Protein 2E67 (pdb70)

Sequence (1578 aa):
DLLERLGLGGRRVLILHHDDLGLTHAQNGAYQALGLPTGSVMVPGAWASGVKGEDLGVHLVLTSEWPAPRMRPLTEGESLRDEAGYFPESLEALWRKARAEEVERELKAQIQAAAKLFSPTHLDAHQGAVLRPDLAEVYLRLAEAYRLVPLVPESLEGLGVPPPFLPELERLLYETPFPQVRFLDPYGLPPEERLGFYLDLAHLPPGLYYLVHHSALPTPEGRALPDWPTREADYFALSHPEVRRVLAEFHPLTWRAVREALFDLLERLGLGGRRVLILHHDDLGLTHAQNGAYQALGLPTGSVMVPGAWASGVKGEDLGVHLVLTSEWPAPRMRPLTEGESLRDEAGYFPESLEALWRKARAEEVERELKAQIQAAAKLFSPTHLDAHQGAVLRPDLAEVYLRLAEAYRLVPLVPESLEGLGVPPPFLPELERLLYETPFPQVRFLDPYGLPPEERLGFYLDLAHLPPGLYYLVHHSALPTPEGRALPDWPTREADYFALSHPEVRRVLAEFHPLTWRAVREALFDLLERLGLGGRRVLILHHDDLGLTHAQNGAYQALGLPTGSVMVPGAWASGVKGEDLGVHLVLTSEWPAPRMRPLTEGESLRDEAGYFPESLEALWRKARAEEVERELKAQIQAAAKLFSPTHLDAHQGAVLRPDLAEVYLRLAEAYRLVPLVPESLEGLGVPPPFLPELERLLYETPFPQVRFLDPYGLPPEERLGFYLDLAHLPPGLYYLVHHSALPTPEGRALPDWPTREADYFALSHPEVRRVLAEFHPLTWRAVREALFDLLERLGLGGRRVLILHHDDLGLTHAQNGAYQALGLPTGSVMVPGAWASGVKGEDLGVHLVLTSEWPAPRMRPLTEGESLRDEAGYFPESLEALWRKARAEEVERELKAQIQAAAKLFSPTHLDAHQGAVLRPDLAEVYLRLAEAYRLVPLVPESLEGLGVPPPFLPELERLLYETPFPQVRFLDPYGLPPEERLGFYLDLAHLPPGLYYLVHHSALPTPEGRALPDWPTREADYFALSHPEVRRVLAEFHPLTWRAVREALFDLLERLGLGGRRVLILHHDDLGLTHAQNGAYQALGLPTGSVMVPGAWASGVKGEDLGVHLVLTSEWPAPRMRPLTEGESLRDEAGYFPESLEALWRKARAEEVERELKAQIQAAAKLFSPTHLDAHQGAVLRPDLAEVYLRLAEAYRLVPLVPESLEGLGVPPPFLPELERLLYETPFPQVRFLDPYGLPPEERLGFYLDLAHLPPGLYYLVHHSALPTPEGRALPDWPTREADYFALSHPEVRRVLAEFHPLTWRAVREALFDLLERLGLGGRRVLILHHDDLGLTHAQNGAYQALGLPTGSVMVPGAWASGVKGEDLGVHLVLTSEWPAPRMRPLTEGESLRDEAGYFPESLEALWRKARAEEVERELKAQIQAAAKLFSPTHLDAHQGAVLRPDLAEVYLRLAEAYRLVPLVPESLEGLGVPPPFLPELERLLYETPFPQVRFLDPYGLPPEERLGFYLDLAHLPPGLYYLVHHSALPTPEGRALPDWPTREADYFALSHPEVRRVLAEFHPLTWRAVREALF

InterPro domains:
  IPR006879 Carbohydrate deacetylase YdjC-like [PF04794] (15-250)
  IPR011330 Glycoside hydrolase/deacetylase, beta/alpha-barrel [SSF88713] (13-252)

Nearest PDB structures (foldseek):
  2e67-assembly3_F  TM=1.002E+00  e=2.583E-53  Thermus thermophilus HB8
  8jqf-assembly1_A  TM=8.872E-01  e=1.442E-20  Cyclobacterium marinum
  8jqf-assembly1_B  TM=8.748E-01  e=2.464E-19  Cyclobacterium marinum
  6ktq-assembly1_B  TM=4.086E-01  e=1.962E-01  Sulfolobus acidocaldarius DSM 639
  3mi3-assembly1_B  TM=3.646E-01  e=4.653E-01  Schizosaccharomyces pombe

B-factor: mean 31.77, std 14.75, range [2.0, 88.66]

Foldseek 3Di:
DLCVVVVNPQFAAEAEEAEAALAFPQQLVLVVVLPDAHYEYALQRNCSQVHAHDFYAHAYEQAFADPDDFGAFPDQDPQRADHVRTGHNDLVSNVVGDDLVNSLVRRVVSRVSSVVRYNHAAYEYDLNSCLQLSSVVSRVVVCVVVLHAYAQAPDCPPSPRDVVSPVSVVVVSVVDPHDHAHEDECPVPDLVCLLVVLLCVLVDGHGGHYYYAHAGDPDPRLVVGPCSSNNPSSSVSSVDPSSVVSVVSHHYDGSNSSSVVPD/DLCVLLVNPFFAAEAEEAEAALAFPQQQVLCVVLQDAHYEYALQHNCRLVHAHDFYAHAYEQAAADPPPFGAFPDQDPQSQDDVRTGHNDLVSNVVGDDLVVSLVRSVVSRVSSVVRYPHAAYEYVLNSCLQLSSVVSRVVVCVVVLHAYAAADDPPPSPRDVVSVVSCVVVSVVDPGDHAHEDECVVPDLVCLLVVLLVCLVPGHGGHYYYAHAGHDDPRLVVDPPSSNNPSSSVNSVDPSSVVSCVSHHYDGSNSSSVSPD/DLCVLQVQVQAAAEEEEAEEALQDPQSQVLVVVLVDAHYEHAQQRNCRLVHDHDFYAHAYEQAFADPPDFGAFPDQDPQSADDVRTRHNDLVSNVVGDDLVVSLVRRVVSRVSNVVRYPHQAEEYDLPSCLQLSSVVSRQVVCVVVLHAYAQAPDCPPSPDPVVSVVSSVVVSVVDPGDHAHEDECVVPDLVCLLVVLLCCLVDGHDGHYYYAHAGHPDPRLVVDPRSSNNPSSSVNSPDPSSVVSVVSHHYDGSNSVSVSPD/DLCVLLVRPQAAAEAEEAEAALQDPQQLVLVVVLVDAHYEYAQQRNCRLVHDHDFYAHAYEQAAADPPDFGAFPDQDDLRADDVRTRHNDLVSNVVGPDLVVSLVRRVVSVVSNVVRYDHAADHYDLPSQLQLSSVVSRLVVCVVVLHAYAAAPDCPPSPRDPVSVVSNVVVSVVPPGDHAHEAECVVPDLVCLLVVLLCVLVDGHGYHYYYAHAGHDDPRLVVDPVSSNNPSRSVSSPDPSSVPSNVSHHHDGSNSVSVSPD/DLCVVVVNPQFAEEAEEAEAALQDVQLQVLVVVLPDAHYEYAQQHNRRLVHAGDFYAHADEQAAADPPDFGAFPDQQPLRADDVRTRHNDLVSNVVGHDLVSSLVSRVVRRVSNVVRYPYAAYEYDLNSCLQLSSVVSRVVVCVVVLHAYAAAPDCPPSPRDPVRCVSSVVVSVVDPGDHAHEDECVVPDLVCLLVVLLCLLVDGHDGHYYYAHAGHDDPRLVSDPPSSRNPSSSVSSVDPSSVVSVVSHHYDGSNNSSVVPD/DLCVLLVNPQAFEEAEEAEAALQDPQQQVLVVVLPDAHYEYAQQHNRRLVHAHDFYAHAYEQAAQDPPDFGAFPDPDPQSADDVRTGHNDLVSNLVGDDLVSVLVRVVVRRVSNVVRYPHAAYEYDLPSCLQLSSVVSRLVVCVVVLHQYAAADDCPPSPRPPVSVPSNVVVSVVDPGDHAHEDECVVPDLVCLLVVLLCLLVDGHGGHYYYAHAGHDDPVLVSGVPSSNNVSRSVSSVDPSSVVSVVSHHYDGSNSSSVSPD

Secondary structure (DSSP, 8-state):
-HHHHTT-TTSEEEEEEEEEETS-HHHHHHHHHH---EEEE-TTSTTGGG---TEEEEEE-----SSSS----SS--GGG-BTTTBPPSSHHHHHHH--HHHHHHHHHHHHHHHHTTS---EEEEGGGGGGSHHHHHHHHHHHHHTT-EE--BS--TTS---GGGHHHHHHHHHH--S--BEEE--TTS-GGGHHHHHHHGGGPPSEEEEEEE----S-HHHHTSTTHHHHHHHHHHHTSHHHHHHHHTSEE--HHHHHHHH-/-HHHHTT-TTSEEEEEEEEEETS-HHHHHHHHHHT-SEEEE-TTSTTGGG---SEEEEEE-----SSSS----SS--GGG-BTTTBPPSSHHHHHHH--HHHHHHHHHHHHHHHHHHS-EEEEEEGGGGGGSHHHHHHHHHHHHHTT-EE--BS--TTS---GGGHHHHHHHHHH--SPPBEEE--TTS-TTTHHHHHHTTTTPPSEEEEEEE----S-HHHHTSTTHHHHHHHHHHHTSHHHHHHHHTSEE--HHHHHHHH-/-TTGGGT-TTSEEEEEEEEEETS-HHHHHHHHHHT--EEEE-TTSTTGGG---SEEEEEE-----SSSS----SS--GGG-BTTTB--SSHHHHHTT--HHHHHHHHHHHHHHHHHHS---EEEEGGGGGGSHHHHHHHHHHHHHTT-EEP-BS--TTS---GGGHHHHHHHHHS--S--BEEE--TTS-TTTHHHHHHTTTT--SEEEEEEE------HHHHTSTTHHHHHHHHHHHTSHHHHHHHHTSEE--HHHHHHTT-/-TTGGGT-TTSEEEEEEEEEETS-HHHHHHHHHH---EEEE-TTSTTSTT---TEEEEEE-S---SSSS----SS--GGG-BTTTBPPSSHHHHHTT--HHHHHHHHHHHHHHHHHHS---EEEEGGGGGGSHHHHHHHHHHHHHTT-EEP-BS--TTS---GGGHHHHHHHHHH--S--BEEE--TTS-TTTHHHHHHGGGGPPSEEEEEEE----S-HHHHTSTTHHHHHHHHHHHTSHHHHHHTTTSEE--HHHHHHTT-/-HHHHTT-TTSEEEEEEEEEETS-HHHHHHHHHH---EEEE-TTSTTGGG---SEEEEEE-S---SSSS----SS--GGG-BTTTBPPSSHHHHHHH--HHHHHHHHHHHHHHHHTTS---EEEEGGGTT-SHHHHHHHHHHHHHTT-EEP-BS--TTS---GGGHHHHHHHHHH--S--BEEE--TTS-GGGHHHHHHGGGGPPSEEEEEEE------TTGGGSTTHHHHHHHHHHHTSHHHHHHHHTSEE--HHHHHHHH-/-HHHHTT-TTSEEEEEEEEEETS-HHHHHHHHHH---EEEEETTSTTGGG---TEEEEEE-S---SSSS----SS--GGG-BTTTBPPSSHHHHHHH--HHHHHHHHHHHHHHHHTTS---EEEEGGGGGGSHHHHHHHHHHHHHTT-EEP-BS--TTS---GGGHHHHHHHHHH-SS--BEEE--TTS-GGGHHHHHHGGGGPPSEEEEEEE------TTGGGSTTHHHHHHHHHHHTSHHHHHHHHTSEE--HHHHHHTT-

GO terms:
  GO:0000287 magnesium ion binding (F, IDA)

CATH classification: 3.20.20.370

Solvent-accessible surface area: 63297 Å² total; per-residue (Å²): 132,15,19,107,145,42,64,23,34,65,108,39,0,8,0,20,0,3,17,1,0,0,5,2,42,1,0,3,8,0,13,118,62,9,68,44,48,4,0,0,0,1,0,15,3,15,10,0,12,28,1,141,29,108,0,0,0,0,2,2,0,2,1,4,46,22,96,13,3,35,10,29,5,23,7,57,16,136,4,0,37,42,102,15,12,1,0,0,118,44,42,120,19,0,40,170,84,5,128,24,113,32,0,36,125,0,0,81,25,0,3,94,12,0,59,124,34,24,68,16,0,2,0,3,19,11,80,23,1,8,37,35,17,62,0,6,78,4,13,30,102,4,0,96,73,59,132,5,0,0,32,11,24,89,61,18,159,73,64,71,13,37,99,96,29,47,88,75,7,84,149,42,28,192,104,21,119,19,23,62,2,89,62,35,59,0,92,70,80,56,43,139,109,2,66,35,53,0,52,83,7,35,140,42,85,72,11,16,8,3,0,5,2,19,0,5,49,58,11,79,0,4,111,41,2,83,16,77,49,25,4,10,17,0,36,116,5,1,42,62,102,87,0,91,176,12,23,82,92,6,58,101,14,37,6,78,29,0,50,130,37,44,74,135,12,28,119,139,43,64,25,36,61,109,45,0,9,0,26,0,2,16,2,0,0,6,0,45,1,0,7,9,0,13,130,57,23,65,59,42,6,0,0,0,1,0,19,3,12,11,0,15,35,4,92,34,108,0,0,0,0,2,2,0,2,1,4,50,24,104,13,4,38,10,30,4,24,6,53,12,127,5,1,44,40,148,16,16,1,0,0,114,40,47,120,12,0,35,167,81,5,128,24,113,29,0,38,129,0,0,79,23,0,3,44,7,0,15,32,25,13,31,15,0,2,0,2,18,11,75,21,1,8,37,36,18,57,0,6,78,4,10,24,100,1,0,96,74,50,68,4,0,0,26,10,23,74,63,17,158,78,64,72,14,37,103,94,38,49,86,78,4,86,155,39,24,183,101,21,120,17,19,52,1,113,66,36,52,1,95,70,82,56,45,140,104,2,73,34,53,0,54,91,9,40,144,43,82,75,7,15,7,2,0,6,2,17,0,4,51,59,11,71,0,3,111,36,1,91,21,77,50,25,4,8,16,1,34,111,4,4,34,67,83,95,0,120,186,18,23,74,105,6,60,100,13,40,4,45,34,1,37,108,33,47,73,128,18,25,109,86,58,59,26,31,60,115,42,0,9,0,27,0,2,17,2,0,0,7,0,47,2,0,6,14,0,11,126,59,25,65,59,40,6,0,0,0,1,0,20,4,14,12,0,14,28,2,137,33,114,0,1,0,0,4,1,0,1,0,4,44,21,103,16,4,37,8,30,4,23,6,55,10,125,3,0,46,38,134,13,13,1,0,1,114,45,50,115,18,0,36,159,84,8,124,30,115,32,0,38,126,0,1,82,21,0,4,91,10,0,65,106,29,26,75,17,0,1,2,3,17,9,79,20,0,6,35,29,19,63,0,5,68,5,13,24,62,2,0,29,52,60,136,5,1,2,28,10,27,71,57,22,152,79,62,68,14,41,101,100,35,51,88,78,7,80,138,37,32,99,37,13,43,13,23,57,3,105,64,47,63,0,89,66,76,56,47,138,105,1,69,31,43,0,54,90,7,40,113,46,84,77,9,15,7,3,0,5,2,18,0,3,52,54,11,71,0,2,112,37,1,93,18,78,48,24,2,11,17,0,34,116,4,4,31,69,79,93,0,124,104,17,28,79,101,5,57,102,11,42,10,75,34,0,52,123,32,45,74,132,19,22,110,134,43,35,21,32,62,114,42,0,8,0,23,0,2,16,2,0,0,8,1,46,2,0,7,10,0,9,132,55,25,65,57,42,5,0,0,0,2,0,19,5,13,12,0,15,34,2,148,27,108,1,0,0,0,2,1,0,1,0,5,48,25,101,12,6,41,8,28,4,20,7,52,12,129,5,0,42,39,138,11,13,2,0,1,116,46,45,118,16,0,35,159,76,7,128,25,116,36,0,28,123,0,0,81,22,0,4,96,10,0,58,127,30,28,76,18,0,1,0,3,18,11,74,21,0,5,34,32,18,61,0,5,84,2,15,30,109,4,0,94,72,57,143,5,1,1,27,9,22,68,60,23,152,80,59,69,14,36,102,92,36,48,87,76,6,80,158,37,26,187,107,19,118,13,24,56,2,105,63,41,57,0,87,74,82,52,48,138,106,2,70,34,49,0,61,80,8,38,152,47,82,78,10,15,5,2,0,6,2,16,0,3,50,57,13,72,0,3,106,35,2,88,18,80,49,26,2,10,16,0,33,110,6,4,32,67,83,95,0,134,172,18,23,78,100,6,60,101,12,38,5,76,30,1,51,123,22,49,67,137,20,23,115,157,43,64,24,35,63,107,39,0,8,0,20,0,3,17,1,0,0,5,2,46,2,0,4,10,0,11,121,63,13,68,49,42,4,0,0,0,1,0,16,3,11,8,0,9,24,2,140,34,103,1,1,0,0,5,1,0,2,1,3,43,19,103,14,2,43,8,31,3,24,8,54,8,133,4,2,44,53,150,23,15,4,0,1,111,42,46,124,13,1,38,161,90,6,130,30,114,35,0,32,120,0,0,78,22,0,3,92,9,0,56,126,27,26,71,15,0,1,0,3,16,11,74,23,0,7,37,37,21,60,1,7,75,5,14,30,107,1,0,92,64,61,123,5,0,1,31,12,26,80,58,22,147,81,66,71,13,38,102,95,31,57,87,84,11,76,159,36,25,184,110,23,115,17,20,49,1,112,59,37,54,0,90,72,78,52,44,141,104,2,68,31,51,0,56,82,6,46,146,43,79,77,7,15,5,3,0,5,1,15,0,5,52,56,10,76,0,6,114,36,2,88,20,79,50,24,5,12,16,2,41,115,5,1,38,65,104,85,0,99,177,12,25,81,94,8,56,102,12,38,2,81,34,0,52,132,33,55,70,133,13,23,116,137,42,62,26,34,63,112,41,0,9,0,22,0,3,18,1,0,0,5,2,42,2,0,3,10,0,12,118,66,10,66,49,45,5,0,0,0,1,0,18,2,14,10,1,10,28,2,138,30,108,0,1,0,0,2,1,0,2,1,4,42,17,100,13,4,41,10,32,4,17,8,56,10,134,3,0,48,42,139,20,14,2,0,0,122,48,41,117,18,0,39,157,80,7,130,27,111,34,0,35,123,0,0,81,24,0,3,85,8,0,56,129,30,25,77,16,0,1,0,3,18,9,80,22,1,7,37,29,16,63,0,5,75,4,15,30,104,2,0,85,70,61,131,4,0,1,31,10,25,75,65,26,153,78,68,74,13,35,97,94,32,52,83,82,13,85,155,34,27,186,103,20,115,13,24,57,3,104,62,35,53,0,83,72,79,48,47,136,107,2,65,36,51,0,60,83,6,44,147,46,83,82,10,12,6,3,0,6,2,14,0,3,50,53,12,77,0,3,109,40,1,92,20,76,48,24,1,11,18,0,38,118,5,2,39,63,99,91,0,102,175,13,25,83,94,7,53,103,11,38,6,75,35,0,48,128,39,40,88

Radius of gyration: 46.61 Å; Cα contacts (8 Å, |Δi|>4): 3097; chains: 6; bounding box: 124×106×100 Å

Structure (mmCIF, N/CA/C/O backbone):
data_2E67
#
_entry.id   2E67
#
_cell.length_a   202.006
_cell.length_b   202.006
_cell.length_c   345.294
_cell.angle_alpha   90.00
_cell.angle_beta   90.00
_cell.angle_gamma   120.00
#
_symmetry.space_group_name_H-M   'H 3 2'
#
loop_
_entity.id
_entity.type
_entity.pdbx_description
1 polymer 'Hypothetical protein TTHB029'
2 non-polymer 'MAGNESIUM ION'
3 water water
#
loop_
_atom_site.group_PDB
_atom_site.id
_atom_site.type_symbol
_atom_site.label_atom_id
_atom_site.label_alt_id
_atom_site.label_comp_id
_atom_site.label_asym_id
_atom_site.label_entity_id
_atom_site.label_seq_id
_atom_site.pdbx_PDB_ins_code
_atom_site.Cartn_x
_atom_site.Cartn_y
_atom_site.Cartn_z
_atom_site.occupancy
_atom_site.B_iso_or_equiv
_atom_site.auth_seq_id
_atom_site.auth_comp_id
_atom_site.auth_asym_id
_atom_site.auth_atom_id
_atom_site.pdbx_PDB_model_num
ATOM 1 N N . ASP A 1 2 ? 13.906 138.108 64.030 1.00 41.99 2 ASP A N 1
ATOM 2 C CA . ASP A 1 2 ? 13.620 136.816 64.724 1.00 42.31 2 ASP A CA 1
ATOM 3 C C . ASP A 1 2 ? 14.614 136.488 65.840 1.00 41.14 2 ASP A C 1
ATOM 4 O O . ASP A 1 2 ? 14.239 136.007 66.922 1.00 40.95 2 ASP A O 1
ATOM 9 N N . LEU A 1 3 ? 15.897 136.672 65.536 1.00 39.72 3 LEU A N 1
ATOM 10 C CA . LEU A 1 3 ? 16.917 136.517 66.536 1.00 37.51 3 LEU A CA 1
ATOM 11 C C . LEU A 1 3 ? 16.667 137.562 67.612 1.00 36.80 3 LEU A C 1
ATOM 12 O O . LEU A 1 3 ? 16.599 137.202 68.794 1.00 36.35 3 LEU A O 1
ATOM 17 N N . LEU A 1 4 ? 16.498 138.830 67.203 1.00 35.50 4 LEU A N 1
ATOM 18 C CA . LEU A 1 4 ? 16.212 139.901 68.150 1.00 35.41 4 LEU A CA 1
ATOM 19 C C . LEU A 1 4 ? 14.983 139.552 68.964 1.00 36.20 4 LEU A C 1
ATOM 20 O O . LEU A 1 4 ? 14.891 139.888 70.154 1.00 35.47 4 LEU A O 1
ATOM 25 N N . GLU A 1 5 ? 14.043 138.873 68.295 1.00 37.22 5 GLU A N 1
ATOM 26 C CA . GLU A 1 5 ? 12.827 138.407 68.916 1.00 38.06 5 GLU A CA 1
ATOM 27 C C . GLU A 1 5 ? 13.150 137.561 70.091 1.00 37.01 5 GLU A C 1
ATOM 28 O O . GLU A 1 5 ? 12.812 137.916 71.201 1.00 37.12 5 GLU A O 1
ATOM 34 N N . ARG A 1 6 ? 13.835 136.455 69.863 1.00 36.22 6 ARG A N 1
ATOM 35 C CA . ARG A 1 6 ? 14.159 135.592 70.984 1.00 35.83 6 ARG A CA 1
ATOM 36 C C . ARG A 1 6 ? 15.092 136.205 72.015 1.00 33.93 6 ARG A C 1
ATOM 37 O O . ARG A 1 6 ? 15.231 135.675 73.081 1.00 34.38 6 ARG A O 1
ATOM 45 N N . LEU A 1 7 ? 15.714 137.331 71.719 1.00 32.33 7 LEU A N 1
ATOM 46 C CA . LEU A 1 7 ? 16.527 138.020 72.722 1.00 30.46 7 LEU A CA 1
ATOM 47 C C . LEU A 1 7 ? 15.684 139.099 73.347 1.00 29.81 7 LEU A C 1
ATOM 48 O O . LEU A 1 7 ? 16.203 139.987 74.021 1.00 29.82 7 LEU A O 1
ATOM 53 N N . GLY A 1 8 ? 14.384 139.057 73.069 1.00 29.01 8 GLY A N 1
ATOM 54 C CA . GLY A 1 8 ? 13.452 140.105 73.499 1.00 27.47 8 GLY A CA 1
ATOM 55 C C . GLY A 1 8 ? 13.881 141.489 73.085 1.00 26.35 8 GLY A C 1
ATOM 56 O O . GLY A 1 8 ? 13.752 142.418 73.847 1.00 26.33 8 GLY A O 1
ATOM 57 N N . LEU A 1 9 ? 14.402 141.622 71.874 1.00 25.38 9 LEU A N 1
ATOM 58 C CA . LEU A 1 9 ? 14.904 142.895 71.427 1.00 24.59 9 LEU A CA 1
ATOM 59 C C . LEU A 1 9 ? 14.224 143.336 70.121 1.00 24.25 9 LEU A C 1
ATOM 60 O O . LEU A 1 9 ? 14.652 144.307 69.445 1.00 23.83 9 LEU A O 1
ATOM 65 N N . GLY A 1 10 ? 13.140 142.625 69.808 1.00 23.48 10 GLY A N 1
ATOM 66 C CA . GLY A 1 10 ? 12.315 142.880 68.633 1.00 22.85 10 GLY A CA 1
ATOM 67 C C . GLY A 1 10 ? 11.922 144.341 68.455 1.00 22.35 10 GLY A C 1
ATOM 68 O O . GLY A 1 10 ? 11.514 145.002 69.417 1.00 22.37 10 GLY A O 1
ATOM 69 N N . GLY A 1 11 ? 12.082 144.845 67.231 1.00 21.53 11 GLY A N 1
ATOM 70 C CA . GLY A 1 11 ? 11.757 146.218 66.906 1.00 21.04 11 GLY A CA 1
ATOM 71 C C . GLY A 1 11 ? 12.791 147.244 67.318 1.00 20.62 11 GLY A C 1
ATOM 72 O O . GLY A 1 11 ? 12.683 148.395 66.936 1.00 20.75 11 GLY A O 1
ATOM 73 N N . ARG A 1 12 ? 13.792 146.846 68.095 1.00 20.43 12 ARG A N 1
ATOM 74 C CA . ARG A 1 12 ? 14.794 147.803 68.586 1.00 20.47 12 ARG A CA 1
ATOM 75 C C . ARG A 1 12 ? 15.921 148.047 67.534 1.00 19.58 12 ARG A C 1
ATOM 76 O O . ARG A 1 12 ? 16.065 147.292 66.568 1.00 19.99 12 ARG A O 1
ATOM 84 N N . ARG A 1 13 ? 16.695 149.109 67.699 1.00 18.42 13 ARG A N 1
ATOM 85 C CA . ARG A 1 13 ? 17.905 149.284 66.898 1.00 17.66 13 ARG A CA 1
ATOM 86 C C . ARG A 1 13 ? 18.996 148.671 67.698 1.00 16.94 13 ARG A C 1
ATOM 87 O O . ARG A 1 13 ? 19.401 149.241 68.687 1.00 16.54 13 ARG A O 1
ATOM 95 N N . VAL A 1 14 ? 19.488 147.515 67.290 1.00 16.19 14 VAL A N 1
ATOM 96 C CA . VAL A 1 14 ? 20.612 146.970 68.007 1.00 15.51 14 VAL A CA 1
ATOM 97 C C . VAL A 1 14 ? 21.903 146.928 67.193 1.00 15.47 14 VAL A C 1
ATOM 98 O O . VAL A 1 14 ? 21.866 146.773 65.970 1.00 16.50 14 VAL A O 1
ATOM 102 N N . LEU A 1 15 ? 23.028 147.115 67.888 1.00 14.62 15 LEU A N 1
ATOM 103 C CA . LEU A 1 15 ? 24.333 147.327 67.269 1.00 13.23 15 LEU A CA 1
ATOM 104 C C . LEU A 1 15 ? 25.447 146.439 67.838 1.00 12.73 15 LEU A C 1
ATOM 105 O O . LEU A 1 15 ? 25.777 146.491 69.039 1.00 12.50 15 LEU A O 1
ATOM 110 N N . ILE A 1 16 ? 26.039 145.639 66.966 1.00 11.75 16 ILE A N 1
ATOM 111 C CA . ILE A 1 16 ? 27.258 144.932 67.297 1.00 10.74 16 ILE A CA 1
ATOM 112 C C . ILE A 1 16 ? 28.430 145.758 66.761 1.00 11.06 16 ILE A C 1
ATOM 113 O O . ILE A 1 16 ? 28.679 145.774 65.550 1.00 11.54 16 ILE A O 1
ATOM 118 N N . LEU A 1 17 ? 29.128 146.477 67.646 1.00 10.49 17 LEU A N 1
ATOM 119 C CA . LEU A 1 17 ? 30.334 147.210 67.261 1.00 9.62 17 LEU A CA 1
ATOM 120 C C . LEU A 1 17 ? 31.576 146.321 67.338 1.00 9.98 17 LEU A C 1
ATOM 121 O O . LEU A 1 17 ? 31.942 145.841 68.414 1.00 10.33 17 LEU A O 1
ATOM 126 N N . HIS A 1 18 ? 32.242 146.102 66.209 1.00 10.31 18 HIS A N 1
ATOM 127 C CA . HIS A 1 18 ? 33.244 145.025 66.141 1.00 10.40 18 HIS A CA 1
ATOM 128 C C . HIS A 1 18 ? 34.649 145.432 65.727 1.00 10.49 18 HIS A C 1
ATOM 129 O O . HIS A 1 18 ? 34.855 145.867 64.611 1.00 10.33 18 HIS A O 1
ATOM 136 N N . HIS A 1 19 ? 35.613 145.260 66.639 1.00 11.07 19 HIS A N 1
ATOM 137 C CA . HIS A 1 19 ? 37.009 145.636 66.416 1.00 10.92 19 HIS A CA 1
ATOM 138 C C . HIS A 1 19 ? 37.761 144.527 65.728 1.00 12.55 19 HIS A C 1
ATOM 139 O O . HIS A 1 19 ? 37.910 143.444 66.287 1.00 12.73 19 HIS A O 1
ATOM 146 N N . ASP A 1 20 ? 38.234 144.811 64.517 1.00 14.59 20 ASP A N 1
ATOM 147 C CA . ASP A 1 20 ? 38.943 143.860 63.665 1.00 16.39 20 ASP A CA 1
ATOM 148 C C . ASP A 1 20 ? 40.440 143.928 63.896 1.00 15.81 20 ASP A C 1
ATOM 149 O O . ASP A 1 20 ? 40.948 144.938 64.393 1.00 14.89 20 ASP A O 1
ATOM 154 N N . ASP A 1 21 ? 41.129 142.845 63.512 1.00 15.55 21 ASP A N 1
ATOM 155 C CA . ASP A 1 21 ? 42.579 142.839 63.346 1.00 15.77 21 ASP A CA 1
ATOM 156 C C . ASP A 1 21 ? 43.322 142.950 64.693 1.00 15.50 21 ASP A C 1
ATOM 157 O O . ASP A 1 21 ? 44.475 143.396 64.776 1.00 15.43 21 ASP A O 1
ATOM 162 N N . LEU A 1 22 ? 42.644 142.567 65.760 1.00 14.70 22 LEU A N 1
ATOM 163 C CA . LEU A 1 22 ? 43.315 142.490 67.022 1.00 13.72 22 LEU A CA 1
ATOM 164 C C . LEU A 1 22 ? 44.413 141.443 66.875 1.00 14.20 22 LEU A C 1
ATOM 165 O O . LEU A 1 22 ? 44.236 140.392 66.203 1.00 13.91 22 LEU A O 1
ATOM 170 N N . GLY A 1 23 ? 45.547 141.745 67.498 1.00 14.04 23 GLY A N 1
ATOM 171 C CA . GLY A 1 23 ? 46.699 140.857 67.462 1.00 14.75 23 GLY A CA 1
ATOM 172 C C . GLY A 1 23 ? 47.731 141.198 66.389 1.00 15.09 23 GLY A C 1
ATOM 173 O O . GLY A 1 23 ? 48.869 140.715 66.427 1.00 15.45 23 GLY A O 1
ATOM 174 N N . LEU A 1 24 ? 47.334 142.043 65.448 1.00 15.10 24 LEU A N 1
ATOM 175 C CA . LEU A 1 24 ? 48.171 142.398 64.350 1.00 15.23 24 LEU A CA 1
ATOM 176 C C . LEU A 1 24 ? 49.286 143.311 64.767 1.00 14.89 24 LEU A C 1
ATOM 177 O O . LEU A 1 24 ? 50.399 143.060 64.414 1.00 15.15 24 LEU A O 1
ATOM 182 N N . THR A 1 25 ? 49.005 144.386 65.487 1.00 14.95 25 THR A N 1
ATOM 183 C CA . THR A 1 25 ? 50.084 145.266 65.956 1.00 15.17 25 THR A CA 1
ATOM 184 C C . THR A 1 25 ? 49.869 145.591 67.402 1.00 14.76 25 THR A C 1
ATOM 185 O O . THR A 1 25 ? 48.774 145.482 67.929 1.00 14.59 25 THR A O 1
ATOM 189 N N . HIS A 1 26 ? 50.914 146.050 68.045 1.00 14.78 26 HIS A N 1
ATOM 190 C CA . HIS A 1 26 ? 50.730 146.613 69.352 1.00 15.12 26 HIS A CA 1
ATOM 191 C C . HIS A 1 26 ? 49.731 147.789 69.396 1.00 14.62 26 HIS A C 1
ATOM 192 O O . HIS A 1 26 ? 48.931 147.882 70.336 1.00 14.99 26 HIS A O 1
ATOM 199 N N . ALA A 1 27 ? 49.783 148.688 68.409 1.00 13.36 27 ALA A N 1
ATOM 200 C CA . ALA A 1 27 ? 48.777 149.750 68.324 1.00 12.11 27 ALA A CA 1
ATOM 201 C C . ALA A 1 27 ? 47.314 149.251 68.286 1.00 11.62 27 ALA A C 1
ATOM 202 O O . ALA A 1 27 ? 46.443 149.912 68.860 1.00 11.81 27 ALA A O 1
ATOM 204 N N . GLN A 1 28 ? 47.015 148.133 67.623 1.00 10.46 28 GLN A N 1
ATOM 205 C CA . GLN A 1 28 ? 45.611 147.746 67.541 1.00 11.04 28 GLN A CA 1
ATOM 206 C C . GLN A 1 28 ? 45.122 147.347 68.909 1.00 11.81 28 GLN A C 1
ATOM 207 O O . GLN A 1 28 ? 44.092 147.830 69.381 1.00 13.34 28 GLN A O 1
ATOM 213 N N . ASN A 1 29 ? 45.853 146.436 69.541 1.00 11.71 29 ASN A N 1
ATOM 214 C CA . ASN A 1 29 ? 45.594 146.009 70.884 1.00 10.70 29 ASN A CA 1
ATOM 215 C C . ASN A 1 29 ? 45.521 147.255 71.780 1.00 10.60 29 ASN A C 1
ATOM 216 O O . ASN A 1 29 ? 44.651 147.387 72.642 1.00 11.18 29 ASN A O 1
ATOM 221 N N . GLY A 1 30 ? 46.393 148.212 71.518 1.00 9.51 30 GLY A N 1
ATOM 222 C CA . GLY A 1 30 ? 46.373 149.414 72.278 1.00 9.42 30 GLY A CA 1
ATOM 223 C C . GLY A 1 30 ? 44.993 150.016 72.239 1.00 9.69 30 GLY A C 1
ATOM 224 O O . GLY A 1 30 ? 44.457 150.417 73.262 1.00 10.49 30 GLY A O 1
ATOM 225 N N . ALA A 1 31 ? 44.406 150.091 71.050 1.00 9.38 31 ALA A N 1
ATOM 226 C CA . ALA A 1 31 ? 43.184 150.839 70.914 1.00 8.40 31 ALA A CA 1
ATOM 227 C C . ALA A 1 31 ? 42.095 150.005 71.555 1.00 8.40 31 ALA A C 1
ATOM 228 O O . ALA A 1 31 ? 41.246 150.520 72.284 1.00 7.62 31 ALA A O 1
ATOM 230 N N . TYR A 1 32 ? 42.158 148.707 71.350 1.00 8.64 32 TYR A N 1
ATOM 231 C CA . TYR A 1 32 ? 41.187 147.871 71.979 1.00 10.38 32 TYR A CA 1
ATOM 232 C C . TYR A 1 32 ? 41.161 148.072 73.520 1.00 12.24 32 TYR A C 1
ATOM 233 O O . TYR A 1 32 ? 40.083 148.322 74.120 1.00 12.94 32 TYR A O 1
ATOM 242 N N . GLN A 1 33 ? 42.330 148.006 74.161 1.00 12.93 33 GLN A N 1
ATOM 243 C CA . GLN A 1 33 ? 42.416 148.346 75.561 1.00 13.66 33 GLN A CA 1
ATOM 244 C C . GLN A 1 33 ? 41.863 149.757 75.833 1.00 13.38 33 GLN A C 1
ATOM 245 O O . GLN A 1 33 ? 41.002 149.946 76.674 1.00 14.23 33 GLN A O 1
ATOM 251 N N . ALA A 1 34 ? 42.314 150.757 75.098 1.00 12.91 34 ALA A N 1
ATOM 252 C CA . ALA A 1 34 ? 41.923 152.119 75.409 1.00 12.36 34 ALA A CA 1
ATOM 253 C C . ALA A 1 34 ? 40.434 152.349 75.285 1.00 12.71 34 ALA A C 1
ATOM 254 O O . ALA A 1 34 ? 39.876 153.084 76.048 1.00 12.99 34 ALA A O 1
ATOM 256 N N . LEU A 1 35 ? 39.799 151.755 74.286 1.00 13.41 35 LEU A N 1
ATOM 257 C CA . LEU A 1 35 ? 38.468 152.173 73.899 1.00 13.65 35 LEU A CA 1
ATOM 258 C C . LEU A 1 35 ? 37.426 151.709 74.855 1.00 13.99 35 LEU A C 1
ATOM 259 O O . LEU A 1 35 ? 36.388 152.309 74.954 1.00 15.49 35 LEU A O 1
ATOM 264 N N . GLY A 1 36 ? 37.684 150.627 75.554 1.00 14.11 36 GLY A N 1
ATOM 265 C CA . GLY A 1 36 ? 36.774 150.217 76.584 1.00 13.38 36 GLY A CA 1
ATOM 266 C C . GLY A 1 36 ? 35.572 149.447 76.093 1.00 13.18 36 GLY A C 1
ATOM 267 O O . GLY A 1 36 ? 34.635 149.267 76.868 1.00 14.44 36 GLY A O 1
ATOM 268 N N . LEU A 1 37 ? 35.581 148.976 74.845 1.00 11.97 37 LEU A N 1
ATOM 269 C CA . LEU A 1 37 ? 34.401 148.287 74.267 1.00 11.20 37 LEU A CA 1
ATOM 270 C C . LEU A 1 37 ? 34.603 146.788 74.203 1.00 10.56 37 LEU A C 1
ATOM 271 O O . LEU A 1 37 ? 35.735 146.319 74.062 1.00 11.12 37 LEU A O 1
ATOM 276 N N . PRO A 1 38 ? 33.514 146.007 74.278 1.00 9.72 38 PRO A N 1
ATOM 277 C CA . PRO A 1 38 ? 33.780 144.583 74.446 1.00 9.63 38 PRO A CA 1
ATOM 278 C C . PRO A 1 38 ? 34.214 143.767 73.215 1.00 10.27 38 PRO A C 1
ATOM 279 O O . PRO A 1 38 ? 34.880 142.758 73.380 1.00 11.58 38 PRO A O 1
ATOM 283 N N . THR A 1 39 ? 33.821 144.150 72.006 1.00 10.79 39 THR A N 1
ATOM 284 C CA . THR A 1 39 ? 33.766 143.178 70.914 1.00 10.56 39 THR A CA 1
ATOM 285 C C . THR A 1 39 ? 34.881 143.339 69.893 1.00 11.08 39 THR A C 1
ATOM 286 O O . THR A 1 39 ? 35.140 144.455 69.397 1.00 11.61 39 THR A O 1
ATOM 290 N N . GLY A 1 40 ? 35.548 142.233 69.588 1.00 10.14 40 GLY A N 1
ATOM 291 C CA . GLY A 1 40 ? 36.546 142.252 68.557 1.00 10.46 40 GLY A CA 1
ATOM 292 C C . GLY A 1 40 ? 36.861 140.828 68.180 1.00 11.17 40 GLY A C 1
ATOM 293 O O . GLY A 1 40 ? 36.335 139.885 68.793 1.00 12.18 40 GLY A O 1
ATOM 294 N N . SER A 1 41 ? 37.707 140.651 67.173 1.00 10.62 41 SER A N 1
ATOM 295 C CA . SER A 1 41 ? 38.232 139.339 66.915 1.00 10.50 41 SER A CA 1
ATOM 296 C C . SER A 1 41 ? 39.742 139.394 66.680 1.00 10.56 41 SER A C 1
ATOM 297 O O . SER A 1 41 ? 40.294 140.401 66.205 1.00 10.64 41 SER A O 1
ATOM 300 N N . VAL A 1 42 ? 40.415 138.317 67.064 1.00 10.39 42 VAL A N 1
ATOM 301 C CA . VAL A 1 42 ? 41.869 138.293 67.127 1.00 10.33 42 VAL A CA 1
ATOM 302 C C . VAL A 1 42 ? 42.378 137.491 65.955 1.00 9.64 42 VAL A C 1
ATOM 303 O O . VAL A 1 42 ? 41.748 136.479 65.603 1.00 9.48 42 VAL A O 1
ATOM 307 N N . MET A 1 43 ? 43.468 137.973 65.342 1.00 8.76 43 MET A N 1
ATOM 308 C CA . MET A 1 43 ? 44.211 137.230 64.316 1.00 7.98 43 MET A CA 1
ATOM 309 C C . MET A 1 43 ? 45.256 136.341 65.019 1.00 9.49 43 MET A C 1
ATOM 310 O O . MET A 1 43 ? 46.304 136.790 65.488 1.00 9.27 43 MET A O 1
ATOM 315 N N . VAL A 1 44 ? 44.955 135.064 65.091 1.00 10.59 44 VAL A N 1
ATOM 316 C CA . VAL A 1 44 ? 45.778 134.127 65.806 1.00 11.65 44 VAL A CA 1
ATOM 317 C C . VAL A 1 44 ? 47.236 134.143 65.317 1.00 12.79 44 VAL A C 1
ATOM 318 O O . VAL A 1 44 ? 48.144 134.092 66.130 1.00 14.21 44 VAL A O 1
ATOM 322 N N . PRO A 1 45 ? 47.489 134.217 63.994 1.00 13.16 45 PRO A N 1
ATOM 323 C CA . PRO A 1 45 ? 48.889 134.381 63.657 1.00 12.63 45 PRO A CA 1
ATOM 324 C C . PRO A 1 45 ? 49.499 135.746 63.961 1.00 13.39 45 PRO A C 1
ATOM 325 O O . PRO A 1 45 ? 50.680 135.936 63.714 1.00 15.40 45 PRO A O 1
ATOM 329 N N . GLY A 1 46 ? 48.782 136.714 64.491 1.00 13.44 46 GLY A N 1
ATOM 330 C CA . GLY A 1 46 ? 49.471 137.984 64.764 1.00 13.60 46 GLY A CA 1
ATOM 331 C C . GLY A 1 46 ? 50.470 137.865 65.900 1.00 14.16 46 GLY A C 1
ATOM 332 O O . GLY A 1 46 ? 50.224 137.185 66.891 1.00 14.94 46 GLY A O 1
ATOM 333 N N . ALA A 1 47 ? 51.614 138.511 65.778 1.00 14.99 47 ALA A N 1
ATOM 334 C CA . ALA A 1 47 ? 52.542 138.618 66.928 1.00 15.44 47 ALA A CA 1
ATOM 335 C C . ALA A 1 47 ? 51.840 138.923 68.279 1.00 15.62 47 ALA A C 1
ATOM 336 O O . ALA A 1 47 ? 52.185 138.331 69.305 1.00 16.53 47 ALA A O 1
ATOM 338 N N . TRP A 1 48 ? 50.846 139.804 68.294 1.00 14.99 48 TRP A N 1
ATOM 339 C CA . TRP A 1 48 ? 50.284 140.206 69.583 1.00 15.01 48 TRP A CA 1
ATOM 340 C C . TRP A 1 48 ? 48.987 139.518 69.959 1.00 14.70 48 TRP A C 1
ATOM 341 O O . TRP A 1 48 ? 48.290 139.927 70.894 1.00 14.05 48 TRP A O 1
ATOM 352 N N . ALA A 1 49 ? 48.688 138.439 69.246 1.00 15.03 49 ALA A N 1
ATOM 353 C CA . ALA A 1 49 ? 47.482 137.653 69.501 1.00 15.30 49 ALA A CA 1
ATOM 354 C C . ALA A 1 49 ? 47.382 137.296 70.980 1.00 16.14 49 ALA A C 1
ATOM 355 O O . ALA A 1 49 ? 46.306 137.290 71.551 1.00 17.02 49 ALA A O 1
ATOM 357 N N . SER A 1 50 ? 48.516 137.046 71.621 1.00 17.39 50 SER A N 1
ATOM 358 C CA . SER A 1 50 ? 48.515 136.565 73.006 1.00 18.19 50 SER A CA 1
ATOM 359 C C . SER A 1 50 ? 48.527 137.701 74.027 1.00 18.51 50 SER A C 1
ATOM 360 O O . SER A 1 50 ? 48.520 137.445 75.232 1.00 18.14 50 SER A O 1
ATOM 363 N N . GLY A 1 51 ? 48.528 138.950 73.536 1.00 18.82 51 GLY A N 1
ATOM 364 C CA . GLY A 1 51 ? 48.398 140.133 74.377 1.00 18.79 51 GLY A CA 1
ATOM 365 C C . GLY A 1 51 ? 46.989 140.706 74.554 1.00 19.49 51 GLY A C 1
ATOM 366 O O . GLY A 1 51 ? 46.850 141.829 75.034 1.00 19.57 51 GLY A O 1
ATOM 367 N N . VAL A 1 52 ? 45.935 139.974 74.184 1.00 19.71 52 VAL A N 1
ATOM 368 C CA . VAL A 1 52 ? 44.589 140.588 74.142 1.00 19.82 52 VAL A CA 1
ATOM 369 C C . VAL A 1 52 ? 43.664 139.850 75.045 1.00 19.67 52 VAL A C 1
ATOM 370 O O . VAL A 1 52 ? 43.650 138.623 75.044 1.00 19.81 52 VAL A O 1
ATOM 374 N N . LYS A 1 53 ? 42.858 140.599 75.782 1.00 19.84 53 LYS A N 1
ATOM 375 C CA . LYS A 1 53 ? 41.927 140.002 76.724 1.00 19.99 53 LYS A CA 1
ATOM 376 C C . LYS A 1 53 ? 40.597 140.753 76.741 1.00 19.44 53 LYS A C 1
ATOM 377 O O . LYS A 1 53 ? 40.584 141.973 76.701 1.00 19.07 53 LYS A O 1
ATOM 383 N N . GLY A 1 54 ? 39.484 140.029 76.767 1.00 18.99 54 GLY A N 1
ATOM 384 C CA . GLY A 1 54 ? 38.205 140.679 76.776 1.00 20.03 54 GLY A CA 1
ATOM 385 C C . GLY A 1 54 ? 36.991 139.773 76.761 1.00 21.77 54 GLY A C 1
ATOM 386 O O . GLY A 1 54 ? 37.057 138.567 76.515 1.00 21.83 54 GLY A O 1
ATOM 387 N N . GLU A 1 55 ? 35.844 140.383 76.980 1.00 23.15 55 GLU A N 1
ATOM 388 C CA . GLU A 1 55 ? 34.642 139.631 77.237 1.00 24.59 55 GLU A CA 1
ATOM 389 C C . GLU A 1 55 ? 33.973 139.192 75.953 1.00 23.36 55 GLU A C 1
ATOM 390 O O . GLU A 1 55 ? 33.370 138.103 75.932 1.00 23.87 55 GLU A O 1
ATOM 396 N N . ASP A 1 56 ? 34.068 139.987 74.880 1.00 21.23 56 ASP A N 1
ATOM 397 C CA . ASP A 1 56 ? 33.449 139.507 73.628 1.00 19.34 56 ASP A CA 1
ATOM 398 C C . ASP A 1 56 ? 34.403 139.256 72.469 1.00 17.99 56 ASP A C 1
ATOM 399 O O . ASP A 1 56 ? 34.347 139.956 71.457 1.00 18.55 56 ASP A O 1
ATOM 404 N N . LEU A 1 57 ? 35.263 138.254 72.608 1.00 15.85 57 LEU A N 1
ATOM 405 C CA . LEU A 1 57 ? 36.347 138.051 71.651 1.00 13.04 57 LEU A CA 1
ATOM 406 C C . LEU A 1 57 ? 36.110 136.830 70.761 1.00 12.82 57 LEU A C 1
ATOM 407 O O . LEU A 1 57 ? 35.642 135.761 71.208 1.00 11.50 57 LEU A O 1
ATOM 412 N N . GLY A 1 58 ? 36.424 136.997 69.479 1.00 12.62 58 GLY A N 1
ATOM 413 C CA . GLY A 1 58 ? 36.212 135.915 68.493 1.00 12.08 58 GLY A CA 1
ATOM 414 C C . GLY A 1 58 ? 37.489 135.638 67.750 1.00 11.56 58 GLY A C 1
ATOM 415 O O . GLY A 1 58 ? 38.492 136.333 67.961 1.00 11.92 58 GLY A O 1
ATOM 416 N N . VAL A 1 59 ? 37.488 134.627 66.893 1.00 11.24 59 VAL A N 1
ATOM 417 C CA . VAL A 1 59 ? 38.685 134.400 66.056 1.00 11.08 59 VAL A CA 1
ATOM 418 C C . VAL A 1 59 ? 38.572 135.016 64.620 1.00 11.40 59 VAL A C 1
ATOM 419 O O . VAL A 1 59 ? 37.682 134.647 63.843 1.00 11.65 59 VAL A O 1
ATOM 423 N N . HIS A 1 60 ? 39.425 135.992 64.320 1.00 11.46 60 HIS A N 1
ATOM 424 C CA . HIS A 1 60 ? 39.475 136.629 62.982 1.00 12.87 60 HIS A CA 1
ATOM 425 C C . HIS A 1 60 ? 40.329 135.708 62.099 1.00 12.14 60 HIS A C 1
ATOM 426 O O . HIS A 1 60 ? 41.557 135.714 62.213 1.00 11.90 60 HIS A O 1
ATOM 433 N N . LEU A 1 61 ? 39.686 134.859 61.294 1.00 11.56 61 LEU A N 1
ATOM 434 C CA . LEU A 1 61 ? 40.401 133.868 60.483 1.00 10.88 61 LEU A CA 1
ATOM 435 C C . LEU A 1 61 ? 41.259 134.542 59.436 1.00 11.16 61 LEU A C 1
ATOM 436 O O . LEU A 1 61 ? 40.861 135.581 58.850 1.00 11.58 61 LEU A O 1
ATOM 441 N N . VAL A 1 62 ? 42.466 134.011 59.239 1.00 10.35 62 VAL A N 1
ATOM 442 C CA . VAL A 1 62 ? 43.352 134.614 58.245 1.00 9.63 62 VAL A CA 1
ATOM 443 C C . VAL A 1 62 ? 43.916 133.626 57.258 1.00 10.63 62 VAL A C 1
ATOM 444 O O . VAL A 1 62 ? 44.219 132.483 57.585 1.00 10.33 62 VAL A O 1
ATOM 448 N N . LEU A 1 63 ? 43.978 134.078 56.015 1.00 11.96 63 LEU A N 1
ATOM 449 C CA . LEU A 1 63 ? 44.505 133.271 54.940 1.00 13.18 63 LEU A CA 1
ATOM 450 C C . LEU A 1 63 ? 45.294 134.136 53.995 1.00 14.12 63 LEU A C 1
ATOM 451 O O . LEU A 1 63 ? 45.741 133.632 52.974 1.00 15.21 63 LEU A O 1
ATOM 456 N N . THR A 1 64 ? 45.487 135.415 54.329 1.00 14.90 64 THR A N 1
ATOM 457 C CA . THR A 1 64 ? 46.224 136.342 53.461 1.00 16.48 64 THR A CA 1
ATOM 458 C C . THR A 1 64 ? 46.998 137.258 54.354 1.00 18.03 64 THR A C 1
ATOM 459 O O . THR A 1 64 ? 46.585 137.489 55.471 1.00 17.98 64 THR A O 1
ATOM 463 N N . SER A 1 65 ? 48.107 137.783 53.850 1.00 20.45 65 SER A N 1
ATOM 464 C CA . SER A 1 65 ? 48.930 138.723 54.577 1.00 22.73 65 SER A CA 1
ATOM 465 C C . SER A 1 65 ? 49.366 139.865 53.607 1.00 24.59 65 SER A C 1
ATOM 466 O O . SER A 1 65 ? 50.333 139.733 52.853 1.00 24.47 65 SER A O 1
ATOM 469 N N . GLU A 1 66 ? 48.634 140.976 53.620 1.00 27.24 66 GLU A N 1
ATOM 470 C CA . GLU A 1 66 ? 48.762 142.001 52.571 1.00 30.38 66 GLU A CA 1
ATOM 471 C C . GLU A 1 66 ? 49.883 143.002 52.753 1.00 31.48 66 GLU A C 1
ATOM 472 O O . GLU A 1 66 ? 50.366 143.578 51.767 1.00 32.60 66 GLU A O 1
ATOM 478 N N . TRP A 1 67 ? 50.292 143.276 53.981 1.00 32.61 67 TRP A N 1
ATOM 479 C CA . TRP A 1 67 ? 51.271 144.334 54.111 1.00 33.57 67 TRP A CA 1
ATOM 480 C C . TRP A 1 67 ? 52.691 143.890 53.864 1.00 32.95 67 TRP A C 1
ATOM 481 O O . TRP A 1 67 ? 53.062 142.748 54.126 1.00 32.45 67 TRP A O 1
ATOM 492 N N . PRO A 1 68 ? 53.480 144.797 53.298 1.00 32.71 68 PRO A N 1
ATOM 493 C CA . PRO A 1 68 ? 54.919 144.573 53.234 1.00 32.27 68 PRO A CA 1
ATOM 494 C C . PRO A 1 68 ? 55.453 144.065 54.610 1.00 31.77 68 PRO A C 1
ATOM 495 O O . PRO A 1 68 ? 56.348 143.192 54.638 1.00 32.82 68 PRO A O 1
ATOM 499 N N . ALA A 1 69 ? 54.903 144.597 55.714 1.00 29.68 69 ALA A N 1
ATOM 500 C CA . ALA A 1 69 ? 55.253 144.204 57.097 1.00 27.86 69 ALA A CA 1
ATOM 501 C C . ALA A 1 69 ? 54.211 144.861 57.997 1.00 26.12 69 ALA A C 1
ATOM 502 O O . ALA A 1 69 ? 53.652 145.879 57.603 1.00 27.19 69 ALA A O 1
ATOM 504 N N . PRO A 1 70 ? 53.863 144.248 59.155 1.00 23.92 70 PRO A N 1
ATOM 505 C CA . PRO A 1 70 ? 54.285 142.921 59.590 1.00 21.93 70 PRO A CA 1
ATOM 506 C C . PRO A 1 70 ? 53.552 141.921 58.711 1.00 19.85 70 PRO A C 1
ATOM 507 O O . PRO A 1 70 ? 52.487 142.252 58.200 1.00 20.03 70 PRO A O 1
ATOM 511 N N . ARG A 1 71 ? 54.115 140.736 58.518 1.00 17.18 71 ARG A N 1
ATOM 512 C CA . ARG A 1 71 ? 53.445 139.694 57.763 1.00 15.85 71 ARG A CA 1
ATOM 513 C C . ARG A 1 71 ? 53.173 138.492 58.680 1.00 13.92 71 ARG A C 1
ATOM 514 O O . ARG A 1 71 ? 53.877 138.354 59.650 1.00 14.21 71 ARG A O 1
ATOM 522 N N . MET A 1 72 ? 52.164 137.665 58.386 1.00 11.10 72 MET A N 1
ATOM 523 C CA . MET A 1 72 ? 51.849 136.488 59.175 1.00 8.44 72 MET A CA 1
ATOM 524 C C . MET A 1 72 ? 52.099 135.203 58.384 1.00 10.26 72 MET A C 1
ATOM 525 O O . MET A 1 72 ? 52.008 135.216 57.169 1.00 11.27 72 MET A O 1
ATOM 530 N N . ARG A 1 73 ? 52.402 134.087 59.071 1.00 10.55 73 ARG A N 1
ATOM 531 C CA . ARG A 1 73 ? 52.659 132.785 58.445 1.00 9.85 73 ARG A CA 1
ATOM 532 C C . ARG A 1 73 ? 51.624 131.750 58.867 1.00 10.04 73 ARG A C 1
ATOM 533 O O . ARG A 1 73 ? 51.134 131.788 59.977 1.00 10.05 73 ARG A O 1
ATOM 541 N N . PRO A 1 74 ? 51.292 130.784 57.996 1.00 10.67 74 PRO A N 1
ATOM 542 C CA . PRO A 1 74 ? 50.330 129.766 58.448 1.00 11.58 74 PRO A CA 1
ATOM 543 C C . PRO A 1 74 ? 50.763 129.005 59.697 1.00 12.39 74 PRO A C 1
ATOM 544 O O . PRO A 1 74 ? 51.959 128.970 60.038 1.00 13.15 74 PRO A O 1
ATOM 548 N N . LEU A 1 75 ? 49.787 128.433 60.383 1.00 12.55 75 LEU A N 1
ATOM 549 C CA . LEU A 1 75 ? 50.054 127.617 61.538 1.00 12.73 75 LEU A CA 1
ATOM 550 C C . LEU A 1 75 ? 50.386 126.230 61.045 1.00 14.09 75 LEU A C 1
ATOM 551 O O . LEU A 1 75 ? 51.244 125.603 61.597 1.00 14.90 75 LEU A O 1
ATOM 556 N N . THR A 1 76 ? 49.735 125.764 59.985 1.00 16.16 76 THR A N 1
ATOM 557 C CA . THR A 1 76 ? 49.915 124.403 59.485 1.00 18.11 76 THR A CA 1
ATOM 558 C C . THR A 1 76 ? 50.846 124.475 58.325 1.00 20.01 76 THR A C 1
ATOM 559 O O . THR A 1 76 ? 51.119 125.561 57.839 1.00 20.07 76 THR A O 1
ATOM 563 N N . GLU A 1 77 ? 51.312 123.326 57.841 1.00 22.61 77 GLU A N 1
ATOM 564 C CA . GLU A 1 77 ? 52.321 123.382 56.798 1.00 25.83 77 GLU A CA 1
ATOM 565 C C . GLU A 1 77 ? 51.908 123.081 55.348 1.00 26.29 77 GLU A C 1
ATOM 566 O O . GLU A 1 77 ? 52.776 123.002 54.477 1.00 27.02 77 GLU A O 1
ATOM 572 N N . GLY A 1 78 ? 50.605 122.998 55.069 1.00 27.10 78 GLY A N 1
ATOM 573 C CA . GLY A 1 78 ? 50.120 122.899 53.677 1.00 27.64 78 GLY A CA 1
ATOM 574 C C . GLY A 1 78 ? 50.754 123.905 52.722 1.00 28.13 78 GLY A C 1
ATOM 575 O O . GLY A 1 78 ? 50.837 125.105 53.021 1.00 27.51 78 GLY A O 1
ATOM 576 N N . GLU A 1 79 ? 51.222 123.418 51.574 1.00 28.91 79 GLU A N 1
ATOM 577 C CA . GLU A 1 79 ? 51.876 124.310 50.611 1.00 30.03 79 GLU A CA 1
ATOM 578 C C . GLU A 1 79 ? 50.924 125.269 49.941 1.00 28.99 79 GLU A C 1
ATOM 579 O O . GLU A 1 79 ? 51.294 126.394 49.645 1.00 28.93 79 GLU A O 1
ATOM 585 N N . SER A 1 80 ? 49.691 124.838 49.711 1.00 28.35 80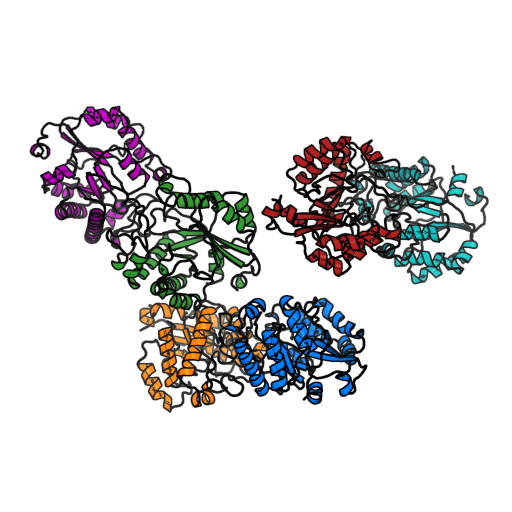 SER A N 1
ATOM 586 C CA . SER A 1 80 ? 48.760 125.676 48.986 1.00 27.72 80 SER A CA 1
ATOM 587 C C . SER A 1 80 ? 48.462 127.003 49.695 1.00 27.75 80 SER A C 1
ATOM 588 O O . SER A 1 80 ? 47.913 127.897 49.081 1.00 28.20 80 SER A O 1
ATOM 591 N N . LEU A 1 81 ? 48.849 127.136 50.967 1.00 27.49 81 LEU A N 1
ATOM 592 C CA . LEU A 1 81 ? 48.529 128.307 51.778 1.00 27.19 81 LEU A CA 1
ATOM 593 C C . LEU A 1 81 ? 49.605 129.362 51.853 1.00 28.12 81 LEU A C 1
ATOM 594 O O . LEU A 1 81 ? 49.349 130.458 52.329 1.00 28.31 81 LEU A O 1
ATOM 599 N N . ARG A 1 82 ? 50.812 129.044 51.414 1.00 29.85 82 ARG A N 1
ATOM 600 C CA . ARG A 1 82 ? 51.922 129.999 51.528 1.00 31.63 82 ARG A CA 1
ATOM 601 C C . ARG A 1 82 ? 52.388 130.533 50.170 1.00 32.35 82 ARG A C 1
ATOM 602 O O . ARG A 1 82 ? 52.100 129.929 49.152 1.00 32.59 82 ARG A O 1
ATOM 610 N N . ASP A 1 83 ? 53.079 131.669 50.172 1.00 33.74 83 ASP A N 1
ATOM 611 C CA . ASP A 1 83 ? 53.479 132.373 48.967 1.00 36.18 83 ASP A CA 1
ATOM 612 C C . ASP A 1 83 ? 54.627 133.318 49.358 1.00 35.83 83 ASP A C 1
ATOM 613 O O . ASP A 1 83 ? 54.417 134.238 50.204 1.00 34.73 83 ASP A O 1
ATOM 618 N N . GLU A 1 84 ? 55.868 133.076 48.873 1.00 35.73 84 GLU A N 1
ATOM 619 C CA . GLU A 1 84 ? 56.629 131.789 48.812 1.00 34.85 84 GLU A CA 1
ATOM 620 C C . GLU A 1 84 ? 57.928 132.053 49.609 1.00 33.08 84 GLU A C 1
ATOM 621 O O . GLU A 1 84 ? 58.977 131.430 49.421 1.00 32.23 84 GLU A O 1
ATOM 627 N N . ALA A 1 85 ? 57.807 133.027 50.504 1.00 31.13 85 ALA A N 1
ATOM 628 C CA . ALA A 1 85 ? 58.676 133.164 51.638 1.00 29.49 85 ALA A CA 1
ATOM 629 C C . ALA A 1 85 ? 58.009 132.378 52.800 1.00 28.78 85 ALA A C 1
ATOM 630 O O . ALA A 1 85 ? 58.531 132.311 53.927 1.00 27.74 85 ALA A O 1
ATOM 632 N N . GLY A 1 86 ? 56.847 131.785 52.500 1.00 27.69 86 GLY A N 1
ATOM 633 C CA . GLY A 1 86 ? 56.138 130.963 53.457 1.00 26.36 86 GLY A CA 1
ATOM 634 C C . GLY A 1 86 ? 55.167 131.786 54.285 1.00 25.95 86 GLY A C 1
ATOM 635 O O . GLY A 1 86 ? 54.658 131.304 55.307 1.00 25.62 86 GLY A O 1
ATOM 636 N N . TYR A 1 87 ? 54.929 133.035 53.856 1.00 25.26 87 TYR A N 1
ATOM 637 C CA . TYR A 1 87 ? 53.817 133.858 54.354 1.00 23.94 87 TYR A CA 1
ATOM 638 C C . TYR A 1 87 ? 52.504 133.496 53.659 1.00 23.64 87 TYR A C 1
ATOM 639 O O . TYR A 1 87 ? 52.514 132.839 52.622 1.00 23.63 87 TYR A O 1
ATOM 648 N N . PHE A 1 88 ? 51.377 133.874 54.256 1.00 22.98 88 PHE A N 1
ATOM 649 C CA . PHE A 1 88 ? 50.107 133.818 53.565 1.00 22.70 88 PHE A CA 1
ATOM 650 C C . PHE A 1 88 ? 50.203 134.746 52.310 1.00 23.54 88 PHE A C 1
ATOM 651 O O . PHE A 1 88 ? 50.899 135.776 52.347 1.00 23.08 88 PHE A O 1
ATOM 659 N N . PRO A 1 89 ? 49.479 134.415 51.217 1.00 24.33 89 PRO A N 1
ATOM 660 C CA . PRO A 1 89 ? 49.509 135.211 49.983 1.00 25.54 89 PRO A CA 1
ATOM 661 C C . PRO A 1 89 ? 49.187 136.693 50.239 1.00 27.33 89 PRO A C 1
ATOM 662 O O . PRO A 1 89 ? 48.408 137.013 51.161 1.00 27.10 89 PRO A O 1
ATOM 666 N N . GLU A 1 90 ? 49.752 137.604 49.440 1.00 29.19 90 GLU A N 1
ATOM 667 C CA . GLU A 1 90 ? 49.395 139.004 49.675 1.00 31.19 90 GLU A CA 1
ATOM 668 C C . GLU A 1 90 ? 48.013 139.370 49.190 1.00 30.62 90 GLU A C 1
ATOM 669 O O . GLU A 1 90 ? 47.414 140.236 49.773 1.00 31.65 90 GLU A O 1
ATOM 675 N N . SER A 1 91 ? 47.476 138.661 48.205 1.00 30.62 91 SER A N 1
ATOM 676 C CA . SER A 1 91 ? 46.141 138.948 47.671 1.00 30.47 91 SER A CA 1
ATOM 677 C C . SER A 1 91 ? 45.141 137.765 47.696 1.00 30.87 91 SER A C 1
ATOM 678 O O . SER A 1 91 ? 45.518 136.583 47.720 1.00 30.32 91 SER A O 1
ATOM 681 N N . LEU A 1 92 ? 43.854 138.105 47.654 1.00 31.43 92 LEU A N 1
ATOM 682 C CA . LEU A 1 92 ? 42.783 137.120 47.631 1.00 31.89 92 LEU A CA 1
ATOM 683 C C . LEU A 1 92 ? 42.828 136.368 46.323 1.00 32.46 92 LEU A C 1
ATOM 684 O O . LEU A 1 92 ? 42.410 135.203 46.218 1.00 32.87 92 LEU A O 1
ATOM 689 N N . GLU A 1 93 ? 43.329 137.054 45.311 1.00 32.53 93 GLU A N 1
ATOM 690 C CA . GLU A 1 93 ? 43.343 136.483 44.002 1.00 32.99 93 GLU A CA 1
ATOM 691 C C . GLU A 1 93 ? 44.286 135.301 44.052 1.00 31.66 93 GLU A C 1
ATOM 692 O O . GLU A 1 93 ? 43.926 134.170 43.672 1.00 31.55 93 GLU A O 1
ATOM 698 N N . ALA A 1 94 ? 45.492 135.584 44.552 1.00 30.17 94 ALA A N 1
ATOM 699 C CA . ALA A 1 94 ? 46.521 134.576 44.758 1.00 28.25 94 ALA A CA 1
ATOM 700 C C . ALA A 1 94 ? 45.944 133.409 45.592 1.00 27.26 94 ALA A C 1
ATOM 701 O O . ALA A 1 94 ? 45.970 132.258 45.177 1.00 26.94 94 ALA A O 1
ATOM 703 N N . LEU A 1 95 ? 45.345 133.732 46.727 1.00 26.06 95 LEU A N 1
ATOM 704 C CA . LEU A 1 95 ? 44.773 132.735 47.579 1.00 25.05 95 LEU A CA 1
ATOM 705 C C . LEU A 1 95 ? 43.777 131.847 46.838 1.00 25.50 95 LEU A C 1
ATOM 706 O O . LEU A 1 95 ? 43.903 130.610 46.852 1.00 25.26 95 LEU A O 1
ATOM 711 N N . TRP A 1 96 ? 42.789 132.481 46.204 1.00 25.82 96 TRP A N 1
ATOM 712 C CA . TRP A 1 96 ? 41.667 131.763 45.597 1.00 26.10 96 TRP A CA 1
ATOM 713 C C . TRP A 1 96 ? 42.099 130.913 44.398 1.00 26.19 96 TRP A C 1
ATOM 714 O O . TRP A 1 96 ? 41.524 129.886 44.109 1.00 25.46 96 TRP A O 1
ATOM 725 N N . ARG A 1 97 ? 43.130 131.359 43.710 1.00 27.01 97 ARG A N 1
ATOM 726 C CA . ARG A 1 97 ? 43.673 130.598 42.631 1.00 28.96 97 ARG A CA 1
ATOM 727 C C . ARG A 1 97 ? 44.337 129.297 43.115 1.00 28.92 97 ARG A C 1
ATOM 728 O O . ARG A 1 97 ? 44.254 128.275 42.459 1.00 29.29 97 ARG A O 1
ATOM 736 N N . LYS A 1 98 ? 44.991 129.311 44.270 1.00 29.83 98 LYS A N 1
ATOM 737 C CA . LYS A 1 98 ? 45.827 128.160 44.656 1.00 29.58 98 LYS A CA 1
ATOM 738 C C . LYS A 1 98 ? 45.437 127.312 45.879 1.00 29.18 98 LYS A C 1
ATOM 739 O O . LYS A 1 98 ? 45.731 126.115 45.898 1.00 28.93 98 LYS A O 1
ATOM 745 N N . ALA A 1 99 ? 44.811 127.912 46.897 1.00 28.67 99 ALA A N 1
ATOM 746 C CA . ALA A 1 99 ? 44.548 127.175 48.145 1.00 28.25 99 ALA A CA 1
ATOM 747 C C . ALA A 1 99 ? 43.629 125.978 47.934 1.00 28.02 99 ALA A C 1
ATOM 748 O O . ALA A 1 99 ? 42.610 126.116 47.321 1.00 28.11 99 ALA A O 1
ATOM 750 N N . ARG A 1 100 ? 44.012 124.813 48.431 1.00 28.15 100 ARG A N 1
ATOM 751 C CA . ARG A 1 100 ? 43.150 123.655 48.422 1.00 29.04 100 ARG A CA 1
ATOM 752 C C . ARG A 1 100 ? 42.281 123.672 49.654 1.00 28.86 100 ARG A C 1
ATOM 753 O O . ARG A 1 100 ? 42.749 124.008 50.721 1.00 29.26 100 ARG A O 1
ATOM 761 N N . ALA A 1 101 ? 41.036 123.232 49.530 1.00 29.06 101 ALA A N 1
ATOM 762 C CA . ALA A 1 101 ? 40.086 123.262 50.651 1.00 29.08 101 ALA A CA 1
ATOM 763 C C . ALA A 1 101 ? 40.501 122.502 51.922 1.00 29.15 101 ALA A C 1
ATOM 764 O O . ALA A 1 101 ? 40.308 123.005 53.013 1.00 29.42 101 ALA A O 1
ATOM 766 N N . GLU A 1 102 ? 41.048 121.296 51.788 1.00 29.54 102 GLU A N 1
ATOM 767 C CA . GLU A 1 102 ? 41.455 120.481 52.948 1.00 30.23 102 GLU A CA 1
ATOM 768 C C . GLU A 1 102 ? 42.593 121.190 53.701 1.00 29.12 102 GLU A C 1
ATOM 769 O O . GLU A 1 102 ? 42.628 121.182 54.941 1.00 29.56 102 GLU A O 1
ATOM 775 N N . GLU A 1 103 ? 43.516 121.792 52.962 1.00 27.04 103 GLU A N 1
ATOM 776 C CA . GLU A 1 103 ? 44.586 122.529 53.588 1.00 25.96 103 GLU A CA 1
ATOM 777 C C . GLU A 1 103 ? 44.057 123.733 54.394 1.00 25.40 103 GLU A C 1
ATOM 778 O O . GLU A 1 103 ? 44.494 123.990 55.531 1.00 25.66 103 GLU A O 1
ATOM 784 N N . VAL A 1 104 ? 43.111 124.455 53.804 1.00 24.15 104 VAL A N 1
ATOM 785 C CA . VAL A 1 104 ? 42.441 125.555 54.467 1.00 23.33 104 VAL A CA 1
ATOM 786 C C . VAL A 1 104 ? 41.769 125.091 55.756 1.00 23.34 104 VAL A C 1
ATOM 787 O O . VAL A 1 104 ? 41.952 125.681 56.817 1.00 23.46 104 VAL A O 1
ATOM 791 N N . GLU A 1 105 ? 40.980 124.030 55.656 1.00 23.05 105 GLU A N 1
ATOM 792 C CA . GLU A 1 105 ? 40.215 123.566 56.780 1.00 22.94 105 GLU A CA 1
ATOM 793 C C . GLU A 1 105 ? 41.140 123.247 57.952 1.00 23.10 105 GLU A C 1
ATOM 794 O O . GLU A 1 105 ? 40.862 123.639 59.086 1.00 23.38 105 GLU A O 1
ATOM 800 N N . ARG A 1 106 ? 42.244 122.553 57.666 1.00 23.09 106 ARG A N 1
ATOM 801 C CA . ARG A 1 106 ? 43.272 122.262 58.668 1.00 23.36 106 ARG A CA 1
ATOM 802 C C . ARG A 1 106 ? 43.737 123.560 59.329 1.00 21.79 106 ARG A C 1
ATOM 803 O O . ARG A 1 106 ? 43.626 123.718 60.553 1.00 21.76 106 ARG A O 1
ATOM 811 N N . GLU A 1 107 ? 44.183 124.503 58.507 1.00 20.38 107 GLU A N 1
ATOM 812 C CA . GLU A 1 107 ? 44.639 125.800 58.982 1.00 19.60 107 GLU A CA 1
ATOM 813 C C . GLU A 1 107 ? 43.625 126.550 59.875 1.00 18.78 107 GLU A C 1
ATOM 814 O O . GLU A 1 107 ? 43.989 127.241 60.840 1.00 18.10 107 GLU A O 1
ATOM 820 N N . LEU A 1 108 ? 42.344 126.423 59.550 1.00 18.13 108 LEU A N 1
ATOM 821 C CA . LEU A 1 108 ? 41.349 127.174 60.290 1.00 17.13 108 LEU A CA 1
ATOM 822 C C . LEU A 1 108 ? 41.060 126.501 61.592 1.00 16.52 108 LEU A C 1
ATOM 823 O O . LEU A 1 108 ? 41.038 127.179 62.633 1.00 16.12 108 LEU A O 1
ATOM 828 N N . LYS A 1 109 ? 40.899 125.174 61.540 1.00 15.72 109 LYS A N 1
ATOM 829 C CA . LYS A 1 109 ? 40.879 124.360 62.762 1.00 15.79 109 LYS A CA 1
ATOM 830 C C . LYS A 1 109 ? 42.045 124.671 63.717 1.00 14.64 109 LYS A C 1
ATOM 831 O O . LYS A 1 109 ? 41.851 124.827 64.931 1.00 14.14 109 LYS A O 1
ATOM 837 N N . ALA A 1 110 ? 43.237 124.803 63.152 1.00 13.01 110 ALA A N 1
ATOM 838 C CA . ALA A 1 110 ? 44.362 125.159 63.933 1.00 12.46 110 ALA A CA 1
ATOM 839 C C . ALA A 1 110 ? 44.152 126.539 64.568 1.00 13.25 110 ALA A C 1
ATOM 840 O O . ALA A 1 110 ? 44.286 126.707 65.792 1.00 13.48 110 ALA A O 1
ATOM 842 N N . GLN A 1 111 ? 43.803 127.527 63.748 1.00 13.89 111 GLN A N 1
ATOM 843 C CA . GLN A 1 111 ? 43.622 128.881 64.254 1.00 14.56 111 GLN A CA 1
ATOM 844 C C . GLN A 1 111 ? 42.605 128.932 65.399 1.00 14.09 111 GLN A C 1
ATOM 845 O O . GLN A 1 111 ? 42.842 129.569 66.412 1.00 13.25 111 GLN A O 1
ATOM 851 N N . ILE A 1 112 ? 41.492 128.223 65.240 1.00 14.52 112 ILE A N 1
ATOM 852 C CA . ILE A 1 112 ? 40.427 128.220 66.244 1.00 14.66 112 ILE A CA 1
ATOM 853 C C . ILE A 1 112 ? 40.913 127.563 67.539 1.00 15.29 112 ILE A C 1
ATOM 854 O O . ILE A 1 112 ? 40.714 128.103 68.645 1.00 15.92 112 ILE A O 1
ATOM 859 N N . GLN A 1 113 ? 41.564 126.417 67.409 1.00 15.09 113 GLN A N 1
ATOM 860 C CA . GLN A 1 113 ? 42.012 125.723 68.594 1.00 14.90 113 GLN A CA 1
ATOM 861 C C . GLN A 1 113 ? 43.080 126.469 69.317 1.00 14.68 113 GLN A C 1
ATOM 862 O O . GLN A 1 113 ? 43.031 126.572 70.545 1.00 15.08 113 GLN A O 1
ATOM 868 N N . ALA A 1 114 ? 43.997 127.063 68.574 1.00 13.69 114 ALA A N 1
ATOM 869 C CA . ALA A 1 114 ? 44.946 127.918 69.210 1.00 13.85 114 ALA A CA 1
ATOM 870 C C . ALA A 1 114 ? 44.268 129.072 69.958 1.00 14.75 114 ALA A C 1
ATOM 871 O O . ALA A 1 114 ? 44.742 129.507 70.998 1.00 15.25 114 ALA A O 1
ATOM 873 N N . ALA A 1 115 ? 43.154 129.583 69.433 1.00 15.49 115 ALA A N 1
ATOM 874 C CA . ALA A 1 115 ? 42.533 130.782 70.000 1.00 15.42 115 ALA A CA 1
ATOM 875 C C . ALA A 1 115 ? 41.953 130.425 71.345 1.00 16.04 115 ALA A C 1
ATOM 876 O O . ALA A 1 115 ? 42.039 131.199 72.321 1.00 15.91 115 ALA A O 1
ATOM 878 N N . ALA A 1 116 ? 41.364 129.227 71.372 1.00 16.57 116 ALA A N 1
ATOM 879 C CA . ALA A 1 116 ? 40.665 128.714 72.531 1.00 16.55 116 ALA A CA 1
ATOM 880 C C . ALA A 1 116 ? 41.650 128.468 73.658 1.00 16.76 116 ALA A C 1
ATOM 881 O O . ALA A 1 116 ? 41.263 128.325 74.780 1.00 17.75 116 ALA A O 1
ATOM 883 N N . LYS A 1 117 ? 42.938 128.480 73.370 1.00 17.24 117 LYS A N 1
ATOM 884 C CA . LYS A 1 117 ? 43.951 128.416 74.424 1.00 16.70 117 LYS A CA 1
ATOM 885 C C . LYS A 1 117 ? 44.315 129.781 74.955 1.00 16.72 117 LYS A C 1
ATOM 886 O O . LYS A 1 117 ? 45.187 129.876 75.785 1.00 17.65 117 LYS A O 1
ATOM 892 N N . LEU A 1 118 ? 43.647 130.840 74.502 1.00 17.04 118 LEU A N 1
ATOM 893 C CA . LEU A 1 118 ? 44.066 132.218 74.806 1.00 16.46 118 LEU A CA 1
ATOM 894 C C . LEU A 1 118 ? 42.978 133.131 75.368 1.00 16.58 118 LEU A C 1
ATOM 895 O O . LEU A 1 118 ? 43.278 134.123 76.013 1.00 16.03 118 LEU A O 1
ATOM 900 N N . PHE A 1 119 ? 41.720 132.828 75.067 1.00 17.32 119 PHE A N 1
ATOM 901 C CA . PHE A 1 119 ? 40.545 133.538 75.594 1.00 18.17 119 PHE A CA 1
ATOM 902 C C . PHE A 1 119 ? 39.426 132.646 75.199 1.00 19.00 119 PHE A C 1
ATOM 903 O O . PHE A 1 119 ? 39.675 131.694 74.450 1.00 19.36 119 PHE A O 1
ATOM 911 N N . SER A 1 120 ? 38.210 132.938 75.675 1.00 20.38 120 SER A N 1
ATOM 912 C CA . SER A 1 120 ? 37.018 132.176 75.250 1.00 21.99 120 SER A CA 1
ATOM 913 C C . SER A 1 120 ? 36.356 132.783 74.039 1.00 21.75 120 SER A C 1
ATOM 914 O O . SER A 1 120 ? 35.668 133.820 74.136 1.00 22.18 120 SER A O 1
ATOM 917 N N . PRO A 1 121 ? 36.569 132.149 72.887 1.00 21.55 121 PRO A N 1
ATOM 918 C CA . PRO A 1 121 ? 36.132 132.694 71.602 1.00 21.54 121 PRO A CA 1
ATOM 919 C C . PRO A 1 121 ? 34.611 132.627 71.577 1.00 20.78 121 PRO A C 1
ATOM 920 O O . PRO A 1 121 ? 34.037 131.703 72.152 1.00 20.48 121 PRO A O 1
ATOM 924 N N . THR A 1 122 ? 33.965 133.612 70.963 1.00 20.00 122 THR A N 1
ATOM 925 C CA . THR A 1 122 ? 32.498 133.669 70.994 1.00 18.42 122 THR A CA 1
ATOM 926 C C . THR A 1 122 ? 31.923 133.594 69.602 1.00 18.09 122 THR A C 1
ATOM 927 O O . THR A 1 122 ? 30.732 133.323 69.430 1.00 18.67 122 THR A O 1
ATOM 931 N N . HIS A 1 123 ? 32.778 133.812 68.609 1.00 16.82 123 HIS A N 1
ATOM 932 C CA . HIS A 1 123 ? 32.318 134.035 67.269 1.00 15.10 123 HIS A CA 1
ATOM 933 C C . HIS A 1 123 ? 33.480 133.909 66.352 1.00 15.55 123 HIS A C 1
ATOM 934 O O . HIS A 1 123 ? 34.615 133.765 66.777 1.00 15.57 123 HIS A O 1
ATOM 941 N N . LEU A 1 124 ? 33.197 134.054 65.077 1.00 16.26 124 LEU A N 1
ATOM 942 C CA . LEU A 1 124 ? 34.124 133.697 64.053 1.00 17.02 124 LEU A CA 1
ATOM 943 C C . LEU A 1 124 ? 33.850 134.588 62.877 1.00 17.53 124 LEU A C 1
ATOM 944 O O . LEU A 1 124 ? 32.710 134.721 62.479 1.00 18.07 124 LEU A O 1
ATOM 949 N N . ASP A 1 125 ? 34.885 135.200 62.320 1.00 18.31 125 ASP A N 1
ATOM 950 C CA . ASP A 1 125 ? 34.764 135.898 61.044 1.00 19.21 125 ASP A CA 1
ATOM 951 C C . ASP A 1 125 ? 36.090 135.783 60.259 1.00 19.84 125 ASP A C 1
ATOM 952 O O . ASP A 1 125 ? 37.003 135.065 60.671 1.00 18.86 125 ASP A O 1
ATOM 957 N N . ALA A 1 126 ? 36.178 136.483 59.127 1.00 21.06 126 ALA A N 1
ATOM 958 C CA . ALA A 1 126 ? 37.267 136.250 58.178 1.00 22.74 126 ALA A CA 1
ATOM 959 C C . ALA A 1 126 ? 37.854 137.559 57.642 1.00 23.90 126 ALA A C 1
ATOM 960 O O . ALA A 1 126 ? 37.139 138.402 57.121 1.00 24.78 126 ALA A O 1
ATOM 962 N N . HIS A 1 127 ? 39.160 137.727 57.809 1.00 25.05 127 HIS A N 1
ATOM 963 C CA . HIS A 1 127 ? 39.904 138.877 57.306 1.00 25.77 127 HIS A CA 1
ATOM 964 C C . HIS A 1 127 ? 39.776 138.913 55.782 1.00 26.49 127 HIS A C 1
ATOM 965 O O . HIS A 1 127 ? 39.964 137.889 55.111 1.00 27.16 127 HIS A O 1
ATOM 972 N N . GLN A 1 128 ? 39.449 140.079 55.235 1.00 26.78 128 GLN A N 1
ATOM 973 C CA . GLN A 1 128 ? 39.252 140.242 53.784 1.00 27.25 128 GLN A CA 1
ATOM 974 C C . GLN A 1 128 ? 38.166 139.347 53.166 1.00 26.76 128 GLN A C 1
ATOM 975 O O . GLN A 1 128 ? 38.166 139.133 51.945 1.00 26.69 128 GLN A O 1
ATOM 981 N N . GLY A 1 129 ? 37.235 138.852 53.998 1.00 26.19 129 GLY A N 1
ATOM 982 C CA . GLY A 1 129 ? 36.254 137.852 53.554 1.00 26.13 129 GLY A CA 1
ATOM 983 C C . GLY A 1 129 ? 36.910 136.834 52.613 1.00 26.28 129 GLY A C 1
ATOM 984 O O . GLY A 1 129 ? 36.418 136.582 51.513 1.00 26.47 129 GLY A O 1
ATOM 985 N N . ALA A 1 130 ? 38.058 136.291 53.036 1.00 25.71 130 ALA A N 1
ATOM 986 C CA . ALA A 1 130 ? 38.771 135.248 52.312 1.00 24.62 130 ALA A CA 1
ATOM 987 C C . ALA A 1 130 ? 37.932 133.973 52.192 1.00 23.77 130 ALA A C 1
ATOM 988 O O . ALA A 1 130 ? 38.060 133.245 51.227 1.00 23.62 130 ALA A O 1
ATOM 990 N N . VAL A 1 131 ? 37.063 133.701 53.149 1.00 22.99 131 VAL A N 1
ATOM 991 C CA . VAL A 1 131 ? 36.172 132.545 53.004 1.00 22.81 131 VAL A CA 1
ATOM 992 C C . VAL A 1 131 ? 35.079 132.723 51.934 1.00 23.07 131 VAL A C 1
ATOM 993 O O . VAL A 1 131 ? 34.190 131.915 51.811 1.00 23.13 131 VAL A O 1
ATOM 997 N N . LEU A 1 132 ? 35.160 133.772 51.142 1.00 23.92 132 LEU A N 1
ATOM 998 C CA . LEU A 1 132 ? 34.177 133.972 50.079 1.00 24.96 132 LEU A CA 1
ATOM 999 C C . LEU A 1 132 ? 34.184 132.970 48.908 1.00 25.53 132 LEU A C 1
ATOM 1000 O O . LEU A 1 132 ? 33.158 132.839 48.221 1.00 26.66 132 LEU A O 1
ATOM 1005 N N . ARG A 1 133 ? 35.294 132.278 48.652 1.00 25.14 133 ARG A N 1
ATOM 1006 C CA . ARG A 1 133 ? 35.238 131.188 47.688 1.00 24.43 133 ARG A CA 1
ATOM 1007 C C . ARG A 1 133 ? 34.286 130.103 48.234 1.00 24.97 133 ARG A C 1
ATOM 1008 O O . ARG A 1 133 ? 34.442 129.670 49.386 1.00 24.87 133 ARG A O 1
ATOM 1016 N N . PRO A 1 134 ? 33.280 129.686 47.417 1.00 25.19 134 PRO A N 1
ATOM 1017 C CA . PRO A 1 134 ? 32.137 128.852 47.885 1.00 25.22 134 PRO A CA 1
ATOM 1018 C C . PRO A 1 134 ? 32.549 127.605 48.710 1.00 25.08 134 PRO A C 1
ATOM 1019 O O . PRO A 1 134 ? 32.193 127.491 49.881 1.00 24.92 134 PRO A O 1
ATOM 1023 N N . ASP A 1 135 ? 33.210 126.652 48.058 1.00 25.34 135 ASP A N 1
ATOM 1024 C CA . ASP A 1 135 ? 34.311 125.863 48.616 1.00 25.26 135 ASP A CA 1
ATOM 1025 C C . ASP A 1 135 ? 34.624 126.053 50.148 1.00 24.67 135 ASP A C 1
ATOM 1026 O O . ASP A 1 135 ? 34.264 125.249 51.023 1.00 24.11 135 ASP A O 1
ATOM 1031 N N . LEU A 1 136 ? 35.282 127.179 50.434 1.00 24.12 136 LEU A N 1
ATOM 1032 C CA . LEU A 1 136 ? 35.712 127.602 51.760 1.00 23.03 136 LEU A CA 1
ATOM 1033 C C . LEU A 1 136 ? 34.567 128.128 52.622 1.00 23.58 136 LEU A C 1
ATOM 1034 O O . LEU A 1 136 ? 34.484 127.822 53.812 1.00 24.25 136 LEU A O 1
ATOM 1039 N N . ALA A 1 137 ? 33.686 128.929 52.042 1.00 23.61 137 ALA A N 1
ATOM 1040 C CA . ALA A 1 137 ? 32.512 129.378 52.777 1.00 23.93 137 ALA A CA 1
ATOM 1041 C C . ALA A 1 137 ? 31.793 128.198 53.427 1.00 24.34 137 ALA A C 1
ATOM 1042 O O . ALA A 1 137 ? 31.317 128.276 54.570 1.00 24.12 137 ALA A O 1
ATOM 1044 N N . GLU A 1 138 ? 31.761 127.091 52.704 1.00 25.12 138 GLU A N 1
ATOM 1045 C CA . GLU A 1 138 ? 31.153 125.888 53.219 1.00 26.55 138 GLU A CA 1
ATOM 1046 C C . GLU A 1 138 ? 31.956 125.413 54.428 1.00 25.82 138 GLU A C 1
ATOM 1047 O O . GLU A 1 138 ? 31.393 125.095 55.481 1.00 25.91 138 GLU A O 1
ATOM 1053 N N . VAL A 1 139 ? 33.273 125.387 54.286 1.00 25.43 139 VAL A N 1
ATOM 1054 C CA . VAL A 1 139 ? 34.139 125.074 55.437 1.00 24.88 139 VAL A CA 1
ATOM 1055 C C . VAL A 1 139 ? 33.840 126.002 56.636 1.00 24.29 139 VAL A C 1
ATOM 1056 O O . VAL A 1 139 ? 33.625 125.527 57.759 1.00 24.61 139 VAL A O 1
ATOM 1060 N N . TYR A 1 140 ? 33.813 127.310 56.374 1.00 23.12 140 TYR A N 1
ATOM 1061 C CA . TYR A 1 140 ? 33.621 128.335 57.396 1.00 22.40 140 TYR A CA 1
ATOM 1062 C C . TYR A 1 140 ? 32.394 128.077 58.225 1.00 22.33 140 TYR A C 1
ATOM 1063 O O . TYR A 1 140 ? 32.464 128.072 59.420 1.00 22.11 140 TYR A O 1
ATOM 1072 N N . LEU A 1 141 ? 31.265 127.838 57.576 1.00 22.94 141 LEU A N 1
ATOM 1073 C CA . LEU A 1 141 ? 30.023 127.630 58.290 1.00 23.22 141 LEU A CA 1
ATOM 1074 C C . LEU A 1 141 ? 30.046 126.316 59.020 1.00 23.73 141 LEU A C 1
ATOM 1075 O O . LEU A 1 141 ? 29.525 126.210 60.131 1.00 24.32 141 LEU A O 1
ATOM 1080 N N . ARG A 1 142 ? 30.612 125.296 58.390 1.00 23.94 142 ARG A N 1
ATOM 1081 C CA . ARG A 1 142 ? 30.657 123.993 59.028 1.00 24.32 142 ARG A CA 1
ATOM 1082 C C . ARG A 1 142 ? 31.473 124.073 60.347 1.00 24.23 142 ARG A C 1
ATOM 1083 O O . ARG A 1 142 ? 31.018 123.588 61.411 1.00 23.98 142 ARG A O 1
ATOM 1091 N N . LEU A 1 143 ? 32.644 124.710 60.268 1.00 23.62 143 LEU A N 1
ATOM 1092 C CA . LEU A 1 143 ? 33.454 124.956 61.433 1.00 23.33 143 LEU A CA 1
ATOM 1093 C C . LEU A 1 143 ? 32.704 125.681 62.512 1.00 23.51 143 LEU A C 1
ATOM 1094 O O . LEU A 1 143 ? 32.772 125.294 63.671 1.00 24.41 143 LEU A O 1
ATOM 1099 N N . ALA A 1 144 ? 31.975 126.726 62.167 1.00 23.61 144 ALA A N 1
ATOM 1100 C CA . ALA A 1 144 ? 31.320 127.536 63.204 1.00 24.00 144 ALA A CA 1
ATOM 1101 C C . ALA A 1 144 ? 30.355 126.685 64.038 1.00 24.26 144 ALA A C 1
ATOM 1102 O O . ALA A 1 144 ? 30.235 126.807 65.268 1.00 24.06 144 ALA A O 1
ATOM 1104 N N . GLU A 1 145 ? 29.689 125.792 63.343 1.00 24.93 145 GLU A N 1
ATOM 1105 C CA . GLU A 1 145 ? 28.744 124.914 63.956 1.00 26.02 145 GLU A CA 1
ATOM 1106 C C . GLU A 1 145 ? 29.519 123.938 64.842 1.00 25.04 145 GLU A C 1
ATOM 1107 O O . GLU A 1 145 ? 29.280 123.866 66.041 1.00 24.61 145 GLU A O 1
ATOM 1113 N N . ALA A 1 146 ? 30.464 123.216 64.245 1.00 24.32 146 ALA A N 1
ATOM 1114 C CA . ALA A 1 146 ? 31.308 122.278 64.977 1.00 23.99 146 ALA A CA 1
ATOM 1115 C C . ALA A 1 146 ? 31.888 122.858 66.288 1.00 23.97 146 ALA A C 1
ATOM 1116 O O . ALA A 1 146 ? 31.907 122.183 67.300 1.00 23.36 146 ALA A O 1
ATOM 1118 N N . TYR A 1 147 ? 32.349 124.104 66.281 1.00 24.25 147 TYR A N 1
ATOM 1119 C CA . TYR A 1 147 ? 32.922 124.677 67.493 1.00 24.52 147 TYR A CA 1
ATOM 1120 C C . TYR A 1 147 ? 31.982 125.506 68.298 1.00 24.89 147 TYR A C 1
ATOM 1121 O O . TYR A 1 147 ? 32.432 126.167 69.227 1.00 24.75 147 TYR A O 1
ATOM 1130 N N . ARG A 1 148 ? 30.696 125.505 67.922 1.00 25.31 148 ARG A N 1
ATOM 1131 C CA . ARG A 1 148 ? 29.655 126.260 68.631 1.00 26.30 148 ARG A CA 1
ATOM 1132 C C . ARG A 1 148 ? 30.083 127.730 68.789 1.00 24.41 148 ARG A C 1
ATOM 1133 O O . ARG A 1 148 ? 30.065 128.304 69.879 1.00 24.24 148 ARG A O 1
ATOM 1141 N N . LEU A 1 149 ? 30.492 128.322 67.673 1.00 23.22 149 LEU A N 1
ATOM 1142 C CA . LEU A 1 149 ? 30.886 129.737 67.608 1.00 21.85 149 LEU A CA 1
ATOM 1143 C C . LEU A 1 149 ? 30.010 130.413 66.567 1.00 20.89 149 LEU A C 1
ATOM 1144 O O . LEU A 1 149 ? 29.817 129.845 65.488 1.00 21.10 149 LEU A O 1
ATOM 1149 N N . VAL A 1 150 ? 29.474 131.602 66.846 1.00 19.30 150 VAL A N 1
ATOM 1150 C CA . VAL A 1 150 ? 28.624 132.243 65.817 1.00 17.71 150 VAL A CA 1
ATOM 1151 C C . VAL A 1 150 ? 29.425 132.935 64.736 1.00 16.19 150 VAL A C 1
ATOM 1152 O O . VAL A 1 150 ? 30.302 133.702 65.037 1.00 15.64 150 VAL A O 1
ATOM 1156 N N . PRO A 1 151 ? 29.145 132.610 63.477 1.00 15.50 151 PRO A N 1
ATOM 1157 C CA . PRO A 1 151 ? 29.823 133.204 62.352 1.00 15.41 151 PRO A CA 1
ATOM 1158 C C . PRO A 1 151 ? 29.148 134.477 61.898 1.00 16.12 151 PRO A C 1
ATOM 1159 O O . PRO A 1 151 ? 27.935 134.653 62.088 1.00 15.65 151 PRO A O 1
ATOM 1163 N N . LEU A 1 152 ? 29.955 135.348 61.290 1.00 16.67 152 LEU A N 1
ATOM 1164 C CA . LEU A 1 152 ? 29.507 136.591 60.723 1.00 16.90 152 LEU A CA 1
ATOM 1165 C C . LEU A 1 152 ? 28.883 136.269 59.384 1.00 17.32 152 LEU A C 1
ATOM 1166 O O . LEU A 1 152 ? 29.569 135.831 58.489 1.00 17.11 152 LEU A O 1
ATOM 1171 N N . VAL A 1 153 ? 27.574 136.458 59.264 1.00 18.52 153 VAL A N 1
ATOM 1172 C CA . VAL A 1 153 ? 26.853 136.257 57.980 1.00 19.01 153 VAL A CA 1
ATOM 1173 C C . VAL A 1 153 ? 26.084 137.539 57.572 1.00 19.84 153 VAL A C 1
ATOM 1174 O O . VAL A 1 153 ? 25.153 137.963 58.250 1.00 19.73 153 VAL A O 1
ATOM 1178 N N . PRO A 1 154 ? 26.476 138.171 56.470 1.00 20.79 154 PRO A N 1
ATOM 1179 C CA . PRO A 1 154 ? 25.774 139.421 56.134 1.00 21.44 154 PRO A CA 1
ATOM 1180 C C . PRO A 1 154 ? 24.417 139.117 55.528 1.00 22.42 154 PRO A C 1
ATOM 1181 O O . PRO A 1 154 ? 24.230 138.036 54.980 1.00 22.33 154 PRO A O 1
ATOM 1185 N N . GLU A 1 155 ? 23.466 140.040 55.674 1.00 23.86 155 GLU A N 1
ATOM 1186 C CA . GLU A 1 155 ? 22.101 139.878 55.141 1.00 25.08 155 GLU A CA 1
ATOM 1187 C C . GLU A 1 155 ? 22.086 139.823 53.593 1.00 25.70 155 GLU A C 1
ATOM 1188 O O . GLU A 1 155 ? 21.365 139.037 52.973 1.00 25.40 155 GLU A O 1
ATOM 1194 N N . SER A 1 156 ? 22.910 140.646 52.973 1.00 26.51 156 SER A N 1
ATOM 1195 C CA . SER A 1 156 ? 23.078 140.581 51.553 1.00 27.94 156 SER A CA 1
ATOM 1196 C C . SER A 1 156 ? 24.543 140.695 51.308 1.00 28.41 156 SER A C 1
ATOM 1197 O O . SER A 1 156 ? 25.244 141.276 52.114 1.00 28.68 156 SER A O 1
ATOM 1200 N N . LEU A 1 157 ? 25.016 140.174 50.191 1.00 29.40 157 LEU A N 1
ATOM 1201 C CA . LEU A 1 157 ? 26.416 140.405 49.840 1.00 31.11 157 LEU A CA 1
ATOM 1202 C C . LEU A 1 157 ? 26.654 141.415 48.718 1.00 32.08 157 LEU A C 1
ATOM 1203 O O . LEU A 1 157 ? 27.742 141.467 48.153 1.00 31.50 157 LEU A O 1
ATOM 1208 N N . GLU A 1 158 ? 25.644 142.239 48.428 1.00 33.73 158 GLU A N 1
ATOM 1209 C CA . GLU A 1 158 ? 25.830 143.401 47.574 1.00 35.68 158 GLU A CA 1
ATOM 1210 C C . GLU A 1 158 ? 26.872 144.330 48.215 1.00 36.54 158 GLU A C 1
ATOM 1211 O O . GLU A 1 158 ? 26.883 144.508 49.439 1.00 37.00 158 GLU A O 1
ATOM 1217 N N . GLY A 1 159 ? 27.757 144.897 47.392 1.00 37.33 159 GLY A N 1
ATOM 1218 C CA . GLY A 1 159 ? 28.727 145.868 47.873 1.00 37.78 159 GLY A CA 1
ATOM 1219 C C . GLY A 1 159 ? 29.886 145.230 48.624 1.00 38.70 159 GLY A C 1
ATOM 1220 O O . GLY A 1 159 ? 30.693 145.924 49.230 1.00 39.36 159 GLY A O 1
ATOM 1221 N N . LEU A 1 160 ? 30.010 143.911 48.595 1.00 38.55 160 LEU A N 1
ATOM 1222 C CA . LEU A 1 160 ? 31.211 143.338 49.174 1.00 38.54 160 LEU A CA 1
ATOM 1223 C C . LEU A 1 160 ? 32.254 142.991 48.101 1.00 38.73 160 LEU A C 1
ATOM 1224 O O . LEU A 1 160 ? 33.285 142.413 48.415 1.00 39.58 160 LEU A O 1
ATOM 1229 N N . GLY A 1 161 ? 32.012 143.370 46.845 1.00 38.19 161 GLY A N 1
ATOM 1230 C CA . GLY A 1 161 ? 32.886 142.935 45.758 1.00 37.26 161 GLY A CA 1
ATOM 1231 C C . GLY A 1 161 ? 33.173 141.433 45.701 1.00 36.69 161 GLY A C 1
ATOM 1232 O O . GLY A 1 161 ? 34.288 141.024 45.443 1.00 37.03 161 GLY A O 1
ATOM 1233 N N . VAL A 1 162 ? 32.188 140.590 45.947 1.00 36.16 162 VAL A N 1
ATOM 1234 C CA . VAL A 1 162 ? 32.361 139.179 45.642 1.00 36.44 162 VAL A CA 1
ATOM 1235 C C . VAL A 1 162 ? 32.655 138.985 44.136 1.00 36.86 162 VAL A C 1
ATOM 1236 O O . VAL A 1 162 ? 32.009 139.617 43.308 1.00 37.16 162 VAL A O 1
ATOM 1240 N N . PRO A 1 163 ? 33.640 138.145 43.758 1.00 37.15 163 PRO A N 1
ATOM 1241 C CA . PRO A 1 163 ? 33.664 137.793 42.319 1.00 37.14 163 PRO A CA 1
ATOM 1242 C C . PRO A 1 163 ? 32.347 137.110 41.889 1.00 37.21 163 PRO A C 1
ATOM 1243 O O . PRO A 1 163 ? 31.928 136.123 42.503 1.00 37.28 163 PRO A O 1
ATOM 1247 N N . PRO A 1 164 ? 31.692 137.658 40.844 1.00 37.05 164 PRO A N 1
ATOM 1248 C CA . PRO A 1 164 ? 30.394 137.195 40.327 1.00 36.10 164 PRO A CA 1
ATOM 1249 C C . PRO A 1 164 ? 30.257 135.681 40.183 1.00 35.32 164 PRO A C 1
ATOM 1250 O O . PRO A 1 164 ? 29.212 135.142 40.530 1.00 35.09 164 PRO A O 1
ATOM 1254 N N . PRO A 1 165 ? 31.294 134.988 39.681 1.00 34.73 165 PRO A N 1
ATOM 1255 C CA . PRO A 1 165 ? 31.101 133.532 39.568 1.00 34.72 165 PRO A CA 1
ATOM 1256 C C . PRO A 1 165 ? 30.801 132.832 40.902 1.00 34.74 165 PRO A C 1
ATOM 1257 O O . PRO A 1 165 ? 30.250 131.721 40.916 1.00 34.38 165 PRO A O 1
ATOM 1261 N N . PHE A 1 166 ? 31.148 133.486 42.011 1.00 34.57 166 PHE A N 1
ATOM 1262 C CA . PHE A 1 166 ? 30.875 132.926 43.334 1.00 33.90 166 PHE A CA 1
ATOM 1263 C C . PHE A 1 166 ? 29.426 133.109 43.763 1.00 33.71 166 PHE A C 1
ATOM 1264 O O . PHE A 1 166 ? 28.897 132.295 44.552 1.00 33.96 166 PHE A O 1
ATOM 1272 N N . LEU A 1 167 ? 28.808 134.193 43.287 1.00 32.77 167 LEU A N 1
ATOM 1273 C CA . LEU A 1 167 ? 27.448 134.528 43.682 1.00 32.27 167 LEU A CA 1
ATOM 1274 C C . LEU A 1 167 ? 26.467 133.370 43.705 1.00 32.25 167 LEU A C 1
ATOM 1275 O O . LEU A 1 167 ? 25.923 133.094 44.755 1.00 31.86 167 LEU A O 1
ATOM 1280 N N . PRO A 1 168 ? 26.256 132.663 42.565 1.00 32.72 168 PRO A N 1
ATOM 1281 C CA . PRO A 1 168 ? 25.227 131.608 42.629 1.00 32.99 168 PRO A CA 1
ATOM 1282 C C . PRO A 1 168 ? 25.330 130.714 43.875 1.00 33.86 168 PRO A C 1
ATOM 1283 O O . PRO A 1 168 ? 24.325 130.542 44.569 1.00 33.54 168 PRO A O 1
ATOM 1287 N N . GLU A 1 169 ? 26.519 130.187 44.190 1.00 35.10 169 GLU A N 1
ATOM 1288 C CA . GLU A 1 169 ? 26.634 129.192 45.279 1.00 37.02 169 GLU A CA 1
ATOM 1289 C C . GLU A 1 169 ? 26.647 129.829 46.638 1.00 37.22 169 GLU A C 1
ATOM 1290 O O . GLU A 1 169 ? 26.179 129.227 47.622 1.00 36.93 169 GLU A O 1
ATOM 1296 N N . LEU A 1 170 ? 27.178 131.046 46.699 1.00 37.68 170 LEU A N 1
ATOM 1297 C CA . LEU A 1 170 ? 27.128 131.785 47.933 1.00 38.59 170 LEU A CA 1
ATOM 1298 C C . LEU A 1 170 ? 25.671 132.010 48.304 1.00 40.27 170 LEU A C 1
ATOM 1299 O O . LEU A 1 170 ? 25.215 131.500 49.339 1.00 40.76 170 LEU A O 1
ATOM 1304 N N . GLU A 1 171 ? 24.945 132.731 47.434 1.00 41.92 171 GLU A N 1
ATOM 1305 C CA . GLU A 1 171 ? 23.518 133.031 47.578 1.00 43.43 171 GLU A CA 1
ATOM 1306 C C . GLU A 1 171 ? 22.799 131.782 48.015 1.00 43.86 171 GLU A C 1
ATOM 1307 O O . GLU A 1 171 ? 21.901 131.785 48.843 1.00 43.09 171 GLU A O 1
ATOM 1313 N N . ARG A 1 172 ? 23.243 130.692 47.439 1.00 45.60 172 ARG A N 1
ATOM 1314 C CA . ARG A 1 172 ? 22.665 129.424 47.724 1.00 47.86 172 ARG A CA 1
ATOM 1315 C C . ARG A 1 172 ? 22.740 129.082 49.217 1.00 48.26 172 ARG A C 1
ATOM 1316 O O . ARG A 1 172 ? 21.697 128.940 49.855 1.00 48.59 172 ARG A O 1
ATOM 1324 N N . LEU A 1 173 ? 23.950 128.969 49.775 1.00 49.02 173 LEU A N 1
ATOM 1325 C CA . LEU A 1 173 ? 24.088 128.495 51.165 1.00 49.55 173 LEU A CA 1
ATOM 1326 C C . LEU A 1 173 ? 23.847 129.584 52.208 1.00 50.23 173 LEU A C 1
ATOM 1327 O O . LEU A 1 173 ? 23.561 129.289 53.387 1.00 50.40 173 LEU A O 1
ATOM 1332 N N . LEU A 1 174 ? 23.926 130.839 51.754 1.00 51.06 174 LEU A N 1
ATOM 1333 C CA . LEU A 1 174 ? 23.473 131.990 52.551 1.00 51.55 174 LEU A CA 1
ATOM 1334 C C . LEU A 1 174 ? 21.964 131.866 52.810 1.00 51.46 174 LEU A C 1
ATOM 1335 O O . LEU A 1 174 ? 21.525 131.941 53.946 1.00 51.73 174 LEU A O 1
ATOM 1340 N N . TYR A 1 175 ? 21.193 131.647 51.751 1.00 51.68 175 TYR A N 1
ATOM 1341 C CA . TYR A 1 175 ? 19.749 131.398 51.848 1.00 51.85 175 TYR A CA 1
ATOM 1342 C C . TYR A 1 175 ? 19.402 130.167 52.698 1.00 51.22 175 TYR A C 1
ATOM 1343 O O . TYR A 1 175 ? 18.453 130.189 53.480 1.00 50.78 175 TYR A O 1
ATOM 1352 N N . GLU A 1 176 ? 20.191 129.110 52.541 1.00 50.70 176 GLU A N 1
ATOM 1353 C CA . GLU A 1 176 ? 20.000 127.864 53.277 1.00 50.93 176 GLU A CA 1
ATOM 1354 C C . GLU A 1 176 ? 20.469 127.829 54.743 1.00 49.22 176 GLU A C 1
ATOM 1355 O O . GLU A 1 176 ? 20.161 126.866 55.460 1.00 49.21 176 GLU A O 1
ATOM 1361 N N . THR A 1 177 ? 21.218 128.838 55.195 1.00 47.36 177 THR A N 1
ATOM 1362 C CA . THR A 1 177 ? 21.780 128.771 56.552 1.00 45.18 177 THR A CA 1
ATOM 1363 C C . THR A 1 177 ? 20.768 129.079 57.670 1.00 43.29 177 THR A C 1
ATOM 1364 O O . THR A 1 177 ? 19.998 130.048 57.561 1.00 43.40 177 THR A O 1
ATOM 1368 N N . PRO A 1 178 ? 20.763 128.241 58.733 1.00 40.85 178 PRO A N 1
ATOM 1369 C CA . PRO A 1 178 ? 20.033 128.509 59.977 1.00 38.65 178 PRO A CA 1
ATOM 1370 C C . PRO A 1 178 ? 20.645 129.650 60.773 1.00 36.35 178 PRO A C 1
ATOM 1371 O O . PRO A 1 178 ? 20.178 129.963 61.852 1.00 36.20 178 PRO A O 1
ATOM 1375 N N . PHE A 1 179 ? 21.701 130.258 60.268 1.00 34.05 179 PHE A N 1
ATOM 1376 C CA . PHE A 1 179 ? 22.407 131.253 61.064 1.00 31.78 179 PHE A CA 1
ATOM 1377 C C . PHE A 1 179 ? 21.814 132.645 60.884 1.00 30.05 179 PHE A C 1
ATOM 1378 O O . PHE A 1 179 ? 21.444 133.013 59.770 1.00 29.38 179 PHE A O 1
ATOM 1386 N N . PRO A 1 180 ? 21.745 133.427 61.983 1.00 28.48 180 PRO A N 1
ATOM 1387 C CA . PRO A 1 180 ? 21.292 134.807 61.962 1.00 26.90 180 PRO A CA 1
ATOM 1388 C C . PRO A 1 180 ? 22.170 135.633 61.074 1.00 25.31 180 PRO A C 1
ATOM 1389 O O . PRO A 1 180 ? 23.374 135.413 61.015 1.00 25.65 180 PRO A O 1
ATOM 1393 N N . GLN A 1 181 ? 21.557 136.572 60.370 1.00 23.68 181 GLN A N 1
ATOM 1394 C CA . GLN A 1 181 ? 22.296 137.476 59.523 1.00 21.94 181 GLN A CA 1
ATOM 1395 C C . GLN A 1 181 ? 22.255 138.879 60.080 1.00 20.19 181 GLN A C 1
ATOM 1396 O O . GLN A 1 181 ? 21.315 139.258 60.755 1.00 19.68 181 GLN A O 1
ATOM 1402 N N . VAL A 1 182 ? 23.317 139.623 59.834 1.00 18.68 182 VAL A N 1
ATOM 1403 C CA . VAL A 1 182 ? 23.389 140.993 60.264 1.00 17.60 182 VAL A CA 1
ATOM 1404 C C . VAL A 1 182 ? 23.313 141.994 59.101 1.00 17.19 182 VAL A C 1
ATOM 1405 O O . VAL A 1 182 ? 23.569 141.662 57.958 1.00 16.98 182 VAL A O 1
ATOM 1409 N N . ARG A 1 183 ? 22.942 143.219 59.405 1.00 17.10 183 ARG A N 1
ATOM 1410 C CA . ARG A 1 183 ? 22.942 144.238 58.393 1.00 18.00 183 ARG A CA 1
ATOM 1411 C C . ARG A 1 183 ? 24.334 144.867 58.451 1.00 19.10 183 ARG A C 1
ATOM 1412 O O . ARG A 1 183 ? 24.641 145.596 59.390 1.00 19.43 183 ARG A O 1
ATOM 1420 N N . PHE A 1 184 ? 25.162 144.599 57.449 1.00 20.33 184 PHE A N 1
ATOM 1421 C CA . PHE A 1 184 ? 26.585 144.882 57.509 1.00 22.41 184 PHE A CA 1
ATOM 1422 C C . PHE A 1 184 ? 26.933 146.316 57.209 1.00 24.19 184 PHE A C 1
ATOM 1423 O O . PHE A 1 184 ? 26.374 146.913 56.315 1.00 24.71 184 PHE A O 1
ATOM 1431 N N . LEU A 1 185 ? 27.893 146.862 57.939 1.00 27.16 185 LEU A N 1
ATOM 1432 C CA . LEU A 1 185 ? 28.374 148.243 57.743 1.00 29.70 185 LEU A CA 1
ATOM 1433 C C . LEU A 1 185 ? 29.894 148.350 57.792 1.00 32.03 185 LEU A C 1
ATOM 1434 O O . LEU A 1 185 ? 30.514 148.006 58.801 1.00 31.60 185 LEU A O 1
ATOM 1439 N N . ASP A 1 186 ? 30.482 148.856 56.710 1.00 35.59 186 ASP A N 1
ATOM 1440 C CA . ASP A 1 186 ? 31.932 149.071 56.639 1.00 38.78 186 ASP A CA 1
ATOM 1441 C C . ASP A 1 186 ? 32.334 150.476 56.194 1.00 39.84 186 ASP A C 1
ATOM 1442 O O . ASP A 1 186 ? 32.240 150.818 55.025 1.00 40.14 186 ASP A O 1
ATOM 1447 N N . PRO A 1 187 ? 32.827 151.279 57.135 1.00 41.34 187 PRO A N 1
ATOM 1448 C CA . PRO A 1 187 ? 33.331 152.613 56.841 1.00 42.62 187 PRO A CA 1
ATOM 1449 C C . PRO A 1 187 ? 34.752 152.544 56.281 1.00 43.86 187 PRO A C 1
ATOM 1450 O O . PRO A 1 187 ? 35.331 153.578 55.963 1.00 44.70 187 PRO A O 1
ATOM 1454 N N . TYR A 1 188 ? 35.338 151.347 56.219 1.00 44.95 188 TYR A N 1
ATOM 1455 C CA . TYR A 1 188 ? 36.615 151.135 55.509 1.00 45.26 188 TYR A CA 1
ATOM 1456 C C . TYR A 1 188 ? 36.310 151.296 53.994 1.00 44.79 188 TYR A C 1
ATOM 1457 O O . TYR A 1 188 ? 35.181 150.959 53.512 1.00 45.27 188 TYR A O 1
ATOM 1466 N N . GLY A 1 189 ? 37.281 151.852 53.264 1.00 42.94 189 GLY A N 1
ATOM 1467 C CA . GLY A 1 189 ? 37.027 152.336 51.922 1.00 40.58 189 GLY A CA 1
ATOM 1468 C C . GLY A 1 189 ? 36.700 153.819 51.933 1.00 39.39 189 GLY A C 1
ATOM 1469 O O . GLY A 1 189 ? 37.024 154.514 50.997 1.00 39.57 189 GLY A O 1
ATOM 1470 N N . LEU A 1 190 ? 36.077 154.337 52.984 1.00 38.24 190 LEU A N 1
ATOM 1471 C CA . LEU A 1 190 ? 35.727 155.773 52.998 1.00 37.34 190 LEU A CA 1
ATOM 1472 C C . LEU A 1 190 ? 36.837 156.692 53.533 1.00 36.31 190 LEU A C 1
ATOM 1473 O O . LEU A 1 190 ? 37.518 156.353 54.495 1.00 36.56 190 LEU A O 1
ATOM 1478 N N . PRO A 1 191 ? 37.016 157.873 52.913 1.00 35.17 191 PRO A N 1
ATOM 1479 C CA . PRO A 1 191 ? 38.088 158.832 53.277 1.00 34.16 191 PRO A CA 1
ATOM 1480 C C . PRO A 1 191 ? 38.145 159.225 54.781 1.00 32.99 191 PRO A C 1
ATOM 1481 O O . PRO A 1 191 ? 37.119 159.612 55.372 1.00 32.92 191 PRO A O 1
ATOM 1485 N N . PRO A 1 192 ? 39.347 159.141 55.389 1.00 31.92 192 PRO A N 1
ATOM 1486 C CA . PRO A 1 192 ? 39.555 159.320 56.829 1.00 30.88 192 PRO A CA 1
ATOM 1487 C C . PRO A 1 192 ? 38.869 160.535 57.429 1.00 30.28 192 PRO A C 1
ATOM 1488 O O . PRO A 1 192 ? 38.404 160.471 58.560 1.00 30.34 192 PRO A O 1
ATOM 1492 N N . GLU A 1 193 ? 38.781 161.625 56.687 1.00 29.39 193 GLU A N 1
ATOM 1493 C CA . GLU A 1 193 ? 38.284 162.854 57.273 1.00 29.63 193 GLU A CA 1
ATOM 1494 C C . GLU A 1 193 ? 36.762 162.875 57.333 1.00 28.66 193 GLU A C 1
ATOM 1495 O O . GLU A 1 193 ? 36.166 163.716 57.974 1.00 28.36 193 GLU A O 1
ATOM 1501 N N . GLU A 1 194 ? 36.132 161.901 56.699 1.00 28.28 194 GLU A N 1
ATOM 1502 C CA . GLU A 1 194 ? 34.689 161.804 56.738 1.00 27.70 194 GLU A CA 1
ATOM 1503 C C . GLU A 1 194 ? 34.206 160.775 57.743 1.00 26.55 194 GLU A C 1
ATOM 1504 O O . GLU A 1 194 ? 32.985 160.510 57.850 1.00 26.49 194 GLU A O 1
ATOM 1510 N N . ARG A 1 195 ? 35.154 160.197 58.485 1.00 24.76 195 ARG A N 1
ATOM 1511 C CA . ARG A 1 195 ? 34.843 159.126 59.419 1.00 22.63 195 ARG A CA 1
ATOM 1512 C C . ARG A 1 195 ? 33.959 159.543 60.587 1.00 20.77 195 ARG A C 1
ATOM 1513 O O . ARG A 1 195 ? 32.953 158.907 60.907 1.00 19.69 195 ARG A O 1
ATOM 1521 N N . LEU A 1 196 ? 34.343 160.631 61.222 1.00 19.00 196 LEU A N 1
ATOM 1522 C CA . LEU A 1 196 ? 33.491 161.219 62.217 1.00 17.57 196 LEU A CA 1
ATOM 1523 C C . LEU A 1 196 ? 32.011 161.272 61.758 1.00 17.49 196 LEU A C 1
ATOM 1524 O O . LEU A 1 196 ? 31.112 160.728 62.442 1.00 17.52 196 LEU A O 1
ATOM 1529 N N . GLY A 1 197 ? 31.776 161.884 60.591 1.00 16.54 197 GLY A N 1
ATOM 1530 C CA . GLY A 1 197 ? 30.435 162.096 60.096 1.00 16.15 197 GLY A CA 1
ATOM 1531 C C . GLY A 1 197 ? 29.724 160.783 59.828 1.00 16.67 197 GLY A C 1
ATOM 1532 O O . GLY A 1 197 ? 28.487 160.664 59.974 1.00 15.81 197 GLY A O 1
ATOM 1533 N N . PHE A 1 198 ? 30.512 159.789 59.429 1.00 17.03 198 PHE A N 1
ATOM 1534 C CA . PHE A 1 198 ? 29.973 158.453 59.229 1.00 17.38 198 PHE A CA 1
ATOM 1535 C C . PHE A 1 198 ? 29.408 157.946 60.533 1.00 17.66 198 PHE A C 1
ATOM 1536 O O . PHE A 1 198 ? 28.286 157.445 60.549 1.00 19.00 198 PHE A O 1
ATOM 1544 N N . TYR A 1 199 ? 30.165 158.070 61.626 1.00 17.31 199 TYR A N 1
ATOM 1545 C CA . TYR A 1 199 ? 29.692 157.540 62.886 1.00 16.78 199 TYR A CA 1
ATOM 1546 C C . TYR A 1 199 ? 28.533 158.366 63.394 1.00 17.30 199 TYR A C 1
ATOM 1547 O O . TYR A 1 199 ? 27.549 157.787 63.866 1.00 17.51 199 TYR A O 1
ATOM 1556 N N . LEU A 1 200 ? 28.613 159.699 63.274 1.00 17.12 200 LEU A N 1
ATOM 1557 C CA . LEU A 1 200 ? 27.496 160.538 63.710 1.00 17.54 200 LEU A CA 1
ATOM 1558 C C . LEU A 1 200 ? 26.190 160.227 62.984 1.00 18.77 200 LEU A C 1
ATOM 1559 O O . LEU A 1 200 ? 25.105 160.272 63.590 1.00 19.28 200 LEU A O 1
ATOM 1564 N N . ASP A 1 201 ? 26.290 159.865 61.706 1.00 20.09 201 ASP A N 1
ATOM 1565 C CA . ASP A 1 201 ? 25.110 159.565 60.921 1.00 21.29 201 ASP A CA 1
ATOM 1566 C C . ASP A 1 201 ? 24.462 158.252 61.242 1.00 20.73 201 ASP A C 1
ATOM 1567 O O . ASP A 1 201 ? 23.323 158.002 60.828 1.00 21.44 201 ASP A O 1
ATOM 1572 N N . LEU A 1 202 ? 25.120 157.426 62.034 1.00 19.34 202 LEU A N 1
ATOM 1573 C CA . LEU A 1 202 ? 24.476 156.193 62.428 1.00 18.27 202 LEU A CA 1
ATOM 1574 C C . LEU A 1 202 ? 23.179 156.481 63.173 1.00 17.67 202 LEU A C 1
ATOM 1575 O O . LEU A 1 202 ? 22.307 155.631 63.297 1.00 17.16 202 LEU A O 1
ATOM 1580 N N . ALA A 1 203 ? 23.073 157.705 63.668 1.00 17.71 203 ALA A N 1
ATOM 1581 C CA . ALA A 1 203 ? 21.917 158.160 64.416 1.00 17.51 203 ALA A CA 1
ATOM 1582 C C . ALA A 1 203 ? 20.690 158.035 63.553 1.00 18.10 203 ALA A C 1
ATOM 1583 O O . ALA A 1 203 ? 19.606 157.780 64.048 1.00 18.78 203 ALA A O 1
ATOM 1585 N N . HIS A 1 204 ? 20.860 158.160 62.245 1.00 18.77 204 HIS A N 1
ATOM 1586 C CA . HIS A 1 204 ? 19.727 158.091 61.346 1.00 19.36 204 HIS A CA 1
ATOM 1587 C C . HIS A 1 204 ? 19.261 156.680 60.950 1.00 18.67 204 HIS A C 1
ATOM 1588 O O . HIS A 1 204 ? 18.280 156.555 60.228 1.00 19.54 204 HIS A O 1
ATOM 1595 N N . LEU A 1 205 ? 19.915 155.615 61.395 1.00 17.55 205 LEU A N 1
ATOM 1596 C CA . LEU A 1 205 ? 19.489 154.301 60.921 1.00 16.59 205 LEU A CA 1
ATOM 1597 C C . LEU A 1 205 ? 18.165 153.900 61.555 1.00 16.44 205 LEU A C 1
ATOM 1598 O O . LEU A 1 205 ? 17.950 154.144 62.739 1.00 16.83 205 LEU A O 1
ATOM 1603 N N . PRO A 1 206 ? 17.268 153.275 60.769 1.00 15.94 206 PRO A N 1
ATOM 1604 C CA . PRO A 1 206 ? 16.018 152.738 61.311 1.00 15.89 206 PRO A CA 1
ATOM 1605 C C . PRO A 1 206 ? 16.282 151.522 62.208 1.00 16.23 206 PRO A C 1
ATOM 1606 O O . PRO A 1 206 ? 17.406 151.019 62.214 1.00 16.30 206 PRO A O 1
ATOM 1610 N N . PRO A 1 207 ? 15.260 151.027 62.945 1.00 16.30 207 PRO A N 1
ATOM 1611 C CA . PRO A 1 207 ? 15.388 149.750 63.685 1.00 16.33 207 PRO A CA 1
ATOM 1612 C C . PRO A 1 207 ? 15.976 148.580 62.887 1.00 16.53 207 PRO A C 1
ATOM 1613 O O . PRO A 1 207 ? 16.081 148.654 61.674 1.00 17.34 207 PRO A O 1
ATOM 1617 N N . GLY A 1 208 ? 16.380 147.516 63.564 1.00 16.87 208 GLY A N 1
ATOM 1618 C CA . GLY A 1 208 ? 17.171 146.473 62.904 1.00 16.68 208 GLY A CA 1
ATOM 1619 C C . GLY A 1 208 ? 18.452 146.110 63.639 1.00 17.17 208 GLY A C 1
ATOM 1620 O O . GLY A 1 208 ? 18.878 146.804 64.600 1.00 17.27 208 GLY A O 1
ATOM 1621 N N . LEU A 1 209 ? 19.066 145.010 63.200 1.00 16.86 209 LEU A N 1
ATOM 1622 C CA . LEU A 1 209 ? 20.278 144.496 63.847 1.00 16.27 209 LEU A CA 1
ATOM 1623 C C . LEU A 1 209 ? 21.509 144.820 63.003 1.00 16.74 209 LEU A C 1
ATOM 1624 O O . LEU A 1 209 ? 21.722 144.209 61.946 1.00 16.44 209 LEU A O 1
ATOM 1629 N N . TYR A 1 210 ? 22.318 145.762 63.471 1.00 16.69 210 TYR A N 1
ATOM 1630 C CA . TYR A 1 210 ? 23.488 146.194 62.702 1.00 17.41 210 TYR A CA 1
ATOM 1631 C C . TYR A 1 210 ? 24.829 145.714 63.237 1.00 16.84 210 TYR A C 1
ATOM 1632 O O . TYR A 1 210 ? 25.024 145.588 64.455 1.00 17.39 210 TYR A O 1
ATOM 1641 N N . TYR A 1 211 ? 25.743 145.509 62.293 1.00 15.21 211 TYR A N 1
ATOM 1642 C CA . TYR A 1 211 ? 27.064 145.061 62.548 1.00 14.04 211 TYR A CA 1
ATOM 1643 C C . TYR A 1 211 ? 27.996 146.072 61.953 1.00 13.22 211 TYR A C 1
ATOM 1644 O O . TYR A 1 211 ? 28.064 146.222 60.755 1.00 13.01 211 TYR A O 1
ATOM 1653 N N . LEU A 1 212 ? 28.732 146.774 62.790 1.00 12.61 212 LEU A N 1
ATOM 1654 C CA . LEU A 1 212 ? 29.644 147.774 62.285 1.00 12.16 212 LEU A CA 1
ATOM 1655 C C . LEU A 1 212 ? 31.028 147.377 62.710 1.00 12.19 212 LEU A C 1
ATOM 1656 O O . LEU A 1 212 ? 31.254 147.053 63.879 1.00 12.00 212 LEU A O 1
ATOM 1661 N N . VAL A 1 213 ? 31.938 147.384 61.749 1.00 11.93 213 VAL A N 1
ATOM 1662 C CA . VAL A 1 213 ? 33.306 146.984 61.982 1.00 12.48 213 VAL A CA 1
ATOM 1663 C C . VAL A 1 213 ? 34.232 148.213 62.016 1.00 11.72 213 VAL A C 1
ATOM 1664 O O . VAL A 1 213 ? 34.060 149.120 61.231 1.00 12.11 213 VAL A O 1
ATOM 1668 N N . HIS A 1 214 ? 35.179 148.254 62.953 1.00 11.02 214 HIS A N 1
ATOM 1669 C CA . HIS A 1 214 ? 36.206 149.270 62.922 1.00 10.72 214 HIS A CA 1
ATOM 1670 C C . HIS A 1 214 ? 37.583 148.622 63.020 1.00 10.56 214 HIS A C 1
ATOM 1671 O O . HIS A 1 214 ? 37.701 147.421 63.301 1.00 9.10 214 HIS A O 1
ATOM 1678 N N . HIS A 1 215 ? 38.605 149.432 62.735 1.00 10.60 215 HIS A N 1
ATOM 1679 C CA . HIS A 1 215 ? 39.979 148.981 62.670 1.00 11.57 215 HIS A CA 1
ATOM 1680 C C . HIS A 1 215 ? 40.820 149.904 63.524 1.00 11.22 215 HIS A C 1
ATOM 1681 O O . HIS A 1 215 ? 41.953 150.152 63.207 1.00 11.24 215 HIS A O 1
ATOM 1688 N N . SER A 1 216 ? 40.246 150.450 64.591 1.00 11.56 216 SER A N 1
ATOM 1689 C CA . SER A 1 216 ? 40.943 151.414 65.448 1.00 10.87 216 SER A CA 1
ATOM 1690 C C . SER A 1 216 ? 42.331 150.925 65.844 1.00 10.95 216 SER A C 1
ATOM 1691 O O . SER A 1 216 ? 42.534 149.741 66.207 1.00 10.67 216 SER A O 1
ATOM 1694 N N . ALA A 1 217 ? 43.286 151.834 65.746 1.00 11.00 217 ALA A N 1
ATOM 1695 C CA . ALA A 1 217 ? 44.667 151.586 66.132 1.00 11.55 217 ALA A CA 1
ATOM 1696 C C . ALA A 1 217 ? 45.175 152.882 66.738 1.00 12.95 217 ALA A C 1
ATOM 1697 O O . ALA A 1 217 ? 44.778 153.977 66.298 1.00 13.25 217 ALA A O 1
ATOM 1699 N N . LEU A 1 218 ? 46.021 152.795 67.761 1.00 14.26 218 LEU A N 1
ATOM 1700 C CA . LEU A 1 218 ? 46.517 154.035 68.364 1.00 15.25 218 LEU A CA 1
ATOM 1701 C C . LEU A 1 218 ? 47.511 154.691 67.422 1.00 16.17 218 LEU A C 1
ATOM 1702 O O . LEU A 1 218 ? 48.232 154.017 66.672 1.00 16.96 218 LEU A O 1
ATOM 1707 N N . PRO A 1 219 ? 47.546 156.007 67.423 1.00 16.43 219 PRO A N 1
ATOM 1708 C CA . PRO A 1 219 ? 48.576 156.659 66.601 1.00 16.93 219 PRO A CA 1
ATOM 1709 C C . PRO A 1 219 ? 50.039 156.501 67.097 1.00 16.66 219 PRO A C 1
ATOM 1710 O O . PRO A 1 219 ? 50.499 157.236 67.954 1.00 16.99 219 PRO A O 1
ATOM 1714 N N . THR A 1 220 ? 50.760 155.591 66.462 1.00 16.52 220 THR A N 1
ATOM 1715 C CA . THR A 1 220 ? 52.041 155.076 66.921 1.00 16.31 220 THR A CA 1
ATOM 1716 C C . THR A 1 220 ? 53.081 154.849 65.790 1.00 16.01 220 THR A C 1
ATOM 1717 O O . THR A 1 220 ? 52.715 154.522 64.656 1.00 16.33 220 THR A O 1
ATOM 1721 N N . PRO A 1 221 ? 54.383 155.025 66.076 1.00 15.68 221 PRO A N 1
ATOM 1722 C CA . PRO A 1 221 ? 55.326 154.691 64.993 1.00 15.33 221 PRO A CA 1
ATOM 1723 C C . PRO A 1 221 ? 55.137 153.260 64.419 1.00 14.82 221 PRO A C 1
ATOM 1724 O O . PRO A 1 221 ? 55.117 153.067 63.188 1.00 14.80 221 PRO A O 1
ATOM 1728 N N . GLU A 1 222 ? 54.970 152.280 65.296 1.00 13.54 222 GLU A N 1
ATOM 1729 C CA . GLU A 1 222 ? 54.670 150.952 64.834 1.00 12.84 222 GLU A CA 1
ATOM 1730 C C . GLU A 1 222 ? 53.412 150.949 63.982 1.00 13.74 222 GLU A C 1
ATOM 1731 O O . GLU A 1 222 ? 53.398 150.333 62.923 1.00 14.30 222 GLU A O 1
ATOM 1737 N N . GLY A 1 223 ? 52.342 151.593 64.458 1.00 14.09 223 GLY A N 1
ATOM 1738 C CA . GLY A 1 223 ? 51.104 151.672 63.707 1.00 14.22 223 GLY A CA 1
ATOM 1739 C C . GLY A 1 223 ? 51.285 152.364 62.360 1.00 14.75 223 GLY A C 1
ATOM 1740 O O . GLY A 1 223 ? 50.756 151.897 61.349 1.00 14.69 223 GLY A O 1
ATOM 1741 N N . ARG A 1 224 ? 52.055 153.452 62.314 1.00 14.84 224 ARG A N 1
ATOM 1742 C CA . ARG A 1 224 ? 52.227 154.150 61.035 1.00 15.49 224 ARG A CA 1
ATOM 1743 C C . ARG A 1 224 ? 53.041 153.400 60.036 1.00 15.71 224 ARG A C 1
ATOM 1744 O O . ARG A 1 224 ? 53.084 153.801 58.909 1.00 17.62 224 ARG A O 1
ATOM 1752 N N . ALA A 1 225 ? 53.679 152.317 60.394 1.00 15.06 225 ALA A N 1
ATOM 1753 C CA . ALA A 1 225 ? 54.223 151.523 59.348 1.00 14.86 225 ALA A CA 1
ATOM 1754 C C . ALA A 1 225 ? 53.120 150.856 58.506 1.00 14.99 225 ALA A C 1
ATOM 1755 O O . ALA A 1 225 ? 53.410 150.271 57.490 1.00 15.49 225 ALA A O 1
ATOM 1757 N N . LEU A 1 226 ? 51.862 150.902 58.903 1.00 14.91 226 LEU A N 1
ATOM 1758 C CA . LEU A 1 226 ? 50.857 150.220 58.093 1.00 14.99 226 LEU A CA 1
ATOM 1759 C C . LEU A 1 226 ? 50.295 151.224 57.120 1.00 16.41 226 LEU A C 1
ATOM 1760 O O . LEU A 1 226 ? 49.982 152.348 57.506 1.00 16.78 226 LEU A O 1
ATOM 1765 N N . PRO A 1 227 ? 50.204 150.847 55.829 1.00 17.37 227 PRO A N 1
ATOM 1766 C CA . PRO A 1 227 ? 49.732 151.748 54.762 1.00 16.89 227 PRO A CA 1
ATOM 1767 C C . PRO A 1 227 ? 48.371 152.387 55.060 1.00 16.54 227 PRO A C 1
ATOM 1768 O O . PRO A 1 227 ? 48.192 153.559 54.754 1.00 16.67 227 PRO A O 1
ATOM 1772 N N . ASP A 1 228 ? 47.449 151.654 55.688 1.00 15.61 228 ASP A N 1
ATOM 1773 C CA . ASP A 1 228 ? 46.109 152.175 55.922 1.00 14.60 228 ASP A CA 1
ATOM 1774 C C . ASP A 1 228 ? 45.983 152.853 57.267 1.00 14.78 228 ASP A C 1
ATOM 1775 O O . ASP A 1 228 ? 44.873 152.966 57.805 1.00 15.09 228 ASP A O 1
ATOM 1780 N N . TRP A 1 229 ? 47.093 153.317 57.828 1.00 14.27 229 TRP A N 1
ATOM 1781 C CA . TRP A 1 229 ? 46.998 153.927 59.143 1.00 14.11 229 TRP A CA 1
ATOM 1782 C C . TRP A 1 229 ? 46.068 155.123 59.251 1.00 15.08 229 TRP A C 1
ATOM 1783 O O . TRP A 1 229 ? 45.448 155.320 60.312 1.00 15.66 229 TRP A O 1
ATOM 1794 N N . PRO A 1 230 ? 45.993 155.970 58.194 1.00 15.71 230 PRO A N 1
ATOM 1795 C CA . PRO A 1 230 ? 45.107 157.107 58.432 1.00 15.36 230 PRO A CA 1
ATOM 1796 C C . PRO A 1 230 ? 43.686 156.622 58.667 1.00 14.64 230 PRO A C 1
ATOM 1797 O O . PRO A 1 230 ? 42.949 157.203 59.466 1.00 15.13 230 PRO A O 1
ATOM 1801 N N . THR A 1 231 ? 43.299 155.540 58.034 1.00 13.38 231 THR A N 1
ATOM 1802 C CA . THR A 1 231 ? 41.930 155.178 58.235 1.00 13.37 231 THR A CA 1
ATOM 1803 C C . THR A 1 231 ? 41.766 154.488 59.578 1.00 13.27 231 THR A C 1
ATOM 1804 O O . THR A 1 231 ? 40.756 154.696 60.228 1.00 14.58 231 THR A O 1
ATOM 1808 N N . ARG A 1 232 ? 42.759 153.707 60.011 1.00 12.69 232 ARG A N 1
ATOM 1809 C CA . ARG A 1 232 ? 42.750 153.079 61.345 1.00 11.83 232 ARG A CA 1
ATOM 1810 C C . ARG A 1 232 ? 42.720 154.116 62.515 1.00 12.64 232 ARG A C 1
ATOM 1811 O O . ARG A 1 232 ? 41.999 153.929 63.510 1.00 12.73 232 ARG A O 1
ATOM 1819 N N . GLU A 1 233 ? 43.468 155.214 62.388 1.00 12.26 233 GLU A N 1
ATOM 1820 C CA . GLU A 1 233 ? 43.436 156.237 63.410 1.00 12.22 233 GLU A CA 1
ATOM 1821 C C . GLU A 1 233 ? 42.130 157.008 63.403 1.00 11.81 233 GLU A C 1
ATOM 1822 O O . GLU A 1 233 ? 41.669 157.474 64.434 1.00 12.87 233 GLU A O 1
ATOM 1828 N N . ALA A 1 234 ? 41.507 157.147 62.256 1.00 11.46 234 ALA A N 1
ATOM 1829 C CA . ALA A 1 234 ? 40.338 157.964 62.222 1.00 11.54 234 ALA A CA 1
ATOM 1830 C C . ALA A 1 234 ? 39.240 157.216 62.970 1.00 12.77 234 ALA A C 1
ATOM 1831 O O . ALA A 1 234 ? 38.399 157.832 63.663 1.00 12.36 234 ALA A O 1
ATOM 1833 N N . ASP A 1 235 ? 39.254 155.884 62.831 1.00 13.11 235 ASP A N 1
ATOM 1834 C CA . ASP A 1 235 ? 38.318 155.044 63.536 1.00 13.76 235 ASP A CA 1
ATOM 1835 C C . ASP A 1 235 ? 38.489 155.304 65.030 1.00 13.52 235 ASP A C 1
ATOM 1836 O O . ASP A 1 235 ? 37.512 155.574 65.756 1.00 13.84 235 ASP A O 1
ATOM 1841 N N . TYR A 1 236 ? 39.741 155.254 65.477 1.00 12.71 236 TYR A N 1
ATOM 1842 C CA . TYR A 1 236 ? 40.060 155.416 66.873 1.00 12.05 236 TYR A CA 1
ATOM 1843 C C . TYR A 1 236 ? 39.617 156.777 67.417 1.00 11.84 236 TYR A C 1
ATOM 1844 O O . TYR A 1 236 ? 38.926 156.845 68.420 1.00 11.84 236 TYR A O 1
ATOM 1853 N N . PHE A 1 237 ? 40.016 157.866 66.771 1.00 11.11 237 PHE A N 1
ATOM 1854 C CA . PHE A 1 237 ? 39.564 159.174 67.217 1.00 10.05 237 PHE A CA 1
ATOM 1855 C C . PHE A 1 237 ? 38.047 159.373 67.122 1.00 10.48 237 PHE A C 1
ATOM 1856 O O . PHE A 1 237 ? 37.470 160.020 67.986 1.00 11.67 237 PHE A O 1
ATOM 1864 N N . ALA A 1 238 ? 37.390 158.830 66.106 1.00 10.40 238 ALA A N 1
ATOM 1865 C CA . ALA A 1 238 ? 35.955 159.056 65.990 1.00 10.83 238 ALA A CA 1
ATOM 1866 C C . ALA A 1 238 ? 35.278 158.372 67.157 1.00 10.74 238 ALA A C 1
ATOM 1867 O O . ALA A 1 238 ? 34.500 158.999 67.884 1.00 10.58 238 ALA A O 1
ATOM 1869 N N . LEU A 1 239 ? 35.593 157.092 67.343 1.00 10.28 239 LEU A N 1
ATOM 1870 C CA . LEU A 1 239 ? 35.053 156.361 68.483 1.00 10.05 239 LEU A CA 1
ATOM 1871 C C . LEU A 1 239 ? 35.299 157.018 69.849 1.00 9.31 239 LEU A C 1
ATOM 1872 O O . LEU A 1 239 ? 34.480 156.865 70.735 1.00 8.31 239 LEU A O 1
ATOM 1877 N N . SER A 1 240 ? 36.381 157.772 70.009 1.00 9.28 240 SER A N 1
ATOM 1878 C CA . SER A 1 240 ? 36.608 158.425 71.281 1.00 10.38 240 SER A CA 1
ATOM 1879 C C . SER A 1 240 ? 35.943 159.765 71.368 1.00 11.80 240 SER A C 1
ATOM 1880 O O . SER A 1 240 ? 35.995 160.445 72.408 1.00 13.02 240 SER A O 1
ATOM 1883 N N . HIS A 1 241 ? 35.267 160.167 70.309 1.00 12.90 241 HIS A N 1
ATOM 1884 C CA . HIS A 1 241 ? 34.678 161.499 70.318 1.00 13.64 241 HIS A CA 1
ATOM 1885 C C . HIS A 1 241 ? 33.318 161.567 71.063 1.00 12.95 241 HIS A C 1
ATOM 1886 O O . HIS A 1 241 ? 32.401 160.830 70.737 1.00 13.17 241 HIS A O 1
ATOM 1893 N N . PRO A 1 242 ? 33.185 162.466 72.063 1.00 12.61 242 PRO A N 1
ATOM 1894 C CA . PRO A 1 242 ? 31.982 162.434 72.892 1.00 12.56 242 PRO A CA 1
ATOM 1895 C C . PRO A 1 242 ? 30.671 162.398 72.090 1.00 13.49 242 PRO A C 1
ATOM 1896 O O . PRO A 1 242 ? 29.752 161.674 72.444 1.00 13.16 242 PRO A O 1
ATOM 1900 N N . GLU A 1 243 ? 30.595 163.137 70.994 1.00 15.44 243 GLU A N 1
ATOM 1901 C CA . GLU A 1 243 ? 29.430 163.048 70.108 1.00 17.45 243 GLU A CA 1
ATOM 1902 C C . GLU A 1 243 ? 29.100 161.667 69.609 1.00 16.60 243 GLU A C 1
ATOM 1903 O O . GLU A 1 243 ? 27.936 161.262 69.619 1.00 17.17 243 GLU A O 1
ATOM 1909 N N . VAL A 1 244 ? 30.125 160.952 69.163 1.00 15.46 244 VAL A N 1
ATOM 1910 C CA . VAL A 1 244 ? 29.954 159.587 68.706 1.00 14.73 244 VAL A CA 1
ATOM 1911 C C . VAL A 1 244 ? 29.546 158.675 69.831 1.00 14.87 244 VAL A C 1
ATOM 1912 O O . VAL A 1 244 ? 28.743 157.754 69.633 1.00 14.84 244 VAL A O 1
ATOM 1916 N N . ARG A 1 245 ? 30.071 158.944 71.024 1.00 14.90 245 ARG A N 1
ATOM 1917 C CA . ARG A 1 245 ? 29.749 158.095 72.133 1.00 15.51 245 ARG A CA 1
ATOM 1918 C C . ARG A 1 245 ? 28.301 158.162 72.505 1.00 15.10 245 ARG A C 1
ATOM 1919 O O . ARG A 1 245 ? 27.649 157.147 72.704 1.00 14.49 245 ARG A O 1
ATOM 1927 N N . ARG A 1 246 ? 27.789 159.380 72.479 1.00 15.40 246 ARG A N 1
ATOM 1928 C CA . ARG A 1 246 ? 26.365 159.640 72.574 1.00 15.81 246 ARG A CA 1
ATOM 1929 C C . ARG A 1 246 ? 25.472 158.938 71.522 1.00 16.28 246 ARG A C 1
ATOM 1930 O O . ARG A 1 246 ? 24.457 158.298 71.887 1.00 17.04 246 ARG A O 1
ATOM 1938 N N . VAL A 1 247 ? 25.824 159.069 70.229 1.00 15.52 247 VAL A N 1
ATOM 1939 C CA . VAL A 1 247 ? 25.119 158.335 69.174 1.00 14.26 247 VAL A CA 1
ATOM 1940 C C . VAL A 1 247 ? 25.105 156.834 69.514 1.00 14.60 247 VAL A C 1
ATOM 1941 O O . VAL A 1 247 ? 24.028 156.249 69.602 1.00 14.31 247 VAL A O 1
ATOM 1945 N N . LEU A 1 248 ? 26.287 156.230 69.722 1.00 14.26 248 LEU A N 1
ATOM 1946 C CA . LEU A 1 248 ? 26.384 154.805 70.040 1.00 14.33 248 LEU A CA 1
ATOM 1947 C C . LEU A 1 248 ? 25.504 154.402 71.201 1.00 15.25 248 LEU A C 1
ATOM 1948 O O . LEU A 1 248 ? 24.913 153.317 71.186 1.00 15.30 248 LEU A O 1
ATOM 1953 N N . ALA A 1 249 ? 25.364 155.274 72.203 1.00 16.09 249 ALA A N 1
ATOM 1954 C CA . ALA A 1 249 ? 24.510 154.926 73.332 1.00 17.06 249 ALA A CA 1
ATOM 1955 C C . ALA A 1 249 ? 23.057 154.739 72.902 1.00 18.32 249 ALA A C 1
ATOM 1956 O O . ALA A 1 249 ? 22.279 154.100 73.610 1.00 19.18 249 ALA A O 1
ATOM 1958 N N . GLU A 1 250 ? 22.682 155.287 71.751 1.00 19.14 250 GLU A N 1
ATOM 1959 C CA . GLU A 1 250 ? 21.301 155.203 71.311 1.00 20.64 250 GLU A CA 1
ATOM 1960 C C . GLU A 1 250 ? 20.920 153.823 70.844 1.00 20.06 250 GLU A C 1
ATOM 1961 O O . GLU A 1 250 ? 19.744 153.560 70.639 1.00 20.61 250 GLU A O 1
ATOM 1967 N N . PHE A 1 251 ? 21.902 152.941 70.663 1.00 19.84 251 PHE A N 1
ATOM 1968 C CA . PHE A 1 251 ? 21.631 151.572 70.239 1.00 19.04 251 PHE A CA 1
ATOM 1969 C C . PHE A 1 251 ? 21.641 150.651 71.435 1.00 19.75 251 PHE A C 1
ATOM 1970 O O . PHE A 1 251 ? 22.409 150.848 72.374 1.00 20.84 251 PHE A O 1
ATOM 1978 N N . HIS A 1 252 ? 20.827 149.617 71.419 1.00 20.20 252 HIS A N 1
ATOM 1979 C CA . HIS A 1 252 ? 21.027 148.600 72.412 1.00 21.29 252 HIS A CA 1
ATOM 1980 C C . HIS A 1 252 ? 22.277 147.863 71.991 1.00 19.66 252 HIS A C 1
ATOM 1981 O O . HIS A 1 252 ? 22.312 147.336 70.884 1.00 19.12 252 HIS A O 1
ATOM 1988 N N . PRO A 1 253 ? 23.302 147.798 72.876 1.00 18.83 253 PRO A N 1
ATOM 1989 C CA . PRO A 1 253 ? 24.604 147.209 72.472 1.00 17.62 253 PRO A CA 1
ATOM 1990 C C . PRO A 1 253 ? 24.474 145.717 72.618 1.00 16.51 253 PRO A C 1
ATOM 1991 O O . PRO A 1 253 ? 23.922 145.291 73.610 1.00 16.86 253 PRO A O 1
ATOM 1995 N N . LEU A 1 254 ? 24.923 144.938 71.646 1.00 15.14 254 LEU A N 1
ATOM 1996 C CA . LEU A 1 254 ? 24.845 143.483 71.750 1.00 14.46 254 LEU A CA 1
ATOM 1997 C C . LEU A 1 254 ? 26.214 142.830 71.538 1.00 14.96 254 LEU A C 1
ATOM 1998 O O . LEU A 1 254 ? 26.980 143.228 70.646 1.00 15.46 254 LEU A O 1
ATOM 2003 N N . THR A 1 255 ? 26.510 141.809 72.334 1.00 14.49 255 THR A N 1
ATOM 2004 C CA . THR A 1 255 ? 27.717 141.013 72.163 1.00 14.02 255 THR A CA 1
ATOM 2005 C C . THR A 1 255 ? 27.435 139.689 71.431 1.00 13.93 255 THR A C 1
ATOM 2006 O O . THR A 1 255 ? 26.317 139.210 71.417 1.00 13.97 255 THR A O 1
ATOM 2010 N N . TRP A 1 256 ? 28.444 139.069 70.839 1.00 14.29 256 TRP A N 1
ATOM 2011 C CA . TRP A 1 256 ? 28.215 137.769 70.209 1.00 14.48 256 TRP A CA 1
ATOM 2012 C C . TRP A 1 256 ? 28.031 136.733 71.293 1.00 15.01 256 TRP A C 1
ATOM 2013 O O . TRP A 1 256 ? 27.346 135.726 71.076 1.00 14.02 256 TRP A O 1
ATOM 2024 N N . ARG A 1 257 ? 28.656 136.985 72.454 1.00 15.56 257 ARG A N 1
ATOM 2025 C CA . ARG A 1 257 ? 28.531 136.104 73.592 1.00 16.75 257 ARG A CA 1
ATOM 2026 C C . ARG A 1 257 ? 27.035 135.878 73.858 1.00 17.82 257 ARG A C 1
ATOM 2027 O O . ARG A 1 257 ? 26.562 134.734 73.962 1.00 17.53 257 ARG A O 1
ATOM 2035 N N . ALA A 1 258 ? 26.291 136.982 73.929 1.00 18.95 258 ALA A N 1
ATOM 2036 C CA . ALA A 1 258 ? 24.856 136.947 74.169 1.00 19.73 258 ALA A CA 1
ATOM 2037 C C . ALA A 1 258 ? 24.161 136.157 73.070 1.00 20.89 258 ALA A C 1
ATOM 2038 O O . ALA A 1 258 ? 23.284 135.335 73.328 1.00 21.83 258 ALA A O 1
ATOM 2040 N N . VAL A 1 259 ? 24.559 136.386 71.837 1.00 21.77 259 VAL A N 1
ATOM 2041 C CA . VAL A 1 259 ? 23.902 135.741 70.743 1.00 23.33 259 VAL A CA 1
ATOM 2042 C C . VAL A 1 259 ? 24.180 134.233 70.765 1.00 25.15 259 VAL A C 1
ATOM 2043 O O . VAL A 1 259 ? 23.326 133.407 70.417 1.00 25.32 259 VAL A O 1
ATOM 2047 N N . ARG A 1 260 ? 25.392 133.886 71.173 1.00 27.07 260 ARG A N 1
ATOM 2048 C CA . ARG A 1 260 ? 25.819 132.506 71.224 1.00 28.70 260 ARG A CA 1
ATOM 2049 C C . ARG A 1 260 ? 25.041 131.735 72.271 1.00 29.31 260 ARG A C 1
ATOM 2050 O O . ARG A 1 260 ? 24.669 130.589 72.036 1.00 28.87 260 ARG A O 1
ATOM 2058 N N . GLU A 1 261 ? 24.808 132.360 73.426 1.00 30.72 261 GLU A N 1
ATOM 2059 C CA . GLU A 1 261 ? 24.036 131.730 74.470 1.00 32.71 261 GLU A CA 1
ATOM 2060 C C . GLU A 1 261 ? 22.731 131.318 73.860 1.00 32.80 261 GLU A C 1
ATOM 2061 O O . GLU A 1 261 ? 22.343 130.165 73.963 1.00 33.55 261 GLU A O 1
ATOM 2067 N N . ALA A 1 262 ? 22.106 132.243 73.148 1.00 33.06 262 ALA A N 1
ATOM 2068 C CA . ALA A 1 262 ? 20.823 132.012 72.534 1.00 33.10 262 ALA A CA 1
ATOM 2069 C C . ALA A 1 262 ? 20.795 131.084 71.317 1.00 33.89 262 ALA A C 1
ATOM 2070 O O . ALA A 1 262 ? 19.728 130.713 70.911 1.00 34.77 262 ALA A O 1
ATOM 2072 N N . LEU A 1 263 ? 21.912 130.723 70.693 1.00 34.84 263 LEU A N 1
ATOM 2073 C CA . LEU A 1 263 ? 21.839 129.736 69.592 1.00 35.40 263 LEU A CA 1
ATOM 2074 C C . LEU A 1 263 ? 22.359 128.353 69.922 1.00 36.15 263 LEU A C 1
ATOM 2075 O O . LEU A 1 263 ? 22.025 127.396 69.233 1.00 36.41 263 LEU A O 1
ATOM 2080 N N . PHE A 1 264 ? 23.228 128.251 70.921 1.00 36.94 264 PHE A N 1
ATOM 2081 C CA . PHE A 1 264 ? 23.974 127.014 71.144 1.00 37.83 264 PHE A CA 1
ATOM 2082 C C . PHE A 1 264 ? 23.733 126.436 72.542 1.00 38.63 264 PHE A C 1
ATOM 2083 O O . PHE A 1 264 ? 22.732 126.768 73.187 1.00 39.81 264 PHE A O 1
ATOM 2091 N N . ASP B 1 2 ? 94.885 132.090 64.329 1.00 57.95 2 ASP B N 1
ATOM 2092 C CA . ASP B 1 2 ? 94.765 131.195 63.150 1.00 58.58 2 ASP B CA 1
ATOM 2093 C C . ASP B 1 2 ? 93.893 131.816 62.056 1.00 58.57 2 ASP B C 1
ATOM 2094 O O . ASP B 1 2 ? 94.388 132.158 60.964 1.00 58.72 2 ASP B O 1
ATOM 2099 N N . LEU B 1 3 ? 92.591 131.917 62.342 1.00 58.12 3 LEU B N 1
ATOM 2100 C CA . LEU B 1 3 ? 91.661 132.550 61.434 1.00 57.54 3 LEU B CA 1
ATOM 2101 C C . LEU B 1 3 ? 92.012 134.018 61.268 1.00 57.37 3 LEU B C 1
ATOM 2102 O O . LEU B 1 3 ? 91.936 134.553 60.169 1.00 57.37 3 LEU B O 1
ATOM 2107 N N . LEU B 1 4 ? 92.379 134.668 62.365 1.00 57.15 4 LEU B N 1
ATOM 2108 C CA . LEU B 1 4 ? 92.893 136.016 62.299 1.00 57.24 4 LEU B CA 1
ATOM 2109 C C . LEU B 1 4 ? 94.101 136.044 61.382 1.00 57.63 4 LEU B C 1
ATOM 2110 O O . LEU B 1 4 ? 94.309 137.000 60.615 1.00 57.65 4 LEU B O 1
ATOM 2115 N N . GLU B 1 5 ? 94.897 134.981 61.476 1.00 57.76 5 GLU B N 1
ATOM 2116 C CA . GLU B 1 5 ? 96.104 134.868 60.686 1.00 58.08 5 GLU B CA 1
ATOM 2117 C C . GLU B 1 5 ? 95.744 134.909 59.211 1.00 57.33 5 GLU B C 1
ATOM 2118 O O . GLU B 1 5 ? 96.160 135.835 58.509 1.00 57.48 5 GLU B O 1
ATOM 2124 N N . ARG B 1 6 ? 94.939 133.941 58.767 1.00 56.06 6 ARG B N 1
ATOM 2125 C CA . ARG B 1 6 ? 94.495 133.877 57.371 1.00 55.30 6 ARG B CA 1
ATOM 2126 C C . ARG B 1 6 ? 93.532 134.983 56.897 1.00 54.05 6 ARG B C 1
ATOM 2127 O O . ARG B 1 6 ? 93.105 134.964 55.754 1.00 54.29 6 ARG B O 1
ATOM 2135 N N . LEU B 1 7 ? 93.168 135.922 57.758 1.00 52.46 7 LEU B N 1
ATOM 2136 C CA . LEU B 1 7 ? 92.442 137.095 57.307 1.00 50.76 7 LEU B CA 1
ATOM 2137 C C . LEU B 1 7 ? 93.430 138.224 57.193 1.00 49.77 7 LEU B C 1
ATOM 2138 O O . LEU B 1 7 ? 93.087 139.318 56.743 1.00 49.52 7 LEU B O 1
ATOM 2143 N N . GLY B 1 8 ? 94.661 137.941 57.616 1.00 48.54 8 GLY B N 1
ATOM 2144 C CA . GLY B 1 8 ? 95.740 138.907 57.615 1.00 47.57 8 GLY B CA 1
ATOM 2145 C C . GLY B 1 8 ? 95.477 139.932 58.684 1.00 47.24 8 GLY B C 1
ATOM 2146 O O . GLY B 1 8 ? 95.621 141.147 58.463 1.00 47.11 8 GLY B O 1
ATOM 2147 N N . LEU B 1 9 ? 95.054 139.440 59.843 1.00 46.83 9 LEU B N 1
ATOM 2148 C CA . LEU B 1 9 ? 94.652 140.326 60.927 1.00 46.40 9 LEU B CA 1
ATOM 2149 C C . LEU B 1 9 ? 95.273 139.926 62.257 1.00 46.32 9 LEU B C 1
ATOM 2150 O O . LEU B 1 9 ? 95.041 140.592 63.272 1.00 47.23 9 LEU B O 1
ATOM 2155 N N . GLY B 1 10 ? 96.062 138.846 62.254 1.00 45.59 10 GLY B N 1
ATOM 2156 C CA . GLY B 1 10 ? 96.879 138.466 63.412 1.00 43.88 10 GLY B CA 1
ATOM 2157 C C . GLY B 1 10 ? 97.480 139.699 64.073 1.00 43.16 10 GLY B C 1
ATOM 2158 O O . GLY B 1 10 ? 97.991 140.611 63.381 1.00 42.86 10 GLY B O 1
ATOM 2159 N N . GLY B 1 11 ? 97.356 139.749 65.404 1.00 42.27 11 GLY B N 1
ATOM 2160 C CA . GLY B 1 11 ? 97.850 140.864 66.214 1.00 41.12 11 GLY B CA 1
ATOM 2161 C C . GLY B 1 11 ? 96.902 142.039 66.461 1.00 40.71 11 GLY B C 1
ATOM 2162 O O . GLY B 1 11 ? 97.070 142.770 67.443 1.00 40.75 11 GLY B O 1
ATOM 2163 N N . ARG B 1 12 ? 95.915 142.246 65.583 1.00 39.89 12 ARG B N 1
ATOM 2164 C CA . ARG B 1 12 ? 95.007 143.396 65.715 1.00 38.32 12 ARG B CA 1
ATOM 2165 C C . ARG B 1 12 ? 93.938 143.138 66.797 1.00 37.38 12 ARG B C 1
ATOM 2166 O O . ARG B 1 12 ? 93.700 141.982 67.229 1.00 36.57 12 ARG B O 1
ATOM 2174 N N . ARG B 1 13 ? 93.348 144.242 67.257 1.00 35.98 13 ARG B N 1
ATOM 2175 C CA . ARG B 1 13 ? 92.129 144.223 68.054 1.00 34.87 13 ARG B CA 1
ATOM 2176 C C . ARG B 1 13 ? 90.929 144.169 67.087 1.00 33.72 13 ARG B C 1
ATOM 2177 O O . ARG B 1 13 ? 90.577 145.169 66.459 1.00 33.69 13 ARG B O 1
ATOM 2185 N N . VAL B 1 14 ? 90.314 143.010 66.931 1.00 32.16 14 VAL B N 1
ATOM 2186 C CA . VAL B 1 14 ? 89.224 142.936 65.983 1.00 31.34 14 VAL B CA 1
ATOM 2187 C C . VAL B 1 14 ? 87.860 142.590 66.584 1.00 30.80 14 VAL B C 1
ATOM 2188 O O . VAL B 1 14 ? 87.696 141.597 67.341 1.00 30.92 14 VAL B O 1
ATOM 2192 N N . LEU B 1 15 ? 86.882 143.414 66.204 1.00 29.36 15 LEU B N 1
ATOM 2193 C CA . LEU B 1 15 ? 85.527 143.329 66.723 1.00 27.78 15 LEU B CA 1
ATOM 2194 C C . LEU B 1 15 ? 84.421 142.971 65.727 1.00 26.80 15 LEU B C 1
ATOM 2195 O O . LEU B 1 15 ? 84.219 143.666 64.737 1.00 27.04 15 LEU B O 1
ATOM 2200 N N . ILE B 1 16 ? 83.671 141.924 66.013 1.00 25.64 16 ILE B N 1
ATOM 2201 C CA . ILE B 1 16 ? 82.350 141.784 65.392 1.00 24.92 16 ILE B CA 1
ATOM 2202 C C . ILE B 1 16 ? 81.272 142.339 66.335 1.00 24.56 16 ILE B C 1
ATOM 2203 O O . ILE B 1 16 ? 81.024 141.778 67.389 1.00 25.31 16 ILE B O 1
ATOM 2208 N N . LEU B 1 17 ? 80.657 143.451 65.972 1.00 23.77 17 LEU B N 1
ATOM 2209 C CA . LEU B 1 17 ? 79.541 144.024 66.721 1.00 23.22 17 LEU B CA 1
ATOM 2210 C C . LEU B 1 17 ? 78.164 143.475 66.209 1.00 23.68 17 LEU B C 1
ATOM 2211 O O . LEU B 1 17 ? 77.741 143.771 65.089 1.00 24.85 17 LEU B O 1
ATOM 2216 N N . HIS B 1 18 ? 77.454 142.688 67.007 1.00 23.09 18 HIS B N 1
ATOM 2217 C CA . HIS B 1 18 ? 76.341 141.945 66.469 1.00 22.78 18 HIS B CA 1
ATOM 2218 C C . HIS B 1 18 ? 75.011 142.336 67.114 1.00 22.89 18 HIS B C 1
ATOM 2219 O O . HIS B 1 18 ? 74.837 142.160 68.305 1.00 23.55 18 HIS B O 1
ATOM 2226 N N . HIS B 1 19 ? 74.078 142.856 66.312 1.00 22.70 19 HIS B N 1
ATOM 2227 C CA . HIS B 1 19 ? 72.717 143.252 66.714 1.00 21.49 19 HIS B CA 1
ATOM 2228 C C . HIS B 1 19 ? 71.797 142.044 66.701 1.00 21.81 19 HIS B C 1
ATOM 2229 O O . HIS B 1 19 ? 71.570 141.462 65.661 1.00 21.78 19 HIS B O 1
ATOM 2236 N N . ASP B 1 20 ? 71.234 141.706 67.854 1.00 22.48 20 ASP B N 1
ATOM 2237 C CA . ASP B 1 20 ? 70.347 140.568 68.024 1.00 23.13 20 ASP B CA 1
ATOM 2238 C C . ASP B 1 20 ? 68.859 140.899 67.901 1.00 22.95 20 ASP B C 1
ATOM 2239 O O . ASP B 1 20 ? 68.468 142.072 67.929 1.00 22.77 20 ASP B O 1
ATOM 2244 N N . ASP B 1 21 ? 68.036 139.849 67.803 1.00 22.75 21 ASP B N 1
ATOM 2245 C CA . ASP B 1 21 ? 66.554 139.934 67.770 1.00 22.40 21 ASP B CA 1
ATOM 2246 C C . ASP B 1 21 ? 65.946 140.898 66.733 1.00 21.83 21 ASP B C 1
ATOM 2247 O O . ASP B 1 21 ? 64.847 141.433 66.937 1.00 22.50 21 ASP B O 1
ATOM 2252 N N . LEU B 1 22 ? 66.632 141.157 65.633 1.00 20.28 22 LEU B N 1
ATOM 2253 C CA . LEU B 1 22 ? 66.021 141.972 64.625 1.00 18.35 22 LEU B CA 1
ATOM 2254 C C . LEU B 1 22 ? 64.832 141.184 64.105 1.00 18.12 22 LEU B C 1
ATOM 2255 O O . LEU B 1 22 ? 64.866 139.946 64.102 1.00 17.95 22 LEU B O 1
ATOM 2260 N N . GLY B 1 23 ? 63.796 141.888 63.659 1.00 17.24 23 GLY B N 1
ATOM 2261 C CA . GLY B 1 23 ? 62.580 141.233 63.238 1.00 17.57 23 GLY B CA 1
ATOM 2262 C C . GLY B 1 23 ? 61.576 141.009 64.388 1.00 18.04 23 GLY B C 1
ATOM 2263 O O . GLY B 1 23 ? 60.399 140.617 64.146 1.00 17.92 23 GLY B O 1
ATOM 2264 N N . LEU B 1 24 ? 62.025 141.248 65.626 1.00 17.32 24 LEU B N 1
ATOM 2265 C CA . LEU B 1 24 ? 61.190 141.029 66.783 1.00 17.22 24 LEU B CA 1
ATOM 2266 C C . LEU B 1 24 ? 60.145 142.134 66.932 1.00 16.68 24 LEU B C 1
ATOM 2267 O O . LEU B 1 24 ? 58.963 141.881 67.105 1.00 15.86 24 LEU B O 1
ATOM 2272 N N . THR B 1 25 ? 60.608 143.364 66.889 1.00 16.54 25 THR B N 1
ATOM 2273 C CA . THR B 1 25 ? 59.729 144.498 67.026 1.00 16.23 25 THR B CA 1
ATOM 2274 C C . THR B 1 25 ? 60.166 145.517 66.024 1.00 16.41 25 THR B C 1
ATOM 2275 O O . THR B 1 25 ? 61.324 145.508 65.549 1.00 16.90 25 THR B O 1
ATOM 2279 N N . HIS B 1 26 ? 59.233 146.406 65.737 1.00 15.48 26 HIS B N 1
ATOM 2280 C CA . HIS B 1 26 ? 59.469 147.533 64.893 1.00 15.03 26 HIS B CA 1
ATOM 2281 C C . HIS B 1 26 ? 60.476 148.441 65.600 1.00 14.81 26 HIS B C 1
ATOM 2282 O O . HIS B 1 26 ? 61.230 149.173 64.960 1.00 14.83 26 HIS B O 1
ATOM 2289 N N . ALA B 1 27 ? 60.540 148.366 66.922 1.00 14.79 27 ALA B N 1
ATOM 2290 C CA . ALA B 1 27 ? 61.557 149.181 67.595 1.00 14.95 27 ALA B CA 1
ATOM 2291 C C . ALA B 1 27 ? 62.979 148.656 67.381 1.00 14.52 27 ALA B C 1
ATOM 2292 O O . ALA B 1 27 ? 63.888 149.446 67.299 1.00 13.75 27 ALA B O 1
ATOM 2294 N N . GLN B 1 28 ? 63.159 147.346 67.246 1.00 15.58 28 GLN B N 1
ATOM 2295 C CA . GLN B 1 28 ? 64.505 146.791 66.982 1.00 17.22 28 GLN B CA 1
ATOM 2296 C C . GLN B 1 28 ? 64.953 147.173 65.591 1.00 17.16 28 GLN B C 1
ATOM 2297 O O . GLN B 1 28 ? 66.016 147.796 65.419 1.00 17.38 28 GLN B O 1
ATOM 2303 N N . ASN B 1 29 ? 64.139 146.811 64.595 1.00 16.45 29 ASN B N 1
ATOM 2304 C CA . ASN B 1 29 ? 64.457 147.165 63.245 1.00 15.91 29 ASN B CA 1
ATOM 2305 C C . ASN B 1 29 ? 64.821 148.644 63.178 1.00 15.95 29 ASN B C 1
ATOM 2306 O O . ASN B 1 29 ? 65.879 148.987 62.664 1.00 15.70 29 ASN B O 1
ATOM 2311 N N . GLY B 1 30 ? 63.982 149.504 63.751 1.00 15.27 30 GLY B N 1
ATOM 2312 C CA . GLY B 1 30 ? 64.286 150.919 63.782 1.00 16.00 30 GLY B CA 1
ATOM 2313 C C . GLY B 1 30 ? 65.689 151.259 64.274 1.00 16.87 30 GLY B C 1
ATOM 2314 O O . GLY B 1 30 ? 66.376 152.144 63.731 1.00 15.94 30 GLY B O 1
ATOM 2315 N N . ALA B 1 31 ? 66.116 150.561 65.324 1.00 18.01 31 ALA B N 1
ATOM 2316 C CA . ALA B 1 31 ? 67.395 150.846 65.911 1.00 18.95 31 ALA B CA 1
ATOM 2317 C C . ALA B 1 31 ? 68.497 150.416 64.927 1.00 20.23 31 ALA B C 1
ATOM 2318 O O . ALA B 1 31 ? 69.519 151.133 64.790 1.00 21.10 31 ALA B O 1
ATOM 2320 N N . TYR B 1 32 ? 68.287 149.301 64.222 1.00 20.30 32 TYR B N 1
ATOM 2321 C CA . TYR B 1 32 ? 69.263 148.832 63.255 1.00 21.11 32 TYR B CA 1
ATOM 2322 C C . TYR B 1 32 ? 69.538 149.877 62.173 1.00 22.10 32 TYR B C 1
ATOM 2323 O O . TYR B 1 32 ? 70.677 150.341 62.045 1.00 22.54 32 TYR B O 1
ATOM 2332 N N . GLN B 1 33 ? 68.501 150.287 61.440 1.00 22.91 33 GLN B N 1
ATOM 2333 C CA . GLN B 1 33 ? 68.557 151.483 60.610 1.00 24.31 33 GLN B CA 1
ATOM 2334 C C . GLN B 1 33 ? 69.237 152.657 61.295 1.00 23.68 33 GLN B C 1
ATOM 2335 O O . GLN B 1 33 ? 70.199 153.209 60.786 1.00 23.99 33 GLN B O 1
ATOM 2341 N N . ALA B 1 34 ? 68.711 153.069 62.434 1.00 23.86 34 ALA B N 1
ATOM 2342 C CA . ALA B 1 34 ? 69.212 154.274 63.091 1.00 24.19 34 ALA B CA 1
ATOM 2343 C C . ALA B 1 34 ? 70.747 154.263 63.267 1.00 24.37 34 ALA B C 1
ATOM 2344 O O . ALA B 1 34 ? 71.397 155.296 63.272 1.00 24.55 34 ALA B O 1
ATOM 2346 N N . LEU B 1 35 ? 71.301 153.062 63.391 1.00 24.68 35 LEU B N 1
ATOM 2347 C CA . LEU B 1 35 ? 72.659 152.820 63.850 1.00 23.93 35 LEU B CA 1
ATOM 2348 C C . LEU B 1 35 ? 73.594 152.605 62.651 1.00 24.23 35 LEU B C 1
ATOM 2349 O O . LEU B 1 35 ? 74.841 152.654 62.783 1.00 24.59 35 LEU B O 1
ATOM 2354 N N . GLY B 1 36 ? 72.970 152.339 61.497 1.00 23.30 36 GLY B N 1
ATOM 2355 C CA . GLY B 1 36 ? 73.647 152.138 60.240 1.00 21.78 36 GLY B CA 1
ATOM 2356 C C . GLY B 1 36 ? 74.798 151.161 60.285 1.00 21.15 36 GLY B C 1
ATOM 2357 O O . GLY B 1 36 ? 75.744 151.352 59.592 1.00 21.66 36 GLY B O 1
ATOM 2358 N N . LEU B 1 37 ? 74.757 150.120 61.099 1.00 20.65 37 LEU B N 1
ATOM 2359 C CA . LEU B 1 37 ? 75.887 149.178 61.136 1.00 19.63 37 LEU B CA 1
ATOM 2360 C C . LEU B 1 37 ? 75.512 147.894 60.468 1.00 19.10 37 LEU B C 1
ATOM 2361 O O . LEU B 1 37 ? 74.342 147.513 60.446 1.00 19.79 37 LEU B O 1
ATOM 2366 N N . PRO B 1 38 ? 76.493 147.233 59.865 1.00 18.50 38 PRO B N 1
ATOM 2367 C CA . PRO B 1 38 ? 76.110 146.116 59.002 1.00 17.70 38 PRO B CA 1
ATOM 2368 C C . PRO B 1 38 ? 75.571 144.876 59.691 1.00 17.08 38 PRO B C 1
ATOM 2369 O O . PRO B 1 38 ? 74.743 144.187 59.097 1.00 17.27 38 PRO B O 1
ATOM 2373 N N . THR B 1 39 ? 76.051 144.559 60.891 1.00 16.33 39 THR B N 1
ATOM 2374 C CA . THR B 1 39 ? 75.877 143.176 61.415 1.00 15.68 39 THR B CA 1
ATOM 2375 C C . THR B 1 39 ? 74.725 143.002 62.425 1.00 14.88 39 THR B C 1
ATOM 2376 O O . THR B 1 39 ? 74.615 143.777 63.390 1.00 14.66 39 THR B O 1
ATOM 2380 N N . GLY B 1 40 ? 73.882 141.999 62.180 1.00 13.65 40 GLY B N 1
ATOM 2381 C CA . GLY B 1 40 ? 72.905 141.529 63.136 1.00 13.10 40 GLY B CA 1
ATOM 2382 C C . GLY B 1 40 ? 72.317 140.212 62.649 1.00 13.41 40 GLY B C 1
ATOM 2383 O O . GLY B 1 40 ? 72.762 139.678 61.629 1.00 14.29 40 GLY B O 1
ATOM 2384 N N . SER B 1 41 ? 71.336 139.657 63.360 1.00 12.26 41 SER B N 1
ATOM 2385 C CA . SER B 1 41 ? 70.634 138.502 62.848 1.00 11.81 41 SER B CA 1
ATOM 2386 C C . SER B 1 41 ? 69.155 138.646 63.149 1.00 11.41 41 SER B C 1
ATOM 2387 O O . SER B 1 41 ? 68.784 139.487 63.962 1.00 11.73 41 SER B O 1
ATOM 2390 N N . VAL B 1 42 ? 68.321 137.856 62.480 1.00 10.61 42 VAL B N 1
ATOM 2391 C CA . VAL B 1 42 ? 66.927 138.179 62.293 1.00 11.04 42 VAL B CA 1
ATOM 2392 C C . VAL B 1 42 ? 66.143 136.959 62.790 1.00 12.04 42 VAL B C 1
ATOM 2393 O O . VAL B 1 42 ? 66.453 135.816 62.407 1.00 12.13 42 VAL B O 1
ATOM 2397 N N . MET B 1 43 ? 65.173 137.188 63.692 1.00 12.99 43 MET B N 1
ATOM 2398 C CA . MET B 1 43 ? 64.253 136.137 64.170 1.00 12.28 43 MET B CA 1
ATOM 2399 C C . MET B 1 43 ? 63.176 135.989 63.075 1.00 14.70 43 MET B C 1
ATOM 2400 O O . MET B 1 43 ? 62.245 136.809 62.933 1.00 14.59 43 MET B O 1
ATOM 2405 N N . VAL B 1 44 ? 63.334 134.944 62.281 1.00 16.23 44 VAL B N 1
ATOM 2406 C CA . VAL B 1 44 ? 62.471 134.719 61.145 1.00 17.54 44 VAL B CA 1
ATOM 2407 C C . VAL B 1 44 ? 61.014 134.533 61.559 1.00 17.90 44 VAL B C 1
ATOM 2408 O O . VAL B 1 44 ? 60.121 134.922 60.793 1.00 20.06 44 VAL B O 1
ATOM 2412 N N . PRO B 1 45 ? 60.731 133.907 62.725 1.00 17.15 45 PRO B N 1
ATOM 2413 C CA . PRO B 1 45 ? 59.288 133.957 63.041 1.00 16.98 45 PRO B CA 1
ATOM 2414 C C . PRO B 1 45 ? 58.794 135.295 63.582 1.00 16.04 45 PRO B C 1
ATOM 2415 O O . PRO B 1 45 ? 57.667 135.405 63.984 1.00 15.97 45 PRO B O 1
ATOM 2419 N N . GLY B 1 46 ? 59.625 136.313 63.544 1.00 15.94 46 GLY B N 1
ATOM 2420 C CA . GLY B 1 46 ? 59.213 137.605 64.046 1.00 17.06 46 GLY B CA 1
ATOM 2421 C C . GLY B 1 46 ? 58.311 138.275 63.052 1.00 17.52 46 GLY B C 1
ATOM 2422 O O . GLY B 1 46 ? 58.428 138.074 61.866 1.00 18.37 46 GLY B O 1
ATOM 2423 N N . ALA B 1 47 ? 57.384 139.063 63.541 1.00 18.30 47 ALA B N 1
ATOM 2424 C CA . ALA B 1 47 ? 56.486 139.796 62.680 1.00 18.47 47 ALA B CA 1
ATOM 2425 C C . ALA B 1 47 ? 57.231 140.789 61.761 1.00 18.86 47 ALA B C 1
ATOM 2426 O O . ALA B 1 47 ? 56.700 141.173 60.719 1.00 19.15 47 ALA B O 1
ATOM 2428 N N . TRP B 1 48 ? 58.439 141.218 62.129 1.00 18.42 48 TRP B N 1
ATOM 2429 C CA . TRP B 1 48 ? 59.080 142.257 61.333 1.00 18.63 48 TRP B CA 1
ATOM 2430 C C . TRP B 1 48 ? 60.273 141.736 60.598 1.00 19.28 48 TRP B C 1
ATOM 2431 O O . TRP B 1 48 ? 61.086 142.502 60.081 1.00 18.53 48 TRP B O 1
ATOM 2442 N N . ALA B 1 49 ? 60.348 140.411 60.573 1.00 20.63 49 ALA B N 1
ATOM 2443 C CA . ALA B 1 49 ? 61.367 139.671 59.864 1.00 22.36 49 ALA B CA 1
ATOM 2444 C C . ALA B 1 49 ? 61.576 140.230 58.470 1.00 23.79 49 ALA B C 1
ATOM 2445 O O . ALA B 1 49 ? 62.718 140.481 58.071 1.00 24.76 49 ALA B O 1
ATOM 2447 N N . SER B 1 50 ? 60.491 140.466 57.735 1.00 25.13 50 SER B N 1
ATOM 2448 C CA . SER B 1 50 ? 60.636 140.872 56.331 1.00 26.27 50 SER B CA 1
ATOM 2449 C C . SER B 1 50 ? 60.846 142.358 56.134 1.00 26.28 50 SER B C 1
ATOM 2450 O O . SER B 1 50 ? 60.879 142.806 55.001 1.00 26.78 50 SER B O 1
ATOM 2453 N N . GLY B 1 51 ? 61.017 143.111 57.222 1.00 26.46 51 GLY B N 1
ATOM 2454 C CA . GLY B 1 51 ? 61.271 144.556 57.140 1.00 26.75 51 GLY B CA 1
ATOM 2455 C C . GLY B 1 51 ? 62.726 144.991 57.332 1.00 27.44 51 GLY B C 1
ATOM 2456 O O . GLY B 1 51 ? 62.999 146.153 57.614 1.00 27.42 51 GLY B O 1
ATOM 2457 N N . VAL B 1 52 ? 63.683 144.079 57.190 1.00 27.84 52 VAL B N 1
ATOM 2458 C CA . VAL B 1 52 ? 65.069 144.461 57.464 1.00 27.90 52 VAL B CA 1
ATOM 2459 C C . VAL B 1 52 ? 65.933 144.149 56.292 1.00 27.58 52 VAL B C 1
ATOM 2460 O O . VAL B 1 52 ? 65.782 143.106 55.672 1.00 27.48 52 VAL B O 1
ATOM 2464 N N . LYS B 1 53 ? 66.863 145.038 56.011 1.00 27.37 53 LYS B N 1
ATOM 2465 C CA . LYS B 1 53 ? 67.827 144.774 54.992 1.00 27.61 53 LYS B CA 1
ATOM 2466 C C . LYS B 1 53 ? 69.108 145.457 55.393 1.00 26.36 53 LYS B C 1
ATOM 2467 O O . LYS B 1 53 ? 69.072 146.544 55.959 1.00 25.54 53 LYS B O 1
ATOM 2473 N N . GLY B 1 54 ? 70.231 144.807 55.106 1.00 25.26 54 GLY B N 1
ATOM 2474 C CA . GLY B 1 54 ? 71.555 145.330 55.419 1.00 25.11 54 GLY B CA 1
ATOM 2475 C C . GLY B 1 54 ? 72.592 144.327 54.945 1.00 25.51 54 GLY B C 1
ATOM 2476 O O . GLY B 1 54 ? 72.225 143.217 54.501 1.00 24.81 54 GLY B O 1
ATOM 2477 N N . GLU B 1 55 ? 73.876 144.685 55.043 1.00 25.23 55 GLU B N 1
ATOM 2478 C CA . GLU B 1 55 ? 74.869 143.940 54.294 1.00 26.65 55 GLU B CA 1
ATOM 2479 C C . GLU B 1 55 ? 75.445 142.749 55.035 1.00 26.33 55 GLU B C 1
ATOM 2480 O O . GLU B 1 55 ? 76.059 141.865 54.405 1.00 26.51 55 GLU B O 1
ATOM 2486 N N . ASP B 1 56 ? 75.255 142.710 56.358 1.00 25.68 56 ASP B N 1
ATOM 2487 C CA . ASP B 1 56 ? 75.747 141.577 57.141 1.00 24.72 56 ASP B CA 1
ATOM 2488 C C . ASP B 1 56 ? 74.707 140.977 58.087 1.00 23.90 56 ASP B C 1
ATOM 2489 O O . ASP B 1 56 ? 74.773 141.174 59.319 1.00 24.12 56 ASP B O 1
ATOM 2494 N N . LEU B 1 57 ? 73.774 140.229 57.503 1.00 21.96 57 LEU B N 1
ATOM 2495 C CA . LEU B 1 57 ? 72.627 139.712 58.227 1.00 20.39 57 LEU B CA 1
ATOM 2496 C C . LEU B 1 57 ? 72.674 138.221 58.328 1.00 19.98 57 LEU B C 1
ATOM 2497 O O . LEU B 1 57 ? 73.045 137.548 57.376 1.00 20.56 57 LEU B O 1
ATOM 2502 N N . GLY B 1 58 ? 72.288 137.681 59.476 1.00 19.22 58 GLY B N 1
ATOM 2503 C CA . GLY B 1 58 ? 72.374 136.230 59.667 1.00 17.92 58 GLY B CA 1
ATOM 2504 C C . GLY B 1 58 ? 71.012 135.824 60.130 1.00 17.42 58 GLY B C 1
ATOM 2505 O O . GLY B 1 58 ? 70.129 136.677 60.266 1.00 17.14 58 GLY B O 1
ATOM 2506 N N . VAL B 1 59 ? 70.821 134.539 60.360 1.00 16.99 59 VAL B N 1
ATOM 2507 C CA . VAL B 1 59 ? 69.578 134.119 60.924 1.00 17.47 59 VAL B CA 1
ATOM 2508 C C . VAL B 1 59 ? 69.746 133.784 62.407 1.00 18.96 59 VAL B C 1
ATOM 2509 O O . VAL B 1 59 ? 70.490 132.863 62.767 1.00 19.85 59 VAL B O 1
ATOM 2513 N N . HIS B 1 60 ? 69.081 134.588 63.246 1.00 19.56 60 HIS B N 1
ATOM 2514 C CA . HIS B 1 60 ? 68.894 134.354 64.676 1.00 19.79 60 HIS B CA 1
ATOM 2515 C C . HIS B 1 60 ? 67.819 133.279 64.903 1.00 18.35 60 HIS B C 1
ATOM 2516 O O . HIS B 1 60 ? 66.652 133.603 64.952 1.00 18.15 60 HIS B O 1
ATOM 2523 N N . LEU B 1 61 ? 68.225 132.014 65.012 1.00 17.29 61 LEU B N 1
ATOM 2524 C CA . LEU B 1 61 ? 67.314 130.863 65.102 1.00 16.44 61 LEU B CA 1
ATOM 2525 C C . LEU B 1 61 ? 66.543 130.921 66.389 1.00 16.19 61 LEU B C 1
ATOM 2526 O O . LEU B 1 61 ? 67.112 131.210 67.457 1.00 16.32 61 LEU B O 1
ATOM 2531 N N . VAL B 1 62 ? 65.244 130.652 66.331 1.00 15.31 62 VAL B N 1
ATOM 2532 C CA . VAL B 1 62 ? 64.516 130.642 67.579 1.00 14.35 62 VAL B CA 1
ATOM 2533 C C . VAL B 1 62 ? 63.835 129.326 67.867 1.00 15.23 62 VAL B C 1
ATOM 2534 O O . VAL B 1 62 ? 63.220 128.725 66.986 1.00 15.75 62 VAL B O 1
ATOM 2538 N N . LEU B 1 63 ? 63.957 128.865 69.112 1.00 16.05 63 LEU B N 1
ATOM 2539 C CA . LEU B 1 63 ? 63.157 127.724 69.589 1.00 16.50 63 LEU B CA 1
ATOM 2540 C C . LEU B 1 63 ? 62.381 128.011 70.882 1.00 16.99 63 LEU B C 1
ATOM 2541 O O . LEU B 1 63 ? 61.763 127.097 71.460 1.00 16.79 63 LEU B O 1
ATOM 2546 N N . THR B 1 64 ? 62.413 129.275 71.324 1.00 17.33 64 THR B N 1
ATOM 2547 C CA . THR B 1 64 ? 61.732 129.672 72.544 1.00 18.22 64 THR B CA 1
ATOM 2548 C C . THR B 1 64 ? 61.144 131.062 72.452 1.00 19.19 64 THR B C 1
ATOM 2549 O O . THR B 1 64 ? 61.776 131.963 71.930 1.00 19.42 64 THR B O 1
ATOM 2553 N N . SER B 1 65 ? 59.970 131.236 73.055 1.00 20.53 65 SER B N 1
ATOM 2554 C CA . SER B 1 65 ? 59.279 132.534 73.130 1.00 21.49 65 SER B CA 1
ATOM 2555 C C . SER B 1 65 ? 58.969 133.009 74.594 1.00 22.17 65 SER B C 1
ATOM 2556 O O . SER B 1 65 ? 57.868 132.788 75.098 1.00 22.24 65 SER B O 1
ATOM 2559 N N . GLU B 1 66 ? 59.923 133.683 75.236 1.00 23.17 66 GLU B N 1
ATOM 2560 C CA . GLU B 1 66 ? 59.862 134.047 76.662 1.00 25.06 66 GLU B CA 1
ATOM 2561 C C . GLU B 1 66 ? 58.768 135.009 77.096 1.00 25.67 66 GLU B C 1
ATOM 2562 O O . GLU B 1 66 ? 58.247 134.856 78.209 1.00 26.51 66 GLU B O 1
ATOM 2568 N N . TRP B 1 67 ? 58.474 136.041 76.303 1.00 25.73 67 TRP B N 1
ATOM 2569 C CA . TRP B 1 67 ? 57.556 137.067 76.773 1.00 25.54 67 TRP B CA 1
ATOM 2570 C C . TRP B 1 67 ? 56.103 136.653 76.700 1.00 25.21 67 TRP B C 1
ATOM 2571 O O . TRP B 1 67 ? 55.753 135.692 75.992 1.00 25.26 67 TRP B O 1
ATOM 2582 N N . PRO B 1 68 ? 55.234 137.346 77.467 1.00 24.65 68 PRO B N 1
ATOM 2583 C CA . PRO B 1 68 ? 53.812 136.928 77.369 1.00 23.37 68 PRO B CA 1
ATOM 2584 C C . PRO B 1 68 ? 53.211 137.394 76.028 1.00 22.24 68 PRO B C 1
ATOM 2585 O O . PRO B 1 68 ? 52.262 136.748 75.523 1.00 22.39 68 PRO B O 1
ATOM 2589 N N . ALA B 1 69 ? 53.786 138.480 75.482 1.00 19.98 69 ALA B N 1
ATOM 2590 C CA . ALA B 1 69 ? 53.657 138.908 74.077 1.00 18.78 69 ALA B CA 1
ATOM 2591 C C . ALA B 1 69 ? 54.726 139.957 73.830 1.00 17.66 69 ALA B C 1
ATOM 2592 O O . ALA B 1 69 ? 55.093 140.651 74.756 1.00 18.63 69 ALA B O 1
ATOM 2594 N N . PRO B 1 70 ? 55.258 140.064 72.596 1.00 16.08 70 PRO B N 1
ATOM 2595 C CA . PRO B 1 70 ? 54.904 139.285 71.413 1.00 15.22 70 PRO B CA 1
ATOM 2596 C C . PRO B 1 70 ? 55.342 137.816 71.580 1.00 14.80 70 PRO B C 1
ATOM 2597 O O . PRO B 1 70 ? 56.355 137.569 72.216 1.00 16.42 70 PRO B O 1
ATOM 2601 N N . ARG B 1 71 ? 54.615 136.850 71.059 1.00 12.83 71 ARG B N 1
ATOM 2602 C CA . ARG B 1 71 ? 55.147 135.520 71.090 1.00 13.30 71 ARG B CA 1
ATOM 2603 C C . ARG B 1 71 ? 55.344 135.019 69.641 1.00 12.71 71 ARG B C 1
ATOM 2604 O O . ARG B 1 71 ? 54.701 135.541 68.734 1.00 13.99 71 ARG B O 1
ATOM 2612 N N . MET B 1 72 ? 56.204 134.010 69.432 1.00 11.01 72 MET B N 1
ATOM 2613 C CA . MET B 1 72 ? 56.527 133.481 68.106 1.00 8.30 72 MET B CA 1
ATOM 2614 C C . MET B 1 72 ? 56.070 132.000 67.967 1.00 10.03 72 MET B C 1
ATOM 2615 O O . MET B 1 72 ? 56.043 131.274 68.966 1.00 10.67 72 MET B O 1
ATOM 2620 N N . ARG B 1 73 ? 55.672 131.564 66.762 1.00 10.13 73 ARG B N 1
ATOM 2621 C CA . ARG B 1 73 ? 55.217 130.179 66.543 1.00 11.05 73 ARG B CA 1
ATOM 2622 C C . ARG B 1 73 ? 56.207 129.393 65.653 1.00 11.72 73 ARG B C 1
ATOM 2623 O O . ARG B 1 73 ? 56.933 129.977 64.872 1.00 11.83 73 ARG B O 1
ATOM 2631 N N . PRO B 1 74 ? 56.276 128.065 65.802 1.00 13.07 74 PRO B N 1
ATOM 2632 C CA . PRO B 1 74 ? 57.135 127.308 64.882 1.00 14.35 74 PRO B CA 1
ATOM 2633 C C . PRO B 1 74 ? 56.620 127.410 63.435 1.00 15.40 74 PRO B C 1
ATOM 2634 O O . PRO B 1 74 ? 55.395 127.455 63.224 1.00 16.51 74 PRO B O 1
ATOM 2638 N N . LEU B 1 75 ? 57.524 127.461 62.456 1.00 15.21 75 LEU B N 1
ATOM 2639 C CA . LEU B 1 75 ? 57.113 127.411 61.070 1.00 15.49 75 LEU B CA 1
ATOM 2640 C C . LEU B 1 75 ? 56.541 126.037 60.723 1.00 17.59 75 LEU B C 1
ATOM 2641 O O . LEU B 1 75 ? 55.559 125.943 60.030 1.00 18.55 75 LEU B O 1
ATOM 2646 N N . THR B 1 76 ? 57.143 124.968 61.228 1.00 20.00 76 THR B N 1
ATOM 2647 C CA . THR B 1 76 ? 56.733 123.612 60.890 1.00 21.97 76 THR B CA 1
ATOM 2648 C C . THR B 1 76 ? 55.825 123.165 61.995 1.00 22.76 76 THR B C 1
ATOM 2649 O O . THR B 1 76 ? 55.707 123.840 63.003 1.00 22.67 76 THR B O 1
ATOM 2653 N N . GLU B 1 77 ? 55.224 122.001 61.845 1.00 24.50 77 GLU B N 1
ATOM 2654 C CA . GLU B 1 77 ? 54.236 121.612 62.813 1.00 26.71 77 GLU B CA 1
ATOM 2655 C C . GLU B 1 77 ? 54.602 120.422 63.691 1.00 26.95 77 GLU B C 1
ATOM 2656 O O . GLU B 1 77 ? 53.712 119.763 64.213 1.00 27.99 77 GLU B O 1
ATOM 2662 N N . GLY B 1 78 ? 55.904 120.185 63.917 1.00 27.62 78 GLY B N 1
ATOM 2663 C CA . GLY B 1 78 ? 56.366 119.218 64.948 1.00 26.97 78 GLY B CA 1
ATOM 2664 C C . GLY B 1 78 ? 55.835 119.566 66.342 1.00 27.01 78 GLY B C 1
ATOM 2665 O O . GLY B 1 78 ? 55.913 120.733 66.786 1.00 25.97 78 GLY B O 1
ATOM 2666 N N . GLU B 1 79 ? 55.304 118.550 67.024 1.00 27.06 79 GLU B N 1
ATOM 2667 C CA . GLU B 1 79 ? 54.572 118.730 68.285 1.00 27.64 79 GLU B CA 1
ATOM 2668 C C . GLU B 1 79 ? 55.449 119.053 69.451 1.00 26.33 79 GLU B C 1
ATOM 2669 O O . GLU B 1 79 ? 55.006 119.630 70.433 1.00 26.58 79 GLU B O 1
ATOM 2675 N N . SER B 1 80 ? 56.695 118.644 69.362 1.00 25.40 80 SER B N 1
ATOM 2676 C CA . SER B 1 80 ? 57.593 118.779 70.488 1.00 24.18 80 SER B CA 1
ATOM 2677 C C . SER B 1 80 ? 58.167 120.196 70.555 1.00 23.74 80 SER B C 1
ATOM 2678 O O . SER B 1 80 ? 58.919 120.521 71.471 1.00 23.10 80 SER B O 1
ATOM 2681 N N . LEU B 1 81 ? 57.800 121.037 69.597 1.00 23.12 81 LEU B N 1
ATOM 2682 C CA . LEU B 1 81 ? 58.368 122.362 69.529 1.00 23.76 81 LEU B CA 1
ATOM 2683 C C . LEU B 1 81 ? 57.428 123.385 70.102 1.00 23.99 81 LEU B C 1
ATOM 2684 O O . LEU B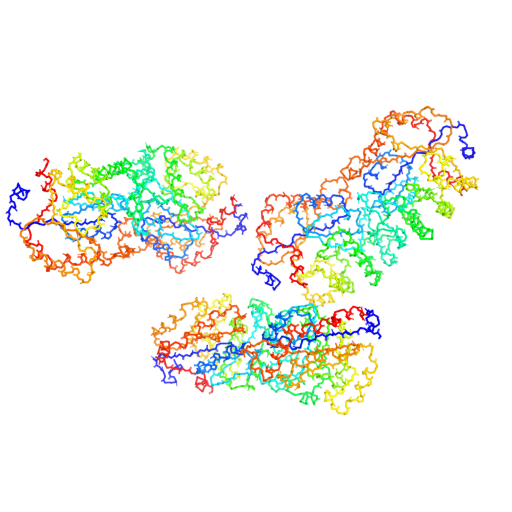 1 81 ? 57.811 124.530 70.346 1.00 22.90 81 LEU B O 1
ATOM 2689 N N . ARG B 1 82 ? 56.194 122.948 70.333 1.00 25.79 82 ARG B N 1
ATOM 2690 C CA . ARG B 1 82 ? 55.137 123.835 70.786 1.00 27.76 82 ARG B CA 1
ATOM 2691 C C . ARG B 1 82 ? 54.649 123.545 72.197 1.00 29.60 82 ARG B C 1
ATOM 2692 O O . ARG B 1 82 ? 55.042 122.550 72.790 1.00 29.83 82 ARG B O 1
ATOM 2700 N N . ASP B 1 83 ? 53.790 124.412 72.719 1.00 32.24 83 ASP B N 1
ATOM 2701 C CA . ASP B 1 83 ? 53.402 124.420 74.110 1.00 35.00 83 ASP B CA 1
ATOM 2702 C C . ASP B 1 83 ? 52.258 125.368 74.268 1.00 35.23 83 ASP B C 1
ATOM 2703 O O . ASP B 1 83 ? 52.387 126.502 73.776 1.00 36.14 83 ASP B O 1
ATOM 2708 N N . GLU B 1 84 ? 51.114 125.033 74.873 1.00 35.18 84 GLU B N 1
ATOM 2709 C CA . GLU B 1 84 ? 50.161 124.005 74.559 1.00 34.81 84 GLU B CA 1
ATOM 2710 C C . GLU B 1 84 ? 49.135 124.871 73.812 1.00 32.75 84 GLU B C 1
ATOM 2711 O O . GLU B 1 84 ? 48.064 124.416 73.441 1.00 32.58 84 GLU B O 1
ATOM 2717 N N . ALA B 1 85 ? 49.491 126.152 73.670 1.00 30.54 85 ALA B N 1
ATOM 2718 C CA . ALA B 1 85 ? 48.831 127.179 72.878 1.00 27.84 85 ALA B CA 1
ATOM 2719 C C . ALA B 1 85 ? 49.447 127.286 71.481 1.00 26.42 85 ALA B C 1
ATOM 2720 O O . ALA B 1 85 ? 49.038 128.114 70.657 1.00 25.33 85 ALA B O 1
ATOM 2722 N N . GLY B 1 86 ? 50.469 126.467 71.247 1.00 25.23 86 GLY B N 1
ATOM 2723 C CA . GLY B 1 86 ? 51.081 126.318 69.936 1.00 23.82 86 GLY B CA 1
ATOM 2724 C C . GLY B 1 86 ? 52.222 127.291 69.707 1.00 23.18 86 GLY B C 1
ATOM 2725 O O . GLY B 1 86 ? 52.688 127.472 68.561 1.00 22.45 86 GLY B O 1
ATOM 2726 N N . TYR B 1 87 ? 52.659 127.934 70.795 1.00 22.10 87 TYR B N 1
ATOM 2727 C CA . TYR B 1 87 ? 53.859 128.754 70.747 1.00 21.00 87 TYR B CA 1
ATOM 2728 C C . TYR B 1 87 ? 55.124 127.944 71.089 1.00 20.27 87 TYR B C 1
ATOM 2729 O O . TYR B 1 87 ? 55.066 126.771 71.507 1.00 19.30 87 TYR B O 1
ATOM 2738 N N . PHE B 1 88 ? 56.267 128.575 70.862 1.00 19.57 88 PHE B N 1
ATOM 2739 C CA . PHE B 1 88 ? 57.513 128.046 71.295 1.00 19.54 88 PHE B CA 1
ATOM 2740 C C . PHE B 1 88 ? 57.427 128.126 72.793 1.00 19.79 88 PHE B C 1
ATOM 2741 O O . PHE B 1 88 ? 56.739 128.993 73.332 1.00 19.60 88 PHE B O 1
ATOM 2749 N N . PRO B 1 89 ? 58.132 127.235 73.493 1.00 19.99 89 PRO B N 1
ATOM 2750 C CA . PRO B 1 89 ? 57.977 127.258 74.916 1.00 19.82 89 PRO B CA 1
ATOM 2751 C C . PRO B 1 89 ? 58.664 128.474 75.491 1.00 20.74 89 PRO B C 1
ATOM 2752 O O . PRO B 1 89 ? 59.444 129.153 74.800 1.00 19.79 89 PRO B O 1
ATOM 2756 N N . GLU B 1 90 ? 58.333 128.770 76.749 1.00 22.03 90 GLU B N 1
ATOM 2757 C CA . GLU B 1 90 ? 58.698 130.048 77.342 1.00 23.02 90 GLU B CA 1
ATOM 2758 C C . GLU B 1 90 ? 60.062 130.054 78.011 1.00 21.97 90 GLU B C 1
ATOM 2759 O O . GLU B 1 90 ? 60.647 131.127 78.227 1.00 22.08 90 GLU B O 1
ATOM 2765 N N . SER B 1 91 ? 60.573 128.847 78.278 1.00 21.27 91 SER B N 1
ATOM 2766 C CA . SER B 1 91 ? 61.880 128.605 78.925 1.00 20.11 91 SER B CA 1
ATOM 2767 C C . SER B 1 91 ? 62.726 127.522 78.200 1.00 19.67 91 SER B C 1
ATOM 2768 O O . SER B 1 91 ? 62.169 126.549 77.639 1.00 18.54 91 SER B O 1
ATOM 2771 N N . LEU B 1 92 ? 64.057 127.676 78.263 1.00 19.14 92 LEU B N 1
ATOM 2772 C CA . LEU B 1 92 ? 64.991 126.604 77.881 1.00 19.14 92 LEU B CA 1
ATOM 2773 C C . LEU B 1 92 ? 64.628 125.278 78.553 1.00 20.56 92 LEU B C 1
ATOM 2774 O O . LEU B 1 92 ? 64.741 124.189 77.939 1.00 20.83 92 LEU B O 1
ATOM 2779 N N . GLU B 1 93 ? 64.170 125.363 79.799 1.00 21.23 93 GLU B N 1
ATOM 2780 C CA . GLU B 1 93 ? 63.888 124.179 80.555 1.00 23.27 93 GLU B CA 1
ATOM 2781 C C . GLU B 1 93 ? 62.693 123.422 79.969 1.00 21.82 93 GLU B C 1
ATOM 2782 O O . GLU B 1 93 ? 62.701 122.180 79.792 1.00 21.18 93 GLU B O 1
ATOM 2788 N N . ALA B 1 94 ? 61.653 124.190 79.645 1.00 21.28 94 ALA B N 1
ATOM 2789 C CA . ALA B 1 94 ? 60.457 123.618 79.033 1.00 19.72 94 ALA B CA 1
ATOM 2790 C C . ALA B 1 94 ? 60.871 122.980 77.701 1.00 19.33 94 ALA B C 1
ATOM 2791 O O . ALA B 1 94 ? 60.451 121.864 77.358 1.00 19.67 94 ALA B O 1
ATOM 2793 N N . LEU B 1 95 ? 61.729 123.691 76.973 1.00 18.23 95 LEU B N 1
ATOM 2794 C CA . LEU B 1 95 ? 62.152 123.262 75.672 1.00 17.43 95 LEU B CA 1
ATOM 2795 C C . LEU B 1 95 ? 62.975 121.971 75.730 1.00 17.61 95 LEU B C 1
ATOM 2796 O O . LEU B 1 95 ? 62.606 120.943 75.086 1.00 16.64 95 LEU B O 1
ATOM 2801 N N . TRP B 1 96 ? 64.089 122.040 76.483 1.00 17.15 96 TRP B N 1
ATOM 2802 C CA . TRP B 1 96 ? 65.068 120.950 76.510 1.00 16.93 96 TRP B CA 1
ATOM 2803 C C . TRP B 1 96 ? 64.432 119.680 77.032 1.00 17.45 96 TRP B C 1
ATOM 2804 O O . TRP B 1 96 ? 64.763 118.601 76.578 1.00 17.53 96 TRP B O 1
ATOM 2815 N N . ARG B 1 97 ? 63.459 119.802 77.925 1.00 18.30 97 ARG B N 1
ATOM 2816 C CA . ARG B 1 97 ? 62.772 118.598 78.376 1.00 19.59 97 ARG B CA 1
ATOM 2817 C C . ARG B 1 97 ? 61.811 117.967 77.369 1.00 19.05 97 ARG B C 1
ATOM 2818 O O . ARG B 1 97 ? 61.408 116.836 77.578 1.00 18.74 97 ARG B O 1
ATOM 2826 N N . LYS B 1 98 ? 61.432 118.656 76.286 1.00 19.64 98 LYS B N 1
ATOM 2827 C CA . LYS B 1 98 ? 60.599 117.962 75.264 1.00 19.80 98 LYS B CA 1
ATOM 2828 C C . LYS B 1 98 ? 61.017 117.946 73.790 1.00 19.06 98 LYS B C 1
ATOM 2829 O O . LYS B 1 98 ? 60.680 117.019 73.069 1.00 18.67 98 LYS B O 1
ATOM 2835 N N . ALA B 1 99 ? 61.762 118.944 73.357 1.00 19.05 99 ALA B N 1
ATOM 2836 C CA . ALA B 1 99 ? 62.158 119.029 71.956 1.00 20.45 99 ALA B CA 1
ATOM 2837 C C . ALA B 1 99 ? 62.838 117.754 71.378 1.00 21.42 99 ALA B C 1
ATOM 2838 O O . ALA B 1 99 ? 63.810 117.271 71.938 1.00 22.33 99 ALA B O 1
ATOM 2840 N N . ARG B 1 100 ? 62.329 117.215 70.271 1.00 22.42 100 ARG B N 1
ATOM 2841 C CA . ARG B 1 100 ? 63.011 116.164 69.505 1.00 22.97 100 ARG B CA 1
ATOM 2842 C C . ARG B 1 100 ? 63.970 116.759 68.491 1.00 23.03 100 ARG B C 1
ATOM 2843 O O . ARG B 1 100 ? 63.708 117.821 67.936 1.00 22.65 100 ARG B O 1
ATOM 2851 N N . ALA B 1 101 ? 65.079 116.062 68.238 1.00 23.45 101 ALA B N 1
ATOM 2852 C CA . ALA B 1 101 ? 66.139 116.613 67.403 1.00 23.33 101 ALA B CA 1
ATOM 2853 C C . ALA B 1 101 ? 65.716 116.675 65.914 1.00 23.57 101 ALA B C 1
ATOM 2854 O O . ALA B 1 101 ? 65.972 117.652 65.227 1.00 22.91 101 ALA B O 1
ATOM 2856 N N . GLU B 1 102 ? 65.012 115.654 65.443 1.00 24.29 102 GLU B N 1
ATOM 2857 C CA . GLU B 1 102 ? 64.566 115.597 64.056 1.00 25.97 102 GLU B CA 1
ATOM 2858 C C . GLU B 1 102 ? 63.666 116.779 63.742 1.00 25.36 102 GLU B C 1
ATOM 2859 O O . GLU B 1 102 ? 63.913 117.504 62.767 1.00 25.80 102 GLU B O 1
ATOM 2865 N N . GLU B 1 103 ? 62.648 116.980 64.588 1.00 24.18 103 GLU B N 1
ATOM 2866 C CA . GLU B 1 103 ? 61.772 118.155 64.540 1.00 22.42 103 GLU B CA 1
ATOM 2867 C C . GLU B 1 103 ? 62.511 119.482 64.595 1.00 21.63 103 GLU B C 1
ATOM 2868 O O . GLU B 1 103 ? 62.218 120.364 63.785 1.00 21.65 103 GLU B O 1
ATOM 2874 N N . VAL B 1 104 ? 63.464 119.627 65.521 1.00 20.63 104 VAL B N 1
ATOM 2875 C CA . VAL B 1 104 ? 64.238 120.874 65.640 1.00 20.41 104 VAL B CA 1
ATOM 2876 C C . VAL B 1 104 ? 64.963 121.146 64.329 1.00 20.89 104 VAL B C 1
ATOM 2877 O O . VAL B 1 104 ? 65.058 122.288 63.866 1.00 20.74 104 VAL B O 1
ATOM 2881 N N . GLU B 1 105 ? 65.466 120.072 63.733 1.00 21.22 105 GLU B N 1
ATOM 2882 C CA . GLU B 1 105 ? 66.175 120.166 62.487 1.00 21.43 105 GLU B CA 1
ATOM 2883 C C . GLU B 1 105 ? 65.287 120.688 61.359 1.00 19.83 105 GLU B C 1
ATOM 2884 O O . GLU B 1 105 ? 65.686 121.583 60.641 1.00 19.29 105 GLU B O 1
ATOM 2890 N N . ARG B 1 106 ? 64.096 120.107 61.210 1.00 19.11 106 ARG B N 1
ATOM 2891 C CA . ARG B 1 106 ? 63.109 120.551 60.235 1.00 18.64 106 ARG B CA 1
ATOM 2892 C C . ARG B 1 106 ? 62.806 122.024 60.430 1.00 17.74 106 ARG B C 1
ATOM 2893 O O . ARG B 1 106 ? 62.839 122.798 59.467 1.00 17.60 106 ARG B O 1
ATOM 2901 N N . GLU B 1 107 ? 62.562 122.397 61.682 1.00 16.67 107 GLU B N 1
ATOM 2902 C CA . GLU B 1 107 ? 62.272 123.760 62.050 1.00 16.57 107 GLU B CA 1
ATOM 2903 C C . GLU B 1 107 ? 63.360 124.774 61.735 1.00 16.24 107 GLU B C 1
ATOM 2904 O O . GLU B 1 107 ? 63.092 125.840 61.184 1.00 16.44 107 GLU B O 1
ATOM 2910 N N . LEU B 1 108 ? 64.589 124.475 62.116 1.00 16.39 108 LEU B N 1
ATOM 2911 C CA . LEU B 1 108 ? 65.678 125.399 61.864 1.00 15.93 108 LEU B CA 1
ATOM 2912 C C . LEU B 1 108 ? 65.982 125.458 60.353 1.00 16.14 108 LEU B C 1
ATOM 2913 O O . LEU B 1 108 ? 66.348 126.524 59.798 1.00 15.29 108 LEU B O 1
ATOM 2918 N N . LYS B 1 109 ? 65.812 124.310 59.689 1.00 16.29 109 LYS B N 1
ATOM 2919 C CA . LYS B 1 109 ? 65.939 124.260 58.237 1.00 17.22 109 LYS B CA 1
ATOM 2920 C C . LYS B 1 109 ? 64.913 125.220 57.610 1.00 16.94 109 LYS B C 1
ATOM 2921 O O . LYS B 1 109 ? 65.267 126.073 56.769 1.00 16.92 109 LYS B O 1
ATOM 2927 N N . ALA B 1 110 ? 63.663 125.095 58.068 1.00 15.94 110 ALA B N 1
ATOM 2928 C CA . ALA B 1 110 ? 62.590 125.938 57.622 1.00 14.42 110 ALA B CA 1
ATOM 2929 C C . ALA B 1 110 ? 62.952 127.367 57.873 1.00 14.53 110 ALA B C 1
ATOM 2930 O O . ALA B 1 110 ? 62.764 128.203 56.999 1.00 14.69 110 ALA B O 1
ATOM 2932 N N . GLN B 1 111 ? 63.499 127.670 59.043 1.00 15.25 111 GLN B N 1
ATOM 2933 C CA . GLN B 1 111 ? 63.766 129.073 59.351 1.00 16.26 111 GLN B CA 1
ATOM 2934 C C . GLN B 1 111 ? 64.876 129.562 58.464 1.00 16.77 111 GLN B C 1
ATOM 2935 O O . GLN B 1 111 ? 64.851 130.706 58.020 1.00 16.76 111 GLN B O 1
ATOM 2941 N N . ILE B 1 112 ? 65.821 128.682 58.144 1.00 17.89 112 ILE B N 1
ATOM 2942 C CA . ILE B 1 112 ? 66.919 129.100 57.258 1.00 18.82 112 ILE B CA 1
ATOM 2943 C C . ILE B 1 112 ? 66.477 129.404 55.813 1.00 18.98 112 ILE B C 1
ATOM 2944 O O . ILE B 1 112 ? 66.808 130.470 55.249 1.00 18.28 112 ILE B O 1
ATOM 2949 N N . GLN B 1 113 ? 65.718 128.472 55.247 1.00 19.43 113 GLN B N 1
ATOM 2950 C CA . GLN B 1 113 ? 65.130 128.663 53.936 1.00 20.85 113 GLN B CA 1
ATOM 2951 C C . GLN B 1 113 ? 64.370 129.978 53.850 1.00 21.30 113 GLN B C 1
ATOM 2952 O O . GLN B 1 113 ? 64.677 130.833 52.997 1.00 21.55 113 GLN B O 1
ATOM 2958 N N . ALA B 1 114 ? 63.430 130.168 54.776 1.00 21.23 114 ALA B N 1
ATOM 2959 C CA . ALA B 1 114 ? 62.683 131.412 54.840 1.00 20.98 114 ALA B CA 1
ATOM 2960 C C . ALA B 1 114 ? 63.595 132.641 54.959 1.00 21.01 114 ALA B C 1
ATOM 2961 O O . ALA B 1 114 ? 63.302 133.662 54.391 1.00 21.07 114 ALA B O 1
ATOM 2963 N N . ALA B 1 115 ? 64.694 132.565 55.694 1.00 21.32 115 ALA B N 1
ATOM 2964 C CA . ALA B 1 115 ? 65.553 133.741 55.768 1.00 22.26 115 ALA B CA 1
ATOM 2965 C C . ALA B 1 115 ? 66.190 134.050 54.402 1.00 22.86 115 ALA B C 1
ATOM 2966 O O . ALA B 1 115 ? 66.369 135.213 54.042 1.00 22.92 115 ALA B O 1
ATOM 2968 N N . ALA B 1 116 ? 66.504 133.003 53.636 1.00 23.95 116 ALA B N 1
ATOM 2969 C CA . ALA B 1 116 ? 67.175 133.159 52.334 1.00 24.14 116 ALA B CA 1
ATOM 2970 C C . ALA B 1 116 ? 66.295 133.952 51.433 1.00 24.28 116 ALA B C 1
ATOM 2971 O O . ALA B 1 116 ? 66.787 134.754 50.684 1.00 25.07 116 ALA B O 1
ATOM 2973 N N . LYS B 1 117 ? 64.986 133.739 51.518 1.00 24.40 117 LYS B N 1
ATOM 2974 C CA . LYS B 1 117 ? 64.046 134.501 50.721 1.00 24.03 117 LYS B CA 1
ATOM 2975 C C . LYS B 1 117 ? 64.042 135.958 51.048 1.00 24.08 117 LYS B C 1
ATOM 2976 O O . LYS B 1 117 ? 63.653 136.735 50.199 1.00 25.03 117 LYS B O 1
ATOM 2982 N N . LEU B 1 118 ? 64.460 136.362 52.247 1.00 23.78 118 LEU B N 1
ATOM 2983 C CA . LEU B 1 118 ? 64.330 137.786 52.593 1.00 23.28 118 LEU B CA 1
ATOM 2984 C C . LEU B 1 118 ? 65.625 138.582 52.537 1.00 23.05 118 LEU B C 1
ATOM 2985 O O . LEU B 1 118 ? 65.588 139.807 52.467 1.00 22.00 118 LEU B O 1
ATOM 2990 N N . PHE B 1 119 ? 66.766 137.900 52.585 1.00 23.53 119 PHE B N 1
ATOM 2991 C CA . PHE B 1 119 ? 68.066 138.590 52.477 1.00 25.22 119 PHE B CA 1
ATOM 2992 C C . PHE B 1 119 ? 69.176 137.589 52.204 1.00 25.48 119 PHE B C 1
ATOM 2993 O O . PHE B 1 119 ? 68.905 136.410 52.007 1.00 25.31 119 PHE B O 1
ATOM 3001 N N . SER B 1 120 ? 70.421 138.056 52.163 1.00 26.56 120 SER B N 1
ATOM 3002 C CA . SER B 1 120 ? 71.544 137.106 52.034 1.00 27.95 120 SER B CA 1
ATOM 3003 C C . SER B 1 120 ? 72.258 136.832 53.344 1.00 27.25 120 SER B C 1
ATOM 3004 O O . SER B 1 120 ? 73.105 137.631 53.797 1.00 27.33 120 SER B O 1
ATOM 3007 N N . PRO B 1 121 ? 71.901 135.699 53.955 1.00 26.62 121 PRO B N 1
ATOM 3008 C CA . PRO B 1 121 ? 72.320 135.353 55.296 1.00 26.36 121 PRO B CA 1
ATOM 3009 C C . PRO B 1 121 ? 73.805 135.060 55.253 1.00 26.23 121 PRO B C 1
ATOM 3010 O O . PRO B 1 121 ? 74.268 134.435 54.312 1.00 26.33 121 PRO B O 1
ATOM 3014 N N . THR B 1 122 ? 74.560 135.518 56.237 1.00 26.11 122 THR B N 1
ATOM 3015 C CA . THR B 1 122 ? 75.972 135.180 56.272 1.00 26.06 122 THR B CA 1
ATOM 3016 C C . THR B 1 122 ? 76.283 134.285 57.459 1.00 26.57 122 THR B C 1
ATOM 3017 O O . THR B 1 122 ? 77.233 133.499 57.416 1.00 27.30 122 THR B O 1
ATOM 3021 N N . HIS B 1 123 ? 75.491 134.390 58.522 1.00 26.45 123 HIS B N 1
ATOM 3022 C CA . HIS B 1 123 ? 75.773 133.599 59.704 1.00 25.98 123 HIS B CA 1
ATOM 3023 C C . HIS B 1 123 ? 74.573 132.957 60.338 1.00 26.13 123 HIS B C 1
ATOM 3024 O O . HIS B 1 123 ? 73.464 133.045 59.849 1.00 26.69 123 HIS B O 1
ATOM 3031 N N . LEU B 1 124 ? 74.819 132.344 61.478 1.00 26.04 124 LEU B N 1
ATOM 3032 C CA . LEU B 1 124 ? 73.862 131.527 62.152 1.00 25.34 124 LEU B CA 1
ATOM 3033 C C . LEU B 1 124 ? 74.118 131.706 63.630 1.00 26.01 124 LEU B C 1
ATOM 3034 O O . LEU B 1 124 ? 75.225 131.446 64.086 1.00 26.89 124 LEU B O 1
ATOM 3039 N N . ASP B 1 125 ? 73.133 132.181 64.382 1.00 26.09 125 ASP B N 1
ATOM 3040 C CA . ASP B 1 125 ? 73.200 132.107 65.831 1.00 26.02 125 ASP B CA 1
ATOM 3041 C C . ASP B 1 125 ? 71.881 131.618 66.428 1.00 25.89 125 ASP B C 1
ATOM 3042 O O . ASP B 1 125 ? 70.933 131.326 65.700 1.00 25.76 125 ASP B O 1
ATOM 3047 N N . ALA B 1 126 ? 71.830 131.480 67.749 1.00 25.89 126 ALA B N 1
ATOM 3048 C CA . ALA B 1 126 ? 70.663 130.880 68.382 1.00 26.02 126 ALA B CA 1
ATOM 3049 C C . ALA B 1 126 ? 70.193 131.830 69.434 1.00 26.61 126 ALA B C 1
ATOM 3050 O O . ALA B 1 126 ? 70.984 132.378 70.185 1.00 27.55 126 ALA B O 1
ATOM 3052 N N . HIS B 1 127 ? 68.897 132.059 69.469 1.00 27.50 127 HIS B N 1
ATOM 3053 C CA . HIS B 1 127 ? 68.320 132.928 70.464 1.00 28.19 127 HIS B CA 1
ATOM 3054 C C . HIS B 1 127 ? 68.317 132.181 71.803 1.00 28.28 127 HIS B C 1
ATOM 3055 O O . HIS B 1 127 ? 67.991 130.978 71.859 1.00 26.89 127 HIS B O 1
ATOM 3062 N N . GLN B 1 128 ? 68.717 132.904 72.862 1.00 28.76 128 GLN B N 1
ATOM 3063 C CA . GLN B 1 128 ? 68.919 132.338 74.215 1.00 29.07 128 GLN B CA 1
ATOM 3064 C C . GLN B 1 128 ? 69.839 131.091 74.255 1.00 29.22 128 GLN B C 1
ATOM 3065 O O . GLN B 1 128 ? 69.750 130.275 75.190 1.00 29.45 128 GLN B O 1
ATOM 3071 N N . GLY B 1 129 ? 70.709 130.936 73.246 1.00 28.94 129 GLY B N 1
ATOM 3072 C CA . GLY B 1 129 ? 71.511 129.715 73.071 1.00 27.80 129 GLY B CA 1
ATOM 3073 C C . GLY B 1 129 ? 70.706 128.439 73.277 1.00 27.25 129 GLY B C 1
ATOM 3074 O O . GLY B 1 129 ? 71.144 127.535 73.969 1.00 28.01 129 GLY B O 1
ATOM 3075 N N . ALA B 1 130 ? 69.523 128.357 72.680 1.00 26.07 130 ALA B N 1
ATOM 3076 C CA . ALA B 1 130 ? 68.706 127.171 72.793 1.00 25.11 130 ALA B CA 1
ATOM 3077 C C . ALA B 1 130 ? 69.361 125.962 72.144 1.00 25.06 130 ALA B C 1
ATOM 3078 O O . ALA B 1 130 ? 68.878 124.847 72.273 1.00 25.72 130 ALA B O 1
ATOM 3080 N N . VAL B 1 131 ? 70.460 126.153 71.436 1.00 25.10 131 VAL B N 1
ATOM 3081 C CA . VAL B 1 131 ? 71.118 125.007 70.792 1.00 25.09 131 VAL B CA 1
ATOM 3082 C C . VAL B 1 131 ? 72.138 124.310 71.698 1.00 25.92 131 VAL B C 1
ATOM 3083 O O . VAL B 1 131 ? 72.739 123.316 71.283 1.00 27.02 131 VAL B O 1
ATOM 3087 N N . LEU B 1 132 ? 72.322 124.833 72.915 1.00 25.23 132 LEU B N 1
ATOM 3088 C CA . LEU B 1 132 ? 73.241 124.271 73.891 1.00 24.66 132 LEU B CA 1
ATOM 3089 C C . LEU B 1 132 ? 72.996 122.821 74.326 1.00 24.10 132 LEU B C 1
ATOM 3090 O O . LEU B 1 132 ? 73.885 122.182 74.880 1.00 24.50 132 LEU B O 1
ATOM 3095 N N . ARG B 1 133 ? 71.810 122.282 74.089 1.00 23.28 133 ARG B N 1
ATOM 3096 C CA . ARG B 1 133 ? 71.602 120.874 74.382 1.00 22.76 133 ARG B CA 1
ATOM 3097 C C . ARG B 1 133 ? 72.375 120.100 73.287 1.00 23.28 133 ARG B C 1
ATOM 3098 O O . ARG B 1 133 ? 72.094 120.286 72.097 1.00 23.07 133 ARG B O 1
ATOM 3106 N N . PRO B 1 134 ? 73.338 119.229 73.694 1.00 23.68 134 PRO B N 1
ATOM 3107 C CA . PRO B 1 134 ? 74.464 118.686 72.873 1.00 23.51 134 PRO B CA 1
ATOM 3108 C C . PRO B 1 134 ? 74.035 118.204 71.483 1.00 22.96 134 PRO B C 1
ATOM 3109 O O . PRO B 1 134 ? 74.422 118.760 70.469 1.00 22.38 134 PRO B O 1
ATOM 3113 N N . ASP B 1 135 ? 73.325 117.099 71.478 1.00 23.07 135 ASP B N 1
ATOM 3114 C CA . ASP B 1 135 ? 72.183 116.863 70.634 1.00 24.11 135 ASP B CA 1
ATOM 3115 C C . ASP B 1 135 ? 71.881 117.883 69.508 1.00 24.22 135 ASP B C 1
ATOM 3116 O O . ASP B 1 135 ? 72.082 117.621 68.328 1.00 24.78 135 ASP B O 1
ATOM 3121 N N . LEU B 1 136 ? 71.395 119.056 69.918 1.00 23.49 136 LEU B N 1
ATOM 3122 C CA . LEU B 1 136 ? 70.997 120.119 69.046 1.00 21.79 136 LEU B CA 1
ATOM 3123 C C . LEU B 1 136 ? 72.166 120.995 68.719 1.00 21.78 136 LEU B C 1
ATOM 3124 O O . LEU B 1 136 ? 72.113 121.700 67.731 1.00 22.56 136 LEU B O 1
ATOM 3129 N N . ALA B 1 137 ? 73.213 121.005 69.529 1.00 21.65 137 ALA B N 1
ATOM 3130 C CA . ALA B 1 137 ? 74.398 121.787 69.133 1.00 22.19 137 ALA B CA 1
ATOM 3131 C C . ALA B 1 137 ? 74.943 121.120 67.888 1.00 22.89 137 ALA B C 1
ATOM 3132 O O . ALA B 1 137 ? 75.343 121.787 66.931 1.00 22.66 137 ALA B O 1
ATOM 3134 N N . GLU B 1 138 ? 74.891 119.789 67.885 1.00 24.10 138 GLU B N 1
ATOM 3135 C CA . GLU B 1 138 ? 75.391 119.014 66.769 1.00 25.24 138 GLU B CA 1
ATOM 3136 C C . GLU B 1 138 ? 74.580 119.408 65.527 1.00 23.88 138 GLU B C 1
ATOM 3137 O O . GLU B 1 138 ? 75.143 119.977 64.585 1.00 24.36 138 GLU B O 1
ATOM 3143 N N . VAL B 1 139 ? 73.264 119.200 65.566 1.00 22.25 139 VAL B N 1
ATOM 3144 C CA . VAL B 1 139 ? 72.367 119.715 64.519 1.00 20.38 139 VAL B CA 1
ATOM 3145 C C . VAL B 1 139 ? 72.824 121.083 63.993 1.00 19.98 139 VAL B C 1
ATOM 3146 O O . VAL B 1 139 ? 73.044 121.274 62.799 1.00 19.51 139 VAL B O 1
ATOM 3150 N N . TYR B 1 140 ? 73.013 122.009 64.910 1.00 19.15 140 TYR B N 1
ATOM 3151 C CA . TYR B 1 140 ? 73.284 123.386 64.574 1.00 18.82 140 TYR B CA 1
ATOM 3152 C C . TYR B 1 140 ? 74.516 123.602 63.754 1.00 19.76 140 TYR B C 1
ATOM 3153 O O . TYR B 1 140 ? 74.512 124.482 62.932 1.00 20.03 140 TYR B O 1
ATOM 3162 N N . LEU B 1 141 ? 75.574 122.819 63.987 1.00 21.41 141 LEU B N 1
ATOM 3163 C CA . LEU B 1 141 ? 76.850 123.008 63.274 1.00 21.88 141 LEU B CA 1
ATOM 3164 C C . LEU B 1 141 ? 76.831 122.301 61.923 1.00 22.26 141 LEU B C 1
ATOM 3165 O O . LEU B 1 141 ? 77.460 122.747 60.949 1.00 22.52 141 LEU B O 1
ATOM 3170 N N . ARG B 1 142 ? 76.101 121.197 61.890 1.00 22.15 142 ARG B N 1
ATOM 3171 C CA . ARG B 1 142 ? 75.873 120.459 60.677 1.00 23.27 142 ARG B CA 1
ATOM 3172 C C . ARG B 1 142 ? 75.179 121.365 59.662 1.00 23.28 142 ARG B C 1
ATOM 3173 O O . ARG B 1 142 ? 75.668 121.522 58.555 1.00 23.75 142 ARG B O 1
ATOM 3181 N N . LEU B 1 143 ? 74.055 121.966 60.053 1.00 22.76 143 LEU B N 1
ATOM 3182 C CA . LEU B 1 143 ? 73.395 122.984 59.271 1.00 21.68 143 LEU B CA 1
ATOM 3183 C C . LEU B 1 143 ? 74.319 124.149 58.892 1.00 21.48 143 LEU B C 1
ATOM 3184 O O . LEU B 1 143 ? 74.263 124.617 57.766 1.00 21.30 143 LEU B O 1
ATOM 3189 N N . ALA B 1 144 ? 75.169 124.634 59.784 1.00 21.08 144 ALA B N 1
ATOM 3190 C CA . ALA B 1 144 ? 75.995 125.776 59.388 1.00 21.71 144 ALA B CA 1
ATOM 3191 C C . ALA B 1 144 ? 76.871 125.346 58.181 1.00 22.88 144 ALA B C 1
ATOM 3192 O O . ALA B 1 144 ? 77.110 126.106 57.217 1.00 21.59 144 ALA B O 1
ATOM 3194 N N . GLU B 1 145 ? 77.322 124.094 58.273 1.00 24.55 145 GLU B N 1
ATOM 3195 C CA . GLU B 1 145 ? 78.055 123.404 57.235 1.00 26.33 145 GLU B CA 1
ATOM 3196 C C . GLU B 1 145 ? 77.198 123.417 55.978 1.00 26.03 145 GLU B C 1
ATOM 3197 O O . GLU B 1 145 ? 77.482 124.141 55.018 1.00 26.31 145 GLU B O 1
ATOM 3203 N N . ALA B 1 146 ? 76.110 122.659 56.053 1.00 25.62 146 ALA B N 1
ATOM 3204 C CA . ALA B 1 146 ? 75.189 122.406 54.951 1.00 25.33 146 ALA B CA 1
ATOM 3205 C C . ALA B 1 146 ? 74.679 123.635 54.204 1.00 25.18 146 ALA B C 1
ATOM 3206 O O . ALA B 1 146 ? 74.217 123.461 53.092 1.00 26.32 146 ALA B O 1
ATOM 3208 N N . TYR B 1 147 ? 74.769 124.842 54.766 1.00 24.16 147 TYR B N 1
ATOM 3209 C CA . TYR B 1 147 ? 74.283 126.038 54.088 1.00 23.64 147 TYR B CA 1
ATOM 3210 C C . TYR B 1 147 ? 75.351 127.075 53.945 1.00 24.60 147 TYR B C 1
ATOM 3211 O O . TYR B 1 147 ? 75.057 128.241 53.670 1.00 24.74 147 TYR B O 1
ATOM 3220 N N . ARG B 1 148 ? 76.601 126.690 54.156 1.00 25.47 148 ARG B N 1
ATOM 3221 C CA . ARG B 1 148 ? 77.697 127.667 54.072 1.00 26.88 148 ARG B CA 1
ATOM 3222 C C . ARG B 1 148 ? 77.448 129.005 54.824 1.00 26.15 148 ARG B C 1
ATOM 3223 O O . ARG B 1 148 ? 77.661 130.099 54.268 1.00 26.86 148 ARG B O 1
ATOM 3231 N N . LEU B 1 149 ? 77.038 128.907 56.090 1.00 25.20 149 LEU B N 1
ATOM 3232 C CA . LEU B 1 149 ? 76.941 130.079 56.964 1.00 24.49 149 LEU B CA 1
ATOM 3233 C C . LEU B 1 149 ? 77.784 129.866 58.181 1.00 24.09 149 LEU B C 1
ATOM 3234 O O . LEU B 1 149 ? 77.717 128.805 58.791 1.00 24.73 149 LEU B O 1
ATOM 3239 N N . VAL B 1 150 ? 78.569 130.852 58.578 1.00 23.54 150 VAL B N 1
ATOM 3240 C CA . VAL B 1 150 ? 79.394 130.653 59.792 1.00 23.41 150 VAL B CA 1
ATOM 3241 C C . VAL B 1 150 ? 78.546 130.677 61.084 1.00 23.23 150 VAL B C 1
ATOM 3242 O O . VAL B 1 150 ? 77.743 131.609 61.296 1.00 23.10 150 VAL B O 1
ATOM 3246 N N . PRO B 1 151 ? 78.684 129.633 61.926 1.00 22.94 151 PRO B N 1
ATOM 3247 C CA . PRO B 1 151 ? 77.990 129.585 63.215 1.00 22.90 151 PRO B CA 1
ATOM 3248 C C . PRO B 1 151 ? 78.688 130.414 64.296 1.00 23.51 151 PRO B C 1
ATOM 3249 O O . PRO B 1 151 ? 79.916 130.508 64.326 1.00 23.37 151 PRO B O 1
ATOM 3253 N N . LEU B 1 152 ? 77.892 131.049 65.145 1.00 24.44 152 LEU B N 1
ATOM 3254 C CA . LEU B 1 152 ? 78.366 131.538 66.428 1.00 25.48 152 LEU B CA 1
ATOM 3255 C C . LEU B 1 152 ? 78.924 130.397 67.296 1.00 25.80 152 LEU B C 1
ATOM 3256 O O . LEU B 1 152 ? 78.174 129.507 67.719 1.00 25.08 152 LEU B O 1
ATOM 3261 N N . VAL B 1 153 ? 80.239 130.423 67.539 1.00 26.52 153 VAL B N 1
ATOM 3262 C CA . VAL B 1 153 ? 80.880 129.483 68.465 1.00 27.13 153 VAL B CA 1
ATOM 3263 C C . VAL B 1 153 ? 81.810 130.217 69.438 1.00 28.07 153 VAL B C 1
ATOM 3264 O O . VAL B 1 153 ? 82.765 130.856 69.021 1.00 27.83 153 VAL B O 1
ATOM 3268 N N . PRO B 1 154 ? 81.532 130.124 70.754 1.00 29.60 154 PRO B N 1
ATOM 3269 C CA . PRO B 1 154 ? 82.368 130.893 71.710 1.00 30.67 154 PRO B CA 1
ATOM 3270 C C . PRO B 1 154 ? 83.634 130.164 72.123 1.00 32.05 154 PRO B C 1
ATOM 3271 O O . PRO B 1 154 ? 83.753 128.952 71.921 1.00 31.22 154 PRO B O 1
ATOM 3275 N N . GLU B 1 155 ? 84.571 130.911 72.698 1.00 34.37 155 GLU B N 1
ATOM 3276 C CA . GLU B 1 155 ? 85.844 130.346 73.116 1.00 36.88 155 GLU B CA 1
ATOM 3277 C C . GLU B 1 155 ? 85.669 129.571 74.398 1.00 37.77 155 GLU B C 1
ATOM 3278 O O . GLU B 1 155 ? 86.005 128.384 74.456 1.00 38.40 155 GLU B O 1
ATOM 3284 N N . SER B 1 156 ? 85.126 130.248 75.409 1.00 38.71 156 SER B N 1
ATOM 3285 C CA . SER B 1 156 ? 84.794 129.641 76.692 1.00 40.06 156 SER B CA 1
ATOM 3286 C C . SER B 1 156 ? 83.288 129.542 76.791 1.00 40.83 156 SER B C 1
ATOM 3287 O O . SER B 1 156 ? 82.581 130.400 76.257 1.00 41.53 156 SER B O 1
ATOM 3290 N N . LEU B 1 157 ? 82.770 128.526 77.465 1.00 41.64 157 LEU B N 1
ATOM 3291 C CA . LEU B 1 157 ? 81.324 128.526 77.689 1.00 42.85 157 LEU B CA 1
ATOM 3292 C C . LEU B 1 157 ? 80.906 128.903 79.106 1.00 43.88 157 LEU B C 1
ATOM 3293 O O . LEU B 1 157 ? 79.745 128.702 79.499 1.00 44.19 157 LEU B O 1
ATOM 3298 N N . GLU B 1 158 ? 81.865 129.498 79.828 1.00 45.12 158 GLU B N 1
ATOM 3299 C CA . GLU B 1 158 ? 81.723 129.996 81.195 1.00 46.19 158 GLU B CA 1
ATOM 3300 C C . GLU B 1 158 ? 80.614 131.048 81.274 1.00 45.97 158 GLU B C 1
ATOM 3301 O O . GLU B 1 158 ? 80.438 131.829 80.351 1.00 45.98 158 GLU B O 1
ATOM 3307 N N . GLY B 1 159 ? 79.860 131.050 82.372 1.00 45.98 159 GLY B N 1
ATOM 3308 C CA . GLY B 1 159 ? 78.771 132.004 82.569 1.00 45.57 159 GLY B CA 1
ATOM 3309 C C . GLY B 1 159 ? 77.767 132.080 81.423 1.00 45.44 159 GLY B C 1
ATOM 3310 O O . GLY B 1 159 ? 77.322 133.155 81.056 1.00 45.83 159 GLY B O 1
ATOM 3311 N N . LEU B 1 160 ? 77.410 130.950 80.833 1.00 44.80 160 LEU B N 1
ATOM 3312 C CA . LEU B 1 160 ? 76.270 130.933 79.909 1.00 43.87 160 LEU B CA 1
ATOM 3313 C C . LEU B 1 160 ? 75.187 130.036 80.510 1.00 42.80 160 LEU B C 1
ATOM 3314 O O . LEU B 1 160 ? 74.258 129.619 79.819 1.00 42.02 160 LEU B O 1
ATOM 3319 N N . GLY B 1 161 ? 75.335 129.751 81.809 1.00 41.54 161 GLY B N 1
ATOM 3320 C CA . GLY B 1 161 ? 74.431 128.880 82.542 1.00 39.94 161 GLY B CA 1
ATOM 3321 C C . GLY B 1 161 ? 74.116 127.561 81.846 1.00 38.90 161 GLY B C 1
ATOM 3322 O O . GLY B 1 161 ? 72.964 127.133 81.837 1.00 39.36 161 GLY B O 1
ATOM 3323 N N . VAL B 1 162 ? 75.112 126.900 81.263 1.00 37.28 162 VAL B N 1
ATOM 3324 C CA . VAL B 1 162 ? 74.851 125.599 80.652 1.00 35.90 162 VAL B CA 1
ATOM 3325 C C . VAL B 1 162 ? 74.654 124.551 81.741 1.00 34.88 162 VAL B C 1
ATOM 3326 O O . VAL B 1 162 ? 75.544 124.388 82.596 1.00 34.33 162 VAL B O 1
ATOM 3330 N N . PRO B 1 163 ? 73.508 123.829 81.712 1.00 33.90 163 PRO B N 1
ATOM 3331 C CA . PRO B 1 163 ? 73.286 122.735 82.660 1.00 33.34 163 PRO B CA 1
ATOM 3332 C C . PRO B 1 163 ? 74.573 121.957 82.719 1.00 32.83 163 PRO B C 1
ATOM 3333 O O . PRO B 1 163 ? 75.102 121.581 81.662 1.00 33.50 163 PRO B O 1
ATOM 3337 N N . PRO B 1 164 ? 75.125 121.768 83.931 1.00 31.91 164 PRO B N 1
ATOM 3338 C CA . PRO B 1 164 ? 76.449 121.130 84.084 1.00 30.31 164 PRO B CA 1
ATOM 3339 C C . PRO B 1 164 ? 76.645 119.814 83.302 1.00 28.52 164 PRO B C 1
ATOM 3340 O O . PRO B 1 164 ? 77.664 119.658 82.646 1.00 27.68 164 PRO B O 1
ATOM 3344 N N . PRO B 1 165 ? 75.657 118.905 83.314 1.00 27.54 165 PRO B N 1
ATOM 3345 C CA . PRO B 1 165 ? 75.903 117.672 82.589 1.00 27.84 165 PRO B CA 1
ATOM 3346 C C . PRO B 1 165 ? 76.051 117.809 81.061 1.00 28.69 165 PRO B C 1
ATOM 3347 O O . PRO B 1 165 ? 76.261 116.790 80.393 1.00 29.82 165 PRO B O 1
ATOM 3351 N N . PHE B 1 166 ? 75.969 119.029 80.522 1.00 28.79 166 PHE B N 1
ATOM 3352 C CA . PHE B 1 166 ? 76.152 119.249 79.094 1.00 29.17 166 PHE B CA 1
ATOM 3353 C C . PHE B 1 166 ? 77.585 119.644 78.770 1.00 29.57 166 PHE B C 1
ATOM 3354 O O . PHE B 1 166 ? 78.035 119.414 77.650 1.00 29.48 166 PHE B O 1
ATOM 3362 N N . LEU B 1 167 ? 78.276 120.278 79.724 1.00 29.69 167 LEU B N 1
ATOM 3363 C CA . LEU B 1 167 ? 79.656 120.708 79.537 1.00 29.94 167 LEU B CA 1
ATOM 3364 C C . LEU B 1 167 ? 80.576 119.686 78.876 1.00 30.48 167 LEU B C 1
ATOM 3365 O O . LEU B 1 167 ? 81.355 120.039 77.977 1.00 30.10 167 LEU B O 1
ATOM 3370 N N . PRO B 1 168 ? 80.543 118.418 79.347 1.00 31.19 168 PRO B N 1
ATOM 3371 C CA . PRO B 1 168 ? 81.451 117.458 78.683 1.00 30.98 168 PRO B CA 1
ATOM 3372 C C . PRO B 1 168 ? 81.259 117.394 77.164 1.00 30.42 168 PRO B C 1
ATOM 3373 O O . PRO B 1 168 ? 82.167 117.794 76.457 1.00 30.39 168 PRO B O 1
ATOM 3377 N N . GLU B 1 169 ? 80.086 116.975 76.681 1.00 30.11 169 GLU B N 1
ATOM 3378 C CA . GLU B 1 169 ? 79.799 116.900 75.234 1.00 29.86 169 GLU B CA 1
ATOM 3379 C C . GLU B 1 169 ? 80.022 118.183 74.440 1.00 30.26 169 GLU B C 1
ATOM 3380 O O . GLU B 1 169 ? 80.559 118.151 73.333 1.00 30.42 169 GLU B O 1
ATOM 3386 N N . LEU B 1 170 ? 79.595 119.305 75.002 1.00 30.38 170 LEU B N 1
ATOM 3387 C CA . LEU B 1 170 ? 79.820 120.585 74.397 1.00 30.76 170 LEU B CA 1
ATOM 3388 C C . LEU B 1 170 ? 81.270 120.906 74.326 1.00 31.32 170 LEU B C 1
ATOM 3389 O O . LEU B 1 170 ? 81.689 121.590 73.415 1.00 32.12 170 LEU B O 1
ATOM 3394 N N . GLU B 1 171 ? 82.054 120.457 75.296 1.00 32.32 171 GLU B N 1
ATOM 3395 C CA . GLU B 1 171 ? 83.482 120.767 75.256 1.00 32.44 171 GLU B CA 1
ATOM 3396 C C . GLU B 1 171 ? 84.136 119.938 74.150 1.00 31.52 171 GLU B C 1
ATOM 3397 O O . GLU B 1 171 ? 84.973 120.428 73.408 1.00 30.32 171 GLU B O 1
ATOM 3403 N N . ARG B 1 172 ? 83.649 118.715 73.991 1.00 31.95 172 ARG B N 1
ATOM 3404 C CA . ARG B 1 172 ? 84.188 117.789 73.032 1.00 33.13 172 ARG B CA 1
ATOM 3405 C C . ARG B 1 172 ? 84.026 118.348 71.644 1.00 34.23 172 ARG B C 1
ATOM 3406 O O . ARG B 1 172 ? 85.011 118.588 70.943 1.00 34.31 172 ARG B O 1
ATOM 3414 N N . LEU B 1 173 ? 82.780 118.586 71.254 1.00 35.64 173 LEU B N 1
ATOM 3415 C CA . LEU B 1 173 ? 82.540 119.090 69.929 1.00 36.78 173 LEU B CA 1
ATOM 3416 C C . LEU B 1 173 ? 82.980 120.520 69.759 1.00 37.76 173 LEU B C 1
ATOM 3417 O O . LEU B 1 173 ? 83.406 120.906 68.679 1.00 38.57 173 LEU B O 1
ATOM 3422 N N . LEU B 1 174 ? 82.945 121.306 70.815 1.00 38.77 174 LEU B N 1
ATOM 3423 C CA . LEU B 1 174 ? 83.546 122.618 70.711 1.00 40.17 174 LEU B CA 1
ATOM 3424 C C . LEU B 1 174 ? 85.019 122.459 70.346 1.00 40.79 174 LEU B C 1
ATOM 3425 O O . LEU B 1 174 ? 85.575 123.254 69.597 1.00 41.03 174 LEU B O 1
ATOM 3430 N N . TYR B 1 175 ? 85.641 121.407 70.862 1.00 42.07 175 TYR B N 1
ATOM 3431 C CA . TYR B 1 175 ? 87.062 121.155 70.610 1.00 42.93 175 TYR B CA 1
ATOM 3432 C C . TYR B 1 175 ? 87.329 120.651 69.184 1.00 42.40 175 TYR B C 1
ATOM 3433 O O . TYR B 1 175 ? 88.227 121.142 68.508 1.00 42.52 175 TYR B O 1
ATOM 3442 N N . GLU B 1 176 ? 86.528 119.688 68.741 1.00 41.50 176 GLU B N 1
ATOM 3443 C CA . GLU B 1 176 ? 86.617 119.118 67.402 1.00 40.84 176 GLU B CA 1
ATOM 3444 C C . GLU B 1 176 ? 86.107 119.972 66.231 1.00 40.05 176 GLU B C 1
ATOM 3445 O O . GLU B 1 176 ? 86.248 119.582 65.073 1.00 40.25 176 GLU B O 1
ATOM 3451 N N . THR B 1 177 ? 85.476 121.108 66.484 1.00 38.78 177 THR B N 1
ATOM 3452 C CA . THR B 1 177 ? 84.896 121.795 65.347 1.00 36.80 177 THR B CA 1
ATOM 3453 C C . THR B 1 177 ? 86.000 122.573 64.655 1.00 35.38 177 THR B C 1
ATOM 3454 O O . THR B 1 177 ? 86.811 123.221 65.339 1.00 35.40 177 THR B O 1
ATOM 3458 N N . PRO B 1 178 ? 86.043 122.487 63.305 1.00 33.64 178 PRO B N 1
ATOM 3459 C CA . PRO B 1 178 ? 86.867 123.337 62.423 1.00 32.18 178 PRO B CA 1
ATOM 3460 C C . PRO B 1 178 ? 86.507 124.800 62.500 1.00 31.30 178 PRO B C 1
ATOM 3461 O O . PRO B 1 178 ? 87.307 125.638 62.115 1.00 31.17 178 PRO B O 1
ATOM 3465 N N . PHE B 1 179 ? 85.319 125.117 63.007 1.00 30.69 179 PHE B N 1
ATOM 3466 C CA . PHE B 1 179 ? 84.819 126.496 62.948 1.00 29.73 179 PHE B CA 1
ATOM 3467 C C . PHE B 1 179 ? 85.538 127.393 63.946 1.00 29.50 179 PHE B C 1
ATOM 3468 O O . PHE B 1 179 ? 85.843 126.967 65.050 1.00 30.51 179 PHE B O 1
ATOM 3476 N N . PRO B 1 180 ? 85.764 128.650 63.589 1.00 28.96 180 PRO B N 1
ATOM 3477 C CA . PRO B 1 180 ? 86.432 129.573 64.493 1.00 29.02 180 PRO B CA 1
ATOM 3478 C C . PRO B 1 180 ? 85.568 129.973 65.698 1.00 29.86 180 PRO B C 1
ATOM 3479 O O . PRO B 1 180 ? 84.345 130.153 65.572 1.00 30.46 180 PRO B O 1
ATOM 3483 N N . GLN B 1 181 ? 86.222 130.134 66.849 1.00 30.32 181 GLN B N 1
ATOM 3484 C CA . GLN B 1 181 ? 85.589 130.516 68.099 1.00 30.03 181 GLN B CA 1
ATOM 3485 C C . GLN B 1 181 ? 85.845 131.980 68.385 1.00 29.75 181 GLN B C 1
ATOM 3486 O O . GLN B 1 181 ? 86.954 132.451 68.192 1.00 29.45 181 GLN B O 1
ATOM 3492 N N . VAL B 1 182 ? 84.820 132.699 68.844 1.00 29.90 182 VAL B N 1
ATOM 3493 C CA . VAL B 1 182 ? 84.967 134.126 69.116 1.00 30.23 182 VAL B CA 1
ATOM 3494 C C . VAL B 1 182 ? 85.043 134.377 70.594 1.00 30.82 182 VAL B C 1
ATOM 3495 O O . VAL B 1 182 ? 84.650 133.544 71.385 1.00 30.65 182 VAL B O 1
ATOM 3499 N N . ARG B 1 183 ? 85.540 135.539 70.960 1.00 31.99 183 ARG B N 1
ATOM 3500 C CA . ARG B 1 183 ? 85.536 135.919 72.335 1.00 34.08 183 ARG B CA 1
ATOM 3501 C C . ARG B 1 183 ? 84.275 136.687 72.615 1.00 34.65 183 ARG B C 1
ATOM 3502 O O . ARG B 1 183 ? 84.149 137.876 72.275 1.00 34.48 183 ARG B O 1
ATOM 3510 N N . PHE B 1 184 ? 83.367 135.978 73.280 1.00 35.47 184 PHE B N 1
ATOM 3511 C CA . PHE B 1 184 ? 82.003 136.388 73.546 1.00 36.47 184 PHE B CA 1
ATOM 3512 C C . PHE B 1 184 ? 81.875 137.529 74.562 1.00 36.87 184 PHE B C 1
ATOM 3513 O O . PHE B 1 184 ? 82.317 137.406 75.676 1.00 37.34 184 PHE B O 1
ATOM 3521 N N . LEU B 1 185 ? 81.277 138.646 74.185 1.00 37.86 185 LEU B N 1
ATOM 3522 C CA . LEU B 1 185 ? 80.938 139.686 75.166 1.00 38.90 185 LEU B CA 1
ATOM 3523 C C . LEU B 1 185 ? 79.437 140.017 75.105 1.00 40.29 185 LEU B C 1
ATOM 3524 O O . LEU B 1 185 ? 78.841 140.145 74.035 1.00 39.81 185 LEU B O 1
ATOM 3529 N N . ASP B 1 186 ? 78.823 140.139 76.272 1.00 42.48 186 ASP B N 1
ATOM 3530 C CA . ASP B 1 186 ? 77.411 140.450 76.360 1.00 44.33 186 ASP B CA 1
ATOM 3531 C C . ASP B 1 186 ? 77.129 141.373 77.548 1.00 45.35 186 ASP B C 1
ATOM 3532 O O . ASP B 1 186 ? 77.186 140.949 78.693 1.00 45.89 186 ASP B O 1
ATOM 3537 N N . PRO B 1 187 ? 76.830 142.649 77.286 1.00 46.60 187 PRO B N 1
ATOM 3538 C CA . PRO B 1 187 ? 76.437 143.509 78.413 1.00 48.10 187 PRO B CA 1
ATOM 3539 C C . PRO B 1 187 ? 74.975 143.272 78.896 1.00 49.83 187 PRO B C 1
ATOM 3540 O O . PRO B 1 187 ? 74.486 143.958 79.805 1.00 50.24 187 PRO B O 1
ATOM 3544 N N . TYR B 1 188 ? 74.286 142.313 78.273 1.00 51.52 188 TYR B N 1
ATOM 3545 C CA . TYR B 1 188 ? 72.972 141.850 78.733 1.00 52.34 188 TYR B CA 1
ATOM 3546 C C . TYR B 1 188 ? 73.173 141.136 80.113 1.00 52.57 188 TYR B C 1
ATOM 3547 O O . TYR B 1 188 ? 74.029 140.211 80.268 1.00 52.67 188 TYR B O 1
ATOM 3556 N N . GLY B 1 189 ? 72.417 141.592 81.112 1.00 51.83 189 GLY B N 1
ATOM 3557 C CA . GLY B 1 189 ? 72.719 141.256 82.497 1.00 51.21 189 GLY B CA 1
ATOM 3558 C C . GLY B 1 189 ? 73.016 142.552 83.230 1.00 51.07 189 GLY B C 1
ATOM 3559 O O . GLY B 1 189 ? 72.319 142.903 84.183 1.00 51.10 189 GLY B O 1
ATOM 3560 N N . LEU B 1 190 ? 74.025 143.292 82.771 1.00 50.70 190 LEU B N 1
ATOM 3561 C CA . LEU B 1 190 ? 74.473 144.517 83.470 1.00 50.25 190 LEU B CA 1
ATOM 3562 C C . LEU B 1 190 ? 73.462 145.684 83.427 1.00 49.54 190 LEU B C 1
ATOM 3563 O O . LEU B 1 190 ? 72.922 146.030 82.381 1.00 49.39 190 LEU B O 1
ATOM 3568 N N . PRO B 1 191 ? 73.212 146.299 84.587 1.00 49.14 191 PRO B N 1
ATOM 3569 C CA . PRO B 1 191 ? 72.271 147.409 84.758 1.00 48.35 191 PRO B CA 1
ATOM 3570 C C . PRO B 1 191 ? 72.343 148.522 83.691 1.00 47.54 191 PRO B C 1
ATOM 3571 O O . PRO B 1 191 ? 73.432 149.026 83.370 1.00 47.17 191 PRO B O 1
ATOM 3575 N N . PRO B 1 192 ? 71.172 148.905 83.158 1.00 46.97 192 PRO B N 1
ATOM 3576 C CA . PRO B 1 192 ? 70.960 149.928 82.143 1.00 46.67 192 PRO B CA 1
ATOM 3577 C C . PRO B 1 192 ? 71.803 151.178 82.294 1.00 46.62 192 PRO B C 1
ATOM 3578 O O . PRO B 1 192 ? 72.391 151.626 81.321 1.00 46.69 192 PRO B O 1
ATOM 3582 N N . GLU B 1 193 ? 71.863 151.744 83.488 1.00 46.62 193 GLU B N 1
ATOM 3583 C CA . GLU B 1 193 ? 72.594 152.993 83.683 1.00 47.06 193 GLU B CA 1
ATOM 3584 C C . GLU B 1 193 ? 74.114 152.819 83.659 1.00 46.71 193 GLU B C 1
ATOM 3585 O O . GLU B 1 193 ? 74.842 153.800 83.595 1.00 46.56 193 GLU B O 1
ATOM 3591 N N . GLU B 1 194 ? 74.600 151.586 83.693 1.00 46.54 194 GLU B N 1
ATOM 3592 C CA . GLU B 1 194 ? 76.037 151.389 83.628 1.00 46.78 194 GLU B CA 1
ATOM 3593 C C . GLU B 1 194 ? 76.534 151.238 82.206 1.00 46.48 194 GLU B C 1
ATOM 3594 O O . GLU B 1 194 ? 77.577 151.791 81.849 1.00 46.94 194 GLU B O 1
ATOM 3600 N N . ARG B 1 195 ? 75.786 150.463 81.418 1.00 45.62 195 ARG B N 1
ATOM 3601 C CA . ARG B 1 195 ? 75.921 150.341 79.951 1.00 44.01 195 ARG B CA 1
ATOM 3602 C C . ARG B 1 195 ? 76.876 151.292 79.217 1.00 42.87 195 ARG B C 1
ATOM 3603 O O . ARG B 1 195 ? 77.772 150.830 78.526 1.00 42.54 195 ARG B O 1
ATOM 3611 N N . LEU B 1 196 ? 76.695 152.603 79.345 1.00 41.61 196 LEU B N 1
ATOM 3612 C CA . LEU B 1 196 ? 77.654 153.520 78.732 1.00 41.39 196 LEU B CA 1
ATOM 3613 C C . LEU B 1 196 ? 79.098 153.210 79.161 1.00 41.46 196 LEU B C 1
ATOM 3614 O O . LEU B 1 196 ? 80.017 153.185 78.336 1.00 41.38 196 LEU B O 1
ATOM 3619 N N . GLY B 1 197 ? 79.284 152.966 80.452 1.00 41.29 197 GLY B N 1
ATOM 3620 C CA . GLY B 1 197 ? 80.563 152.530 80.970 1.00 40.77 197 GLY B CA 1
ATOM 3621 C C . GLY B 1 197 ? 81.063 151.293 80.251 1.00 40.56 197 GLY B C 1
ATOM 3622 O O . GLY B 1 197 ? 82.207 151.267 79.764 1.00 41.13 197 GLY B O 1
ATOM 3623 N N . PHE B 1 198 ? 80.217 150.267 80.160 1.00 39.69 198 PHE B N 1
ATOM 3624 C CA . PHE B 1 198 ? 80.662 148.978 79.605 1.00 38.81 198 PHE B CA 1
ATOM 3625 C C . PHE B 1 198 ? 81.289 149.174 78.220 1.00 38.92 198 PHE B C 1
ATOM 3626 O O . PHE B 1 198 ? 82.303 148.553 77.886 1.00 39.06 198 PHE B O 1
ATOM 3634 N N . TYR B 1 199 ? 80.693 150.072 77.441 1.00 38.79 199 TYR B N 1
ATOM 3635 C CA . TYR B 1 199 ? 81.128 150.289 76.092 1.00 38.75 199 TYR B CA 1
ATOM 3636 C C . TYR B 1 199 ? 82.423 151.041 76.064 1.00 39.34 199 TYR B C 1
ATOM 3637 O O . TYR B 1 199 ? 83.308 150.680 75.293 1.00 40.09 199 TYR B O 1
ATOM 3646 N N . LEU B 1 200 ? 82.564 152.063 76.904 1.00 39.65 200 LEU B N 1
ATOM 3647 C CA . LEU B 1 200 ? 83.828 152.804 76.952 1.00 40.03 200 LEU B CA 1
ATOM 3648 C C . LEU B 1 200 ? 84.989 151.888 77.412 1.00 40.75 200 LEU B C 1
ATOM 3649 O O . LEU B 1 200 ? 86.066 151.897 76.816 1.00 40.70 200 LEU B O 1
ATOM 3654 N N . ASP B 1 201 ? 84.739 151.052 78.415 1.00 41.68 201 ASP B N 1
ATOM 3655 C CA . ASP B 1 201 ? 85.752 150.103 78.924 1.00 43.24 201 ASP B CA 1
ATOM 3656 C C . ASP B 1 201 ? 86.187 149.034 77.951 1.00 43.04 201 ASP B C 1
ATOM 3657 O O . ASP B 1 201 ? 86.885 148.078 78.319 1.00 43.46 201 ASP B O 1
ATOM 3662 N N . LEU B 1 202 ? 85.757 149.159 76.712 1.00 42.57 202 LEU B N 1
ATOM 3663 C CA . LEU B 1 202 ? 86.268 148.246 75.722 1.00 41.96 202 LEU B CA 1
ATOM 3664 C C . LEU B 1 202 ? 87.622 148.757 75.225 1.00 41.18 202 LEU B C 1
ATOM 3665 O O . LEU B 1 202 ? 88.430 147.964 74.750 1.00 40.86 202 LEU B O 1
ATOM 3670 N N . ALA B 1 203 ? 87.847 150.071 75.354 1.00 40.20 203 ALA B N 1
ATOM 3671 C CA . ALA B 1 203 ? 89.160 150.682 75.152 1.00 39.70 203 ALA B CA 1
ATOM 3672 C C . ALA B 1 203 ? 90.271 149.809 75.756 1.00 39.57 203 ALA B C 1
ATOM 3673 O O . ALA B 1 203 ? 91.346 149.655 75.158 1.00 39.74 203 ALA B O 1
ATOM 3675 N N . HIS B 1 204 ? 90.000 149.198 76.909 1.00 39.05 204 HIS B N 1
ATOM 3676 C CA . HIS B 1 204 ? 91.027 148.442 77.609 1.00 38.87 204 HIS B CA 1
ATOM 3677 C C . HIS B 1 204 ? 91.167 146.987 77.158 1.00 38.47 204 HIS B C 1
ATOM 3678 O O . HIS B 1 204 ? 91.622 146.164 77.915 1.00 38.41 204 HIS B O 1
ATOM 3685 N N . LEU B 1 205 ? 90.796 146.647 75.933 1.00 38.30 205 LEU B N 1
ATOM 3686 C CA . LEU B 1 205 ? 90.820 145.233 75.555 1.00 38.04 205 LEU B CA 1
ATOM 3687 C C . LEU B 1 205 ? 92.016 144.886 74.669 1.00 37.73 205 LEU B C 1
ATOM 3688 O O . LEU B 1 205 ? 92.241 145.563 73.670 1.00 38.07 205 LEU B O 1
ATOM 3693 N N . PRO B 1 206 ? 92.778 143.827 75.034 1.00 37.25 206 PRO B N 1
ATOM 3694 C CA . PRO B 1 206 ? 93.937 143.339 74.260 1.00 37.03 206 PRO B CA 1
ATOM 3695 C C . PRO B 1 206 ? 93.538 142.926 72.866 1.00 36.91 206 PRO B C 1
ATOM 3696 O O . PRO B 1 206 ? 92.358 142.793 72.619 1.00 37.06 206 PRO B O 1
ATOM 3700 N N . PRO B 1 207 ? 94.511 142.702 71.960 1.00 37.01 207 PRO B N 1
ATOM 3701 C CA . PRO B 1 207 ? 94.220 142.006 70.699 1.00 36.51 207 PRO B CA 1
ATOM 3702 C C . PRO B 1 207 ? 93.439 140.722 70.907 1.00 35.77 207 PRO B C 1
ATOM 3703 O O . PRO B 1 207 ? 93.464 140.149 71.984 1.00 35.55 207 PRO B O 1
ATOM 3707 N N . GLY B 1 208 ? 92.755 140.294 69.854 1.00 35.53 208 GLY B N 1
ATOM 3708 C CA . GLY B 1 208 ? 91.908 139.112 69.869 1.00 34.31 208 GLY B CA 1
ATOM 3709 C C . GLY B 1 208 ? 90.696 139.305 68.962 1.00 33.84 208 GLY B C 1
ATOM 3710 O O . GLY B 1 208 ? 90.492 140.388 68.366 1.00 33.58 208 GLY B O 1
ATOM 3711 N N . LEU B 1 209 ? 89.897 138.239 68.864 1.00 32.86 209 LEU B N 1
ATOM 3712 C CA . LEU B 1 209 ? 88.682 138.243 68.086 1.00 31.81 209 LEU B CA 1
ATOM 3713 C C . LEU B 1 209 ? 87.445 138.387 68.985 1.00 31.66 209 LEU B C 1
ATOM 3714 O O . LEU B 1 209 ? 86.925 137.408 69.521 1.00 31.11 209 LEU B O 1
ATOM 3719 N N . TYR B 1 210 ? 86.941 139.599 69.128 1.00 31.71 210 TYR B N 1
ATOM 3720 C CA . TYR B 1 210 ? 85.762 139.758 69.980 1.00 32.27 210 TYR B CA 1
ATOM 3721 C C . TYR B 1 210 ? 84.399 139.865 69.271 1.00 31.73 210 TYR B C 1
ATOM 3722 O O . TYR B 1 210 ? 84.227 140.656 68.326 1.00 32.22 210 TYR B O 1
ATOM 3731 N N . TYR B 1 211 ? 83.440 139.082 69.775 1.00 30.59 211 TYR B N 1
ATOM 3732 C CA . TYR B 1 211 ? 82.017 139.136 69.392 1.00 28.60 211 TYR B CA 1
ATOM 3733 C C . TYR B 1 211 ? 81.255 139.904 70.439 1.00 26.16 211 TYR B C 1
ATOM 3734 O O . TYR B 1 211 ? 81.061 139.416 71.520 1.00 25.13 211 TYR B O 1
ATOM 3743 N N . LEU B 1 212 ? 80.834 141.111 70.119 1.00 24.66 212 LEU B N 1
ATOM 3744 C CA . LEU B 1 212 ? 79.970 141.895 71.015 1.00 23.65 212 LEU B CA 1
ATOM 3745 C C . LEU B 1 212 ? 78.495 141.947 70.586 1.00 22.98 212 LEU B C 1
ATOM 3746 O O . LEU B 1 212 ? 78.179 142.570 69.570 1.00 23.28 212 LEU B O 1
ATOM 3751 N N . VAL B 1 213 ? 77.597 141.327 71.355 1.00 21.65 213 VAL B N 1
ATOM 3752 C CA . VAL B 1 213 ? 76.173 141.358 71.010 1.00 20.47 213 VAL B CA 1
ATOM 3753 C C . VAL B 1 213 ? 75.453 142.505 71.693 1.00 19.01 213 VAL B C 1
ATOM 3754 O O . VAL B 1 213 ? 75.639 142.722 72.866 1.00 18.44 213 VAL B O 1
ATOM 3758 N N . HIS B 1 214 ? 74.662 143.259 70.933 1.00 18.23 214 HIS B N 1
ATOM 3759 C CA . HIS B 1 214 ? 73.760 144.272 71.496 1.00 18.17 214 HIS B CA 1
ATOM 3760 C C . HIS B 1 214 ? 72.278 144.024 71.128 1.00 17.88 214 HIS B C 1
ATOM 3761 O O . HIS B 1 214 ? 71.977 143.282 70.191 1.00 17.65 214 HIS B O 1
ATOM 3768 N N . HIS B 1 215 ? 71.356 144.583 71.912 1.00 17.76 215 HIS B N 1
ATOM 3769 C CA . HIS B 1 215 ? 69.925 144.472 71.593 1.00 17.89 215 HIS B CA 1
ATOM 3770 C C . HIS B 1 215 ? 69.335 145.875 71.440 1.00 16.80 215 HIS B C 1
ATOM 3771 O O . HIS B 1 215 ? 68.274 146.175 71.944 1.00 16.45 215 HIS B O 1
ATOM 3778 N N . SER B 1 216 ? 70.043 146.751 70.752 1.00 15.89 216 SER B N 1
ATOM 3779 C CA . SER B 1 216 ? 69.547 148.083 70.629 1.00 15.03 216 SER B CA 1
ATOM 3780 C C . SER B 1 216 ? 68.133 148.076 70.071 1.00 14.90 216 SER B C 1
ATOM 3781 O O . SER B 1 216 ? 67.784 147.259 69.163 1.00 15.19 216 SER B O 1
ATOM 3784 N N . ALA B 1 217 ? 67.322 148.960 70.660 1.00 13.63 217 ALA B N 1
ATOM 3785 C CA . ALA B 1 217 ? 65.966 149.205 70.243 1.00 12.74 217 ALA B CA 1
ATOM 3786 C C . ALA B 1 217 ? 65.643 150.684 70.468 1.00 13.22 217 ALA B C 1
ATOM 3787 O O . ALA B 1 217 ? 66.261 151.333 71.312 1.00 13.31 217 ALA B O 1
ATOM 3789 N N . LEU B 1 218 ? 64.703 151.227 69.690 1.00 13.42 218 LEU B N 1
ATOM 3790 C CA . LEU B 1 218 ? 64.377 152.639 69.761 1.00 14.08 218 LEU B CA 1
ATOM 3791 C C . LEU B 1 218 ? 63.216 152.902 70.739 1.00 14.99 218 LEU B C 1
ATOM 3792 O O . LEU B 1 218 ? 62.283 152.070 70.847 1.00 16.20 218 LEU B O 1
ATOM 3797 N N . PRO B 1 219 ? 63.278 154.024 71.492 1.00 14.58 219 PRO B N 1
ATOM 3798 C CA . PRO B 1 219 ? 62.214 154.347 72.452 1.00 14.48 219 PRO B CA 1
ATOM 3799 C C . PRO B 1 219 ? 60.864 154.359 71.745 1.00 14.54 219 PRO B C 1
ATOM 3800 O O . PRO B 1 219 ? 60.672 155.187 70.908 1.00 16.34 219 PRO B O 1
ATOM 3804 N N . THR B 1 220 ? 59.923 153.495 72.110 1.00 14.50 220 THR B N 1
ATOM 3805 C CA . THR B 1 220 ? 58.675 153.250 71.355 1.00 13.36 220 THR B CA 1
ATOM 3806 C C . THR B 1 220 ? 57.632 152.502 72.185 1.00 13.47 220 THR B C 1
ATOM 3807 O O . THR B 1 220 ? 57.971 151.508 72.834 1.00 14.42 220 THR B O 1
ATOM 3811 N N . PRO B 1 221 ? 56.355 152.949 72.153 1.00 13.07 221 PRO B N 1
ATOM 3812 C CA . PRO B 1 221 ? 55.328 152.215 72.883 1.00 11.87 221 PRO B CA 1
ATOM 3813 C C . PRO B 1 221 ? 55.446 150.726 72.561 1.00 12.22 221 PRO B C 1
ATOM 3814 O O . PRO B 1 221 ? 55.433 149.887 73.466 1.00 12.43 221 PRO B O 1
ATOM 3818 N N . GLU B 1 222 ? 55.577 150.365 71.291 1.00 12.29 222 GLU B N 1
ATOM 3819 C CA . GLU B 1 222 ? 55.733 148.955 71.007 1.00 12.96 222 GLU B CA 1
ATOM 3820 C C . GLU B 1 222 ? 57.028 148.361 71.643 1.00 13.68 222 GLU B C 1
ATOM 3821 O O . GLU B 1 222 ? 57.047 147.222 72.112 1.00 13.83 222 GLU B O 1
ATOM 3827 N N . GLY B 1 223 ? 58.113 149.132 71.633 1.00 13.88 223 GLY B N 1
ATOM 3828 C CA . GLY B 1 223 ? 59.357 148.666 72.179 1.00 13.66 223 GLY B CA 1
ATOM 3829 C C . GLY B 1 223 ? 59.146 148.403 73.633 1.00 13.64 223 GLY B C 1
ATOM 3830 O O . GLY B 1 223 ? 59.457 147.319 74.120 1.00 14.11 223 GLY B O 1
ATOM 3831 N N . ARG B 1 224 ? 58.572 149.382 74.319 1.00 13.23 224 ARG B N 1
ATOM 3832 C CA . ARG B 1 224 ? 58.353 149.270 75.754 1.00 13.27 224 ARG B CA 1
ATOM 3833 C C . ARG B 1 224 ? 57.318 148.275 76.218 1.00 13.79 224 ARG B C 1
ATOM 3834 O O . ARG B 1 224 ? 57.166 148.073 77.411 1.00 14.72 224 ARG B O 1
ATOM 3842 N N . ALA B 1 225 ? 56.643 147.604 75.296 1.00 14.17 225 ALA B N 1
ATOM 3843 C CA . ALA B 1 225 ? 55.855 146.442 75.650 1.00 14.51 225 ALA B CA 1
ATOM 3844 C C . ALA B 1 225 ? 56.756 145.297 76.070 1.00 15.13 225 ALA B C 1
ATOM 3845 O O . ALA B 1 225 ? 56.288 144.361 76.687 1.00 16.47 225 ALA B O 1
ATOM 3847 N N . LEU B 1 226 ? 58.040 145.338 75.747 1.00 15.57 226 LEU B N 1
ATOM 3848 C CA . LEU B 1 226 ? 58.971 144.313 76.238 1.00 15.78 226 LEU B CA 1
ATOM 3849 C C . LEU B 1 226 ? 59.476 144.677 77.624 1.00 16.59 226 LEU B C 1
ATOM 3850 O O . LEU B 1 226 ? 59.895 145.817 77.867 1.00 16.61 226 LEU B O 1
ATOM 3855 N N . PRO B 1 227 ? 59.466 143.704 78.548 1.00 17.28 227 PRO B N 1
ATOM 3856 C CA . PRO B 1 227 ? 59.939 143.973 79.917 1.00 16.87 227 PRO B CA 1
ATOM 3857 C C . PRO B 1 227 ? 61.403 144.385 79.973 1.00 16.91 227 PRO B C 1
ATOM 3858 O O . PRO B 1 227 ? 61.775 145.188 80.827 1.00 17.72 227 PRO B O 1
ATOM 3862 N N . ASP B 1 228 ? 62.247 143.898 79.082 1.00 16.60 228 ASP B N 1
ATOM 3863 C CA . ASP B 1 228 ? 63.646 144.338 79.144 1.00 16.96 228 ASP B CA 1
ATOM 3864 C C . ASP B 1 228 ? 63.974 145.632 78.344 1.00 16.45 228 ASP B C 1
ATOM 3865 O O . ASP B 1 228 ? 65.153 145.907 78.041 1.00 17.04 228 ASP B O 1
ATOM 3870 N N . TRP B 1 229 ? 62.965 146.436 78.014 1.00 15.10 229 TRP B N 1
ATOM 3871 C CA . TRP B 1 229 ? 63.239 147.616 77.196 1.00 14.39 229 TRP B CA 1
ATOM 3872 C C . TRP B 1 229 ? 64.270 148.537 77.790 1.00 14.82 229 TRP B C 1
ATOM 3873 O O . TRP B 1 229 ? 65.031 149.103 77.047 1.00 15.49 229 TRP B O 1
ATOM 3884 N N . PRO B 1 230 ? 64.283 148.737 79.120 1.00 15.91 230 PRO B N 1
ATOM 3885 C CA . PRO B 1 230 ? 65.304 149.688 79.608 1.00 16.13 230 PRO B CA 1
ATOM 3886 C C . PRO B 1 230 ? 66.713 149.403 79.090 1.00 16.40 230 PRO B C 1
ATOM 3887 O O . PRO B 1 230 ? 67.464 150.356 78.793 1.00 16.26 230 PRO B O 1
ATOM 3891 N N . THR B 1 231 ? 67.037 148.120 78.932 1.00 16.20 231 THR B N 1
ATOM 3892 C CA . THR B 1 231 ? 68.408 147.727 78.600 1.00 17.14 231 THR B CA 1
ATOM 3893 C C . THR B 1 231 ? 68.640 147.768 77.074 1.00 17.64 231 THR B C 1
ATOM 3894 O O . THR B 1 231 ? 69.698 148.237 76.601 1.00 17.89 231 THR B O 1
ATOM 3898 N N . ARG B 1 232 ? 67.643 147.303 76.312 1.00 17.57 232 ARG B N 1
ATOM 3899 C CA . ARG B 1 232 ? 67.569 147.568 74.872 1.00 17.15 232 ARG B CA 1
ATOM 3900 C C . ARG B 1 232 ? 67.814 149.023 74.490 1.00 18.01 232 ARG B C 1
ATOM 3901 O O . ARG B 1 232 ? 68.666 149.301 73.630 1.00 18.26 232 ARG B O 1
ATOM 3909 N N . GLU B 1 233 ? 67.095 149.950 75.120 1.00 18.22 233 GLU B N 1
ATOM 3910 C CA . GLU B 1 233 ? 67.281 151.346 74.786 1.00 19.12 233 GLU B CA 1
ATOM 3911 C C . GLU B 1 233 ? 68.607 151.859 75.297 1.00 19.72 233 GLU B C 1
ATOM 3912 O O . GLU B 1 233 ? 69.148 152.830 74.764 1.00 19.84 233 GLU B O 1
ATOM 3918 N N . ALA B 1 234 ? 69.143 151.216 76.333 1.00 20.27 234 ALA B N 1
ATOM 3919 C CA . ALA B 1 234 ? 70.441 151.637 76.858 1.00 20.41 234 ALA B CA 1
ATOM 3920 C C . ALA B 1 234 ? 71.532 151.339 75.826 1.00 20.85 234 ALA B C 1
ATOM 3921 O O . ALA B 1 234 ? 72.386 152.190 75.567 1.00 21.25 234 ALA B O 1
ATOM 3923 N N . ASP B 1 235 ? 71.491 150.139 75.239 1.00 20.97 235 ASP B N 1
ATOM 3924 C CA . ASP B 1 235 ? 72.377 149.777 74.143 1.00 20.99 235 ASP B CA 1
ATOM 3925 C C . ASP B 1 235 ? 72.245 150.838 73.067 1.00 21.01 235 ASP B C 1
ATOM 3926 O O . ASP B 1 235 ? 73.255 151.362 72.592 1.00 21.71 235 ASP B O 1
ATOM 3931 N N . TYR B 1 236 ? 71.024 151.205 72.691 1.00 20.42 236 TYR B N 1
ATOM 3932 C CA . TYR B 1 236 ? 70.928 152.132 71.573 1.00 20.03 236 TYR B CA 1
ATOM 3933 C C . TYR B 1 236 ? 71.631 153.445 71.881 1.00 19.89 236 TYR B C 1
ATOM 3934 O O . TYR B 1 236 ? 72.395 153.947 71.072 1.00 19.54 236 TYR B O 1
ATOM 3943 N N . PHE B 1 237 ? 71.380 154.000 73.050 1.00 20.35 237 PHE B N 1
ATOM 3944 C CA . PHE B 1 237 ? 71.987 155.285 73.375 1.00 21.57 237 PHE B CA 1
ATOM 3945 C C . PHE B 1 237 ? 73.499 155.238 73.504 1.00 21.81 237 PHE B C 1
ATOM 3946 O O . PHE B 1 237 ? 74.197 156.192 73.159 1.00 21.37 237 PHE B O 1
ATOM 3954 N N . ALA B 1 238 ? 73.995 154.100 73.967 1.00 23.19 238 ALA B N 1
ATOM 3955 C CA . ALA B 1 238 ? 75.434 153.865 74.054 1.00 24.12 238 ALA B CA 1
ATOM 3956 C C . ALA B 1 238 ? 76.040 153.866 72.668 1.00 24.72 238 ALA B C 1
ATOM 3957 O O . ALA B 1 238 ? 76.868 154.723 72.375 1.00 25.19 238 ALA B O 1
ATOM 3959 N N . LEU B 1 239 ? 75.597 152.961 71.801 1.00 25.30 239 LEU B N 1
ATOM 3960 C CA . LEU B 1 239 ? 76.171 152.889 70.463 1.00 26.66 239 LEU B CA 1
ATOM 3961 C C . LEU B 1 239 ? 76.010 154.149 69.614 1.00 28.43 239 LEU B C 1
ATOM 3962 O O . LEU B 1 239 ? 76.792 154.373 68.699 1.00 28.94 239 LEU B O 1
ATOM 3967 N N . SER B 1 240 ? 75.024 154.981 69.911 1.00 30.68 240 SER B N 1
ATOM 3968 C CA . SER B 1 240 ? 74.847 156.206 69.138 1.00 33.11 240 SER B CA 1
ATOM 3969 C C . SER B 1 240 ? 75.572 157.373 69.796 1.00 34.70 240 SER B C 1
ATOM 3970 O O . SER B 1 240 ? 75.522 158.502 69.318 1.00 34.07 240 SER B O 1
ATOM 3973 N N . HIS B 1 241 ? 76.254 157.093 70.900 1.00 37.39 241 HIS B N 1
ATOM 3974 C CA . HIS B 1 241 ? 77.118 158.102 71.509 1.00 40.17 241 HIS B CA 1
ATOM 3975 C C . HIS B 1 241 ? 78.512 158.183 70.825 1.00 40.53 241 HIS B C 1
ATOM 3976 O O . HIS B 1 241 ? 79.223 157.160 70.721 1.00 40.11 241 HIS B O 1
ATOM 3983 N N . PRO B 1 242 ? 78.895 159.410 70.369 1.00 41.23 242 PRO B N 1
ATOM 3984 C CA . PRO B 1 242 ? 80.143 159.728 69.656 1.00 41.30 242 PRO B CA 1
ATOM 3985 C C . PRO B 1 242 ? 81.423 159.229 70.366 1.00 42.10 242 PRO B C 1
ATOM 3986 O O . PRO B 1 242 ? 82.356 158.801 69.692 1.00 41.97 242 PRO B O 1
ATOM 3990 N N . GLU B 1 243 ? 81.466 159.292 71.702 1.00 42.74 243 GLU B N 1
ATOM 3991 C CA . GLU B 1 243 ? 82.531 158.646 72.474 1.00 43.49 243 GLU B CA 1
ATOM 3992 C C . GLU B 1 243 ? 82.668 157.175 72.157 1.00 42.61 243 GLU B C 1
ATOM 3993 O O . GLU B 1 243 ? 83.768 156.689 71.879 1.00 42.68 243 GLU B O 1
ATOM 3999 N N . VAL B 1 244 ? 81.546 156.464 72.264 1.00 41.60 244 VAL B N 1
ATOM 4000 C CA . VAL B 1 244 ? 81.527 155.023 72.093 1.00 40.40 244 VAL B CA 1
ATOM 4001 C C . VAL B 1 244 ? 81.794 154.677 70.634 1.00 40.24 244 VAL B C 1
ATOM 4002 O O . VAL B 1 244 ? 82.409 153.660 70.358 1.00 40.05 244 VAL B O 1
ATOM 4006 N N . ARG B 1 245 ? 81.374 155.520 69.696 1.00 40.03 245 ARG B N 1
ATOM 4007 C CA . ARG B 1 245 ? 81.672 155.216 68.299 1.00 40.35 245 ARG B CA 1
ATOM 4008 C C . ARG B 1 245 ? 83.178 155.275 68.040 1.00 40.87 245 ARG B C 1
ATOM 4009 O O . ARG B 1 245 ? 83.736 154.466 67.278 1.00 41.06 245 ARG B O 1
ATOM 4017 N N . ARG B 1 246 ? 83.814 156.234 68.709 1.00 41.02 246 ARG B N 1
ATOM 4018 C CA . ARG B 1 246 ? 85.235 156.517 68.612 1.00 41.16 246 ARG B CA 1
ATOM 4019 C C . ARG B 1 246 ? 86.078 155.374 69.190 1.00 40.11 246 ARG B C 1
ATOM 4020 O O . ARG B 1 246 ? 87.157 155.050 68.690 1.00 40.48 246 ARG B O 1
ATOM 4028 N N . VAL B 1 247 ? 85.580 154.770 70.258 1.00 38.73 247 VAL B N 1
ATOM 4029 C CA . VAL B 1 247 ? 86.269 153.682 70.935 1.00 36.96 247 VAL B CA 1
ATOM 4030 C C . VAL B 1 247 ? 86.107 152.434 70.079 1.00 36.92 247 VAL B C 1
ATOM 4031 O O . VAL B 1 247 ? 86.972 151.557 70.042 1.00 37.46 247 VAL B O 1
ATOM 4035 N N . LEU B 1 248 ? 84.987 152.355 69.378 1.00 36.34 248 LEU B N 1
ATOM 4036 C CA . LEU B 1 248 ? 84.722 151.205 68.534 1.00 35.67 248 LEU B CA 1
ATOM 4037 C C . LEU B 1 248 ? 85.551 151.334 67.284 1.00 35.98 248 LEU B C 1
ATOM 4038 O O . LEU B 1 248 ? 85.983 150.339 66.726 1.00 35.74 248 LEU B O 1
ATOM 4043 N N . ALA B 1 249 ? 85.778 152.576 66.866 1.00 36.65 249 ALA B N 1
ATOM 4044 C CA . ALA B 1 249 ? 86.678 152.887 65.760 1.00 37.21 249 ALA B CA 1
ATOM 4045 C C . ALA B 1 249 ? 88.062 152.246 65.935 1.00 37.58 249 ALA B C 1
ATOM 4046 O O . ALA B 1 249 ? 88.569 151.629 64.999 1.00 38.30 249 ALA B O 1
ATOM 4048 N N . GLU B 1 250 ? 88.655 152.351 67.126 1.00 37.80 250 GLU B N 1
ATOM 4049 C CA . GLU B 1 250 ? 89.979 151.750 67.391 1.00 38.64 250 GLU B CA 1
ATOM 4050 C C . GLU B 1 250 ? 90.019 150.232 67.161 1.00 37.33 250 GLU B C 1
ATOM 4051 O O . GLU B 1 250 ? 91.024 149.599 67.447 1.00 37.97 250 GLU B O 1
ATOM 4057 N N . PHE B 1 251 ? 88.922 149.631 66.724 1.00 35.93 251 PHE B N 1
ATOM 4058 C CA . PHE B 1 251 ? 88.902 148.199 66.494 1.00 34.26 251 PHE B CA 1
ATOM 4059 C C . PHE B 1 251 ? 88.864 148.000 65.008 1.00 33.48 251 PHE B C 1
ATOM 4060 O O . PHE B 1 251 ? 88.342 148.843 64.285 1.00 33.32 251 PHE B O 1
ATOM 4068 N N . HIS B 1 252 ? 89.391 146.882 64.537 1.00 32.74 252 HIS B N 1
ATOM 4069 C CA . HIS B 1 252 ? 89.164 146.549 63.156 1.00 32.60 252 HIS B CA 1
ATOM 4070 C C . HIS B 1 252 ? 87.792 145.874 63.043 1.00 31.88 252 HIS B C 1
ATOM 4071 O O . HIS B 1 252 ? 87.642 144.711 63.443 1.00 32.03 252 HIS B O 1
ATOM 4078 N N . PRO B 1 253 ? 86.775 146.609 62.519 1.00 31.08 253 PRO B N 1
ATOM 4079 C CA . PRO B 1 253 ? 85.429 146.055 62.292 1.00 30.01 253 PRO B CA 1
ATOM 4080 C C . PRO B 1 253 ? 85.477 144.867 61.326 1.00 29.69 253 PRO B C 1
ATOM 4081 O O . PRO B 1 253 ? 86.111 144.953 60.268 1.00 30.91 253 PRO B O 1
ATOM 4085 N N . LEU B 1 254 ? 84.831 143.767 61.658 1.00 28.30 254 LEU B N 1
ATOM 4086 C CA . LEU B 1 254 ? 84.912 142.613 60.799 1.00 27.55 254 LEU B CA 1
ATOM 4087 C C . LEU B 1 254 ? 83.528 142.036 60.572 1.00 27.45 254 LEU B C 1
ATOM 4088 O O . LEU B 1 254 ? 82.815 141.768 61.528 1.00 28.13 254 LEU B O 1
ATOM 4093 N N . THR B 1 255 ? 83.126 141.824 59.327 1.00 26.75 255 THR B N 1
ATOM 4094 C CA . THR B 1 255 ? 81.784 141.321 59.130 1.00 26.40 255 THR B CA 1
ATOM 4095 C C . THR B 1 255 ? 81.787 139.813 59.131 1.00 27.28 255 THR B C 1
ATOM 4096 O O . THR B 1 255 ? 82.815 139.212 58.914 1.00 27.58 255 THR B O 1
ATOM 4100 N N . TRP B 1 256 ? 80.646 139.195 59.399 1.00 28.47 256 TRP B N 1
ATOM 4101 C CA . TRP B 1 256 ? 80.555 137.758 59.290 1.00 29.83 256 TRP B CA 1
ATOM 4102 C C . TRP B 1 256 ? 80.702 137.355 57.838 1.00 30.27 256 TRP B C 1
ATOM 4103 O O . TRP B 1 256 ? 81.048 136.201 57.534 1.00 30.57 256 TRP B O 1
ATOM 4114 N N . ARG B 1 257 ? 80.393 138.295 56.943 1.00 30.63 257 ARG B N 1
ATOM 4115 C CA . ARG B 1 257 ? 80.452 138.051 55.507 1.00 31.09 257 ARG B CA 1
ATOM 4116 C C . ARG B 1 257 ? 81.898 137.714 55.114 1.00 30.98 257 ARG B C 1
ATOM 4117 O O . ARG B 1 257 ? 82.152 136.665 54.485 1.00 30.93 257 ARG B O 1
ATOM 4125 N N . ALA B 1 258 ? 82.820 138.600 55.524 1.00 30.48 258 ALA B N 1
ATOM 4126 C CA . ALA B 1 258 ? 84.249 138.443 55.345 1.00 29.83 258 ALA B CA 1
ATOM 4127 C C . ALA B 1 258 ? 84.666 137.092 55.873 1.00 30.49 258 ALA B C 1
ATOM 4128 O O . ALA B 1 258 ? 85.299 136.285 55.176 1.00 30.83 258 ALA B O 1
ATOM 4130 N N . VAL B 1 259 ? 84.277 136.802 57.100 1.00 31.20 259 VAL B N 1
ATOM 4131 C CA . VAL B 1 259 ? 84.628 135.505 57.649 1.00 31.57 259 VAL B CA 1
ATOM 4132 C C . VAL B 1 259 ? 84.147 134.382 56.730 1.00 32.86 259 VAL B C 1
ATOM 4133 O O . VAL B 1 259 ? 84.835 133.375 56.556 1.00 32.92 259 VAL B O 1
ATOM 4137 N N . ARG B 1 260 ? 82.991 134.557 56.116 1.00 34.57 260 ARG B N 1
ATOM 4138 C CA . ARG B 1 260 ? 82.421 133.454 55.394 1.00 37.13 260 ARG B CA 1
ATOM 4139 C C . ARG B 1 260 ? 83.181 133.062 54.116 1.00 38.81 260 ARG B C 1
ATOM 4140 O O . ARG B 1 260 ? 83.385 131.862 53.852 1.00 38.12 260 ARG B O 1
ATOM 4148 N N . GLU B 1 261 ? 83.581 134.072 53.331 1.00 41.28 261 GLU B N 1
ATOM 4149 C CA . GLU B 1 261 ? 84.451 133.871 52.148 1.00 44.03 261 GLU B CA 1
ATOM 4150 C C . GLU B 1 261 ? 85.736 133.145 52.515 1.00 44.43 261 GLU B C 1
ATOM 4151 O O . GLU B 1 261 ? 86.115 132.170 51.846 1.00 45.32 261 GLU B O 1
ATOM 4157 N N . ALA B 1 262 ? 86.398 133.620 53.571 1.00 44.20 262 ALA B N 1
ATOM 4158 C CA . ALA B 1 262 ? 87.591 132.978 54.084 1.00 43.53 262 ALA B CA 1
ATOM 4159 C C . ALA B 1 262 ? 87.434 131.496 54.448 1.00 43.41 262 ALA B C 1
ATOM 4160 O O . ALA B 1 262 ? 88.423 130.816 54.528 1.00 43.80 262 ALA B O 1
ATOM 4162 N N . LEU B 1 263 ? 86.223 130.984 54.660 1.00 43.68 263 LEU B N 1
ATOM 4163 C CA . LEU B 1 263 ? 86.051 129.597 55.169 1.00 43.72 263 LEU B CA 1
ATOM 4164 C C . LEU B 1 263 ? 85.278 128.649 54.262 1.00 44.33 263 LEU B C 1
ATOM 4165 O O . LEU B 1 263 ? 85.284 127.436 54.479 1.00 44.13 263 LEU B O 1
ATOM 4170 N N . PHE B 1 264 ? 84.545 129.182 53.290 1.00 45.29 264 PHE B N 1
ATOM 4171 C CA . PHE B 1 264 ? 83.719 128.305 52.437 1.00 46.02 264 PHE B CA 1
ATOM 4172 C C . PHE B 1 264 ? 84.135 128.193 50.955 1.00 46.40 264 PHE B C 1
ATOM 4173 O O . PHE B 1 264 ? 84.482 129.192 50.318 1.00 47.06 264 PHE B O 1
ATOM 4181 N N . ASP C 1 2 ? 57.124 143.070 45.070 1.00 78.05 2 ASP C N 1
ATOM 4182 C CA . ASP C 1 2 ? 57.994 143.359 46.253 1.00 78.24 2 ASP C CA 1
ATOM 4183 C C . ASP C 1 2 ? 59.196 144.231 45.902 1.00 77.85 2 ASP C C 1
ATOM 4184 O O . ASP C 1 2 ? 59.517 145.196 46.623 1.00 77.85 2 ASP C O 1
ATOM 4189 N N . LEU C 1 3 ? 59.884 143.871 44.821 1.00 77.27 3 LEU C N 1
ATOM 4190 C CA . LEU C 1 3 ? 61.039 144.647 44.401 1.00 76.55 3 LEU C CA 1
ATOM 4191 C C . LEU C 1 3 ? 60.617 146.001 43.840 1.00 75.81 3 LEU C C 1
ATOM 4192 O O . LEU C 1 3 ? 61.246 147.015 44.142 1.00 75.61 3 LEU C O 1
ATOM 4197 N N . LEU C 1 4 ? 59.550 146.012 43.039 1.00 74.97 4 LEU C N 1
ATOM 4198 C CA . LEU C 1 4 ? 58.970 147.265 42.528 1.00 74.60 4 LEU C CA 1
ATOM 4199 C C . LEU C 1 4 ? 58.563 148.168 43.689 1.00 74.19 4 LEU C C 1
ATOM 4200 O O . LEU C 1 4 ? 58.452 149.399 43.567 1.00 73.47 4 LEU C O 1
ATOM 4205 N N . GLU C 1 5 ? 58.332 147.507 44.817 1.00 73.97 5 GLU C N 1
ATOM 4206 C CA . GLU C 1 5 ? 57.915 148.149 46.033 1.00 73.55 5 GLU C CA 1
ATOM 4207 C C . GLU C 1 5 ? 59.072 148.888 46.658 1.00 72.92 5 GLU C C 1
ATOM 4208 O O . GLU C 1 5 ? 59.027 150.107 46.742 1.00 73.08 5 GLU C O 1
ATOM 4214 N N . ARG C 1 6 ? 60.120 148.174 47.062 1.00 72.02 6 ARG C N 1
ATOM 4215 C CA . ARG C 1 6 ? 61.307 148.843 47.617 1.00 71.35 6 ARG C CA 1
ATOM 4216 C C . ARG C 1 6 ? 62.004 149.745 46.597 1.00 70.42 6 ARG C C 1
ATOM 4217 O O . ARG C 1 6 ? 63.195 150.033 46.728 1.00 70.47 6 ARG C O 1
ATOM 4225 N N . LEU C 1 7 ? 61.255 150.187 45.591 1.00 69.21 7 LEU C N 1
ATOM 4226 C CA . LEU C 1 7 ? 61.776 151.077 44.580 1.00 68.51 7 LEU C CA 1
ATOM 4227 C C . LEU C 1 7 ? 60.826 152.202 44.303 1.00 67.86 7 LEU C C 1
ATOM 4228 O O . LEU C 1 7 ? 61.256 153.290 43.928 1.00 67.93 7 LEU C O 1
ATOM 4233 N N . GLY C 1 8 ? 59.535 151.919 44.448 1.00 67.19 8 GLY C N 1
ATOM 4234 C CA . GLY C 1 8 ? 58.486 152.927 44.290 1.00 66.56 8 GLY C CA 1
ATOM 4235 C C . GLY C 1 8 ? 57.752 152.854 42.961 1.00 66.11 8 GLY C C 1
ATOM 4236 O O . GLY C 1 8 ? 57.255 153.868 42.447 1.00 65.69 8 GLY C O 1
ATOM 4237 N N . LEU C 1 9 ? 57.683 151.648 42.404 1.00 65.67 9 LEU C N 1
ATOM 4238 C CA . LEU C 1 9 ? 57.119 151.452 41.073 1.00 64.86 9 LEU C CA 1
ATOM 4239 C C . LEU C 1 9 ? 56.068 150.376 41.143 1.00 64.46 9 LEU C C 1
ATOM 4240 O O . LEU C 1 9 ? 55.632 149.855 40.106 1.00 64.21 9 LEU C O 1
ATOM 4245 N N . GLY C 1 10 ? 55.681 150.038 42.376 1.00 63.97 10 GLY C N 1
ATOM 4246 C CA . GLY C 1 10 ? 54.598 149.096 42.618 1.00 62.99 10 GLY C CA 1
ATOM 4247 C C . GLY C 1 10 ? 53.453 149.405 41.683 1.00 62.61 10 GLY C C 1
ATOM 4248 O O . GLY C 1 10 ? 53.122 150.575 41.465 1.00 62.49 10 GLY C O 1
ATOM 4249 N N . GLY C 1 11 ? 52.879 148.371 41.082 1.00 62.33 11 GLY C N 1
ATOM 4250 C CA . GLY C 1 11 ? 51.721 148.556 40.204 1.00 62.25 11 GLY C CA 1
ATOM 4251 C C . GLY C 1 11 ? 51.957 149.266 38.867 1.00 62.19 11 GLY C C 1
ATOM 4252 O O . GLY C 1 11 ? 51.112 149.171 37.962 1.00 62.60 11 GLY C O 1
ATOM 4253 N N . ARG C 1 12 ? 53.075 149.987 38.731 1.00 61.42 12 ARG C N 1
ATOM 4254 C CA . ARG C 1 12 ? 53.505 150.510 37.421 1.00 60.62 12 ARG C CA 1
ATOM 4255 C C . ARG C 1 12 ? 53.918 149.344 36.471 1.00 59.48 12 ARG C C 1
ATOM 4256 O O . ARG C 1 12 ? 54.249 148.223 36.941 1.00 59.52 12 ARG C O 1
ATOM 4264 N N . ARG C 1 13 ? 53.883 149.613 35.153 1.00 57.57 13 ARG C N 1
ATOM 4265 C CA . ARG C 1 13 ? 54.423 148.704 34.111 1.00 55.46 13 ARG C CA 1
ATOM 4266 C C . ARG C 1 13 ? 55.899 149.004 33.880 1.00 53.78 13 ARG C C 1
ATOM 4267 O O . ARG C 1 13 ? 56.249 150.056 33.303 1.00 53.13 13 ARG C O 1
ATOM 4275 N N . VAL C 1 14 ? 56.759 148.075 34.307 1.00 51.71 14 VAL C N 1
ATOM 4276 C CA . VAL C 1 14 ? 58.205 148.338 34.306 1.00 50.14 14 VAL C CA 1
ATOM 4277 C C . VAL C 1 14 ? 59.086 147.337 33.512 1.00 48.73 14 VAL C C 1
ATOM 4278 O O . VAL C 1 14 ? 59.036 146.108 33.710 1.00 49.03 14 VAL C O 1
ATOM 4282 N N . LEU C 1 15 ? 59.901 147.916 32.623 1.00 46.51 15 LEU C N 1
ATOM 4283 C CA . LEU C 1 15 ? 60.766 147.191 31.692 1.00 43.69 15 LEU C CA 1
ATOM 4284 C C . LEU C 1 15 ? 62.275 147.239 31.960 1.00 41.53 15 LEU C C 1
ATOM 4285 O O . LEU C 1 15 ? 62.852 148.321 32.162 1.00 41.64 15 LEU C O 1
ATOM 4290 N N . ILE C 1 16 ? 62.918 146.077 31.923 1.00 38.42 16 ILE C N 1
ATOM 4291 C CA . ILE C 1 16 ? 64.341 146.068 31.594 1.00 35.48 16 ILE C CA 1
ATOM 4292 C C . ILE C 1 16 ? 64.596 145.584 30.154 1.00 33.97 16 ILE C C 1
ATOM 4293 O O . ILE C 1 16 ? 64.397 144.388 29.836 1.00 33.44 16 ILE C O 1
ATOM 4298 N N . LEU C 1 17 ? 65.023 146.533 29.306 1.00 31.26 17 LEU C N 1
ATOM 4299 C CA . LEU C 1 17 ? 65.559 146.259 27.972 1.00 28.82 17 LEU C CA 1
ATOM 4300 C C . LEU C 1 17 ? 67.040 145.881 27.972 1.00 27.84 17 LEU C C 1
ATOM 4301 O O . LEU C 1 17 ? 67.936 146.716 28.189 1.00 27.46 17 LEU C O 1
ATOM 4306 N N . HIS C 1 18 ? 67.300 144.614 27.704 1.00 26.69 18 HIS C N 1
ATOM 4307 C CA . HIS C 1 18 ? 68.654 144.123 27.751 1.00 26.11 18 HIS C CA 1
ATOM 4308 C C . HIS C 1 18 ? 69.221 143.686 26.372 1.00 26.91 18 HIS C C 1
ATOM 4309 O O . HIS C 1 18 ? 68.635 142.858 25.658 1.00 27.24 18 HIS C O 1
ATOM 4316 N N . HIS C 1 19 ? 70.363 144.277 26.016 1.00 27.15 19 HIS C N 1
ATOM 4317 C CA . HIS C 1 19 ? 71.142 143.943 24.819 1.00 26.63 19 HIS C CA 1
ATOM 4318 C C . HIS C 1 19 ? 72.161 142.874 25.153 1.00 26.20 19 HIS C C 1
ATOM 4319 O O . HIS C 1 19 ? 73.173 143.114 25.806 1.00 25.38 19 HIS C O 1
ATOM 4326 N N . ASP C 1 20 ? 71.899 141.689 24.656 1.00 26.44 20 ASP C N 1
ATOM 4327 C CA . ASP C 1 20 ? 72.811 140.599 24.795 1.00 27.40 20 ASP C CA 1
ATOM 4328 C C . ASP C 1 20 ? 74.001 140.673 23.829 1.00 26.53 20 ASP C C 1
ATOM 4329 O O . ASP C 1 20 ? 73.984 141.444 22.856 1.00 26.40 20 ASP C O 1
ATOM 4334 N N . ASP C 1 21 ? 75.030 139.867 24.096 1.00 25.21 21 ASP C N 1
ATOM 4335 C CA . ASP C 1 21 ? 76.034 139.523 23.081 1.00 24.05 21 ASP C CA 1
ATOM 4336 C C . ASP C 1 21 ? 77.020 140.624 22.637 1.00 22.74 21 ASP C C 1
ATOM 4337 O O . ASP C 1 21 ? 77.776 140.430 21.680 1.00 22.59 21 ASP C O 1
ATOM 4342 N N . LEU C 1 22 ? 77.032 141.762 23.327 1.00 21.03 22 LEU C N 1
ATOM 4343 C CA . LEU C 1 22 ? 78.051 142.784 23.107 1.00 19.30 22 LEU C CA 1
ATOM 4344 C C . LEU C 1 22 ? 79.484 142.230 23.166 1.00 19.16 22 LEU C C 1
ATOM 4345 O O . LEU C 1 22 ? 79.786 141.273 23.908 1.00 18.58 22 LEU C O 1
ATOM 4350 N N . GLY C 1 23 ? 80.359 142.818 22.345 1.00 19.03 23 GLY C N 1
ATOM 4351 C CA . GLY C 1 23 ? 81.718 142.294 22.156 1.00 18.64 23 GLY C CA 1
ATOM 4352 C C . GLY C 1 23 ? 81.861 141.056 21.267 1.00 18.07 23 GLY C C 1
ATOM 4353 O O . GLY C 1 23 ? 82.972 140.604 20.992 1.00 18.23 23 GLY C O 1
ATOM 4354 N N . LEU C 1 24 ? 80.759 140.477 20.811 1.00 17.44 24 LEU C N 1
ATOM 4355 C CA . LEU C 1 24 ? 80.900 139.326 19.933 1.00 16.81 24 LEU C CA 1
ATOM 4356 C C . LEU C 1 24 ? 81.407 139.739 18.531 1.00 16.76 24 LEU C C 1
ATOM 4357 O O . LEU C 1 24 ? 82.376 139.158 18.015 1.00 16.69 24 LEU C O 1
ATOM 4362 N N . THR C 1 25 ? 80.738 140.737 17.952 1.00 15.68 25 THR C N 1
ATOM 4363 C CA . THR C 1 25 ? 81.101 141.334 16.703 1.00 14.74 25 THR C CA 1
ATOM 4364 C C . THR C 1 25 ? 81.001 142.845 16.800 1.00 14.83 25 THR C C 1
ATOM 4365 O O . THR C 1 25 ? 80.234 143.413 17.608 1.00 15.30 25 THR C O 1
ATOM 4369 N N . HIS C 1 26 ? 81.744 143.485 15.909 1.00 14.38 26 HIS C N 1
ATOM 4370 C CA . HIS C 1 26 ? 81.672 144.899 15.647 1.00 13.24 26 HIS C CA 1
ATOM 4371 C C . HIS C 1 26 ? 80.225 145.311 15.290 1.00 13.14 26 HIS C C 1
ATOM 4372 O O . HIS C 1 26 ? 79.798 146.446 15.572 1.00 12.32 26 HIS C O 1
ATOM 4379 N N . ALA C 1 27 ? 79.457 144.394 14.685 1.00 12.92 27 ALA C N 1
ATOM 4380 C CA . ALA C 1 27 ? 78.080 144.727 14.330 1.00 12.64 27 ALA C CA 1
ATOM 4381 C C . ALA C 1 27 ? 77.190 144.793 15.578 1.00 13.52 27 ALA C C 1
ATOM 4382 O O . ALA C 1 27 ? 76.245 145.597 15.584 1.00 13.63 27 ALA C O 1
ATOM 4384 N N . GLN C 1 28 ? 77.470 143.994 16.632 1.00 13.53 28 GLN C N 1
ATOM 4385 C CA . GLN C 1 28 ? 76.699 144.192 17.880 1.00 14.06 28 GLN C CA 1
ATOM 4386 C C . GLN C 1 28 ? 76.996 145.569 18.472 1.00 13.90 28 GLN C C 1
ATOM 4387 O O . GLN C 1 28 ? 76.066 146.389 18.666 1.00 13.62 28 GLN C O 1
ATOM 4393 N N . ASN C 1 29 ? 78.279 145.830 18.753 1.00 13.30 29 ASN C N 1
ATOM 4394 C CA . ASN C 1 29 ? 78.626 147.058 19.408 1.00 13.49 29 ASN C CA 1
ATOM 4395 C C . ASN C 1 29 ? 77.978 148.221 18.653 1.00 14.36 29 ASN C C 1
ATOM 4396 O O . ASN C 1 29 ? 77.450 149.183 19.260 1.00 15.62 29 ASN C O 1
ATOM 4401 N N . GLY C 1 30 ? 77.976 148.128 17.327 1.00 13.95 30 GLY C N 1
ATOM 4402 C CA . GLY C 1 30 ? 77.451 149.203 16.523 1.00 12.80 30 GLY C CA 1
ATOM 4403 C C . GLY C 1 30 ? 75.998 149.400 16.789 1.00 12.09 30 GLY C C 1
ATOM 4404 O O . GLY C 1 30 ? 75.552 150.518 16.894 1.00 11.11 30 GLY C O 1
ATOM 4405 N N . ALA C 1 31 ? 75.253 148.309 16.879 1.00 13.18 31 ALA C N 1
ATOM 4406 C CA . ALA C 1 31 ? 73.817 148.402 17.174 1.00 14.83 31 ALA C CA 1
ATOM 4407 C C . ALA C 1 31 ? 73.684 149.027 18.553 1.00 16.58 31 ALA C C 1
ATOM 4408 O O . ALA C 1 31 ? 72.874 149.944 18.762 1.00 16.23 31 ALA C O 1
ATOM 4410 N N . TYR C 1 32 ? 74.506 148.556 19.490 1.00 18.54 32 TYR C N 1
ATOM 4411 C CA . TYR C 1 32 ? 74.490 149.172 20.795 1.00 21.02 32 TYR C CA 1
ATOM 4412 C C . TYR C 1 32 ? 74.694 150.678 20.696 1.00 21.30 32 TYR C C 1
ATOM 4413 O O . TYR C 1 32 ? 73.818 151.447 21.127 1.00 22.58 32 TYR C O 1
ATOM 4422 N N . GLN C 1 33 ? 75.797 151.113 20.105 1.00 21.08 33 GLN C N 1
ATOM 4423 C CA . GLN C 1 33 ? 76.001 152.543 19.958 1.00 21.18 33 GLN C CA 1
ATOM 4424 C C . GLN C 1 33 ? 74.858 153.193 19.255 1.00 21.12 33 GLN C C 1
ATOM 4425 O O . GLN C 1 33 ? 74.346 154.168 19.731 1.00 22.28 33 GLN C O 1
ATOM 4431 N N . ALA C 1 34 ? 74.400 152.623 18.153 1.00 21.30 34 ALA C N 1
ATOM 4432 C CA . ALA C 1 34 ? 73.342 153.255 17.363 1.00 20.67 34 ALA C CA 1
ATOM 4433 C C . ALA C 1 34 ? 72.030 153.445 18.130 1.00 20.22 34 ALA C C 1
ATOM 4434 O O . ALA C 1 34 ? 71.387 154.455 17.988 1.00 19.69 34 ALA C O 1
ATOM 4436 N N . LEU C 1 35 ? 71.657 152.467 18.947 1.00 20.56 35 LEU C N 1
ATOM 4437 C CA . LEU C 1 35 ? 70.377 152.453 19.659 1.00 20.69 35 LEU C CA 1
ATOM 4438 C C . LEU C 1 35 ? 70.257 153.483 20.810 1.00 21.90 35 LEU C C 1
ATOM 4439 O O . LEU C 1 35 ? 69.135 153.829 21.222 1.00 21.07 35 LEU C O 1
ATOM 4444 N N . GLY C 1 36 ? 71.415 153.927 21.335 1.00 22.81 36 GLY C N 1
ATOM 4445 C CA . GLY C 1 36 ? 71.499 154.851 22.472 1.00 23.89 36 GLY C CA 1
ATOM 4446 C C . GLY C 1 36 ? 70.865 154.421 23.801 1.00 24.72 36 GLY C C 1
ATOM 4447 O O . GLY C 1 36 ? 70.402 155.271 24.569 1.00 25.27 36 GLY C O 1
ATOM 4448 N N . LEU C 1 37 ? 70.844 153.112 24.079 1.00 24.82 37 LEU C N 1
ATOM 4449 C CA . LEU C 1 37 ? 70.143 152.557 25.244 1.00 23.60 37 LEU C CA 1
ATOM 4450 C C . LEU C 1 37 ? 71.191 152.116 26.235 1.00 23.49 37 LEU C C 1
ATOM 4451 O O . LEU C 1 37 ? 72.292 151.786 25.823 1.00 23.75 37 LEU C O 1
ATOM 4456 N N . PRO C 1 38 ? 70.879 152.126 27.551 1.00 23.39 38 PRO C N 1
ATOM 4457 C CA . PRO C 1 38 ? 72.006 151.945 28.495 1.00 22.31 38 PRO C CA 1
ATOM 4458 C C . PRO C 1 38 ? 72.362 150.506 28.827 1.00 21.54 38 PRO C C 1
ATOM 4459 O O . PRO C 1 38 ? 73.521 150.263 29.115 1.00 21.17 38 PRO C O 1
ATOM 4463 N N . THR C 1 39 ? 71.391 149.581 28.783 1.00 20.47 39 THR C N 1
ATOM 4464 C CA . THR C 1 39 ? 71.578 148.204 29.319 1.00 19.89 39 THR C CA 1
ATOM 4465 C C . THR C 1 39 ? 71.986 147.084 28.318 1.00 18.96 39 THR C C 1
ATOM 4466 O O . THR C 1 39 ? 71.312 146.838 27.303 1.00 18.24 39 THR C O 1
ATOM 4470 N N . GLY C 1 40 ? 73.044 146.365 28.657 1.00 17.69 40 GLY C N 1
ATOM 4471 C CA . GLY C 1 40 ? 73.304 145.095 28.036 1.00 17.33 40 GLY C CA 1
ATOM 4472 C C . GLY C 1 40 ? 74.485 144.461 28.717 1.00 17.67 40 GLY C C 1
ATOM 4473 O O . GLY C 1 40 ? 75.026 145.049 29.634 1.00 17.81 40 GLY C O 1
ATOM 4474 N N . SER C 1 41 ? 74.900 143.273 28.275 1.00 17.85 41 SER C N 1
ATOM 4475 C CA . SER C 1 41 ? 76.069 142.600 28.859 1.00 18.50 41 SER C CA 1
ATOM 4476 C C . SER C 1 41 ? 77.102 142.259 27.775 1.00 18.07 41 SER C C 1
ATOM 4477 O O . SER C 1 41 ? 76.796 142.358 26.596 1.00 18.40 41 SER C O 1
ATOM 4480 N N . VAL C 1 42 ? 78.295 141.836 28.174 1.00 16.95 42 VAL C N 1
ATOM 4481 C CA . VAL C 1 42 ? 79.433 141.823 27.284 1.00 16.66 42 VAL C CA 1
ATOM 4482 C C . VAL C 1 42 ? 80.170 140.482 27.349 1.00 17.21 42 VAL C C 1
ATOM 4483 O O . VAL C 1 42 ? 80.565 140.029 28.428 1.00 17.84 42 VAL C O 1
ATOM 4487 N N . MET C 1 43 ? 80.354 139.831 26.206 1.00 17.12 43 MET C N 1
ATOM 4488 C CA . MET C 1 43 ? 81.055 138.557 26.213 1.00 16.77 43 MET C CA 1
ATOM 4489 C C . MET C 1 43 ? 82.519 138.978 26.340 1.00 18.41 43 MET C C 1
ATOM 4490 O O . MET C 1 43 ? 83.066 139.663 25.478 1.00 19.73 43 MET C O 1
ATOM 4495 N N . VAL C 1 44 ? 83.150 138.633 27.447 1.00 19.10 44 VAL C N 1
ATOM 4496 C CA . VAL C 1 44 ? 84.487 139.156 27.689 1.00 18.45 44 VAL C CA 1
ATOM 4497 C C . VAL C 1 44 ? 85.479 138.518 26.756 1.00 18.61 44 VAL C C 1
ATOM 4498 O O . VAL C 1 44 ? 86.333 139.229 26.271 1.00 18.86 44 VAL C O 1
ATOM 4502 N N . PRO C 1 45 ? 85.377 137.186 26.489 1.00 19.17 45 PRO C N 1
ATOM 4503 C CA . PRO C 1 45 ? 86.319 136.650 25.469 1.00 19.45 45 PRO C CA 1
ATOM 4504 C C . PRO C 1 45 ? 85.972 137.073 24.013 1.00 20.33 45 PRO C C 1
ATOM 4505 O O . PRO C 1 45 ? 86.661 136.681 23.079 1.00 19.76 45 PRO C O 1
ATOM 4509 N N . GLY C 1 46 ? 84.918 137.875 23.829 1.00 21.53 46 GLY C N 1
ATOM 4510 C CA . GLY C 1 46 ? 84.606 138.428 22.509 1.00 23.22 46 GLY C CA 1
ATOM 4511 C C . GLY C 1 46 ? 85.706 139.388 22.072 1.00 24.65 46 GLY C C 1
ATOM 4512 O O . GLY C 1 46 ? 86.213 140.170 22.891 1.00 24.86 46 GLY C O 1
ATOM 4513 N N . ALA C 1 47 ? 86.077 139.367 20.789 1.00 25.40 47 ALA C N 1
ATOM 4514 C CA . ALA C 1 47 ? 87.179 140.233 20.364 1.00 25.56 47 ALA C CA 1
ATOM 4515 C C . ALA C 1 47 ? 86.839 141.733 20.386 1.00 25.48 47 ALA C C 1
ATOM 4516 O O . ALA C 1 47 ? 87.727 142.565 20.219 1.00 26.39 47 ALA C O 1
ATOM 4518 N N . TRP C 1 48 ? 85.587 142.092 20.634 1.00 24.87 48 TRP C N 1
ATOM 4519 C CA . TRP C 1 48 ? 85.248 143.516 20.682 1.00 24.93 48 TRP C CA 1
ATOM 4520 C C . TRP C 1 48 ? 84.748 143.922 22.033 1.00 24.66 48 TRP C C 1
ATOM 4521 O O . TRP C 1 48 ? 84.093 144.946 22.167 1.00 23.39 48 TRP C O 1
ATOM 4532 N N . ALA C 1 49 ? 85.081 143.101 23.031 1.00 25.29 49 ALA C N 1
ATOM 4533 C CA . ALA C 1 49 ? 84.747 143.377 24.423 1.00 25.58 49 ALA C CA 1
ATOM 4534 C C . ALA C 1 49 ? 85.265 144.754 24.802 1.00 26.12 49 ALA C C 1
ATOM 4535 O O . ALA C 1 49 ? 84.523 145.537 25.372 1.00 25.96 49 ALA C O 1
ATOM 4537 N N . SER C 1 50 ? 86.524 145.060 24.449 1.00 27.02 50 SER C N 1
ATOM 4538 C CA . SER C 1 50 ? 87.150 146.346 24.807 1.00 27.35 50 SER C CA 1
ATOM 4539 C C . SER C 1 50 ? 86.474 147.528 24.115 1.00 27.72 50 SER C C 1
ATOM 4540 O O . SER C 1 50 ? 86.578 148.671 24.558 1.00 28.49 50 SER C O 1
ATOM 4543 N N . GLY C 1 51 ? 85.710 147.256 23.071 1.00 28.08 51 GLY C N 1
ATOM 4544 C CA . GLY C 1 51 ? 85.128 148.339 22.314 1.00 28.30 51 GLY C CA 1
ATOM 4545 C C . GLY C 1 51 ? 83.855 148.920 22.849 1.00 28.69 51 GLY C C 1
ATOM 4546 O O . GLY C 1 51 ? 83.228 149.709 22.150 1.00 29.14 51 GLY C O 1
ATOM 4547 N N . VAL C 1 52 ? 83.430 148.540 24.053 1.00 29.49 52 VAL C N 1
ATOM 4548 C CA . VAL C 1 52 ? 82.074 148.948 24.508 1.00 30.19 52 VAL C CA 1
ATOM 4549 C C . VAL C 1 52 ? 82.077 149.845 25.732 1.00 30.77 52 VAL C C 1
ATOM 4550 O O . VAL C 1 52 ? 82.772 149.569 26.704 1.00 31.28 52 VAL C O 1
ATOM 4554 N N . LYS C 1 53 ? 81.285 150.909 25.682 1.00 31.26 53 LYS C N 1
ATOM 4555 C CA . LYS C 1 53 ? 81.194 151.862 26.775 1.00 31.74 53 LYS C CA 1
ATOM 4556 C C . LYS C 1 53 ? 79.732 152.247 26.936 1.00 32.22 53 LYS C C 1
ATOM 4557 O O . LYS C 1 53 ? 79.089 152.653 25.971 1.00 32.11 53 LYS C O 1
ATOM 4563 N N . GLY C 1 54 ? 79.191 152.089 28.146 1.00 33.20 54 GLY C N 1
ATOM 4564 C CA . GLY C 1 54 ? 77.790 152.477 28.445 1.00 33.26 54 GLY C CA 1
ATOM 4565 C C . GLY C 1 54 ? 77.443 152.538 29.932 1.00 33.67 54 GLY C C 1
ATOM 4566 O O . GLY C 1 54 ? 78.191 152.051 30.785 1.00 33.41 54 GLY C O 1
ATOM 4567 N N . GLU C 1 55 ? 76.282 153.104 30.239 1.00 34.30 55 GLU C N 1
ATOM 4568 C CA . GLU C 1 55 ? 75.903 153.413 31.624 1.00 35.61 55 GLU C CA 1
ATOM 4569 C C . GLU C 1 55 ? 75.267 152.259 32.421 1.00 34.92 55 GLU C C 1
ATOM 4570 O O . GLU C 1 55 ? 75.285 152.273 33.671 1.00 35.09 55 GLU C O 1
ATOM 4576 N N . ASP C 1 56 ? 74.731 151.252 31.722 1.00 33.66 56 ASP C N 1
ATOM 4577 C CA . ASP C 1 56 ? 74.260 150.039 32.399 1.00 31.92 56 ASP C CA 1
ATOM 4578 C C . ASP C 1 56 ? 74.767 148.710 31.775 1.00 30.71 56 ASP C C 1
ATOM 4579 O O . ASP C 1 56 ? 73.989 147.967 31.144 1.00 31.19 56 ASP C O 1
ATOM 4584 N N . LEU C 1 57 ? 76.043 148.397 31.984 1.00 28.54 57 LEU C N 1
ATOM 4585 C CA . LEU C 1 57 ? 76.644 147.224 31.363 1.00 27.55 57 LEU C CA 1
ATOM 4586 C C . LEU C 1 57 ? 76.952 146.123 32.323 1.00 26.48 57 LEU C C 1
ATOM 4587 O O . LEU C 1 57 ? 77.683 146.346 33.253 1.00 26.80 57 LEU C O 1
ATOM 4592 N N . GLY C 1 58 ? 76.464 144.915 32.057 1.00 25.76 58 GLY C N 1
ATOM 4593 C CA . GLY C 1 58 ? 76.817 143.720 32.871 1.00 24.39 58 GLY C CA 1
ATOM 4594 C C . GLY C 1 58 ? 77.846 142.844 32.186 1.00 22.91 58 GLY C C 1
ATOM 4595 O O . GLY C 1 58 ? 78.382 143.236 31.173 1.00 23.04 58 GLY C O 1
ATOM 4596 N N . VAL C 1 59 ? 78.132 141.671 32.733 1.00 21.83 59 VAL C N 1
ATOM 4597 C CA . VAL C 1 59 ? 78.969 140.725 32.025 1.00 21.80 59 VAL C CA 1
ATOM 4598 C C . VAL C 1 59 ? 78.208 139.465 31.559 1.00 23.15 59 VAL C C 1
ATOM 4599 O O . VAL C 1 59 ? 77.806 138.652 32.374 1.00 23.85 59 VAL C O 1
ATOM 4603 N N . HIS C 1 60 ? 77.993 139.336 30.240 1.00 23.80 60 HIS C N 1
ATOM 4604 C CA . HIS C 1 60 ? 77.549 138.090 29.606 1.00 23.83 60 HIS C CA 1
ATOM 4605 C C . HIS C 1 60 ? 78.644 137.061 29.790 1.00 22.65 60 HIS C C 1
ATOM 4606 O O . HIS C 1 60 ? 79.695 137.097 29.126 1.00 22.74 60 HIS C O 1
ATOM 4613 N N . LEU C 1 61 ? 78.414 136.179 30.746 1.00 21.46 61 LEU C N 1
ATOM 4614 C CA . LEU C 1 61 ? 79.359 135.122 31.049 1.00 20.72 61 LEU C CA 1
ATOM 4615 C C . LEU C 1 61 ? 79.297 134.088 29.966 1.00 19.37 61 LEU C C 1
ATOM 4616 O O . LEU C 1 61 ? 78.220 133.798 29.459 1.00 19.38 61 LEU C O 1
ATOM 4621 N N . VAL C 1 62 ? 80.427 133.516 29.603 1.00 18.34 62 VAL C N 1
ATOM 4622 C CA . VAL C 1 62 ? 80.372 132.535 28.550 1.00 18.14 62 VAL C CA 1
ATOM 4623 C C . VAL C 1 62 ? 81.181 131.311 28.811 1.00 18.19 62 VAL C C 1
ATOM 4624 O O . VAL C 1 62 ? 82.335 131.434 29.153 1.00 18.27 62 VAL C O 1
ATOM 4628 N N . LEU C 1 63 ? 80.571 130.142 28.583 1.00 19.00 63 LEU C N 1
ATOM 4629 C CA . LEU C 1 63 ? 81.285 128.850 28.546 1.00 19.90 63 LEU C CA 1
ATOM 4630 C C . LEU C 1 63 ? 80.967 127.967 27.355 1.00 20.51 63 LEU C C 1
ATOM 4631 O O . LEU C 1 63 ? 81.400 126.808 27.322 1.00 20.59 63 LEU C O 1
ATOM 4636 N N . THR C 1 64 ? 80.205 128.475 26.390 1.00 21.51 64 THR C N 1
ATOM 4637 C CA . THR C 1 64 ? 80.026 127.754 25.114 1.00 22.06 64 THR C CA 1
ATOM 4638 C C . THR C 1 64 ? 80.296 128.669 23.934 1.00 22.71 64 THR C C 1
ATOM 4639 O O . THR C 1 64 ? 80.164 129.878 24.039 1.00 22.64 64 THR C O 1
ATOM 4643 N N . SER C 1 65 ? 80.622 128.073 22.795 1.00 24.11 65 SER C N 1
ATOM 4644 C CA . SER C 1 65 ? 80.860 128.806 21.545 1.00 24.94 65 SER C CA 1
ATOM 4645 C C . SER C 1 65 ? 80.255 128.033 20.354 1.00 25.09 65 SER C C 1
ATOM 4646 O O . SER C 1 65 ? 80.910 127.165 19.767 1.00 24.53 65 SER C O 1
ATOM 4649 N N . GLU C 1 66 ? 79.009 128.360 20.023 1.00 26.07 66 GLU C N 1
ATOM 4650 C CA . GLU C 1 66 ? 78.168 127.611 19.047 1.00 27.93 66 GLU C CA 1
ATOM 4651 C C . GLU C 1 66 ? 78.617 127.687 17.586 1.00 28.18 66 GLU C C 1
ATOM 4652 O O . GLU C 1 66 ? 78.533 126.702 16.849 1.00 28.89 66 GLU C O 1
ATOM 4658 N N . TRP C 1 67 ? 79.031 128.866 17.145 1.00 28.13 67 TRP C N 1
ATOM 4659 C CA . TRP C 1 67 ? 79.301 129.071 15.749 1.00 28.04 67 TRP C CA 1
ATOM 4660 C C . TRP C 1 67 ? 80.592 128.429 15.270 1.00 27.61 67 TRP C C 1
ATOM 4661 O O . TRP C 1 67 ? 81.517 128.162 16.060 1.00 27.97 67 TRP C O 1
ATOM 4672 N N . PRO C 1 68 ? 80.667 128.167 13.957 1.00 26.55 68 PRO C N 1
ATOM 4673 C CA . PRO C 1 68 ? 81.945 127.635 13.502 1.00 24.84 68 PRO C CA 1
ATOM 4674 C C . PRO C 1 68 ? 83.000 128.766 13.399 1.00 23.11 68 PRO C C 1
ATOM 4675 O O . PRO C 1 68 ? 84.193 128.465 13.435 1.00 23.08 68 PRO C O 1
ATOM 4679 N N . ALA C 1 69 ? 82.534 130.021 13.288 1.00 20.68 69 ALA C N 1
ATOM 4680 C CA . ALA C 1 69 ? 83.305 131.266 13.485 1.00 19.51 69 ALA C CA 1
ATOM 4681 C C . ALA C 1 69 ? 82.338 132.437 13.636 1.00 18.53 69 ALA C C 1
ATOM 4682 O O . ALA C 1 69 ? 81.271 132.413 13.088 1.00 19.75 69 ALA C O 1
ATOM 4684 N N . PRO C 1 70 ? 82.670 133.453 14.429 1.00 17.25 70 PRO C N 1
ATOM 4685 C CA . PRO C 1 70 ? 83.828 133.630 15.289 1.00 16.34 70 PRO C CA 1
ATOM 4686 C C . PRO C 1 70 ? 83.705 132.655 16.425 1.00 15.89 70 PRO C C 1
ATOM 4687 O O . PRO C 1 70 ? 82.619 132.271 16.790 1.00 16.41 70 PRO C O 1
ATOM 4691 N N . ARG C 1 71 ? 84.805 132.191 16.946 1.00 15.73 71 ARG C N 1
ATOM 4692 C CA . ARG C 1 71 ? 84.695 131.383 18.122 1.00 15.81 71 ARG C CA 1
ATOM 4693 C C . ARG C 1 71 ? 85.454 132.070 19.254 1.00 15.56 71 ARG C C 1
ATOM 4694 O O . ARG C 1 71 ? 86.391 132.847 18.949 1.00 15.96 71 ARG C O 1
ATOM 4702 N N . MET C 1 72 ? 85.040 131.792 20.522 1.00 14.18 72 MET C N 1
ATOM 4703 C CA . MET C 1 72 ? 85.711 132.235 21.783 1.00 11.30 72 MET C CA 1
ATOM 4704 C C . MET C 1 72 ? 86.557 131.142 22.477 1.00 12.78 72 MET C C 1
ATOM 4705 O O . MET C 1 72 ? 86.186 129.968 22.483 1.00 12.42 72 MET C O 1
ATOM 4710 N N . ARG C 1 73 ? 87.691 131.539 23.061 1.00 14.07 73 ARG C N 1
ATOM 4711 C CA . ARG C 1 73 ? 88.494 130.649 23.951 1.00 16.01 73 ARG C CA 1
ATOM 4712 C C . ARG C 1 73 ? 88.338 131.021 25.438 1.00 16.39 73 ARG C C 1
ATOM 4713 O O . ARG C 1 73 ? 87.962 132.150 25.768 1.00 17.29 73 ARG C O 1
ATOM 4721 N N . PRO C 1 74 ? 88.607 130.084 26.357 1.00 17.18 74 PRO C N 1
ATOM 4722 C CA . PRO C 1 74 ? 88.596 130.506 27.788 1.00 17.77 74 PRO C CA 1
ATOM 4723 C C . PRO C 1 74 ? 89.827 131.354 28.160 1.00 18.14 74 PRO C C 1
ATOM 4724 O O . PRO C 1 74 ? 90.902 131.156 27.566 1.00 18.54 74 PRO C O 1
ATOM 4728 N N . LEU C 1 75 ? 89.665 132.298 29.091 1.00 18.12 75 LEU C N 1
ATOM 4729 C CA . LEU C 1 75 ? 90.780 133.034 29.680 1.00 17.80 75 LEU C CA 1
ATOM 4730 C C . LEU C 1 75 ? 91.664 132.068 30.476 1.00 20.60 75 LEU C C 1
ATOM 4731 O O . LEU C 1 75 ? 92.851 131.885 30.190 1.00 21.64 75 LEU C O 1
ATOM 4736 N N . THR C 1 76 ? 91.086 131.375 31.443 1.00 23.28 76 THR C N 1
ATOM 4737 C CA . THR C 1 76 ? 91.862 130.427 32.231 1.00 25.50 76 THR C CA 1
ATOM 4738 C C . THR C 1 76 ? 92.162 129.225 31.401 1.00 26.77 76 THR C C 1
ATOM 4739 O O . THR C 1 76 ? 91.506 128.988 30.387 1.00 26.70 76 THR C O 1
ATOM 4743 N N . GLU C 1 77 ? 93.122 128.437 31.848 1.00 28.88 77 GLU C N 1
ATOM 4744 C CA . GLU C 1 77 ? 93.522 127.304 31.046 1.00 31.97 77 GLU C CA 1
ATOM 4745 C C . GLU C 1 77 ? 93.033 125.948 31.540 1.00 32.02 77 GLU C C 1
ATOM 4746 O O . GLU C 1 77 ? 93.690 124.936 31.288 1.00 32.16 77 GLU C O 1
ATOM 4752 N N . GLY C 1 78 ? 91.851 125.924 32.174 1.00 32.75 78 GLY C N 1
ATOM 4753 C CA . GLY C 1 78 ? 91.234 124.667 32.656 1.00 33.66 78 GLY C CA 1
ATOM 4754 C C . GLY C 1 78 ? 90.860 123.673 31.558 1.00 34.46 78 GLY C C 1
ATOM 4755 O O . GLY C 1 78 ? 89.985 123.944 30.746 1.00 35.20 78 GLY C O 1
ATOM 4756 N N . GLU C 1 79 ? 91.501 122.513 31.549 1.00 34.82 79 GLU C N 1
ATOM 4757 C CA . GLU C 1 79 ? 91.262 121.455 30.552 1.00 35.78 79 GLU C CA 1
ATOM 4758 C C . GLU C 1 79 ? 89.821 121.047 30.220 1.00 35.13 79 GLU C C 1
ATOM 4759 O O . GLU C 1 79 ? 89.529 120.553 29.138 1.00 35.03 79 GLU C O 1
ATOM 4765 N N . SER C 1 80 ? 88.930 121.161 31.183 1.00 35.00 80 SER C N 1
ATOM 4766 C CA . SER C 1 80 ? 87.625 120.540 31.021 1.00 34.45 80 SER C CA 1
ATOM 4767 C C . SER C 1 80 ? 86.723 121.511 30.321 1.00 34.62 80 SER C C 1
ATOM 4768 O O . SER C 1 80 ? 85.640 121.143 29.924 1.00 34.47 80 SER C O 1
ATOM 4771 N N . LEU C 1 81 ? 87.179 122.750 30.175 1.00 35.00 81 LEU C N 1
ATOM 4772 C CA . LEU C 1 81 ? 86.376 123.813 29.576 1.00 35.88 81 LEU C CA 1
ATOM 4773 C C . LEU C 1 81 ? 86.595 123.963 28.074 1.00 36.44 81 LEU C C 1
ATOM 4774 O O . LEU C 1 81 ? 86.017 124.850 27.451 1.00 35.96 81 LEU C O 1
ATOM 4779 N N . ARG C 1 82 ? 87.445 123.119 27.508 1.00 37.64 82 ARG C N 1
ATOM 4780 C CA . ARG C 1 82 ? 87.866 123.306 26.147 1.00 40.10 82 ARG C CA 1
ATOM 4781 C C . ARG C 1 82 ? 87.692 122.050 25.331 1.00 40.89 82 ARG C C 1
ATOM 4782 O O . ARG C 1 82 ? 87.734 120.950 25.866 1.00 41.16 82 ARG C O 1
ATOM 4790 N N . ASP C 1 83 ? 87.500 122.229 24.027 1.00 42.59 83 ASP C N 1
ATOM 4791 C CA . ASP C 1 83 ? 87.063 121.169 23.148 1.00 44.32 83 ASP C CA 1
ATOM 4792 C C . ASP C 1 83 ? 87.409 121.516 21.713 1.00 44.11 83 ASP C C 1
ATOM 4793 O O . ASP C 1 83 ? 86.902 122.560 21.192 1.00 43.88 83 ASP C O 1
ATOM 4798 N N . GLU C 1 84 ? 88.305 120.749 21.062 1.00 43.43 84 GLU C N 1
ATOM 4799 C CA . GLU C 1 84 ? 89.593 120.215 21.547 1.00 42.67 84 GLU C CA 1
ATOM 4800 C C . GLU C 1 84 ? 90.603 120.937 20.657 1.00 41.40 84 GLU C C 1
ATOM 4801 O O . GLU C 1 84 ? 91.794 120.615 20.625 1.00 41.56 84 GLU C O 1
ATOM 4807 N N . ALA C 1 85 ? 90.078 121.875 19.870 1.00 39.38 85 ALA C N 1
ATOM 4808 C CA . ALA C 1 85 ? 90.858 122.910 19.240 1.00 36.73 85 ALA C CA 1
ATOM 4809 C C . ALA C 1 85 ? 91.191 123.950 20.313 1.00 35.19 85 ALA C C 1
ATOM 4810 O O . ALA C 1 85 ? 91.870 124.928 20.024 1.00 35.43 85 ALA C O 1
ATOM 4812 N N . GLY C 1 86 ? 90.676 123.771 21.532 1.00 32.79 86 GLY C N 1
ATOM 4813 C CA . GLY C 1 86 ? 90.902 124.736 22.587 1.00 30.04 86 GLY C CA 1
ATOM 4814 C C . GLY C 1 86 ? 89.878 125.851 22.621 1.00 28.80 86 GLY C C 1
ATOM 4815 O O . GLY C 1 86 ? 90.140 126.942 23.115 1.00 28.83 86 GLY C O 1
ATOM 4816 N N . TYR C 1 87 ? 88.686 125.592 22.115 1.00 27.47 87 TYR C N 1
ATOM 4817 C CA . TYR C 1 87 ? 87.638 126.593 22.215 1.00 25.78 87 TYR C CA 1
ATOM 4818 C C . TYR C 1 87 ? 86.674 126.193 23.278 1.00 25.32 87 TYR C C 1
ATOM 4819 O O . TYR C 1 87 ? 86.637 125.036 23.668 1.00 25.24 87 TYR C O 1
ATOM 4828 N N . PHE C 1 88 ? 85.834 127.117 23.712 1.00 25.12 88 PHE C N 1
ATOM 4829 C CA . PHE C 1 88 ? 84.685 126.687 24.475 1.00 25.32 88 PHE C CA 1
ATOM 4830 C C . PHE C 1 88 ? 83.946 125.656 23.623 1.00 25.28 88 PHE C C 1
ATOM 4831 O O . PHE C 1 88 ? 83.983 125.736 22.399 1.00 24.93 88 PHE C O 1
ATOM 4839 N N . PRO C 1 89 ? 83.256 124.690 24.266 1.00 25.59 89 PRO C N 1
ATOM 4840 C CA . PRO C 1 89 ? 82.575 123.671 23.461 1.00 25.29 89 PRO C CA 1
ATOM 4841 C C . PRO C 1 89 ? 81.404 124.273 22.686 1.00 25.25 89 PRO C C 1
ATOM 4842 O O . PRO C 1 89 ? 80.886 125.353 23.025 1.00 23.80 89 PRO C O 1
ATOM 4846 N N . GLU C 1 90 ? 80.994 123.580 21.644 1.00 26.11 90 GLU C N 1
ATOM 4847 C CA . GLU C 1 90 ? 80.028 124.182 20.734 1.00 28.14 90 GLU C CA 1
ATOM 4848 C C . GLU C 1 90 ? 78.559 124.053 21.116 1.00 27.11 90 GLU C C 1
ATOM 4849 O O . GLU C 1 90 ? 77.730 124.830 20.610 1.00 27.20 90 GLU C O 1
ATOM 4855 N N . SER C 1 91 ? 78.261 123.083 21.991 1.00 26.52 91 SER C N 1
ATOM 4856 C CA . SER C 1 91 ? 76.909 122.822 22.548 1.00 25.31 91 SER C CA 1
ATOM 4857 C C . SER C 1 91 ? 76.926 122.752 24.061 1.00 24.28 91 SER C C 1
ATOM 4858 O O . SER C 1 91 ? 77.925 122.319 24.650 1.00 23.30 91 SER C O 1
ATOM 4861 N N . LEU C 1 92 ? 75.794 123.119 24.666 1.00 23.76 92 LEU C N 1
ATOM 4862 C CA . LEU C 1 92 ? 75.491 122.837 26.090 1.00 23.49 92 LEU C CA 1
ATOM 4863 C C . LEU C 1 92 ? 75.720 121.357 26.471 1.00 23.55 92 LEU C C 1
ATOM 4864 O O . LEU C 1 92 ? 76.408 121.046 27.427 1.00 23.73 92 LEU C O 1
ATOM 4869 N N . GLU C 1 93 ? 75.183 120.437 25.693 1.00 23.74 93 GLU C N 1
ATOM 4870 C CA . GLU C 1 93 ? 75.414 119.027 25.940 1.00 24.69 93 GLU C CA 1
ATOM 4871 C C . GLU C 1 93 ? 76.905 118.690 26.121 1.00 24.18 93 GLU C C 1
ATOM 4872 O O . GLU C 1 93 ? 77.332 117.910 27.000 1.00 23.87 93 GLU C O 1
ATOM 4878 N N . ALA C 1 94 ? 77.691 119.303 25.259 1.00 23.89 94 ALA C N 1
ATOM 4879 C CA . ALA C 1 94 ? 79.092 119.016 25.195 1.00 23.16 94 ALA C CA 1
ATOM 4880 C C . ALA C 1 94 ? 79.783 119.623 26.432 1.00 22.51 94 ALA C C 1
ATOM 4881 O O . ALA C 1 94 ? 80.765 119.070 26.952 1.00 22.72 94 ALA C O 1
ATOM 4883 N N . LEU C 1 95 ? 79.253 120.755 26.884 1.00 21.35 95 LEU C N 1
ATOM 4884 C CA . LEU C 1 95 ? 79.780 121.487 28.035 1.00 20.55 95 LEU C CA 1
ATOM 4885 C C . LEU C 1 95 ? 79.585 120.655 29.296 1.00 20.81 95 LEU C C 1
ATOM 4886 O O . LEU C 1 95 ? 80.565 120.287 29.981 1.00 20.75 95 LEU C O 1
ATOM 4891 N N . TRP C 1 96 ? 78.300 120.350 29.537 1.00 20.12 96 TRP C N 1
ATOM 4892 C CA . TRP C 1 96 ? 77.782 119.704 30.720 1.00 19.00 96 TRP C CA 1
ATOM 4893 C C . TRP C 1 96 ? 78.347 118.325 30.961 1.00 20.75 96 TRP C C 1
ATOM 4894 O O . TRP C 1 96 ? 78.591 117.946 32.110 1.00 21.72 96 TRP C O 1
ATOM 4905 N N . ARG C 1 97 ? 78.617 117.587 29.908 1.00 21.76 97 ARG C N 1
ATOM 4906 C CA . ARG C 1 97 ? 79.095 116.277 30.140 1.00 24.03 97 ARG C CA 1
ATOM 4907 C C . ARG C 1 97 ? 80.553 116.278 30.567 1.00 23.70 97 ARG C C 1
ATOM 4908 O O . ARG C 1 97 ? 81.059 115.221 30.919 1.00 24.00 97 ARG C O 1
ATOM 4916 N N . LYS C 1 98 ? 81.264 117.416 30.535 1.00 24.41 98 LYS C N 1
ATOM 4917 C CA . LYS C 1 98 ? 82.714 117.384 30.993 1.00 24.35 98 LYS C CA 1
ATOM 4918 C C . LYS C 1 98 ? 83.256 118.503 31.895 1.00 23.49 98 LYS C C 1
ATOM 4919 O O . LYS C 1 98 ? 84.228 118.281 32.615 1.00 22.37 98 LYS C O 1
ATOM 4925 N N . ALA C 1 99 ? 82.620 119.676 31.873 1.00 23.24 99 ALA C N 1
ATOM 4926 C CA . ALA C 1 99 ? 83.013 120.787 32.732 1.00 24.16 99 ALA C CA 1
ATOM 4927 C C . ALA C 1 99 ? 83.126 120.415 34.223 1.00 25.64 99 ALA C C 1
ATOM 4928 O O . ALA C 1 99 ? 82.277 119.725 34.775 1.00 26.96 99 ALA C O 1
ATOM 4930 N N . ARG C 1 100 ? 84.193 120.849 34.866 1.00 26.81 100 ARG C N 1
ATOM 4931 C CA . ARG C 1 100 ? 84.360 120.638 36.265 1.00 27.78 100 ARG C CA 1
ATOM 4932 C C . ARG C 1 100 ? 84.085 121.972 36.901 1.00 29.33 100 ARG C C 1
ATOM 4933 O O . ARG C 1 100 ? 84.500 123.016 36.373 1.00 30.21 100 ARG C O 1
ATOM 4941 N N . ALA C 1 101 ? 83.430 121.952 38.059 1.00 30.84 101 ALA C N 1
ATOM 4942 C CA . ALA C 1 101 ? 82.923 123.186 38.656 1.00 31.56 101 ALA C CA 1
ATOM 4943 C C . ALA C 1 101 ? 84.019 124.155 39.123 1.00 32.09 101 ALA C C 1
ATOM 4944 O O . ALA C 1 101 ? 83.833 125.365 39.056 1.00 31.79 101 ALA C O 1
ATOM 4946 N N . GLU C 1 102 ? 85.149 123.627 39.586 1.00 33.23 102 GLU C N 1
ATOM 4947 C CA . GLU C 1 102 ? 86.258 124.479 40.032 1.00 35.04 102 GLU C CA 1
ATOM 4948 C C . GLU C 1 102 ? 86.695 125.339 38.859 1.00 34.14 102 GLU C C 1
ATOM 4949 O O . GLU C 1 102 ? 86.574 126.578 38.889 1.00 33.68 102 GLU C O 1
ATOM 4955 N N . GLU C 1 103 ? 87.184 124.635 37.830 1.00 32.92 103 GLU C N 1
ATOM 4956 C CA . GLU C 1 103 ? 87.595 125.215 36.581 1.00 31.56 103 GLU C CA 1
ATOM 4957 C C . GLU C 1 103 ? 86.574 126.251 36.121 1.00 30.36 103 GLU C C 1
ATOM 4958 O O . GLU C 1 103 ? 86.924 127.392 35.795 1.00 30.46 103 GLU C O 1
ATOM 4964 N N . VAL C 1 104 ? 85.306 125.896 36.167 1.00 29.09 104 VAL C N 1
ATOM 4965 C CA . VAL C 1 104 ? 84.295 126.833 35.703 1.00 28.54 104 VAL C CA 1
ATOM 4966 C C . VAL C 1 104 ? 84.313 128.107 36.518 1.00 29.85 104 VAL C C 1
ATOM 4967 O O . VAL C 1 104 ? 83.928 129.183 36.027 1.00 30.14 104 VAL C O 1
ATOM 4971 N N . GLU C 1 105 ? 84.739 127.985 37.772 1.00 31.37 105 GLU C N 1
ATOM 4972 C CA . GLU C 1 105 ? 84.569 129.085 38.711 1.00 32.62 105 GLU C CA 1
ATOM 4973 C C . GLU C 1 105 ? 85.705 130.030 38.488 1.00 32.26 105 GLU C C 1
ATOM 4974 O O . GLU C 1 105 ? 85.479 131.247 38.413 1.00 32.24 105 GLU C O 1
ATOM 4980 N N . ARG C 1 106 ? 86.909 129.463 38.360 1.00 32.32 106 ARG C N 1
ATOM 4981 C CA . ARG C 1 106 ? 88.105 130.240 38.028 1.00 33.45 106 ARG C CA 1
ATOM 4982 C C . ARG C 1 106 ? 87.774 131.144 36.831 1.00 33.58 106 ARG C C 1
ATOM 4983 O O . ARG C 1 106 ? 87.774 132.408 36.932 1.00 32.87 106 ARG C O 1
ATOM 4991 N N . GLU C 1 107 ? 87.450 130.453 35.729 1.00 32.98 107 GLU C N 1
ATOM 4992 C CA . GLU C 1 107 ? 87.046 131.052 34.498 1.00 32.50 107 GLU C CA 1
ATOM 4993 C C . GLU C 1 107 ? 86.021 132.142 34.661 1.00 32.12 107 GLU C C 1
ATOM 4994 O O . GLU C 1 107 ? 86.202 133.238 34.148 1.00 33.02 107 GLU C O 1
ATOM 5000 N N . LEU C 1 108 ? 84.935 131.892 35.351 1.00 31.40 108 LEU C N 1
ATOM 5001 C CA . LEU C 1 108 ? 84.008 133.000 35.488 1.00 31.44 108 LEU C CA 1
ATOM 5002 C C . LEU C 1 108 ? 84.529 134.183 36.357 1.00 31.00 108 LEU C C 1
ATOM 5003 O O . LEU C 1 108 ? 84.126 135.321 36.162 1.00 30.43 108 LEU C O 1
ATOM 5008 N N . LYS C 1 109 ? 85.405 133.920 37.323 1.00 30.68 109 LYS C N 1
ATOM 5009 C CA . LYS C 1 109 ? 86.002 135.018 38.074 1.00 30.64 109 LYS C CA 1
ATOM 5010 C C . LYS C 1 109 ? 86.911 135.804 37.127 1.00 29.28 109 LYS C C 1
ATOM 5011 O O . LYS C 1 109 ? 86.806 137.037 37.043 1.00 29.47 109 LYS C O 1
ATOM 5017 N N . ALA C 1 110 ? 87.790 135.076 36.418 1.00 27.00 110 ALA C N 1
ATOM 5018 C CA . ALA C 1 110 ? 88.581 135.629 35.336 1.00 24.86 110 ALA C CA 1
ATOM 5019 C C . ALA C 1 110 ? 87.718 136.566 34.489 1.00 24.46 110 ALA C C 1
ATOM 5020 O O . ALA C 1 110 ? 87.980 137.768 34.397 1.00 24.86 110 ALA C O 1
ATOM 5022 N N . GLN C 1 111 ? 86.638 136.056 33.926 1.00 23.79 111 GLN C N 1
ATOM 5023 C CA . GLN C 1 111 ? 85.846 136.904 33.084 1.00 22.94 111 GLN C CA 1
ATOM 5024 C C . GLN C 1 111 ? 85.372 138.122 33.846 1.00 24.05 111 GLN C C 1
ATOM 5025 O O . GLN C 1 111 ? 85.397 139.239 33.327 1.00 25.02 111 GLN C O 1
ATOM 5031 N N . ILE C 1 112 ? 84.961 137.946 35.091 1.00 24.68 112 ILE C N 1
ATOM 5032 C CA . ILE C 1 112 ? 84.366 139.068 35.802 1.00 24.64 112 ILE C CA 1
ATOM 5033 C C . ILE C 1 112 ? 85.438 140.106 36.148 1.00 25.05 112 ILE C C 1
ATOM 5034 O O . ILE C 1 112 ? 85.202 141.316 36.033 1.00 24.12 112 ILE C O 1
ATOM 5039 N N . GLN C 1 113 ? 86.622 139.645 36.538 1.00 25.81 113 GLN C N 1
ATOM 5040 C CA . GLN C 1 113 ? 87.673 140.581 36.895 1.00 27.35 113 GLN C CA 1
ATOM 5041 C C . GLN C 1 113 ? 88.059 141.475 35.735 1.00 27.47 113 GLN C C 1
ATOM 5042 O O . GLN C 1 113 ? 88.041 142.734 35.854 1.00 26.65 113 GLN C O 1
ATOM 5048 N N . ALA C 1 114 ? 88.399 140.789 34.629 1.00 27.63 114 ALA C N 1
ATOM 5049 C CA . ALA C 1 114 ? 88.598 141.386 33.304 1.00 27.22 114 ALA C CA 1
ATOM 5050 C C . ALA C 1 114 ? 87.516 142.399 32.908 1.00 27.22 114 ALA C C 1
ATOM 5051 O O . ALA C 1 114 ? 87.842 143.508 32.526 1.00 28.29 114 ALA C O 1
ATOM 5053 N N . ALA C 1 115 ? 86.237 142.096 33.039 1.00 27.04 115 ALA C N 1
ATOM 5054 C CA . ALA C 1 115 ? 85.270 143.178 32.796 1.00 27.81 115 ALA C CA 1
ATOM 5055 C C . ALA C 1 115 ? 85.528 144.498 33.581 1.00 28.56 115 ALA C C 1
ATOM 5056 O O . ALA C 1 115 ? 85.310 145.599 33.054 1.00 28.56 115 ALA C O 1
ATOM 5058 N N . ALA C 1 116 ? 85.989 144.376 34.832 1.00 29.75 116 ALA C N 1
ATOM 5059 C CA . ALA C 1 116 ? 86.118 145.518 35.742 1.00 30.25 116 ALA C CA 1
ATOM 5060 C C . ALA C 1 116 ? 87.168 146.463 35.192 1.00 31.09 116 ALA C C 1
ATOM 5061 O O . ALA C 1 116 ? 86.979 147.695 35.196 1.00 30.87 116 ALA C O 1
ATOM 5063 N N . LYS C 1 117 ? 88.261 145.858 34.707 1.00 31.77 117 LYS C N 1
ATOM 5064 C CA . LYS C 1 117 ? 89.202 146.492 33.773 1.00 32.40 117 LYS C CA 1
ATOM 5065 C C . LYS C 1 117 ? 88.577 147.230 32.559 1.00 32.21 117 LYS C C 1
ATOM 5066 O O . LYS C 1 117 ? 89.205 148.129 32.040 1.00 32.58 117 LYS C O 1
ATOM 5072 N N . LEU C 1 118 ? 87.377 146.884 32.094 1.00 31.60 118 LEU C N 1
ATOM 5073 C CA . LEU C 1 118 ? 86.866 147.554 30.889 1.00 31.01 118 LEU C CA 1
ATOM 5074 C C . LEU C 1 118 ? 85.693 148.493 31.087 1.00 31.05 118 LEU C C 1
ATOM 5075 O O . LEU C 1 118 ? 85.461 149.386 30.272 1.00 30.98 118 LEU C O 1
ATOM 5080 N N . PHE C 1 119 ? 84.940 148.292 32.156 1.00 31.40 119 PHE C N 1
ATOM 5081 C CA . PHE C 1 119 ? 83.806 149.164 32.456 1.00 31.91 119 PHE C CA 1
ATOM 5082 C C . PHE C 1 119 ? 83.389 148.830 33.888 1.00 31.91 119 PHE C C 1
ATOM 5083 O O . PHE C 1 119 ? 84.071 148.002 34.533 1.00 32.17 119 PHE C O 1
ATOM 5091 N N . SER C 1 120 ? 82.315 149.469 34.386 1.00 31.39 120 SER C N 1
ATOM 5092 C CA . SER C 1 120 ? 81.725 149.155 35.725 1.00 31.03 120 SER C CA 1
ATOM 5093 C C . SER C 1 120 ? 80.552 148.201 35.631 1.00 30.14 120 SER C C 1
ATOM 5094 O O . SER C 1 120 ? 79.400 148.648 35.463 1.00 30.05 120 SER C O 1
ATOM 5097 N N . PRO C 1 121 ? 80.815 146.903 35.788 1.00 29.17 121 PRO C N 1
ATOM 5098 C CA . PRO C 1 121 ? 79.767 145.896 35.639 1.00 29.21 121 PRO C CA 1
ATOM 5099 C C . PRO C 1 121 ? 78.586 146.234 36.561 1.00 29.72 121 PRO C C 1
ATOM 5100 O O . PRO C 1 121 ? 78.813 146.612 37.705 1.00 30.77 121 PRO C O 1
ATOM 5104 N N . THR C 1 122 ? 77.346 146.147 36.095 1.00 29.33 122 THR C N 1
ATOM 5105 C CA . THR C 1 122 ? 76.227 146.329 36.994 1.00 28.87 122 THR C CA 1
ATOM 5106 C C . THR C 1 122 ? 75.480 145.031 37.231 1.00 29.48 122 THR C C 1
ATOM 5107 O O . THR C 1 122 ? 74.636 144.973 38.143 1.00 29.93 122 THR C O 1
ATOM 5111 N N . HIS C 1 123 ? 75.723 144.009 36.401 1.00 29.21 123 HIS C N 1
ATOM 5112 C CA . HIS C 1 123 ? 74.904 142.797 36.486 1.00 29.22 123 HIS C CA 1
ATOM 5113 C C . HIS C 1 123 ? 75.542 141.551 35.953 1.00 28.64 123 HIS C C 1
ATOM 5114 O O . HIS C 1 123 ? 76.700 141.567 35.631 1.00 28.72 123 HIS C O 1
ATOM 5121 N N . LEU C 1 124 ? 74.783 140.461 35.887 1.00 28.60 124 LEU C N 1
ATOM 5122 C CA . LEU C 1 124 ? 75.357 139.152 35.514 1.00 28.89 124 LEU C CA 1
ATOM 5123 C C . LEU C 1 124 ? 74.362 138.319 34.744 1.00 29.50 124 LEU C C 1
ATOM 5124 O O . LEU C 1 124 ? 73.173 138.397 35.000 1.00 29.73 124 LEU C O 1
ATOM 5129 N N . ASP C 1 125 ? 74.849 137.543 33.784 1.00 30.36 125 ASP C N 1
ATOM 5130 C CA . ASP C 1 125 ? 74.027 136.562 33.040 1.00 30.80 125 ASP C CA 1
ATOM 5131 C C . ASP C 1 125 ? 74.914 135.617 32.276 1.00 30.52 125 ASP C C 1
ATOM 5132 O O . ASP C 1 125 ? 76.142 135.745 32.251 1.00 29.66 125 ASP C O 1
ATOM 5137 N N . ALA C 1 126 ? 74.286 134.625 31.691 1.00 31.00 126 ALA C N 1
ATOM 5138 C CA . ALA C 1 126 ? 75.064 133.617 31.020 1.00 31.68 126 ALA C CA 1
ATOM 5139 C C . ALA C 1 126 ? 74.482 133.446 29.655 1.00 31.80 126 ALA C C 1
ATOM 5140 O O . ALA C 1 126 ? 73.258 133.422 29.469 1.00 31.48 126 ALA C O 1
ATOM 5142 N N . HIS C 1 127 ? 75.397 133.397 28.705 1.00 32.02 127 HIS C N 1
ATOM 5143 C CA . HIS C 1 127 ? 75.084 133.173 27.336 1.00 32.43 127 HIS C CA 1
ATOM 5144 C C . HIS C 1 127 ? 74.604 131.723 27.213 1.00 33.45 127 HIS C C 1
ATOM 5145 O O . HIS C 1 127 ? 75.267 130.779 27.725 1.00 33.17 127 HIS C O 1
ATOM 5152 N N . GLN C 1 128 ? 73.434 131.563 26.576 1.00 34.06 128 GLN C N 1
ATOM 5153 C CA . GLN C 1 128 ? 72.809 130.236 26.357 1.00 35.21 128 GLN C CA 1
ATOM 5154 C C . GLN C 1 128 ? 72.359 129.474 27.615 1.00 35.27 128 GLN C C 1
ATOM 5155 O O . GLN C 1 128 ? 72.155 128.250 27.538 1.00 36.10 128 GLN C O 1
ATOM 5161 N N . GLY C 1 129 ? 72.175 130.172 28.743 1.00 34.85 129 GLY C N 1
ATOM 5162 C CA . GLY C 1 129 ? 72.026 129.517 30.048 1.00 34.00 129 GLY C CA 1
ATOM 5163 C C . GLY C 1 129 ? 73.018 128.381 30.280 1.00 33.66 129 GLY C C 1
ATOM 5164 O O . GLY C 1 129 ? 72.628 127.261 30.600 1.00 34.71 129 GLY C O 1
ATOM 5165 N N . ALA C 1 130 ? 74.307 128.628 30.102 1.00 32.83 130 ALA C N 1
ATOM 5166 C CA . ALA C 1 130 ? 75.279 127.545 30.275 1.00 32.07 130 ALA C CA 1
ATOM 5167 C C . ALA C 1 130 ? 75.374 127.119 31.733 1.00 31.53 130 ALA C C 1
ATOM 5168 O O . ALA C 1 130 ? 75.827 126.023 32.049 1.00 31.72 130 ALA C O 1
ATOM 5170 N N . VAL C 1 131 ? 74.937 128.011 32.609 1.00 30.92 131 VAL C N 1
ATOM 5171 C CA . VAL C 1 131 ? 74.947 127.804 34.039 1.00 30.87 131 VAL C CA 1
ATOM 5172 C C . VAL C 1 131 ? 73.753 126.973 34.554 1.00 31.57 131 VAL C C 1
ATOM 5173 O O . VAL C 1 131 ? 73.606 126.794 35.764 1.00 32.49 131 VAL C O 1
ATOM 5177 N N . LEU C 1 132 ? 72.907 126.457 33.669 1.00 31.16 132 LEU C N 1
ATOM 5178 C CA . LEU C 1 132 ? 71.736 125.737 34.125 1.00 30.75 132 LEU C CA 1
ATOM 5179 C C . LEU C 1 132 ? 72.023 124.319 34.638 1.00 30.85 132 LEU C C 1
ATOM 5180 O O . LEU C 1 132 ? 71.116 123.662 35.160 1.00 31.24 132 LEU C O 1
ATOM 5185 N N . ARG C 1 133 ? 73.261 123.846 34.515 1.00 30.50 133 ARG C N 1
ATOM 5186 C CA . ARG C 1 133 ? 73.669 122.676 35.281 1.00 31.32 133 ARG C CA 1
ATOM 5187 C C . ARG C 1 133 ? 73.834 123.082 36.770 1.00 33.01 133 ARG C C 1
ATOM 5188 O O . ARG C 1 133 ? 74.637 123.981 37.070 1.00 33.82 133 ARG C O 1
ATOM 5196 N N . PRO C 1 134 ? 73.085 122.418 37.706 1.00 34.08 134 PRO C N 1
ATOM 5197 C CA . PRO C 1 134 ? 72.660 123.082 38.981 1.00 34.00 134 PRO C CA 1
ATOM 5198 C C . PRO C 1 134 ? 73.835 123.440 39.881 1.00 33.94 134 PRO C C 1
ATOM 5199 O O . PRO C 1 134 ? 73.897 124.527 40.446 1.00 34.06 134 PRO C O 1
ATOM 5203 N N . ASP C 1 135 ? 74.726 122.486 40.040 1.00 34.11 135 ASP C N 1
ATOM 5204 C CA . ASP C 1 135 ? 76.124 122.739 40.070 1.00 34.66 135 ASP C CA 1
ATOM 5205 C C . ASP C 1 135 ? 76.572 124.225 39.830 1.00 35.00 135 ASP C C 1
ATOM 5206 O O . ASP C 1 135 ? 76.818 125.036 40.769 1.00 35.58 135 ASP C O 1
ATOM 5211 N N . LEU C 1 136 ? 76.653 124.564 38.543 1.00 33.81 136 LEU C N 1
ATOM 5212 C CA . LEU C 1 136 ? 77.144 125.831 38.091 1.00 32.44 136 LEU C CA 1
ATOM 5213 C C . LEU C 1 136 ? 76.181 126.909 38.475 1.00 31.91 136 LEU C C 1
ATOM 5214 O O . LEU C 1 136 ? 76.577 128.036 38.770 1.00 32.31 136 LEU C O 1
ATOM 5219 N N . ALA C 1 137 ? 74.911 126.575 38.507 1.00 31.26 137 ALA C N 1
ATOM 5220 C CA . ALA C 1 137 ? 73.939 127.556 38.961 1.00 31.32 137 ALA C CA 1
ATOM 5221 C C . ALA C 1 137 ? 74.235 128.013 40.392 1.00 31.28 137 ALA C C 1
ATOM 5222 O O . ALA C 1 137 ? 73.910 129.150 40.768 1.00 31.50 137 ALA C O 1
ATOM 5224 N N . GLU C 1 138 ? 74.854 127.143 41.191 1.00 31.68 138 GLU C N 1
ATOM 5225 C CA . GLU C 1 138 ? 75.157 127.537 42.556 1.00 30.92 138 GLU C CA 1
ATOM 5226 C C . GLU C 1 138 ? 76.302 128.558 42.462 1.00 29.43 138 GLU C C 1
ATOM 5227 O O . GLU C 1 138 ? 76.168 129.703 42.933 1.00 28.24 138 GLU C O 1
ATOM 5233 N N . VAL C 1 139 ? 77.386 128.152 41.786 1.00 28.23 139 VAL C N 1
ATOM 5234 C CA . VAL C 1 139 ? 78.504 129.051 41.473 1.00 26.61 139 VAL C CA 1
ATOM 5235 C C . VAL C 1 139 ? 78.012 130.429 40.964 1.00 26.89 139 VAL C C 1
ATOM 5236 O O . VAL C 1 139 ? 78.325 131.499 41.548 1.00 26.80 139 VAL C O 1
ATOM 5240 N N . TYR C 1 140 ? 77.239 130.389 39.879 1.00 26.07 140 TYR C N 1
ATOM 5241 C CA . TYR C 1 140 ? 76.769 131.596 39.237 1.00 25.87 140 TYR C CA 1
ATOM 5242 C C . TYR C 1 140 ? 76.227 132.549 40.297 1.00 26.83 140 TYR C C 1
ATOM 5243 O O . TYR C 1 140 ? 76.709 133.663 40.425 1.00 27.10 140 TYR C O 1
ATOM 5252 N N . LEU C 1 141 ? 75.284 132.074 41.113 1.00 28.43 141 LEU C N 1
ATOM 5253 C CA . LEU C 1 141 ? 74.593 132.916 42.110 1.00 28.84 141 LEU C CA 1
ATOM 5254 C C . LEU C 1 141 ? 75.494 133.382 43.235 1.00 29.01 141 LEU C C 1
ATOM 5255 O O . LEU C 1 141 ? 75.323 134.485 43.764 1.00 28.87 141 LEU C O 1
ATOM 5260 N N . ARG C 1 142 ? 76.434 132.520 43.600 1.00 29.36 142 ARG C N 1
ATOM 5261 C CA . ARG C 1 142 ? 77.382 132.837 44.625 1.00 30.51 142 ARG C CA 1
ATOM 5262 C C . ARG C 1 142 ? 78.281 134.013 44.194 1.00 30.59 142 ARG C C 1
ATOM 5263 O O . ARG C 1 142 ? 78.359 135.033 44.923 1.00 30.25 142 ARG C O 1
ATOM 5271 N N . LEU C 1 143 ? 78.937 133.884 43.025 1.00 30.22 143 LEU C N 1
ATOM 5272 C CA . LEU C 1 143 ? 79.683 134.997 42.427 1.00 28.96 143 LEU C CA 1
ATOM 5273 C C . LEU C 1 143 ? 78.847 136.258 42.326 1.00 28.81 143 LEU C C 1
ATOM 5274 O O . LEU C 1 143 ? 79.341 137.336 42.636 1.00 27.97 143 LEU C O 1
ATOM 5279 N N . ALA C 1 144 ? 77.593 136.145 41.898 1.00 29.04 144 ALA C N 1
ATOM 5280 C CA . ALA C 1 144 ? 76.786 137.351 41.715 1.00 30.58 144 ALA C CA 1
ATOM 5281 C C . ALA C 1 144 ? 76.919 138.189 42.974 1.00 31.92 144 ALA C C 1
ATOM 5282 O O . ALA C 1 144 ? 77.237 139.397 42.919 1.00 31.86 144 ALA C O 1
ATOM 5284 N N . GLU C 1 145 ? 76.709 137.495 44.102 1.00 33.67 145 GLU C N 1
ATOM 5285 C CA . GLU C 1 145 ? 76.824 138.007 45.482 1.00 34.59 145 GLU C CA 1
ATOM 5286 C C . GLU C 1 145 ? 78.281 138.414 45.875 1.00 33.74 145 GLU C C 1
ATOM 5287 O O . GLU C 1 145 ? 78.512 139.538 46.323 1.00 33.50 145 GLU C O 1
ATOM 5293 N N . ALA C 1 146 ? 79.244 137.502 45.714 1.00 32.40 146 ALA C N 1
ATOM 5294 C CA . ALA C 1 146 ? 80.644 137.825 45.946 1.00 31.64 146 ALA C CA 1
ATOM 5295 C C . ALA C 1 146 ? 81.106 139.144 45.305 1.00 31.82 146 ALA C C 1
ATOM 5296 O O . ALA C 1 146 ? 82.097 139.700 45.742 1.00 32.97 146 ALA C O 1
ATOM 5298 N N . TYR C 1 147 ? 80.441 139.645 44.268 1.00 31.48 147 TYR C N 1
ATOM 5299 C CA . TYR C 1 147 ? 80.962 140.812 43.555 1.00 30.80 147 TYR C CA 1
ATOM 5300 C C . TYR C 1 147 ? 79.891 141.837 43.469 1.00 31.93 147 TYR C C 1
ATOM 5301 O O . TYR C 1 147 ? 80.003 142.787 42.717 1.00 32.04 147 TYR C O 1
ATOM 5310 N N . ARG C 1 148 ? 78.826 141.627 44.218 1.00 33.63 148 ARG C N 1
ATOM 5311 C CA . ARG C 1 148 ? 77.734 142.602 44.327 1.00 35.93 148 ARG C CA 1
ATOM 5312 C C . ARG C 1 148 ? 77.226 143.048 42.943 1.00 34.97 148 ARG C C 1
ATOM 5313 O O . ARG C 1 148 ? 77.136 144.247 42.633 1.00 34.78 148 ARG C O 1
ATOM 5321 N N . LEU C 1 149 ? 76.906 142.041 42.122 1.00 34.68 149 LEU C N 1
ATOM 5322 C CA . LEU C 1 149 ? 76.249 142.223 40.814 1.00 33.87 149 LEU C CA 1
ATOM 5323 C C . LEU C 1 149 ? 74.924 141.454 40.791 1.00 33.91 149 LEU C C 1
ATOM 5324 O O . LEU C 1 149 ? 74.873 140.265 41.129 1.00 34.58 149 LEU C O 1
ATOM 5329 N N . VAL C 1 150 ? 73.843 142.117 40.417 1.00 33.71 150 VAL C N 1
ATOM 5330 C CA . VAL C 1 150 ? 72.547 141.434 40.396 1.00 34.22 150 VAL C CA 1
ATOM 5331 C C . VAL C 1 150 ? 72.525 140.403 39.272 1.00 35.13 150 VAL C C 1
ATOM 5332 O O . VAL C 1 150 ? 72.928 140.713 38.158 1.00 35.95 150 VAL C O 1
ATOM 5336 N N . PRO C 1 151 ? 72.087 139.160 39.548 1.00 36.07 151 PRO C N 1
ATOM 5337 C CA . PRO C 1 151 ? 72.222 138.170 38.491 1.00 36.00 151 PRO C CA 1
ATOM 5338 C C . PRO C 1 151 ? 70.868 137.955 37.833 1.00 36.37 151 PRO C C 1
ATOM 5339 O O . PRO C 1 151 ? 69.831 138.336 38.402 1.00 36.50 151 PRO C O 1
ATOM 5343 N N . LEU C 1 152 ? 70.876 137.384 36.632 1.00 36.96 152 LEU C N 1
ATOM 5344 C CA . LEU C 1 152 ? 69.639 137.153 35.922 1.00 37.34 152 LEU C CA 1
ATOM 5345 C C . LEU C 1 152 ? 69.024 135.939 36.555 1.00 37.84 152 LEU C C 1
ATOM 5346 O O . LEU C 1 152 ? 69.691 134.914 36.658 1.00 38.06 152 LEU C O 1
ATOM 5351 N N . VAL C 1 153 ? 67.796 136.087 37.046 1.00 38.47 153 VAL C N 1
ATOM 5352 C CA . VAL C 1 153 ? 67.052 134.976 37.601 1.00 39.48 153 VAL C CA 1
ATOM 5353 C C . VAL C 1 153 ? 65.633 135.040 37.076 1.00 40.51 153 VAL C C 1
ATOM 5354 O O . VAL C 1 153 ? 64.893 136.005 37.297 1.00 39.96 153 VAL C O 1
ATOM 5358 N N . PRO C 1 154 ? 65.250 134.003 36.340 1.00 42.28 154 PRO C N 1
ATOM 5359 C CA . PRO C 1 154 ? 63.931 133.936 35.666 1.00 43.60 154 PRO C CA 1
ATOM 5360 C C . PRO C 1 154 ? 62.736 133.569 36.569 1.00 45.07 154 PRO C C 1
ATOM 5361 O O . PRO C 1 154 ? 62.846 132.644 37.383 1.00 45.19 154 PRO C O 1
ATOM 5365 N N . GLU C 1 155 ? 61.619 134.294 36.410 1.00 47.47 155 GLU C N 1
ATOM 5366 C CA . GLU C 1 155 ? 60.310 134.000 37.067 1.00 48.80 155 GLU C CA 1
ATOM 5367 C C . GLU C 1 155 ? 60.020 132.518 37.068 1.00 49.71 155 GLU C C 1
ATOM 5368 O O . GLU C 1 155 ? 59.863 131.921 38.115 1.00 50.27 155 GLU C O 1
ATOM 5374 N N . SER C 1 156 ? 59.939 131.938 35.881 1.00 50.72 156 SER C N 1
ATOM 5375 C CA . SER C 1 156 ? 59.735 130.513 35.728 1.00 52.07 156 SER C CA 1
ATOM 5376 C C . SER C 1 156 ? 60.748 129.983 34.708 1.00 52.65 156 SER C C 1
ATOM 5377 O O . SER C 1 156 ? 61.205 130.734 33.848 1.00 53.15 156 SER C O 1
ATOM 5380 N N . LEU C 1 157 ? 61.112 128.709 34.780 1.00 53.09 157 LEU C N 1
ATOM 5381 C CA . LEU C 1 157 ? 62.088 128.196 33.805 1.00 53.76 157 LEU C CA 1
ATOM 5382 C C . LEU C 1 157 ? 61.489 127.270 32.744 1.00 54.14 157 LEU C C 1
ATOM 5383 O O . LEU C 1 157 ? 62.120 126.322 32.276 1.00 54.16 157 LEU C O 1
ATOM 5388 N N . GLU C 1 158 ? 60.259 127.579 32.366 1.00 54.70 158 GLU C N 1
ATOM 5389 C CA . GLU C 1 158 ? 59.560 126.865 31.326 1.00 55.16 158 GLU C CA 1
ATOM 5390 C C . GLU C 1 158 ? 60.067 127.340 29.966 1.00 54.56 158 GLU C C 1
ATOM 5391 O O . GLU C 1 158 ? 60.322 128.541 29.744 1.00 54.71 158 GLU C O 1
ATOM 5397 N N . GLY C 1 159 ? 60.232 126.385 29.058 1.00 53.57 159 GLY C N 1
ATOM 5398 C CA . GLY C 1 159 ? 60.642 126.711 27.704 1.00 51.90 159 GLY C CA 1
ATOM 5399 C C . GLY C 1 159 ? 62.064 127.216 27.517 1.00 50.33 159 GLY C C 1
ATOM 5400 O O . GLY C 1 159 ? 62.445 127.520 26.395 1.00 50.81 159 GLY C O 1
ATOM 5401 N N . LEU C 1 160 ? 62.856 127.323 28.580 1.00 48.38 160 LEU C N 1
ATOM 5402 C CA . LEU C 1 160 ? 64.293 127.524 28.389 1.00 46.78 160 LEU C CA 1
ATOM 5403 C C . LEU C 1 160 ? 64.931 126.164 28.117 1.00 45.62 160 LEU C C 1
ATOM 5404 O O . LEU C 1 160 ? 66.163 126.025 28.099 1.00 45.02 160 LEU C O 1
ATOM 5409 N N . GLY C 1 161 ? 64.062 125.174 27.901 1.00 44.48 161 GLY C N 1
ATOM 5410 C CA . GLY C 1 161 ? 64.446 123.796 27.613 1.00 43.28 161 GLY C CA 1
ATOM 5411 C C . GLY C 1 161 ? 65.565 123.245 28.488 1.00 42.41 161 GLY C C 1
ATOM 5412 O O . GLY C 1 161 ? 66.633 122.886 27.989 1.00 42.53 161 GLY C O 1
ATOM 5413 N N . VAL C 1 162 ? 65.341 123.177 29.797 1.00 41.00 162 VAL C N 1
ATOM 5414 C CA . VAL C 1 162 ? 66.366 122.615 30.682 1.00 39.40 162 VAL C CA 1
ATOM 5415 C C . VAL C 1 162 ? 66.292 121.093 30.603 1.00 37.93 162 VAL C C 1
ATOM 5416 O O . VAL C 1 162 ? 65.184 120.543 30.477 1.00 38.04 162 VAL C O 1
ATOM 5420 N N . PRO C 1 163 ? 67.444 120.392 30.667 1.00 36.21 163 PRO C N 1
ATOM 5421 C CA . PRO C 1 163 ? 67.300 118.914 30.737 1.00 35.00 163 PRO C CA 1
ATOM 5422 C C . PRO C 1 163 ? 66.490 118.559 31.986 1.00 33.94 163 PRO C C 1
ATOM 5423 O O . PRO C 1 163 ? 66.826 119.060 33.072 1.00 33.62 163 PRO C O 1
ATOM 5427 N N . PRO C 1 164 ? 65.395 117.756 31.826 1.00 32.82 164 PRO C N 1
ATOM 5428 C CA . PRO C 1 164 ? 64.513 117.399 32.929 1.00 31.55 164 PRO C CA 1
ATOM 5429 C C . PRO C 1 164 ? 65.174 117.025 34.273 1.00 30.38 164 PRO C C 1
ATOM 5430 O O . PRO C 1 164 ? 64.741 117.561 35.303 1.00 30.37 164 PRO C O 1
ATOM 5434 N N . PRO C 1 165 ? 66.242 116.200 34.279 1.00 29.18 165 PRO C N 1
ATOM 5435 C CA . PRO C 1 165 ? 66.809 115.868 35.595 1.00 28.97 165 PRO C CA 1
ATOM 5436 C C . PRO C 1 165 ? 67.201 117.074 36.449 1.00 29.01 165 PRO C C 1
ATOM 5437 O O . PRO C 1 165 ? 67.291 116.968 37.660 1.00 30.16 165 PRO C O 1
ATOM 5441 N N . PHE C 1 166 ? 67.410 118.215 35.817 1.00 28.93 166 PHE C N 1
ATOM 5442 C CA . PHE C 1 166 ? 67.905 119.409 36.462 1.00 28.41 166 PHE C CA 1
ATOM 5443 C C . PHE C 1 166 ? 66.789 120.244 37.065 1.00 27.96 166 PHE C C 1
ATOM 5444 O O . PHE C 1 166 ? 67.058 121.170 37.822 1.00 27.10 166 PHE C O 1
ATOM 5452 N N . LEU C 1 167 ? 65.546 119.997 36.660 1.00 27.99 167 LEU C N 1
ATOM 5453 C CA . LEU C 1 167 ? 64.448 120.857 37.087 1.00 28.62 167 LEU C CA 1
ATOM 5454 C C . LEU C 1 167 ? 64.244 120.925 38.585 1.00 28.93 167 LEU C C 1
ATOM 5455 O O . LEU C 1 167 ? 64.023 122.003 39.125 1.00 29.52 167 LEU C O 1
ATOM 5460 N N . PRO C 1 168 ? 64.254 119.773 39.272 1.00 29.12 168 PRO C N 1
ATOM 5461 C CA . PRO C 1 168 ? 64.008 119.933 40.687 1.00 29.19 168 PRO C CA 1
ATOM 5462 C C . PRO C 1 168 ? 65.085 120.736 41.417 1.00 29.37 168 PRO C C 1
ATOM 5463 O O . PRO C 1 168 ? 64.716 121.646 42.150 1.00 29.52 168 PRO C O 1
ATOM 5467 N N . GLU C 1 169 ? 66.377 120.456 41.213 1.00 29.39 169 GLU C N 1
ATOM 5468 C CA . GLU C 1 169 ? 67.425 121.282 41.845 1.00 30.03 169 GLU C CA 1
ATOM 5469 C C . GLU C 1 169 ? 67.399 122.742 41.471 1.00 30.83 169 GLU C C 1
ATOM 5470 O O . GLU C 1 169 ? 67.797 123.582 42.258 1.00 30.88 169 GLU C O 1
ATOM 5476 N N . LEU C 1 170 ? 66.964 123.050 40.265 1.00 32.28 170 LEU C N 1
ATOM 5477 C CA . LEU C 1 170 ? 66.941 124.428 39.850 1.00 34.12 170 LEU C CA 1
ATOM 5478 C C . LEU C 1 170 ? 65.774 125.128 40.482 1.00 35.31 170 LEU C C 1
ATOM 5479 O O . LEU C 1 170 ? 65.890 126.263 40.893 1.00 35.30 170 LEU C O 1
ATOM 5484 N N . GLU C 1 171 ? 64.646 124.436 40.556 1.00 37.83 171 GLU C N 1
ATOM 5485 C CA . GLU C 1 171 ? 63.454 124.944 41.211 1.00 40.30 171 GLU C CA 1
ATOM 5486 C C . GLU C 1 171 ? 63.844 125.303 42.634 1.00 40.61 171 GLU C C 1
ATOM 5487 O O . GLU C 1 171 ? 63.473 126.339 43.141 1.00 40.59 171 GLU C O 1
ATOM 5493 N N . ARG C 1 172 ? 64.630 124.429 43.243 1.00 41.66 172 ARG C N 1
ATOM 5494 C CA . ARG C 1 172 ? 65.079 124.558 44.611 1.00 43.41 172 ARG C CA 1
ATOM 5495 C C . ARG C 1 172 ? 65.649 125.943 44.852 1.00 45.45 172 ARG C C 1
ATOM 5496 O O . ARG C 1 172 ? 65.005 126.794 45.476 1.00 45.63 172 ARG C O 1
ATOM 5504 N N . LEU C 1 173 ? 66.856 126.167 44.336 1.00 48.02 173 LEU C N 1
ATOM 5505 C CA . LEU C 1 173 ? 67.542 127.426 44.554 1.00 50.09 173 LEU C CA 1
ATOM 5506 C C . LEU C 1 173 ? 66.931 128.606 43.816 1.00 51.88 173 LEU C C 1
ATOM 5507 O O . LEU C 1 173 ? 67.156 129.735 44.215 1.00 52.60 173 LEU C O 1
ATOM 5512 N N . LEU C 1 174 ? 66.141 128.378 42.775 1.00 54.49 174 LEU C N 1
ATOM 5513 C CA . LEU C 1 174 ? 65.376 129.496 42.214 1.00 56.70 174 LEU C CA 1
ATOM 5514 C C . LEU C 1 174 ? 64.532 130.087 43.343 1.00 58.45 174 LEU C C 1
ATOM 5515 O O . LEU C 1 174 ? 64.289 131.296 43.411 1.00 58.85 174 LEU C O 1
ATOM 5520 N N . TYR C 1 175 ? 64.093 129.200 44.225 1.00 60.55 175 TYR C N 1
ATOM 5521 C CA . TYR C 1 175 ? 63.084 129.515 45.233 1.00 62.42 175 TYR C CA 1
ATOM 5522 C C . TYR C 1 175 ? 63.813 129.873 46.541 1.00 61.89 175 TYR C C 1
ATOM 5523 O O . TYR C 1 175 ? 63.446 130.846 47.192 1.00 62.36 175 TYR C O 1
ATOM 5532 N N . GLU C 1 176 ? 64.888 129.155 46.868 1.00 60.57 176 GLU C N 1
ATOM 5533 C CA . GLU C 1 176 ? 65.794 129.544 47.965 1.00 59.36 176 GLU C CA 1
ATOM 5534 C C . GLU C 1 176 ? 66.719 130.801 47.772 1.00 57.92 176 GLU C C 1
ATOM 5535 O O . GLU C 1 176 ? 67.747 130.922 48.466 1.00 57.93 176 GLU C O 1
ATOM 5541 N N . THR C 1 177 ? 66.403 131.714 46.841 1.00 55.71 177 THR C N 1
ATOM 5542 C CA . THR C 1 177 ? 67.311 132.842 46.610 1.00 53.34 177 THR C CA 1
ATOM 5543 C C . THR C 1 177 ? 66.653 134.174 46.962 1.00 51.77 177 THR C C 1
ATOM 5544 O O . THR C 1 177 ? 65.449 134.369 46.721 1.00 51.44 177 THR C O 1
ATOM 5548 N N . PRO C 1 178 ? 67.446 135.103 47.518 1.00 50.02 178 PRO C N 1
ATOM 5549 C CA . PRO C 1 178 ? 66.902 136.411 47.869 1.00 48.94 178 PRO C CA 1
ATOM 5550 C C . PRO C 1 178 ? 66.653 137.210 46.624 1.00 48.11 178 PRO C C 1
ATOM 5551 O O . PRO C 1 178 ? 65.847 138.136 46.639 1.00 47.89 178 PRO C O 1
ATOM 5555 N N . PHE C 1 179 ? 67.347 136.833 45.548 1.00 47.38 179 PHE C N 1
ATOM 5556 C CA . PHE C 1 179 ? 67.425 137.623 44.321 1.00 46.00 179 PHE C CA 1
ATOM 5557 C C . PHE C 1 179 ? 66.138 137.762 43.556 1.00 46.03 179 PHE C C 1
ATOM 5558 O O . PHE C 1 179 ? 65.342 136.820 43.493 1.00 46.25 179 PHE C O 1
ATOM 5566 N N . PRO C 1 180 ? 65.943 138.923 42.930 1.00 46.23 180 PRO C N 1
ATOM 5567 C CA . PRO C 1 180 ? 64.664 139.203 42.267 1.00 46.68 180 PRO C CA 1
ATOM 5568 C C . PRO C 1 180 ? 64.455 138.217 41.137 1.00 47.21 180 PRO C C 1
ATOM 5569 O O . PRO C 1 180 ? 65.380 137.502 40.757 1.00 47.95 180 PRO C O 1
ATOM 5573 N N . GLN C 1 181 ? 63.254 138.130 40.613 1.00 47.51 181 GLN C N 1
ATOM 5574 C CA . GLN C 1 181 ? 63.020 137.172 39.577 1.00 48.46 181 GLN C CA 1
ATOM 5575 C C . GLN C 1 181 ? 62.207 137.914 38.601 1.00 49.07 181 GLN C C 1
ATOM 5576 O O . GLN C 1 181 ? 61.415 138.768 39.002 1.00 49.02 181 GLN C O 1
ATOM 5582 N N . VAL C 1 182 ? 62.403 137.641 37.315 1.00 49.97 182 VAL C N 1
ATOM 5583 C CA . VAL C 1 182 ? 61.776 138.506 36.321 1.00 50.76 182 VAL C CA 1
ATOM 5584 C C . VAL C 1 182 ? 61.031 137.759 35.258 1.00 51.40 182 VAL C C 1
ATOM 5585 O O . VAL C 1 182 ? 61.457 136.686 34.842 1.00 51.09 182 VAL C O 1
ATOM 5589 N N . ARG C 1 183 ? 59.908 138.326 34.828 1.00 52.90 183 ARG C N 1
ATOM 5590 C CA . ARG C 1 183 ? 59.179 137.741 33.707 1.00 55.22 183 ARG C CA 1
ATOM 5591 C C . ARG C 1 183 ? 60.047 137.911 32.467 1.00 54.91 183 ARG C C 1
ATOM 5592 O O . ARG C 1 183 ? 60.173 139.003 31.892 1.00 54.93 183 ARG C O 1
ATOM 5600 N N . PHE C 1 184 ? 60.679 136.799 32.119 1.00 55.04 184 PHE C N 1
ATOM 5601 C CA . PHE C 1 184 ? 61.645 136.696 31.068 1.00 54.95 184 PHE C CA 1
ATOM 5602 C C . PHE C 1 184 ? 60.953 136.709 29.714 1.00 55.37 184 PHE C C 1
ATOM 5603 O O . PHE C 1 184 ? 60.163 135.830 29.440 1.00 55.55 184 PHE C O 1
ATOM 5611 N N . LEU C 1 185 ? 61.240 137.694 28.865 1.00 56.30 185 LEU C N 1
ATOM 5612 C CA . LEU C 1 185 ? 60.649 137.770 27.501 1.00 57.26 185 LEU C CA 1
ATOM 5613 C C . LEU C 1 185 ? 61.673 137.629 26.345 1.00 58.34 185 LEU C C 1
ATOM 5614 O O . LEU C 1 185 ? 62.590 138.454 26.213 1.00 58.36 185 LEU C O 1
ATOM 5619 N N . ASP C 1 186 ? 61.508 136.607 25.497 1.00 59.50 186 ASP C N 1
ATOM 5620 C CA . ASP C 1 186 ? 62.506 136.327 24.454 1.00 60.32 186 ASP C CA 1
ATOM 5621 C C . ASP C 1 186 ? 61.960 136.064 23.037 1.00 60.62 186 ASP C C 1
ATOM 5622 O O . ASP C 1 186 ? 61.457 134.980 22.754 1.00 60.80 186 ASP C O 1
ATOM 5627 N N . PRO C 1 187 ? 62.105 137.045 22.131 1.00 61.06 187 PRO C N 1
ATOM 5628 C CA . PRO C 1 187 ? 61.594 136.970 20.756 1.00 61.58 187 PRO C CA 1
ATOM 5629 C C . PRO C 1 187 ? 62.564 136.282 19.763 1.00 62.37 187 PRO C C 1
ATOM 5630 O O . PRO C 1 187 ? 62.207 136.053 18.593 1.00 62.92 187 PRO C O 1
ATOM 5634 N N . TYR C 1 188 ? 63.790 136.004 20.215 1.00 62.59 188 TYR C N 1
ATOM 5635 C CA . TYR C 1 188 ? 64.749 135.186 19.477 1.00 62.22 188 TYR C CA 1
ATOM 5636 C C . TYR C 1 188 ? 64.079 133.796 19.337 1.00 62.12 188 TYR C C 1
ATOM 5637 O O . TYR C 1 188 ? 63.484 133.262 20.304 1.00 62.49 188 TYR C O 1
ATOM 5646 N N . GLY C 1 189 ? 64.125 133.239 18.130 1.00 61.19 189 GLY C N 1
ATOM 5647 C CA . GLY C 1 189 ? 63.390 132.021 17.846 1.00 59.98 189 GLY C CA 1
ATOM 5648 C C . GLY C 1 189 ? 62.047 132.308 17.206 1.00 59.06 189 GLY C C 1
ATOM 5649 O O . GLY C 1 189 ? 61.419 131.393 16.700 1.00 59.46 189 GLY C O 1
ATOM 5650 N N . LEU C 1 190 ? 61.595 133.560 17.229 1.00 57.89 190 LEU C N 1
ATOM 5651 C CA . LEU C 1 190 ? 60.410 133.960 16.459 1.00 57.34 190 LEU C CA 1
ATOM 5652 C C . LEU C 1 190 ? 60.819 134.442 15.074 1.00 56.81 190 LEU C C 1
ATOM 5653 O O . LEU C 1 190 ? 61.847 135.084 14.937 1.00 56.83 190 LEU C O 1
ATOM 5658 N N . PRO C 1 191 ? 60.016 134.140 14.034 1.00 56.50 191 PRO C N 1
ATOM 5659 C CA . PRO C 1 191 ? 60.433 134.493 12.650 1.00 55.82 191 PRO C CA 1
ATOM 5660 C C . PRO C 1 191 ? 60.590 136.008 12.403 1.00 54.87 191 PRO C C 1
ATOM 5661 O O . PRO C 1 191 ? 59.658 136.777 12.675 1.00 54.93 191 PRO C O 1
ATOM 5665 N N . PRO C 1 192 ? 61.755 136.426 11.867 1.00 53.85 192 PRO C N 1
ATOM 5666 C CA . PRO C 1 192 ? 62.194 137.812 11.693 1.00 53.36 192 PRO C CA 1
ATOM 5667 C C . PRO C 1 192 ? 61.128 138.839 11.285 1.00 53.38 192 PRO C C 1
ATOM 5668 O O . PRO C 1 192 ? 61.206 139.994 11.701 1.00 52.95 192 PRO C O 1
ATOM 5672 N N . GLU C 1 193 ? 60.148 138.427 10.482 1.00 53.74 193 GLU C N 1
ATOM 5673 C CA . GLU C 1 193 ? 59.144 139.357 9.923 1.00 53.97 193 GLU C CA 1
ATOM 5674 C C . GLU C 1 193 ? 58.063 139.773 10.940 1.00 53.86 193 GLU C C 1
ATOM 5675 O O . GLU C 1 193 ? 57.507 140.866 10.848 1.00 53.51 193 GLU C O 1
ATOM 5681 N N . GLU C 1 194 ? 57.810 138.912 11.926 1.00 53.95 194 GLU C N 1
ATOM 5682 C CA . GLU C 1 194 ? 56.803 139.166 12.952 1.00 53.95 194 GLU C CA 1
ATOM 5683 C C . GLU C 1 194 ? 57.337 139.907 14.153 1.00 53.64 194 GLU C C 1
ATOM 5684 O O . GLU C 1 194 ? 56.573 140.532 14.879 1.00 54.10 194 GLU C O 1
ATOM 5690 N N . ARG C 1 195 ? 58.642 139.783 14.371 1.00 53.15 195 ARG C N 1
ATOM 5691 C CA . ARG C 1 195 ? 59.437 140.636 15.263 1.00 52.65 195 ARG C CA 1
ATOM 5692 C C . ARG C 1 195 ? 58.955 142.074 15.494 1.00 52.18 195 ARG C C 1
ATOM 5693 O O . ARG C 1 195 ? 58.790 142.486 16.630 1.00 52.10 195 ARG C O 1
ATOM 5701 N N . LEU C 1 196 ? 58.757 142.860 14.447 1.00 51.81 196 LEU C N 1
ATOM 5702 C CA . LEU C 1 196 ? 58.251 144.213 14.678 1.00 51.72 196 LEU C CA 1
ATOM 5703 C C . LEU C 1 196 ? 56.940 144.167 15.484 1.00 51.99 196 LEU C C 1
ATOM 5704 O O . LEU C 1 196 ? 56.836 144.818 16.536 1.00 52.47 196 LEU C O 1
ATOM 5709 N N . GLY C 1 197 ? 55.962 143.392 14.993 1.00 51.48 197 GLY C N 1
ATOM 5710 C CA . GLY C 1 197 ? 54.679 143.186 15.673 1.00 50.36 197 GLY C CA 1
ATOM 5711 C C . GLY C 1 197 ? 54.814 142.814 17.138 1.00 49.66 197 GLY C C 1
ATOM 5712 O O . GLY C 1 197 ? 54.237 143.474 17.999 1.00 49.17 197 GLY C O 1
ATOM 5713 N N . PHE C 1 198 ? 55.584 141.762 17.407 1.00 49.36 198 PHE C N 1
ATOM 5714 C CA . PHE C 1 198 ? 55.893 141.314 18.762 1.00 49.16 198 PHE C CA 1
ATOM 5715 C C . PHE C 1 198 ? 56.180 142.472 19.709 1.00 49.73 198 PHE C C 1
ATOM 5716 O O . PHE C 1 198 ? 55.638 142.513 20.808 1.00 49.93 198 PHE C O 1
ATOM 5724 N N . TYR C 1 199 ? 57.034 143.401 19.280 1.00 50.59 199 TYR C N 1
ATOM 5725 C CA . TYR C 1 199 ? 57.403 144.580 20.085 1.00 51.61 199 TYR C CA 1
ATOM 5726 C C . TYR C 1 199 ? 56.231 145.532 20.309 1.00 52.64 199 TYR C C 1
ATOM 5727 O O . TYR C 1 199 ? 56.111 146.142 21.369 1.00 53.08 199 TYR C O 1
ATOM 5736 N N . LEU C 1 200 ? 55.372 145.670 19.308 1.00 53.77 200 LEU C N 1
ATOM 5737 C CA . LEU C 1 200 ? 54.167 146.470 19.471 1.00 54.66 200 LEU C CA 1
ATOM 5738 C C . LEU C 1 200 ? 53.183 145.806 20.480 1.00 55.43 200 LEU C C 1
ATOM 5739 O O . LEU C 1 200 ? 52.670 146.490 21.370 1.00 55.81 200 LEU C O 1
ATOM 5744 N N . ASP C 1 201 ? 52.985 144.487 20.360 1.00 56.06 201 ASP C N 1
ATOM 5745 C CA . ASP C 1 201 ? 52.224 143.639 21.314 1.00 56.90 201 ASP C CA 1
ATOM 5746 C C . ASP C 1 201 ? 52.713 143.648 22.771 1.00 57.21 201 ASP C C 1
ATOM 5747 O O . ASP C 1 201 ? 52.408 142.738 23.555 1.00 57.38 201 ASP C O 1
ATOM 5752 N N . LEU C 1 202 ? 53.499 144.645 23.131 1.00 57.53 202 LEU C N 1
ATOM 5753 C CA . LEU C 1 202 ? 53.927 144.776 24.508 1.00 57.90 202 LEU C CA 1
ATOM 5754 C C . LEU C 1 202 ? 52.925 145.666 25.210 1.00 58.30 202 LEU C C 1
ATOM 5755 O O . LEU C 1 202 ? 52.573 145.427 26.366 1.00 58.21 202 LEU C O 1
ATOM 5760 N N . ALA C 1 203 ? 52.465 146.687 24.488 1.00 58.79 203 ALA C N 1
ATOM 5761 C CA . ALA C 1 203 ? 51.391 147.555 24.947 1.00 59.63 203 ALA C CA 1
ATOM 5762 C C . ALA C 1 203 ? 50.198 146.759 25.535 1.00 60.34 203 ALA C C 1
ATOM 5763 O O . ALA C 1 203 ? 49.519 147.238 26.430 1.00 60.51 203 ALA C O 1
ATOM 5765 N N . HIS C 1 204 ? 49.978 145.532 25.063 1.00 61.14 204 HIS C N 1
ATOM 5766 C CA . HIS C 1 204 ? 48.939 144.654 25.618 1.00 61.89 204 HIS C CA 1
ATOM 5767 C C . HIS C 1 204 ? 49.416 143.974 26.900 1.00 61.41 204 HIS C C 1
ATOM 5768 O O . HIS C 1 204 ? 49.009 142.847 27.196 1.00 61.34 204 HIS C O 1
ATOM 5775 N N . LEU C 1 205 ? 50.304 144.607 27.654 1.00 60.94 205 LEU C N 1
ATOM 5776 C CA . LEU C 1 205 ? 50.765 143.934 28.854 1.00 60.63 205 LEU C CA 1
ATOM 5777 C C . LEU C 1 205 ? 50.209 144.580 30.100 1.00 60.65 205 LEU C C 1
ATOM 5778 O O . LEU C 1 205 ? 50.127 145.813 30.169 1.00 60.62 205 LEU C O 1
ATOM 5783 N N . PRO C 1 206 ? 49.820 143.748 31.087 1.00 60.47 206 PRO C N 1
ATOM 5784 C CA . PRO C 1 206 ? 49.442 144.232 32.420 1.00 60.25 206 PRO C CA 1
ATOM 5785 C C . PRO C 1 206 ? 50.612 144.988 33.069 1.00 59.92 206 PRO C C 1
ATOM 5786 O O . PRO C 1 206 ? 51.710 145.037 32.499 1.00 60.09 206 PRO C O 1
ATOM 5790 N N . PRO C 1 207 ? 50.386 145.607 34.238 1.00 59.41 207 PRO C N 1
ATOM 5791 C CA . PRO C 1 207 ? 51.556 146.016 35.050 1.00 58.61 207 PRO C CA 1
ATOM 5792 C C . PRO C 1 207 ? 52.381 144.815 35.542 1.00 57.43 207 PRO C C 1
ATOM 5793 O O . PRO C 1 207 ? 51.929 143.671 35.437 1.00 57.53 207 PRO C O 1
ATOM 5797 N N . GLY C 1 208 ? 53.574 145.074 36.067 1.00 56.02 208 GLY C N 1
ATOM 5798 C CA . GLY C 1 208 ? 54.472 144.001 36.496 1.00 54.24 208 GLY C CA 1
ATOM 5799 C C . GLY C 1 208 ? 55.921 144.300 36.138 1.00 53.15 208 GLY C C 1
ATOM 5800 O O . GLY C 1 208 ? 56.274 145.439 35.794 1.00 53.11 208 GLY C O 1
ATOM 5801 N N . LEU C 1 209 ? 56.773 143.284 36.213 1.00 51.68 209 LEU C N 1
ATOM 5802 C CA . LEU C 1 209 ? 58.176 143.494 35.893 1.00 50.39 209 LEU C CA 1
ATOM 5803 C C . LEU C 1 209 ? 58.698 142.558 34.821 1.00 49.72 209 LEU C C 1
ATOM 5804 O O . LEU C 1 209 ? 58.788 141.324 34.995 1.00 49.84 209 LEU C O 1
ATOM 5809 N N . TYR C 1 210 ? 59.085 143.175 33.719 1.00 48.30 210 TYR C N 1
ATOM 5810 C CA . TYR C 1 210 ? 59.445 142.425 32.540 1.00 46.91 210 TYR C CA 1
ATOM 5811 C C . TYR C 1 210 ? 60.909 142.595 32.116 1.00 45.07 210 TYR C C 1
ATOM 5812 O O . TYR C 1 210 ? 61.515 143.679 32.249 1.00 45.38 210 TYR C O 1
ATOM 5821 N N . TYR C 1 211 ? 61.478 141.522 31.594 1.00 42.22 211 TYR C N 1
ATOM 5822 C CA . TYR C 1 211 ? 62.874 141.569 31.176 1.00 39.91 211 TYR C CA 1
ATOM 5823 C C . TYR C 1 211 ? 63.013 141.172 29.717 1.00 38.37 211 TYR C C 1
ATOM 5824 O O . TYR C 1 211 ? 63.045 139.985 29.394 1.00 38.24 211 TYR C O 1
ATOM 5833 N N . LEU C 1 212 ? 63.099 142.174 28.845 1.00 36.50 212 LEU C N 1
ATOM 5834 C CA . LEU C 1 212 ? 63.182 141.934 27.412 1.00 34.55 212 LEU C CA 1
ATOM 5835 C C . LEU C 1 212 ? 64.618 141.832 26.892 1.00 32.94 212 LEU C C 1
ATOM 5836 O O . LEU C 1 212 ? 65.322 142.824 26.809 1.00 32.74 212 LEU C O 1
ATOM 5841 N N . VAL C 1 213 ? 65.054 140.622 26.565 1.00 31.75 213 VAL C N 1
ATOM 5842 C CA . VAL C 1 213 ? 66.385 140.414 25.945 1.00 30.48 213 VAL C CA 1
ATOM 5843 C C . VAL C 1 213 ? 66.337 140.629 24.424 1.00 29.22 213 VAL C C 1
ATOM 5844 O O . VAL C 1 213 ? 65.471 140.054 23.753 1.00 29.52 213 VAL C O 1
ATOM 5848 N N . HIS C 1 214 ? 67.223 141.478 23.891 1.00 27.28 214 HIS C N 1
ATOM 5849 C CA . HIS C 1 214 ? 67.354 141.646 22.418 1.00 25.67 214 HIS C CA 1
ATOM 5850 C C . HIS C 1 214 ? 68.790 141.459 21.912 1.00 24.13 214 HIS C C 1
ATOM 5851 O O . HIS C 1 214 ? 69.737 141.775 22.627 1.00 24.23 214 HIS C O 1
ATOM 5858 N N . HIS C 1 215 ? 68.938 140.937 20.690 1.00 22.89 215 HIS C N 1
ATOM 5859 C CA . HIS C 1 215 ? 70.266 140.689 20.059 1.00 21.53 215 HIS C CA 1
ATOM 5860 C C . HIS C 1 215 ? 70.669 141.620 18.908 1.00 19.83 215 HIS C C 1
ATOM 5861 O O . HIS C 1 215 ? 71.337 141.192 18.009 1.00 19.85 215 HIS C O 1
ATOM 5868 N N . SER C 1 216 ? 70.291 142.887 18.974 1.00 18.09 216 SER C N 1
ATOM 5869 C CA . SER C 1 216 ? 70.515 143.833 17.919 1.00 16.76 216 SER C CA 1
ATOM 5870 C C . SER C 1 216 ? 71.918 143.855 17.341 1.00 16.13 216 SER C C 1
ATOM 5871 O O . SER C 1 216 ? 72.925 143.848 18.067 1.00 15.98 216 SER C O 1
ATOM 5874 N N . ALA C 1 217 ? 71.968 143.862 16.007 1.00 15.33 217 ALA C N 1
ATOM 5875 C CA . ALA C 1 217 ? 73.212 144.058 15.253 1.00 13.76 217 ALA C CA 1
ATOM 5876 C C . ALA C 1 217 ? 72.899 144.978 14.112 1.00 13.11 217 ALA C C 1
ATOM 5877 O O . ALA C 1 217 ? 71.778 145.034 13.605 1.00 13.13 217 ALA C O 1
ATOM 5879 N N . LEU C 1 218 ? 73.906 145.731 13.724 1.00 12.11 218 LEU C N 1
ATOM 5880 C CA . LEU C 1 218 ? 73.848 146.483 12.500 1.00 10.54 218 LEU C CA 1
ATOM 5881 C C . LEU C 1 218 ? 74.061 145.567 11.275 1.00 9.98 218 LEU C C 1
ATOM 5882 O O . LEU C 1 218 ? 74.876 144.644 11.307 1.00 9.32 218 LEU C O 1
ATOM 5887 N N . PRO C 1 219 ? 73.330 145.840 10.182 1.00 10.00 219 PRO C N 1
ATOM 5888 C CA . PRO C 1 219 ? 73.532 145.147 8.882 1.00 9.25 219 PRO C CA 1
ATOM 5889 C C . PRO C 1 219 ? 74.943 145.433 8.401 1.00 9.08 219 PRO C C 1
ATOM 5890 O O . PRO C 1 219 ? 75.264 146.558 8.110 1.00 9.49 219 PRO C O 1
ATOM 5894 N N . THR C 1 220 ? 75.778 144.409 8.337 1.00 9.57 220 THR C N 1
ATOM 5895 C CA . THR C 1 220 ? 77.195 144.526 8.053 1.00 8.63 220 THR C CA 1
ATOM 5896 C C . THR C 1 220 ? 77.696 143.186 7.558 1.00 9.27 220 THR C C 1
ATOM 5897 O O . THR C 1 220 ? 77.274 142.166 8.075 1.00 10.16 220 THR C O 1
ATOM 5901 N N . PRO C 1 221 ? 78.635 143.181 6.599 1.00 9.06 221 PRO C N 1
ATOM 5902 C CA . PRO C 1 221 ? 79.210 141.936 6.117 1.00 8.62 221 PRO C CA 1
ATOM 5903 C C . PRO C 1 221 ? 79.678 141.076 7.284 1.00 9.01 221 PRO C C 1
ATOM 5904 O O . PRO C 1 221 ? 79.310 139.901 7.362 1.00 9.32 221 PRO C O 1
ATOM 5908 N N . GLU C 1 222 ? 80.470 141.633 8.190 1.00 9.61 222 GLU C N 1
ATOM 5909 C CA . GLU C 1 222 ? 80.901 140.847 9.365 1.00 11.45 222 GLU C CA 1
ATOM 5910 C C . GLU C 1 222 ? 79.697 140.319 10.161 1.00 12.21 222 GLU C C 1
ATOM 5911 O O . GLU C 1 222 ? 79.615 139.132 10.505 1.00 12.08 222 GLU C O 1
ATOM 5917 N N . GLY C 1 223 ? 78.765 141.225 10.454 1.00 12.49 223 GLY C N 1
ATOM 5918 C CA . GLY C 1 223 ? 77.503 140.834 11.045 1.00 12.43 223 GLY C CA 1
ATOM 5919 C C . GLY C 1 223 ? 76.868 139.660 10.338 1.00 12.27 223 GLY C C 1
ATOM 5920 O O . GLY C 1 223 ? 76.436 138.723 10.983 1.00 13.64 223 GLY C O 1
ATOM 5921 N N . ARG C 1 224 ? 76.818 139.677 9.016 1.00 11.87 224 ARG C N 1
ATOM 5922 C CA . ARG C 1 224 ? 76.110 138.615 8.317 1.00 11.41 224 ARG C CA 1
ATOM 5923 C C . ARG C 1 224 ? 76.889 137.309 8.199 1.00 11.74 224 ARG C C 1
ATOM 5924 O O . ARG C 1 224 ? 76.357 136.328 7.685 1.00 11.73 224 ARG C O 1
ATOM 5932 N N . ALA C 1 225 ? 78.100 137.267 8.739 1.00 11.72 225 ALA C N 1
ATOM 5933 C CA . ALA C 1 225 ? 78.753 135.982 8.933 1.00 12.49 225 ALA C CA 1
ATOM 5934 C C . ALA C 1 225 ? 78.006 135.097 9.924 1.00 13.37 225 ALA C C 1
ATOM 5935 O O . ALA C 1 225 ? 78.175 133.888 9.917 1.00 14.80 225 ALA C O 1
ATOM 5937 N N . LEU C 1 226 ? 77.205 135.660 10.810 1.00 13.77 226 LEU C N 1
ATOM 5938 C CA . LEU C 1 226 ? 76.572 134.802 11.796 1.00 14.53 226 LEU C CA 1
ATOM 5939 C C . LEU C 1 226 ? 75.288 134.197 11.236 1.00 15.18 226 LEU C C 1
ATOM 5940 O O . LEU C 1 226 ? 74.449 134.935 10.678 1.00 14.68 226 LEU C O 1
ATOM 5945 N N . PRO C 1 227 ? 75.092 132.867 11.423 1.00 15.79 227 PRO C N 1
ATOM 5946 C CA . PRO C 1 227 ? 73.876 132.251 10.866 1.00 15.60 227 PRO C CA 1
ATOM 5947 C C . PRO C 1 227 ? 72.596 132.956 11.237 1.00 16.29 227 PRO C C 1
ATOM 5948 O O . PRO C 1 227 ? 71.647 132.887 10.465 1.00 17.61 227 PRO C O 1
ATOM 5952 N N . ASP C 1 228 ? 72.539 133.654 12.367 1.00 16.85 228 ASP C N 1
ATOM 5953 C CA . ASP C 1 228 ? 71.248 134.175 12.834 1.00 17.77 228 ASP C CA 1
ATOM 5954 C C . ASP C 1 228 ? 71.022 135.679 12.570 1.00 17.61 228 ASP C C 1
ATOM 5955 O O . ASP C 1 228 ? 70.153 136.335 13.199 1.00 18.41 228 ASP C O 1
ATOM 5960 N N . TRP C 1 229 ? 71.760 136.233 11.615 1.00 16.71 229 TRP C N 1
ATOM 5961 C CA . TRP C 1 229 ? 71.757 137.680 11.487 1.00 16.16 229 TRP C CA 1
ATOM 5962 C C . TRP C 1 229 ? 70.400 138.223 11.111 1.00 16.73 229 TRP C C 1
ATOM 5963 O O . TRP C 1 229 ? 70.089 139.372 11.444 1.00 16.36 229 TRP C O 1
ATOM 5974 N N . PRO C 1 230 ? 69.593 137.427 10.376 1.00 17.66 230 PRO C N 1
ATOM 5975 C CA . PRO C 1 230 ? 68.313 138.003 9.971 1.00 18.14 230 PRO C CA 1
ATOM 5976 C C . PRO C 1 230 ? 67.514 138.404 11.215 1.00 19.38 230 PRO C C 1
ATOM 5977 O O . PRO C 1 230 ? 66.835 139.457 11.225 1.00 19.69 230 PRO C O 1
ATOM 5981 N N . THR C 1 231 ? 67.648 137.604 12.275 1.00 19.64 231 THR C N 1
ATOM 5982 C CA . THR C 1 231 ? 66.876 137.875 13.492 1.00 19.84 231 THR C CA 1
ATOM 5983 C C . THR C 1 231 ? 67.536 139.033 14.258 1.00 18.82 231 THR C C 1
ATOM 5984 O O . THR C 1 231 ? 66.857 139.975 14.634 1.00 18.80 231 THR C O 1
ATOM 5988 N N . ARG C 1 232 ? 68.855 139.012 14.428 1.00 17.50 232 ARG C N 1
ATOM 5989 C CA . ARG C 1 232 ? 69.525 140.167 15.015 1.00 16.50 232 ARG C CA 1
ATOM 5990 C C . ARG C 1 232 ? 69.242 141.471 14.306 1.00 17.02 232 ARG C C 1
ATOM 5991 O O . ARG C 1 232 ? 69.091 142.500 14.943 1.00 17.16 232 ARG C O 1
ATOM 5999 N N . GLU C 1 233 ? 69.141 141.465 12.989 1.00 17.64 233 GLU C N 1
ATOM 6000 C CA . GLU C 1 233 ? 68.895 142.743 12.337 1.00 18.32 233 GLU C CA 1
ATOM 6001 C C . GLU C 1 233 ? 67.432 143.155 12.492 1.00 18.33 233 GLU C C 1
ATOM 6002 O O . GLU C 1 233 ? 67.102 144.359 12.492 1.00 18.09 233 GLU C O 1
ATOM 6008 N N . ALA C 1 234 ? 66.558 142.158 12.645 1.00 18.57 234 ALA C N 1
ATOM 6009 C CA . ALA C 1 234 ? 65.166 142.463 12.942 1.00 19.23 234 ALA C CA 1
ATOM 6010 C C . ALA C 1 234 ? 65.053 143.220 14.289 1.00 20.27 234 ALA C C 1
ATOM 6011 O O . ALA C 1 234 ? 64.395 144.309 14.345 1.00 20.12 234 ALA C O 1
ATOM 6013 N N . ASP C 1 235 ? 65.715 142.663 15.333 1.00 20.44 235 ASP C N 1
ATOM 6014 C CA . ASP C 1 235 ? 65.873 143.321 16.638 1.00 20.87 235 ASP C CA 1
ATOM 6015 C C . ASP C 1 235 ? 66.290 144.754 16.449 1.00 20.72 235 ASP C C 1
ATOM 6016 O O . ASP C 1 235 ? 65.556 145.655 16.866 1.00 20.95 235 ASP C O 1
ATOM 6021 N N . TYR C 1 236 ? 67.413 144.986 15.767 1.00 20.51 236 TYR C N 1
ATOM 6022 C CA . TYR C 1 236 ? 67.817 146.367 15.531 1.00 20.57 236 TYR C CA 1
ATOM 6023 C C . TYR C 1 236 ? 66.716 147.205 14.827 1.00 21.52 236 TYR C C 1
ATOM 6024 O O . TYR C 1 236 ? 66.319 148.267 15.318 1.00 20.74 236 TYR C O 1
ATOM 6033 N N . PHE C 1 237 ? 66.211 146.745 13.688 1.00 22.68 237 PHE C N 1
ATOM 6034 C CA . PHE C 1 237 ? 65.230 147.589 12.970 1.00 24.15 237 PHE C CA 1
ATOM 6035 C C . PHE C 1 237 ? 63.966 147.908 13.743 1.00 25.11 237 PHE C C 1
ATOM 6036 O O . PHE C 1 237 ? 63.461 149.023 13.646 1.00 25.08 237 PHE C O 1
ATOM 6044 N N . ALA C 1 238 ? 63.471 146.932 14.511 1.00 27.12 238 ALA C N 1
ATOM 6045 C CA . ALA C 1 238 ? 62.310 147.141 15.403 1.00 28.20 238 ALA C CA 1
ATOM 6046 C C . ALA C 1 238 ? 62.625 148.259 16.379 1.00 29.25 238 ALA C C 1
ATOM 6047 O O . ALA C 1 238 ? 62.064 149.343 16.254 1.00 29.53 238 ALA C O 1
ATOM 6049 N N . LEU C 1 239 ? 63.578 148.025 17.286 1.00 30.12 239 LEU C N 1
ATOM 6050 C CA . LEU C 1 239 ? 63.859 148.963 18.362 1.00 31.72 239 LEU C CA 1
ATOM 6051 C C . LEU C 1 239 ? 64.105 150.393 17.908 1.00 33.95 239 LEU C C 1
ATOM 6052 O O . LEU C 1 239 ? 63.870 151.319 18.653 1.00 34.35 239 LEU C O 1
ATOM 6057 N N . SER C 1 240 ? 64.571 150.584 16.684 1.00 36.97 240 SER C N 1
ATOM 6058 C CA . SER C 1 240 ? 64.793 151.925 16.178 1.00 39.58 240 SER C CA 1
ATOM 6059 C C . SER C 1 240 ? 63.594 152.477 15.395 1.00 42.06 240 SER C C 1
ATOM 6060 O O . SER C 1 240 ? 63.667 153.606 14.901 1.00 42.62 240 SER C O 1
ATOM 6063 N N . HIS C 1 241 ? 62.491 151.725 15.284 1.00 44.68 241 HIS C N 1
ATOM 6064 C CA . HIS C 1 241 ? 61.247 152.314 14.743 1.00 47.57 241 HIS C CA 1
ATOM 6065 C C . HIS C 1 241 ? 60.580 153.182 15.824 1.00 48.56 241 HIS C C 1
ATOM 6066 O O . HIS C 1 241 ? 60.421 152.718 16.959 1.00 48.69 241 HIS C O 1
ATOM 6073 N N . PRO C 1 242 ? 60.220 154.450 15.494 1.00 49.78 242 PRO C N 1
ATOM 6074 C CA . PRO C 1 242 ? 59.446 155.330 16.405 1.00 50.73 242 PRO C CA 1
ATOM 6075 C C . PRO C 1 242 ? 58.209 154.655 17.007 1.00 51.41 242 PRO C C 1
ATOM 6076 O O . PRO C 1 242 ? 58.104 154.600 18.219 1.00 51.47 242 PRO C O 1
ATOM 6080 N N . GLU C 1 243 ? 57.306 154.136 16.174 1.00 52.32 243 GLU C N 1
ATOM 6081 C CA . GLU C 1 243 ? 56.238 153.235 16.642 1.00 53.75 243 GLU C CA 1
ATOM 6082 C C . GLU C 1 243 ? 56.615 152.461 17.885 1.00 53.58 243 GLU C C 1
ATOM 6083 O O . GLU C 1 243 ? 55.987 152.623 18.928 1.00 54.42 243 GLU C O 1
ATOM 6089 N N . VAL C 1 244 ? 57.632 151.609 17.751 1.00 52.97 244 VAL C N 1
ATOM 6090 C CA . VAL C 1 244 ? 58.136 150.785 18.838 1.00 52.12 244 VAL C CA 1
ATOM 6091 C C . VAL C 1 244 ? 58.664 151.645 19.991 1.00 51.84 244 VAL C C 1
ATOM 6092 O O . VAL C 1 244 ? 58.371 151.363 21.162 1.00 51.84 244 VAL C O 1
ATOM 6096 N N . ARG C 1 245 ? 59.410 152.704 19.657 1.00 51.18 245 ARG C N 1
ATOM 6097 C CA . ARG C 1 245 ? 60.052 153.539 20.663 1.00 50.56 245 ARG C CA 1
ATOM 6098 C C . ARG C 1 245 ? 59.022 154.180 21.569 1.00 50.72 245 ARG C C 1
ATOM 6099 O O . ARG C 1 245 ? 59.282 154.477 22.734 1.00 50.60 245 ARG C O 1
ATOM 6107 N N . ARG C 1 246 ? 57.832 154.341 21.012 1.00 50.95 246 ARG C N 1
ATOM 6108 C CA . ARG C 1 246 ? 56.693 154.866 21.713 1.00 51.10 246 ARG C CA 1
ATOM 6109 C C . ARG C 1 246 ? 56.223 153.806 22.684 1.00 50.34 246 ARG C C 1
ATOM 6110 O O . ARG C 1 246 ? 56.350 153.973 23.886 1.00 50.60 246 ARG C O 1
ATOM 6118 N N . VAL C 1 247 ? 55.709 152.695 22.175 1.00 49.52 247 VAL C N 1
ATOM 6119 C CA . VAL C 1 247 ? 55.267 151.613 23.053 1.00 48.90 247 VAL C CA 1
ATOM 6120 C C . VAL C 1 247 ? 56.231 151.429 24.230 1.00 48.70 247 VAL C C 1
ATOM 6121 O O . VAL C 1 247 ? 55.826 151.162 25.359 1.00 49.34 247 VAL C O 1
ATOM 6125 N N . LEU C 1 248 ? 57.509 151.612 23.969 1.00 48.15 248 LEU C N 1
ATOM 6126 C CA . LEU C 1 248 ? 58.502 151.399 24.990 1.00 47.85 248 LEU C CA 1
ATOM 6127 C C . LEU C 1 248 ? 58.525 152.511 26.019 1.00 48.04 248 LEU C C 1
ATOM 6128 O O . LEU C 1 248 ? 58.987 152.312 27.148 1.00 47.50 248 LEU C O 1
ATOM 6133 N N . ALA C 1 249 ? 58.061 153.689 25.604 1.00 48.54 249 ALA C N 1
ATOM 6134 C CA . ALA C 1 249 ? 58.048 154.881 26.462 1.00 48.87 249 ALA C CA 1
ATOM 6135 C C . ALA C 1 249 ? 56.949 154.743 27.524 1.00 49.20 249 ALA C C 1
ATOM 6136 O O . ALA C 1 249 ? 57.126 155.198 28.664 1.00 49.48 249 ALA C O 1
ATOM 6138 N N . GLU C 1 250 ? 55.849 154.079 27.157 1.00 48.97 250 GLU C N 1
ATOM 6139 C CA . GLU C 1 250 ? 54.802 153.736 28.108 1.00 49.36 250 GLU C CA 1
ATOM 6140 C C . GLU C 1 250 ? 55.284 152.826 29.233 1.00 48.45 250 GLU C C 1
ATOM 6141 O O . GLU C 1 250 ? 54.548 152.608 30.187 1.00 49.28 250 GLU C O 1
ATOM 6147 N N . PHE C 1 251 ? 56.463 152.234 29.119 1.00 47.08 251 PHE C N 1
ATOM 6148 C CA . PHE C 1 251 ? 56.973 151.459 30.230 1.00 45.75 251 PHE C CA 1
ATOM 6149 C C . PHE C 1 251 ? 57.882 152.344 31.042 1.00 45.74 251 PHE C C 1
ATOM 6150 O O . PHE C 1 251 ? 58.407 153.337 30.535 1.00 45.44 251 PHE C O 1
ATOM 6158 N N . HIS C 1 252 ? 58.072 151.995 32.308 1.00 45.42 252 HIS C N 1
ATOM 6159 C CA . HIS C 1 252 ? 59.057 152.707 33.087 1.00 45.04 252 HIS C CA 1
ATOM 6160 C C . HIS C 1 252 ? 60.396 151.994 32.903 1.00 44.47 252 HIS C C 1
ATOM 6161 O O . HIS C 1 252 ? 60.576 150.839 33.324 1.00 44.27 252 HIS C O 1
ATOM 6168 N N . PRO C 1 253 ? 61.344 152.696 32.273 1.00 43.80 253 PRO C N 1
ATOM 6169 C CA . PRO C 1 253 ? 62.669 152.131 32.005 1.00 43.09 253 PRO C CA 1
ATOM 6170 C C . PRO C 1 253 ? 63.372 151.898 33.335 1.00 42.32 253 PRO C C 1
ATOM 6171 O O . PRO C 1 253 ? 63.315 152.759 34.201 1.00 42.84 253 PRO C O 1
ATOM 6175 N N . LEU C 1 254 ? 64.027 150.759 33.508 1.00 40.95 254 LEU C N 1
ATOM 6176 C CA . LEU C 1 254 ? 64.647 150.456 34.770 1.00 39.69 254 LEU C CA 1
ATOM 6177 C C . LEU C 1 254 ? 65.999 149.879 34.538 1.00 39.13 254 LEU C C 1
ATOM 6178 O O . LEU C 1 254 ? 66.092 148.772 34.077 1.00 39.70 254 LEU C O 1
ATOM 6183 N N . THR C 1 255 ? 67.061 150.557 34.908 1.00 38.64 255 THR C N 1
ATOM 6184 C CA . THR C 1 255 ? 68.363 149.927 34.735 1.00 38.75 255 THR C CA 1
ATOM 6185 C C . THR C 1 255 ? 68.675 148.873 35.809 1.00 38.48 255 THR C C 1
ATOM 6186 O O . THR C 1 255 ? 68.132 148.920 36.882 1.00 38.50 255 THR C O 1
ATOM 6190 N N . TRP C 1 256 ? 69.568 147.935 35.517 1.00 38.77 256 TRP C N 1
ATOM 6191 C CA . TRP C 1 256 ? 70.110 147.049 36.539 1.00 39.16 256 TRP C CA 1
ATOM 6192 C C . TRP C 1 256 ? 70.958 147.844 37.508 1.00 39.27 256 TRP C C 1
ATOM 6193 O O . TRP C 1 256 ? 71.282 147.363 38.575 1.00 39.47 256 TRP C O 1
ATOM 6204 N N . ARG C 1 257 ? 71.401 149.033 37.125 1.00 39.65 257 ARG C N 1
ATOM 6205 C CA . ARG C 1 257 ? 72.238 149.812 38.043 1.00 39.98 257 ARG C CA 1
ATOM 6206 C C . ARG C 1 257 ? 71.342 150.253 39.216 1.00 39.37 257 ARG C C 1
ATOM 6207 O O . ARG C 1 257 ? 71.723 150.105 40.382 1.00 39.16 257 ARG C O 1
ATOM 6215 N N . ALA C 1 258 ? 70.154 150.765 38.865 1.00 38.72 258 ALA C N 1
ATOM 6216 C CA . ALA C 1 258 ? 69.084 151.073 39.783 1.00 38.29 258 ALA C CA 1
ATOM 6217 C C . ALA C 1 258 ? 68.860 149.874 40.713 1.00 38.72 258 ALA C C 1
ATOM 6218 O O . ALA C 1 258 ? 69.167 149.953 41.912 1.00 39.62 258 ALA C O 1
ATOM 6220 N N . VAL C 1 259 ? 68.387 148.753 40.172 1.00 38.89 259 VAL C N 1
ATOM 6221 C CA . VAL C 1 259 ? 68.266 147.487 40.945 1.00 38.89 259 VAL C CA 1
ATOM 6222 C C . VAL C 1 259 ? 69.480 147.185 41.836 1.00 39.46 259 VAL C C 1
ATOM 6223 O O . VAL C 1 259 ? 69.351 146.872 43.014 1.00 39.31 259 VAL C O 1
ATOM 6227 N N . ARG C 1 260 ? 70.665 147.289 41.277 1.00 40.11 260 ARG C N 1
ATOM 6228 C CA . ARG C 1 260 ? 71.819 146.997 42.053 1.00 41.26 260 ARG C CA 1
ATOM 6229 C C . ARG C 1 260 ? 71.886 147.837 43.354 1.00 42.85 260 ARG C C 1
ATOM 6230 O O . ARG C 1 260 ? 72.246 147.299 44.430 1.00 42.93 260 ARG C O 1
ATOM 6238 N N . GLU C 1 261 ? 71.532 149.130 43.250 1.00 44.17 261 GLU C N 1
ATOM 6239 C CA . GLU C 1 261 ? 71.668 150.107 44.356 1.00 45.81 261 GLU C CA 1
ATOM 6240 C C . GLU C 1 261 ? 70.697 149.839 45.504 1.00 45.56 261 GLU C C 1
ATOM 6241 O O . GLU C 1 261 ? 71.073 149.915 46.666 1.00 45.57 261 GLU C O 1
ATOM 6247 N N . ALA C 1 262 ? 69.454 149.532 45.157 1.00 45.48 262 ALA C N 1
ATOM 6248 C CA . ALA C 1 262 ? 68.458 148.992 46.090 1.00 45.87 262 ALA C CA 1
ATOM 6249 C C . ALA C 1 262 ? 68.632 147.477 46.506 1.00 46.63 262 ALA C C 1
ATOM 6250 O O . ALA C 1 262 ? 67.637 146.775 46.718 1.00 46.81 262 ALA C O 1
ATOM 6252 N N . LEU C 1 263 ? 69.858 146.964 46.622 1.00 47.09 263 LEU C N 1
ATOM 6253 C CA . LEU C 1 263 ? 70.038 145.563 46.980 1.00 47.67 263 LEU C CA 1
ATOM 6254 C C . LEU C 1 263 ? 71.396 145.320 47.585 1.00 48.43 263 LEU C C 1
ATOM 6255 O O . LEU C 1 263 ? 71.665 144.237 48.084 1.00 48.45 263 LEU C O 1
ATOM 6260 N N . PHE C 1 264 ? 72.285 146.300 47.496 1.00 49.50 264 PHE C N 1
ATOM 6261 C CA . PHE C 1 264 ? 73.614 146.124 48.076 1.00 50.71 264 PHE C CA 1
ATOM 6262 C C . PHE C 1 264 ? 74.114 147.336 48.846 1.00 50.68 264 PHE C C 1
ATOM 6263 O O . PHE C 1 264 ? 73.595 148.432 48.657 1.00 51.01 264 PHE C O 1
ATOM 6271 N N . ASP D 1 2 ? 41.324 149.569 13.552 1.00 57.94 2 ASP D N 1
ATOM 6272 C CA . ASP D 1 2 ? 42.691 150.162 13.368 1.00 58.28 2 ASP D CA 1
ATOM 6273 C C . ASP D 1 2 ? 43.158 151.165 14.457 1.00 57.57 2 ASP D C 1
ATOM 6274 O O . ASP D 1 2 ? 44.296 151.057 14.941 1.00 57.29 2 ASP D O 1
ATOM 6279 N N . LEU D 1 3 ? 42.323 152.166 14.788 1.00 56.66 3 LEU D N 1
ATOM 6280 C CA . LEU D 1 3 ? 42.524 152.959 16.016 1.00 55.11 3 LEU D CA 1
ATOM 6281 C C . LEU D 1 3 ? 42.310 152.065 17.227 1.00 54.99 3 LEU D C 1
ATOM 6282 O O . LEU D 1 3 ? 43.130 152.051 18.141 1.00 54.45 3 LEU D O 1
ATOM 6287 N N . LEU D 1 4 ? 41.192 151.332 17.212 1.00 55.03 4 LEU D N 1
ATOM 6288 C CA . LEU D 1 4 ? 40.943 150.230 18.141 1.00 55.37 4 LEU D CA 1
ATOM 6289 C C . LEU D 1 4 ? 42.154 149.313 18.254 1.00 55.69 4 LEU D C 1
ATOM 6290 O O . LEU D 1 4 ? 42.606 149.003 19.375 1.00 55.31 4 LEU D O 1
ATOM 6295 N N . GLU D 1 5 ? 42.664 148.891 17.087 1.00 56.25 5 GLU D N 1
ATOM 6296 C CA . GLU D 1 5 ? 43.906 148.113 17.003 1.00 56.72 5 GLU D CA 1
ATOM 6297 C C . GLU D 1 5 ? 44.989 148.720 17.872 1.00 56.11 5 GLU D C 1
ATOM 6298 O O . GLU D 1 5 ? 45.393 148.104 18.852 1.00 56.44 5 GLU D O 1
ATOM 6304 N N . ARG D 1 6 ? 45.406 149.941 17.573 1.00 55.52 6 ARG D N 1
ATOM 6305 C CA . ARG D 1 6 ? 46.509 150.549 18.326 1.00 55.45 6 ARG D CA 1
ATOM 6306 C C . ARG D 1 6 ? 46.184 150.995 19.760 1.00 54.44 6 ARG D C 1
ATOM 6307 O O . ARG D 1 6 ? 46.965 151.723 20.376 1.00 54.61 6 ARG D O 1
ATOM 6315 N N . LEU D 1 7 ? 45.047 150.565 20.294 1.00 53.01 7 LEU D N 1
ATOM 6316 C CA . LEU D 1 7 ? 44.689 150.912 21.655 1.00 51.46 7 LEU D CA 1
ATOM 6317 C C . LEU D 1 7 ? 44.581 149.649 22.468 1.00 51.22 7 LEU D C 1
ATOM 6318 O O . LEU D 1 7 ? 44.403 149.687 23.688 1.00 50.90 7 LEU D O 1
ATOM 6323 N N . GLY D 1 8 ? 44.671 148.524 21.769 1.00 50.90 8 GLY D N 1
ATOM 6324 C CA . GLY D 1 8 ? 44.491 147.223 22.380 1.00 50.42 8 GLY D CA 1
ATOM 6325 C C . GLY D 1 8 ? 43.017 146.968 22.595 1.00 50.02 8 GLY D C 1
ATOM 6326 O O . GLY D 1 8 ? 42.621 146.408 23.618 1.00 50.13 8 GLY D O 1
ATOM 6327 N N . LEU D 1 9 ? 42.195 147.361 21.627 1.00 49.31 9 LEU D N 1
ATOM 6328 C CA . LEU D 1 9 ? 40.760 147.228 21.811 1.00 48.74 9 LEU D CA 1
ATOM 6329 C C . LEU D 1 9 ? 40.035 146.664 20.611 1.00 48.24 9 LEU D C 1
ATOM 6330 O O . LEU D 1 9 ? 38.830 146.455 20.671 1.00 48.69 9 LEU D O 1
ATOM 6335 N N . GLY D 1 10 ? 40.746 146.421 19.518 1.00 47.55 10 GLY D N 1
ATOM 6336 C CA . GLY D 1 10 ? 40.103 145.888 18.313 1.00 46.48 10 GLY D CA 1
ATOM 6337 C C . GLY D 1 10 ? 39.264 144.678 18.672 1.00 45.63 10 GLY D C 1
ATOM 6338 O O . GLY D 1 10 ? 39.718 143.830 19.431 1.00 45.47 10 GLY D O 1
ATOM 6339 N N . GLY D 1 11 ? 38.027 144.617 18.173 1.00 45.14 11 GLY D N 1
ATOM 6340 C CA . GLY D 1 11 ? 37.160 143.453 18.412 1.00 44.16 11 GLY D CA 1
ATOM 6341 C C . GLY D 1 11 ? 36.363 143.514 19.709 1.00 43.67 11 GLY D C 1
ATOM 6342 O O . GLY D 1 11 ? 35.424 142.727 19.900 1.00 43.56 11 GLY D O 1
ATOM 6343 N N . ARG D 1 12 ? 36.743 144.445 20.599 1.00 42.72 12 ARG D N 1
ATOM 6344 C CA . ARG D 1 12 ? 35.975 144.770 21.815 1.00 41.39 12 ARG D CA 1
ATOM 6345 C C . ARG D 1 12 ? 34.733 145.628 21.453 1.00 40.99 12 ARG D C 1
ATOM 6346 O O . ARG D 1 12 ? 34.610 146.175 20.318 1.00 41.06 12 ARG D O 1
ATOM 6354 N N . ARG D 1 13 ? 33.805 145.729 22.406 1.00 39.57 13 ARG D N 1
ATOM 6355 C CA . ARG D 1 13 ? 32.676 146.643 22.271 1.00 38.16 13 ARG D CA 1
ATOM 6356 C C . ARG D 1 13 ? 33.025 147.948 22.978 1.00 36.85 13 ARG D C 1
ATOM 6357 O O . ARG D 1 13 ? 33.033 147.985 24.204 1.00 37.11 13 ARG D O 1
ATOM 6365 N N . VAL D 1 14 ? 33.338 149.015 22.244 1.00 34.92 14 VAL D N 1
ATOM 6366 C CA . VAL D 1 14 ? 33.785 150.231 22.951 1.00 33.04 14 VAL D CA 1
ATOM 6367 C C . VAL D 1 14 ? 32.991 151.502 22.678 1.00 31.99 14 VAL D C 1
ATOM 6368 O O . VAL D 1 14 ? 32.600 151.782 21.534 1.00 31.98 14 VAL D O 1
ATOM 6372 N N . LEU D 1 15 ? 32.762 152.258 23.761 1.00 30.18 15 LEU D N 1
ATOM 6373 C CA . LEU D 1 15 ? 31.914 153.451 23.743 1.00 28.19 15 LEU D CA 1
ATOM 6374 C C . LEU D 1 15 ? 32.553 154.726 24.284 1.00 26.65 15 LEU D C 1
ATOM 6375 O O . LEU D 1 15 ? 33.152 154.723 25.356 1.00 26.38 15 LEU D O 1
ATOM 6380 N N . ILE D 1 16 ? 32.442 155.806 23.517 1.00 24.97 16 ILE D N 1
ATOM 6381 C CA . ILE D 1 16 ? 32.728 157.135 24.033 1.00 23.55 16 ILE D CA 1
ATOM 6382 C C . ILE D 1 16 ? 31.360 157.706 24.393 1.00 23.04 16 ILE D C 1
ATOM 6383 O O . ILE D 1 16 ? 30.485 157.826 23.529 1.00 23.49 16 ILE D O 1
ATOM 6388 N N . LEU D 1 17 ? 31.152 158.007 25.667 1.00 21.61 17 LEU D N 1
ATOM 6389 C CA . LEU D 1 17 ? 29.885 158.561 26.112 1.00 20.43 17 LEU D CA 1
ATOM 6390 C C . LEU D 1 17 ? 30.093 160.031 26.352 1.00 20.08 17 LEU D C 1
ATOM 6391 O O . LEU D 1 17 ? 30.974 160.425 27.145 1.00 20.00 17 LEU D O 1
ATOM 6396 N N . HIS D 1 18 ? 29.314 160.861 25.666 1.00 19.16 18 HIS D N 1
ATOM 6397 C CA . HIS D 1 18 ? 29.689 162.262 25.612 1.00 18.74 18 HIS D CA 1
ATOM 6398 C C . HIS D 1 18 ? 28.589 163.156 26.042 1.00 18.65 18 HIS D C 1
ATOM 6399 O O . HIS D 1 18 ? 27.503 163.122 25.463 1.00 18.62 18 HIS D O 1
ATOM 6406 N N . HIS D 1 19 ? 28.886 163.959 27.060 1.00 18.92 19 HIS D N 1
ATOM 6407 C CA . HIS D 1 19 ? 27.965 164.982 27.563 1.00 19.40 19 HIS D CA 1
ATOM 6408 C C . HIS D 1 19 ? 28.143 166.312 26.829 1.00 19.77 19 HIS D C 1
ATOM 6409 O O . HIS D 1 19 ? 29.173 166.993 26.997 1.00 19.50 19 HIS D O 1
ATOM 6416 N N . ASP D 1 20 ? 27.120 166.676 26.062 1.00 19.89 20 ASP D N 1
ATOM 6417 C CA . ASP D 1 20 ? 27.078 167.905 25.307 1.00 21.33 20 ASP D CA 1
ATOM 6418 C C . ASP D 1 20 ? 26.612 169.083 26.126 1.00 20.71 20 ASP D C 1
ATOM 6419 O O . ASP D 1 20 ? 25.961 168.896 27.126 1.00 20.95 20 ASP D O 1
ATOM 6424 N N . ASP D 1 21 ? 26.933 170.292 25.675 1.00 20.14 21 ASP D N 1
ATOM 6425 C CA . ASP D 1 21 ? 26.315 171.548 26.148 1.00 19.71 21 ASP D CA 1
ATOM 6426 C C . ASP D 1 21 ? 26.666 172.026 27.560 1.00 18.91 21 ASP D C 1
ATOM 6427 O O . ASP D 1 21 ? 25.985 172.895 28.124 1.00 18.96 21 ASP D O 1
ATOM 6432 N N . LEU D 1 22 ? 27.724 171.485 28.145 1.00 18.19 22 LEU D N 1
ATOM 6433 C CA . LEU D 1 22 ? 28.126 171.952 29.475 1.00 17.46 22 LEU D CA 1
ATOM 6434 C C . LEU D 1 22 ? 28.483 173.433 29.414 1.00 17.47 22 LEU D C 1
ATOM 6435 O O . LEU D 1 22 ? 28.998 173.909 28.400 1.00 17.40 22 LEU D O 1
ATOM 6440 N N . GLY D 1 23 ? 28.186 174.154 30.494 1.00 16.93 23 GLY D N 1
ATOM 6441 C CA . GLY D 1 23 ? 28.471 175.567 30.576 1.00 15.96 23 GLY D CA 1
ATOM 6442 C C . GLY D 1 23 ? 27.262 176.353 30.157 1.00 16.09 23 GLY D C 1
ATOM 6443 O O . GLY D 1 23 ? 27.161 177.556 30.436 1.00 16.45 23 GLY D O 1
ATOM 6444 N N . LEU D 1 24 ? 26.333 175.680 29.481 1.00 16.03 24 LEU D N 1
ATOM 6445 C CA . LEU D 1 24 ? 25.129 176.336 28.996 1.00 15.92 24 LEU D CA 1
ATOM 6446 C C . LEU D 1 24 ? 24.189 176.760 30.119 1.00 15.61 24 LEU D C 1
ATOM 6447 O O . LEU D 1 24 ? 23.805 177.911 30.202 1.00 15.71 24 LEU D O 1
ATOM 6452 N N . THR D 1 25 ? 23.793 175.815 30.955 1.00 15.42 25 THR D N 1
ATOM 6453 C CA . THR D 1 25 ? 23.061 176.132 32.158 1.00 14.99 25 THR D CA 1
ATOM 6454 C C . THR D 1 25 ? 23.693 175.470 33.375 1.00 15.73 25 THR D C 1
ATOM 6455 O O . THR D 1 25 ? 24.466 174.472 33.265 1.00 15.97 25 THR D O 1
ATOM 6459 N N . HIS D 1 26 ? 23.323 176.026 34.536 1.00 15.03 26 HIS D N 1
ATOM 6460 C CA . HIS D 1 26 ? 23.563 175.437 35.838 1.00 13.46 26 HIS D CA 1
ATOM 6461 C C . HIS D 1 26 ? 22.951 174.029 35.917 1.00 13.06 26 HIS D C 1
ATOM 6462 O O . HIS D 1 26 ? 23.567 173.133 36.472 1.00 13.08 26 HIS D O 1
ATOM 6469 N N . ALA D 1 27 ? 21.763 173.813 35.350 1.00 11.92 27 ALA D N 1
ATOM 6470 C CA . ALA D 1 27 ? 21.210 172.461 35.371 1.00 11.59 27 ALA D CA 1
ATOM 6471 C C . ALA D 1 27 ? 22.015 171.399 34.577 1.00 11.86 27 ALA D C 1
ATOM 6472 O O . ALA D 1 27 ? 21.902 170.167 34.875 1.00 11.28 27 ALA D O 1
ATOM 6474 N N . GLN D 1 28 ? 22.783 171.860 33.569 1.00 11.68 28 GLN D N 1
ATOM 6475 C CA . GLN D 1 28 ? 23.573 170.952 32.735 1.00 12.06 28 GLN D CA 1
ATOM 6476 C C . GLN D 1 28 ? 24.791 170.513 33.523 1.00 12.14 28 GLN D C 1
ATOM 6477 O O . GLN D 1 28 ? 25.038 169.306 33.683 1.00 12.06 28 GLN D O 1
ATOM 6483 N N . ASN D 1 29 ? 25.557 171.492 34.001 1.00 12.26 29 ASN D N 1
ATOM 6484 C CA . ASN D 1 29 ? 26.685 171.226 34.871 1.00 12.74 29 ASN D CA 1
ATOM 6485 C C . ASN D 1 29 ? 26.280 170.328 36.029 1.00 12.84 29 ASN D C 1
ATOM 6486 O O . ASN D 1 29 ? 27.010 169.356 36.346 1.00 13.66 29 ASN D O 1
ATOM 6491 N N . GLY D 1 30 ? 25.130 170.639 36.636 1.00 11.83 30 GLY D N 1
ATOM 6492 C CA . GLY D 1 30 ? 24.540 169.812 37.668 1.00 11.65 30 GLY D CA 1
ATOM 6493 C C . GLY D 1 30 ? 24.506 168.342 37.300 1.00 11.94 30 GLY D C 1
ATOM 6494 O O . GLY D 1 30 ? 25.024 167.485 38.009 1.00 12.09 30 GLY D O 1
ATOM 6495 N N . ALA D 1 31 ? 23.886 168.036 36.180 1.00 12.83 31 ALA D N 1
ATOM 6496 C CA . ALA D 1 31 ? 23.731 166.656 35.795 1.00 13.44 31 ALA D CA 1
ATOM 6497 C C . ALA D 1 31 ? 25.105 166.075 35.495 1.00 14.19 31 ALA D C 1
ATOM 6498 O O . ALA D 1 31 ? 25.348 164.877 35.712 1.00 14.31 31 ALA D O 1
ATOM 6500 N N . TYR D 1 32 ? 26.013 166.918 35.022 1.00 15.09 32 TYR D N 1
ATOM 6501 C CA . TYR D 1 32 ? 27.363 166.441 34.756 1.00 16.96 32 TYR D CA 1
ATOM 6502 C C . TYR D 1 32 ? 28.039 165.923 36.040 1.00 17.88 32 TYR D C 1
ATOM 6503 O O . TYR D 1 32 ? 28.557 164.794 36.070 1.00 17.76 32 TYR D O 1
ATOM 6512 N N . GLN D 1 33 ? 28.013 166.755 37.090 1.00 18.35 33 GLN D N 1
ATOM 6513 C CA . GLN D 1 33 ? 28.438 166.335 38.427 1.00 18.40 33 GLN D CA 1
ATOM 6514 C C . GLN D 1 33 ? 27.663 165.143 38.880 1.00 17.49 33 GLN D C 1
ATOM 6515 O O . GLN D 1 33 ? 28.239 164.168 39.304 1.00 17.77 33 GLN D O 1
ATOM 6521 N N . ALA D 1 34 ? 26.345 165.223 38.804 1.00 17.33 34 ALA D N 1
ATOM 6522 C CA . ALA D 1 34 ? 25.507 164.150 39.317 1.00 17.20 34 ALA D CA 1
ATOM 6523 C C . ALA D 1 34 ? 25.878 162.835 38.667 1.00 17.78 34 ALA D C 1
ATOM 6524 O O . ALA D 1 34 ? 25.774 161.787 39.278 1.00 17.74 34 ALA D O 1
ATOM 6526 N N . LEU D 1 35 ? 26.323 162.889 37.418 1.00 18.23 35 LEU D N 1
ATOM 6527 C CA . LEU D 1 35 ? 26.357 161.678 36.651 1.00 18.04 35 LEU D CA 1
ATOM 6528 C C . LEU D 1 35 ? 27.648 160.912 36.889 1.00 18.36 35 LEU D C 1
ATOM 6529 O O . LEU D 1 35 ? 27.710 159.696 36.655 1.00 18.65 35 LEU D O 1
ATOM 6534 N N . GLY D 1 36 ? 28.654 161.619 37.404 1.00 18.50 36 GLY D N 1
ATOM 6535 C CA . GLY D 1 36 ? 29.936 161.035 37.780 1.00 18.41 36 GLY D CA 1
ATOM 6536 C C . GLY D 1 36 ? 30.827 160.646 36.621 1.00 18.85 36 GLY D C 1
ATOM 6537 O O . GLY D 1 36 ? 31.965 160.230 36.827 1.00 19.52 36 GLY D O 1
ATOM 6538 N N . LEU D 1 37 ? 30.315 160.778 35.396 1.00 18.77 37 LEU D N 1
ATOM 6539 C CA . LEU D 1 37 ? 31.032 160.390 34.185 1.00 17.55 37 LEU D CA 1
ATOM 6540 C C . LEU D 1 37 ? 32.114 161.408 33.713 1.00 17.89 37 LEU D C 1
ATOM 6541 O O . LEU D 1 37 ? 32.029 162.627 33.975 1.00 17.43 37 LEU D O 1
ATOM 6546 N N . PRO D 1 38 ? 33.136 160.913 32.983 1.00 17.87 38 PRO D N 1
ATOM 6547 C CA . PRO D 1 38 ? 34.338 161.772 32.712 1.00 17.14 38 PRO D CA 1
ATOM 6548 C C . PRO D 1 38 ? 34.250 162.815 31.569 1.00 16.97 38 PRO D C 1
ATOM 6549 O O . PRO D 1 38 ? 34.966 163.832 31.624 1.00 17.04 38 PRO D O 1
ATOM 6553 N N . THR D 1 39 ? 33.374 162.563 30.584 1.00 16.48 39 THR D N 1
ATOM 6554 C CA . THR D 1 39 ? 33.476 163.101 29.213 1.00 15.93 39 THR D CA 1
ATOM 6555 C C . THR D 1 39 ? 32.339 164.014 28.739 1.00 15.32 39 THR D C 1
ATOM 6556 O O . THR D 1 39 ? 31.170 163.623 28.628 1.00 15.49 39 THR D O 1
ATOM 6560 N N . GLY D 1 40 ? 32.696 165.234 28.416 1.00 14.69 40 GLY D N 1
ATOM 6561 C CA . GLY D 1 40 ? 31.738 166.142 27.832 1.00 14.67 40 GLY D CA 1
ATOM 6562 C C . GLY D 1 40 ? 32.515 167.285 27.230 1.00 14.60 40 GLY D C 1
ATOM 6563 O O . GLY D 1 40 ? 33.750 167.330 27.334 1.00 13.52 40 GLY D O 1
ATOM 6564 N N . SER D 1 41 ? 31.802 168.195 26.575 1.00 14.70 41 SER D N 1
ATOM 6565 C CA . SER D 1 41 ? 32.457 169.386 26.015 1.00 15.34 41 SER D CA 1
ATOM 6566 C C . SER D 1 41 ? 31.663 170.569 26.488 1.00 15.26 41 SER D C 1
ATOM 6567 O O . SER D 1 41 ? 30.496 170.413 26.873 1.00 15.50 41 SER D O 1
ATOM 6570 N N . VAL D 1 42 ? 32.304 171.730 26.499 1.00 14.70 42 VAL D N 1
ATOM 6571 C CA . VAL D 1 42 ? 31.770 172.877 27.188 1.00 14.68 42 VAL D CA 1
ATOM 6572 C C . VAL D 1 42 ? 31.602 174.021 26.169 1.00 14.71 42 VAL D C 1
ATOM 6573 O O . VAL D 1 42 ? 32.523 174.295 25.420 1.00 15.24 42 VAL D O 1
ATOM 6577 N N . MET D 1 43 ? 30.436 174.669 26.159 1.00 14.16 43 MET D N 1
ATOM 6578 C CA . MET D 1 43 ? 30.177 175.894 25.394 1.00 13.21 43 MET D CA 1
ATOM 6579 C C . MET D 1 43 ? 30.821 177.074 26.114 1.00 14.22 43 MET D C 1
ATOM 6580 O O . MET D 1 43 ? 30.238 177.615 27.055 1.00 14.73 43 MET D O 1
ATOM 6585 N N . VAL D 1 44 ? 32.004 177.486 25.661 1.00 14.85 44 VAL D N 1
ATOM 6586 C CA . VAL D 1 44 ? 32.776 178.582 26.282 1.00 15.01 44 VAL D CA 1
ATOM 6587 C C . VAL D 1 44 ? 32.063 179.937 26.425 1.00 16.13 44 VAL D C 1
ATOM 6588 O O . VAL D 1 44 ? 32.293 180.647 27.405 1.00 17.00 44 VAL D O 1
ATOM 6592 N N . PRO D 1 45 ? 31.235 180.343 25.447 1.00 16.77 45 PRO D N 1
ATOM 6593 C CA . PRO D 1 45 ? 30.414 181.540 25.733 1.00 17.18 45 PRO D CA 1
ATOM 6594 C C . PRO D 1 45 ? 29.206 181.320 26.675 1.00 17.53 45 PRO D C 1
ATOM 6595 O O . PRO D 1 45 ? 28.442 182.260 26.918 1.00 17.62 45 PRO D O 1
ATOM 6599 N N . GLY D 1 46 ? 29.023 180.101 27.183 1.00 17.59 46 GLY D N 1
ATOM 6600 C CA . GLY D 1 46 ? 27.999 179.827 28.192 1.00 18.08 46 GLY D CA 1
ATOM 6601 C C . GLY D 1 46 ? 28.346 180.452 29.545 1.00 18.48 46 GLY D C 1
ATOM 6602 O O . GLY D 1 46 ? 29.517 180.552 29.911 1.00 18.37 46 GLY D O 1
ATOM 6603 N N . ALA D 1 47 ? 27.336 180.876 30.300 1.00 18.57 47 ALA D N 1
ATOM 6604 C CA . ALA D 1 47 ? 27.601 181.638 31.527 1.00 18.59 47 ALA D CA 1
ATOM 6605 C C . ALA D 1 47 ? 28.269 180.772 32.611 1.00 18.49 47 ALA D C 1
ATOM 6606 O O . ALA D 1 47 ? 28.973 181.271 33.490 1.00 18.54 47 ALA D O 1
ATOM 6608 N N . TRP D 1 48 ? 28.063 179.467 32.508 1.00 17.82 48 TRP D N 1
ATOM 6609 C CA . TRP D 1 48 ? 28.480 178.550 33.526 1.00 17.53 48 TRP D CA 1
ATOM 6610 C C . TRP D 1 48 ? 29.673 177.779 33.056 1.00 17.85 48 TRP D C 1
ATOM 6611 O O . TRP D 1 48 ? 29.980 176.691 33.562 1.00 16.80 48 TRP D O 1
ATOM 6622 N N . ALA D 1 49 ? 30.352 178.342 32.069 1.00 18.81 49 ALA D N 1
ATOM 6623 C CA . ALA D 1 49 ? 31.449 177.631 31.456 1.00 19.72 49 ALA D CA 1
ATOM 6624 C C . ALA D 1 49 ? 32.583 177.478 32.473 1.00 20.82 49 ALA D C 1
ATOM 6625 O O . ALA D 1 49 ? 33.257 176.432 32.501 1.00 21.22 49 ALA D O 1
ATOM 6627 N N . SER D 1 50 ? 32.764 178.479 33.345 1.00 21.72 50 SER D N 1
ATOM 6628 C CA . SER D 1 50 ? 33.786 178.367 34.395 1.00 22.40 50 SER D CA 1
ATOM 6629 C C . SER D 1 50 ? 33.423 177.411 35.514 1.00 22.99 50 SER D C 1
ATOM 6630 O O . SER D 1 50 ? 34.302 176.919 36.198 1.00 24.09 50 SER D O 1
ATOM 6633 N N . GLY D 1 51 ? 32.143 177.121 35.713 1.00 23.60 51 GLY D N 1
ATOM 6634 C CA . GLY D 1 51 ? 31.761 176.186 36.768 1.00 24.11 51 GLY D CA 1
ATOM 6635 C C . GLY D 1 51 ? 31.924 174.689 36.483 1.00 24.72 51 GLY D C 1
ATOM 6636 O O . GLY D 1 51 ? 31.169 173.880 37.043 1.00 25.63 51 GLY D O 1
ATOM 6637 N N . VAL D 1 52 ? 32.851 174.280 35.618 1.00 24.39 52 VAL D N 1
ATOM 6638 C CA . VAL D 1 52 ? 32.931 172.855 35.326 1.00 24.80 52 VAL D CA 1
ATOM 6639 C C . VAL D 1 52 ? 34.344 172.334 35.435 1.00 25.25 52 VAL D C 1
ATOM 6640 O O . VAL D 1 52 ? 35.265 172.991 34.982 1.00 25.95 52 VAL D O 1
ATOM 6644 N N . LYS D 1 53 ? 34.488 171.153 36.042 1.00 25.35 53 LYS D N 1
ATOM 6645 C CA . LYS D 1 53 ? 35.753 170.471 36.259 1.00 25.34 53 LYS D CA 1
ATOM 6646 C C . LYS D 1 53 ? 35.590 168.954 35.983 1.00 25.32 53 LYS D C 1
ATOM 6647 O O . LYS D 1 53 ? 34.622 168.341 36.410 1.00 24.94 53 LYS D O 1
ATOM 6653 N N . GLY D 1 54 ? 36.526 168.353 35.248 1.00 25.70 54 GLY D N 1
ATOM 6654 C CA . GLY D 1 54 ? 36.387 166.951 34.798 1.00 25.55 54 GLY D CA 1
ATOM 6655 C C . GLY D 1 54 ? 37.625 166.394 34.105 1.00 25.88 54 GLY D C 1
ATOM 6656 O O . GLY D 1 54 ? 38.404 167.098 33.489 1.00 25.64 54 GLY D O 1
ATOM 6657 N N . GLU D 1 55 ? 37.800 165.103 34.197 1.00 26.55 55 GLU D N 1
ATOM 6658 C CA . GLU D 1 55 ? 38.970 164.435 33.651 1.00 27.92 55 GLU D CA 1
ATOM 6659 C C . GLU D 1 55 ? 39.015 164.393 32.095 1.00 27.18 55 GLU D C 1
ATOM 6660 O O . GLU D 1 55 ? 40.107 164.324 31.515 1.00 28.11 55 GLU D O 1
ATOM 6666 N N . ASP D 1 56 ? 37.860 164.408 31.415 1.00 25.28 56 ASP D N 1
ATOM 6667 C CA . ASP D 1 56 ? 37.848 164.294 29.934 1.00 22.93 56 ASP D CA 1
ATOM 6668 C C . ASP D 1 56 ? 36.929 165.324 29.281 1.00 21.16 56 ASP D C 1
ATOM 6669 O O . ASP D 1 56 ? 35.911 164.991 28.706 1.00 20.58 56 ASP D O 1
ATOM 6674 N N . LEU D 1 57 ? 37.324 166.575 29.373 1.00 19.48 57 LEU D N 1
ATOM 6675 C CA . LEU D 1 57 ? 36.534 167.679 28.927 1.00 18.76 57 LEU D CA 1
ATOM 6676 C C . LEU D 1 57 ? 37.050 168.271 27.616 1.00 18.72 57 LEU D C 1
ATOM 6677 O O . LEU D 1 57 ? 38.237 168.506 27.465 1.00 19.18 57 LEU D O 1
ATOM 6682 N N . GLY D 1 58 ? 36.154 168.519 26.665 1.00 18.76 58 GLY D N 1
ATOM 6683 C CA . GLY D 1 58 ? 36.543 169.057 25.345 1.00 18.27 58 GLY D CA 1
ATOM 6684 C C . GLY D 1 58 ? 35.999 170.456 25.163 1.00 17.80 58 GLY D C 1
ATOM 6685 O O . GLY D 1 58 ? 35.330 170.969 26.068 1.00 17.49 58 GLY D O 1
ATOM 6686 N N . VAL D 1 59 ? 36.287 171.094 24.021 1.00 17.42 59 VAL D N 1
ATOM 6687 C CA . VAL D 1 59 ? 35.586 172.369 23.706 1.00 16.92 59 VAL D CA 1
ATOM 6688 C C . VAL D 1 59 ? 34.451 172.239 22.645 1.00 17.24 59 VAL D C 1
ATOM 6689 O O . VAL D 1 59 ? 34.665 171.813 21.512 1.00 17.05 59 VAL D O 1
ATOM 6693 N N . HIS D 1 60 ? 33.234 172.513 23.104 1.00 17.73 60 HIS D N 1
ATOM 6694 C CA . HIS D 1 60 ? 32.033 172.434 22.313 1.00 18.63 60 HIS D CA 1
ATOM 6695 C C . HIS D 1 60 ? 31.945 173.784 21.637 1.00 18.62 60 HIS D C 1
ATOM 6696 O O . HIS D 1 60 ? 31.520 174.772 22.241 1.00 18.60 60 HIS D O 1
ATOM 6703 N N . LEU D 1 61 ? 32.399 173.823 20.387 1.00 18.61 61 LEU D N 1
ATOM 6704 C CA . LEU D 1 61 ? 32.478 175.065 19.631 1.00 18.48 61 LEU D CA 1
ATOM 6705 C C . LEU D 1 61 ? 31.087 175.559 19.270 1.00 18.59 61 LEU D C 1
ATOM 6706 O O . LEU D 1 61 ? 30.187 174.761 18.940 1.00 18.51 61 LEU D O 1
ATOM 6711 N N . VAL D 1 62 ? 30.882 176.865 19.386 1.00 18.29 62 VAL D N 1
ATOM 6712 C CA . VAL D 1 62 ? 29.562 177.401 19.109 1.00 18.40 62 VAL D CA 1
ATOM 6713 C C . VAL D 1 62 ? 29.611 178.570 18.157 1.00 18.99 62 VAL D C 1
ATOM 6714 O O . VAL D 1 62 ? 30.454 179.477 18.277 1.00 19.36 62 VAL D O 1
ATOM 6718 N N . LEU D 1 63 ? 28.715 178.512 17.177 1.00 19.38 63 LEU D N 1
ATOM 6719 C CA . LEU D 1 63 ? 28.564 179.586 16.211 1.00 19.24 63 LEU D CA 1
ATOM 6720 C C . LEU D 1 63 ? 27.112 179.878 15.997 1.00 19.32 63 LEU D C 1
ATOM 6721 O O . LEU D 1 63 ? 26.794 180.709 15.170 1.00 19.03 63 LEU D O 1
ATOM 6726 N N . THR D 1 64 ? 26.235 179.179 16.728 1.00 19.92 64 THR D N 1
ATOM 6727 C CA . THR D 1 64 ? 24.803 179.518 16.760 1.00 20.80 64 THR D CA 1
ATOM 6728 C C . THR D 1 64 ? 24.296 179.673 18.178 1.00 21.88 64 THR D C 1
ATOM 6729 O O . THR D 1 64 ? 24.965 179.285 19.105 1.00 22.65 64 THR D O 1
ATOM 6733 N N . SER D 1 65 ? 23.103 180.225 18.322 1.00 23.24 65 SER D N 1
ATOM 6734 C CA . SER D 1 65 ? 22.424 180.356 19.588 1.00 24.86 65 SER D CA 1
ATOM 6735 C C . SER D 1 65 ? 20.893 180.241 19.339 1.00 25.82 65 SER D C 1
ATOM 6736 O O . SER D 1 65 ? 20.231 181.250 19.046 1.00 25.60 65 SER D O 1
ATOM 6739 N N . GLU D 1 66 ? 20.353 179.020 19.446 1.00 26.99 66 GLU D N 1
ATOM 6740 C CA . GLU D 1 66 ? 18.981 178.686 18.987 1.00 28.46 66 GLU D CA 1
ATOM 6741 C C . GLU D 1 66 ? 17.869 179.263 19.825 1.00 28.57 66 GLU D C 1
ATOM 6742 O O . GLU D 1 66 ? 16.782 179.541 19.304 1.00 28.70 66 GLU D O 1
ATOM 6748 N N . TRP D 1 67 ? 18.100 179.362 21.128 1.00 28.83 67 TRP D N 1
ATOM 6749 C CA . TRP D 1 67 ? 16.989 179.597 22.038 1.00 28.94 67 TRP D CA 1
ATOM 6750 C C . TRP D 1 67 ? 16.686 181.085 22.158 1.00 28.08 67 TRP D C 1
ATOM 6751 O O . TRP D 1 67 ? 17.564 181.928 21.936 1.00 27.73 67 TRP D O 1
ATOM 6762 N N . PRO D 1 68 ? 15.424 181.409 22.464 1.00 27.27 68 PRO D N 1
ATOM 6763 C CA . PRO D 1 68 ? 15.022 182.788 22.781 1.00 26.44 68 PRO D CA 1
ATOM 6764 C C . PRO D 1 68 ? 15.820 183.352 23.979 1.00 25.41 68 PRO D C 1
ATOM 6765 O O . PRO D 1 68 ? 16.179 184.536 23.978 1.00 25.94 68 PRO D O 1
ATOM 6769 N N . ALA D 1 69 ? 16.086 182.513 24.976 1.00 23.40 69 ALA D N 1
ATOM 6770 C CA . ALA D 1 69 ? 17.015 182.809 26.060 1.00 22.10 69 ALA D CA 1
ATOM 6771 C C . ALA D 1 69 ? 17.272 181.443 26.646 1.00 21.14 69 ALA D C 1
ATOM 6772 O O . ALA D 1 69 ? 16.384 180.609 26.554 1.00 22.30 69 ALA D O 1
ATOM 6774 N N . PRO D 1 70 ? 18.470 181.160 27.204 1.00 19.92 70 PRO D N 1
ATOM 6775 C CA . PRO D 1 70 ? 19.714 181.937 27.285 1.00 19.01 70 PRO D CA 1
ATOM 6776 C C . PRO D 1 70 ? 20.309 182.175 25.897 1.00 17.95 70 PRO D C 1
ATOM 6777 O O . PRO D 1 70 ? 20.094 181.394 25.004 1.00 18.07 70 PRO D O 1
ATOM 6781 N N . ARG D 1 71 ? 20.999 183.276 25.686 1.00 17.09 71 ARG D N 1
ATOM 6782 C CA . ARG D 1 71 ? 21.672 183.426 24.417 1.00 16.92 71 ARG D CA 1
ATOM 6783 C C . ARG D 1 71 ? 23.171 183.697 24.627 1.00 16.40 71 ARG D C 1
ATOM 6784 O O . ARG D 1 71 ? 23.576 184.243 25.662 1.00 16.87 71 ARG D O 1
ATOM 6792 N N . MET D 1 72 ? 23.965 183.267 23.647 1.00 15.31 72 MET D N 1
ATOM 6793 C CA . MET D 1 72 ? 25.394 183.315 23.691 1.00 13.31 72 MET D CA 1
ATOM 6794 C C . MET D 1 72 ? 25.900 184.387 22.669 1.00 15.13 72 MET D C 1
ATOM 6795 O O . MET D 1 72 ? 25.266 184.606 21.606 1.00 15.39 72 MET D O 1
ATOM 6800 N N . ARG D 1 73 ? 27.013 185.058 23.004 1.00 14.99 73 ARG D N 1
ATOM 6801 C CA . ARG D 1 73 ? 27.593 186.129 22.171 1.00 15.05 73 ARG D CA 1
ATOM 6802 C C . ARG D 1 73 ? 28.997 185.739 21.766 1.00 15.47 73 ARG D C 1
ATOM 6803 O O . ARG D 1 73 ? 29.680 185.085 22.538 1.00 16.03 73 ARG D O 1
ATOM 6811 N N . PRO D 1 74 ? 29.467 186.195 20.592 1.00 15.90 74 PRO D N 1
ATOM 6812 C CA . PRO D 1 74 ? 30.828 185.825 20.172 1.00 16.43 74 PRO D CA 1
ATOM 6813 C C . PRO D 1 74 ? 31.858 186.453 21.071 1.00 17.07 74 PRO D C 1
ATOM 6814 O O . PRO D 1 74 ? 31.631 187.532 21.614 1.00 17.26 74 PRO D O 1
ATOM 6818 N N . LEU D 1 75 ? 32.958 185.746 21.267 1.00 17.78 75 LEU D N 1
ATOM 6819 C CA . LEU D 1 75 ? 34.083 186.277 21.989 1.00 17.83 75 LEU D CA 1
ATOM 6820 C C . LEU D 1 75 ? 34.769 187.358 21.172 1.00 19.52 75 LEU D C 1
ATOM 6821 O O . LEU D 1 75 ? 35.189 188.337 21.732 1.00 20.01 75 LEU D O 1
ATOM 6826 N N . THR D 1 76 ? 34.895 187.197 19.858 1.00 21.46 76 THR D N 1
ATOM 6827 C CA . THR D 1 76 ? 35.595 188.190 19.037 1.00 23.56 76 THR D CA 1
ATOM 6828 C C . THR D 1 76 ? 34.562 189.099 18.427 1.00 24.69 76 THR D C 1
ATOM 6829 O O . THR D 1 76 ? 33.392 188.803 18.513 1.00 24.68 76 THR D O 1
ATOM 6833 N N . GLU D 1 77 ? 34.972 190.186 17.777 1.00 26.79 77 GLU D N 1
ATOM 6834 C CA . GLU D 1 77 ? 33.969 191.142 17.283 1.00 28.83 77 GLU D CA 1
ATOM 6835 C C . GLU D 1 77 ? 33.617 191.113 15.793 1.00 28.22 77 GLU D C 1
ATOM 6836 O O . GLU D 1 77 ? 32.937 192.014 15.307 1.00 28.63 77 GLU D O 1
ATOM 6842 N N . GLY D 1 78 ? 33.975 190.029 15.109 1.00 28.24 78 GLY D N 1
ATOM 6843 C CA . GLY D 1 78 ? 33.571 189.797 13.709 1.00 28.31 78 GLY D CA 1
ATOM 6844 C C . GLY D 1 78 ? 32.077 189.854 13.385 1.00 28.58 78 GLY D C 1
ATOM 6845 O O . GLY D 1 78 ? 31.270 189.102 13.924 1.00 27.48 78 GLY D O 1
ATOM 6846 N N . GLU D 1 79 ? 31.728 190.736 12.454 1.00 29.60 79 GLU D N 1
ATOM 6847 C CA . GLU D 1 79 ? 30.337 191.075 12.192 1.00 30.62 79 GLU D CA 1
ATOM 6848 C C . GLU D 1 79 ? 29.553 190.091 11.412 1.00 29.91 79 GLU D C 1
ATOM 6849 O O . GLU D 1 79 ? 28.328 190.143 11.456 1.00 29.69 79 GLU D O 1
ATOM 6855 N N . SER D 1 80 ? 30.230 189.213 10.685 1.00 29.38 80 SER D N 1
ATOM 6856 C CA . SER D 1 80 ? 29.505 188.193 9.970 1.00 29.21 80 SER D CA 1
ATOM 6857 C C . SER D 1 80 ? 29.033 187.125 10.951 1.00 29.67 80 SER D C 1
ATOM 6858 O O . SER D 1 80 ? 28.238 186.250 10.592 1.00 28.76 80 SER D O 1
ATOM 6861 N N . LEU D 1 81 ? 29.515 187.233 12.197 1.00 30.41 81 LEU D N 1
ATOM 6862 C CA . LEU D 1 81 ? 29.263 186.234 13.247 1.00 30.99 81 LEU D CA 1
ATOM 6863 C C . LEU D 1 81 ? 28.033 186.472 14.100 1.00 31.69 81 LEU D C 1
ATOM 6864 O O . LEU D 1 81 ? 27.604 185.550 14.797 1.00 32.38 81 LEU D O 1
ATOM 6869 N N . ARG D 1 82 ? 27.487 187.687 14.051 1.00 32.25 82 ARG D N 1
ATOM 6870 C CA . ARG D 1 82 ? 26.409 188.112 14.934 1.00 33.37 82 ARG D CA 1
ATOM 6871 C C . ARG D 1 82 ? 25.227 188.523 14.092 1.00 34.41 82 ARG D C 1
ATOM 6872 O O . ARG D 1 82 ? 25.339 188.538 12.876 1.00 34.96 82 ARG D O 1
ATOM 6880 N N . ASP D 1 83 ? 24.112 188.878 14.723 1.00 36.09 83 ASP D N 1
ATOM 6881 C CA . ASP D 1 83 ? 22.807 189.015 14.064 1.00 38.22 83 ASP D CA 1
ATOM 6882 C C . ASP D 1 83 ? 21.835 189.487 15.155 1.00 38.03 83 ASP D C 1
ATOM 6883 O O . ASP D 1 83 ? 21.823 188.855 16.230 1.00 37.66 83 ASP D O 1
ATOM 6888 N N . GLU D 1 84 ? 21.120 190.624 15.047 1.00 38.29 84 GLU D N 1
ATOM 6889 C CA . GLU D 1 84 ? 21.590 192.011 14.855 1.00 38.85 84 GLU D CA 1
ATOM 6890 C C . GLU D 1 84 ? 21.593 192.605 16.282 1.00 37.78 84 GLU D C 1
ATOM 6891 O O . GLU D 1 84 ? 21.928 193.780 16.494 1.00 38.20 84 GLU D O 1
ATOM 6897 N N . ALA D 1 85 ? 21.161 191.790 17.249 1.00 36.36 85 ALA D N 1
ATOM 6898 C CA . ALA D 1 85 ? 21.315 192.064 18.677 1.00 34.11 85 ALA D CA 1
ATOM 6899 C C . ALA D 1 85 ? 22.768 191.856 19.136 1.00 32.91 85 ALA D C 1
ATOM 6900 O O . ALA D 1 85 ? 23.129 192.235 20.253 1.00 33.02 85 ALA D O 1
ATOM 6902 N N . GLY D 1 86 ? 23.596 191.252 18.277 1.00 31.03 86 GLY D N 1
ATOM 6903 C CA . GLY D 1 86 ? 24.973 190.926 18.632 1.00 28.53 86 GLY D CA 1
ATOM 6904 C C . GLY D 1 86 ? 25.162 189.506 19.144 1.00 27.22 86 GLY D C 1
ATOM 6905 O O . GLY D 1 86 ? 26.231 189.156 19.643 1.00 26.88 86 GLY D O 1
ATOM 6906 N N . TYR D 1 87 ? 24.124 188.680 19.018 1.00 25.95 87 TYR D N 1
ATOM 6907 C CA . TYR D 1 87 ? 24.199 187.283 19.420 1.00 24.35 87 TYR D CA 1
ATOM 6908 C C . TYR D 1 87 ? 24.670 186.415 18.277 1.00 24.02 87 TYR D C 1
ATOM 6909 O O . TYR D 1 87 ? 24.693 186.858 17.144 1.00 23.54 87 TYR D O 1
ATOM 6918 N N . PHE D 1 88 ? 25.043 185.173 18.549 1.00 24.01 88 PHE D N 1
ATOM 6919 C CA . PHE D 1 88 ? 25.214 184.248 17.444 1.00 24.48 88 PHE D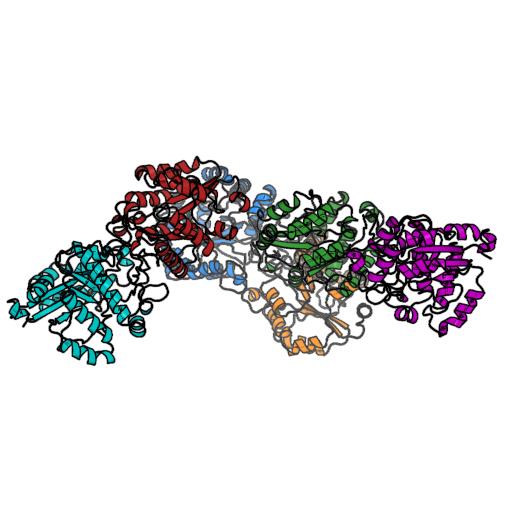 CA 1
ATOM 6920 C C . PHE D 1 88 ? 23.887 184.129 16.664 1.00 24.94 88 PHE D C 1
ATOM 6921 O O . PHE D 1 88 ? 22.838 184.442 17.201 1.00 25.22 88 PHE D O 1
ATOM 6929 N N . PRO D 1 89 ? 23.927 183.717 15.385 1.00 25.46 89 PRO D N 1
ATOM 6930 C CA . PRO D 1 89 ? 22.675 183.459 14.667 1.00 25.37 89 PRO D CA 1
ATOM 6931 C C . PRO D 1 89 ? 21.894 182.359 15.337 1.00 25.53 89 PRO D C 1
ATOM 6932 O O . PRO D 1 89 ? 22.497 181.488 15.962 1.00 25.57 89 PRO D O 1
ATOM 6936 N N . GLU D 1 90 ? 20.573 182.383 15.171 1.00 26.11 90 GLU D N 1
ATOM 6937 C CA . GLU D 1 90 ? 19.655 181.428 15.808 1.00 27.42 90 GLU D CA 1
ATOM 6938 C C . GLU D 1 90 ? 19.424 180.138 15.033 1.00 26.51 90 GLU D C 1
ATOM 6939 O O . GLU D 1 90 ? 18.922 179.153 15.594 1.00 26.75 90 GLU D O 1
ATOM 6945 N N . SER D 1 91 ? 19.792 180.134 13.752 1.00 25.67 91 SER D N 1
ATOM 6946 C CA . SER D 1 91 ? 19.769 178.912 12.945 1.00 24.58 91 SER D CA 1
ATOM 6947 C C . SER D 1 91 ? 21.060 178.775 12.120 1.00 24.24 91 SER D C 1
ATOM 6948 O O . SER D 1 91 ? 21.741 179.778 11.837 1.00 23.22 91 SER D O 1
ATOM 6951 N N . LEU D 1 92 ? 21.364 177.535 11.717 1.00 23.81 92 LEU D N 1
ATOM 6952 C CA . LEU D 1 92 ? 22.421 177.280 10.738 1.00 23.87 92 LEU D CA 1
ATOM 6953 C C . LEU D 1 92 ? 22.235 178.084 9.436 1.00 24.39 92 LEU D C 1
ATOM 6954 O O . LEU D 1 92 ? 23.190 178.652 8.875 1.00 24.47 92 LEU D O 1
ATOM 6959 N N . GLU D 1 93 ? 21.006 178.126 8.956 1.00 24.85 93 GLU D N 1
ATOM 6960 C CA . GLU D 1 93 ? 20.736 178.795 7.710 1.00 26.33 93 GLU D CA 1
ATOM 6961 C C . GLU D 1 93 ? 21.212 180.238 7.768 1.00 25.67 93 GLU D C 1
ATOM 6962 O O . GLU D 1 93 ? 21.974 180.693 6.900 1.00 26.08 93 GLU D O 1
ATOM 6968 N N . ALA D 1 94 ? 20.793 180.937 8.819 1.00 24.82 94 ALA D N 1
ATOM 6969 C CA . ALA D 1 94 ? 21.207 182.324 9.062 1.00 23.80 94 ALA D CA 1
ATOM 6970 C C . ALA D 1 94 ? 22.720 182.526 9.192 1.00 23.12 94 ALA D C 1
ATOM 6971 O O . ALA D 1 94 ? 23.224 183.603 8.875 1.00 23.37 94 ALA D O 1
ATOM 6973 N N . LEU D 1 95 ? 23.420 181.502 9.676 1.00 22.02 95 LEU D N 1
ATOM 6974 C CA . LEU D 1 95 ? 24.857 181.566 9.898 1.00 21.58 95 LEU D CA 1
ATOM 6975 C C . LEU D 1 95 ? 25.607 181.372 8.585 1.00 22.08 95 LEU D C 1
ATOM 6976 O O . LEU D 1 95 ? 26.395 182.236 8.148 1.00 21.47 95 LEU D O 1
ATOM 6981 N N . TRP D 1 96 ? 25.362 180.206 7.986 1.00 22.17 96 TRP D N 1
ATOM 6982 C CA . TRP D 1 96 ? 25.984 179.796 6.745 1.00 22.70 96 TRP D CA 1
ATOM 6983 C C . TRP D 1 96 ? 25.833 180.851 5.638 1.00 23.18 96 TRP D C 1
ATOM 6984 O O . TRP D 1 96 ? 26.758 181.101 4.865 1.00 22.77 96 TRP D O 1
ATOM 6995 N N . ARG D 1 97 ? 24.671 181.488 5.588 1.00 23.72 97 ARG D N 1
ATOM 6996 C CA . ARG D 1 97 ? 24.441 182.456 4.547 1.00 24.55 97 ARG D CA 1
ATOM 6997 C C . ARG D 1 97 ? 25.296 183.721 4.732 1.00 24.57 97 ARG D C 1
ATOM 6998 O O . ARG D 1 97 ? 25.259 184.599 3.877 1.00 23.70 97 ARG D O 1
ATOM 7006 N N . LYS D 1 98 ? 26.079 183.812 5.813 1.00 25.42 98 LYS D N 1
ATOM 7007 C CA . LYS D 1 98 ? 26.886 185.031 6.031 1.00 26.40 98 LYS D CA 1
ATOM 7008 C C . LYS D 1 98 ? 28.206 184.975 6.816 1.00 26.65 98 LYS D C 1
ATOM 7009 O O . LYS D 1 98 ? 28.991 185.928 6.761 1.00 26.73 98 LYS D O 1
ATOM 7015 N N . ALA D 1 99 ? 28.461 183.883 7.531 1.00 26.57 99 ALA D N 1
ATOM 7016 C CA . ALA D 1 99 ? 29.713 183.758 8.239 1.00 26.44 99 ALA D CA 1
ATOM 7017 C C . ALA D 1 99 ? 30.887 183.770 7.277 1.00 27.25 99 ALA D C 1
ATOM 7018 O O . ALA D 1 99 ? 30.827 183.155 6.219 1.00 27.91 99 ALA D O 1
ATOM 7020 N N . ARG D 1 100 ? 31.948 184.483 7.636 1.00 28.17 100 ARG D N 1
ATOM 7021 C CA . ARG D 1 100 ? 33.200 184.466 6.882 1.00 28.95 100 ARG D CA 1
ATOM 7022 C C . ARG D 1 100 ? 34.190 183.575 7.565 1.00 28.93 100 ARG D C 1
ATOM 7023 O O . ARG D 1 100 ? 34.426 183.736 8.754 1.00 29.61 100 ARG D O 1
ATOM 7031 N N . ALA D 1 101 ? 34.813 182.690 6.801 1.00 29.03 101 ALA D N 1
ATOM 7032 C CA . ALA D 1 101 ? 35.730 181.698 7.334 1.00 29.28 101 ALA D CA 1
ATOM 7033 C C . ALA D 1 101 ? 36.883 182.217 8.240 1.00 29.91 101 ALA D C 1
ATOM 7034 O O . ALA D 1 101 ? 37.253 181.542 9.220 1.00 30.01 101 ALA D O 1
ATOM 7036 N N . GLU D 1 102 ? 37.425 183.403 7.943 1.00 30.14 102 GLU D N 1
ATOM 7037 C CA . GLU D 1 102 ? 38.490 184.001 8.769 1.00 30.93 102 GLU D CA 1
ATOM 7038 C C . GLU D 1 102 ? 37.955 184.524 10.089 1.00 30.47 102 GLU D C 1
ATOM 7039 O O . GLU D 1 102 ? 38.640 184.460 11.122 1.00 30.47 102 GLU D O 1
ATOM 7045 N N . GLU D 1 103 ? 36.746 185.079 10.057 1.00 29.67 103 GLU D N 1
ATOM 7046 C CA . GLU D 1 103 ? 36.133 185.537 11.286 1.00 28.91 103 GLU D CA 1
ATOM 7047 C C . GLU D 1 103 ? 35.767 184.347 12.176 1.00 28.42 103 GLU D C 1
ATOM 7048 O O . GLU D 1 103 ? 36.032 184.353 13.383 1.00 28.54 103 GLU D O 1
ATOM 7054 N N . VAL D 1 104 ? 35.181 183.328 11.561 1.00 27.39 104 VAL D N 1
ATOM 7055 C CA . VAL D 1 104 ? 34.866 182.106 12.252 1.00 26.80 104 VAL D CA 1
ATOM 7056 C C . VAL D 1 104 ? 36.140 181.628 12.879 1.00 27.08 104 VAL D C 1
ATOM 7057 O O . VAL D 1 104 ? 36.160 181.254 14.044 1.00 27.50 104 VAL D O 1
ATOM 7061 N N . GLU D 1 105 ? 37.220 181.666 12.124 1.00 27.28 105 GLU D N 1
ATOM 7062 C CA . GLU D 1 105 ? 38.437 181.117 12.655 1.00 28.12 105 GLU D CA 1
ATOM 7063 C C . GLU D 1 105 ? 38.956 181.863 13.881 1.00 27.35 105 GLU D C 1
ATOM 7064 O O . GLU D 1 105 ? 39.236 181.235 14.886 1.00 27.74 105 GLU D O 1
ATOM 7070 N N . ARG D 1 106 ? 39.061 183.185 13.820 1.00 26.88 106 ARG D N 1
ATOM 7071 C CA . ARG D 1 106 ? 39.470 183.952 14.994 1.00 26.80 106 ARG D CA 1
ATOM 7072 C C . ARG D 1 106 ? 38.636 183.539 16.205 1.00 25.91 106 ARG D C 1
ATOM 7073 O O . ARG D 1 106 ? 39.187 183.172 17.248 1.00 25.98 106 ARG D O 1
ATOM 7081 N N . GLU D 1 107 ? 37.317 183.566 16.037 1.00 24.41 107 GLU D N 1
ATOM 7082 C CA . GLU D 1 107 ? 36.380 183.215 17.082 1.00 23.48 107 GLU D CA 1
ATOM 7083 C C . GLU D 1 107 ? 36.630 181.836 17.672 1.00 22.78 107 GLU D C 1
ATOM 7084 O O . GLU D 1 107 ? 36.720 181.669 18.879 1.00 21.84 107 GLU D O 1
ATOM 7090 N N . LEU D 1 108 ? 36.721 180.830 16.826 1.00 22.52 108 LEU D N 1
ATOM 7091 C CA . LEU D 1 108 ? 36.963 179.511 17.359 1.00 22.18 108 LEU D CA 1
ATOM 7092 C C . LEU D 1 108 ? 38.344 179.442 18.026 1.00 22.44 108 LEU D C 1
ATOM 7093 O O . LEU D 1 108 ? 38.514 178.741 19.038 1.00 22.70 108 LEU D O 1
ATOM 7098 N N . LYS D 1 109 ? 39.330 180.163 17.491 1.00 21.94 109 LYS D N 1
ATOM 7099 C CA . LYS D 1 109 ? 40.635 180.212 18.154 1.00 22.14 109 LYS D CA 1
ATOM 7100 C C . LYS D 1 109 ? 40.479 180.838 19.557 1.00 21.48 109 LYS D C 1
ATOM 7101 O O . LYS D 1 109 ? 41.020 180.355 20.547 1.00 20.54 109 LYS D O 1
ATOM 7107 N N . ALA D 1 110 ? 39.729 181.932 19.611 1.00 20.96 110 ALA D N 1
ATOM 7108 C CA . ALA D 1 110 ? 39.378 182.563 20.847 1.00 20.64 110 ALA D CA 1
ATOM 7109 C C . ALA D 1 110 ? 38.752 181.497 21.764 1.00 21.27 110 ALA D C 1
ATOM 7110 O O . ALA D 1 110 ? 39.233 181.254 22.855 1.00 22.31 110 ALA D O 1
ATOM 7112 N N . GLN D 1 111 ? 37.709 180.825 21.304 1.00 21.38 111 GLN D N 1
ATOM 7113 C CA . GLN D 1 111 ? 36.991 179.920 22.152 1.00 21.08 111 GLN D CA 1
ATOM 7114 C C . GLN D 1 111 ? 37.913 178.864 22.715 1.00 21.77 111 GLN D C 1
ATOM 7115 O O . GLN D 1 111 ? 37.809 178.541 23.903 1.00 22.86 111 GLN D O 1
ATOM 7121 N N . ILE D 1 112 ? 38.839 178.353 21.911 1.00 21.74 112 ILE D N 1
ATOM 7122 C CA . ILE D 1 112 ? 39.730 177.288 22.385 1.00 21.87 112 ILE D CA 1
ATOM 7123 C C . ILE D 1 112 ? 40.750 177.821 23.378 1.00 22.11 112 ILE D C 1
ATOM 7124 O O . ILE D 1 112 ? 41.063 177.188 24.363 1.00 21.86 112 ILE D O 1
ATOM 7129 N N . GLN D 1 113 ? 41.277 179.000 23.118 1.00 23.00 113 GLN D N 1
ATOM 7130 C CA . GLN D 1 113 ? 42.196 179.584 24.049 1.00 23.66 113 GLN D CA 1
ATOM 7131 C C . GLN D 1 113 ? 41.540 179.868 25.400 1.00 23.96 113 GLN D C 1
ATOM 7132 O O . GLN D 1 113 ? 42.120 179.541 26.454 1.00 24.64 113 GLN D O 1
ATOM 7138 N N . ALA D 1 114 ? 40.325 180.420 25.370 1.00 23.78 114 ALA D N 1
ATOM 7139 C CA . ALA D 1 114 ? 39.556 180.649 26.585 1.00 23.43 114 ALA D CA 1
ATOM 7140 C C . ALA D 1 114 ? 39.339 179.320 27.308 1.00 23.66 114 ALA D C 1
ATOM 7141 O O . ALA D 1 114 ? 39.520 179.210 28.519 1.00 23.79 114 ALA D O 1
ATOM 7143 N N . ALA D 1 115 ? 39.006 178.285 26.563 1.00 23.90 115 ALA D N 1
ATOM 7144 C CA . ALA D 1 115 ? 38.858 176.988 27.191 1.00 24.66 115 ALA D CA 1
ATOM 7145 C C . ALA D 1 115 ? 40.116 176.594 27.992 1.00 25.31 115 ALA D C 1
ATOM 7146 O O . ALA D 1 115 ? 40.015 176.156 29.138 1.00 25.46 115 ALA D O 1
ATOM 7148 N N . ALA D 1 116 ? 41.296 176.750 27.390 1.00 25.84 116 ALA D N 1
ATOM 7149 C CA . ALA D 1 116 ? 42.536 176.281 28.008 1.00 26.10 116 ALA D CA 1
ATOM 7150 C C . ALA D 1 116 ? 42.703 176.973 29.356 1.00 26.44 116 ALA D C 1
ATOM 7151 O O . ALA D 1 116 ? 43.178 176.377 30.315 1.00 27.35 116 ALA D O 1
ATOM 7153 N N . LYS D 1 117 ? 42.278 178.227 29.434 1.00 25.82 117 LYS D N 1
ATOM 7154 C CA . LYS D 1 117 ? 42.380 178.970 30.662 1.00 25.24 117 LYS D CA 1
ATOM 7155 C C . LYS D 1 117 ? 41.550 178.369 31.799 1.00 24.99 117 LYS D C 1
ATOM 7156 O O . LYS D 1 117 ? 41.787 178.702 32.942 1.00 25.61 117 LYS D O 1
ATOM 7162 N N . LEU D 1 118 ? 40.593 177.487 31.491 1.00 24.14 118 LEU D N 1
ATOM 7163 C CA . LEU D 1 118 ? 39.633 176.965 32.480 1.00 22.53 118 LEU D CA 1
ATOM 7164 C C . LEU D 1 118 ? 39.789 175.468 32.753 1.00 22.36 118 LEU D C 1
ATOM 7165 O O . LEU D 1 118 ? 39.240 174.966 33.715 1.00 21.98 118 LEU D O 1
ATOM 7170 N N . PHE D 1 119 ? 40.501 174.744 31.897 1.00 22.40 119 PHE D N 1
ATOM 7171 C CA . PHE D 1 119 ? 40.716 173.314 32.091 1.00 22.74 119 PHE D CA 1
ATOM 7172 C C . PHE D 1 119 ? 41.608 172.830 30.969 1.00 23.07 119 PHE D C 1
ATOM 7173 O O . PHE D 1 119 ? 41.858 173.586 30.027 1.00 23.73 119 PHE D O 1
ATOM 7181 N N . SER D 1 120 ? 42.094 171.595 31.069 1.00 23.34 120 SER D N 1
ATOM 7182 C CA . SER D 1 120 ? 42.852 170.970 29.989 1.00 24.42 120 SER D CA 1
ATOM 7183 C C . SER D 1 120 ? 41.964 170.195 29.055 1.00 24.49 120 SER D C 1
ATOM 7184 O O . SER D 1 120 ? 41.527 169.067 29.389 1.00 25.12 120 SER D O 1
ATOM 7187 N N . PRO D 1 121 ? 41.714 170.766 27.867 1.00 23.86 121 PRO D N 1
ATOM 7188 C CA . PRO D 1 121 ? 40.801 170.234 26.874 1.00 23.63 121 PRO D CA 1
ATOM 7189 C C . PRO D 1 121 ? 41.426 169.045 26.171 1.00 23.52 121 PRO D C 1
ATOM 7190 O O . PRO D 1 121 ? 42.616 169.088 25.861 1.00 23.45 121 PRO D O 1
ATOM 7194 N N . THR D 1 122 ? 40.633 168.006 25.933 1.00 23.13 122 THR D N 1
ATOM 7195 C CA . THR D 1 122 ? 41.109 166.838 25.242 1.00 23.55 122 THR D CA 1
ATOM 7196 C C . THR D 1 122 ? 40.609 166.745 23.842 1.00 23.40 122 THR D C 1
ATOM 7197 O O . THR D 1 122 ? 41.151 165.986 23.059 1.00 23.43 122 THR D O 1
ATOM 7201 N N . HIS D 1 123 ? 39.531 167.452 23.525 1.00 23.71 123 HIS D N 1
ATOM 7202 C CA . HIS D 1 123 ? 38.885 167.235 22.227 1.00 23.55 123 HIS D CA 1
ATOM 7203 C C . HIS D 1 123 ? 38.074 168.387 21.665 1.00 23.40 123 HIS D C 1
ATOM 7204 O O . HIS D 1 123 ? 38.045 169.482 22.221 1.00 23.83 123 HIS D O 1
ATOM 7211 N N . LEU D 1 124 ? 37.401 168.131 20.556 1.00 23.17 124 LEU D N 1
ATOM 7212 C CA . LEU D 1 124 ? 36.757 169.206 19.844 1.00 23.61 124 LEU D CA 1
ATOM 7213 C C . LEU D 1 124 ? 35.482 168.746 19.203 1.00 23.34 124 LEU D C 1
ATOM 7214 O O . LEU D 1 124 ? 35.457 167.689 18.570 1.00 23.28 124 LEU D O 1
ATOM 7219 N N . ASP D 1 125 ? 34.425 169.531 19.382 1.00 23.42 125 ASP D N 1
ATOM 7220 C CA . ASP D 1 125 ? 33.208 169.369 18.579 1.00 24.07 125 ASP D CA 1
ATOM 7221 C C . ASP D 1 125 ? 32.438 170.647 18.312 1.00 23.74 125 ASP D C 1
ATOM 7222 O O . ASP D 1 125 ? 32.863 171.742 18.684 1.00 22.92 125 ASP D O 1
ATOM 7227 N N . ALA D 1 126 ? 31.316 170.501 17.619 1.00 24.29 126 ALA D N 1
ATOM 7228 C CA . ALA D 1 126 ? 30.584 171.676 17.157 1.00 25.17 126 ALA D CA 1
ATOM 7229 C C . ALA D 1 126 ? 29.177 171.535 17.574 1.00 25.38 126 ALA D C 1
ATOM 7230 O O . ALA D 1 126 ? 28.537 170.551 17.240 1.00 25.11 126 ALA D O 1
ATOM 7232 N N . HIS D 1 127 ? 28.714 172.530 18.321 1.00 26.14 127 HIS D N 1
ATOM 7233 C CA . HIS D 1 127 ? 27.310 172.674 18.610 1.00 26.50 127 HIS D CA 1
ATOM 7234 C C . HIS D 1 127 ? 26.528 172.734 17.318 1.00 26.15 127 HIS D C 1
ATOM 7235 O O . HIS D 1 127 ? 26.850 173.483 16.388 1.00 25.27 127 HIS D O 1
ATOM 7242 N N . GLN D 1 128 ? 25.488 171.919 17.301 1.00 26.69 128 GLN D N 1
ATOM 7243 C CA . GLN D 1 128 ? 24.645 171.647 16.114 1.00 27.58 128 GLN D CA 1
ATOM 7244 C C . GLN D 1 128 ? 25.322 171.432 14.728 1.00 27.00 128 GLN D C 1
ATOM 7245 O O . GLN D 1 128 ? 24.752 171.769 13.695 1.00 27.12 128 GLN D O 1
ATOM 7251 N N . GLY D 1 129 ? 26.518 170.843 14.729 1.00 26.98 129 GLY D N 1
ATOM 7252 C CA . GLY D 1 129 ? 27.357 170.715 13.519 1.00 27.22 129 GLY D CA 1
ATOM 7253 C C . GLY D 1 129 ? 27.434 171.972 12.662 1.00 27.30 129 GLY D C 1
ATOM 7254 O O . GLY D 1 129 ? 27.356 171.897 11.444 1.00 28.24 129 GLY D O 1
ATOM 7255 N N . ALA D 1 130 ? 27.563 173.134 13.301 1.00 26.98 130 ALA D N 1
ATOM 7256 C CA . ALA D 1 130 ? 27.662 174.408 12.596 1.00 26.29 130 ALA D CA 1
ATOM 7257 C C . ALA D 1 130 ? 28.854 174.442 11.660 1.00 25.87 130 ALA D C 1
ATOM 7258 O O . ALA D 1 130 ? 28.837 175.181 10.693 1.00 26.14 130 ALA D O 1
ATOM 7260 N N . VAL D 1 131 ? 29.874 173.631 11.936 1.00 25.22 131 VAL D N 1
ATOM 7261 C CA . VAL D 1 131 ? 31.040 173.516 11.048 1.00 24.59 131 VAL D CA 1
ATOM 7262 C C . VAL D 1 131 ? 30.820 172.640 9.795 1.00 24.86 131 VAL D C 1
ATOM 7263 O O . VAL D 1 131 ? 31.771 172.141 9.198 1.00 25.41 131 VAL D O 1
ATOM 7267 N N . LEU D 1 132 ? 29.579 172.447 9.381 1.00 24.67 132 LEU D N 1
ATOM 7268 C CA . LEU D 1 132 ? 29.354 171.595 8.236 1.00 24.34 132 LEU D CA 1
ATOM 7269 C C . LEU D 1 132 ? 29.483 172.290 6.879 1.00 24.20 132 LEU D C 1
ATOM 7270 O O . LEU D 1 132 ? 29.567 171.626 5.848 1.00 25.12 132 LEU D O 1
ATOM 7275 N N . ARG D 1 133 ? 29.503 173.612 6.863 1.00 23.01 133 ARG D N 1
ATOM 7276 C CA . ARG D 1 133 ? 29.902 174.295 5.666 1.00 22.68 133 ARG D CA 1
ATOM 7277 C C . ARG D 1 133 ? 31.394 173.949 5.439 1.00 23.38 133 ARG D C 1
ATOM 7278 O O . ARG D 1 133 ? 32.227 174.192 6.306 1.00 22.88 133 ARG D O 1
ATOM 7286 N N . PRO D 1 134 ? 31.713 173.338 4.275 1.00 24.27 134 PRO D N 1
ATOM 7287 C CA . PRO D 1 134 ? 33.017 172.714 3.962 1.00 24.13 134 PRO D CA 1
ATOM 7288 C C . PRO D 1 134 ? 34.211 173.582 4.327 1.00 24.19 134 PRO D C 1
ATOM 7289 O O . PRO D 1 134 ? 35.024 173.181 5.148 1.00 24.63 134 PRO D O 1
ATOM 7293 N N . ASP D 1 135 ? 34.339 174.721 3.665 1.00 24.32 135 ASP D N 1
ATOM 7294 C CA . ASP D 1 135 ? 34.830 175.955 4.233 1.00 23.99 135 ASP D CA 1
ATOM 7295 C C . ASP D 1 135 ? 35.245 175.830 5.704 1.00 23.80 135 ASP D C 1
ATOM 7296 O O . ASP D 1 135 ? 36.429 175.739 6.050 1.00 23.83 135 ASP D O 1
ATOM 7301 N N . LEU D 1 136 ? 34.223 175.807 6.560 1.00 23.12 136 LEU D N 1
ATOM 7302 C CA . LEU D 1 136 ? 34.350 175.779 7.999 1.00 22.07 136 LEU D CA 1
ATOM 7303 C C . LEU D 1 136 ? 34.809 174.449 8.510 1.00 21.92 136 LEU D C 1
ATOM 7304 O O . LEU D 1 136 ? 35.612 174.392 9.433 1.00 22.39 136 LEU D O 1
ATOM 7309 N N . ALA D 1 137 ? 34.289 173.376 7.945 1.00 21.24 137 ALA D N 1
ATOM 7310 C CA . ALA D 1 137 ? 34.762 172.069 8.319 1.00 21.58 137 ALA D CA 1
ATOM 7311 C C . ALA D 1 137 ? 36.279 172.034 8.215 1.00 22.68 137 ALA D C 1
ATOM 7312 O O . ALA D 1 137 ? 36.952 171.476 9.080 1.00 23.34 137 ALA D O 1
ATOM 7314 N N . GLU D 1 138 ? 36.831 172.651 7.174 1.00 23.59 138 GLU D N 1
ATOM 7315 C CA . GLU D 1 138 ? 38.276 172.622 6.963 1.00 24.77 138 GLU D CA 1
ATOM 7316 C C . GLU D 1 138 ? 38.986 173.379 8.095 1.00 23.87 138 GLU D C 1
ATOM 7317 O O . GLU D 1 138 ? 39.968 172.891 8.661 1.00 23.62 138 GLU D O 1
ATOM 7323 N N . VAL D 1 139 ? 38.461 174.553 8.440 1.00 23.32 139 VAL D N 1
ATOM 7324 C CA . VAL D 1 139 ? 38.915 175.277 9.628 1.00 22.58 139 VAL D CA 1
ATOM 7325 C C . VAL D 1 139 ? 38.887 174.388 10.884 1.00 22.16 139 VAL D C 1
ATOM 7326 O O . VAL D 1 139 ? 39.815 174.406 11.687 1.00 21.83 139 VAL D O 1
ATOM 7330 N N . TYR D 1 140 ? 37.826 173.600 11.036 1.00 21.77 140 TYR D N 1
ATOM 7331 C CA . TYR D 1 140 ? 37.656 172.748 12.202 1.00 21.38 140 TYR D CA 1
ATOM 7332 C C . TYR D 1 140 ? 38.841 171.753 12.308 1.00 22.41 140 TYR D C 1
ATOM 7333 O O . TYR D 1 140 ? 39.622 171.779 13.285 1.00 22.74 140 TYR D O 1
ATOM 7342 N N . LEU D 1 141 ? 39.041 170.947 11.268 1.00 22.96 141 LEU D N 1
ATOM 7343 C CA . LEU D 1 141 ? 40.143 169.993 11.261 1.00 23.18 141 LEU D CA 1
ATOM 7344 C C . LEU D 1 141 ? 41.531 170.639 11.386 1.00 23.65 141 LEU D C 1
ATOM 7345 O O . LEU D 1 141 ? 42.454 170.047 11.925 1.00 23.44 141 LEU D O 1
ATOM 7350 N N . ARG D 1 142 ? 41.675 171.857 10.891 1.00 24.54 142 ARG D N 1
ATOM 7351 C CA . ARG D 1 142 ? 42.954 172.532 10.960 1.00 25.76 142 ARG D CA 1
ATOM 7352 C C . ARG D 1 142 ? 43.266 172.999 12.398 1.00 25.87 142 ARG D C 1
ATOM 7353 O O . ARG D 1 142 ? 44.392 172.825 12.883 1.00 26.70 142 ARG D O 1
ATOM 7361 N N . LEU D 1 143 ? 42.271 173.572 13.078 1.00 25.28 143 LEU D N 1
ATOM 7362 C CA . LEU D 1 143 ? 42.394 173.944 14.471 1.00 23.80 143 LEU D CA 1
ATOM 7363 C C . LEU D 1 143 ? 42.643 172.716 15.381 1.00 24.07 143 LEU D C 1
ATOM 7364 O O . LEU D 1 143 ? 43.389 172.783 16.373 1.00 22.59 143 LEU D O 1
ATOM 7369 N N . ALA D 1 144 ? 42.019 171.597 15.040 1.00 24.73 144 ALA D N 1
ATOM 7370 C CA . ALA D 1 144 ? 42.163 170.399 15.858 1.00 26.19 144 ALA D CA 1
ATOM 7371 C C . ALA D 1 144 ? 43.624 169.868 15.837 1.00 27.39 144 ALA D C 1
ATOM 7372 O O . ALA D 1 144 ? 44.207 169.516 16.896 1.00 26.85 144 ALA D O 1
ATOM 7374 N N . GLU D 1 145 ? 44.209 169.850 14.628 1.00 29.00 145 GLU D N 1
ATOM 7375 C CA . GLU D 1 145 ? 45.648 169.577 14.415 1.00 29.96 145 GLU D CA 1
ATOM 7376 C C . GLU D 1 145 ? 46.525 170.622 15.116 1.00 28.95 145 GLU D C 1
ATOM 7377 O O . GLU D 1 145 ? 47.459 170.275 15.831 1.00 28.96 145 GLU D O 1
ATOM 7383 N N . ALA D 1 146 ? 46.193 171.892 14.934 1.00 27.71 146 ALA D N 1
ATOM 7384 C CA . ALA D 1 146 ? 46.925 172.962 15.567 1.00 27.27 146 ALA D CA 1
ATOM 7385 C C . ALA D 1 146 ? 46.977 172.930 17.091 1.00 27.56 146 ALA D C 1
ATOM 7386 O O . ALA D 1 146 ? 47.877 173.498 17.676 1.00 28.30 146 ALA D O 1
ATOM 7388 N N . TYR D 1 147 ? 46.022 172.303 17.761 1.00 27.62 147 TYR D N 1
ATOM 7389 C CA . TYR D 1 147 ? 46.004 172.355 19.228 1.00 26.74 147 TYR D CA 1
ATOM 7390 C C . TYR D 1 147 ? 46.073 170.962 19.806 1.00 27.02 147 TYR D C 1
ATOM 7391 O O . TYR D 1 147 ? 45.854 170.749 21.000 1.00 26.41 147 TYR D O 1
ATOM 7400 N N . ARG D 1 148 ? 46.347 170.008 18.936 1.00 27.64 148 ARG D N 1
ATOM 7401 C CA . ARG D 1 148 ? 46.546 168.651 19.364 1.00 29.45 148 ARG D CA 1
ATOM 7402 C C . ARG D 1 148 ? 45.326 168.262 20.173 1.00 27.82 148 ARG D C 1
ATOM 7403 O O . ARG D 1 148 ? 45.444 167.797 21.299 1.00 28.25 148 ARG D O 1
ATOM 7411 N N . LEU D 1 149 ? 44.148 168.488 19.579 1.00 26.54 149 LEU D N 1
ATOM 7412 C CA . LEU D 1 149 ? 42.855 168.168 20.191 1.00 24.55 149 LEU D CA 1
ATOM 7413 C C . LEU D 1 149 ? 42.094 167.227 19.271 1.00 24.15 149 LEU D C 1
ATOM 7414 O O . LEU D 1 149 ? 41.841 167.591 18.137 1.00 25.07 149 LEU D O 1
ATOM 7419 N N . VAL D 1 150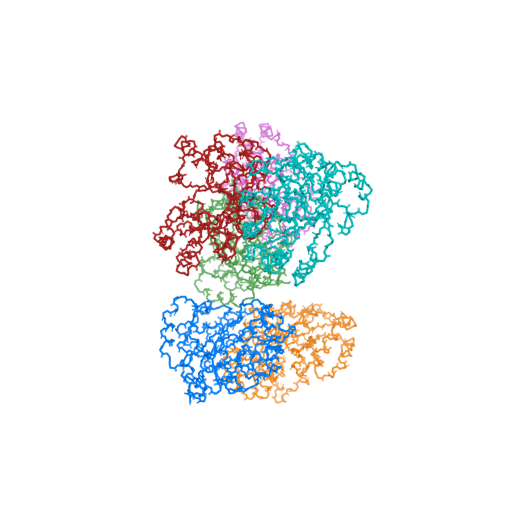 ? 41.700 166.037 19.707 1.00 23.14 150 VAL D N 1
ATOM 7420 C CA . VAL D 1 150 ? 41.018 165.164 18.739 1.00 22.91 150 VAL D CA 1
ATOM 7421 C C . VAL D 1 150 ? 39.654 165.733 18.329 1.00 23.22 150 VAL D C 1
ATOM 7422 O O . VAL D 1 150 ? 38.937 166.280 19.159 1.00 23.93 150 VAL D O 1
ATOM 7426 N N . PRO D 1 151 ? 39.319 165.673 17.034 1.00 23.17 151 PRO D N 1
ATOM 7427 C CA . PRO D 1 151 ? 38.026 166.203 16.618 1.00 23.30 151 PRO D CA 1
ATOM 7428 C C . PRO D 1 151 ? 36.956 165.125 16.552 1.00 23.56 151 PRO D C 1
ATOM 7429 O O . PRO D 1 151 ? 37.274 163.947 16.335 1.00 23.00 151 PRO D O 1
ATOM 7433 N N . LEU D 1 152 ? 35.698 165.526 16.749 1.00 24.05 152 LEU D N 1
ATOM 7434 C CA . LEU D 1 152 ? 34.586 164.616 16.531 1.00 24.45 152 LEU D CA 1
ATOM 7435 C C . LEU D 1 152 ? 34.362 164.476 15.020 1.00 25.42 152 LEU D C 1
ATOM 7436 O O . LEU D 1 152 ? 34.178 165.481 14.326 1.00 24.85 152 LEU D O 1
ATOM 7441 N N . VAL D 1 153 ? 34.422 163.237 14.522 1.00 26.55 153 VAL D N 1
ATOM 7442 C CA . VAL D 1 153 ? 34.265 162.957 13.092 1.00 27.52 153 VAL D CA 1
ATOM 7443 C C . VAL D 1 153 ? 33.357 161.714 12.913 1.00 29.25 153 VAL D C 1
ATOM 7444 O O . VAL D 1 153 ? 33.672 160.617 13.393 1.00 28.82 153 VAL D O 1
ATOM 7448 N N . PRO D 1 154 ? 32.222 161.890 12.223 1.00 30.99 154 PRO D N 1
ATOM 7449 C CA . PRO D 1 154 ? 31.243 160.825 12.047 1.00 32.62 154 PRO D CA 1
ATOM 7450 C C . PRO D 1 154 ? 31.689 159.880 10.975 1.00 34.39 154 PRO D C 1
ATOM 7451 O O . PRO D 1 154 ? 32.448 160.263 10.098 1.00 34.23 154 PRO D O 1
ATOM 7455 N N . GLU D 1 155 ? 31.210 158.647 11.048 1.00 36.49 155 GLU D N 1
ATOM 7456 C CA . GLU D 1 155 ? 31.576 157.636 10.078 1.00 38.33 155 GLU D CA 1
ATOM 7457 C C . GLU D 1 155 ? 30.769 157.894 8.828 1.00 38.68 155 GLU D C 1
ATOM 7458 O O . GLU D 1 155 ? 31.311 158.055 7.740 1.00 39.15 155 GLU D O 1
ATOM 7464 N N . SER D 1 156 ? 29.463 157.909 9.004 1.00 39.10 156 SER D N 1
ATOM 7465 C CA . SER D 1 156 ? 28.562 158.334 7.973 1.00 40.14 156 SER D CA 1
ATOM 7466 C C . SER D 1 156 ? 27.978 159.650 8.405 1.00 40.87 156 SER D C 1
ATOM 7467 O O . SER D 1 156 ? 27.847 159.917 9.611 1.00 41.64 156 SER D O 1
ATOM 7470 N N . LEU D 1 157 ? 27.615 160.478 7.443 1.00 41.50 157 LEU D N 1
ATOM 7471 C CA . LEU D 1 157 ? 26.927 161.693 7.814 1.00 43.04 157 LEU D CA 1
ATOM 7472 C C . LEU D 1 157 ? 25.465 161.682 7.366 1.00 43.81 157 LEU D C 1
ATOM 7473 O O . LEU D 1 157 ? 24.828 162.721 7.174 1.00 43.93 157 LEU D O 1
ATOM 7478 N N . GLU D 1 158 ? 24.942 160.466 7.260 1.00 44.77 158 GLU D N 1
ATOM 7479 C CA . GLU D 1 158 ? 23.522 160.223 7.102 1.00 45.70 158 GLU D CA 1
ATOM 7480 C C . GLU D 1 158 ? 22.729 160.714 8.302 1.00 45.42 158 GLU D C 1
ATOM 7481 O O . GLU D 1 158 ? 23.110 160.522 9.451 1.00 45.40 158 GLU D O 1
ATOM 7487 N N . GLY D 1 159 ? 21.610 161.358 8.021 1.00 45.76 159 GLY D N 1
ATOM 7488 C CA . GLY D 1 159 ? 20.749 161.879 9.072 1.00 45.50 159 GLY D CA 1
ATOM 7489 C C . GLY D 1 159 ? 21.328 163.016 9.901 1.00 45.05 159 GLY D C 1
ATOM 7490 O O . GLY D 1 159 ? 20.791 163.337 10.941 1.00 45.75 159 GLY D O 1
ATOM 7491 N N . LEU D 1 160 ? 22.411 163.650 9.483 1.00 44.37 160 LEU D N 1
ATOM 7492 C CA . LEU D 1 160 ? 22.823 164.845 10.222 1.00 43.50 160 LEU D CA 1
ATOM 7493 C C . LEU D 1 160 ? 22.244 166.078 9.561 1.00 42.59 160 LEU D C 1
ATOM 7494 O O . LEU D 1 160 ? 22.728 167.189 9.789 1.00 42.55 160 LEU D O 1
ATOM 7499 N N . GLY D 1 161 ? 21.214 165.864 8.736 1.00 41.38 161 GLY D N 1
ATOM 7500 C CA . GLY D 1 161 ? 20.557 166.921 7.978 1.00 39.48 161 GLY D CA 1
ATOM 7501 C C . GLY D 1 161 ? 21.548 167.891 7.369 1.00 38.64 161 GLY D C 1
ATOM 7502 O O . GLY D 1 161 ? 21.364 169.107 7.482 1.00 39.13 161 GLY D O 1
ATOM 7503 N N . VAL D 1 162 ? 22.615 167.371 6.751 1.00 37.08 162 VAL D N 1
ATOM 7504 C CA . VAL D 1 162 ? 23.557 168.222 6.022 1.00 35.62 162 VAL D CA 1
ATOM 7505 C C . VAL D 1 162 ? 22.864 168.684 4.760 1.00 33.77 162 VAL D C 1
ATOM 7506 O O . VAL D 1 162 ? 22.267 167.866 4.079 1.00 34.32 162 VAL D O 1
ATOM 7510 N N . PRO D 1 163 ? 22.924 169.984 4.423 1.00 32.08 163 PRO D N 1
ATOM 7511 C CA . PRO D 1 163 ? 22.458 170.412 3.068 1.00 30.72 163 PRO D CA 1
ATOM 7512 C C . PRO D 1 163 ? 23.112 169.616 1.907 1.00 29.85 163 PRO D C 1
ATOM 7513 O O . PRO D 1 163 ? 24.344 169.571 1.832 1.00 29.94 163 PRO D O 1
ATOM 7517 N N . PRO D 1 164 ? 22.302 168.991 1.012 1.00 28.77 164 PRO D N 1
ATOM 7518 C CA . PRO D 1 164 ? 22.824 168.087 -0.045 1.00 27.78 164 PRO D CA 1
ATOM 7519 C C . PRO D 1 164 ? 24.081 168.603 -0.808 1.00 27.00 164 PRO D C 1
ATOM 7520 O O . PRO D 1 164 ? 25.045 167.840 -0.979 1.00 26.36 164 PRO D O 1
ATOM 7524 N N . PRO D 1 165 ? 24.089 169.896 -1.238 1.00 26.67 165 PRO D N 1
ATOM 7525 C CA . PRO D 1 165 ? 25.277 170.483 -1.912 1.00 26.79 165 PRO D CA 1
ATOM 7526 C C . PRO D 1 165 ? 26.613 170.413 -1.171 1.00 27.18 165 PRO D C 1
ATOM 7527 O O . PRO D 1 165 ? 27.658 170.639 -1.781 1.00 27.79 165 PRO D O 1
ATOM 7531 N N . PHE D 1 166 ? 26.588 170.124 0.123 1.00 27.59 166 PHE D N 1
ATOM 7532 C CA . PHE D 1 166 ? 27.806 170.066 0.902 1.00 27.71 166 PHE D CA 1
ATOM 7533 C C . PHE D 1 166 ? 28.330 168.656 0.943 1.00 26.98 166 PHE D C 1
ATOM 7534 O O . PHE D 1 166 ? 29.507 168.454 1.207 1.00 26.46 166 PHE D O 1
ATOM 7542 N N . LEU D 1 167 ? 27.448 167.680 0.724 1.00 26.27 167 LEU D N 1
ATOM 7543 C CA . LEU D 1 167 ? 27.831 166.269 0.792 1.00 25.86 167 LEU D CA 1
ATOM 7544 C C . LEU D 1 167 ? 29.120 165.914 0.047 1.00 25.15 167 LEU D C 1
ATOM 7545 O O . LEU D 1 167 ? 30.040 165.373 0.631 1.00 24.09 167 LEU D O 1
ATOM 7550 N N . PRO D 1 168 ? 29.196 166.243 -1.241 1.00 25.19 168 PRO D N 1
ATOM 7551 C CA . PRO D 1 168 ? 30.391 165.834 -1.932 1.00 25.51 168 PRO D CA 1
ATOM 7552 C C . PRO D 1 168 ? 31.634 166.448 -1.330 1.00 25.82 168 PRO D C 1
ATOM 7553 O O . PRO D 1 168 ? 32.596 165.717 -1.117 1.00 26.41 168 PRO D O 1
ATOM 7557 N N . GLU D 1 169 ? 31.655 167.745 -1.026 1.00 25.70 169 GLU D N 1
ATOM 7558 C CA . GLU D 1 169 ? 32.863 168.284 -0.384 1.00 26.40 169 GLU D CA 1
ATOM 7559 C C . GLU D 1 169 ? 33.226 167.603 0.950 1.00 27.01 169 GLU D C 1
ATOM 7560 O O . GLU D 1 169 ? 34.392 167.328 1.220 1.00 26.94 169 GLU D O 1
ATOM 7566 N N . LEU D 1 170 ? 32.216 167.326 1.769 1.00 28.02 170 LEU D N 1
ATOM 7567 C CA . LEU D 1 170 ? 32.408 166.738 3.084 1.00 28.96 170 LEU D CA 1
ATOM 7568 C C . LEU D 1 170 ? 32.888 165.293 3.000 1.00 30.32 170 LEU D C 1
ATOM 7569 O O . LEU D 1 170 ? 33.846 164.918 3.663 1.00 30.13 170 LEU D O 1
ATOM 7574 N N . GLU D 1 171 ? 32.190 164.489 2.196 1.00 31.98 171 GLU D N 1
ATOM 7575 C CA . GLU D 1 171 ? 32.648 163.185 1.777 1.00 33.60 171 GLU D CA 1
ATOM 7576 C C . GLU D 1 171 ? 34.152 163.197 1.495 1.00 34.50 171 GLU D C 1
ATOM 7577 O O . GLU D 1 171 ? 34.907 162.375 2.003 1.00 34.67 171 GLU D O 1
ATOM 7583 N N . ARG D 1 172 ? 34.583 164.139 0.670 1.00 35.84 172 ARG D N 1
ATOM 7584 C CA . ARG D 1 172 ? 35.958 164.185 0.271 1.00 37.54 172 ARG D CA 1
ATOM 7585 C C . ARG D 1 172 ? 36.816 164.282 1.510 1.00 37.90 172 ARG D C 1
ATOM 7586 O O . ARG D 1 172 ? 37.666 163.435 1.716 1.00 38.28 172 ARG D O 1
ATOM 7594 N N . LEU D 1 173 ? 36.578 165.279 2.352 1.00 38.42 173 LEU D N 1
ATOM 7595 C CA . LEU D 1 173 ? 37.501 165.508 3.452 1.00 39.34 173 LEU D CA 1
ATOM 7596 C C . LEU D 1 173 ? 37.353 164.516 4.605 1.00 39.78 173 LEU D C 1
ATOM 7597 O O . LEU D 1 173 ? 38.328 164.172 5.280 1.00 39.97 173 LEU D O 1
ATOM 7602 N N . LEU D 1 174 ? 36.149 164.008 4.781 1.00 40.52 174 LEU D N 1
ATOM 7603 C CA . LEU D 1 174 ? 35.909 162.897 5.685 1.00 41.64 174 LEU D CA 1
ATOM 7604 C C . LEU D 1 174 ? 36.780 161.717 5.256 1.00 41.99 174 LEU D C 1
ATOM 7605 O O . LEU D 1 174 ? 37.444 161.083 6.064 1.00 42.50 174 LEU D O 1
ATOM 7610 N N . TYR D 1 175 ? 36.819 161.461 3.963 1.00 42.77 175 TYR D N 1
ATOM 7611 C CA . TYR D 1 175 ? 37.650 160.389 3.445 1.00 43.68 175 TYR D CA 1
ATOM 7612 C C . TYR D 1 175 ? 39.175 160.707 3.435 1.00 43.12 175 TYR D C 1
ATOM 7613 O O . TYR D 1 175 ? 40.003 159.806 3.429 1.00 42.74 175 TYR D O 1
ATOM 7622 N N . GLU D 1 176 ? 39.537 161.980 3.438 1.00 42.61 176 GLU D N 1
ATOM 7623 C CA . GLU D 1 176 ? 40.933 162.357 3.422 1.00 42.72 176 GLU D CA 1
ATOM 7624 C C . GLU D 1 176 ? 41.505 162.593 4.803 1.00 41.22 176 GLU D C 1
ATOM 7625 O O . GLU D 1 176 ? 42.718 162.516 4.978 1.00 41.55 176 GLU D O 1
ATOM 7631 N N . THR D 1 177 ? 40.668 162.916 5.784 1.00 39.53 177 THR D N 1
ATOM 7632 C CA . THR D 1 177 ? 41.220 163.218 7.101 1.00 37.29 177 THR D CA 1
ATOM 7633 C C . THR D 1 177 ? 41.905 161.980 7.680 1.00 36.38 177 THR D C 1
ATOM 7634 O O . THR D 1 177 ? 41.402 160.865 7.514 1.00 36.26 177 THR D O 1
ATOM 7638 N N . PRO D 1 178 ? 43.077 162.167 8.320 1.00 35.22 178 PRO D N 1
ATOM 7639 C CA . PRO D 1 178 ? 43.767 161.043 8.909 1.00 34.08 178 PRO D CA 1
ATOM 7640 C C . PRO D 1 178 ? 43.107 160.688 10.210 1.00 33.63 178 PRO D C 1
ATOM 7641 O O . PRO D 1 178 ? 43.292 159.577 10.699 1.00 34.16 178 PRO D O 1
ATOM 7645 N N . PHE D 1 179 ? 42.329 161.632 10.744 1.00 33.02 179 PHE D N 1
ATOM 7646 C CA . PHE D 1 179 ? 41.585 161.500 12.000 1.00 31.99 179 PHE D CA 1
ATOM 7647 C C . PHE D 1 179 ? 40.561 160.370 12.034 1.00 31.99 179 PHE D C 1
ATOM 7648 O O . PHE D 1 179 ? 39.973 160.036 11.002 1.00 31.62 179 PHE D O 1
ATOM 7656 N N . PRO D 1 180 ? 40.334 159.789 13.230 1.00 31.96 180 PRO D N 1
ATOM 7657 C CA . PRO D 1 180 ? 39.494 158.608 13.382 1.00 31.96 180 PRO D CA 1
ATOM 7658 C C . PRO D 1 180 ? 38.030 158.968 13.299 1.00 31.95 180 PRO D C 1
ATOM 7659 O O . PRO D 1 180 ? 37.660 160.090 13.602 1.00 32.16 180 PRO D O 1
ATOM 7663 N N . GLN D 1 181 ? 37.219 158.021 12.861 1.00 31.94 181 GLN D N 1
ATOM 7664 C CA . GLN D 1 181 ? 35.827 158.266 12.613 1.00 32.82 181 GLN D CA 1
ATOM 7665 C C . GLN D 1 181 ? 35.019 157.430 13.558 1.00 32.23 181 GLN D C 1
ATOM 7666 O O . GLN D 1 181 ? 35.275 156.244 13.711 1.00 32.59 181 GLN D O 1
ATOM 7672 N N . VAL D 1 182 ? 34.023 158.027 14.195 1.00 32.21 182 VAL D N 1
ATOM 7673 C CA . VAL D 1 182 ? 33.204 157.260 15.133 1.00 31.86 182 VAL D CA 1
ATOM 7674 C C . VAL D 1 182 ? 31.830 156.922 14.557 1.00 32.00 182 VAL D C 1
ATOM 7675 O O . VAL D 1 182 ? 31.242 157.719 13.845 1.00 31.16 182 VAL D O 1
ATOM 7679 N N . ARG D 1 183 ? 31.348 155.720 14.833 1.00 33.05 183 ARG D N 1
ATOM 7680 C CA . ARG D 1 183 ? 29.941 155.435 14.642 1.00 35.51 183 ARG D CA 1
ATOM 7681 C C . ARG D 1 183 ? 29.113 156.285 15.601 1.00 34.78 183 ARG D C 1
ATOM 7682 O O . ARG D 1 183 ? 29.121 156.120 16.809 1.00 35.39 183 ARG D O 1
ATOM 7690 N N . PHE D 1 184 ? 28.417 157.227 15.023 1.00 35.25 184 PHE D N 1
ATOM 7691 C CA . PHE D 1 184 ? 27.737 158.261 15.742 1.00 36.22 184 PHE D CA 1
ATOM 7692 C C . PHE D 1 184 ? 26.359 157.779 16.212 1.00 36.84 184 PHE D C 1
ATOM 7693 O O . PHE D 1 184 ? 25.568 157.311 15.418 1.00 36.54 184 PHE D O 1
ATOM 7701 N N . LEU D 1 185 ? 26.060 157.891 17.501 1.00 38.60 185 LEU D N 1
ATOM 7702 C CA . LEU D 1 185 ? 24.677 157.656 18.006 1.00 40.21 185 LEU D CA 1
ATOM 7703 C C . LEU D 1 185 ? 24.048 158.886 18.708 1.00 41.76 185 LEU D C 1
ATOM 7704 O O . LEU D 1 185 ? 24.690 159.546 19.555 1.00 41.05 185 LEU D O 1
ATOM 7709 N N . ASP D 1 186 ? 22.800 159.200 18.337 1.00 43.85 186 ASP D N 1
ATOM 7710 C CA . ASP D 1 186 ? 22.125 160.401 18.873 1.00 45.84 186 ASP D CA 1
ATOM 7711 C C . ASP D 1 186 ? 20.607 160.315 19.155 1.00 46.93 186 ASP D C 1
ATOM 7712 O O . ASP D 1 186 ? 19.794 160.598 18.277 1.00 47.24 186 ASP D O 1
ATOM 7717 N N . PRO D 1 187 ? 20.237 160.030 20.423 1.00 48.29 187 PRO D N 1
ATOM 7718 C CA . PRO D 1 187 ? 18.881 159.779 20.927 1.00 49.22 187 PRO D CA 1
ATOM 7719 C C . PRO D 1 187 ? 18.041 161.069 20.980 1.00 50.40 187 PRO D C 1
ATOM 7720 O O . PRO D 1 187 ? 16.819 161.028 21.201 1.00 51.04 187 PRO D O 1
ATOM 7724 N N . TYR D 1 188 ? 18.718 162.207 20.840 1.00 51.15 188 TYR D N 1
ATOM 7725 C CA . TYR D 1 188 ? 18.085 163.479 20.529 1.00 51.44 188 TYR D CA 1
ATOM 7726 C C . TYR D 1 188 ? 17.202 163.301 19.212 1.00 51.17 188 TYR D C 1
ATOM 7727 O O . TYR D 1 188 ? 17.609 162.616 18.219 1.00 50.89 188 TYR D O 1
ATOM 7736 N N . GLY D 1 189 ? 15.983 163.856 19.253 1.00 50.01 189 GLY D N 1
ATOM 7737 C CA . GLY D 1 189 ? 14.953 163.538 18.272 1.00 49.03 189 GLY D CA 1
ATOM 7738 C C . GLY D 1 189 ? 13.942 162.516 18.779 1.00 48.51 189 GLY D C 1
ATOM 7739 O O . GLY D 1 189 ? 12.743 162.770 18.752 1.00 48.68 189 GLY D O 1
ATOM 7740 N N . LEU D 1 190 ? 14.405 161.357 19.236 1.00 48.05 190 LEU D N 1
ATOM 7741 C CA . LEU D 1 190 ? 13.496 160.294 19.727 1.00 47.99 190 LEU D CA 1
ATOM 7742 C C . LEU D 1 190 ? 12.774 160.732 21.005 1.00 47.49 190 LEU D C 1
ATOM 7743 O O . LEU D 1 190 ? 13.403 161.276 21.913 1.00 47.16 190 LEU D O 1
ATOM 7748 N N . PRO D 1 191 ? 11.447 160.482 21.089 1.00 47.19 191 PRO D N 1
ATOM 7749 C CA . PRO D 1 191 ? 10.617 160.968 22.212 1.00 46.55 191 PRO D CA 1
ATOM 7750 C C . PRO D 1 191 ? 11.081 160.557 23.618 1.00 45.84 191 PRO D C 1
ATOM 7751 O O . PRO D 1 191 ? 11.491 159.402 23.833 1.00 45.94 191 PRO D O 1
ATOM 7755 N N . PRO D 1 192 ? 11.025 161.512 24.565 1.00 45.12 192 PRO D N 1
ATOM 7756 C CA . PRO D 1 192 ? 11.368 161.377 25.987 1.00 44.75 192 PRO D CA 1
ATOM 7757 C C . PRO D 1 192 ? 11.029 160.036 26.663 1.00 44.60 192 PRO D C 1
ATOM 7758 O O . PRO D 1 192 ? 11.899 159.428 27.305 1.00 44.05 192 PRO D O 1
ATOM 7762 N N . GLU D 1 193 ? 9.790 159.576 26.503 1.00 44.87 193 GLU D N 1
ATOM 7763 C CA . GLU D 1 193 ? 9.332 158.328 27.123 1.00 45.11 193 GLU D CA 1
ATOM 7764 C C . GLU D 1 193 ? 10.014 157.109 26.548 1.00 44.71 193 GLU D C 1
ATOM 7765 O O . GLU D 1 193 ? 10.196 156.144 27.255 1.00 44.72 193 GLU D O 1
ATOM 7771 N N . GLU D 1 194 ? 10.397 157.141 25.279 1.00 44.49 194 GLU D N 1
ATOM 7772 C CA . GLU D 1 194 ? 11.137 156.015 24.709 1.00 44.86 194 GLU D CA 1
ATOM 7773 C C . GLU D 1 194 ? 12.635 155.977 25.105 1.00 44.11 194 GLU D C 1
ATOM 7774 O O . GLU D 1 194 ? 13.275 154.924 25.070 1.00 43.95 194 GLU D O 1
ATOM 7780 N N . ARG D 1 195 ? 13.180 157.126 25.488 1.00 43.03 195 ARG D N 1
ATOM 7781 C CA . ARG D 1 195 ? 14.567 157.230 25.913 1.00 41.72 195 ARG D CA 1
ATOM 7782 C C . ARG D 1 195 ? 15.127 156.053 26.709 1.00 40.76 195 ARG D C 1
ATOM 7783 O O . ARG D 1 195 ? 16.208 155.568 26.393 1.00 40.05 195 ARG D O 1
ATOM 7791 N N . LEU D 1 196 ? 14.427 155.616 27.754 1.00 39.96 196 LEU D N 1
ATOM 7792 C CA . LEU D 1 196 ? 14.905 154.455 28.531 1.00 39.46 196 LEU D CA 1
ATOM 7793 C C . LEU D 1 196 ? 15.198 153.295 27.589 1.00 39.49 196 LEU D C 1
ATOM 7794 O O . LEU D 1 196 ? 16.313 152.789 27.571 1.00 39.36 196 LEU D O 1
ATOM 7799 N N . GLY D 1 197 ? 14.183 152.901 26.808 1.00 39.36 197 GLY D N 1
ATOM 7800 C CA . GLY D 1 197 ? 14.288 151.848 25.798 1.00 38.95 197 GLY D CA 1
ATOM 7801 C C . GLY D 1 197 ? 15.540 151.960 24.945 1.00 38.75 197 GLY D C 1
ATOM 7802 O O . GLY D 1 197 ? 16.245 150.970 24.707 1.00 38.98 197 GLY D O 1
ATOM 7803 N N . PHE D 1 198 ? 15.838 153.180 24.512 1.00 38.17 198 PHE D N 1
ATOM 7804 C CA . PHE D 1 198 ? 16.994 153.423 23.659 1.00 37.20 198 PHE D CA 1
ATOM 7805 C C . PHE D 1 198 ? 18.326 152.961 24.274 1.00 36.97 198 PHE D C 1
ATOM 7806 O O . PHE D 1 198 ? 19.070 152.204 23.647 1.00 37.28 198 PHE D O 1
ATOM 7814 N N . TYR D 1 199 ? 18.620 153.426 25.483 1.00 36.61 199 TYR D N 1
ATOM 7815 C CA . TYR D 1 199 ? 19.870 153.086 26.144 1.00 36.59 199 TYR D CA 1
ATOM 7816 C C . TYR D 1 199 ? 19.933 151.603 26.464 1.00 36.99 199 TYR D C 1
ATOM 7817 O O . TYR D 1 199 ? 21.010 151.000 26.360 1.00 37.37 199 TYR D O 1
ATOM 7826 N N . LEU D 1 200 ? 18.791 151.005 26.820 1.00 37.19 200 LEU D N 1
ATOM 7827 C CA . LEU D 1 200 ? 18.739 149.554 27.107 1.00 37.09 200 LEU D CA 1
ATOM 7828 C C . LEU D 1 200 ? 19.113 148.743 25.872 1.00 37.77 200 LEU D C 1
ATOM 7829 O O . LEU D 1 200 ? 20.027 147.917 25.933 1.00 38.05 200 LEU D O 1
ATOM 7834 N N . ASP D 1 201 ? 18.439 149.025 24.757 1.00 38.45 201 ASP D N 1
ATOM 7835 C CA . ASP D 1 201 ? 18.761 148.452 23.446 1.00 39.48 201 ASP D CA 1
ATOM 7836 C C . ASP D 1 201 ? 20.190 148.565 22.973 1.00 39.39 201 ASP D C 1
ATOM 7837 O O . ASP D 1 201 ? 20.539 147.987 21.953 1.00 39.23 201 ASP D O 1
ATOM 7842 N N . LEU D 1 202 ? 21.015 149.329 23.672 1.00 39.73 202 LEU D N 1
ATOM 7843 C CA . LEU D 1 202 ? 22.398 149.421 23.258 1.00 40.10 202 LEU D CA 1
ATOM 7844 C C . LEU D 1 202 ? 23.052 148.073 23.362 1.00 40.37 202 LEU D C 1
ATOM 7845 O O . LEU D 1 202 ? 23.812 147.702 22.482 1.00 40.41 202 LEU D O 1
ATOM 7850 N N . ALA D 1 203 ? 22.724 147.337 24.418 1.00 40.86 203 ALA D N 1
ATOM 7851 C CA . ALA D 1 203 ? 23.153 145.957 24.569 1.00 41.56 203 ALA D CA 1
ATOM 7852 C C . ALA D 1 203 ? 23.205 145.193 23.230 1.00 41.89 203 ALA D C 1
ATOM 7853 O O . ALA D 1 203 ? 24.228 144.617 22.919 1.00 42.18 203 ALA D O 1
ATOM 7855 N N . HIS D 1 204 ? 22.138 145.227 22.429 1.00 42.22 204 HIS D N 1
ATOM 7856 C CA . HIS D 1 204 ? 22.108 144.589 21.091 1.00 42.86 204 HIS D CA 1
ATOM 7857 C C . HIS D 1 204 ? 23.261 144.869 20.084 1.00 42.49 204 HIS D C 1
ATOM 7858 O O . HIS D 1 204 ? 23.216 144.380 18.970 1.00 42.86 204 HIS D O 1
ATOM 7865 N N . LEU D 1 205 ? 24.278 145.649 20.427 1.00 42.23 205 LEU D N 1
ATOM 7866 C CA . LEU D 1 205 ? 25.227 146.098 19.398 1.00 41.40 205 LEU D CA 1
ATOM 7867 C C . LEU D 1 205 ? 26.463 145.208 19.254 1.00 41.50 205 LEU D C 1
ATOM 7868 O O . LEU D 1 205 ? 27.005 144.751 20.272 1.00 41.38 205 LEU D O 1
ATOM 7873 N N . PRO D 1 206 ? 26.925 144.985 17.988 1.00 41.32 206 PRO D N 1
ATOM 7874 C CA . PRO D 1 206 ? 28.159 144.271 17.593 1.00 40.89 206 PRO D CA 1
ATOM 7875 C C . PRO D 1 206 ? 29.400 144.973 18.123 1.00 41.04 206 PRO D C 1
ATOM 7876 O O . PRO D 1 206 ? 29.292 146.136 18.549 1.00 41.57 206 PRO D O 1
ATOM 7880 N N . PRO D 1 207 ? 30.589 144.307 18.096 1.00 40.67 207 PRO D N 1
ATOM 7881 C CA . PRO D 1 207 ? 31.778 145.123 18.417 1.00 40.04 207 PRO D CA 1
ATOM 7882 C C . PRO D 1 207 ? 31.902 146.349 17.507 1.00 39.11 207 PRO D C 1
ATOM 7883 O O . PRO D 1 207 ? 31.196 146.470 16.506 1.00 38.63 207 PRO D O 1
ATOM 7887 N N . GLY D 1 208 ? 32.757 147.276 17.896 1.00 38.58 208 GLY D N 1
ATOM 7888 C CA . GLY D 1 208 ? 32.852 148.551 17.195 1.00 37.29 208 GLY D CA 1
ATOM 7889 C C . GLY D 1 208 ? 33.246 149.676 18.132 1.00 36.24 208 GLY D C 1
ATOM 7890 O O . GLY D 1 208 ? 33.350 149.480 19.372 1.00 36.31 208 GLY D O 1
ATOM 7891 N N . LEU D 1 209 ? 33.491 150.841 17.529 1.00 34.55 209 LEU D N 1
ATOM 7892 C CA . LEU D 1 209 ? 33.744 152.067 18.272 1.00 32.92 209 LEU D CA 1
ATOM 7893 C C . LEU D 1 209 ? 32.538 153.031 18.155 1.00 32.11 209 LEU D C 1
ATOM 7894 O O . LEU D 1 209 ? 32.283 153.610 17.080 1.00 32.14 209 LEU D O 1
ATOM 7899 N N . TYR D 1 210 ? 31.801 153.200 19.260 1.00 30.55 210 TYR D N 1
ATOM 7900 C CA . TYR D 1 210 ? 30.572 154.006 19.249 1.00 28.72 210 TYR D CA 1
ATOM 7901 C C . TYR D 1 210 ? 30.730 155.293 20.006 1.00 27.27 210 TYR D C 1
ATOM 7902 O O . TYR D 1 210 ? 31.463 155.358 21.012 1.00 27.10 210 TYR D O 1
ATOM 7911 N N . TYR D 1 211 ? 30.076 156.329 19.498 1.00 25.26 211 TYR D N 1
ATOM 7912 C CA . TYR D 1 211 ? 30.046 157.615 20.198 1.00 23.95 211 TYR D CA 1
ATOM 7913 C C . TYR D 1 211 ? 28.595 157.942 20.478 1.00 22.69 211 TYR D C 1
ATOM 7914 O O . TYR D 1 211 ? 27.787 158.041 19.549 1.00 23.17 211 TYR D O 1
ATOM 7923 N N . LEU D 1 212 ? 28.253 158.069 21.753 1.00 20.69 212 LEU D N 1
ATOM 7924 C CA . LEU D 1 212 ? 26.886 158.372 22.125 1.00 19.43 212 LEU D CA 1
ATOM 7925 C C . LEU D 1 212 ? 26.850 159.734 22.772 1.00 18.65 212 LEU D C 1
ATOM 7926 O O . LEU D 1 212 ? 27.586 159.990 23.724 1.00 19.32 212 LEU D O 1
ATOM 7931 N N . VAL D 1 213 ? 26.035 160.623 22.224 1.00 17.51 213 VAL D N 1
ATOM 7932 C CA . VAL D 1 213 ? 25.930 161.976 22.760 1.00 17.05 213 VAL D CA 1
ATOM 7933 C C . VAL D 1 213 ? 24.649 162.021 23.570 1.00 16.39 213 VAL D C 1
ATOM 7934 O O . VAL D 1 213 ? 23.603 161.537 23.102 1.00 16.20 213 VAL D O 1
ATOM 7938 N N . HIS D 1 214 ? 24.751 162.574 24.786 1.00 15.40 214 HIS D N 1
ATOM 7939 C CA . HIS D 1 214 ? 23.581 162.881 25.629 1.00 14.40 214 HIS D CA 1
ATOM 7940 C C . HIS D 1 214 ? 23.599 164.347 26.062 1.00 13.98 214 HIS D C 1
ATOM 7941 O O . HIS D 1 214 ? 24.629 165.007 26.027 1.00 13.34 214 HIS D O 1
ATOM 7948 N N . HIS D 1 215 ? 22.449 164.853 26.453 1.00 14.58 215 HIS D N 1
ATOM 7949 C CA . HIS D 1 215 ? 22.323 166.234 26.877 1.00 16.13 215 HIS D CA 1
ATOM 7950 C C . HIS D 1 215 ? 21.721 166.254 28.275 1.00 16.04 215 HIS D C 1
ATOM 7951 O O . HIS D 1 215 ? 20.778 166.977 28.544 1.00 16.50 215 HIS D O 1
ATOM 7958 N N . SER D 1 216 ? 22.242 165.450 29.178 1.00 15.69 216 SER D N 1
ATOM 7959 C CA . SER D 1 216 ? 21.566 165.299 30.443 1.00 15.32 216 SER D CA 1
ATOM 7960 C C . SER D 1 216 ? 21.487 166.608 31.221 1.00 14.81 216 SER D C 1
ATOM 7961 O O . SER D 1 216 ? 22.461 167.374 31.265 1.00 14.78 216 SER D O 1
ATOM 7964 N N . ALA D 1 217 ? 20.315 166.885 31.803 1.00 13.79 217 ALA D N 1
ATOM 7965 C CA . ALA D 1 217 ? 20.139 168.066 32.672 1.00 12.54 217 ALA D CA 1
ATOM 7966 C C . ALA D 1 217 ? 19.376 167.685 33.929 1.00 12.10 217 ALA D C 1
ATOM 7967 O O . ALA D 1 217 ? 18.541 166.783 33.896 1.00 11.03 217 ALA D O 1
ATOM 7969 N N . LEU D 1 218 ? 19.662 168.358 35.043 1.00 12.16 218 LEU D N 1
ATOM 7970 C CA . LEU D 1 218 ? 18.841 168.154 36.250 1.00 12.20 218 LEU D CA 1
ATOM 7971 C C . LEU D 1 218 ? 17.488 168.894 36.177 1.00 12.67 218 LEU D C 1
ATOM 7972 O O . LEU D 1 218 ? 17.394 170.007 35.598 1.00 13.06 218 LEU D O 1
ATOM 7977 N N . PRO D 1 219 ? 16.424 168.296 36.753 1.00 12.61 219 PRO D N 1
ATOM 7978 C CA . PRO D 1 219 ? 15.158 169.060 36.860 1.00 12.69 219 PRO D CA 1
ATOM 7979 C C . PRO D 1 219 ? 15.370 170.288 37.755 1.00 12.99 219 PRO D C 1
ATOM 7980 O O . PRO D 1 219 ? 15.919 170.152 38.859 1.00 13.25 219 PRO D O 1
ATOM 7984 N N . THR D 1 220 ? 14.948 171.461 37.266 1.00 13.58 220 THR D N 1
ATOM 7985 C CA . THR D 1 220 ? 15.326 172.777 37.805 1.00 13.14 220 THR D CA 1
ATOM 7986 C C . THR D 1 220 ? 14.612 173.833 37.008 1.00 13.71 220 THR D C 1
ATOM 7987 O O . THR D 1 220 ? 14.558 173.704 35.780 1.00 15.11 220 THR D O 1
ATOM 7991 N N . PRO D 1 221 ? 14.089 174.893 37.666 1.00 13.50 221 PRO D N 1
ATOM 7992 C CA . PRO D 1 221 ? 13.402 175.965 36.929 1.00 12.53 221 PRO D CA 1
ATOM 7993 C C . PRO D 1 221 ? 14.304 176.570 35.860 1.00 12.07 221 PRO D C 1
ATOM 7994 O O . PRO D 1 221 ? 13.848 176.846 34.778 1.00 12.21 221 PRO D O 1
ATOM 7998 N N . GLU D 1 222 ? 15.576 176.769 36.139 1.00 12.16 222 GLU D N 1
ATOM 7999 C CA . GLU D 1 222 ? 16.462 177.297 35.106 1.00 13.14 222 GLU D CA 1
ATOM 8000 C C . GLU D 1 222 ? 16.563 176.288 33.947 1.00 13.28 222 GLU D C 1
ATOM 8001 O O . GLU D 1 222 ? 16.326 176.632 32.782 1.00 14.07 222 GLU D O 1
ATOM 8007 N N . GLY D 1 223 ? 16.921 175.050 34.249 1.00 12.47 223 GLY D N 1
ATOM 8008 C CA . GLY D 1 223 ? 16.848 174.006 33.254 1.00 12.56 223 GLY D CA 1
ATOM 8009 C C . GLY D 1 223 ? 15.552 173.972 32.423 1.00 13.09 223 GLY D C 1
ATOM 8010 O O . GLY D 1 223 ? 15.574 173.658 31.214 1.00 14.21 223 GLY D O 1
ATOM 8011 N N . ARG D 1 224 ? 14.408 174.273 33.025 1.00 11.95 224 ARG D N 1
ATOM 8012 C CA . ARG D 1 224 ? 13.182 174.119 32.263 1.00 11.20 224 ARG D CA 1
ATOM 8013 C C . ARG D 1 224 ? 12.788 175.380 31.554 1.00 11.88 224 ARG D C 1
ATOM 8014 O O . ARG D 1 224 ? 11.796 175.416 30.861 1.00 12.13 224 ARG D O 1
ATOM 8022 N N . ALA D 1 225 ? 13.570 176.429 31.718 1.00 12.94 225 ALA D N 1
ATOM 8023 C CA . ALA D 1 225 ? 13.484 177.551 30.816 1.00 13.26 225 ALA D CA 1
ATOM 8024 C C . ALA D 1 225 ? 13.806 177.114 29.379 1.00 13.78 225 ALA D C 1
ATOM 8025 O O . ALA D 1 225 ? 13.401 177.774 28.458 1.00 14.44 225 ALA D O 1
ATOM 8027 N N . LEU D 1 226 ? 14.535 176.017 29.173 1.00 14.25 226 LEU D N 1
ATOM 8028 C CA . LEU D 1 226 ? 14.781 175.532 27.811 1.00 13.96 226 LEU D CA 1
ATOM 8029 C C . LEU D 1 226 ? 13.642 174.675 27.277 1.00 14.90 226 LEU D C 1
ATOM 8030 O O . LEU D 1 226 ? 13.233 173.696 27.908 1.00 15.06 226 LEU D O 1
ATOM 8035 N N . PRO D 1 227 ? 13.153 175.010 26.077 1.00 15.56 227 PRO D N 1
ATOM 8036 C CA . PRO D 1 227 ? 12.081 174.263 25.427 1.00 15.01 227 PRO D CA 1
ATOM 8037 C C . PRO D 1 227 ? 12.372 172.775 25.245 1.00 15.25 227 PRO D C 1
ATOM 8038 O O . PRO D 1 227 ? 11.444 171.981 25.295 1.00 15.69 227 PRO D O 1
ATOM 8042 N N . ASP D 1 228 ? 13.620 172.360 25.039 1.00 15.02 228 ASP D N 1
ATOM 8043 C CA . ASP D 1 228 ? 13.891 170.897 25.002 1.00 14.55 228 ASP D CA 1
ATOM 8044 C C . ASP D 1 228 ? 14.110 170.212 26.377 1.00 14.00 228 ASP D C 1
ATOM 8045 O O . ASP D 1 228 ? 14.664 169.100 26.417 1.00 14.72 228 ASP D O 1
ATOM 8050 N N . TRP D 1 229 ? 13.695 170.837 27.487 1.00 12.27 229 TRP D N 1
ATOM 8051 C CA . TRP D 1 229 ? 14.031 170.281 28.802 1.00 10.50 229 TRP D CA 1
ATOM 8052 C C . TRP D 1 229 ? 13.609 168.830 28.991 1.00 10.35 229 TRP D C 1
ATOM 8053 O O . TRP D 1 229 ? 14.349 168.072 29.597 1.00 10.14 229 TRP D O 1
ATOM 8064 N N . PRO D 1 230 ? 12.417 168.439 28.504 1.00 10.76 230 PRO D N 1
ATOM 8065 C CA . PRO D 1 230 ? 12.011 167.049 28.754 1.00 11.59 230 PRO D CA 1
ATOM 8066 C C . PRO D 1 230 ? 12.996 166.015 28.197 1.00 12.74 230 PRO D C 1
ATOM 8067 O O . PRO D 1 230 ? 13.211 164.941 28.797 1.00 13.43 230 PRO D O 1
ATOM 8071 N N . THR D 1 231 ? 13.635 166.324 27.084 1.00 13.18 231 THR D N 1
ATOM 8072 C CA . THR D 1 231 ? 14.497 165.301 26.514 1.00 13.77 231 THR D CA 1
ATOM 8073 C C . THR D 1 231 ? 15.844 165.269 27.305 1.00 13.59 231 THR D C 1
ATOM 8074 O O . THR D 1 231 ? 16.403 164.181 27.586 1.00 14.05 231 THR D O 1
ATOM 8078 N N . ARG D 1 232 ? 16.326 166.451 27.702 1.00 12.69 232 ARG D N 1
ATOM 8079 C CA . ARG D 1 232 ? 17.505 166.580 28.565 1.00 11.85 232 ARG D CA 1
ATOM 8080 C C . ARG D 1 232 ? 17.296 165.827 29.884 1.00 12.66 232 ARG D C 1
ATOM 8081 O O . ARG D 1 232 ? 18.199 165.106 30.400 1.00 12.88 232 ARG D O 1
ATOM 8089 N N . GLU D 1 233 ? 16.095 165.969 30.429 1.00 12.27 233 GLU D N 1
ATOM 8090 C CA . GLU D 1 233 ? 15.848 165.294 31.648 1.00 12.39 233 GLU D CA 1
ATOM 8091 C C . GLU D 1 233 ? 15.723 163.824 31.370 1.00 13.12 233 GLU D C 1
ATOM 8092 O O . GLU D 1 233 ? 16.255 163.017 32.137 1.00 14.25 233 GLU D O 1
ATOM 8098 N N . ALA D 1 234 ? 15.097 163.449 30.255 1.00 13.50 234 ALA D N 1
ATOM 8099 C CA . ALA D 1 234 ? 15.010 162.014 29.936 1.00 14.11 234 ALA D CA 1
ATOM 8100 C C . ALA D 1 234 ? 16.421 161.399 29.899 1.00 14.98 234 ALA D C 1
ATOM 8101 O O . ALA D 1 234 ? 16.643 160.315 30.432 1.00 14.16 234 ALA D O 1
ATOM 8103 N N . ASP D 1 235 ? 17.372 162.130 29.301 1.00 15.85 235 ASP D N 1
ATOM 8104 C CA . ASP D 1 235 ? 18.742 161.656 29.202 1.00 17.09 235 ASP D CA 1
ATOM 8105 C C . ASP D 1 235 ? 19.282 161.419 30.571 1.00 17.34 235 ASP D C 1
ATOM 8106 O O . ASP D 1 235 ? 19.829 160.363 30.823 1.00 17.78 235 ASP D O 1
ATOM 8111 N N . TYR D 1 236 ? 19.099 162.369 31.480 1.00 17.80 236 TYR D N 1
ATOM 8112 C CA . TYR D 1 236 ? 19.698 162.197 32.802 1.00 17.61 236 TYR D CA 1
ATOM 8113 C C . TYR D 1 236 ? 19.107 161.011 33.563 1.00 17.32 236 TYR D C 1
ATOM 8114 O O . TYR D 1 236 ? 19.827 160.229 34.145 1.00 16.23 236 TYR D O 1
ATOM 8123 N N . PHE D 1 237 ? 17.790 160.902 33.576 1.00 17.51 237 PHE D N 1
ATOM 8124 C CA . PHE D 1 237 ? 17.158 159.818 34.291 1.00 18.10 237 PHE D CA 1
ATOM 8125 C C . PHE D 1 237 ? 17.499 158.468 33.712 1.00 19.37 237 PHE D C 1
ATOM 8126 O O . PHE D 1 237 ? 17.758 157.547 34.454 1.00 20.12 237 PHE D O 1
ATOM 8134 N N . ALA D 1 238 ? 17.542 158.341 32.390 1.00 21.14 238 ALA D N 1
ATOM 8135 C CA . ALA D 1 238 ? 17.951 157.079 31.767 1.00 22.00 238 ALA D CA 1
ATOM 8136 C C . ALA D 1 238 ? 19.364 156.698 32.198 1.00 22.91 238 ALA D C 1
ATOM 8137 O O . ALA D 1 238 ? 19.582 155.585 32.699 1.00 23.23 238 ALA D O 1
ATOM 8139 N N . LEU D 1 239 ? 20.309 157.623 32.047 1.00 23.44 239 LEU D N 1
ATOM 8140 C CA . LEU D 1 239 ? 21.680 157.314 32.373 1.00 24.73 239 LEU D CA 1
ATOM 8141 C C . LEU D 1 239 ? 21.891 156.966 33.840 1.00 26.59 239 LEU D C 1
ATOM 8142 O O . LEU D 1 239 ? 22.774 156.168 34.160 1.00 27.69 239 LEU D O 1
ATOM 8147 N N . SER D 1 240 ? 21.071 157.524 34.727 1.00 28.40 240 SER D N 1
ATOM 8148 C CA . SER D 1 240 ? 21.228 157.323 36.162 1.00 29.89 240 SER D CA 1
ATOM 8149 C C . SER D 1 240 ? 20.448 156.104 36.673 1.00 31.66 240 SER D C 1
ATOM 8150 O O . SER D 1 240 ? 20.469 155.789 37.871 1.00 31.92 240 SER D O 1
ATOM 8153 N N . HIS D 1 241 ? 19.780 155.398 35.769 1.00 33.80 241 HIS D N 1
ATOM 8154 C CA . HIS D 1 241 ? 19.127 154.149 36.138 1.00 36.38 241 HIS D CA 1
ATOM 8155 C C . HIS D 1 241 ? 20.092 152.963 36.128 1.00 36.96 241 HIS D C 1
ATOM 8156 O O . HIS D 1 241 ? 20.710 152.707 35.097 1.00 37.05 241 HIS D O 1
ATOM 8163 N N . PRO D 1 242 ? 20.233 152.241 37.271 1.00 37.95 242 PRO D N 1
ATOM 8164 C CA . PRO D 1 242 ? 21.096 151.044 37.362 1.00 38.39 242 PRO D CA 1
ATOM 8165 C C . PRO D 1 242 ? 21.027 150.042 36.178 1.00 39.14 242 PRO D C 1
ATOM 8166 O O . PRO D 1 242 ? 22.081 149.578 35.739 1.00 38.76 242 PRO D O 1
ATOM 8170 N N . GLU D 1 243 ? 19.835 149.719 35.657 1.00 40.15 243 GLU D N 1
ATOM 8171 C CA . GLU D 1 243 ? 19.761 148.854 34.461 1.00 41.52 243 GLU D CA 1
ATOM 8172 C C . GLU D 1 243 ? 20.677 149.366 33.344 1.00 40.84 243 GLU D C 1
ATOM 8173 O O . GLU D 1 243 ? 21.439 148.598 32.751 1.00 41.72 243 GLU D O 1
ATOM 8179 N N . VAL D 1 244 ? 20.598 150.668 33.080 1.00 39.58 244 VAL D N 1
ATOM 8180 C CA . VAL D 1 244 ? 21.334 151.306 32.019 1.00 38.12 244 VAL D CA 1
ATOM 8181 C C . VAL D 1 244 ? 22.811 151.373 32.378 1.00 37.59 244 VAL D C 1
ATOM 8182 O O . VAL D 1 244 ? 23.657 151.040 31.554 1.00 37.38 244 VAL D O 1
ATOM 8186 N N . ARG D 1 245 ? 23.120 151.790 33.607 1.00 36.98 245 ARG D N 1
ATOM 8187 C CA . ARG D 1 245 ? 24.512 151.872 34.071 1.00 36.56 245 ARG D CA 1
ATOM 8188 C C . ARG D 1 245 ? 25.226 150.547 33.853 1.00 36.98 245 ARG D C 1
ATOM 8189 O O . ARG D 1 245 ? 26.461 150.468 33.813 1.00 37.09 245 ARG D O 1
ATOM 8197 N N . ARG D 1 246 ? 24.405 149.524 33.666 1.00 37.56 246 ARG D N 1
ATOM 8198 C CA . ARG D 1 246 ? 24.799 148.142 33.593 1.00 37.92 246 ARG D CA 1
ATOM 8199 C C . ARG D 1 246 ? 24.936 147.719 32.127 1.00 37.48 246 ARG D C 1
ATOM 8200 O O . ARG D 1 246 ? 25.975 147.174 31.743 1.00 37.93 246 ARG D O 1
ATOM 8208 N N . VAL D 1 247 ? 23.922 147.970 31.298 1.00 36.52 247 VAL D N 1
ATOM 8209 C CA . VAL D 1 247 ? 24.106 147.834 29.841 1.00 35.98 247 VAL D CA 1
ATOM 8210 C C . VAL D 1 247 ? 25.381 148.565 29.391 1.00 36.00 247 VAL D C 1
ATOM 8211 O O . VAL D 1 247 ? 26.136 148.091 28.547 1.00 36.15 247 VAL D O 1
ATOM 8215 N N . LEU D 1 248 ? 25.611 149.726 29.979 1.00 36.13 248 LEU D N 1
ATOM 8216 C CA . LEU D 1 248 ? 26.723 150.561 29.600 1.00 35.97 248 LEU D CA 1
ATOM 8217 C C . LEU D 1 248 ? 28.018 149.966 30.036 1.00 35.77 248 LEU D C 1
ATOM 8218 O O . LEU D 1 248 ? 29.030 150.200 29.410 1.00 35.48 248 LEU D O 1
ATOM 8223 N N . ALA D 1 249 ? 27.983 149.223 31.135 1.00 36.08 249 ALA D N 1
ATOM 8224 C CA . ALA D 1 249 ? 29.205 148.666 31.736 1.00 36.42 249 ALA D CA 1
ATOM 8225 C C . ALA D 1 249 ? 29.757 147.508 30.897 1.00 36.23 249 ALA D C 1
ATOM 8226 O O . ALA D 1 249 ? 30.943 147.236 30.938 1.00 36.28 249 ALA D O 1
ATOM 8228 N N . GLU D 1 250 ? 28.887 146.864 30.120 1.00 36.21 250 GLU D N 1
ATOM 8229 C CA . GLU D 1 250 ? 29.281 145.955 29.045 1.00 36.18 250 GLU D CA 1
ATOM 8230 C C . GLU D 1 250 ? 30.008 146.612 27.850 1.00 35.66 250 GLU D C 1
ATOM 8231 O O . GLU D 1 250 ? 30.052 146.008 26.764 1.00 36.39 250 GLU D O 1
ATOM 8237 N N . PHE D 1 251 ? 30.507 147.838 27.980 1.00 34.16 251 PHE D N 1
ATOM 8238 C CA . PHE D 1 251 ? 31.307 148.420 26.909 1.00 33.12 251 PHE D CA 1
ATOM 8239 C C . PHE D 1 251 ? 32.598 148.837 27.521 1.00 33.48 251 PHE D C 1
ATOM 8240 O O . PHE D 1 251 ? 32.666 149.197 28.697 1.00 33.82 251 PHE D O 1
ATOM 8248 N N . HIS D 1 252 ? 33.648 148.819 26.735 1.00 33.77 252 HIS D N 1
ATOM 8249 C CA . HIS D 1 252 ? 34.838 149.417 27.236 1.00 34.15 252 HIS D CA 1
ATOM 8250 C C . HIS D 1 252 ? 34.624 150.939 27.180 1.00 33.87 252 HIS D C 1
ATOM 8251 O O . HIS D 1 252 ? 34.421 151.506 26.097 1.00 34.34 252 HIS D O 1
ATOM 8258 N N . PRO D 1 253 ? 34.626 151.611 28.346 1.00 33.47 253 PRO D N 1
ATOM 8259 C CA . PRO D 1 253 ? 34.564 153.081 28.290 1.00 32.79 253 PRO D CA 1
ATOM 8260 C C . PRO D 1 253 ? 35.880 153.633 27.699 1.00 32.19 253 PRO D C 1
ATOM 8261 O O . PRO D 1 253 ? 36.937 153.010 27.848 1.00 32.99 253 PRO D O 1
AT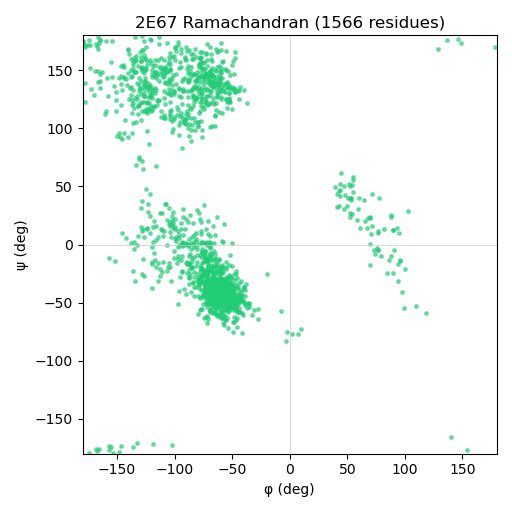OM 8265 N N . LEU D 1 254 ? 35.837 154.766 27.021 1.00 30.67 254 LEU D N 1
ATOM 8266 C CA . LEU D 1 254 ? 37.032 155.237 26.338 1.00 29.45 254 LEU D CA 1
ATOM 8267 C C . LEU D 1 254 ? 37.004 156.731 26.266 1.00 28.52 254 LEU D C 1
ATOM 8268 O O . LEU D 1 254 ? 36.071 157.308 25.756 1.00 29.01 254 LEU D O 1
ATOM 8273 N N . THR D 1 255 ? 38.018 157.381 26.763 1.00 27.28 255 THR D N 1
ATOM 8274 C CA . THR D 1 255 ? 37.907 158.790 26.831 1.00 27.29 255 THR D CA 1
ATOM 8275 C C . THR D 1 255 ? 38.580 159.382 25.622 1.00 27.42 255 THR D C 1
ATOM 8276 O O . THR D 1 255 ? 39.510 158.808 25.078 1.00 27.61 255 THR D O 1
ATOM 8280 N N . TRP D 1 256 ? 38.122 160.547 25.200 1.00 27.53 256 TRP D N 1
ATOM 8281 C CA . TRP D 1 256 ? 38.888 161.295 24.239 1.00 27.97 256 TRP D CA 1
ATOM 8282 C C . TRP D 1 256 ? 40.323 161.451 24.713 1.00 27.93 256 TRP D C 1
ATOM 8283 O O . TRP D 1 256 ? 41.231 161.492 23.890 1.00 27.69 256 TRP D O 1
ATOM 8294 N N . ARG D 1 257 ? 40.524 161.541 26.030 1.00 28.04 257 ARG D N 1
ATOM 8295 C CA . ARG D 1 257 ? 41.866 161.764 26.582 1.00 28.54 257 ARG D CA 1
ATOM 8296 C C . ARG D 1 257 ? 42.770 160.636 26.143 1.00 28.90 257 ARG D C 1
ATOM 8297 O O . ARG D 1 257 ? 43.907 160.870 25.735 1.00 28.53 257 ARG D O 1
ATOM 8305 N N . ALA D 1 258 ? 42.256 159.417 26.219 1.00 29.25 258 ALA D N 1
ATOM 8306 C CA . ALA D 1 258 ? 43.012 158.280 25.738 1.00 30.54 258 ALA D CA 1
ATOM 8307 C C . ALA D 1 258 ? 43.396 158.495 24.263 1.00 31.60 258 ALA D C 1
ATOM 8308 O O . ALA D 1 258 ? 44.594 158.645 23.941 1.00 32.51 258 ALA D O 1
ATOM 8310 N N . VAL D 1 259 ? 42.384 158.549 23.390 1.00 31.94 259 VAL D N 1
ATOM 8311 C CA . VAL D 1 259 ? 42.574 158.796 21.962 1.00 32.02 259 VAL D CA 1
ATOM 8312 C C . VAL D 1 259 ? 43.622 159.879 21.700 1.00 33.12 259 VAL D C 1
ATOM 8313 O O . VAL D 1 259 ? 44.483 159.744 20.833 1.00 32.89 259 VAL D O 1
ATOM 8317 N N . ARG D 1 260 ? 43.563 160.947 22.472 1.00 34.41 260 ARG D N 1
ATOM 8318 C CA . ARG D 1 260 ? 44.440 162.055 22.237 1.00 35.91 260 ARG D CA 1
ATOM 8319 C C . ARG D 1 260 ? 45.917 161.747 22.546 1.00 37.79 260 ARG D C 1
ATOM 8320 O O . ARG D 1 260 ? 46.832 162.233 21.850 1.00 37.32 260 ARG D O 1
ATOM 8328 N N . GLU D 1 261 ? 46.138 160.965 23.604 1.00 40.21 261 GLU D N 1
ATOM 8329 C CA . GLU D 1 261 ? 47.479 160.523 23.970 1.00 42.90 261 GLU D CA 1
ATOM 8330 C C . GLU D 1 261 ? 47.992 159.668 22.839 1.00 42.87 261 GLU D C 1
ATOM 8331 O O . GLU D 1 261 ? 49.095 159.905 22.352 1.00 44.28 261 GLU D O 1
ATOM 8337 N N . ALA D 1 262 ? 47.182 158.723 22.376 1.00 42.51 262 ALA D N 1
ATOM 8338 C CA . ALA D 1 262 ? 47.598 157.818 21.302 1.00 42.58 262 ALA D CA 1
ATOM 8339 C C . ALA D 1 262 ? 47.698 158.407 19.854 1.00 42.94 262 ALA D C 1
ATOM 8340 O O . ALA D 1 262 ? 48.026 157.685 18.918 1.00 42.60 262 ALA D O 1
ATOM 8342 N N . LEU D 1 263 ? 47.419 159.692 19.657 1.00 43.73 263 LEU D N 1
ATOM 8343 C CA . LEU D 1 263 ? 47.508 160.284 18.310 1.00 44.52 263 LEU D CA 1
ATOM 8344 C C . LEU D 1 263 ? 48.508 161.426 18.199 1.00 45.61 263 LEU D C 1
ATOM 8345 O O . LEU D 1 263 ? 49.155 161.583 17.172 1.00 45.79 263 LEU D O 1
ATOM 8350 N N . PHE D 1 264 ? 48.613 162.255 19.227 1.00 47.05 264 PHE D N 1
ATOM 8351 C CA . PHE D 1 264 ? 49.561 163.365 19.164 1.00 48.49 264 PHE D CA 1
ATOM 8352 C C . PHE D 1 264 ? 50.829 163.088 20.001 1.00 49.40 264 PHE D C 1
ATOM 8353 O O . PHE D 1 264 ? 51.066 161.952 20.455 1.00 50.38 264 PHE D O 1
ATOM 8361 N N . ASP E 1 2 ? 120.520 127.931 -3.248 1.00 54.03 2 ASP E N 1
ATOM 8362 C CA . ASP E 1 2 ? 120.637 126.476 -2.948 1.00 54.15 2 ASP E CA 1
ATOM 8363 C C . ASP E 1 2 ? 119.315 125.788 -2.578 1.00 53.36 2 ASP E C 1
ATOM 8364 O O . ASP E 1 2 ? 119.158 124.583 -2.800 1.00 53.27 2 ASP E O 1
ATOM 8369 N N . LEU E 1 3 ? 118.389 126.522 -1.967 1.00 52.56 3 LEU E N 1
ATOM 8370 C CA . LEU E 1 3 ? 117.051 125.989 -1.817 1.00 51.53 3 LEU E CA 1
ATOM 8371 C C . LEU E 1 3 ? 116.369 126.039 -3.175 1.00 51.00 3 LEU E C 1
ATOM 8372 O O . LEU E 1 3 ? 115.589 125.153 -3.499 1.00 50.85 3 LEU E O 1
ATOM 8377 N N . LEU E 1 4 ? 116.688 127.057 -3.973 1.00 50.47 4 LEU E N 1
ATOM 8378 C CA . LEU E 1 4 ? 116.238 127.091 -5.356 1.00 50.46 4 LEU E CA 1
ATOM 8379 C C . LEU E 1 4 ? 116.811 125.901 -6.094 1.00 50.81 4 LEU E C 1
ATOM 8380 O O . LEU E 1 4 ? 116.113 125.240 -6.874 1.00 50.47 4 LEU E O 1
ATOM 8385 N N . GLU E 1 5 ? 118.086 125.625 -5.826 1.00 51.21 5 GLU E N 1
ATOM 8386 C CA . GLU E 1 5 ? 118.763 124.520 -6.470 1.00 51.68 5 GLU E CA 1
ATOM 8387 C C . GLU E 1 5 ? 118.050 123.198 -6.296 1.00 51.29 5 GLU E C 1
ATOM 8388 O O . GLU E 1 5 ? 117.693 122.578 -7.297 1.00 52.11 5 GLU E O 1
ATOM 8394 N N . ARG E 1 6 ? 117.788 122.777 -5.060 1.00 50.41 6 ARG E N 1
ATOM 8395 C CA . ARG E 1 6 ? 117.136 121.482 -4.863 1.00 49.90 6 ARG E CA 1
ATOM 8396 C C . ARG E 1 6 ? 115.678 121.448 -5.216 1.00 48.91 6 ARG E C 1
ATOM 8397 O O . ARG E 1 6 ? 115.083 120.382 -5.197 1.00 49.43 6 ARG E O 1
ATOM 8405 N N . LEU E 1 7 ? 115.097 122.595 -5.548 1.00 47.57 7 LEU E N 1
ATOM 8406 C CA . LEU E 1 7 ? 113.735 122.626 -6.085 1.00 46.08 7 LEU E CA 1
ATOM 8407 C C . LEU E 1 7 ? 113.719 122.580 -7.615 1.00 45.38 7 LEU E C 1
ATOM 8408 O O . LEU E 1 7 ? 112.655 122.607 -8.242 1.00 45.09 7 LEU E O 1
ATOM 8413 N N . GLY E 1 8 ? 114.911 122.510 -8.202 1.00 44.71 8 GLY E N 1
ATOM 8414 C CA . GLY E 1 8 ? 115.085 122.646 -9.636 1.00 44.15 8 GLY E CA 1
ATOM 8415 C C . GLY E 1 8 ? 114.470 123.946 -10.105 1.00 43.51 8 GLY E C 1
ATOM 8416 O O . GLY E 1 8 ? 113.735 123.974 -11.080 1.00 43.76 8 GLY E O 1
ATOM 8417 N N . LEU E 1 9 ? 114.737 125.018 -9.380 1.00 42.91 9 LEU E N 1
ATOM 8418 C CA . LEU E 1 9 ? 114.225 126.329 -9.751 1.00 42.54 9 LEU E CA 1
ATOM 8419 C C . LEU E 1 9 ? 115.378 127.311 -9.762 1.00 41.92 9 LEU E C 1
ATOM 8420 O O . LEU E 1 9 ? 115.171 128.530 -9.752 1.00 41.92 9 LEU E O 1
ATOM 8425 N N . GLY E 1 10 ? 116.593 126.767 -9.766 1.00 41.06 10 GLY E N 1
ATOM 8426 C CA . GLY E 1 10 ? 117.791 127.576 -9.880 1.00 40.25 10 GLY E CA 1
ATOM 8427 C C . GLY E 1 10 ? 117.704 128.501 -11.088 1.00 39.85 10 GLY E C 1
ATOM 8428 O O . GLY E 1 10 ? 117.228 128.109 -12.169 1.00 39.33 10 GLY E O 1
ATOM 8429 N N . GLY E 1 11 ? 118.124 129.748 -10.884 1.00 39.40 11 GLY E N 1
ATOM 8430 C CA . GLY E 1 11 ? 118.070 130.769 -11.925 1.00 38.59 11 GLY E CA 1
ATOM 8431 C C . GLY E 1 11 ? 116.710 131.373 -12.230 1.00 38.01 11 GLY E C 1
ATOM 8432 O O . GLY E 1 11 ? 116.616 132.275 -13.057 1.00 37.77 11 GLY E O 1
ATOM 8433 N N . ARG E 1 12 ? 115.651 130.891 -11.582 1.00 37.62 12 ARG E N 1
ATOM 8434 C CA . ARG E 1 12 ? 114.304 131.396 -11.878 1.00 37.04 12 ARG E CA 1
ATOM 8435 C C . ARG E 1 12 ? 113.979 132.638 -11.007 1.00 36.08 12 ARG E C 1
ATOM 8436 O O . ARG E 1 12 ? 114.722 132.992 -10.075 1.00 35.15 12 ARG E O 1
ATOM 8444 N N . ARG E 1 13 ? 112.910 133.338 -11.358 1.00 35.21 13 ARG E N 1
ATOM 8445 C CA . ARG E 1 13 ? 112.365 134.341 -10.449 1.00 34.43 13 ARG E CA 1
ATOM 8446 C C . ARG E 1 13 ? 111.205 133.663 -9.730 1.00 33.24 13 ARG E C 1
ATOM 8447 O O . ARG E 1 13 ? 110.194 133.307 -10.335 1.00 32.72 13 ARG E O 1
ATOM 8455 N N . VAL E 1 14 ? 111.382 133.428 -8.440 1.00 32.29 14 VAL E N 1
ATOM 8456 C CA . VAL E 1 14 ? 110.359 132.724 -7.693 1.00 30.83 14 VAL E CA 1
ATOM 8457 C C . VAL E 1 14 ? 109.877 133.538 -6.514 1.00 29.60 14 VAL E C 1
ATOM 8458 O O . VAL E 1 14 ? 110.670 134.194 -5.814 1.00 29.17 14 VAL E O 1
ATOM 8462 N N . LEU E 1 15 ? 108.550 133.532 -6.373 1.00 28.06 15 LEU E N 1
ATOM 8463 C CA . LEU E 1 15 ? 107.858 134.344 -5.400 1.00 26.09 15 LEU E CA 1
ATOM 8464 C C . LEU E 1 15 ? 107.034 133.504 -4.444 1.00 25.28 15 LEU E C 1
ATOM 8465 O O . LEU E 1 15 ? 106.235 132.683 -4.886 1.00 25.70 15 LEU E O 1
ATOM 8470 N N . ILE E 1 16 ? 107.240 133.701 -3.145 1.00 23.79 16 ILE E N 1
ATOM 8471 C CA . ILE E 1 16 ? 106.251 133.311 -2.138 1.00 21.97 16 ILE E CA 1
ATOM 8472 C C . ILE E 1 16 ? 105.495 134.546 -1.730 1.00 20.68 16 ILE E C 1
ATOM 8473 O O . ILE E 1 16 ? 106.039 135.437 -1.081 1.00 20.38 16 ILE E O 1
ATOM 8478 N N . LEU E 1 17 ? 104.237 134.588 -2.138 1.00 19.60 17 LEU E N 1
ATOM 8479 C CA . LEU E 1 17 ? 103.304 135.655 -1.804 1.00 18.78 17 LEU E CA 1
ATOM 8480 C C . LEU E 1 17 ? 102.456 135.305 -0.557 1.00 19.04 17 LEU E C 1
ATOM 8481 O O . LEU E 1 17 ? 101.622 134.394 -0.587 1.00 19.49 17 LEU E O 1
ATOM 8486 N N . HIS E 1 18 ? 102.652 136.030 0.542 1.00 19.13 18 HIS E N 1
ATOM 8487 C CA . HIS E 1 18 ? 102.154 135.579 1.852 1.00 18.15 18 HIS E CA 1
ATOM 8488 C C . HIS E 1 18 ? 101.176 136.552 2.511 1.00 17.92 18 HIS E C 1
ATOM 8489 O O . HIS E 1 18 ? 101.529 137.688 2.858 1.00 17.19 18 HIS E O 1
ATOM 8496 N N . HIS E 1 19 ? 99.927 136.104 2.665 1.00 17.70 19 HIS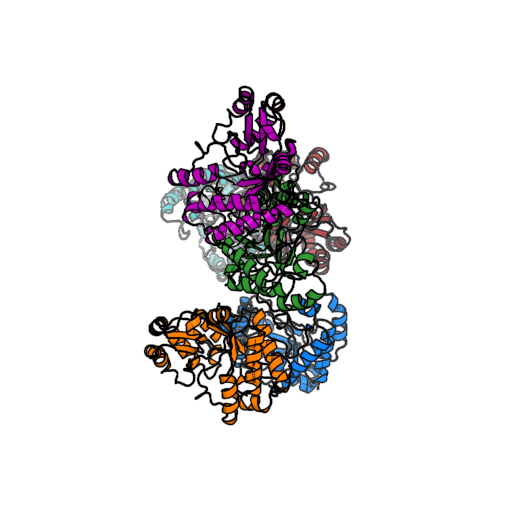 E N 1
ATOM 8497 C CA . HIS E 1 19 ? 98.899 136.864 3.388 1.00 16.87 19 HIS E CA 1
ATOM 8498 C C . HIS E 1 19 ? 99.066 136.780 4.922 1.00 18.11 19 HIS E C 1
ATOM 8499 O O . HIS E 1 19 ? 99.009 135.688 5.526 1.00 17.34 19 HIS E O 1
ATOM 8506 N N . ASP E 1 20 ? 99.275 137.938 5.543 1.00 19.47 20 ASP E N 1
ATOM 8507 C CA . ASP E 1 20 ? 99.412 138.071 7.008 1.00 20.74 20 ASP E CA 1
ATOM 8508 C C . ASP E 1 20 ? 98.087 138.332 7.690 1.00 20.09 20 ASP E C 1
ATOM 8509 O O . ASP E 1 20 ? 97.145 138.826 7.049 1.00 19.97 20 ASP E O 1
ATOM 8514 N N . ASP E 1 21 ? 98.046 138.075 9.003 1.00 19.38 21 ASP E N 1
ATOM 8515 C CA . ASP E 1 21 ? 96.934 138.492 9.901 1.00 18.38 21 ASP E CA 1
ATOM 8516 C C . ASP E 1 21 ? 95.595 137.791 9.672 1.00 18.13 21 ASP E C 1
ATOM 8517 O O . ASP E 1 21 ? 94.527 138.305 10.031 1.00 17.26 21 ASP E O 1
ATOM 8522 N N . LEU E 1 22 ? 95.636 136.612 9.070 1.00 18.11 22 LEU E N 1
ATOM 8523 C CA . LEU E 1 22 ? 94.378 135.928 8.879 1.00 18.35 22 LEU E CA 1
ATOM 8524 C C . LEU E 1 22 ? 93.849 135.489 10.243 1.00 18.84 22 LEU E C 1
ATOM 8525 O O . LEU E 1 22 ? 94.625 135.059 11.126 1.00 18.78 22 LEU E O 1
ATOM 8530 N N . GLY E 1 23 ? 92.540 135.604 10.421 1.00 18.59 23 GLY E N 1
ATOM 8531 C CA . GLY E 1 23 ? 91.948 135.237 11.689 1.00 19.00 23 GLY E CA 1
ATOM 8532 C C . GLY E 1 23 ? 91.698 136.483 12.506 1.00 19.63 23 GLY E C 1
ATOM 8533 O O . GLY E 1 23 ? 90.855 136.492 13.400 1.00 19.94 23 GLY E O 1
ATOM 8534 N N . LEU E 1 24 ? 92.402 137.556 12.181 1.00 19.66 24 LEU E N 1
ATOM 8535 C CA . LEU E 1 24 ? 92.241 138.756 12.930 1.00 20.10 24 LEU E CA 1
ATOM 8536 C C . LEU E 1 24 ? 90.874 139.383 12.745 1.00 20.51 24 LEU E C 1
ATOM 8537 O O . LEU E 1 24 ? 90.287 139.832 13.721 1.00 21.52 24 LEU E O 1
ATOM 8542 N N . THR E 1 25 ? 90.371 139.458 11.512 1.00 20.43 25 THR E N 1
ATOM 8543 C CA . THR E 1 25 ? 89.040 140.052 11.259 1.00 19.77 25 THR E CA 1
ATOM 8544 C C . THR E 1 25 ? 88.328 139.243 10.204 1.00 19.12 25 THR E C 1
ATOM 8545 O O . THR E 1 25 ? 88.921 138.395 9.565 1.00 19.33 25 THR E O 1
ATOM 8549 N N . HIS E 1 26 ? 87.046 139.503 10.034 1.00 18.72 26 HIS E N 1
ATOM 8550 C CA . HIS E 1 26 ? 86.299 138.909 8.963 1.00 18.41 26 HIS E CA 1
ATOM 8551 C C . HIS E 1 26 ? 86.801 139.484 7.641 1.00 18.23 26 HIS E C 1
ATOM 8552 O O . HIS E 1 26 ? 87.029 138.746 6.693 1.00 18.42 26 HIS E O 1
ATOM 8559 N N . ALA E 1 27 ? 86.973 140.800 7.604 1.00 17.79 27 ALA E N 1
ATOM 8560 C CA . ALA E 1 27 ? 87.552 141.498 6.465 1.00 17.50 27 ALA E CA 1
ATOM 8561 C C . ALA E 1 27 ? 88.867 140.925 5.922 1.00 17.53 27 ALA E C 1
ATOM 8562 O O . ALA E 1 27 ? 89.043 140.918 4.697 1.00 17.60 27 ALA E O 1
ATOM 8564 N N . GLN E 1 28 ? 89.776 140.471 6.794 1.00 17.33 28 GLN E N 1
ATOM 8565 C CA . GLN E 1 28 ? 91.040 139.872 6.337 1.00 17.76 28 GLN E CA 1
ATOM 8566 C C . GLN E 1 28 ? 90.715 138.552 5.683 1.00 18.18 28 GLN E C 1
ATOM 8567 O O . GLN E 1 28 ? 91.145 138.250 4.571 1.00 18.69 28 GLN E O 1
ATOM 8573 N N . ASN E 1 29 ? 89.960 137.740 6.399 1.00 18.50 29 ASN E N 1
ATOM 8574 C CA . ASN E 1 29 ? 89.590 136.441 5.897 1.00 18.79 29 ASN E CA 1
ATOM 8575 C C . ASN E 1 29 ? 88.802 136.600 4.592 1.00 18.21 29 ASN E C 1
ATOM 8576 O O . ASN E 1 29 ? 88.944 135.813 3.679 1.00 18.65 29 ASN E O 1
ATOM 8581 N N . GLY E 1 30 ? 87.963 137.621 4.513 1.00 17.58 30 GLY E N 1
ATOM 8582 C CA . GLY E 1 30 ? 87.220 137.902 3.304 1.00 17.39 30 GLY E CA 1
ATOM 8583 C C . GLY E 1 30 ? 88.168 138.047 2.136 1.00 17.41 30 GLY E C 1
ATOM 8584 O O . GLY E 1 30 ? 87.967 137.424 1.089 1.00 17.97 30 GLY E O 1
ATOM 8585 N N . ALA E 1 31 ? 89.213 138.850 2.327 1.00 16.59 31 ALA E N 1
ATOM 8586 C CA . ALA E 1 31 ? 90.185 139.098 1.289 1.00 15.60 31 ALA E CA 1
ATOM 8587 C C . ALA E 1 31 ? 90.902 137.813 0.914 1.00 15.57 31 ALA E C 1
ATOM 8588 O O . ALA E 1 31 ? 90.948 137.470 -0.262 1.00 16.42 31 ALA E O 1
ATOM 8590 N N . TYR E 1 32 ? 91.420 137.073 1.884 1.00 14.87 32 TYR E N 1
ATOM 8591 C CA . TYR E 1 32 ? 91.985 135.771 1.579 1.00 14.31 32 TYR E CA 1
ATOM 8592 C C . TYR E 1 32 ? 91.068 134.903 0.674 1.00 15.75 32 TYR E C 1
ATOM 8593 O O . TYR E 1 32 ? 91.512 134.394 -0.376 1.00 16.68 32 TYR E O 1
ATOM 8602 N N . GLN E 1 33 ? 89.795 134.740 1.018 1.00 16.30 33 GLN E N 1
ATOM 8603 C CA . GLN E 1 33 ? 88.963 133.905 0.159 1.00 18.03 33 GLN E CA 1
ATOM 8604 C C . GLN E 1 33 ? 88.806 134.502 -1.231 1.00 17.65 33 GLN E C 1
ATOM 8605 O O . GLN E 1 33 ? 88.871 133.799 -2.227 1.00 18.06 33 GLN E O 1
ATOM 8611 N N . ALA E 1 34 ? 88.630 135.816 -1.274 1.00 17.32 34 ALA E N 1
ATOM 8612 C CA . ALA E 1 34 ? 88.277 136.530 -2.475 1.00 16.50 34 ALA E CA 1
ATOM 8613 C C . ALA E 1 34 ? 89.367 136.380 -3.538 1.00 16.27 34 ALA E C 1
ATOM 8614 O O . ALA E 1 34 ? 89.108 136.160 -4.718 1.00 15.41 34 ALA E O 1
ATOM 8616 N N . LEU E 1 35 ? 90.591 136.479 -3.072 1.00 16.12 35 LEU E N 1
ATOM 8617 C CA . LEU E 1 35 ? 91.714 136.723 -3.906 1.00 16.33 35 LEU E CA 1
ATOM 8618 C C . LEU E 1 35 ? 92.244 135.450 -4.558 1.00 16.91 35 LEU E C 1
ATOM 8619 O O . LEU E 1 35 ? 93.070 135.528 -5.438 1.00 17.91 35 LEU E O 1
ATOM 8624 N N . GLY E 1 36 ? 91.799 134.270 -4.148 1.00 17.06 36 GLY E N 1
ATOM 8625 C CA . GLY E 1 36 ? 92.162 133.053 -4.891 1.00 15.92 36 GLY E CA 1
ATOM 8626 C C . GLY E 1 36 ? 93.566 132.507 -4.686 1.00 15.83 36 GLY E C 1
ATOM 8627 O O . GLY E 1 36 ? 93.875 131.474 -5.231 1.00 16.06 36 GLY E O 1
ATOM 8628 N N . LEU E 1 37 ? 94.410 133.201 -3.923 1.00 15.94 37 LEU E N 1
ATOM 8629 C CA . LEU E 1 37 ? 95.797 132.793 -3.650 1.00 16.18 37 LEU E CA 1
ATOM 8630 C C . LEU E 1 37 ? 95.893 131.894 -2.422 1.00 16.95 37 LEU E C 1
ATOM 8631 O O . LEU E 1 37 ? 95.058 132.020 -1.480 1.00 17.10 37 LEU E O 1
ATOM 8636 N N . PRO E 1 38 ? 96.917 130.992 -2.412 1.00 16.95 38 PRO E N 1
ATOM 8637 C CA . PRO E 1 38 ? 97.032 129.876 -1.495 1.00 17.13 38 PRO E CA 1
ATOM 8638 C C . PRO E 1 38 ? 97.722 130.155 -0.141 1.00 17.98 38 PRO E C 1
ATOM 8639 O O . PRO E 1 38 ? 97.415 129.463 0.846 1.00 19.04 38 PRO E O 1
ATOM 8643 N N . THR E 1 39 ? 98.639 131.128 -0.084 1.00 18.08 39 THR E N 1
ATOM 8644 C CA . THR E 1 39 ? 99.555 131.270 1.067 1.00 17.69 39 THR E CA 1
ATOM 8645 C C . THR E 1 39 ? 99.213 132.370 2.050 1.00 17.55 39 THR E C 1
ATOM 8646 O O . THR E 1 39 ? 99.045 133.542 1.700 1.00 17.73 39 THR E O 1
ATOM 8650 N N . GLY E 1 40 ? 99.156 131.978 3.310 1.00 17.61 40 GLY E N 1
ATOM 8651 C CA . GLY E 1 40 ? 98.984 132.938 4.388 1.00 17.77 40 GLY E CA 1
ATOM 8652 C C . GLY E 1 40 ? 99.247 132.301 5.738 1.00 17.58 40 GLY E C 1
ATOM 8653 O O . GLY E 1 40 ? 99.425 131.063 5.832 1.00 17.01 40 GLY E O 1
ATOM 8654 N N . SER E 1 41 ? 99.293 133.147 6.775 1.00 17.17 41 SER E N 1
ATOM 8655 C CA . SER E 1 41 ? 99.365 132.640 8.136 1.00 17.26 41 SER E CA 1
ATOM 8656 C C . SER E 1 41 ? 98.278 133.228 9.009 1.00 16.60 41 SER E C 1
ATOM 8657 O O . SER E 1 41 ? 97.957 134.427 8.918 1.00 15.85 41 SER E O 1
ATOM 8660 N N . VAL E 1 42 ? 97.701 132.339 9.824 1.00 16.49 42 VAL E N 1
ATOM 8661 C CA . VAL E 1 42 ? 96.568 132.641 10.720 1.00 16.51 42 VAL E CA 1
ATOM 8662 C C . VAL E 1 42 ? 97.026 132.970 12.153 1.00 15.93 42 VAL E C 1
ATOM 8663 O O . VAL E 1 42 ? 97.899 132.277 12.698 1.00 16.19 42 VAL E O 1
ATOM 8667 N N . MET E 1 43 ? 96.449 134.031 12.729 1.00 14.89 43 MET E N 1
ATOM 8668 C CA . MET E 1 43 ? 96.690 134.451 14.117 1.00 13.09 43 MET E CA 1
ATOM 8669 C C . MET E 1 43 ? 95.709 133.642 14.975 1.00 14.86 43 MET E C 1
ATOM 8670 O O . MET E 1 43 ? 94.594 134.072 15.227 1.00 14.61 43 MET E O 1
ATOM 8675 N N . VAL E 1 44 ? 96.130 132.467 15.419 1.00 16.15 44 VAL E N 1
ATOM 8676 C CA . VAL E 1 44 ? 95.301 131.608 16.266 1.00 17.30 44 VAL E CA 1
ATOM 8677 C C . VAL E 1 44 ? 94.430 132.307 17.368 1.00 17.98 44 VAL E C 1
ATOM 8678 O O . VAL E 1 44 ? 93.269 131.954 17.570 1.00 19.44 44 VAL E O 1
ATOM 8682 N N . PRO E 1 45 ? 94.979 133.272 18.105 1.00 17.71 45 PRO E N 1
ATOM 8683 C CA . PRO E 1 45 ? 94.040 133.870 19.036 1.00 17.54 45 PRO E CA 1
ATOM 8684 C C . PRO E 1 45 ? 93.045 134.871 18.418 1.00 17.97 45 PRO E C 1
ATOM 8685 O O . PRO E 1 45 ? 92.393 135.604 19.147 1.00 18.54 45 PRO E O 1
ATOM 8689 N N . GLY E 1 46 ? 92.937 134.947 17.095 1.00 18.19 46 GLY E N 1
ATOM 8690 C CA . GLY E 1 46 ? 92.029 135.924 16.471 1.00 16.71 46 GLY E CA 1
ATOM 8691 C C . GLY E 1 46 ? 90.636 135.317 16.451 1.00 15.78 46 GLY E C 1
ATOM 8692 O O . GLY E 1 46 ? 90.457 134.110 16.307 1.00 15.57 46 GLY E O 1
ATOM 8693 N N . ALA E 1 47 ? 89.652 136.178 16.591 1.00 15.18 47 ALA E N 1
ATOM 8694 C CA . ALA E 1 47 ? 88.261 135.792 16.603 1.00 14.67 47 ALA E CA 1
ATOM 8695 C C . ALA E 1 47 ? 87.860 134.880 15.426 1.00 14.52 47 ALA E C 1
ATOM 8696 O O . ALA E 1 47 ? 86.916 134.078 15.534 1.00 14.84 47 ALA E O 1
ATOM 8698 N N . TRP E 1 48 ? 88.549 135.011 14.290 1.00 13.75 48 TRP E N 1
ATOM 8699 C CA . TRP E 1 48 ? 88.103 134.342 13.088 1.00 12.69 48 TRP E CA 1
ATOM 8700 C C . TRP E 1 48 ? 89.027 133.255 12.688 1.00 13.04 48 TRP E C 1
ATOM 8701 O O . TRP E 1 48 ? 88.885 132.703 11.611 1.00 13.26 48 TRP E O 1
ATOM 8712 N N . ALA E 1 49 ? 89.946 132.887 13.570 1.00 13.85 49 ALA E N 1
ATOM 8713 C CA . ALA E 1 49 ? 90.923 131.871 13.201 1.00 14.82 49 ALA E CA 1
ATOM 8714 C C . ALA E 1 49 ? 90.269 130.615 12.656 1.00 15.77 49 ALA E C 1
ATOM 8715 O O . ALA E 1 49 ? 90.752 130.027 11.705 1.00 16.94 49 ALA E O 1
ATOM 8717 N N . SER E 1 50 ? 89.150 130.205 13.233 1.00 17.28 50 SER E N 1
ATOM 8718 C CA . SER E 1 50 ? 88.521 128.927 12.867 1.00 18.28 50 SER E CA 1
ATOM 8719 C C . SER E 1 50 ? 87.798 129.004 11.497 1.00 19.28 50 SER E C 1
ATOM 8720 O O . SER E 1 50 ? 87.480 127.976 10.867 1.00 19.60 50 SER E O 1
ATOM 8723 N N . GLY E 1 51 ? 87.580 130.218 11.010 1.00 19.74 51 GLY E N 1
ATOM 8724 C CA . GLY E 1 51 ? 86.888 130.371 9.769 1.00 21.52 51 GLY E CA 1
ATOM 8725 C C . GLY E 1 51 ? 87.751 130.456 8.525 1.00 23.04 51 GLY E C 1
ATOM 8726 O O . GLY E 1 51 ? 87.346 131.127 7.575 1.00 23.17 51 GLY E O 1
ATOM 8727 N N . VAL E 1 52 ? 88.928 129.810 8.511 1.00 24.34 52 VAL E N 1
ATOM 8728 C CA . VAL E 1 52 ? 89.871 129.933 7.360 1.00 25.64 52 VAL E CA 1
ATOM 8729 C C . VAL E 1 52 ? 90.417 128.627 6.838 1.00 26.23 52 VAL E C 1
ATOM 8730 O O . VAL E 1 52 ? 91.103 127.903 7.533 1.00 27.11 52 VAL E O 1
ATOM 8734 N N . LYS E 1 53 ? 90.144 128.331 5.589 1.00 26.91 53 LYS E N 1
ATOM 8735 C CA . LYS E 1 53 ? 90.609 127.093 5.048 1.00 28.00 53 LYS E CA 1
ATOM 8736 C C . LYS E 1 53 ? 91.401 127.422 3.782 1.00 27.84 53 LYS E C 1
ATOM 8737 O O . LYS E 1 53 ? 91.058 128.355 3.077 1.00 28.13 53 LYS E O 1
ATOM 8743 N N . GLY E 1 54 ? 92.484 126.704 3.515 1.00 27.66 54 GLY E N 1
ATOM 8744 C CA . GLY E 1 54 ? 93.335 127.019 2.360 1.00 28.00 54 GLY E CA 1
ATOM 8745 C C . GLY E 1 54 ? 94.466 126.015 2.260 1.00 28.64 54 GLY E C 1
ATOM 8746 O O . GLY E 1 54 ? 94.661 125.234 3.179 1.00 28.59 54 GLY E O 1
ATOM 8747 N N . GLU E 1 55 ? 95.235 126.043 1.173 1.00 29.22 55 GLU E N 1
ATOM 8748 C CA . GLU E 1 55 ? 96.182 124.958 0.871 1.00 30.34 55 GLU E CA 1
ATOM 8749 C C . GLU E 1 55 ? 97.543 125.174 1.519 1.00 29.42 55 GLU E C 1
ATOM 8750 O O . GLU E 1 55 ? 98.215 124.203 1.938 1.00 29.52 55 GLU E O 1
ATOM 8756 N N . ASP E 1 56 ? 97.949 126.436 1.621 1.00 27.72 56 ASP E N 1
ATOM 8757 C CA . ASP E 1 56 ? 99.254 126.703 2.159 1.00 26.17 56 ASP E CA 1
ATOM 8758 C C . ASP E 1 56 ? 99.143 127.723 3.265 1.00 25.02 56 ASP E C 1
ATOM 8759 O O . ASP E 1 56 ? 99.541 128.874 3.120 1.00 24.39 56 ASP E O 1
ATOM 8764 N N . LEU E 1 57 ? 98.582 127.269 4.380 1.00 24.26 57 LEU E N 1
ATOM 8765 C CA . LEU E 1 57 ? 98.355 128.089 5.578 1.00 22.87 57 LEU E CA 1
ATOM 8766 C C . LEU E 1 57 ? 99.398 127.778 6.644 1.00 22.69 57 LEU E C 1
ATOM 8767 O O . LEU E 1 57 ? 99.794 126.629 6.811 1.00 23.04 57 LEU E O 1
ATOM 8772 N N . GLY E 1 58 ? 99.863 128.787 7.361 1.00 22.44 58 GLY E N 1
ATOM 8773 C CA . GLY E 1 58 ? 100.725 128.512 8.501 1.00 22.68 58 GLY E CA 1
ATOM 8774 C C . GLY E 1 58 ? 100.264 129.293 9.714 1.00 23.20 58 GLY E C 1
ATOM 8775 O O . GLY E 1 58 ? 99.203 129.939 9.696 1.00 23.13 58 GLY E O 1
ATOM 8776 N N . VAL E 1 59 ? 101.076 129.272 10.770 1.00 23.46 59 VAL E N 1
ATOM 8777 C CA . VAL E 1 59 ? 100.655 129.873 12.027 1.00 23.43 59 VAL E CA 1
ATOM 8778 C C . VAL E 1 59 ? 101.406 131.146 12.287 1.00 23.86 59 VAL E C 1
ATOM 8779 O O . VAL E 1 59 ? 102.625 131.144 12.321 1.00 24.49 59 VAL E O 1
ATOM 8783 N N . HIS E 1 60 ? 100.650 132.229 12.421 1.00 23.98 60 HIS E N 1
ATOM 8784 C CA . HIS E 1 60 ? 101.182 133.550 12.631 1.00 24.54 60 HIS E CA 1
ATOM 8785 C C . HIS E 1 60 ? 101.227 133.791 14.122 1.00 24.28 60 HIS E C 1
ATOM 8786 O O . HIS E 1 60 ? 100.316 134.384 14.698 1.00 25.29 60 HIS E O 1
ATOM 8793 N N . LEU E 1 61 ? 102.279 133.303 14.758 1.00 23.65 61 LEU E N 1
ATOM 8794 C CA . LEU E 1 61 ? 102.452 133.440 16.207 1.00 23.28 61 LEU E CA 1
ATOM 8795 C C . LEU E 1 61 ? 102.202 134.856 16.680 1.00 23.26 61 LEU E C 1
ATOM 8796 O O . LEU E 1 61 ? 102.722 135.782 16.068 1.00 23.52 61 LEU E O 1
ATOM 8801 N N . VAL E 1 62 ? 101.396 135.042 17.736 1.00 23.25 62 VAL E N 1
ATOM 8802 C CA . VAL E 1 62 ? 101.227 136.394 18.299 1.00 23.19 62 VAL E CA 1
ATOM 8803 C C . VAL E 1 62 ? 101.638 136.571 19.760 1.00 23.64 62 VAL E C 1
ATOM 8804 O O . VAL E 1 62 ? 101.537 135.640 20.543 1.00 24.30 62 VAL E O 1
ATOM 8808 N N . LEU E 1 63 ? 102.146 137.752 20.119 1.00 24.08 63 LEU E N 1
ATOM 8809 C CA . LEU E 1 63 ? 102.538 138.023 21.516 1.00 24.43 63 LEU E CA 1
ATOM 8810 C C . LEU E 1 63 ? 102.266 139.466 21.822 1.00 24.86 63 LEU E C 1
ATOM 8811 O O . LEU E 1 63 ? 102.645 139.965 22.882 1.00 24.58 63 LEU E O 1
ATOM 8816 N N . THR E 1 64 ? 101.576 140.123 20.902 1.00 25.51 64 THR E N 1
ATOM 8817 C CA . THR E 1 64 ? 101.285 141.528 21.048 1.00 27.09 64 THR E CA 1
ATOM 8818 C C . THR E 1 64 ? 99.926 141.736 20.463 1.00 28.33 64 THR E C 1
ATOM 8819 O O . THR E 1 64 ? 99.522 140.971 19.604 1.00 28.93 64 THR E O 1
ATOM 8823 N N . SER E 1 65 ? 99.218 142.761 20.910 1.00 29.70 65 SER E N 1
ATOM 8824 C CA . SER E 1 65 ? 97.928 143.063 20.368 1.00 31.37 65 SER E CA 1
ATOM 8825 C C . SER E 1 65 ? 97.815 144.586 20.404 1.00 33.38 65 SER E C 1
ATOM 8826 O O . SER E 1 65 ? 97.352 145.192 21.396 1.00 33.02 65 SER E O 1
ATOM 8829 N N . GLU E 1 66 ? 98.244 145.192 19.295 1.00 35.71 66 GLU E N 1
ATOM 8830 C CA . GLU E 1 66 ? 98.440 146.654 19.188 1.00 38.35 66 GLU E CA 1
ATOM 8831 C C . GLU E 1 66 ? 97.207 147.535 19.142 1.00 38.96 66 GLU E C 1
ATOM 8832 O O . GLU E 1 66 ? 97.308 148.712 19.501 1.00 39.50 66 GLU E O 1
ATOM 8838 N N . TRP E 1 67 ? 96.072 147.029 18.659 1.00 39.61 67 TRP E N 1
ATOM 8839 C CA . TRP E 1 67 ? 94.954 147.946 18.423 1.00 39.93 67 TRP E CA 1
ATOM 8840 C C . TRP E 1 67 ? 94.102 148.143 19.653 1.00 39.10 67 TRP E C 1
ATOM 8841 O O . TRP E 1 67 ? 94.006 147.245 20.499 1.00 38.62 67 TRP E O 1
ATOM 8852 N N . PRO E 1 68 ? 93.502 149.338 19.769 1.00 38.40 68 PRO E N 1
ATOM 8853 C CA . PRO E 1 68 ? 92.478 149.553 20.786 1.00 38.11 68 PRO E CA 1
ATOM 8854 C C . PRO E 1 68 ? 91.513 148.332 20.866 1.00 37.67 68 PRO E C 1
ATOM 8855 O O . PRO E 1 68 ? 91.219 147.845 21.966 1.00 38.40 68 PRO E O 1
ATOM 8859 N N . ALA E 1 69 ? 91.082 147.842 19.695 1.00 36.55 69 ALA E N 1
ATOM 8860 C CA . ALA E 1 69 ? 90.062 146.803 19.525 1.00 34.88 69 ALA E CA 1
ATOM 8861 C C . ALA E 1 69 ? 90.029 146.449 18.035 1.00 33.18 69 ALA E C 1
ATOM 8862 O O . ALA E 1 69 ? 89.964 147.348 17.219 1.00 33.48 69 ALA E O 1
ATOM 8864 N N . PRO E 1 70 ? 90.021 145.152 17.665 1.00 31.47 70 PRO E N 1
ATOM 8865 C CA . PRO E 1 70 ? 89.950 143.929 18.480 1.00 29.81 70 PRO E CA 1
ATOM 8866 C C . PRO E 1 70 ? 91.252 143.654 19.195 1.00 28.19 70 PRO E C 1
ATOM 8867 O O . PRO E 1 70 ? 92.321 144.059 18.729 1.00 28.22 70 PRO E O 1
ATOM 8871 N N . ARG E 1 71 ? 91.158 143.004 20.345 1.00 26.25 71 ARG E N 1
ATOM 8872 C CA . ARG E 1 71 ? 92.340 142.743 21.146 1.00 24.31 71 ARG E CA 1
ATOM 8873 C C . ARG E 1 71 ? 92.335 141.254 21.309 1.00 22.20 71 ARG E C 1
ATOM 8874 O O . ARG E 1 71 ? 91.264 140.658 21.210 1.00 22.80 71 ARG E O 1
ATOM 8882 N N . MET E 1 72 ? 93.510 140.670 21.520 1.00 19.51 72 MET E N 1
ATOM 8883 C CA . MET E 1 72 ? 93.679 139.232 21.603 1.00 16.64 72 MET E CA 1
ATOM 8884 C C . MET E 1 72 ? 94.258 138.876 22.969 1.00 18.69 72 MET E C 1
ATOM 8885 O O . MET E 1 72 ? 94.922 139.720 23.605 1.00 19.00 72 MET E O 1
ATOM 8890 N N . ARG E 1 73 ? 94.028 137.627 23.411 1.00 18.39 73 ARG E N 1
ATOM 8891 C CA . ARG E 1 73 ? 94.424 137.196 24.756 1.00 17.58 73 ARG E CA 1
ATOM 8892 C C . ARG E 1 73 ? 95.270 135.977 24.667 1.00 17.76 73 ARG E C 1
ATOM 8893 O O . ARG E 1 73 ? 95.167 135.228 23.735 1.00 17.86 73 ARG E O 1
ATOM 8901 N N . PRO E 1 74 ? 96.154 135.768 25.631 1.00 18.60 74 PRO E N 1
ATOM 8902 C CA . PRO E 1 74 ? 96.959 134.553 25.438 1.00 19.39 74 PRO E CA 1
ATOM 8903 C C . PRO E 1 74 ? 96.171 133.298 25.703 1.00 20.24 74 PRO E C 1
ATOM 8904 O O . PRO E 1 74 ? 95.321 133.281 26.567 1.00 20.90 74 PRO E O 1
ATOM 8908 N N . LEU E 1 75 ? 96.442 132.261 24.938 1.00 21.33 75 LEU E N 1
ATOM 8909 C CA . LEU E 1 75 ? 95.834 130.980 25.164 1.00 21.70 75 LEU E CA 1
ATOM 8910 C C . LEU E 1 75 ? 96.193 130.469 26.530 1.00 24.14 75 LEU E C 1
ATOM 8911 O O . LEU E 1 75 ? 95.386 129.786 27.126 1.00 25.23 75 LEU E O 1
ATOM 8916 N N . THR E 1 76 ? 97.399 130.762 27.029 1.00 26.64 76 THR E N 1
ATOM 8917 C CA . THR E 1 76 ? 97.859 130.186 28.311 1.00 29.03 76 THR E CA 1
ATOM 8918 C C . THR E 1 76 ? 97.842 131.242 29.390 1.00 31.40 76 THR E C 1
ATOM 8919 O O . THR E 1 76 ? 97.608 132.416 29.095 1.00 32.00 76 THR E O 1
ATOM 8923 N N . GLU E 1 77 ? 98.102 130.866 30.641 1.00 34.28 77 GLU E N 1
ATOM 8924 C CA . GLU E 1 77 ? 98.030 131.893 31.683 1.00 37.53 77 GLU E CA 1
ATOM 8925 C C . GLU E 1 77 ? 99.328 132.542 32.201 1.00 38.74 77 GLU E C 1
ATOM 8926 O O . GLU E 1 77 ? 99.257 133.275 33.202 1.00 39.08 77 GLU E O 1
ATOM 8932 N N . GLY E 1 78 ? 100.463 132.342 31.492 1.00 40.21 78 GLY E N 1
ATOM 8933 C CA . GLY E 1 78 ? 101.709 133.099 31.728 1.00 41.08 78 GLY E CA 1
ATOM 8934 C C . GLY E 1 78 ? 101.420 134.561 32.077 1.00 42.38 78 GLY E C 1
ATOM 8935 O O . GLY E 1 78 ? 100.754 135.264 31.312 1.00 42.26 78 GLY E O 1
ATOM 8936 N N . GLU E 1 79 ? 101.868 135.022 33.249 1.00 43.60 79 GLU E N 1
ATOM 8937 C CA . GLU E 1 79 ? 101.602 136.419 33.659 1.00 44.76 79 GLU E CA 1
ATOM 8938 C C . GLU E 1 79 ? 102.507 137.395 32.971 1.00 44.00 79 GLU E C 1
ATOM 8939 O O . GLU E 1 79 ? 102.129 138.550 32.760 1.00 43.78 79 GLU E O 1
ATOM 8945 N N . SER E 1 80 ? 103.712 136.930 32.646 1.00 43.75 80 SER E N 1
ATOM 8946 C CA . SER E 1 80 ? 104.646 137.714 31.850 1.00 43.57 80 SER E CA 1
ATOM 8947 C C . SER E 1 80 ? 104.098 138.087 30.442 1.00 44.01 80 SER E C 1
ATOM 8948 O O . SER E 1 80 ? 104.577 139.041 29.838 1.00 44.65 80 SER E O 1
ATOM 8951 N N . LEU E 1 81 ? 103.101 137.345 29.942 1.00 43.53 81 LEU E N 1
ATOM 8952 C CA . LEU E 1 81 ? 102.584 137.513 28.598 1.00 42.37 81 LEU E CA 1
ATOM 8953 C C . LEU E 1 81 ? 101.475 138.518 28.519 1.00 42.82 81 LEU E C 1
ATOM 8954 O O . LEU E 1 81 ? 101.120 138.941 27.429 1.00 42.95 81 LEU E O 1
ATOM 8959 N N . ARG E 1 82 ? 100.898 138.898 29.647 1.00 43.60 82 ARG E N 1
ATOM 8960 C CA . ARG E 1 82 ? 99.710 139.751 29.586 1.00 44.83 82 ARG E CA 1
ATOM 8961 C C . ARG E 1 82 ? 99.938 141.035 30.289 1.00 45.56 82 ARG E C 1
ATOM 8962 O O . ARG E 1 82 ? 100.964 141.222 30.894 1.00 45.98 82 ARG E O 1
ATOM 8970 N N . ASP E 1 83 ? 98.961 141.912 30.217 1.00 47.08 83 ASP E N 1
ATOM 8971 C CA . ASP E 1 83 ? 99.139 143.240 30.694 1.00 49.30 83 ASP E CA 1
ATOM 8972 C C . ASP E 1 83 ? 97.797 143.759 31.108 1.00 49.32 83 ASP E C 1
ATOM 8973 O O . ASP E 1 83 ? 96.833 143.694 30.344 1.00 50.04 83 ASP E O 1
ATOM 8978 N N . GLU E 1 84 ? 97.822 144.413 32.260 1.00 48.89 84 GLU E N 1
ATOM 8979 C CA . GLU E 1 84 ? 96.763 144.482 33.249 1.00 48.85 84 GLU E CA 1
ATOM 8980 C C . GLU E 1 84 ? 95.299 144.174 32.906 1.00 46.57 84 GLU E C 1
ATOM 8981 O O . GLU E 1 84 ? 94.534 143.819 33.816 1.00 46.94 84 GLU E O 1
ATOM 8987 N N . ALA E 1 85 ? 94.885 144.340 31.645 1.00 43.65 85 ALA E N 1
ATOM 8988 C CA . ALA E 1 85 ? 93.534 143.945 31.238 1.00 39.96 85 ALA E CA 1
ATOM 8989 C C . ALA E 1 85 ? 93.515 142.461 30.873 1.00 37.90 85 ALA E C 1
ATOM 8990 O O . ALA E 1 85 ? 92.464 141.858 30.720 1.00 37.47 85 ALA E O 1
ATOM 8992 N N . GLY E 1 86 ? 94.698 141.869 30.757 1.00 35.95 86 GLY E N 1
ATOM 8993 C CA . GLY E 1 86 ? 94.825 140.457 30.448 1.00 33.59 86 GLY E CA 1
ATOM 8994 C C . GLY E 1 86 ? 94.978 140.179 28.965 1.00 32.29 86 GLY E C 1
ATOM 8995 O O . GLY E 1 86 ? 94.849 139.027 28.513 1.00 32.27 86 GLY E O 1
ATOM 8996 N N . TYR E 1 87 ? 95.260 141.220 28.189 1.00 30.52 87 TYR E N 1
ATOM 8997 C CA . TYR E 1 87 ? 95.533 141.016 26.784 1.00 28.62 87 TYR E CA 1
ATOM 8998 C C . TYR E 1 87 ? 97.007 140.897 26.604 1.00 28.38 87 TYR E C 1
ATOM 8999 O O . TYR E 1 87 ? 97.774 141.252 27.487 1.00 28.28 87 TYR E O 1
ATOM 9008 N N . PHE E 1 88 ? 97.414 140.408 25.448 1.00 28.65 88 PHE E N 1
ATOM 9009 C CA . PHE E 1 88 ? 98.799 140.607 25.025 1.00 28.53 88 PHE E CA 1
ATOM 9010 C C . PHE E 1 88 ? 99.171 142.095 25.144 1.00 29.96 88 PHE E C 1
ATOM 9011 O O . PHE E 1 88 ? 98.296 142.973 25.081 1.00 29.67 88 PHE E O 1
ATOM 9019 N N . PRO E 1 89 ? 100.473 142.383 25.316 1.00 31.91 89 PRO E N 1
ATOM 9020 C CA . PRO E 1 89 ? 100.906 143.762 25.508 1.00 33.30 89 PRO E CA 1
ATOM 9021 C C . PRO E 1 89 ? 100.736 144.540 24.214 1.00 35.25 89 PRO E C 1
ATOM 9022 O O . PRO E 1 89 ? 100.855 143.990 23.120 1.00 35.60 89 PRO E O 1
ATOM 9026 N N . GLU E 1 90 ? 100.453 145.818 24.319 1.00 37.65 90 GLU E N 1
ATOM 9027 C CA . GLU E 1 90 ? 100.131 146.558 23.115 1.00 40.28 90 GLU E CA 1
ATOM 9028 C C . GLU E 1 90 ? 101.325 147.023 22.319 1.00 40.73 90 GLU E C 1
ATOM 9029 O O . GLU E 1 90 ? 101.120 147.714 21.331 1.00 41.91 90 GLU E O 1
ATOM 9035 N N . SER E 1 91 ? 102.548 146.669 22.737 1.00 40.93 91 SER E N 1
ATOM 9036 C CA . SER E 1 91 ? 103.774 147.081 22.043 1.00 40.50 91 SER E CA 1
ATOM 9037 C C . SER E 1 91 ? 104.932 146.116 22.305 1.00 41.09 91 SER E C 1
ATOM 9038 O O . SER E 1 91 ? 104.950 145.403 23.312 1.00 40.91 91 SER E O 1
ATOM 9041 N N . LEU E 1 92 ? 105.900 146.109 21.387 1.00 41.68 92 LEU E N 1
ATOM 9042 C CA . LEU E 1 92 ? 107.020 145.185 21.425 1.00 42.22 92 LEU E CA 1
ATOM 9043 C C . LEU E 1 92 ? 107.993 145.488 22.571 1.00 43.13 92 LEU E C 1
ATOM 9044 O O . LEU E 1 92 ? 108.760 144.610 23.013 1.00 43.28 92 LEU E O 1
ATOM 9049 N N . GLU E 1 93 ? 107.972 146.741 23.028 1.00 43.68 93 GLU E N 1
ATOM 9050 C CA . GLU E 1 93 ? 108.821 147.200 24.122 1.00 44.78 93 GLU E CA 1
ATOM 9051 C C . GLU E 1 93 ? 108.283 146.581 25.405 1.00 43.24 93 GLU E C 1
ATOM 9052 O O . GLU E 1 93 ? 108.974 145.799 26.080 1.00 42.93 93 GLU E O 1
ATOM 9058 N N . ALA E 1 94 ? 107.029 146.934 25.703 1.00 42.04 94 ALA E N 1
ATOM 9059 C CA . ALA E 1 94 ? 106.238 146.329 26.765 1.00 40.80 94 ALA E CA 1
ATOM 9060 C C . ALA E 1 94 ? 106.476 144.827 26.820 1.00 40.35 94 ALA E C 1
ATOM 9061 O O . ALA E 1 94 ? 106.785 144.270 27.870 1.00 40.13 94 ALA E O 1
ATOM 9063 N N . LEU E 1 95 ? 106.374 144.182 25.668 1.00 40.51 95 LEU E N 1
ATOM 9064 C CA . LEU E 1 95 ? 106.574 142.749 25.579 1.00 40.82 95 LEU E CA 1
ATOM 9065 C C . LEU E 1 95 ? 107.966 142.361 26.022 1.00 41.37 95 LEU E C 1
ATOM 9066 O O . LEU E 1 95 ? 108.120 141.558 26.947 1.00 40.90 95 LEU E O 1
ATOM 9071 N N . TRP E 1 96 ? 108.964 142.949 25.359 1.00 42.68 96 TRP E N 1
ATOM 9072 C CA . TRP E 1 96 ? 110.367 142.533 25.493 1.00 44.08 96 TRP E CA 1
ATOM 9073 C C . TRP E 1 96 ? 110.991 142.790 26.857 1.00 44.37 96 TRP E C 1
ATOM 9074 O O . TRP E 1 96 ? 111.885 142.065 27.270 1.00 44.22 96 TRP E O 1
ATOM 9085 N N . ARG E 1 97 ? 110.506 143.802 27.558 1.00 45.06 97 ARG E N 1
ATOM 9086 C CA . ARG E 1 97 ? 111.000 144.072 28.890 1.00 46.58 97 ARG E CA 1
ATOM 9087 C C . ARG E 1 97 ? 110.472 143.108 29.970 1.00 47.00 97 ARG E C 1
ATOM 9088 O O . ARG E 1 97 ? 111.079 142.997 31.039 1.00 47.67 97 ARG E O 1
ATOM 9096 N N . LYS E 1 98 ? 109.358 142.414 29.721 1.00 47.64 98 LYS E N 1
ATOM 9097 C CA . LYS E 1 98 ? 108.748 141.613 30.806 1.00 47.67 98 LYS E CA 1
ATOM 9098 C C . LYS E 1 98 ? 108.447 140.143 30.546 1.00 47.14 98 LYS E C 1
ATOM 9099 O O . LYS E 1 98 ? 108.174 139.397 31.472 1.00 47.19 98 LYS E O 1
ATOM 9105 N N . ALA E 1 99 ? 108.505 139.712 29.304 1.00 46.87 99 ALA E N 1
ATOM 9106 C CA . ALA E 1 99 ? 108.072 138.368 29.021 1.00 46.98 99 ALA E CA 1
ATOM 9107 C C . ALA E 1 99 ? 109.154 137.314 29.293 1.00 46.85 99 ALA E C 1
ATOM 9108 O O . ALA E 1 99 ? 110.291 137.500 28.905 1.00 46.66 99 ALA E O 1
ATOM 9110 N N . ARG E 1 100 ? 108.771 136.202 29.918 1.00 46.90 100 ARG E N 1
ATOM 9111 C CA . ARG E 1 100 ? 109.687 135.121 30.226 1.00 47.48 100 ARG E CA 1
ATOM 9112 C C . ARG E 1 100 ? 109.724 134.006 29.187 1.00 47.42 100 ARG E C 1
ATOM 9113 O O . ARG E 1 100 ? 108.704 133.414 28.875 1.00 47.87 100 ARG E O 1
ATOM 9121 N N . ALA E 1 101 ? 110.914 133.682 28.706 1.00 47.56 101 ALA E N 1
ATOM 9122 C CA . ALA E 1 101 ? 111.126 132.579 27.760 1.00 48.36 101 ALA E CA 1
ATOM 9123 C C . ALA E 1 101 ? 110.332 131.283 27.948 1.00 48.92 101 ALA E C 1
ATOM 9124 O O . ALA E 1 101 ? 109.955 130.657 26.949 1.00 49.57 101 ALA E O 1
ATOM 9126 N N . GLU E 1 102 ? 110.125 130.826 29.184 1.00 49.26 102 GLU E N 1
ATOM 9127 C CA . GLU E 1 102 ? 109.394 129.546 29.380 1.00 49.77 102 GLU E CA 1
ATOM 9128 C C . GLU E 1 102 ? 107.894 129.801 29.137 1.00 48.83 102 GLU E C 1
ATOM 9129 O O . GLU E 1 102 ? 107.198 129.025 28.452 1.00 48.64 102 GLU E O 1
ATOM 9135 N N . GLU E 1 103 ? 107.415 130.911 29.682 1.00 47.48 103 GLU E N 1
ATOM 9136 C CA . GLU E 1 103 ? 106.038 131.277 29.519 1.00 46.82 103 GLU E CA 1
ATOM 9137 C C . GLU E 1 103 ? 105.721 131.512 28.057 1.00 46.60 103 GLU E C 1
ATOM 9138 O O . GLU E 1 103 ? 104.603 131.229 27.595 1.00 47.37 103 GLU E O 1
ATOM 9144 N N . VAL E 1 104 ? 106.705 132.014 27.325 1.00 45.37 104 VAL E N 1
ATOM 9145 C CA . VAL E 1 104 ? 106.501 132.276 25.931 1.00 43.95 104 VAL E CA 1
ATOM 9146 C C . VAL E 1 104 ? 106.465 130.940 25.207 1.00 43.79 104 VAL E C 1
ATOM 9147 O O . VAL E 1 104 ? 105.514 130.646 24.484 1.00 43.91 104 VAL E O 1
ATOM 9151 N N . GLU E 1 105 ? 107.464 130.106 25.437 1.00 43.50 105 GLU E N 1
ATOM 9152 C CA . GLU E 1 105 ? 107.493 128.791 24.807 1.00 43.80 105 GLU E CA 1
ATOM 9153 C C . GLU E 1 105 ? 106.177 127.994 24.953 1.00 43.47 105 GLU E C 1
ATOM 9154 O O . GLU E 1 105 ? 105.722 127.339 24.002 1.00 43.30 105 GLU E O 1
ATOM 9160 N N . ARG E 1 106 ? 105.583 128.036 26.146 1.00 43.04 106 ARG E N 1
ATOM 9161 C CA . ARG E 1 106 ? 104.337 127.302 26.388 1.00 42.70 106 ARG E CA 1
ATOM 9162 C C . ARG E 1 106 ? 103.213 127.898 25.558 1.00 41.53 106 ARG E C 1
ATOM 9163 O O . ARG E 1 106 ? 102.491 127.156 24.900 1.00 41.30 106 ARG E O 1
ATOM 9171 N N . GLU E 1 107 ? 103.102 129.233 25.580 1.00 40.38 107 GLU E N 1
ATOM 9172 C CA . GLU E 1 107 ? 102.118 129.965 24.787 1.00 39.30 107 GLU E CA 1
ATOM 9173 C C . GLU E 1 107 ? 102.249 129.701 23.283 1.00 38.93 107 GLU E C 1
ATOM 9174 O O . GLU E 1 107 ? 101.242 129.546 22.592 1.00 39.79 107 GLU E O 1
ATOM 9180 N N . LEU E 1 108 ? 103.466 129.611 22.765 1.00 37.49 108 LEU E N 1
ATOM 9181 C CA . LEU E 1 108 ? 103.602 129.362 21.345 1.00 36.10 108 LEU E CA 1
ATOM 9182 C C . LEU E 1 108 ? 103.263 127.952 20.982 1.00 35.04 108 LEU E C 1
ATOM 9183 O O . LEU E 1 108 ? 102.672 127.724 19.934 1.00 35.10 108 LEU E O 1
ATOM 9188 N N . LYS E 1 109 ? 103.639 127.013 21.847 1.00 34.22 109 LYS E N 1
ATOM 9189 C CA . LYS E 1 109 ? 103.302 125.584 21.703 1.00 33.46 109 LYS E CA 1
ATOM 9190 C C . LYS E 1 109 ? 101.780 125.438 21.667 1.00 31.75 109 LYS E C 1
ATOM 9191 O O . LYS E 1 109 ? 101.230 124.626 20.908 1.00 31.17 109 LYS E O 1
ATOM 9197 N N . ALA E 1 110 ? 101.117 126.246 22.500 1.00 29.65 110 ALA E N 1
ATOM 9198 C CA . ALA E 1 110 ? 99.682 126.252 22.597 1.00 28.17 110 ALA E CA 1
ATOM 9199 C C . ALA E 1 110 ? 99.156 126.586 21.216 1.00 27.91 110 ALA E C 1
ATOM 9200 O O . ALA E 1 110 ? 98.438 125.790 20.609 1.00 28.40 110 ALA E O 1
ATOM 9202 N N . GLN E 1 111 ? 99.584 127.737 20.696 1.00 27.17 111 GLN E N 1
ATOM 9203 C CA . GLN E 1 111 ? 99.084 128.280 19.443 1.00 25.84 111 GLN E CA 1
ATOM 9204 C C . GLN E 1 111 ? 99.344 127.319 18.284 1.00 26.17 111 GLN E C 1
ATOM 9205 O O . GLN E 1 111 ? 98.474 127.135 17.422 1.00 25.84 111 GLN E O 1
ATOM 9211 N N . ILE E 1 112 ? 100.507 126.676 18.272 1.00 26.10 112 ILE E N 1
ATOM 9212 C CA . ILE E 1 112 ? 100.789 125.757 17.186 1.00 27.16 112 ILE E CA 1
ATOM 9213 C C . ILE E 1 112 ? 99.840 124.568 17.228 1.00 28.55 112 ILE E C 1
ATOM 9214 O O . ILE E 1 112 ? 99.309 124.117 16.190 1.00 28.80 112 ILE E O 1
ATOM 9219 N N . GLN E 1 113 ? 99.599 124.066 18.431 1.00 29.70 113 GLN E N 1
ATOM 9220 C CA . GLN E 1 113 ? 98.755 122.894 18.563 1.00 30.59 113 GLN E CA 1
ATOM 9221 C C . GLN E 1 113 ? 97.286 123.180 18.252 1.00 30.31 113 GLN E C 1
ATOM 9222 O O . GLN E 1 113 ? 96.589 122.346 17.648 1.00 30.63 113 GLN E O 1
ATOM 9228 N N . ALA E 1 114 ? 96.837 124.365 18.641 1.00 29.46 114 ALA E N 1
ATOM 9229 C CA . ALA E 1 114 ? 95.496 124.796 18.351 1.00 29.57 114 ALA E CA 1
ATOM 9230 C C . ALA E 1 114 ? 95.314 124.876 16.848 1.00 30.19 114 ALA E C 1
ATOM 9231 O O . ALA E 1 114 ? 94.253 124.564 16.310 1.00 31.29 114 ALA E O 1
ATOM 9233 N N . ALA E 1 115 ? 96.355 125.314 16.166 1.00 30.35 115 ALA E N 1
ATOM 9234 C CA . ALA E 1 115 ? 96.270 125.526 14.755 1.00 29.98 115 ALA E CA 1
ATOM 9235 C C . ALA E 1 115 ? 96.251 124.170 14.061 1.00 30.01 115 ALA E C 1
ATOM 9236 O O . ALA E 1 115 ? 95.567 123.988 13.040 1.00 29.83 115 ALA E O 1
ATOM 9238 N N . ALA E 1 116 ? 96.999 123.212 14.602 1.00 30.06 116 ALA E N 1
ATOM 9239 C CA . ALA E 1 116 ? 97.086 121.922 13.923 1.00 30.63 116 ALA E CA 1
ATOM 9240 C C . ALA E 1 116 ? 95.708 121.260 13.911 1.00 31.17 116 ALA E C 1
ATOM 9241 O O . ALA E 1 116 ? 95.476 120.313 13.191 1.00 31.43 116 ALA E O 1
ATOM 9243 N N . LYS E 1 117 ? 94.798 121.812 14.704 1.00 31.76 117 LYS E N 1
ATOM 9244 C CA . LYS E 1 117 ? 93.440 121.341 14.843 1.00 32.00 117 LYS E CA 1
ATOM 9245 C C . LYS E 1 117 ? 92.509 122.089 13.909 1.00 31.96 117 LYS E C 1
ATOM 9246 O O . LYS E 1 117 ? 91.374 121.694 13.738 1.00 32.64 117 LYS E O 1
ATOM 9252 N N . LEU E 1 118 ? 92.955 123.193 13.324 1.00 31.56 118 LEU E N 1
ATOM 9253 C CA . LEU E 1 118 ? 92.074 123.983 12.475 1.00 30.50 118 LEU E CA 1
ATOM 9254 C C . LEU E 1 118 ? 92.358 123.811 10.970 1.00 30.65 118 LEU E C 1
ATOM 9255 O O . LEU E 1 118 ? 91.523 124.149 10.137 1.00 30.33 118 LEU E O 1
ATOM 9260 N N . PHE E 1 119 ? 93.527 123.263 10.636 1.00 30.55 119 PHE E N 1
ATOM 9261 C CA . PHE E 1 119 ? 93.990 123.095 9.248 1.00 31.09 119 PHE E CA 1
ATOM 9262 C C . PHE E 1 119 ? 95.368 122.426 9.332 1.00 31.96 119 PHE E C 1
ATOM 9263 O O . PHE E 1 119 ? 95.875 122.260 10.459 1.00 32.60 119 PHE E O 1
ATOM 9271 N N . SER E 1 120 ? 95.974 122.066 8.187 1.00 32.06 120 SER E N 1
ATOM 9272 C CA . SER E 1 120 ? 97.334 121.493 8.168 1.00 33.08 120 SER E CA 1
ATOM 9273 C C . SER E 1 120 ? 98.398 122.585 8.083 1.00 33.51 120 SER E C 1
ATOM 9274 O O . SER E 1 120 ? 98.691 123.103 6.987 1.00 34.66 120 SER E O 1
ATOM 9277 N N . PRO E 1 121 ? 99.027 122.948 9.200 1.00 33.04 121 PRO E N 1
ATOM 9278 C CA . PRO E 1 121 ? 99.910 124.093 8.971 1.00 32.68 121 PRO E CA 1
ATOM 9279 C C . PRO E 1 121 ? 101.233 123.713 8.223 1.00 32.08 121 PRO E C 1
ATOM 9280 O O . PRO E 1 121 ? 101.687 122.586 8.331 1.00 32.03 121 PRO E O 1
ATOM 9284 N N . THR E 1 122 ? 101.819 124.636 7.459 1.00 31.57 122 THR E N 1
ATOM 9285 C CA . THR E 1 122 ? 103.015 124.327 6.644 1.00 30.84 122 THR E CA 1
ATOM 9286 C C . THR E 1 122 ? 104.192 125.122 7.116 1.00 30.32 122 THR E C 1
ATOM 9287 O O . THR E 1 122 ? 105.309 124.781 6.810 1.00 30.19 122 THR E O 1
ATOM 9291 N N . HIS E 1 123 ? 103.942 126.201 7.837 1.00 30.03 123 HIS E N 1
ATOM 9292 C CA . HIS E 1 123 ? 105.020 127.083 8.217 1.00 29.74 123 HIS E CA 1
ATOM 9293 C C . HIS E 1 123 ? 104.710 127.926 9.452 1.00 30.73 123 HIS E C 1
ATOM 9294 O O . HIS E 1 123 ? 103.637 127.857 10.030 1.00 31.08 123 HIS E O 1
ATOM 9301 N N . LEU E 1 124 ? 105.641 128.784 9.798 1.00 31.69 124 LEU E N 1
ATOM 9302 C CA . LEU E 1 124 ? 105.587 129.497 11.029 1.00 32.70 124 LEU E CA 1
ATOM 9303 C C . LEU E 1 124 ? 106.203 130.859 10.817 1.00 33.15 124 LEU E C 1
ATOM 9304 O O . LEU E 1 124 ? 107.212 130.997 10.151 1.00 33.31 124 LEU E O 1
ATOM 9309 N N . ASP E 1 125 ? 105.582 131.873 11.368 1.00 33.85 125 ASP E N 1
ATOM 9310 C CA . ASP E 1 125 ? 106.157 133.196 11.358 1.00 35.21 125 ASP E CA 1
ATOM 9311 C C . ASP E 1 125 ? 105.593 133.961 12.546 1.00 35.59 125 ASP E C 1
ATOM 9312 O O . ASP E 1 125 ? 104.735 133.452 13.252 1.00 35.29 125 ASP E O 1
ATOM 9317 N N . ALA E 1 126 ? 106.065 135.173 12.780 1.00 36.58 126 ALA E N 1
ATOM 9318 C CA . ALA E 1 126 ? 105.673 135.853 13.993 1.00 37.78 126 ALA E CA 1
ATOM 9319 C C . ALA E 1 126 ? 105.158 137.242 13.706 1.00 38.67 126 ALA E C 1
ATOM 9320 O O . ALA E 1 126 ? 105.784 138.019 12.986 1.00 39.35 126 ALA E O 1
ATOM 9322 N N . HIS E 1 127 ? 103.991 137.543 14.256 1.00 39.67 127 HIS E N 1
ATOM 9323 C CA . HIS E 1 127 ? 103.371 138.842 14.077 1.00 40.66 127 HIS E CA 1
ATOM 9324 C C . HIS E 1 127 ? 104.333 139.889 14.661 1.00 41.28 127 HIS E C 1
ATOM 9325 O O . HIS E 1 127 ? 105.007 139.607 15.653 1.00 41.65 127 HIS E O 1
ATOM 9332 N N . GLN E 1 128 ? 104.432 141.061 14.028 1.00 41.76 128 GLN E N 1
ATOM 9333 C CA . GLN E 1 128 ? 105.414 142.093 14.396 1.00 42.38 128 GLN E CA 1
ATOM 9334 C C . GLN E 1 128 ? 106.855 141.625 14.751 1.00 42.52 128 GLN E C 1
ATOM 9335 O O . GLN E 1 128 ? 107.512 142.262 15.588 1.00 42.68 128 GLN E O 1
ATOM 9341 N N . GLY E 1 129 ? 107.345 140.541 14.130 1.00 42.53 129 GLY E N 1
ATOM 9342 C CA . GLY E 1 129 ? 108.668 139.977 14.448 1.00 42.81 129 GLY E CA 1
ATOM 9343 C C . GLY E 1 129 ? 108.952 139.967 15.955 1.00 43.59 129 GLY E C 1
ATOM 9344 O O . GLY E 1 129 ? 110.062 140.323 16.388 1.00 44.04 129 GLY E O 1
ATOM 9345 N N . ALA E 1 130 ? 107.950 139.572 16.758 1.00 43.17 130 ALA E N 1
ATOM 9346 C CA . ALA E 1 130 ? 108.037 139.564 18.216 1.00 42.21 130 ALA E CA 1
ATOM 9347 C C . ALA E 1 130 ? 108.996 138.507 18.784 1.00 42.21 130 ALA E C 1
ATOM 9348 O O . ALA E 1 130 ? 109.327 138.545 19.960 1.00 41.68 130 ALA E O 1
ATOM 9350 N N . VAL E 1 131 ? 109.457 137.582 17.949 1.00 42.56 131 VAL E N 1
ATOM 9351 C CA . VAL E 1 131 ? 110.464 136.609 18.381 1.00 43.39 131 VAL E CA 1
ATOM 9352 C C . VAL E 1 131 ? 111.915 137.064 18.144 1.00 43.67 131 VAL E C 1
ATOM 9353 O O . VAL E 1 131 ? 112.850 136.270 18.237 1.00 43.63 131 VAL E O 1
ATOM 9357 N N . LEU E 1 132 ? 112.092 138.348 17.843 1.00 44.22 132 LEU E N 1
ATOM 9358 C CA . LEU E 1 132 ? 113.419 138.907 17.530 1.00 44.17 132 LEU E CA 1
ATOM 9359 C C . LEU E 1 132 ? 114.358 139.012 18.741 1.00 44.49 132 LEU E C 1
ATOM 9360 O O . LEU E 1 132 ? 115.576 139.060 18.570 1.00 44.91 132 LEU E O 1
ATOM 9365 N N . ARG E 1 133 ? 113.810 139.059 19.954 1.00 44.22 133 ARG E N 1
ATOM 9366 C CA . ARG E 1 133 ? 114.646 138.979 21.146 1.00 43.50 133 ARG E CA 1
ATOM 9367 C C . ARG E 1 133 ? 115.302 137.593 21.155 1.00 43.29 133 ARG E C 1
ATOM 9368 O O . ARG E 1 133 ? 114.604 136.584 21.124 1.00 42.82 133 ARG E O 1
ATOM 9376 N N . PRO E 1 134 ? 116.655 137.557 21.170 1.00 43.38 134 PRO E N 1
ATOM 9377 C CA . PRO E 1 134 ? 117.480 136.365 20.814 1.00 43.01 134 PRO E CA 1
ATOM 9378 C C . PRO E 1 134 ? 116.988 135.093 21.500 1.00 42.40 134 PRO E C 1
ATOM 9379 O O . PRO E 1 134 ? 116.787 134.033 20.884 1.00 42.50 134 PRO E O 1
ATOM 9383 N N . ASP E 1 135 ? 116.775 135.245 22.791 1.00 41.71 135 ASP E N 1
ATOM 9384 C CA . ASP E 1 135 ? 116.290 134.206 23.653 1.00 40.18 135 ASP E CA 1
ATOM 9385 C C . ASP E 1 135 ? 114.957 133.628 23.101 1.00 39.10 135 ASP E C 1
ATOM 9386 O O . ASP E 1 135 ? 114.847 132.402 22.914 1.00 39.14 135 ASP E O 1
ATOM 9391 N N . LEU E 1 136 ? 114.016 134.495 22.712 1.00 37.41 136 LEU E N 1
ATOM 9392 C CA . LEU E 1 136 ? 112.784 134.035 22.043 1.00 35.81 136 LEU E CA 1
ATOM 9393 C C . LEU E 1 136 ? 113.010 133.404 20.677 1.00 35.99 136 LEU E C 1
ATOM 9394 O O . LEU E 1 136 ? 112.362 132.435 20.329 1.00 35.76 136 LEU E O 1
ATOM 9399 N N . ALA E 1 137 ? 113.954 133.940 19.919 1.00 36.59 137 ALA E N 1
ATOM 9400 C CA . ALA E 1 137 ? 114.227 133.470 18.569 1.00 37.29 137 ALA E CA 1
ATOM 9401 C C . ALA E 1 137 ? 114.727 132.047 18.522 1.00 38.11 137 ALA E C 1
ATOM 9402 O O . ALA E 1 137 ? 114.483 131.316 17.549 1.00 38.37 137 ALA E O 1
ATOM 9404 N N . GLU E 1 138 ? 115.451 131.650 19.561 1.00 38.98 138 GLU E N 1
ATOM 9405 C CA . GLU E 1 138 ? 115.953 130.280 19.640 1.00 39.64 138 GLU E CA 1
ATOM 9406 C C . GLU E 1 138 ? 114.757 129.328 19.925 1.00 39.23 138 GLU E C 1
ATOM 9407 O O . GLU E 1 138 ? 114.709 128.180 19.428 1.00 38.52 138 GLU E O 1
ATOM 9413 N N . VAL E 1 139 ? 113.785 129.831 20.698 1.00 38.83 139 VAL E N 1
ATOM 9414 C CA . VAL E 1 139 ? 112.540 129.107 20.916 1.00 38.29 139 VAL E CA 1
ATOM 9415 C C . VAL E 1 139 ? 111.796 128.906 19.610 1.00 38.40 139 VAL E C 1
ATOM 9416 O O . VAL E 1 139 ? 111.329 127.801 19.307 1.00 38.38 139 VAL E O 1
ATOM 9420 N N . TYR E 1 140 ? 111.690 129.987 18.846 1.00 38.32 140 TYR E N 1
ATOM 9421 C CA . TYR E 1 140 ? 110.983 129.988 17.584 1.00 38.51 140 TYR E CA 1
ATOM 9422 C C . TYR E 1 140 ? 111.547 128.948 16.601 1.00 38.83 140 TYR E C 1
ATOM 9423 O O . TYR E 1 140 ? 110.803 128.172 15.998 1.00 38.93 140 TYR E O 1
ATOM 9432 N N . LEU E 1 141 ? 112.861 128.877 16.472 1.00 39.27 141 LEU E N 1
ATOM 9433 C CA . LEU E 1 141 ? 113.441 127.898 15.563 1.00 39.95 141 LEU E CA 1
ATOM 9434 C C . LEU E 1 141 ? 113.351 126.469 16.058 1.00 40.64 141 LEU E C 1
ATOM 9435 O O . LEU E 1 141 ? 113.341 125.532 15.258 1.00 40.65 141 LEU E O 1
ATOM 9440 N N . ARG E 1 142 ? 113.322 126.284 17.375 1.00 41.57 142 ARG E N 1
ATOM 9441 C CA . ARG E 1 142 ? 113.336 124.935 17.923 1.00 42.29 142 ARG E CA 1
ATOM 9442 C C . ARG E 1 142 ? 111.924 124.405 17.852 1.00 42.02 142 ARG E C 1
ATOM 9443 O O . ARG E 1 142 ? 111.708 123.226 17.567 1.00 41.79 142 ARG E O 1
ATOM 9451 N N . LEU E 1 143 ? 110.968 125.300 18.091 1.00 42.05 143 LEU E N 1
ATOM 9452 C CA . LEU E 1 143 ? 109.575 124.987 17.866 1.00 42.33 143 LEU E CA 1
ATOM 9453 C C . LEU E 1 143 ? 109.319 124.615 16.406 1.00 42.33 143 LEU E C 1
ATOM 9454 O O . LEU E 1 143 ? 108.614 123.647 16.115 1.00 42.23 143 LEU E O 1
ATOM 9459 N N . ALA E 1 144 ? 109.903 125.369 15.489 1.00 42.43 144 ALA E N 1
ATOM 9460 C CA . ALA E 1 144 ? 109.742 125.062 14.088 1.00 42.95 144 ALA E CA 1
ATOM 9461 C C . ALA E 1 144 ? 110.314 123.685 13.778 1.00 43.34 144 ALA E C 1
ATOM 9462 O O . ALA E 1 144 ? 109.766 122.933 12.988 1.00 43.66 144 ALA E O 1
ATOM 9464 N N . GLU E 1 145 ? 111.425 123.356 14.411 1.00 44.12 145 GLU E N 1
ATOM 9465 C CA . GLU E 1 145 ? 112.062 122.091 14.179 1.00 45.10 145 GLU E CA 1
ATOM 9466 C C . GLU E 1 145 ? 111.140 121.051 14.772 1.00 44.95 145 GLU E C 1
ATOM 9467 O O . GLU E 1 145 ? 110.789 120.068 14.107 1.00 45.23 145 GLU E O 1
ATOM 9473 N N . ALA E 1 146 ? 110.726 121.292 16.018 1.00 44.79 146 ALA E N 1
ATOM 9474 C CA . ALA E 1 146 ? 109.896 120.347 16.752 1.00 44.90 146 ALA E CA 1
ATOM 9475 C C . ALA E 1 146 ? 108.667 119.928 15.940 1.00 45.24 146 ALA E C 1
ATOM 9476 O O . ALA E 1 146 ? 108.450 118.735 15.722 1.00 45.34 146 ALA E O 1
ATOM 9478 N N . TYR E 1 147 ? 107.894 120.896 15.450 1.00 45.49 147 TYR E N 1
ATOM 9479 C CA . TYR E 1 147 ? 106.656 120.573 14.765 1.00 45.84 147 TYR E CA 1
ATOM 9480 C C . TYR E 1 147 ? 106.797 120.431 13.255 1.00 46.57 147 TYR E C 1
ATOM 9481 O O . TYR E 1 147 ? 105.798 120.280 12.525 1.00 46.50 147 TYR E O 1
ATOM 9490 N N . ARG E 1 148 ? 108.045 120.449 12.793 1.00 47.11 148 ARG E N 1
ATOM 9491 C CA . ARG E 1 148 ? 108.344 120.171 11.389 1.00 48.40 148 ARG E CA 1
ATOM 9492 C C . ARG E 1 148 ? 107.525 121.111 10.499 1.00 47.13 148 ARG E C 1
ATOM 9493 O O . ARG E 1 148 ? 106.716 120.684 9.686 1.00 47.42 148 ARG E O 1
ATOM 9501 N N . LEU E 1 149 ? 107.734 122.404 10.722 1.00 45.85 149 LEU E N 1
ATOM 9502 C CA . LEU E 1 149 ? 107.119 123.468 9.982 1.00 44.49 149 LEU E CA 1
ATOM 9503 C C . LEU E 1 149 ? 108.249 124.403 9.593 1.00 44.32 149 LEU E C 1
ATOM 9504 O O . LEU E 1 149 ? 109.042 124.776 10.474 1.00 44.75 149 LEU E O 1
ATOM 9509 N N . VAL E 1 150 ? 108.325 124.818 8.321 1.00 43.15 150 VAL E N 1
ATOM 9510 C CA . VAL E 1 150 ? 109.362 125.784 7.931 1.00 42.03 150 VAL E CA 1
ATOM 9511 C C . VAL E 1 150 ? 109.086 127.175 8.498 1.00 41.48 150 VAL E C 1
ATOM 9512 O O . VAL E 1 150 ? 107.996 127.682 8.346 1.00 41.20 150 VAL E O 1
ATOM 9516 N N . PRO E 1 151 ? 110.085 127.767 9.188 1.00 41.32 151 PRO E N 1
ATOM 9517 C CA . PRO E 1 151 ? 109.960 129.088 9.794 1.00 41.53 151 PRO E CA 1
ATOM 9518 C C . PRO E 1 151 ? 110.349 130.179 8.820 1.00 42.22 151 PRO E C 1
ATOM 9519 O O . PRO E 1 151 ? 111.230 129.978 7.992 1.00 42.93 151 PRO E O 1
ATOM 9523 N N . LEU E 1 152 ? 109.720 131.338 8.915 1.00 42.78 152 LEU E N 1
ATOM 9524 C CA . LEU E 1 152 ? 110.173 132.463 8.129 1.00 43.19 152 LEU E CA 1
ATOM 9525 C C . LEU E 1 152 ? 111.503 132.979 8.681 1.00 44.19 152 LEU E C 1
ATOM 9526 O O . LEU E 1 152 ? 111.584 133.373 9.844 1.00 43.89 152 LEU E O 1
ATOM 9531 N N . VAL E 1 153 ? 112.538 132.953 7.836 1.00 45.85 153 VAL E N 1
ATOM 9532 C CA . VAL E 1 153 ? 113.894 133.450 8.161 1.00 46.97 153 VAL E CA 1
ATOM 9533 C C . VAL E 1 153 ? 114.412 134.362 7.054 1.00 47.93 153 VAL E C 1
ATOM 9534 O O . VAL E 1 153 ? 114.706 133.899 5.957 1.00 47.41 153 VAL E O 1
ATOM 9538 N N . PRO E 1 154 ? 114.568 135.656 7.343 1.00 49.65 154 PRO E N 1
ATOM 9539 C CA . PRO E 1 154 ? 114.986 136.553 6.258 1.00 51.16 154 PRO E CA 1
ATOM 9540 C C . PRO E 1 154 ? 116.487 136.440 5.995 1.00 52.99 154 PRO E C 1
ATOM 9541 O O . PRO E 1 154 ? 117.258 136.094 6.906 1.00 53.02 154 PRO E O 1
ATOM 9545 N N . GLU E 1 155 ? 116.888 136.727 4.756 1.00 55.19 155 GLU E N 1
ATOM 9546 C CA . GLU E 1 155 ? 118.292 136.673 4.322 1.00 57.27 155 GLU E CA 1
ATOM 9547 C C . GLU E 1 155 ? 119.196 137.672 5.043 1.00 58.38 155 GLU E C 1
ATOM 9548 O O . GLU E 1 155 ? 120.271 137.315 5.550 1.00 58.93 155 GLU E O 1
ATOM 9554 N N . SER E 1 156 ? 118.761 138.926 5.041 1.00 59.52 156 SER E N 1
ATOM 9555 C CA . SER E 1 156 ? 119.368 140.003 5.804 1.00 60.75 156 SER E CA 1
ATOM 9556 C C . SER E 1 156 ? 118.296 140.450 6.818 1.00 61.70 156 SER E C 1
ATOM 9557 O O . SER E 1 156 ? 117.091 140.351 6.542 1.00 61.89 156 SER E O 1
ATOM 9560 N N . LEU E 1 157 ? 118.711 140.909 7.996 1.00 62.65 157 LEU E N 1
ATOM 9561 C CA . LEU E 1 157 ? 117.750 141.436 8.976 1.00 63.66 157 LEU E CA 1
ATOM 9562 C C . LEU E 1 157 ? 117.735 142.967 9.015 1.00 64.07 157 LEU E C 1
ATOM 9563 O O . LEU E 1 157 ? 117.313 143.602 9.985 1.00 64.21 157 LEU E O 1
ATOM 9568 N N . GLU E 1 158 ? 118.148 143.527 7.892 1.00 64.88 158 GLU E N 1
ATOM 9569 C CA . GLU E 1 158 ? 118.371 144.940 7.718 1.00 65.93 158 GLU E CA 1
ATOM 9570 C C . GLU E 1 158 ? 117.070 145.736 7.603 1.00 66.05 158 GLU E C 1
ATOM 9571 O O . GLU E 1 158 ? 116.189 145.357 6.857 1.00 65.98 158 GLU E O 1
ATOM 9577 N N . GLY E 1 159 ? 116.968 146.839 8.346 1.00 66.65 159 GLY E N 1
ATOM 9578 C CA . GLY E 1 159 ? 115.788 147.710 8.323 1.00 66.94 159 GLY E CA 1
ATOM 9579 C C . GLY E 1 159 ? 114.539 146.970 8.753 1.00 67.15 159 GLY E C 1
ATOM 9580 O O . GLY E 1 159 ? 113.476 147.140 8.170 1.00 66.86 159 GLY E O 1
ATOM 9581 N N . LEU E 1 160 ? 114.680 146.120 9.761 1.00 67.68 160 LEU E N 1
ATOM 9582 C CA . LEU E 1 160 ? 113.533 145.371 10.288 1.00 68.33 160 LEU E CA 1
ATOM 9583 C C . LEU E 1 160 ? 113.069 145.901 11.654 1.00 68.37 160 LEU E C 1
ATOM 9584 O O . LEU E 1 160 ? 112.106 145.396 12.239 1.00 68.27 160 LEU E O 1
ATOM 9589 N N . GLY E 1 161 ? 113.766 146.925 12.141 1.00 68.53 161 GLY E N 1
ATOM 9590 C CA . GLY E 1 161 ? 113.434 147.572 13.402 1.00 68.50 161 GLY E CA 1
ATOM 9591 C C . GLY E 1 161 ? 114.153 146.928 14.560 1.00 68.53 161 GLY E C 1
ATOM 9592 O O . GLY E 1 161 ? 114.056 147.399 15.692 1.00 68.60 161 GLY E O 1
ATOM 9593 N N . VAL E 1 162 ? 114.875 145.852 14.271 1.00 68.76 162 VAL E N 1
ATOM 9594 C CA . VAL E 1 162 ? 115.578 145.087 15.290 1.00 69.40 162 VAL E CA 1
ATOM 9595 C C . VAL E 1 162 ? 116.406 146.009 16.176 1.00 69.95 162 VAL E C 1
ATOM 9596 O O . VAL E 1 162 ? 117.314 146.671 15.668 1.00 70.50 162 VAL E O 1
ATOM 9600 N N . PRO E 1 163 ? 116.088 146.093 17.487 1.00 70.37 163 PRO E N 1
ATOM 9601 C CA . PRO E 1 163 ? 116.937 146.909 18.360 1.00 70.78 163 PRO E CA 1
ATOM 9602 C C . PRO E 1 163 ? 118.400 146.460 18.280 1.00 71.03 163 PRO E C 1
ATOM 9603 O O . PRO E 1 163 ? 118.689 145.259 18.456 1.00 71.16 163 PRO E O 1
ATOM 9607 N N . PRO E 1 164 ? 119.305 147.414 17.960 1.00 71.03 164 PRO E N 1
ATOM 9608 C CA . PRO E 1 164 ? 120.749 147.213 17.794 1.00 70.62 164 PRO E CA 1
ATOM 9609 C C . PRO E 1 164 ? 121.342 146.099 18.686 1.00 70.18 164 PRO E C 1
ATOM 9610 O O . PRO E 1 164 ? 121.950 145.163 18.136 1.00 69.93 164 PRO E O 1
ATOM 9614 N N . PRO E 1 165 ? 121.158 146.179 20.038 1.00 69.71 165 PRO E N 1
ATOM 9615 C CA . PRO E 1 165 ? 121.641 145.132 20.947 1.00 69.50 165 PRO E CA 1
ATOM 9616 C C . PRO E 1 165 ? 121.466 143.713 20.426 1.00 69.67 165 PRO E C 1
ATOM 9617 O O . PRO E 1 165 ? 122.342 142.872 20.645 1.00 69.84 165 PRO E O 1
ATOM 9621 N N . PHE E 1 166 ? 120.358 143.458 19.730 1.00 69.81 166 PHE E N 1
ATOM 9622 C CA . PHE E 1 166 ? 119.996 142.099 19.307 1.00 70.06 166 PHE E CA 1
ATOM 9623 C C . PHE E 1 166 ? 120.835 141.535 18.156 1.00 70.02 166 PHE E C 1
ATOM 9624 O O . PHE E 1 166 ? 121.113 140.322 18.113 1.00 69.95 166 PHE E O 1
ATOM 9632 N N . LEU E 1 167 ? 121.235 142.419 17.237 1.00 70.00 167 LEU E N 1
ATOM 9633 C CA . LEU E 1 167 ? 121.876 142.026 15.981 1.00 69.84 167 LEU E CA 1
ATOM 9634 C C . LEU E 1 167 ? 122.971 140.974 16.123 1.00 69.87 167 LEU E C 1
ATOM 9635 O O . LEU E 1 167 ? 122.976 140.026 15.354 1.00 69.61 167 LEU E O 1
ATOM 9640 N N . PRO E 1 168 ? 123.904 141.137 17.091 1.00 70.25 168 PRO E N 1
ATOM 9641 C CA . PRO E 1 168 ? 124.857 140.050 17.406 1.00 70.55 168 PRO E CA 1
ATOM 9642 C C . PRO E 1 168 ? 124.279 138.612 17.450 1.00 70.71 168 PRO E C 1
ATOM 9643 O O . PRO E 1 168 ? 124.482 137.851 16.499 1.00 70.63 168 PRO E O 1
ATOM 9647 N N . GLU E 1 169 ? 123.566 138.249 18.522 1.00 71.13 169 GLU E N 1
ATOM 9648 C CA . GLU E 1 169 ? 123.179 136.835 18.769 1.00 71.29 169 GLU E CA 1
ATOM 9649 C C . GLU E 1 169 ? 122.102 136.356 17.805 1.00 71.46 169 GLU E C 1
ATOM 9650 O O . GLU E 1 169 ? 121.987 135.152 17.519 1.00 71.04 169 GLU E O 1
ATOM 9656 N N . LEU E 1 170 ? 121.317 137.304 17.302 1.00 71.60 170 LEU E N 1
ATOM 9657 C CA . LEU E 1 170 ? 120.487 137.020 16.161 1.00 72.17 170 LEU E CA 1
ATOM 9658 C C . LEU E 1 170 ? 121.351 136.493 15.020 1.00 72.97 170 LEU E C 1
ATOM 9659 O O . LEU E 1 170 ? 121.225 135.329 14.644 1.00 72.82 170 LEU E O 1
ATOM 9664 N N . GLU E 1 171 ? 122.248 137.349 14.510 1.00 74.04 171 GLU E N 1
ATOM 9665 C CA . GLU E 1 171 ? 123.112 137.038 13.361 1.00 74.96 171 GLU E CA 1
ATOM 9666 C C . GLU E 1 171 ? 123.870 135.758 13.557 1.00 75.25 171 GLU E C 1
ATOM 9667 O O . GLU E 1 171 ? 124.167 135.036 12.601 1.00 75.21 171 GLU E O 1
ATOM 9673 N N . ARG E 1 172 ? 124.196 135.519 14.817 1.00 75.93 172 ARG E N 1
ATOM 9674 C CA . ARG E 1 172 ? 124.862 134.332 15.246 1.00 77.07 172 ARG E CA 1
ATOM 9675 C C . ARG E 1 172 ? 124.070 133.128 14.744 1.00 77.43 172 ARG E C 1
ATOM 9676 O O . ARG E 1 172 ? 124.498 132.474 13.786 1.00 77.57 172 ARG E O 1
ATOM 9684 N N . LEU E 1 173 ? 122.900 132.871 15.339 1.00 77.84 173 LEU E N 1
ATOM 9685 C CA . LEU E 1 173 ? 122.068 131.716 14.952 1.00 78.14 173 LEU E CA 1
ATOM 9686 C C . LEU E 1 173 ? 121.362 131.775 13.572 1.00 78.44 173 LEU E C 1
ATOM 9687 O O . LEU E 1 173 ? 120.870 130.748 13.098 1.00 78.57 173 LEU E O 1
ATOM 9692 N N . LEU E 1 174 ? 121.308 132.954 12.941 1.00 78.79 174 LEU E N 1
ATOM 9693 C CA . LEU E 1 174 ? 120.882 133.076 11.533 1.00 78.82 174 LEU E CA 1
ATOM 9694 C C . LEU E 1 174 ? 121.919 132.402 10.632 1.00 78.79 174 LEU E C 1
ATOM 9695 O O . LEU E 1 174 ? 121.589 131.876 9.571 1.00 78.98 174 LEU E O 1
ATOM 9700 N N . TYR E 1 175 ? 123.177 132.435 11.056 1.00 78.71 175 TYR E N 1
ATOM 9701 C CA . TYR E 1 175 ? 124.263 131.838 10.280 1.00 78.70 175 TYR E CA 1
ATOM 9702 C C . TYR E 1 175 ? 124.407 130.356 10.607 1.00 78.14 175 TYR E C 1
ATOM 9703 O O . TYR E 1 175 ? 124.890 129.571 9.787 1.00 78.03 175 TYR E O 1
ATOM 9712 N N . GLU E 1 176 ? 123.973 129.985 11.809 1.00 77.44 176 GLU E N 1
ATOM 9713 C CA . GLU E 1 176 ? 124.029 128.601 12.284 1.00 76.77 176 GLU E CA 1
ATOM 9714 C C . GLU E 1 176 ? 122.885 127.721 11.762 1.00 75.43 176 GLU E C 1
ATOM 9715 O O . GLU E 1 176 ? 122.938 126.475 11.864 1.00 74.94 176 GLU E O 1
ATOM 9721 N N . THR E 1 177 ? 121.852 128.370 11.219 1.00 73.63 177 THR E N 1
ATOM 9722 C CA . THR E 1 177 ? 120.630 127.663 10.881 1.00 71.48 177 THR E CA 1
ATOM 9723 C C . THR E 1 177 ? 120.740 126.823 9.622 1.00 70.00 177 THR E C 1
ATOM 9724 O O . THR E 1 177 ? 121.205 127.296 8.583 1.00 69.55 177 THR E O 1
ATOM 9728 N N . PRO E 1 178 ? 120.314 125.560 9.728 1.00 68.59 178 PRO E N 1
ATOM 9729 C CA . PRO E 1 178 ? 120.157 124.728 8.547 1.00 67.35 178 PRO E CA 1
ATOM 9730 C C . PRO E 1 178 ? 118.993 125.206 7.679 1.00 66.09 178 PRO E C 1
ATOM 9731 O O . PRO E 1 178 ? 118.854 124.720 6.566 1.00 66.32 178 PRO E O 1
ATOM 9735 N N . PHE E 1 179 ? 118.171 126.138 8.174 1.00 64.26 179 PHE E N 1
ATOM 9736 C CA . PHE E 1 179 ? 116.956 126.568 7.460 1.00 62.52 179 PHE E CA 1
ATOM 9737 C C . PHE E 1 179 ? 117.203 127.587 6.343 1.00 61.51 179 PHE E C 1
ATOM 9738 O O . PHE E 1 179 ? 118.069 128.456 6.476 1.00 61.70 179 PHE E O 1
ATOM 9746 N N . PRO E 1 180 ? 116.410 127.504 5.252 1.00 60.43 180 PRO E N 1
ATOM 9747 C CA . PRO E 1 180 ? 116.511 128.433 4.116 1.00 59.28 180 PRO E CA 1
ATOM 9748 C C . PRO E 1 180 ? 116.123 129.853 4.495 1.00 57.87 180 PRO E C 1
ATOM 9749 O O . PRO E 1 180 ? 115.220 130.057 5.294 1.00 57.71 180 PRO E O 1
ATOM 9753 N N . GLN E 1 181 ? 116.818 130.821 3.919 1.00 56.54 181 GLN E N 1
ATOM 9754 C CA . GLN E 1 181 ? 116.595 132.221 4.216 1.00 55.24 181 GLN E CA 1
ATOM 9755 C C . GLN E 1 181 ? 115.923 132.816 2.981 1.00 54.13 181 GLN E C 1
ATOM 9756 O O . GLN E 1 181 ? 116.083 132.295 1.877 1.00 53.54 181 GLN E O 1
ATOM 9762 N N . VAL E 1 182 ? 115.132 133.864 3.160 1.00 53.12 182 VAL E N 1
ATOM 9763 C CA . VAL E 1 182 ? 114.393 134.399 2.027 1.00 53.09 182 VAL E CA 1
ATOM 9764 C C . VAL E 1 182 ? 114.589 135.886 1.878 1.00 53.32 182 VAL E C 1
ATOM 9765 O O . VAL E 1 182 ? 114.782 136.603 2.872 1.00 53.60 182 VAL E O 1
ATOM 9769 N N . ARG E 1 183 ? 114.524 136.352 0.636 1.00 52.93 183 ARG E N 1
ATOM 9770 C CA . ARG E 1 183 ? 114.645 137.761 0.413 1.00 53.63 183 ARG E CA 1
ATOM 9771 C C . ARG E 1 183 ? 113.300 138.409 0.714 1.00 52.25 183 ARG E C 1
ATOM 9772 O O . ARG E 1 183 ? 112.325 138.292 -0.038 1.00 52.26 183 ARG E O 1
ATOM 9780 N N . PHE E 1 184 ? 113.276 139.072 1.860 1.00 51.26 184 PHE E N 1
ATOM 9781 C CA . PHE E 1 184 ? 112.092 139.697 2.432 1.00 50.33 184 PHE E CA 1
ATOM 9782 C C . PHE E 1 184 ? 111.639 140.952 1.684 1.00 49.66 184 PHE E C 1
ATOM 9783 O O . PHE E 1 184 ? 112.444 141.803 1.379 1.00 49.85 184 PHE E O 1
ATOM 9791 N N . LEU E 1 185 ? 110.349 141.078 1.395 1.00 49.31 185 LEU E N 1
ATOM 9792 C CA . LEU E 1 185 ? 109.791 142.334 0.855 1.00 48.80 185 LEU E CA 1
ATOM 9793 C C . LEU E 1 185 ? 108.526 142.724 1.619 1.00 49.11 185 LEU E C 1
ATOM 9794 O O . LEU E 1 185 ? 107.716 141.850 1.922 1.00 49.10 185 LEU E O 1
ATOM 9799 N N . ASP E 1 186 ? 108.351 144.017 1.921 1.00 49.48 186 ASP E N 1
ATOM 9800 C CA . ASP E 1 186 ? 107.213 144.482 2.747 1.00 50.33 186 ASP E CA 1
ATOM 9801 C C . ASP E 1 186 ? 106.690 145.912 2.471 1.00 50.65 186 ASP E C 1
ATOM 9802 O O . ASP E 1 186 ? 107.154 146.884 3.090 1.00 50.77 186 ASP E O 1
ATOM 9807 N N . PRO E 1 187 ? 105.662 146.028 1.600 1.00 50.85 187 PRO E N 1
ATOM 9808 C CA . PRO E 1 187 ? 104.988 147.285 1.199 1.00 51.17 187 PRO E CA 1
ATOM 9809 C C . PRO E 1 187 ? 104.175 147.976 2.326 1.00 51.65 187 PRO E C 1
ATOM 9810 O O . PRO E 1 187 ? 103.652 149.079 2.134 1.00 51.90 187 PRO E O 1
ATOM 9814 N N . TYR E 1 188 ? 104.041 147.302 3.467 1.00 52.00 188 TYR E N 1
ATOM 9815 C CA . TYR E 1 188 ? 103.617 147.904 4.722 1.00 52.09 188 TYR E CA 1
ATOM 9816 C C . TYR E 1 188 ? 104.638 149.028 5.031 1.00 51.87 188 TYR E C 1
ATOM 9817 O O . TYR E 1 188 ? 105.862 148.850 4.821 1.00 52.22 188 TYR E O 1
ATOM 9826 N N . GLY E 1 189 ? 104.168 150.185 5.491 1.00 50.91 189 GLY E N 1
ATOM 9827 C CA . GLY E 1 189 ? 105.091 151.293 5.703 1.00 49.80 189 GLY E CA 1
ATOM 9828 C C . GLY E 1 189 ? 105.119 152.273 4.542 1.00 49.73 189 GLY E C 1
ATOM 9829 O O . GLY E 1 189 ? 105.161 153.472 4.783 1.00 50.06 189 GLY E O 1
ATOM 9830 N N . LEU E 1 190 ? 105.097 151.798 3.286 1.00 49.03 190 LEU E N 1
ATOM 9831 C CA . LEU E 1 190 ? 104.968 152.715 2.118 1.00 48.36 190 LEU E CA 1
ATOM 9832 C C . LEU E 1 190 ? 103.527 153.226 1.936 1.00 47.29 190 LEU E C 1
ATOM 9833 O O . LEU E 1 190 ? 102.573 152.498 2.186 1.00 47.39 190 LEU E O 1
ATOM 9838 N N . PRO E 1 191 ? 103.359 154.479 1.492 1.00 46.23 191 PRO E N 1
ATOM 9839 C CA . PRO E 1 191 ? 102.007 155.016 1.301 1.00 45.61 191 PRO E CA 1
ATOM 9840 C C . PRO E 1 191 ? 101.055 154.194 0.387 1.00 45.26 191 PRO E C 1
ATOM 9841 O O . PRO E 1 191 ? 101.473 153.659 -0.648 1.00 45.41 191 PRO E O 1
ATOM 9845 N N . PRO E 1 192 ? 99.776 154.091 0.787 1.00 44.62 192 PRO E N 1
ATOM 9846 C CA . PRO E 1 192 ? 98.667 153.490 0.059 1.00 43.83 192 PRO E CA 1
ATOM 9847 C C . PRO E 1 192 ? 98.610 153.878 -1.402 1.00 42.90 192 PRO E C 1
ATOM 9848 O O . PRO E 1 192 ? 98.496 152.996 -2.248 1.00 42.89 192 PRO E O 1
ATOM 9852 N N . GLU E 1 193 ? 98.677 155.178 -1.691 1.00 41.95 193 GLU E N 1
ATOM 9853 C CA . GLU E 1 193 ? 98.557 155.675 -3.068 1.00 41.12 193 GLU E CA 1
ATOM 9854 C C . GLU E 1 193 ? 99.713 155.182 -3.916 1.00 39.63 193 GLU E C 1
ATOM 9855 O O . GLU E 1 193 ? 99.627 155.204 -5.119 1.00 39.07 193 GLU E O 1
ATOM 9861 N N . GLU E 1 194 ? 100.768 154.684 -3.286 1.00 38.39 194 GLU E N 1
ATOM 9862 C CA . GLU E 1 194 ? 101.879 154.088 -4.027 1.00 37.63 194 GLU E CA 1
ATOM 9863 C C . GLU E 1 194 ? 101.932 152.551 -4.080 1.00 36.31 194 GLU E C 1
ATOM 9864 O O . GLU E 1 194 ? 102.962 151.983 -4.459 1.00 36.39 194 GLU E O 1
ATOM 9870 N N . ARG E 1 195 ? 100.849 151.876 -3.710 1.00 34.48 195 ARG E N 1
ATOM 9871 C CA . ARG E 1 195 ? 100.913 150.436 -3.571 1.00 32.79 195 ARG E CA 1
ATOM 9872 C C . ARG E 1 195 ? 100.941 149.713 -4.908 1.00 31.34 195 ARG E C 1
ATOM 9873 O O . ARG E 1 195 ? 101.704 148.763 -5.097 1.00 30.78 195 ARG E O 1
ATOM 9881 N N . LEU E 1 196 ? 100.092 150.171 -5.817 1.00 29.67 196 LEU E N 1
ATOM 9882 C CA . LEU E 1 196 ? 100.026 149.661 -7.176 1.00 28.33 196 LEU E CA 1
ATOM 9883 C C . LEU E 1 196 ? 101.418 149.604 -7.810 1.00 28.38 196 LEU E C 1
ATOM 9884 O O . LEU E 1 196 ? 101.861 148.540 -8.290 1.00 28.28 196 LEU E O 1
ATOM 9889 N N . GLY E 1 197 ? 102.102 150.753 -7.778 1.00 27.44 197 GLY E N 1
ATOM 9890 C CA . GLY E 1 197 ? 103.426 150.897 -8.324 1.00 26.10 197 GLY E CA 1
ATOM 9891 C C . GLY E 1 197 ? 104.393 149.966 -7.659 1.00 25.79 197 GLY E C 1
ATOM 9892 O O . GLY E 1 197 ? 105.234 149.388 -8.315 1.00 26.40 197 GLY E O 1
ATOM 9893 N N . PHE E 1 198 ? 104.281 149.807 -6.353 1.00 25.47 198 PHE E N 1
ATOM 9894 C CA . PHE E 1 198 ? 105.173 148.913 -5.672 1.00 25.13 198 PHE E CA 1
ATOM 9895 C C . PHE E 1 198 ? 105.057 147.533 -6.281 1.00 25.75 198 PHE E C 1
ATOM 9896 O O . PHE E 1 198 ? 106.053 146.840 -6.469 1.00 26.18 198 PHE E O 1
ATOM 9904 N N . TYR E 1 199 ? 103.835 147.122 -6.581 1.00 26.47 199 TYR E N 1
ATOM 9905 C CA . TYR E 1 199 ? 103.639 145.782 -7.099 1.00 27.56 199 TYR E CA 1
ATOM 9906 C C . TYR E 1 199 ? 104.138 145.685 -8.547 1.00 28.34 199 TYR E C 1
ATOM 9907 O O . TYR E 1 199 ? 104.807 144.699 -8.926 1.00 28.43 199 TYR E O 1
ATOM 9916 N N . LEU E 1 200 ? 103.829 146.725 -9.332 1.00 28.43 200 LEU E N 1
ATOM 9917 C CA . LEU E 1 200 ? 104.234 146.796 -10.717 1.00 28.52 200 LEU E CA 1
ATOM 9918 C C . LEU E 1 200 ? 105.766 146.751 -10.812 1.00 29.88 200 LEU E C 1
ATOM 9919 O O . LEU E 1 200 ? 106.308 145.967 -11.586 1.00 30.86 200 LEU E O 1
ATOM 9924 N N . ASP E 1 201 ? 106.470 147.508 -9.978 1.00 30.69 201 ASP E N 1
ATOM 9925 C CA . ASP E 1 201 ? 107.929 147.450 -9.962 1.00 31.66 201 ASP E CA 1
ATOM 9926 C C . ASP E 1 201 ? 108.503 146.078 -9.653 1.00 31.90 201 ASP E C 1
ATOM 9927 O O . ASP E 1 201 ? 109.714 145.920 -9.564 1.00 32.36 201 ASP E O 1
ATOM 9932 N N . LEU E 1 202 ? 107.664 145.070 -9.491 1.00 32.31 202 LEU E N 1
ATOM 9933 C CA . LEU E 1 202 ? 108.216 143.754 -9.222 1.00 33.06 202 LEU E CA 1
ATOM 9934 C C . LEU E 1 202 ? 108.812 143.146 -10.472 1.00 33.12 202 LEU E C 1
ATOM 9935 O O . LEU E 1 202 ? 109.681 142.275 -10.401 1.00 32.96 202 LEU E O 1
ATOM 9940 N N . ALA E 1 203 ? 108.332 143.633 -11.612 1.00 33.50 203 ALA E N 1
ATOM 9941 C CA . ALA E 1 203 ? 108.868 143.296 -12.920 1.00 33.77 203 ALA E CA 1
ATOM 9942 C C . ALA E 1 203 ? 110.382 143.550 -13.005 1.00 33.84 203 ALA E C 1
ATOM 9943 O O . ALA E 1 203 ? 111.097 142.756 -13.584 1.00 34.03 203 ALA E O 1
ATOM 9945 N N . HIS E 1 204 ? 110.872 144.614 -12.376 1.00 34.29 204 HIS E N 1
ATOM 9946 C CA . HIS E 1 204 ? 112.326 144.917 -12.340 1.00 35.19 204 HIS E CA 1
ATOM 9947 C C . HIS E 1 204 ? 113.213 143.973 -11.513 1.00 35.65 204 HIS E C 1
ATOM 9948 O O . HIS E 1 204 ? 114.400 144.254 -11.326 1.00 35.83 204 HIS E O 1
ATOM 9955 N N . LEU E 1 205 ? 112.668 142.873 -11.013 1.00 36.42 205 LEU E N 1
ATOM 9956 C CA . LEU E 1 205 ? 113.458 142.039 -10.115 1.00 37.17 205 LEU E CA 1
ATOM 9957 C C . LEU E 1 205 ? 114.287 140.979 -10.846 1.00 37.82 205 LEU E C 1
ATOM 9958 O O . LEU E 1 205 ? 113.824 140.359 -11.820 1.00 37.44 205 LEU E O 1
ATOM 9963 N N . PRO E 1 206 ? 115.523 140.775 -10.368 1.00 38.35 206 PRO E N 1
ATOM 9964 C CA . PRO E 1 206 ? 116.386 139.699 -10.833 1.00 38.76 206 PRO E CA 1
ATOM 9965 C C . PRO E 1 206 ? 115.841 138.343 -10.406 1.00 39.05 206 PRO E C 1
ATOM 9966 O O . PRO E 1 206 ? 114.965 138.295 -9.548 1.00 39.19 206 PRO E O 1
ATOM 9970 N N . PRO E 1 207 ? 116.333 137.249 -11.024 1.00 39.32 207 PRO E N 1
ATOM 9971 C CA . PRO E 1 207 ? 116.149 135.900 -10.506 1.00 39.30 207 PRO E CA 1
ATOM 9972 C C . PRO E 1 207 ? 116.483 135.789 -9.042 1.00 39.35 207 PRO E C 1
ATOM 9973 O O . PRO E 1 207 ? 117.361 136.489 -8.555 1.00 39.54 207 PRO E O 1
ATOM 9977 N N . GLY E 1 208 ? 115.764 134.920 -8.342 1.00 39.52 208 GLY E N 1
ATOM 9978 C CA . GLY E 1 208 ? 115.969 134.737 -6.915 1.00 38.69 208 GLY E CA 1
ATOM 9979 C C . GLY E 1 208 ? 114.716 134.240 -6.239 1.00 38.40 208 GLY E C 1
ATOM 9980 O O . GLY E 1 208 ? 113.686 133.972 -6.881 1.00 38.13 208 GLY E O 1
ATOM 9981 N N . LEU E 1 209 ? 114.816 134.107 -4.923 1.00 38.04 209 LEU E N 1
ATOM 9982 C CA . LEU E 1 209 ? 113.692 133.661 -4.118 1.00 37.31 209 LEU E CA 1
ATOM 9983 C C . LEU E 1 209 ? 113.165 134.827 -3.291 1.00 36.86 209 LEU E C 1
ATOM 9984 O O . LEU E 1 209 ? 113.825 135.291 -2.346 1.00 37.39 209 LEU E O 1
ATOM 9989 N N . TYR E 1 210 ? 111.984 135.309 -3.666 1.00 35.69 210 TYR E N 1
ATOM 9990 C CA . TYR E 1 210 ? 111.401 136.438 -2.982 1.00 34.90 210 TYR E CA 1
ATOM 9991 C C . TYR E 1 210 ? 110.200 136.033 -2.142 1.00 33.91 210 TYR E C 1
ATOM 9992 O O . TYR E 1 210 ? 109.432 135.138 -2.503 1.00 34.02 210 TYR E O 1
ATOM 10001 N N . TYR E 1 211 ? 110.072 136.713 -1.010 1.00 32.22 211 TYR E N 1
ATOM 10002 C CA . TYR E 1 211 ? 109.037 136.468 -0.041 1.00 30.13 211 TYR E CA 1
ATOM 10003 C C . TYR E 1 211 ? 108.352 137.782 0.167 1.00 28.23 211 TYR E C 1
ATOM 10004 O O . TYR E 1 211 ? 108.965 138.711 0.662 1.00 27.77 211 TYR E O 1
ATOM 10013 N N . LEU E 1 212 ? 107.085 137.869 -0.213 1.00 26.25 212 LEU E N 1
ATOM 10014 C CA . LEU E 1 212 ? 106.398 139.148 -0.187 1.00 23.99 212 LEU E CA 1
ATOM 10015 C C . LEU E 1 212 ? 105.169 139.083 0.706 1.00 23.00 212 LEU E C 1
ATOM 10016 O O . LEU E 1 212 ? 104.217 138.339 0.434 1.00 22.81 212 LEU E O 1
ATOM 10021 N N . VAL E 1 213 ? 105.180 139.878 1.763 1.00 21.18 213 VAL E N 1
ATOM 10022 C CA . VAL E 1 213 ? 104.058 139.888 2.673 1.00 20.06 213 VAL E CA 1
ATOM 10023 C C . VAL E 1 213 ? 103.046 140.967 2.299 1.00 19.16 213 VAL E C 1
ATOM 10024 O O . VAL E 1 213 ? 103.417 142.092 2.009 1.00 19.72 213 VAL E O 1
ATOM 10028 N N . HIS E 1 214 ? 101.769 140.601 2.289 1.00 18.01 214 HIS E N 1
ATOM 10029 C CA . HIS E 1 214 ? 100.704 141.577 2.198 1.00 17.05 214 HIS E CA 1
ATOM 10030 C C . HIS E 1 214 ? 99.683 141.383 3.338 1.00 18.09 214 HIS E C 1
ATOM 10031 O O . HIS E 1 214 ? 99.635 140.287 3.983 1.00 17.78 214 HIS E O 1
ATOM 10038 N N . HIS E 1 215 ? 98.883 142.444 3.548 1.00 17.85 215 HIS E N 1
ATOM 10039 C CA . HIS E 1 215 ? 97.859 142.519 4.575 1.00 18.77 215 HIS E CA 1
ATOM 10040 C C . HIS E 1 215 ? 96.501 142.806 3.992 1.00 18.16 215 HIS E C 1
ATOM 10041 O O . HIS E 1 215 ? 95.696 143.494 4.583 1.00 18.07 215 HIS E O 1
ATOM 10048 N N . SER E 1 216 ? 96.239 142.271 2.816 1.00 18.10 216 SER E N 1
ATOM 10049 C CA . SER E 1 216 ? 94.990 142.561 2.136 1.00 17.62 216 SER E CA 1
ATOM 10050 C C . SER E 1 216 ? 93.808 142.280 3.021 1.00 16.95 216 SER E C 1
ATOM 10051 O O . SER E 1 216 ? 93.736 141.229 3.686 1.00 16.76 216 SER E O 1
ATOM 10054 N N . ALA E 1 217 ? 92.889 143.230 3.012 1.00 16.14 217 ALA E N 1
ATOM 10055 C CA . ALA E 1 217 ? 91.614 143.076 3.663 1.00 15.53 217 ALA E CA 1
ATOM 10056 C C . ALA E 1 217 ? 90.515 143.735 2.823 1.00 15.35 217 ALA E C 1
ATOM 10057 O O . ALA E 1 217 ? 90.756 144.788 2.227 1.00 14.84 217 ALA E O 1
ATOM 10059 N N . LEU E 1 218 ? 89.326 143.131 2.769 1.00 15.45 218 LEU E N 1
ATOM 10060 C CA . LEU E 1 218 ? 88.156 143.772 2.112 1.00 16.49 218 LEU E CA 1
ATOM 10061 C C . LEU E 1 218 ? 87.719 145.069 2.818 1.00 17.37 218 LEU E C 1
ATOM 10062 O O . LEU E 1 218 ? 87.601 145.136 4.050 1.00 18.13 218 LEU E O 1
ATOM 10067 N N . PRO E 1 219 ? 87.478 146.116 2.046 1.00 17.39 219 PRO E N 1
ATOM 10068 C CA . PRO E 1 219 ? 86.950 147.355 2.607 1.00 17.52 219 PRO E CA 1
ATOM 10069 C C . PRO E 1 219 ? 85.525 147.225 3.198 1.00 17.30 219 PRO E C 1
ATOM 10070 O O . PRO E 1 219 ? 84.516 147.074 2.490 1.00 16.99 219 PRO E O 1
ATOM 10074 N N . THR E 1 220 ? 85.466 147.335 4.517 1.00 17.53 220 THR E N 1
ATOM 10075 C CA . THR E 1 220 ? 84.316 146.892 5.299 1.00 16.81 220 THR E CA 1
ATOM 10076 C C . THR E 1 220 ? 84.251 147.687 6.588 1.00 16.38 220 THR E C 1
ATOM 10077 O O . THR E 1 220 ? 85.308 148.013 7.127 1.00 16.47 220 THR E O 1
ATOM 10081 N N . PRO E 1 221 ? 83.036 148.023 7.086 1.00 16.57 221 PRO E N 1
ATOM 10082 C CA . PRO E 1 221 ? 82.949 148.764 8.371 1.00 16.09 221 PRO E CA 1
ATOM 10083 C C . PRO E 1 221 ? 83.768 148.092 9.476 1.00 16.04 221 PRO E C 1
ATOM 10084 O O . PRO E 1 221 ? 84.566 148.762 10.140 1.00 16.05 221 PRO E O 1
ATOM 10088 N N . GLU E 1 222 ? 83.644 146.782 9.639 1.00 15.83 222 GLU E N 1
ATOM 10089 C CA . GLU E 1 222 ? 84.544 146.113 10.575 1.00 16.69 222 GLU E CA 1
ATOM 10090 C C . GLU E 1 222 ? 86.053 146.380 10.244 1.00 17.80 222 GLU E C 1
ATOM 10091 O O . GLU E 1 222 ? 86.805 146.824 11.105 1.00 18.97 222 GLU E O 1
ATOM 10097 N N . GLY E 1 223 ? 86.504 146.134 9.014 1.00 18.22 223 GLY E N 1
ATOM 10098 C CA . GLY E 1 223 ? 87.906 146.363 8.665 1.00 17.95 223 GLY E CA 1
ATOM 10099 C C . GLY E 1 223 ? 88.384 147.782 8.917 1.00 17.96 223 GLY E C 1
ATOM 10100 O O . GLY E 1 223 ? 89.552 148.004 9.232 1.00 18.19 223 GLY E O 1
ATOM 10101 N N . ARG E 1 224 ? 87.488 148.752 8.822 1.00 17.53 224 ARG E N 1
ATOM 10102 C CA . ARG E 1 224 ? 87.931 150.125 8.963 1.00 17.84 224 ARG E CA 1
ATOM 10103 C C . ARG E 1 224 ? 88.004 150.611 10.388 1.00 17.82 224 ARG E C 1
ATOM 10104 O O . ARG E 1 224 ? 88.342 151.733 10.666 1.00 17.36 224 ARG E O 1
ATOM 10112 N N . ALA E 1 225 ? 87.691 149.720 11.297 1.00 18.48 225 ALA E N 1
ATOM 10113 C CA . ALA E 1 225 ? 87.886 149.957 12.672 1.00 18.17 225 ALA E CA 1
ATOM 10114 C C . ALA E 1 225 ? 89.366 149.904 12.920 1.00 18.97 225 ALA E C 1
ATOM 10115 O O . ALA E 1 225 ? 89.826 150.505 13.851 1.00 19.72 225 ALA E O 1
ATOM 10117 N N . LEU E 1 226 ? 90.134 149.181 12.111 1.00 20.13 226 LEU E N 1
ATOM 10118 C CA . LEU E 1 226 ? 91.610 149.223 12.251 1.00 20.87 226 LEU E CA 1
ATOM 10119 C C . LEU E 1 226 ? 92.218 150.516 11.660 1.00 21.90 226 LEU E C 1
ATOM 10120 O O . LEU E 1 226 ? 91.931 150.895 10.505 1.00 22.40 226 LEU E O 1
ATOM 10125 N N . PRO E 1 227 ? 93.008 151.243 12.468 1.00 22.02 227 PRO E N 1
ATOM 10126 C CA . PRO E 1 227 ? 93.757 152.399 11.989 1.00 21.50 227 PRO E CA 1
ATOM 10127 C C . PRO E 1 227 ? 94.573 152.199 10.689 1.00 21.18 227 PRO E C 1
ATOM 10128 O O . PRO E 1 227 ? 94.655 153.138 9.904 1.00 21.94 227 PRO E O 1
ATOM 10132 N N . ASP E 1 228 ? 95.144 151.023 10.437 1.00 20.06 228 ASP E N 1
ATOM 10133 C CA . ASP E 1 228 ? 95.900 150.821 9.198 1.00 19.63 228 ASP E CA 1
ATOM 10134 C C . ASP E 1 228 ? 95.077 150.290 8.002 1.00 19.57 228 ASP E C 1
ATOM 10135 O O . ASP E 1 228 ? 95.609 149.714 7.036 1.00 19.53 228 ASP E O 1
ATOM 10140 N N . TRP E 1 229 ? 93.772 150.488 8.059 1.00 19.08 229 TRP E N 1
ATOM 10141 C CA . TRP E 1 229 ? 92.936 150.040 6.995 1.00 18.53 229 TRP E CA 1
ATOM 10142 C C . TRP E 1 229 ? 93.322 150.643 5.656 1.00 19.18 229 TRP E C 1
ATOM 10143 O O . TRP E 1 229 ? 93.198 149.960 4.657 1.00 20.05 229 TRP E O 1
ATOM 10154 N N . PRO E 1 230 ? 93.792 151.918 5.606 1.00 19.70 230 PRO E N 1
ATOM 10155 C CA . PRO E 1 230 ? 94.102 152.355 4.240 1.00 19.15 230 PRO E CA 1
ATOM 10156 C C . PRO E 1 230 ? 95.107 151.476 3.561 1.00 18.66 230 PRO E C 1
ATOM 10157 O O . PRO E 1 230 ? 94.922 151.182 2.379 1.00 19.75 230 PRO E O 1
ATOM 10161 N N . THR E 1 231 ? 96.115 150.995 4.276 1.00 17.63 231 THR E N 1
ATOM 10162 C CA . THR E 1 231 ? 97.151 150.215 3.576 1.00 16.76 231 THR E CA 1
ATOM 10163 C C . THR E 1 231 ? 96.718 148.769 3.281 1.00 16.77 231 THR E C 1
ATOM 10164 O O . THR E 1 231 ? 97.058 148.193 2.234 1.00 18.14 231 THR E O 1
ATOM 10168 N N . ARG E 1 232 ? 95.924 148.190 4.173 1.00 15.95 232 ARG E N 1
ATOM 10169 C CA . ARG E 1 232 ? 95.407 146.847 3.979 1.00 14.35 232 ARG E CA 1
ATOM 10170 C C . ARG E 1 232 ? 94.480 146.781 2.766 1.00 13.86 232 ARG E C 1
ATOM 10171 O O . ARG E 1 232 ? 94.499 145.808 2.007 1.00 13.28 232 ARG E O 1
ATOM 10179 N N . GLU E 1 233 ? 93.687 147.823 2.581 1.00 12.79 233 GLU E N 1
ATOM 10180 C CA . GLU E 1 233 ? 92.817 147.885 1.442 1.00 13.29 233 GLU E CA 1
ATOM 10181 C C . GLU E 1 233 ? 93.534 148.028 0.130 1.00 13.89 233 GLU E C 1
ATOM 10182 O O . GLU E 1 233 ? 93.160 147.442 -0.882 1.00 13.70 233 GLU E O 1
ATOM 10188 N N . ALA E 1 234 ? 94.602 148.814 0.172 1.00 15.24 234 ALA E N 1
ATOM 10189 C CA . ALA E 1 234 ? 95.471 149.044 -0.964 1.00 14.92 234 ALA E CA 1
ATOM 10190 C C . ALA E 1 234 ? 96.082 147.700 -1.388 1.00 15.43 234 ALA E C 1
ATOM 10191 O O . ALA E 1 234 ? 96.036 147.340 -2.560 1.00 16.16 234 ALA E O 1
ATOM 10193 N N . ASP E 1 235 ? 96.615 146.924 -0.460 1.00 15.68 235 ASP E N 1
ATOM 10194 C CA . ASP E 1 235 ? 97.092 145.612 -0.863 1.00 16.71 235 ASP E CA 1
ATOM 10195 C C . ASP E 1 235 ? 96.020 144.895 -1.675 1.00 16.14 235 ASP E C 1
ATOM 10196 O O . ASP E 1 235 ? 96.260 144.334 -2.736 1.00 16.00 235 ASP E O 1
ATOM 10201 N N . TYR E 1 236 ? 94.805 144.964 -1.187 1.00 15.79 236 TYR E N 1
ATOM 10202 C CA . TYR E 1 236 ? 93.781 144.125 -1.737 1.00 15.47 236 TYR E CA 1
ATOM 10203 C C . TYR E 1 236 ? 93.477 144.576 -3.164 1.00 15.22 236 TYR E C 1
ATOM 10204 O O . TYR E 1 236 ? 93.261 143.760 -4.046 1.00 15.51 236 TYR E O 1
ATOM 10213 N N . PHE E 1 237 ? 93.459 145.881 -3.387 1.00 14.91 237 PHE E N 1
ATOM 10214 C CA . PHE E 1 237 ? 93.168 146.401 -4.710 1.00 13.46 237 PHE E CA 1
ATOM 10215 C C . PHE E 1 237 ? 94.300 146.219 -5.687 1.00 13.07 237 PHE E C 1
ATOM 10216 O O . PHE E 1 237 ? 94.044 146.015 -6.848 1.00 12.44 237 PHE E O 1
ATOM 10224 N N . ALA E 1 238 ? 95.539 146.255 -5.201 1.00 13.81 238 ALA E N 1
ATOM 10225 C CA . ALA E 1 238 ? 96.725 146.128 -6.044 1.00 14.88 238 ALA E CA 1
ATOM 10226 C C . ALA E 1 238 ? 96.760 144.706 -6.516 1.00 16.46 238 ALA E C 1
ATOM 10227 O O . ALA E 1 238 ? 96.933 144.445 -7.712 1.00 17.80 238 ALA E O 1
ATOM 10229 N N . LEU E 1 239 ? 96.552 143.774 -5.587 1.00 16.99 239 LEU E N 1
ATOM 10230 C CA . LEU E 1 239 ? 96.592 142.386 -5.951 1.00 17.25 239 LEU E CA 1
ATOM 10231 C C . LEU E 1 239 ? 95.483 142.005 -6.899 1.00 17.61 239 LEU E C 1
ATOM 10232 O O . LEU E 1 239 ? 95.588 141.006 -7.568 1.00 18.50 239 LEU E O 1
ATOM 10237 N N . SER E 1 240 ? 94.423 142.781 -6.990 1.00 18.21 240 SER E N 1
ATOM 10238 C CA . SER E 1 240 ? 93.345 142.357 -7.848 1.00 19.04 240 SER E CA 1
ATOM 10239 C C . SER E 1 240 ? 93.318 143.101 -9.166 1.00 20.02 240 SER E C 1
ATOM 10240 O O . SER E 1 240 ? 92.431 142.903 -9.995 1.00 19.95 240 SER E O 1
ATOM 10243 N N . HIS E 1 241 ? 94.346 143.915 -9.385 1.00 21.30 241 HIS E N 1
ATOM 10244 C CA . HIS E 1 241 ? 94.512 144.630 -10.639 1.00 22.36 241 HIS E CA 1
ATOM 10245 C C . HIS E 1 241 ? 95.121 143.711 -11.738 1.00 22.35 241 HIS E C 1
ATOM 10246 O O . HIS E 1 241 ? 96.134 143.003 -11.475 1.00 22.46 241 HIS E O 1
ATOM 10253 N N . PRO E 1 242 ? 94.527 143.716 -12.973 1.00 22.21 242 PRO E N 1
ATOM 10254 C CA . PRO E 1 242 ? 94.988 142.820 -14.075 1.00 22.47 242 PRO E CA 1
ATOM 10255 C C . PRO E 1 242 ? 96.485 142.956 -14.356 1.00 23.28 242 PRO E C 1
ATOM 10256 O O . PRO E 1 242 ? 97.194 141.953 -14.449 1.00 23.28 242 PRO E O 1
ATOM 10260 N N . GLU E 1 243 ? 96.955 144.199 -14.450 1.00 24.46 243 GLU E N 1
ATOM 10261 C CA . GLU E 1 243 ? 98.379 144.536 -14.408 1.00 26.25 243 GLU E CA 1
ATOM 10262 C C . GLU E 1 243 ? 99.244 143.752 -13.433 1.00 25.53 243 GLU E C 1
ATOM 10263 O O . GLU E 1 243 ? 100.294 143.257 -13.789 1.00 25.65 243 GLU E O 1
ATOM 10269 N N . VAL E 1 244 ? 98.811 143.687 -12.185 1.00 25.23 244 VAL E N 1
ATOM 10270 C CA . VAL E 1 244 ? 99.624 143.131 -11.135 1.00 24.93 244 VAL E CA 1
ATOM 10271 C C . VAL E 1 244 ? 99.530 141.638 -11.247 1.00 25.42 244 VAL E C 1
ATOM 10272 O O . VAL E 1 244 ? 100.503 140.919 -10.980 1.00 24.48 244 VAL E O 1
ATOM 10276 N N . ARG E 1 245 ? 98.360 141.165 -11.667 1.00 26.20 245 ARG E N 1
ATOM 10277 C CA . ARG E 1 245 ? 98.222 139.736 -11.826 1.00 27.76 245 ARG E CA 1
ATOM 10278 C C . ARG E 1 245 ? 99.099 139.196 -12.925 1.00 27.88 245 ARG E C 1
ATOM 10279 O O . ARG E 1 245 ? 99.576 138.063 -12.844 1.00 28.08 245 ARG E O 1
ATOM 10287 N N . ARG E 1 246 ? 99.370 140.057 -13.903 1.00 28.48 246 ARG E N 1
ATOM 10288 C CA . ARG E 1 246 ? 100.342 139.797 -14.964 1.00 28.84 246 ARG E CA 1
ATOM 10289 C C . ARG E 1 246 ? 101.794 139.772 -14.468 1.00 28.82 246 ARG E C 1
ATOM 10290 O O . ARG E 1 246 ? 102.512 138.778 -14.665 1.00 28.98 246 ARG E O 1
ATOM 10298 N N . VAL E 1 247 ? 102.222 140.869 -13.836 1.00 28.38 247 VAL E N 1
ATOM 10299 C CA . VAL E 1 247 ? 103.532 140.943 -13.235 1.00 28.07 247 VAL E CA 1
ATOM 10300 C C . VAL E 1 247 ? 103.732 139.711 -12.375 1.00 29.28 247 VAL E C 1
ATOM 10301 O O . VAL E 1 247 ? 104.789 139.068 -12.444 1.00 30.57 247 VAL E O 1
ATOM 10305 N N . LEU E 1 248 ? 102.719 139.366 -11.574 1.00 29.74 248 LEU E N 1
ATOM 10306 C CA . LEU E 1 248 ? 102.785 138.185 -10.696 1.00 29.64 248 LEU E CA 1
ATOM 10307 C C . LEU E 1 248 ? 102.961 136.859 -11.423 1.00 30.22 248 LEU E C 1
ATOM 10308 O O . LEU E 1 248 ? 103.657 135.962 -10.930 1.00 29.68 248 LEU E O 1
ATOM 10313 N N . ALA E 1 249 ? 102.315 136.759 -12.593 1.00 31.19 249 ALA E N 1
ATOM 10314 C CA . ALA E 1 249 ? 102.298 135.547 -13.424 1.00 31.83 249 ALA E CA 1
ATOM 10315 C C . ALA E 1 249 ? 103.692 135.189 -13.906 1.00 32.38 249 ALA E C 1
ATOM 10316 O O . ALA E 1 249 ? 104.010 134.017 -14.063 1.00 32.35 249 ALA E O 1
ATOM 10318 N N . GLU E 1 250 ? 104.519 136.214 -14.114 1.00 33.31 250 GLU E N 1
ATOM 10319 C CA . GLU E 1 250 ? 105.906 136.046 -14.550 1.00 34.13 250 GLU E CA 1
ATOM 10320 C C . GLU E 1 250 ? 106.825 135.496 -13.472 1.00 33.56 250 GLU E C 1
ATOM 10321 O O . GLU E 1 250 ? 108.029 135.435 -13.710 1.00 34.18 250 GLU E O 1
ATOM 10327 N N . PHE E 1 251 ? 106.322 135.179 -12.275 1.00 32.58 251 PHE E N 1
ATOM 10328 C CA . PHE 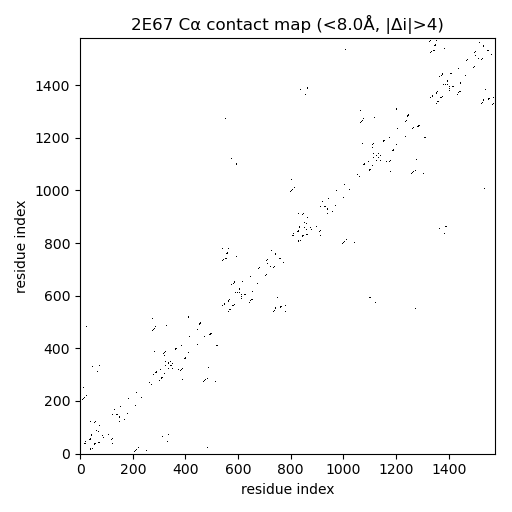E 1 251 ? 107.174 134.546 -11.261 1.00 31.31 251 PHE E CA 1
ATOM 10329 C C . PHE E 1 251 ? 106.782 133.106 -11.186 1.00 31.79 251 PHE E C 1
ATOM 10330 O O . PHE E 1 251 ? 105.675 132.746 -11.565 1.00 32.13 251 PHE E O 1
ATOM 10338 N N . HIS E 1 252 ? 107.691 132.255 -10.747 1.00 32.71 252 HIS E N 1
ATOM 10339 C CA . HIS E 1 252 ? 107.281 130.909 -10.464 1.00 33.81 252 HIS E CA 1
ATOM 10340 C C . HIS E 1 252 ? 106.836 130.951 -9.022 1.00 33.17 252 HIS E C 1
ATOM 10341 O O . HIS E 1 252 ? 107.630 131.285 -8.128 1.00 33.05 252 HIS E O 1
ATOM 10348 N N . PRO E 1 253 ? 105.557 130.610 -8.786 1.00 32.73 253 PRO E N 1
ATOM 10349 C CA . PRO E 1 253 ? 104.941 130.741 -7.462 1.00 31.98 253 PRO E CA 1
ATOM 10350 C C . PRO E 1 253 ? 105.346 129.518 -6.647 1.00 31.32 253 PRO E C 1
ATOM 10351 O O . PRO E 1 253 ? 105.454 128.428 -7.200 1.00 31.52 253 PRO E O 1
ATOM 10355 N N . LEU E 1 254 ? 105.621 129.706 -5.363 1.00 30.53 254 LEU E N 1
ATOM 10356 C CA . LEU E 1 254 ? 106.150 128.636 -4.518 1.00 29.55 254 LEU E CA 1
ATOM 10357 C C . LEU E 1 254 ? 105.440 128.678 -3.172 1.00 29.33 254 LEU E C 1
ATOM 10358 O O . LEU E 1 254 ? 105.377 129.750 -2.522 1.00 29.45 254 LEU E O 1
ATOM 10363 N N . THR E 1 255 ? 104.907 127.528 -2.750 1.00 28.37 255 THR E N 1
ATOM 10364 C CA . THR E 1 255 ? 104.196 127.471 -1.481 1.00 27.91 255 THR E CA 1
ATOM 10365 C C . THR E 1 255 ? 105.053 126.869 -0.398 1.00 28.00 255 THR E C 1
ATOM 10366 O O . THR E 1 255 ? 105.829 125.948 -0.650 1.00 28.31 255 THR E O 1
ATOM 10370 N N . TRP E 1 256 ? 104.887 127.355 0.823 1.00 28.02 256 TRP E N 1
ATOM 10371 C CA . TRP E 1 256 ? 105.563 126.741 1.948 1.00 28.38 256 TRP E CA 1
ATOM 10372 C C . TRP E 1 256 ? 105.348 125.240 2.000 1.00 28.81 256 TRP E C 1
ATOM 10373 O O . TRP E 1 256 ? 106.240 124.500 2.370 1.00 28.73 256 TRP E O 1
ATOM 10384 N N . ARG E 1 257 ? 104.174 124.781 1.599 1.00 30.06 257 ARG E N 1
ATOM 10385 C CA . ARG E 1 257 ? 103.918 123.346 1.586 1.00 31.67 257 ARG E CA 1
ATOM 10386 C C . ARG E 1 257 ? 105.030 122.618 0.810 1.00 32.77 257 ARG E C 1
ATOM 10387 O O . ARG E 1 257 ? 105.535 121.570 1.253 1.00 32.23 257 ARG E O 1
ATOM 10395 N N . ALA E 1 258 ? 105.402 123.200 -0.336 1.00 34.03 258 ALA E N 1
ATOM 10396 C CA . ALA E 1 258 ? 106.389 122.616 -1.228 1.00 34.89 258 ALA E CA 1
ATOM 10397 C C . ALA E 1 258 ? 107.783 122.702 -0.594 1.00 35.90 258 ALA E C 1
ATOM 10398 O O . ALA E 1 258 ? 108.519 121.728 -0.598 1.00 35.56 258 ALA E O 1
ATOM 10400 N N . VAL E 1 259 ? 108.129 123.842 -0.005 1.00 37.52 259 VAL E N 1
ATOM 10401 C CA . VAL E 1 259 ? 109.414 123.967 0.680 1.00 39.48 259 VAL E CA 1
ATOM 10402 C C . VAL E 1 259 ? 109.513 122.899 1.763 1.00 41.32 259 VAL E C 1
ATOM 10403 O O . VAL E 1 259 ? 110.581 122.392 2.081 1.00 41.48 259 VAL E O 1
ATOM 10407 N N . ARG E 1 260 ? 108.365 122.555 2.322 1.00 43.87 260 ARG E N 1
ATOM 10408 C CA . ARG E 1 260 ? 108.318 121.667 3.469 1.00 45.91 260 ARG E CA 1
ATOM 10409 C C . ARG E 1 260 ? 108.537 120.204 3.084 1.00 46.81 260 ARG E C 1
ATOM 10410 O O . ARG E 1 260 ? 109.290 119.523 3.748 1.00 46.54 260 ARG E O 1
ATOM 10418 N N . GLU E 1 261 ? 107.888 119.736 2.017 1.00 48.71 261 GLU E N 1
ATOM 10419 C CA . GLU E 1 261 ? 108.182 118.426 1.436 1.00 50.82 261 GLU E CA 1
ATOM 10420 C C . GLU E 1 261 ? 109.664 118.282 1.116 1.00 51.62 261 GLU E C 1
ATOM 10421 O O . GLU E 1 261 ? 110.205 117.178 1.175 1.00 52.13 261 GLU E O 1
ATOM 10427 N N . ALA E 1 262 ? 110.321 119.396 0.792 1.00 52.59 262 ALA E N 1
ATOM 10428 C CA . ALA E 1 262 ? 111.758 119.394 0.486 1.00 53.13 262 ALA E CA 1
ATOM 10429 C C . ALA E 1 262 ? 112.674 119.282 1.709 1.00 53.73 262 ALA E C 1
ATOM 10430 O O . ALA E 1 262 ? 113.780 118.789 1.594 1.00 54.27 262 ALA E O 1
ATOM 10432 N N . LEU E 1 263 ? 112.243 119.735 2.876 1.00 54.39 263 LEU E N 1
ATOM 10433 C CA . LEU E 1 263 ? 113.164 119.756 4.009 1.00 54.87 263 LEU E CA 1
ATOM 10434 C C . LEU E 1 263 ? 112.957 118.651 5.019 1.00 55.02 263 LEU E C 1
ATOM 10435 O O . LEU E 1 263 ? 113.921 118.236 5.660 1.00 55.15 263 LEU E O 1
ATOM 10440 N N . PHE E 1 264 ? 111.707 118.205 5.186 1.00 55.17 264 PHE E N 1
ATOM 10441 C CA . PHE E 1 264 ? 111.335 117.272 6.256 1.00 55.30 264 PHE E CA 1
ATOM 10442 C C . PHE E 1 264 ? 110.846 115.921 5.694 1.00 55.25 264 PHE E C 1
ATOM 10443 O O . PHE E 1 264 ? 110.390 115.823 4.547 1.00 54.75 264 PHE E O 1
ATOM 10451 N N . ASP F 1 2 ? 12.553 220.511 41.583 1.00 69.21 2 ASP F N 1
ATOM 10452 C CA . ASP F 1 2 ? 12.326 221.221 40.298 1.00 69.44 2 ASP F CA 1
ATOM 10453 C C . ASP F 1 2 ? 11.762 220.268 39.271 1.00 69.19 2 ASP F C 1
ATOM 10454 O O . ASP F 1 2 ? 10.817 220.613 38.551 1.00 69.04 2 ASP F O 1
ATOM 10459 N N . LEU F 1 3 ? 12.375 219.088 39.171 1.00 68.75 3 LEU F N 1
ATOM 10460 C CA . LEU F 1 3 ? 11.846 218.041 38.307 1.00 68.04 3 LEU F CA 1
ATOM 10461 C C . LEU F 1 3 ? 10.466 217.604 38.811 1.00 67.81 3 LEU F C 1
ATOM 10462 O O . LEU F 1 3 ? 9.517 217.478 38.027 1.00 67.38 3 LEU F O 1
ATOM 10467 N N . LEU F 1 4 ? 10.360 217.398 40.123 1.00 67.45 4 LEU F N 1
ATOM 10468 C CA . LEU F 1 4 ? 9.077 217.092 40.728 1.00 67.25 4 LEU F CA 1
ATOM 10469 C C . LEU F 1 4 ? 8.044 218.125 40.333 1.00 67.08 4 LEU F C 1
ATOM 10470 O O . LEU F 1 4 ? 6.870 217.801 40.177 1.00 67.00 4 LEU F O 1
ATOM 10475 N N . GLU F 1 5 ? 8.497 219.367 40.163 1.00 66.95 5 GLU F N 1
ATOM 10476 C CA . GLU F 1 5 ? 7.642 220.451 39.680 1.00 66.68 5 GLU F CA 1
ATOM 10477 C C . GLU F 1 5 ? 7.148 220.170 38.267 1.00 65.81 5 GLU F C 1
ATOM 10478 O O . GLU F 1 5 ? 5.952 220.019 38.045 1.00 65.22 5 GLU F O 1
ATOM 10484 N N . ARG F 1 6 ? 8.082 220.062 37.328 1.00 65.26 6 ARG F N 1
ATOM 10485 C CA . ARG F 1 6 ? 7.738 219.870 35.921 1.00 64.79 6 ARG F CA 1
ATOM 10486 C C . ARG F 1 6 ? 6.913 218.634 35.645 1.00 64.01 6 ARG F C 1
ATOM 10487 O O . ARG F 1 6 ? 6.256 218.571 34.619 1.00 64.26 6 ARG F O 1
ATOM 10495 N N . LEU F 1 7 ? 6.915 217.669 36.562 1.00 63.18 7 LEU F N 1
ATOM 10496 C CA . LEU F 1 7 ? 6.013 216.509 36.447 1.00 62.16 7 LEU F CA 1
ATOM 10497 C C . LEU F 1 7 ? 4.729 216.691 37.260 1.00 61.59 7 LEU F C 1
ATOM 10498 O O . LEU F 1 7 ? 3.873 215.800 37.275 1.00 61.40 7 LEU F O 1
ATOM 10503 N N . GLY F 1 8 ? 4.606 217.836 37.940 1.00 60.87 8 GLY F N 1
ATOM 10504 C CA . GLY F 1 8 ? 3.423 218.145 38.749 1.00 59.77 8 GLY F CA 1
ATOM 10505 C C . GLY F 1 8 ? 3.276 217.185 39.910 1.00 59.27 8 GLY F C 1
ATOM 10506 O O . GLY F 1 8 ? 2.163 216.760 40.240 1.00 59.15 8 GLY F O 1
ATOM 10507 N N . LEU F 1 9 ? 4.420 216.823 40.499 1.00 58.53 9 LEU F N 1
ATOM 10508 C CA . LEU F 1 9 ? 4.500 215.952 41.679 1.00 57.44 9 LEU F CA 1
ATOM 10509 C C . LEU F 1 9 ? 5.260 216.688 42.786 1.00 56.80 9 LEU F C 1
ATOM 10510 O O . LEU F 1 9 ? 5.902 216.054 43.646 1.00 57.26 9 LEU F O 1
ATOM 10515 N N . GLY F 1 10 ? 5.183 218.022 42.758 1.00 55.45 10 GLY F N 1
ATOM 10516 C CA . GLY F 1 10 ? 5.781 218.855 43.801 1.00 53.58 10 GLY F CA 1
ATOM 10517 C C . GLY F 1 10 ? 5.092 218.663 45.146 1.00 52.10 10 GLY F C 1
ATOM 10518 O O . GLY F 1 10 ? 3.859 218.539 45.211 1.00 51.76 10 GLY F O 1
ATOM 10519 N N . GLY F 1 11 ? 5.897 218.619 46.211 1.00 50.83 11 GLY F N 1
ATOM 10520 C CA . GLY F 1 11 ? 5.403 218.454 47.589 1.00 49.30 11 GLY F CA 1
ATOM 10521 C C . GLY F 1 11 ? 5.160 217.012 48.012 1.00 48.48 11 GLY F C 1
ATOM 10522 O O . GLY F 1 11 ? 5.209 216.703 49.209 1.00 48.35 11 GLY F O 1
ATOM 10523 N N . ARG F 1 12 ? 4.917 216.137 47.021 1.00 47.21 12 ARG F N 1
ATOM 10524 C CA . ARG F 1 12 ? 4.610 214.709 47.217 1.00 45.30 12 ARG F CA 1
ATOM 10525 C C . ARG F 1 12 ? 5.861 213.850 47.548 1.00 43.63 12 ARG F C 1
ATOM 10526 O O . ARG F 1 12 ? 7.006 214.236 47.256 1.00 43.07 12 ARG F O 1
ATOM 10534 N N . ARG F 1 13 ? 5.620 212.702 48.190 1.00 41.64 13 ARG F N 1
ATOM 10535 C CA . ARG F 1 13 ? 6.623 211.633 48.347 1.00 39.69 13 ARG F CA 1
ATOM 10536 C C . ARG F 1 13 ? 6.633 210.672 47.121 1.00 38.23 13 ARG F C 1
ATOM 10537 O O . ARG F 1 13 ? 5.694 209.882 46.915 1.00 37.57 13 ARG F O 1
ATOM 10545 N N . VAL F 1 14 ? 7.683 210.741 46.303 1.00 36.46 14 VAL F N 1
ATOM 10546 C CA . VAL F 1 14 ? 7.724 209.919 45.074 1.00 34.60 14 VAL F CA 1
ATOM 10547 C C . VAL F 1 14 ? 8.875 208.932 45.026 1.00 33.07 14 VAL F C 1
ATOM 10548 O O . VAL F 1 14 ? 10.029 209.257 45.346 1.00 33.09 14 VAL F O 1
ATOM 10552 N N . LEU F 1 15 ? 8.529 207.711 44.647 1.00 31.15 15 LEU F N 1
ATOM 10553 C CA . LEU F 1 15 ? 9.501 206.639 44.616 1.00 29.43 15 LEU F CA 1
ATOM 10554 C C . LEU F 1 15 ? 9.668 206.020 43.234 1.00 28.67 15 LEU F C 1
ATOM 10555 O O . LEU F 1 15 ? 8.675 205.653 42.553 1.00 27.61 15 LEU F O 1
ATOM 10560 N N . ILE F 1 16 ? 10.936 205.949 42.840 1.00 27.42 16 ILE F N 1
ATOM 10561 C CA . ILE F 1 16 ? 11.368 205.119 41.736 1.00 26.98 16 ILE F CA 1
ATOM 10562 C C . ILE F 1 16 ? 12.021 203.867 42.311 1.00 26.04 16 ILE F C 1
ATOM 10563 O O . ILE F 1 16 ? 13.170 203.929 42.800 1.00 25.30 16 ILE F O 1
ATOM 10568 N N . LEU F 1 17 ? 11.294 202.748 42.213 1.00 24.85 17 LEU F N 1
ATOM 10569 C CA . LEU F 1 17 ? 11.741 201.446 42.716 1.00 23.95 17 LEU F CA 1
ATOM 10570 C C . LEU F 1 17 ? 12.444 200.611 41.639 1.00 23.61 17 LEU F C 1
ATOM 10571 O O . LEU F 1 17 ? 11.854 200.293 40.616 1.00 23.85 17 LEU F O 1
ATOM 10576 N N . HIS F 1 18 ? 13.699 200.252 41.885 1.00 23.24 18 HIS F N 1
ATOM 10577 C CA . HIS F 1 18 ? 14.572 199.757 40.837 1.00 23.58 18 HIS F CA 1
ATOM 10578 C C . HIS F 1 18 ? 15.205 198.391 41.077 1.00 23.51 18 HIS F C 1
ATOM 10579 O O . HIS F 1 18 ? 15.949 198.193 42.054 1.00 23.51 18 HIS F O 1
ATOM 10586 N N . HIS F 1 19 ? 14.953 197.474 40.144 1.00 22.63 19 HIS F N 1
ATOM 10587 C CA . HIS F 1 19 ? 15.445 196.121 40.250 1.00 22.00 19 HIS F CA 1
ATOM 10588 C C . HIS F 1 19 ? 16.767 195.995 39.507 1.00 23.02 19 HIS F C 1
ATOM 10589 O O . HIS F 1 19 ? 16.791 196.051 38.287 1.00 23.48 19 HIS F O 1
ATOM 10596 N N . ASP F 1 20 ? 17.868 195.837 40.230 1.00 23.85 20 ASP F N 1
ATOM 10597 C CA . ASP F 1 20 ? 19.176 195.671 39.603 1.00 25.15 20 ASP F CA 1
ATOM 10598 C C . ASP F 1 20 ? 19.373 194.286 39.058 1.00 24.97 20 ASP F C 1
ATOM 10599 O O . ASP F 1 20 ? 18.671 193.356 39.470 1.00 25.08 20 ASP F O 1
ATOM 10604 N N . ASP F 1 21 ? 20.355 194.167 38.154 1.00 24.64 21 ASP F N 1
ATOM 10605 C CA . ASP F 1 21 ? 21.021 192.896 37.792 1.00 23.80 21 ASP F CA 1
ATOM 10606 C C . ASP F 1 21 ? 20.122 191.916 37.006 1.00 22.82 21 ASP F C 1
ATOM 10607 O O . ASP F 1 21 ? 20.340 190.707 37.027 1.00 22.40 21 ASP F O 1
ATOM 10612 N N . LEU F 1 22 ? 19.099 192.438 36.335 1.00 21.56 22 LEU F N 1
ATOM 10613 C CA . LEU F 1 22 ? 18.266 191.627 35.488 1.00 20.20 22 LEU F CA 1
ATOM 10614 C C . LEU F 1 22 ? 19.119 190.994 34.389 1.00 19.99 22 LEU F C 1
ATOM 10615 O O . LEU F 1 22 ? 20.165 191.538 33.999 1.00 19.33 22 LEU F O 1
ATOM 10620 N N . GLY F 1 23 ? 18.682 189.831 33.907 1.00 19.66 23 GLY F N 1
ATOM 10621 C CA . GLY F 1 23 ? 19.414 189.105 32.878 1.00 19.33 23 GLY F CA 1
ATOM 10622 C C . GLY F 1 23 ? 20.688 188.418 33.350 1.00 19.24 23 GLY F C 1
ATOM 10623 O O . GLY F 1 23 ? 21.287 187.634 32.623 1.00 19.02 23 GLY F O 1
ATOM 10624 N N . LEU F 1 24 ? 21.093 188.688 34.581 1.00 19.55 24 LEU F N 1
ATOM 10625 C CA . LEU F 1 24 ? 22.230 187.997 35.182 1.00 19.67 24 LEU F CA 1
ATOM 10626 C C . LEU F 1 24 ? 21.956 186.535 35.489 1.00 19.36 24 LEU F C 1
ATOM 10627 O O . LEU F 1 24 ? 22.839 185.699 35.302 1.00 20.33 24 LEU F O 1
ATOM 10632 N N . THR F 1 25 ? 20.777 186.226 36.025 1.00 18.24 25 THR F N 1
ATOM 10633 C CA . THR F 1 25 ? 20.351 184.835 36.134 1.00 16.77 25 THR F CA 1
ATOM 10634 C C . THR F 1 25 ? 18.888 184.723 35.816 1.00 16.96 25 THR F C 1
ATOM 10635 O O . THR F 1 25 ? 18.153 185.733 35.779 1.00 17.11 25 THR F O 1
ATOM 10639 N N . HIS F 1 26 ? 18.466 183.478 35.632 1.00 16.17 26 HIS F N 1
ATOM 10640 C CA . HIS F 1 26 ? 17.079 183.165 35.536 1.00 16.12 26 HIS F CA 1
ATOM 10641 C C . HIS F 1 26 ? 16.294 183.506 36.830 1.00 15.81 26 HIS F C 1
ATOM 10642 O O . HIS F 1 26 ? 15.123 183.947 36.787 1.00 15.61 26 HIS F O 1
ATOM 10649 N N . ALA F 1 27 ? 16.936 183.310 37.978 1.00 14.84 27 ALA F N 1
ATOM 10650 C CA . ALA F 1 27 ? 16.277 183.595 39.232 1.00 14.04 27 ALA F CA 1
ATOM 10651 C C . ALA F 1 27 ? 15.953 185.099 39.387 1.00 13.95 27 ALA F C 1
ATOM 10652 O O . ALA F 1 27 ? 14.924 185.467 40.001 1.00 12.79 27 ALA F O 1
ATOM 10654 N N . GLN F 1 28 ? 16.814 185.962 38.833 1.00 14.04 28 GLN F N 1
ATOM 10655 C CA . GLN F 1 28 ? 16.558 187.387 38.943 1.00 14.74 28 GLN F CA 1
ATOM 10656 C C . GLN F 1 28 ? 15.365 187.665 38.097 1.00 14.95 28 GLN F C 1
ATOM 10657 O O . GLN F 1 28 ? 14.399 188.260 38.574 1.00 16.19 28 GLN F O 1
ATOM 10663 N N . ASN F 1 29 ? 15.393 187.189 36.856 1.00 14.46 29 ASN F N 1
ATOM 10664 C CA . ASN F 1 29 ? 14.364 187.525 35.904 1.00 13.76 29 ASN F CA 1
ATOM 10665 C C . ASN F 1 29 ? 13.041 187.034 36.417 1.00 13.03 29 ASN F C 1
ATOM 10666 O O . ASN F 1 29 ? 11.996 187.655 36.222 1.00 12.61 29 ASN F O 1
ATOM 10671 N N . GLY F 1 30 ? 13.096 185.905 37.097 1.00 12.78 30 GLY F N 1
ATOM 10672 C CA . GLY F 1 30 ? 11.898 185.317 37.630 1.00 13.13 30 GLY F CA 1
ATOM 10673 C C . GLY F 1 30 ? 11.326 186.205 38.695 1.00 13.39 30 GLY F C 1
ATOM 10674 O O . GLY F 1 30 ? 10.105 186.385 38.760 1.00 13.58 30 GLY F O 1
ATOM 10675 N N . ALA F 1 31 ? 12.201 186.743 39.544 1.00 13.52 31 ALA F N 1
ATOM 10676 C CA . ALA F 1 31 ? 11.758 187.677 40.557 1.00 14.24 31 ALA F CA 1
ATOM 10677 C C . ALA F 1 31 ? 11.115 188.889 39.882 1.00 14.95 31 ALA F C 1
ATOM 10678 O O . ALA F 1 31 ? 10.044 189.329 40.284 1.00 14.74 31 ALA F O 1
ATOM 10680 N N . TYR F 1 32 ? 11.752 189.405 38.838 1.00 15.84 32 TYR F N 1
ATOM 10681 C CA . TYR F 1 32 ? 11.205 190.541 38.142 1.00 17.33 32 TYR F CA 1
ATOM 10682 C C . TYR F 1 32 ? 9.818 190.248 37.612 1.00 18.63 32 TYR F C 1
ATOM 10683 O O . TYR F 1 32 ? 8.888 191.038 37.775 1.00 19.37 32 TYR F O 1
ATOM 10692 N N . GLN F 1 33 ? 9.648 189.104 36.985 1.00 20.01 33 GLN F N 1
ATOM 10693 C CA . GLN F 1 33 ? 8.327 188.802 36.496 1.00 21.32 33 GLN F CA 1
ATOM 10694 C C . GLN F 1 33 ? 7.304 188.640 37.612 1.00 20.51 33 GLN F C 1
ATOM 10695 O O . GLN F 1 33 ? 6.171 189.067 37.478 1.00 21.39 33 GLN F O 1
ATOM 10701 N N . ALA F 1 34 ? 7.704 188.027 38.714 1.00 19.57 34 ALA F N 1
ATOM 10702 C CA . ALA F 1 34 ? 6.757 187.620 39.752 1.00 18.56 34 ALA F CA 1
ATOM 10703 C C . ALA F 1 34 ? 6.165 188.791 40.531 1.00 18.10 34 ALA F C 1
ATOM 10704 O O . ALA F 1 34 ? 5.020 188.744 41.009 1.00 17.17 34 ALA F O 1
ATOM 10706 N N . LEU F 1 35 ? 6.991 189.832 40.632 1.00 17.73 35 LEU F N 1
ATOM 10707 C CA . LEU F 1 35 ? 6.868 190.879 41.592 1.00 17.55 35 LEU F CA 1
ATOM 10708 C C . LEU F 1 35 ? 5.938 191.932 41.061 1.00 18.34 35 LEU F C 1
ATOM 10709 O O . LEU F 1 35 ? 5.379 192.721 41.809 1.00 18.95 35 LEU F O 1
ATOM 10714 N N . GLY F 1 36 ? 5.753 191.923 39.749 1.00 19.10 36 GLY F N 1
ATOM 10715 C CA . GLY F 1 36 ? 4.779 192.780 39.115 1.00 18.70 36 GLY F CA 1
ATOM 10716 C C . GLY F 1 36 ? 5.183 194.239 38.968 1.00 18.61 36 GLY F C 1
ATOM 10717 O O . GLY F 1 36 ? 4.346 195.036 38.640 1.00 19.62 36 GLY F O 1
ATOM 10718 N N . LEU F 1 37 ? 6.431 194.627 39.183 1.00 18.16 37 LEU F N 1
ATOM 10719 C CA . LEU F 1 37 ? 6.713 196.054 39.133 1.00 17.91 37 LEU F CA 1
ATOM 10720 C C . LEU F 1 37 ? 7.407 196.481 37.843 1.00 19.15 37 LEU F C 1
ATOM 10721 O O . LEU F 1 37 ? 8.094 195.685 37.203 1.00 19.16 37 LEU F O 1
ATOM 10726 N N . PRO F 1 38 ? 7.264 197.759 37.457 1.00 20.24 38 PRO F N 1
ATOM 10727 C CA . PRO F 1 38 ? 7.741 198.110 36.132 1.00 20.42 38 PRO F CA 1
ATOM 10728 C C . PRO F 1 38 ? 9.256 198.284 35.974 1.00 20.97 38 PRO F C 1
ATOM 10729 O O . PRO F 1 38 ? 9.781 197.982 34.917 1.00 21.58 38 PRO F O 1
ATOM 10733 N N . THR F 1 39 ? 9.959 198.746 36.995 1.00 21.50 39 THR F N 1
ATOM 10734 C CA . THR F 1 39 ? 11.293 199.332 36.769 1.00 21.96 39 THR F CA 1
ATOM 10735 C C . THR F 1 39 ? 12.505 198.479 37.169 1.00 22.04 39 THR F C 1
ATOM 10736 O O . THR F 1 39 ? 12.591 197.980 38.305 1.00 22.27 39 THR F O 1
ATOM 10740 N N . GLY F 1 40 ? 13.464 198.350 36.251 1.00 21.68 40 GLY F N 1
ATOM 10741 C CA . GLY F 1 40 ? 14.737 197.683 36.568 1.00 21.69 40 GLY F CA 1
ATOM 10742 C C . GLY F 1 40 ? 15.680 197.803 35.392 1.00 22.11 40 GLY F C 1
ATOM 10743 O O . GLY F 1 40 ? 15.308 198.335 34.355 1.00 23.14 40 GLY F O 1
ATOM 10744 N N . SER F 1 41 ? 16.908 197.337 35.528 1.00 22.04 41 SER F N 1
ATOM 10745 C CA . SER F 1 41 ? 17.821 197.419 34.396 1.00 22.74 41 SER F CA 1
ATOM 10746 C C . SER F 1 41 ? 18.624 196.106 34.175 1.00 22.64 41 SER F C 1
ATOM 10747 O O . SER F 1 41 ? 18.752 195.263 35.101 1.00 23.11 41 SER F O 1
ATOM 10750 N N . VAL F 1 42 ? 19.154 195.949 32.960 1.00 21.44 42 VAL F N 1
ATOM 10751 C CA . VAL F 1 42 ? 19.502 194.641 32.447 1.00 20.87 42 VAL F CA 1
ATOM 10752 C C . VAL F 1 42 ? 20.985 194.556 32.138 1.00 20.09 42 VAL F C 1
ATOM 10753 O O . VAL F 1 42 ? 21.509 195.406 31.415 1.00 20.46 42 VAL F O 1
ATOM 10757 N N . MET F 1 43 ? 21.676 193.554 32.687 1.00 19.02 43 MET F N 1
ATOM 10758 C CA . MET F 1 43 ? 23.110 193.368 32.360 1.00 17.58 43 MET F CA 1
ATOM 10759 C C . MET F 1 43 ? 23.183 192.724 30.973 1.00 18.83 43 MET F C 1
ATOM 10760 O O . MET F 1 43 ? 22.844 191.552 30.803 1.00 18.90 43 MET F O 1
ATOM 10765 N N . VAL F 1 44 ? 23.578 193.507 29.972 1.00 19.67 44 VAL F N 1
ATOM 10766 C CA . VAL F 1 44 ? 23.451 193.062 28.576 1.00 20.02 44 VAL F CA 1
ATOM 10767 C C . VAL F 1 44 ? 24.337 191.835 28.293 1.00 19.73 44 VAL F C 1
ATOM 10768 O O . VAL F 1 44 ? 23.926 190.900 27.587 1.00 20.66 44 VAL F O 1
ATOM 10772 N N . PRO F 1 45 ? 25.540 191.807 28.869 1.00 18.73 45 PRO F N 1
ATOM 10773 C CA . PRO F 1 45 ? 26.333 190.596 28.751 1.00 18.25 45 PRO F CA 1
ATOM 10774 C C . PRO F 1 45 ? 25.776 189.404 29.541 1.00 18.00 45 PRO F C 1
ATOM 10775 O O . PRO F 1 45 ? 26.383 188.363 29.574 1.00 18.52 45 PRO F O 1
ATOM 10779 N N . GLY F 1 46 ? 24.649 189.546 30.210 1.00 18.06 46 GLY F N 1
ATOM 10780 C CA . GLY F 1 46 ? 24.137 188.444 31.011 1.00 18.15 46 GLY F CA 1
ATOM 10781 C C . GLY F 1 46 ? 23.378 187.414 30.191 1.00 18.05 46 GLY F C 1
ATOM 10782 O O . GLY F 1 46 ? 22.563 187.766 29.350 1.00 18.46 46 GLY F O 1
ATOM 10783 N N . ALA F 1 47 ? 23.633 186.138 30.452 1.00 18.03 47 ALA F N 1
ATOM 10784 C CA . ALA F 1 47 ? 22.984 185.027 29.743 1.00 18.04 47 ALA F CA 1
ATOM 10785 C C . ALA F 1 47 ? 21.479 185.204 29.502 1.00 18.14 47 ALA F C 1
ATOM 10786 O O . ALA F 1 47 ? 20.942 184.722 28.503 1.00 19.12 47 ALA F O 1
ATOM 10788 N N . TRP F 1 48 ? 20.785 185.885 30.402 1.00 17.24 48 TRP F N 1
ATOM 10789 C CA . TRP F 1 48 ? 19.347 185.899 30.303 1.00 16.30 48 TRP F CA 1
ATOM 10790 C C . TRP F 1 48 ? 18.872 187.255 29.882 1.00 15.94 48 TRP F C 1
ATOM 10791 O O . TRP F 1 48 ? 17.689 187.539 29.892 1.00 15.01 48 TRP F O 1
ATOM 10802 N N . ALA F 1 49 ? 19.816 188.074 29.455 1.00 16.58 49 ALA F N 1
ATOM 10803 C CA . ALA F 1 49 ? 19.526 189.438 29.055 1.00 18.09 49 ALA F CA 1
ATOM 10804 C C . ALA F 1 49 ? 18.411 189.509 28.030 1.00 19.70 49 ALA F C 1
ATOM 10805 O O . ALA F 1 49 ? 17.622 190.433 28.069 1.00 20.71 49 ALA F O 1
ATOM 10807 N N . SER F 1 50 ? 18.327 188.532 27.127 1.00 21.60 50 SER F N 1
ATOM 10808 C CA . SER F 1 50 ? 17.273 188.498 26.097 1.00 22.77 50 SER F CA 1
ATOM 10809 C C . SER F 1 50 ? 15.955 187.901 26.589 1.00 23.82 50 SER F C 1
ATOM 10810 O O . SER F 1 50 ? 15.016 187.751 25.813 1.00 24.36 50 SER F O 1
ATOM 10813 N N . GLY F 1 51 ? 15.874 187.529 27.862 1.00 24.72 51 GLY F N 1
ATOM 10814 C CA . GLY F 1 51 ? 14.637 186.948 28.359 1.00 25.78 51 GLY F CA 1
ATOM 10815 C C . GLY F 1 51 ? 13.771 187.856 29.218 1.00 26.56 51 GLY F C 1
ATOM 10816 O O . GLY F 1 51 ? 12.927 187.366 29.957 1.00 27.09 51 GLY F O 1
ATOM 10817 N N . VAL F 1 52 ? 13.964 189.171 29.144 1.00 27.30 52 VAL F N 1
ATOM 10818 C CA . VAL F 1 52 ? 13.318 190.075 30.098 1.00 27.83 52 VAL F CA 1
ATOM 10819 C C . VAL F 1 52 ? 12.565 191.149 29.398 1.00 28.41 52 VAL F C 1
ATOM 10820 O O . VAL F 1 52 ? 13.166 192.000 28.771 1.00 28.86 52 VAL F O 1
ATOM 10824 N N . LYS F 1 53 ? 11.257 191.164 29.534 1.00 29.29 53 LYS F N 1
ATOM 10825 C CA . LYS F 1 53 ? 10.511 192.254 28.946 1.00 30.69 53 LYS F CA 1
ATOM 10826 C C . LYS F 1 53 ? 9.747 193.025 30.021 1.00 30.96 53 LYS F C 1
ATOM 10827 O O . LYS F 1 53 ? 9.268 192.438 30.978 1.00 31.16 53 LYS F O 1
ATOM 10833 N N . GLY F 1 54 ? 9.635 194.339 29.879 1.00 31.36 54 GLY F N 1
ATOM 10834 C CA . GLY F 1 54 ? 8.762 195.105 30.771 1.00 31.90 54 GLY F CA 1
ATOM 10835 C C . GLY F 1 54 ? 8.639 196.564 30.418 1.00 32.58 54 GLY F C 1
ATOM 10836 O O . GLY F 1 54 ? 9.366 197.067 29.593 1.00 32.98 54 GLY F O 1
ATOM 10837 N N . GLU F 1 55 ? 7.736 197.251 31.091 1.00 33.45 55 GLU F N 1
ATOM 10838 C CA . GLU F 1 55 ? 7.405 198.674 30.837 1.00 34.46 55 GLU F CA 1
ATOM 10839 C C . GLU F 1 55 ? 8.505 199.712 31.093 1.00 32.93 55 GLU F C 1
ATOM 10840 O O . GLU F 1 55 ? 8.613 200.692 30.339 1.00 33.27 55 GLU F O 1
ATOM 10846 N N . ASP F 1 56 ? 9.307 199.535 32.138 1.00 30.86 56 ASP F N 1
ATOM 10847 C CA . ASP F 1 56 ? 10.362 200.531 32.421 1.00 28.68 56 ASP F CA 1
ATOM 10848 C C . ASP F 1 56 ? 11.800 199.969 32.580 1.00 27.23 56 ASP F C 1
ATOM 10849 O O . ASP F 1 56 ? 12.418 200.039 33.665 1.00 27.52 56 ASP F O 1
ATOM 10854 N N . LEU F 1 57 ? 12.341 199.410 31.501 1.00 25.14 57 LEU F N 1
ATOM 10855 C CA . LEU F 1 57 ? 13.631 198.742 31.578 1.00 22.51 57 LEU F CA 1
ATOM 10856 C C . LEU F 1 57 ? 14.720 199.665 31.097 1.00 22.23 57 LEU F C 1
ATOM 10857 O O . LEU F 1 57 ? 14.532 200.364 30.111 1.00 21.75 57 LEU F O 1
ATOM 10862 N N . GLY F 1 58 ? 15.854 199.674 31.801 1.00 22.06 58 GLY F N 1
ATOM 10863 C CA . GLY F 1 58 ? 17.050 200.409 31.373 1.00 21.62 58 GLY F CA 1
ATOM 10864 C C . GLY F 1 58 ? 18.211 199.459 31.149 1.00 22.16 58 GLY F C 1
ATOM 10865 O O . GLY F 1 58 ? 18.044 198.236 31.174 1.00 22.50 58 GLY F O 1
ATOM 10866 N N . VAL F 1 59 ? 19.401 200.000 30.922 1.00 22.45 59 VAL F N 1
ATOM 10867 C CA . VAL F 1 59 ? 20.552 199.149 30.696 1.00 22.79 59 VAL F CA 1
ATOM 10868 C C . VAL F 1 59 ? 21.527 199.249 31.847 1.00 24.24 59 VAL F C 1
ATOM 10869 O O . VAL F 1 59 ? 22.041 200.309 32.121 1.00 25.46 59 VAL F O 1
ATOM 10873 N N . HIS F 1 60 ? 21.713 198.147 32.565 1.00 25.73 60 HIS F N 1
ATOM 10874 C CA . HIS F 1 60 ? 22.684 198.042 33.663 1.00 26.96 60 HIS F CA 1
ATOM 10875 C C . HIS F 1 60 ? 24.070 197.817 33.027 1.00 26.72 60 HIS F C 1
ATOM 10876 O O . HIS F 1 60 ? 24.392 196.710 32.557 1.00 27.06 60 HIS F O 1
ATOM 10883 N N . LEU F 1 61 ? 24.871 198.874 32.965 1.00 26.20 61 LEU F N 1
ATOM 10884 C CA . LEU F 1 61 ? 26.207 198.787 32.358 1.00 25.79 61 LEU F CA 1
ATOM 10885 C C . LEU F 1 61 ? 27.136 197.945 33.193 1.00 25.26 61 LEU F C 1
ATOM 10886 O O . LEU F 1 61 ? 27.153 198.080 34.421 1.00 25.31 61 LEU F O 1
ATOM 10891 N N . VAL F 1 62 ? 27.899 197.075 32.543 1.00 24.65 62 VAL F N 1
ATOM 10892 C CA . VAL F 1 62 ? 28.796 196.198 33.289 1.00 24.45 62 VAL F CA 1
ATOM 10893 C C . VAL F 1 62 ? 30.223 196.268 32.815 1.00 25.30 62 VAL F C 1
ATOM 10894 O O . VAL F 1 62 ? 30.479 196.285 31.613 1.00 26.07 62 VAL F O 1
ATOM 10898 N N . LEU F 1 63 ? 31.153 196.327 33.768 1.00 25.74 63 LEU F N 1
ATOM 10899 C CA . LEU F 1 63 ? 32.566 196.342 33.444 1.00 25.88 63 LEU F CA 1
ATOM 10900 C C . LEU F 1 63 ? 33.301 195.455 34.388 1.00 26.70 63 LEU F C 1
ATOM 10901 O O . LEU F 1 63 ? 34.534 195.365 34.301 1.00 26.60 63 LEU F O 1
ATOM 10906 N N . THR F 1 64 ? 32.550 194.828 35.295 1.00 27.85 64 THR F N 1
ATOM 10907 C CA . THR F 1 64 ? 33.118 193.886 36.271 1.00 30.11 64 THR F CA 1
ATOM 10908 C C . THR F 1 64 ? 32.272 192.615 36.332 1.00 31.59 64 THR F C 1
ATOM 10909 O O . THR F 1 64 ? 31.110 192.632 35.938 1.00 32.55 64 THR F O 1
ATOM 10913 N N . SER F 1 65 ? 32.850 191.522 36.817 1.00 33.00 65 SER F N 1
ATOM 10914 C CA . SER F 1 65 ? 32.144 190.254 36.948 1.00 34.44 65 SER F CA 1
ATOM 10915 C C . SER F 1 65 ? 32.754 189.573 38.163 1.00 35.42 65 SER F C 1
ATOM 10916 O O . SER F 1 65 ? 33.805 188.928 38.069 1.00 35.07 65 SER F O 1
ATOM 10919 N N . GLU F 1 66 ? 32.087 189.743 39.302 1.00 37.10 66 GLU F N 1
ATOM 10920 C CA . GLU F 1 66 ? 32.641 189.388 40.621 1.00 39.10 66 GLU F CA 1
ATOM 10921 C C . GLU F 1 66 ? 32.556 187.932 40.956 1.00 39.80 66 GLU F C 1
ATOM 10922 O O . GLU F 1 66 ? 33.403 187.432 41.708 1.00 40.17 66 GLU F O 1
ATOM 10928 N N . TRP F 1 67 ? 31.522 187.253 40.452 1.00 40.64 67 TRP F N 1
ATOM 10929 C CA . TRP F 1 67 ? 31.254 185.893 40.912 1.00 40.68 67 TRP F CA 1
ATOM 10930 C C . TRP F 1 67 ? 32.089 184.900 40.168 1.00 39.76 67 TRP F C 1
ATOM 10931 O O . TRP F 1 67 ? 32.411 185.129 39.014 1.00 39.56 67 TRP F O 1
ATOM 10942 N N . PRO F 1 68 ? 32.503 183.830 40.865 1.00 39.23 68 PRO F N 1
ATOM 10943 C CA . PRO F 1 68 ? 33.138 182.655 40.248 1.00 38.42 68 PRO F CA 1
ATOM 10944 C C . PRO F 1 68 ? 32.297 182.077 39.066 1.00 37.51 68 PRO F C 1
ATOM 10945 O O . PRO F 1 68 ? 32.873 181.613 38.058 1.00 37.56 68 PRO F O 1
ATOM 10949 N N . ALA F 1 69 ? 30.965 182.120 39.199 1.00 35.81 69 ALA F N 1
ATOM 10950 C CA . ALA F 1 69 ? 30.022 181.771 38.136 1.00 34.09 69 ALA F CA 1
ATOM 10951 C C . ALA F 1 69 ? 28.648 182.270 38.553 1.00 32.97 69 ALA F C 1
ATOM 10952 O O . ALA F 1 69 ? 28.276 182.181 39.705 1.00 33.48 69 ALA F O 1
ATOM 10954 N N . PRO F 1 70 ? 27.884 182.813 37.614 1.00 31.83 70 PRO F N 1
ATOM 10955 C CA . PRO F 1 70 ? 28.235 182.981 36.203 1.00 30.85 70 PRO F CA 1
ATOM 10956 C C . PRO F 1 70 ? 29.229 184.122 35.981 1.00 29.62 70 PRO F C 1
ATOM 10957 O O . PRO F 1 70 ? 29.352 185.028 36.812 1.00 30.52 70 PRO F O 1
ATOM 10961 N N . ARG F 1 71 ? 29.973 184.065 34.891 1.00 27.25 71 ARG F N 1
ATOM 10962 C CA . ARG F 1 71 ? 30.831 185.173 34.601 1.00 24.77 71 ARG F CA 1
ATOM 10963 C C . ARG F 1 71 ? 30.415 185.796 33.288 1.00 22.48 71 ARG F C 1
ATOM 10964 O O . ARG F 1 71 ? 29.917 185.107 32.437 1.00 22.47 71 ARG F O 1
ATOM 10972 N N . MET F 1 72 ? 30.546 187.112 33.179 1.00 19.87 72 MET F N 1
ATOM 10973 C CA . MET F 1 72 ? 30.263 187.800 31.948 1.00 16.66 72 MET F CA 1
ATOM 10974 C C . MET F 1 72 ? 31.572 188.202 31.225 1.00 17.54 72 MET F C 1
ATOM 10975 O O . MET F 1 72 ? 32.605 188.458 31.877 1.00 17.01 72 MET F O 1
ATOM 10980 N N . ARG F 1 73 ? 31.499 188.249 29.880 1.00 17.20 73 ARG F N 1
ATOM 10981 C CA . ARG F 1 73 ? 32.628 188.621 28.991 1.00 16.87 73 ARG F CA 1
ATOM 10982 C C . ARG F 1 73 ? 32.348 189.921 28.231 1.00 17.25 73 ARG F C 1
ATOM 10983 O O . ARG F 1 73 ? 31.230 190.184 27.852 1.00 17.18 73 ARG F O 1
ATOM 10991 N N . PRO F 1 74 ? 33.377 190.732 27.967 1.00 18.51 74 PRO F N 1
ATOM 10992 C CA . PRO F 1 74 ? 33.031 191.930 27.221 1.00 19.89 74 PRO F CA 1
ATOM 10993 C C . PRO F 1 74 ? 32.560 191.606 25.802 1.00 21.53 74 PRO F C 1
ATOM 10994 O O . PRO F 1 74 ? 33.044 190.625 25.207 1.00 21.84 74 PRO F O 1
ATOM 10998 N N . LEU F 1 75 ? 31.597 192.411 25.310 1.00 22.80 75 LEU F N 1
ATOM 10999 C CA . LEU F 1 75 ? 31.118 192.387 23.922 1.00 23.28 75 LEU F CA 1
ATOM 11000 C C . LEU F 1 75 ? 32.200 192.730 22.899 1.00 25.55 75 LEU F C 1
ATOM 11001 O O . LEU F 1 75 ? 32.301 192.063 21.871 1.00 26.46 75 LEU F O 1
ATOM 11006 N N . THR F 1 76 ? 33.003 193.758 23.171 1.00 27.56 76 THR F N 1
ATOM 11007 C CA . THR F 1 76 ? 34.036 194.215 22.240 1.00 28.94 76 THR F CA 1
ATOM 11008 C C . THR F 1 76 ? 35.313 193.615 22.750 1.00 30.47 76 THR F C 1
ATOM 11009 O O . THR F 1 76 ? 35.329 193.104 23.864 1.00 30.59 76 THR F O 1
ATOM 11013 N N . GLU F 1 77 ? 36.388 193.690 21.966 1.00 32.58 77 GLU F N 1
ATOM 11014 C CA . GLU F 1 77 ? 37.653 193.063 22.359 1.00 34.57 77 GLU F CA 1
ATOM 11015 C C . GLU F 1 77 ? 38.725 193.990 22.924 1.00 35.62 77 GLU F C 1
ATOM 11016 O O . GLU F 1 77 ? 39.914 193.670 22.844 1.00 36.37 77 GLU F O 1
ATOM 11022 N N . GLY F 1 78 ? 38.324 195.101 23.546 1.00 36.77 78 GLY F N 1
ATOM 11023 C CA . GLY F 1 78 ? 39.291 196.000 24.204 1.00 37.49 78 GLY F CA 1
ATOM 11024 C C . GLY F 1 78 ? 40.147 195.199 25.169 1.00 38.10 78 GLY F C 1
ATOM 11025 O O . GLY F 1 78 ? 39.619 194.546 26.063 1.00 38.29 78 GLY F O 1
ATOM 11026 N N . GLU F 1 79 ? 41.462 195.218 24.996 1.00 38.66 79 GLU F N 1
ATOM 11027 C CA . GLU F 1 79 ? 42.288 194.394 25.860 1.00 39.68 79 GLU F CA 1
ATOM 11028 C C . GLU F 1 79 ? 42.360 194.789 27.298 1.00 38.93 79 GLU F C 1
ATOM 11029 O O . GLU F 1 79 ? 42.723 193.969 28.134 1.00 39.08 79 GLU F O 1
ATOM 11035 N N . SER F 1 80 ? 42.038 196.045 27.577 1.00 38.68 80 SER F N 1
ATOM 11036 C CA . SER F 1 80 ? 42.197 196.609 28.903 1.00 38.35 80 SER F CA 1
ATOM 11037 C C . SER F 1 80 ? 40.981 196.304 29.738 1.00 38.85 80 SER F C 1
ATOM 11038 O O . SER F 1 80 ? 40.946 196.677 30.905 1.00 38.98 80 SER F O 1
ATOM 11041 N N . LEU F 1 81 ? 39.978 195.665 29.124 1.00 38.83 81 LEU F N 1
ATOM 11042 C CA . LEU F 1 81 ? 38.690 195.426 29.758 1.00 38.93 81 LEU F CA 1
ATOM 11043 C C . LEU F 1 81 ? 38.562 194.050 30.376 1.00 39.39 81 LEU F C 1
ATOM 11044 O O . LEU F 1 81 ? 37.594 193.790 31.093 1.00 39.51 81 LEU F O 1
ATOM 11049 N N . ARG F 1 82 ? 39.536 193.180 30.097 1.00 40.22 82 ARG F N 1
ATOM 11050 C CA . ARG F 1 82 ? 39.468 191.755 30.451 1.00 41.27 82 ARG F CA 1
ATOM 11051 C C . ARG F 1 82 ? 40.652 191.246 31.259 1.00 42.16 82 ARG F C 1
ATOM 11052 O O . ARG F 1 82 ? 41.721 191.835 31.241 1.00 42.08 82 ARG F O 1
ATOM 11060 N N . ASP F 1 83 ? 40.461 190.122 31.936 1.00 43.79 83 ASP F N 1
ATOM 11061 C CA . ASP F 1 83 ? 41.468 189.567 32.814 1.00 45.86 83 ASP F CA 1
ATOM 11062 C C . ASP F 1 83 ? 41.173 188.080 32.965 1.00 45.76 83 ASP F C 1
ATOM 11063 O O . ASP F 1 83 ? 40.001 187.755 33.269 1.00 45.49 83 ASP F O 1
ATOM 11068 N N . GLU F 1 84 ? 42.126 187.149 32.734 1.00 45.40 84 GLU F N 1
ATOM 11069 C CA . GLU F 1 84 ? 43.061 187.016 31.596 1.00 45.41 84 GLU F CA 1
ATOM 11070 C C . GLU F 1 84 ? 42.578 185.687 31.011 1.00 43.55 84 GLU F C 1
ATOM 11071 O O . GLU F 1 84 ? 43.175 185.109 30.098 1.00 43.18 84 GLU F O 1
ATOM 11077 N N . ALA F 1 85 ? 41.513 185.193 31.632 1.00 41.37 85 ALA F N 1
ATOM 11078 C CA . ALA F 1 85 ? 40.646 184.183 31.079 1.00 39.11 85 ALA F CA 1
ATOM 11079 C C . ALA F 1 85 ? 39.721 184.863 30.056 1.00 37.74 85 ALA F C 1
ATOM 11080 O O . ALA F 1 85 ? 38.978 184.191 29.331 1.00 37.21 85 ALA F O 1
ATOM 11082 N N . GLY F 1 86 ? 39.765 186.199 30.022 1.00 36.07 86 GLY F N 1
ATOM 11083 C CA . GLY F 1 86 ? 38.967 186.986 29.100 1.00 34.09 86 GLY F CA 1
ATOM 11084 C C . GLY F 1 86 ? 37.594 187.343 29.614 1.00 33.31 86 GLY F C 1
ATOM 11085 O O . GLY F 1 86 ? 36.682 187.596 28.833 1.00 33.49 86 GLY F O 1
ATOM 11086 N N . TYR F 1 87 ? 37.424 187.358 30.931 1.00 32.57 87 TYR F N 1
ATOM 11087 C CA . TYR F 1 87 ? 36.197 187.895 31.522 1.00 31.33 87 TYR F CA 1
ATOM 11088 C C . TYR F 1 87 ? 36.455 189.307 31.969 1.00 31.42 87 TYR F C 1
ATOM 11089 O O . TYR F 1 87 ? 37.608 189.744 32.046 1.00 31.34 87 TYR F O 1
ATOM 11098 N N . PHE F 1 88 ? 35.384 190.027 32.268 1.00 32.00 88 PHE F N 1
ATOM 11099 C CA . PHE F 1 88 ? 35.521 191.288 32.986 1.00 32.43 88 PHE F CA 1
ATOM 11100 C C . PHE F 1 88 ? 36.264 191.039 34.294 1.00 33.36 88 PHE F C 1
ATOM 11101 O O . PHE F 1 88 ? 36.142 189.953 34.881 1.00 32.90 88 PHE F O 1
ATOM 11109 N N . PRO F 1 89 ? 36.994 192.060 34.785 1.00 34.38 89 PRO F N 1
ATOM 11110 C CA . PRO F 1 89 ? 37.747 191.918 36.011 1.00 35.19 89 PRO F CA 1
ATOM 11111 C C . PRO F 1 89 ? 36.823 191.573 37.193 1.00 36.53 89 PRO F C 1
ATOM 11112 O O . PRO F 1 89 ? 35.657 192.011 37.229 1.00 35.88 89 PRO F O 1
ATOM 11116 N N . GLU F 1 90 ? 37.335 190.798 38.147 1.00 38.35 90 GLU F N 1
ATOM 11117 C CA . GLU F 1 90 ? 36.523 190.394 39.304 1.00 40.86 90 GLU F CA 1
ATOM 11118 C C . GLU F 1 90 ? 36.319 191.494 40.346 1.00 40.99 90 GLU F C 1
ATOM 11119 O O . GLU F 1 90 ? 35.355 191.428 41.103 1.00 41.44 90 GLU F O 1
ATOM 11125 N N . SER F 1 91 ? 37.216 192.493 40.380 1.00 41.59 91 SER F N 1
ATOM 11126 C CA . SER F 1 91 ? 37.113 193.659 41.287 1.00 41.19 91 SER F CA 1
ATOM 11127 C C . SER F 1 91 ? 37.260 195.004 40.575 1.00 41.46 91 SER F C 1
ATOM 11128 O O . SER F 1 91 ? 37.941 195.122 39.557 1.00 41.30 91 SER F O 1
ATOM 11131 N N . LEU F 1 92 ? 36.623 196.018 41.157 1.00 42.02 92 LEU F N 1
ATOM 11132 C CA . LEU F 1 92 ? 36.672 197.396 40.705 1.00 41.88 92 LEU F CA 1
ATOM 11133 C C . LEU F 1 92 ? 38.091 197.929 40.718 1.00 42.82 92 LEU F C 1
ATOM 11134 O O . LEU F 1 92 ? 38.494 198.690 39.828 1.00 43.10 92 LEU F O 1
ATOM 11139 N N . GLU F 1 93 ? 38.842 197.556 41.750 1.00 43.34 93 GLU F N 1
ATOM 11140 C CA . GLU F 1 93 ? 40.213 197.974 41.843 1.00 44.40 93 GLU F CA 1
ATOM 11141 C C . GLU F 1 93 ? 40.945 197.575 40.557 1.00 43.66 93 GLU F C 1
ATOM 11142 O O . GLU F 1 93 ? 41.519 198.421 39.846 1.00 43.61 93 GLU F O 1
ATOM 11148 N N . ALA F 1 94 ? 40.892 196.282 40.253 1.00 42.99 94 ALA F N 1
ATOM 11149 C CA . ALA F 1 94 ? 41.489 195.753 39.041 1.00 42.22 94 ALA F CA 1
ATOM 11150 C C . ALA F 1 94 ? 41.032 196.578 37.821 1.00 41.89 94 ALA F C 1
ATOM 11151 O O . ALA F 1 94 ? 41.852 197.004 36.989 1.00 42.17 94 ALA F O 1
ATOM 11153 N N . LEU F 1 95 ? 39.725 196.825 37.738 1.00 41.17 95 LEU F N 1
ATOM 11154 C CA . LEU F 1 95 ? 39.155 197.549 36.617 1.00 40.52 95 LEU F CA 1
ATOM 11155 C C . LEU F 1 95 ? 39.790 198.929 36.512 1.00 40.80 95 LEU F C 1
ATOM 11156 O O . LEU F 1 95 ? 40.468 199.243 35.523 1.00 41.26 95 LEU F O 1
ATOM 11161 N N . TRP F 1 96 ? 39.569 199.729 37.554 1.00 40.61 96 TRP F N 1
ATOM 11162 C CA . TRP F 1 96 ? 40.019 201.104 37.641 1.00 40.24 96 TRP F CA 1
ATOM 11163 C C . TRP F 1 96 ? 41.523 201.251 37.400 1.00 41.04 96 TRP F C 1
ATOM 11164 O O . TRP F 1 96 ? 41.972 202.215 36.772 1.00 40.80 96 TRP F O 1
ATOM 11175 N N . ARG F 1 97 ? 42.294 200.274 37.879 1.00 42.15 97 ARG F N 1
ATOM 11176 C CA . ARG F 1 97 ? 43.724 200.271 37.659 1.00 43.11 97 ARG F CA 1
ATOM 11177 C C . ARG F 1 97 ? 44.082 200.199 36.181 1.00 43.45 97 ARG F C 1
ATOM 11178 O O . ARG F 1 97 ? 44.996 200.903 35.751 1.00 44.41 97 ARG F O 1
ATOM 11186 N N . LYS F 1 98 ? 43.393 199.371 35.388 1.00 43.72 98 LYS F N 1
ATOM 11187 C CA . LYS F 1 98 ? 43.875 199.180 34.012 1.00 43.52 98 LYS F CA 1
ATOM 11188 C C . LYS F 1 98 ? 43.031 199.555 32.798 1.00 43.07 98 LYS F C 1
ATOM 11189 O O . LYS F 1 98 ? 43.474 199.367 31.673 1.00 43.09 98 LYS F O 1
ATOM 11195 N N . ALA F 1 99 ? 41.844 200.106 32.999 1.00 42.53 99 ALA F N 1
ATOM 11196 C CA . ALA F 1 99 ? 40.953 200.279 31.871 1.00 42.31 99 ALA F CA 1
ATOM 11197 C C . ALA F 1 99 ? 41.148 201.589 31.134 1.00 42.22 99 ALA F C 1
ATOM 11198 O O . ALA F 1 99 ? 41.094 202.642 31.736 1.00 42.43 99 ALA F O 1
ATOM 11200 N N . ARG F 1 100 ? 41.347 201.529 29.825 1.00 42.11 100 ARG F N 1
ATOM 11201 C CA . ARG F 1 100 ? 41.343 202.734 29.019 1.00 41.98 100 ARG F CA 1
ATOM 11202 C C . ARG F 1 100 ? 39.924 203.160 28.656 1.00 41.75 100 ARG F C 1
ATOM 11203 O O . ARG F 1 100 ? 39.082 202.328 28.321 1.00 41.76 100 ARG F O 1
ATOM 11211 N N . ALA F 1 101 ? 39.704 204.471 28.689 1.00 41.70 101 ALA F N 1
ATOM 11212 C CA . ALA F 1 101 ? 38.418 205.110 28.446 1.00 41.59 101 ALA F CA 1
ATOM 11213 C C . ALA F 1 101 ? 37.842 204.866 27.071 1.00 41.96 101 ALA F C 1
ATOM 11214 O O . ALA F 1 101 ? 36.651 204.590 26.970 1.00 42.24 101 ALA F O 1
ATOM 11216 N N . GLU F 1 102 ? 38.650 204.968 26.012 1.00 42.51 102 GLU F N 1
ATOM 11217 C CA . GLU F 1 102 ? 38.112 204.792 24.635 1.00 43.37 102 GLU F CA 1
ATOM 11218 C C . GLU F 1 102 ? 37.617 203.375 24.525 1.00 42.57 102 GLU F C 1
ATOM 11219 O O . GLU F 1 102 ? 36.569 203.130 23.937 1.00 43.06 102 GLU F O 1
ATOM 11225 N N . GLU F 1 103 ? 38.378 202.459 25.122 1.00 41.63 103 GLU F N 1
ATOM 11226 C CA . GLU F 1 103 ? 37.997 201.064 25.227 1.00 40.47 103 GLU F CA 1
ATOM 11227 C C . GLU F 1 103 ? 36.714 200.894 26.045 1.00 39.24 103 GLU F C 1
ATOM 11228 O O . GLU F 1 103 ? 35.758 200.257 25.596 1.00 39.69 103 GLU F O 1
ATOM 11234 N N . VAL F 1 104 ? 36.656 201.498 27.214 1.00 37.55 104 VAL F N 1
ATOM 11235 C CA . VAL F 1 104 ? 35.404 201.510 27.936 1.00 36.37 104 VAL F CA 1
ATOM 11236 C C . VAL F 1 104 ? 34.260 202.073 27.078 1.00 36.44 104 VAL F C 1
ATOM 11237 O O . VAL F 1 104 ? 33.148 201.522 27.056 1.00 36.08 104 VAL F O 1
ATOM 11241 N N . GLU F 1 105 ? 34.534 203.144 26.346 1.00 36.29 105 GLU F N 1
ATOM 11242 C CA . GLU F 1 105 ? 33.457 203.809 25.640 1.00 36.81 105 GLU F CA 1
ATOM 11243 C C . GLU F 1 105 ? 32.834 202.900 24.586 1.00 36.28 105 GLU F C 1
ATOM 11244 O O . GLU F 1 105 ? 31.605 202.888 24.392 1.00 35.85 105 GLU F O 1
ATOM 11250 N N . ARG F 1 106 ? 33.699 202.154 23.905 1.00 35.73 106 ARG F N 1
ATOM 11251 C CA . ARG F 1 106 ? 33.282 201.328 22.794 1.00 35.80 106 ARG F CA 1
ATOM 11252 C C . ARG F 1 106 ? 32.394 200.240 23.373 1.00 35.80 106 ARG F C 1
ATOM 11253 O O . ARG F 1 106 ? 31.290 199.963 22.856 1.00 35.63 106 ARG F O 1
ATOM 11261 N N . GLU F 1 107 ? 32.871 199.670 24.485 1.00 35.29 107 GLU F N 1
ATOM 11262 C CA . GLU F 1 107 ? 32.173 198.610 25.172 1.00 34.50 107 GLU F CA 1
ATOM 11263 C C . GLU F 1 107 ? 30.807 199.072 25.669 1.00 33.84 107 GLU F C 1
ATOM 11264 O O . GLU F 1 107 ? 29.824 198.374 25.489 1.00 34.23 107 GLU F O 1
ATOM 11270 N N . LEU F 1 108 ? 30.717 200.246 26.268 1.00 33.01 108 LEU F N 1
ATOM 11271 C CA . LEU F 1 108 ? 29.410 200.685 26.697 1.00 32.35 108 LEU F CA 1
ATOM 11272 C C . LEU F 1 108 ? 28.524 201.014 25.524 1.00 31.75 108 LEU F C 1
ATOM 11273 O O . LEU F 1 108 ? 27.326 200.744 25.570 1.00 31.68 108 LEU F O 1
ATOM 11278 N N . LYS F 1 109 ? 29.101 201.592 24.474 1.00 31.22 109 LYS F N 1
ATOM 11279 C CA . LYS F 1 109 ? 28.336 201.834 23.246 1.00 31.64 109 LYS F CA 1
ATOM 11280 C C . LYS F 1 109 ? 27.666 200.535 22.777 1.00 30.45 109 LYS F C 1
ATOM 11281 O O . LYS F 1 109 ? 26.463 200.500 22.455 1.00 29.93 109 LYS F O 1
ATOM 11287 N N . ALA F 1 110 ? 28.467 199.465 22.770 1.00 29.27 110 ALA F N 1
ATOM 11288 C CA . ALA F 1 110 ? 28.034 198.185 22.266 1.00 27.92 110 ALA F CA 1
ATOM 11289 C C . ALA F 1 110 ? 26.851 197.725 23.103 1.00 27.80 110 ALA F C 1
ATOM 11290 O O . ALA F 1 110 ? 25.840 197.239 22.560 1.00 28.01 110 ALA F O 1
ATOM 11292 N N . GLN F 1 111 ? 26.950 197.933 24.415 1.00 27.46 111 GLN F N 1
ATOM 11293 C CA . GLN F 1 111 ? 25.975 197.393 25.344 1.00 27.09 111 GLN F CA 1
ATOM 11294 C C . GLN F 1 111 ? 24.641 198.079 25.177 1.00 27.36 111 GLN F C 1
ATOM 11295 O O . GLN F 1 111 ? 23.602 197.406 25.047 1.00 27.60 111 GLN F O 1
ATOM 11301 N N . ILE F 1 112 ? 24.670 199.409 25.123 1.00 27.29 112 ILE F N 1
ATOM 11302 C CA . ILE F 1 112 ? 23.448 200.192 24.911 1.00 27.21 112 ILE F CA 1
ATOM 11303 C C . ILE F 1 112 ? 22.773 199.816 23.598 1.00 27.01 112 ILE F C 1
ATOM 11304 O O . ILE F 1 112 ? 21.554 199.677 23.524 1.00 26.49 112 ILE F O 1
ATOM 11309 N N . GLN F 1 113 ? 23.593 199.644 22.570 1.00 27.24 113 GLN F N 1
ATOM 11310 C CA . GLN F 1 113 ? 23.106 199.298 21.249 1.00 27.54 113 GLN F CA 1
ATOM 11311 C C . GLN F 1 113 ? 22.503 197.917 21.141 1.00 26.93 113 GLN F C 1
ATOM 11312 O O . GLN F 1 113 ? 21.451 197.751 20.505 1.00 26.63 113 GLN F O 1
ATOM 11318 N N . ALA F 1 114 ? 23.146 196.933 21.767 1.00 26.37 114 ALA F N 1
ATOM 11319 C CA . ALA F 1 114 ? 22.502 195.633 21.939 1.00 26.28 114 ALA F CA 1
ATOM 11320 C C . ALA F 1 114 ? 21.200 195.781 22.746 1.00 26.42 114 ALA F C 1
ATOM 11321 O O . ALA F 1 114 ? 20.169 195.227 22.363 1.00 26.34 114 ALA F O 1
ATOM 11323 N N . ALA F 1 115 ? 21.235 196.548 23.839 1.00 26.12 115 ALA F N 1
ATOM 11324 C CA . ALA F 1 115 ? 20.030 196.771 24.614 1.00 26.14 115 ALA F CA 1
ATOM 11325 C C . ALA F 1 115 ? 18.890 197.230 23.728 1.00 26.49 115 ALA F C 1
ATOM 11326 O O . ALA F 1 115 ? 17.768 196.726 23.832 1.00 26.89 115 ALA F O 1
ATOM 11328 N N . ALA F 1 116 ? 19.176 198.168 22.837 1.00 27.21 116 ALA F N 1
ATOM 11329 C CA . ALA F 1 116 ? 18.122 198.791 22.052 1.00 27.81 116 ALA F CA 1
ATOM 11330 C C . ALA F 1 116 ? 17.456 197.775 21.142 1.00 28.20 116 ALA F C 1
ATOM 11331 O O . ALA F 1 116 ? 16.274 197.844 20.876 1.00 28.61 116 ALA F O 1
ATOM 11333 N N . LYS F 1 117 ? 18.205 196.785 20.694 1.00 29.06 117 LYS F N 1
ATOM 11334 C CA . LYS F 1 117 ? 17.596 195.695 19.931 1.00 29.30 117 LYS F CA 1
ATOM 11335 C C . LYS F 1 117 ? 16.762 194.703 20.762 1.00 28.87 117 LYS F C 1
ATOM 11336 O O . LYS F 1 117 ? 16.102 193.853 20.183 1.00 29.24 117 LYS F O 1
ATOM 11342 N N . LEU F 1 118 ? 16.745 194.821 22.090 1.00 28.39 118 LEU F N 1
ATOM 11343 C CA . LEU F 1 118 ? 16.030 193.843 22.904 1.00 27.77 118 LEU F CA 1
ATOM 11344 C C . LEU F 1 118 ? 14.813 194.347 23.632 1.00 28.40 118 LEU F C 1
ATOM 11345 O O . LEU F 1 118 ? 13.989 193.550 24.031 1.00 28.67 118 LEU F O 1
ATOM 11350 N N . PHE F 1 119 ? 14.712 195.657 23.842 1.00 29.46 119 PHE F N 1
ATOM 11351 C CA . PHE F 1 119 ? 13.537 196.313 24.501 1.00 30.03 119 PHE F CA 1
ATOM 11352 C C . PHE F 1 119 ? 13.743 197.803 24.389 1.00 30.53 119 PHE F C 1
ATOM 11353 O O . PHE F 1 119 ? 14.833 198.240 23.997 1.00 30.72 119 PHE F O 1
ATOM 11361 N N . SER F 1 120 ? 12.740 198.590 24.755 1.00 30.99 120 SER F N 1
ATOM 11362 C CA . SER F 1 120 ? 12.888 200.032 24.623 1.00 31.85 120 SER F CA 1
ATOM 11363 C C . SER F 1 120 ? 13.529 200.638 25.858 1.00 31.51 120 SER F C 1
ATOM 11364 O O . SER F 1 120 ? 12.817 200.973 26.804 1.00 32.22 120 SER F O 1
ATOM 11367 N N . PRO F 1 121 ? 14.870 200.794 25.849 1.00 31.01 121 PRO F N 1
ATOM 11368 C CA . PRO F 1 121 ? 15.560 201.255 27.030 1.00 30.91 121 PRO F CA 1
ATOM 11369 C C . PRO F 1 121 ? 15.105 202.657 27.396 1.00 31.01 121 PRO F C 1
ATOM 11370 O O . PRO F 1 121 ? 14.885 203.486 26.516 1.00 31.67 121 PRO F O 1
ATOM 11374 N N . THR F 1 122 ? 14.945 202.902 28.689 1.00 30.61 122 THR F N 1
ATOM 11375 C CA . THR F 1 122 ? 14.538 204.199 29.174 1.00 29.89 122 THR F CA 1
ATOM 11376 C C . THR F 1 122 ? 15.593 204.864 30.054 1.00 30.10 122 THR F C 1
ATOM 11377 O O . THR F 1 122 ? 15.477 206.047 30.322 1.00 30.10 122 THR F O 1
ATOM 11381 N N . HIS F 1 123 ? 16.606 204.131 30.507 1.00 30.03 123 HIS F N 1
ATOM 11382 C CA . HIS F 1 123 ? 17.538 204.707 31.464 1.00 30.94 123 HIS F CA 1
ATOM 11383 C C . HIS F 1 123 ? 18.883 204.010 31.538 1.00 31.91 123 HIS F C 1
ATOM 11384 O O . HIS F 1 123 ? 19.082 202.984 30.919 1.00 32.40 123 HIS F O 1
ATOM 11391 N N . LEU F 1 124 ? 19.799 204.556 32.324 1.00 32.62 124 LEU F N 1
ATOM 11392 C CA . LEU F 1 124 ? 21.165 204.085 32.300 1.00 33.51 124 LEU F CA 1
ATOM 11393 C C . LEU F 1 124 ? 21.669 204.003 33.707 1.00 34.02 124 LEU F C 1
ATOM 11394 O O . LEU F 1 124 ? 21.421 204.918 34.479 1.00 34.55 124 LEU F O 1
ATOM 11399 N N . ASP F 1 125 ? 22.351 202.920 34.058 1.00 34.29 125 ASP F N 1
ATOM 11400 C CA . ASP F 1 125 ? 23.096 202.872 35.327 1.00 35.00 125 ASP F CA 1
ATOM 11401 C C . ASP F 1 125 ? 24.256 201.904 35.232 1.00 34.71 125 ASP F C 1
ATOM 11402 O O . ASP F 1 125 ? 24.465 201.311 34.176 1.00 34.45 125 ASP F O 1
ATOM 11407 N N . ALA F 1 126 ? 25.015 201.755 36.311 1.00 34.70 126 ALA F N 1
ATOM 11408 C CA . ALA F 1 126 ? 26.177 200.893 36.244 1.00 35.60 126 ALA F CA 1
ATOM 11409 C C . ALA F 1 126 ? 26.306 199.977 37.428 1.00 36.53 126 ALA F C 1
ATOM 11410 O O . ALA F 1 126 ? 26.312 200.395 38.571 1.00 36.78 126 ALA F O 1
ATOM 11412 N N . HIS F 1 127 ? 26.414 198.700 37.125 1.00 38.02 127 HIS F N 1
ATOM 11413 C CA . HIS F 1 127 ? 26.716 197.685 38.117 1.00 39.19 127 HIS F CA 1
ATOM 11414 C C . HIS F 1 127 ? 27.985 198.049 38.912 1.00 39.70 127 HIS F C 1
ATOM 11415 O O . HIS F 1 127 ? 29.013 198.387 38.322 1.00 39.56 127 HIS F O 1
ATOM 11422 N N . GLN F 1 128 ? 27.874 197.986 40.246 1.00 40.58 128 GLN F N 1
ATOM 11423 C CA . GLN F 1 128 ? 28.960 198.286 41.221 1.00 41.34 128 GLN F CA 1
ATOM 11424 C C . GLN F 1 128 ? 29.508 199.713 41.172 1.00 40.44 128 GLN F C 1
ATOM 11425 O O . GLN F 1 128 ? 30.562 199.984 41.758 1.00 40.30 128 GLN F O 1
ATOM 11431 N N . GLY F 1 129 ? 28.791 200.614 40.490 1.00 39.93 129 GLY F N 1
ATOM 11432 C CA . GLY F 1 129 ? 29.275 201.975 40.234 1.00 39.40 129 GLY F CA 1
ATOM 11433 C C . GLY F 1 129 ? 30.658 202.022 39.578 1.00 38.99 129 GLY F C 1
ATOM 11434 O O . GLY F 1 129 ? 31.473 202.883 39.890 1.00 38.59 129 GLY F O 1
ATOM 11435 N N . ALA F 1 130 ? 30.922 201.096 38.662 1.00 38.77 130 ALA F N 1
ATOM 11436 C CA . ALA F 1 130 ? 32.187 201.054 37.933 1.00 38.77 130 ALA F CA 1
ATOM 11437 C C . ALA F 1 130 ? 32.526 202.357 37.199 1.00 38.73 130 ALA F C 1
ATOM 11438 O O . ALA F 1 130 ? 33.704 202.648 36.998 1.00 39.01 130 ALA F O 1
ATOM 11440 N N . VAL F 1 131 ? 31.512 203.131 36.807 1.00 38.16 131 VAL F N 1
ATOM 11441 C CA . VAL F 1 131 ? 31.756 204.409 36.152 1.00 37.98 131 VAL F CA 1
ATOM 11442 C C . VAL F 1 131 ? 32.170 205.506 37.131 1.00 37.94 131 VAL F C 1
ATOM 11443 O O . VAL F 1 131 ? 32.070 206.679 36.805 1.00 38.50 131 VAL F O 1
ATOM 11447 N N . LEU F 1 132 ? 32.636 205.152 38.322 1.00 37.65 132 LEU F N 1
ATOM 11448 C CA . LEU F 1 132 ? 33.028 206.183 39.271 1.00 37.19 132 LEU F CA 1
ATOM 11449 C C . LEU F 1 132 ? 34.393 206.823 39.011 1.00 37.32 132 LEU F C 1
ATOM 11450 O O . LEU F 1 132 ? 34.578 208.010 39.296 1.00 37.48 132 LEU F O 1
ATOM 11455 N N . ARG F 1 133 ? 35.335 206.079 38.440 1.00 37.07 133 ARG F N 1
ATOM 11456 C CA . ARG F 1 133 ? 36.499 206.742 37.869 1.00 37.02 133 ARG F CA 1
ATOM 11457 C C . ARG F 1 133 ? 35.983 207.835 36.929 1.00 37.36 133 ARG F C 1
ATOM 11458 O O . ARG F 1 133 ? 35.228 207.553 35.996 1.00 37.42 133 ARG F O 1
ATOM 11466 N N . PRO F 1 134 ? 36.383 209.090 37.187 1.00 37.52 134 PRO F N 1
ATOM 11467 C CA . PRO F 1 134 ? 35.696 210.300 36.707 1.00 37.70 134 PRO F CA 1
ATOM 11468 C C . PRO F 1 134 ? 35.754 210.435 35.177 1.00 37.57 134 PRO F C 1
ATOM 11469 O O . PRO F 1 134 ? 34.773 210.744 34.512 1.00 37.19 134 PRO F O 1
ATOM 11473 N N . ASP F 1 135 ? 36.953 210.292 34.667 1.00 37.74 135 ASP F N 1
ATOM 11474 C CA . ASP F 1 135 ? 37.213 209.596 33.457 1.00 38.34 135 ASP F CA 1
ATOM 11475 C C . ASP F 1 135 ? 35.984 208.942 32.760 1.00 38.18 135 ASP F C 1
ATOM 11476 O O . ASP F 1 135 ? 35.469 209.423 31.732 1.00 38.46 135 ASP F O 1
ATOM 11481 N N . LEU F 1 136 ? 35.541 207.825 33.342 1.00 37.59 136 LEU F N 1
ATOM 11482 C CA . LEU F 1 136 ? 34.418 207.011 32.860 1.00 36.53 136 LEU F CA 1
ATOM 11483 C C . LEU F 1 136 ? 33.048 207.636 33.143 1.00 36.03 136 LEU F C 1
ATOM 11484 O O . LEU F 1 136 ? 32.150 207.554 32.309 1.00 35.98 136 LEU F O 1
ATOM 11489 N N . ALA F 1 137 ? 32.886 208.256 34.315 1.00 35.55 137 ALA F N 1
ATOM 11490 C CA . ALA F 1 137 ? 31.678 209.052 34.626 1.00 35.12 137 ALA F CA 1
ATOM 11491 C C . ALA F 1 137 ? 31.326 210.027 33.488 1.00 35.14 137 ALA F C 1
ATOM 11492 O O . ALA F 1 137 ? 30.156 210.235 33.138 1.00 34.94 137 ALA F O 1
ATOM 11494 N N . GLU F 1 138 ? 32.351 210.605 32.886 1.00 35.29 138 GLU F N 1
ATOM 11495 C CA . GLU F 1 138 ? 32.122 211.586 31.866 1.00 35.80 138 GLU F CA 1
ATOM 11496 C C . GLU F 1 138 ? 31.566 210.852 30.640 1.00 35.57 138 GLU F C 1
ATOM 11497 O O . GLU F 1 138 ? 30.567 211.303 30.040 1.00 35.35 138 GLU F O 1
ATOM 11503 N N . VAL F 1 139 ? 32.171 209.704 30.319 1.00 35.18 139 VAL F N 1
ATOM 11504 C CA . VAL F 1 139 ? 31.661 208.826 29.250 1.00 35.08 139 VAL F CA 1
ATOM 11505 C C . VAL F 1 139 ? 30.195 208.445 29.483 1.00 35.12 139 VAL F C 1
ATOM 11506 O O . VAL F 1 139 ? 29.369 208.465 28.565 1.00 35.00 139 VAL F O 1
ATOM 11510 N N . TYR F 1 140 ? 29.893 208.100 30.727 1.00 35.12 140 TYR F N 1
ATOM 11511 C CA . TYR F 1 140 ? 28.566 207.681 31.119 1.00 35.77 140 TYR F CA 1
ATOM 11512 C C . TYR F 1 140 ? 27.553 208.780 30.831 1.00 35.67 140 TYR F C 1
ATOM 11513 O O . TYR F 1 140 ? 26.541 208.561 30.177 1.00 35.25 140 TYR F O 1
ATOM 11522 N N . LEU F 1 141 ? 27.861 209.989 31.268 1.00 36.11 141 LEU F N 1
ATOM 11523 C CA . LEU F 1 141 ? 26.929 211.104 31.075 1.00 36.15 141 LEU F CA 1
ATOM 11524 C C . LEU F 1 141 ? 26.817 211.495 29.609 1.00 36.13 141 LEU F C 1
ATOM 11525 O O . LEU F 1 141 ? 25.735 211.828 29.119 1.00 36.28 141 LEU F O 1
ATOM 11530 N N . ARG F 1 142 ? 27.933 211.449 28.902 1.00 35.90 142 ARG F N 1
ATOM 11531 C CA . ARG F 1 142 ? 27.874 211.781 27.514 1.00 36.25 142 ARG F CA 1
ATOM 11532 C C . ARG F 1 142 ? 26.998 210.752 26.823 1.00 36.49 142 ARG F C 1
ATOM 11533 O O . ARG F 1 142 ? 26.120 211.102 26.019 1.00 36.44 142 ARG F O 1
ATOM 11541 N N . LEU F 1 143 ? 27.203 209.482 27.159 1.00 36.61 143 LEU F N 1
ATOM 11542 C CA . LEU F 1 143 ? 26.448 208.432 26.491 1.00 36.55 143 LEU F CA 1
ATOM 11543 C C . LEU F 1 143 ? 24.928 208.518 26.745 1.00 36.51 143 LEU F C 1
ATOM 11544 O O . LEU F 1 143 ? 24.123 208.288 25.838 1.00 35.74 143 LEU F O 1
ATOM 11549 N N . ALA F 1 144 ? 24.545 208.865 27.970 1.00 36.84 144 ALA F N 1
ATOM 11550 C CA . ALA F 1 144 ? 23.141 208.976 28.311 1.00 37.80 144 ALA F CA 1
ATOM 11551 C C . ALA F 1 144 ? 22.504 210.009 27.398 1.00 38.98 144 ALA F C 1
ATOM 11552 O O . ALA F 1 144 ? 21.393 209.824 26.858 1.00 39.04 144 ALA F O 1
ATOM 11554 N N . GLU F 1 145 ? 23.247 211.098 27.227 1.00 40.17 145 GLU F N 1
ATOM 11555 C CA . GLU F 1 145 ? 22.868 212.201 26.364 1.00 41.19 145 GLU F CA 1
ATOM 11556 C C . GLU F 1 145 ? 22.632 211.712 24.948 1.00 40.50 145 GLU F C 1
ATOM 11557 O O . GLU F 1 145 ? 21.516 211.827 24.428 1.00 40.54 145 GLU F O 1
ATOM 11563 N N . ALA F 1 146 ? 23.694 211.169 24.349 1.00 39.70 146 ALA F N 1
ATOM 11564 C CA . ALA F 1 146 ? 23.671 210.743 22.963 1.00 39.46 146 ALA F CA 1
ATOM 11565 C C . ALA F 1 146 ? 22.470 209.861 22.676 1.00 39.39 146 ALA F C 1
ATOM 11566 O O . ALA F 1 146 ? 21.774 210.069 21.704 1.00 39.43 146 ALA F O 1
ATOM 11568 N N . TYR F 1 147 ? 22.203 208.899 23.551 1.00 39.68 147 TYR F N 1
ATOM 11569 C CA . TYR F 1 147 ? 21.163 207.912 23.295 1.00 39.27 147 TYR F CA 1
ATOM 11570 C C . TYR F 1 147 ? 19.848 208.264 23.946 1.00 39.87 147 TYR F C 1
ATOM 11571 O O . TYR F 1 147 ? 18.908 207.466 23.901 1.00 39.69 147 TYR F O 1
ATOM 11580 N N . ARG F 1 148 ? 19.784 209.451 24.553 1.00 40.54 148 ARG F N 1
ATOM 11581 C CA . ARG F 1 148 ? 18.540 209.967 25.133 1.00 41.69 148 ARG F CA 1
ATOM 11582 C C . ARG F 1 148 ? 17.970 208.960 26.131 1.00 39.98 148 ARG F C 1
ATOM 11583 O O . ARG F 1 148 ? 16.829 208.500 26.023 1.00 39.31 148 ARG F O 1
ATOM 11591 N N . LEU F 1 149 ? 18.821 208.619 27.092 1.00 39.20 149 LEU F N 1
ATOM 11592 C CA . LEU F 1 149 ? 18.495 207.704 28.176 1.00 38.21 149 LEU F CA 1
ATOM 11593 C C . LEU F 1 149 ? 18.919 208.422 29.415 1.00 37.93 149 LEU F C 1
ATOM 11594 O O . LEU F 1 149 ? 20.104 208.777 29.537 1.00 37.94 149 LEU F O 1
ATOM 11599 N N . VAL F 1 150 ? 17.965 208.625 30.329 1.00 37.21 150 VAL F N 1
ATOM 11600 C CA . VAL F 1 150 ? 18.237 209.308 31.596 1.00 36.11 150 VAL F CA 1
ATOM 11601 C C . VAL F 1 150 ? 19.191 208.488 32.505 1.00 36.41 150 VAL F C 1
ATOM 11602 O O . VAL F 1 150 ? 18.915 207.313 32.791 1.00 36.30 150 VAL F O 1
ATOM 11606 N N . PRO F 1 151 ? 20.346 209.077 32.898 1.00 36.46 151 PRO F N 1
ATOM 11607 C CA . PRO F 1 151 ? 21.284 208.344 33.739 1.00 37.03 151 PRO F CA 1
ATOM 11608 C C . PRO F 1 151 ? 20.921 208.447 35.225 1.00 37.85 151 PRO F C 1
ATOM 11609 O O . PRO F 1 151 ? 20.172 209.360 35.631 1.00 37.46 151 PRO F O 1
ATOM 11613 N N . LEU F 1 152 ? 21.441 207.508 36.017 1.00 38.84 152 LEU F N 1
ATOM 11614 C CA . LEU F 1 152 ? 21.213 207.492 37.462 1.00 39.74 152 LEU F CA 1
ATOM 11615 C C . LEU F 1 152 ? 22.287 208.369 37.977 1.00 40.42 152 LEU F C 1
ATOM 11616 O O . LEU F 1 152 ? 23.421 208.218 37.565 1.00 40.31 152 LEU F O 1
ATOM 11621 N N . VAL F 1 153 ? 21.905 209.295 38.851 1.00 41.83 153 VAL F N 1
ATOM 11622 C CA . VAL F 1 153 ? 22.777 210.339 39.382 1.00 43.15 153 VAL F CA 1
ATOM 11623 C C . VAL F 1 153 ? 22.259 210.676 40.774 1.00 44.23 153 VAL F C 1
ATOM 11624 O O . VAL F 1 153 ? 21.153 211.198 40.920 1.00 43.62 153 VAL F O 1
ATOM 11628 N N . PRO F 1 154 ? 23.058 210.394 41.805 1.00 45.77 154 PRO F N 1
ATOM 11629 C CA . PRO F 1 154 ? 22.515 210.608 43.143 1.00 47.38 154 PRO F CA 1
ATOM 11630 C C . PRO F 1 154 ? 22.620 212.062 43.587 1.00 49.42 154 PRO F C 1
ATOM 11631 O O . PRO F 1 154 ? 23.300 212.868 42.935 1.00 49.60 154 PRO F O 1
ATOM 11635 N N . GLU F 1 155 ? 21.933 212.383 44.680 1.00 51.71 155 GLU F N 1
ATOM 11636 C CA . GLU F 1 155 ? 22.083 213.665 45.352 1.00 54.28 155 GLU F CA 1
ATOM 11637 C C . GLU F 1 155 ? 23.428 213.780 46.067 1.00 55.33 155 GLU F C 1
ATOM 11638 O O . GLU F 1 155 ? 24.262 214.633 45.748 1.00 55.79 155 GLU F O 1
ATOM 11644 N N . SER F 1 156 ? 23.613 212.929 47.064 1.00 56.63 156 SER F N 1
ATOM 11645 C CA . SER F 1 156 ? 24.845 212.891 47.808 1.00 58.50 156 SER F CA 1
ATOM 11646 C C . SER F 1 156 ? 25.659 211.719 47.278 1.00 59.57 156 SER F C 1
ATOM 11647 O O . SER F 1 156 ? 25.108 210.831 46.623 1.00 60.05 156 SER F O 1
ATOM 11650 N N . LEU F 1 157 ? 26.964 211.718 47.551 1.00 60.75 157 LEU F N 1
ATOM 11651 C CA . LEU F 1 157 ? 27.834 210.596 47.184 1.00 61.72 157 LEU F CA 1
ATOM 11652 C C . LEU F 1 157 ? 28.490 209.944 48.408 1.00 62.43 157 LEU F C 1
ATOM 11653 O O . LEU F 1 157 ? 29.437 209.153 48.293 1.00 62.21 157 LEU F O 1
ATOM 11658 N N . GLU F 1 158 ? 27.927 210.282 49.570 1.00 63.68 158 GLU F N 1
ATOM 11659 C CA . GLU F 1 158 ? 28.255 209.709 50.870 1.00 65.34 158 GLU F CA 1
ATOM 11660 C C . GLU F 1 158 ? 27.945 208.214 50.943 1.00 65.50 158 GLU F C 1
ATOM 11661 O O . GLU F 1 158 ? 27.058 207.717 50.244 1.00 65.53 158 GLU F O 1
ATOM 11667 N N . GLY F 1 159 ? 28.676 207.505 51.804 1.00 65.97 159 GLY F N 1
ATOM 11668 C CA . GLY F 1 159 ? 28.446 206.082 52.042 1.00 66.38 159 GLY F CA 1
ATOM 11669 C C . GLY F 1 159 ? 28.303 205.252 50.771 1.00 66.93 159 GLY F C 1
ATOM 11670 O O . GLY F 1 159 ? 27.573 204.254 50.758 1.00 67.40 159 GLY F O 1
ATOM 11671 N N . LEU F 1 160 ? 28.976 205.668 49.694 1.00 66.69 160 LEU F N 1
ATOM 11672 C CA . LEU F 1 160 ? 29.056 204.854 48.485 1.00 66.14 160 LEU F CA 1
ATOM 11673 C C . LEU F 1 160 ? 30.472 204.324 48.305 1.00 65.91 160 LEU F C 1
ATOM 11674 O O . LEU F 1 160 ? 30.794 203.726 47.276 1.00 66.13 160 LEU F O 1
ATOM 11679 N N . GLY F 1 161 ? 31.315 204.554 49.309 1.00 65.32 161 GLY F N 1
ATOM 11680 C CA . GLY F 1 161 ? 32.698 204.084 49.282 1.00 64.67 161 GLY F CA 1
ATOM 11681 C C . GLY F 1 161 ? 33.477 204.520 48.053 1.00 64.18 161 GLY F C 1
ATOM 11682 O O . GLY F 1 161 ? 34.418 203.845 47.653 1.00 64.33 161 GLY F O 1
ATOM 11683 N N . VAL F 1 162 ? 33.072 205.639 47.448 1.00 63.56 162 VAL F N 1
ATOM 11684 C CA . VAL F 1 162 ? 33.824 206.271 46.366 1.00 62.77 162 VAL F CA 1
ATOM 11685 C C . VAL F 1 162 ? 35.240 206.547 46.859 1.00 62.65 162 VAL F C 1
ATOM 11686 O O . VAL F 1 162 ? 35.406 207.169 47.910 1.00 63.11 162 VAL F O 1
ATOM 11690 N N . PRO F 1 163 ? 36.268 206.064 46.137 1.00 62.25 163 PRO F N 1
ATOM 11691 C CA . PRO F 1 163 ? 37.648 206.432 46.525 1.00 61.81 163 PRO F CA 1
ATOM 11692 C C . PRO F 1 163 ? 37.829 207.959 46.639 1.00 61.14 163 PRO F C 1
ATOM 11693 O O . PRO F 1 163 ? 37.528 208.674 45.666 1.00 61.02 163 PRO F O 1
ATOM 11697 N N . PRO F 1 164 ? 38.280 208.453 47.828 1.00 60.42 164 PRO F N 1
ATOM 11698 C CA . PRO F 1 164 ? 38.522 209.882 48.097 1.00 59.44 164 PRO F CA 1
ATOM 11699 C C . PRO F 1 164 ? 38.993 210.672 46.864 1.00 58.32 164 PRO F C 1
ATOM 11700 O O . PRO F 1 164 ? 38.284 211.579 46.446 1.00 57.96 164 PRO F O 1
ATOM 11704 N N . PRO F 1 165 ? 40.149 210.302 46.257 1.00 57.54 165 PRO F N 1
ATOM 11705 C CA . PRO F 1 165 ? 40.608 211.054 45.080 1.00 57.09 165 PRO F CA 1
ATOM 11706 C C . PRO F 1 165 ? 39.577 211.338 43.950 1.00 56.71 165 PRO F C 1
ATOM 11707 O O . PRO F 1 165 ? 39.728 212.313 43.208 1.00 56.63 165 PRO F O 1
ATOM 11711 N N . PHE F 1 166 ? 38.537 210.521 43.817 1.00 56.41 166 PHE F N 1
ATOM 11712 C CA . PHE F 1 166 ? 37.577 210.715 42.719 1.00 56.02 166 PHE F CA 1
ATOM 11713 C C . PHE F 1 166 ? 36.574 211.830 43.028 1.00 55.48 166 PHE F C 1
ATOM 11714 O O . PHE F 1 166 ? 36.055 212.475 42.106 1.00 54.85 166 PHE F O 1
ATOM 11722 N N . LEU F 1 167 ? 36.302 212.035 44.320 1.00 55.05 167 LEU F N 1
ATOM 11723 C CA . LEU F 1 167 ? 35.261 212.963 44.764 1.00 55.07 167 LEU F CA 1
ATOM 11724 C C . LEU F 1 167 ? 35.278 214.332 44.071 1.00 55.50 167 LEU F C 1
ATOM 11725 O O . LEU F 1 167 ? 34.240 214.774 43.572 1.00 55.63 167 LEU F O 1
ATOM 11730 N N . PRO F 1 168 ? 36.444 215.015 44.041 1.00 55.68 168 PRO F N 1
ATOM 11731 C CA . PRO F 1 168 ? 36.442 216.350 43.449 1.00 55.68 168 PRO F CA 1
ATOM 11732 C C . PRO F 1 168 ? 35.928 216.374 42.016 1.00 55.70 168 PRO F C 1
ATOM 11733 O O . PRO F 1 168 ? 34.981 217.103 41.740 1.00 55.82 168 PRO F O 1
ATOM 11737 N N . GLU F 1 169 ? 36.513 215.589 41.114 1.00 55.85 169 GLU F N 1
ATOM 11738 C CA . GLU F 1 169 ? 36.098 215.660 39.702 1.00 56.37 169 GLU F CA 1
ATOM 11739 C C . GLU F 1 169 ? 34.662 215.167 39.510 1.00 56.18 169 GLU F C 1
ATOM 11740 O O . GLU F 1 169 ? 33.985 215.583 38.565 1.00 55.84 169 GLU F O 1
ATOM 11746 N N . LEU F 1 170 ? 34.208 214.284 40.406 1.00 56.17 170 LEU F N 1
ATOM 11747 C CA . LEU F 1 170 ? 32.832 213.816 40.392 1.00 55.83 170 LEU F CA 1
ATOM 11748 C C . LEU F 1 170 ? 31.894 214.920 40.782 1.00 56.35 170 LEU F C 1
ATOM 11749 O O . LEU F 1 170 ? 31.010 215.279 40.002 1.00 56.31 170 LEU F O 1
ATOM 11754 N N . GLU F 1 171 ? 32.107 215.467 41.983 1.00 57.21 171 GLU F N 1
ATOM 11755 C CA . GLU F 1 171 ? 31.293 216.561 42.547 1.00 58.08 171 GLU F CA 1
ATOM 11756 C C . GLU F 1 171 ? 31.025 217.633 41.497 1.00 58.50 171 GLU F C 1
ATOM 11757 O O . GLU F 1 171 ? 29.968 218.274 41.460 1.00 58.12 171 GLU F O 1
ATOM 11763 N N . ARG F 1 172 ? 32.027 217.771 40.642 1.00 59.29 172 ARG F N 1
ATOM 11764 C CA . ARG F 1 172 ? 32.149 218.793 39.660 1.00 60.55 172 ARG F CA 1
ATOM 11765 C C . ARG F 1 172 ? 31.166 218.548 38.508 1.00 60.37 172 ARG F C 1
ATOM 11766 O O . ARG F 1 172 ? 30.263 219.363 38.285 1.00 60.32 172 ARG F O 1
ATOM 11774 N N . LEU F 1 173 ? 31.314 217.429 37.794 1.00 60.67 173 LEU F N 1
ATOM 11775 C CA . LEU F 1 173 ? 30.349 217.078 36.733 1.00 60.34 173 LEU F CA 1
ATOM 11776 C C . LEU F 1 173 ? 28.957 216.795 37.275 1.00 60.46 173 LEU F C 1
ATOM 11777 O O . LEU F 1 173 ? 27.983 217.173 36.647 1.00 60.56 173 LEU F O 1
ATOM 11782 N N . LEU F 1 174 ? 28.860 216.171 38.447 1.00 60.91 174 LEU F N 1
ATOM 11783 C CA . LEU F 1 174 ? 27.568 215.998 39.120 1.00 61.16 174 LEU F CA 1
ATOM 11784 C C . LEU F 1 174 ? 26.803 217.323 39.238 1.00 61.44 174 LEU F C 1
ATOM 11785 O O . LEU F 1 174 ? 25.608 217.368 38.984 1.00 61.56 174 LEU F O 1
ATOM 11790 N N . TYR F 1 175 ? 27.495 218.395 39.627 1.00 61.97 175 TYR F N 1
ATOM 11791 C CA . TYR F 1 175 ? 26.888 219.728 39.788 1.00 62.03 175 TYR F CA 1
ATOM 11792 C C . TYR F 1 175 ? 26.521 220.321 38.438 1.00 62.31 175 TYR F C 1
ATOM 11793 O O . TYR F 1 175 ? 25.503 221.011 38.294 1.00 62.13 175 TYR F O 1
ATOM 11802 N N . GLU F 1 176 ? 27.372 220.060 37.455 1.00 62.83 176 GLU F N 1
ATOM 11803 C CA . GLU F 1 176 ? 27.209 220.651 36.135 1.00 63.47 176 GLU F CA 1
ATOM 11804 C C . GLU F 1 176 ? 26.067 220.052 35.332 1.00 62.97 176 GLU F C 1
ATOM 11805 O O . GLU F 1 176 ? 25.278 220.785 34.729 1.00 63.20 176 GLU F O 1
ATOM 11811 N N . THR F 1 177 ? 25.958 218.728 35.366 1.00 62.18 177 THR F N 1
ATOM 11812 C CA . THR F 1 177 ? 24.928 217.983 34.633 1.00 61.14 177 THR F CA 1
ATOM 11813 C C . THR F 1 177 ? 23.471 218.536 34.675 1.00 59.64 177 THR F C 1
ATOM 11814 O O . THR F 1 177 ? 22.949 218.860 35.748 1.00 59.21 177 THR F O 1
ATOM 11818 N N . PRO F 1 178 ? 22.812 218.612 33.499 1.00 58.41 178 PRO F N 1
ATOM 11819 C CA . PRO F 1 178 ? 21.423 219.051 33.433 1.00 57.81 178 PRO F CA 1
ATOM 11820 C C . PRO F 1 178 ? 20.477 217.991 33.997 1.00 57.42 178 PRO F C 1
ATOM 11821 O O . PRO F 1 178 ? 19.315 218.287 34.277 1.00 57.61 178 PRO F O 1
ATOM 11825 N N . PHE F 1 179 ? 20.982 216.767 34.158 1.00 56.60 179 PHE F N 1
ATOM 11826 C CA . PHE F 1 179 ? 20.181 215.621 34.590 1.00 55.35 179 PHE F CA 1
ATOM 11827 C C . PHE F 1 179 ? 19.816 215.706 36.055 1.00 54.91 179 PHE F C 1
ATOM 11828 O O . PHE F 1 179 ? 20.610 216.203 36.848 1.00 55.37 179 PHE F O 1
ATOM 11836 N N . PRO F 1 180 ? 18.628 215.203 36.427 1.00 54.24 180 PRO F N 1
ATOM 11837 C CA . PRO F 1 180 ? 18.146 215.257 37.815 1.00 53.81 180 PRO F CA 1
ATOM 11838 C C . PRO F 1 180 ? 18.885 214.315 38.756 1.00 53.21 180 PRO F C 1
ATOM 11839 O O . PRO F 1 180 ? 19.501 213.358 38.318 1.00 53.08 180 PRO F O 1
ATOM 11843 N N . GLN F 1 181 ? 18.827 214.612 40.044 1.00 52.85 181 GLN F N 1
ATOM 11844 C CA . GLN F 1 181 ? 19.480 213.807 41.049 1.00 52.90 181 GLN F CA 1
ATOM 11845 C C . GLN F 1 181 ? 18.397 213.186 41.917 1.00 52.16 181 GLN F C 1
ATOM 11846 O O . GLN F 1 181 ? 17.270 213.659 41.930 1.00 51.97 181 GLN F O 1
ATOM 11852 N N . VAL F 1 182 ? 18.721 212.096 42.603 1.00 51.88 182 VAL F N 1
ATOM 11853 C CA . VAL F 1 182 ? 17.719 211.348 43.356 1.00 51.11 182 VAL F CA 1
ATOM 11854 C C . VAL F 1 182 ? 18.286 210.982 44.697 1.00 51.28 182 VAL F C 1
ATOM 11855 O O . VAL F 1 182 ? 19.500 210.818 44.831 1.00 51.26 182 VAL F O 1
ATOM 11859 N N . ARG F 1 183 ? 17.415 210.860 45.689 1.00 51.57 183 ARG F N 1
ATOM 11860 C CA . ARG F 1 183 ? 17.859 210.397 46.982 1.00 52.61 183 ARG F CA 1
ATOM 11861 C C . ARG F 1 183 ? 18.004 208.888 46.977 1.00 52.42 183 ARG F C 1
ATOM 11862 O O . ARG F 1 183 ? 17.024 208.139 46.986 1.00 52.45 183 ARG F O 1
ATOM 11870 N N . PHE F 1 184 ? 19.261 208.470 46.945 1.00 52.68 184 PHE F N 1
ATOM 11871 C CA . PHE F 1 184 ? 19.680 207.092 46.774 1.00 53.17 184 PHE F CA 1
ATOM 11872 C C . PHE F 1 184 ? 19.505 206.289 48.071 1.00 53.51 184 PHE F C 1
ATOM 11873 O O . PHE F 1 184 ? 20.006 206.688 49.109 1.00 53.68 184 PHE F O 1
ATOM 11881 N N . LEU F 1 185 ? 18.788 205.165 48.013 1.00 54.00 185 LEU F N 1
ATOM 11882 C CA . LEU F 1 185 ? 18.655 204.240 49.150 1.00 54.08 185 LEU F CA 1
ATOM 11883 C C . LEU F 1 185 ? 19.034 202.842 48.708 1.00 55.01 185 LEU F C 1
ATOM 11884 O O . LEU F 1 185 ? 18.491 202.343 47.713 1.00 54.78 185 LEU F O 1
ATOM 11889 N N . ASP F 1 186 ? 19.948 202.205 49.443 1.00 56.16 186 ASP F N 1
ATOM 11890 C CA . ASP F 1 186 ? 20.386 200.845 49.106 1.00 57.51 186 ASP F CA 1
ATOM 11891 C C . ASP F 1 186 ? 20.505 199.899 50.320 1.00 58.30 186 ASP F C 1
ATOM 11892 O O . ASP F 1 186 ? 21.453 199.983 51.105 1.00 58.80 186 ASP F O 1
ATOM 11897 N N . PRO F 1 187 ? 19.533 198.978 50.465 1.00 58.94 187 PRO F N 1
ATOM 11898 C CA . PRO F 1 187 ? 19.476 197.958 51.518 1.00 59.48 187 PRO F CA 1
ATOM 11899 C C . PRO F 1 187 ? 20.528 196.862 51.356 1.00 60.32 187 PRO F C 1
ATOM 11900 O O . PRO F 1 187 ? 20.775 196.099 52.299 1.00 61.16 187 PRO F O 1
ATOM 11904 N N . TYR F 1 188 ? 21.104 196.743 50.158 1.00 60.61 188 TYR F N 1
ATOM 11905 C CA . TYR F 1 188 ? 22.292 195.918 49.940 1.00 60.27 188 TYR F CA 1
ATOM 11906 C C . TYR F 1 188 ? 23.400 196.453 50.904 1.00 59.53 188 TYR F C 1
ATOM 11907 O O . TYR F 1 188 ? 23.600 197.686 51.057 1.00 59.17 188 TYR F O 1
ATOM 11916 N N . GLY F 1 189 ? 24.075 195.524 51.581 1.00 58.21 189 GLY F N 1
ATOM 11917 C CA . GLY F 1 189 ? 24.968 195.865 52.687 1.00 56.63 189 GLY F CA 1
ATOM 11918 C C . GLY F 1 189 ? 24.379 195.405 54.011 1.00 55.66 189 GLY F C 1
ATOM 11919 O O . GLY F 1 189 ? 25.038 194.689 54.759 1.00 55.46 189 GLY F O 1
ATOM 11920 N N . LEU F 1 190 ? 23.133 195.803 54.285 1.00 54.59 190 LEU F N 1
ATOM 11921 C CA . LEU F 1 190 ? 22.441 195.488 55.547 1.00 53.92 190 LEU F CA 1
ATOM 11922 C C . LEU F 1 190 ? 22.122 194.003 55.679 1.00 53.02 190 LEU F C 1
ATOM 11923 O O . LEU F 1 190 ? 21.844 193.345 54.688 1.00 53.30 190 LEU F O 1
ATOM 11928 N N . PRO F 1 191 ? 22.149 193.465 56.909 1.00 51.97 191 PRO F N 1
ATOM 11929 C CA . PRO F 1 191 ? 21.856 192.032 57.068 1.00 51.06 191 PRO F CA 1
ATOM 11930 C C . PRO F 1 191 ? 20.446 191.609 56.592 1.00 50.20 191 PRO F C 1
ATOM 11931 O O . PRO F 1 191 ? 19.469 192.364 56.771 1.00 49.96 191 PRO F O 1
ATOM 11935 N N . PRO F 1 192 ? 20.363 190.422 55.956 1.00 49.40 192 PRO F N 1
ATOM 11936 C CA . PRO F 1 192 ? 19.176 189.699 55.499 1.00 49.03 192 PRO F CA 1
ATOM 11937 C C . PRO F 1 192 ? 17.930 189.775 56.404 1.00 48.71 192 PRO F C 1
ATOM 11938 O O . PRO F 1 192 ? 16.847 190.151 55.949 1.00 48.47 192 PRO F O 1
ATOM 11942 N N . GLU F 1 193 ? 18.085 189.415 57.670 1.00 48.71 193 GLU F N 1
ATOM 11943 C CA . GLU F 1 193 ? 16.955 189.292 58.606 1.00 48.52 193 GLU F CA 1
ATOM 11944 C C . GLU F 1 193 ? 16.371 190.643 58.973 1.00 47.54 193 GLU F C 1
ATOM 11945 O O . GLU F 1 193 ? 15.233 190.737 59.411 1.00 47.47 193 GLU F O 1
ATOM 11951 N N . GLU F 1 194 ? 17.136 191.698 58.752 1.00 46.56 194 GLU F N 1
ATOM 11952 C CA . GLU F 1 194 ? 16.640 193.015 59.068 1.00 46.15 194 GLU F CA 1
ATOM 11953 C C . GLU F 1 194 ? 15.996 193.700 57.878 1.00 44.85 194 GLU F C 1
ATOM 11954 O O . GLU F 1 194 ? 15.346 194.742 58.029 1.00 45.17 194 GLU F O 1
ATOM 11960 N N . ARG F 1 195 ? 16.169 193.099 56.704 1.00 42.77 195 ARG F N 1
ATOM 11961 C CA . ARG F 1 195 ? 15.693 193.668 55.449 1.00 40.33 195 ARG F CA 1
ATOM 11962 C C . ARG F 1 195 ? 14.240 194.107 55.455 1.00 38.63 195 ARG F C 1
ATOM 11963 O O . ARG F 1 195 ? 13.899 195.123 54.846 1.00 38.20 195 ARG F O 1
ATOM 11971 N N . LEU F 1 196 ? 13.387 193.335 56.130 1.00 36.47 196 LEU F N 1
ATOM 11972 C CA . LEU F 1 196 ? 11.960 193.663 56.202 1.00 34.92 196 LEU F CA 1
ATOM 11973 C C . LEU F 1 196 ? 11.777 194.990 56.927 1.00 34.43 196 LEU F C 1
ATOM 11974 O O . LEU F 1 196 ? 11.014 195.833 56.463 1.00 34.40 196 LEU F O 1
ATOM 11979 N N . GLY F 1 197 ? 12.501 195.183 58.041 1.00 33.77 197 GLY F N 1
ATOM 11980 C CA . GLY F 1 197 ? 12.426 196.419 58.824 1.00 32.41 197 GLY F CA 1
ATOM 11981 C C . GLY F 1 197 ? 12.893 197.632 58.039 1.00 32.16 197 GLY F C 1
ATOM 11982 O O . GLY F 1 197 ? 12.319 198.730 58.146 1.00 31.92 197 GLY F O 1
ATOM 11983 N N . PHE F 1 198 ? 13.938 197.446 57.241 1.00 31.62 198 PHE F N 1
ATOM 11984 C CA . PHE F 1 198 ? 14.402 198.522 56.405 1.00 31.64 198 PHE F CA 1
ATOM 11985 C C . PHE F 1 198 ? 13.296 199.033 55.487 1.00 32.22 198 PHE F C 1
ATOM 11986 O O . PHE F 1 198 ? 13.166 200.237 55.293 1.00 33.06 198 PHE F O 1
ATOM 11994 N N . TYR F 1 199 ? 12.498 198.134 54.916 1.00 32.38 199 TYR F N 1
ATOM 11995 C CA . TYR F 1 199 ? 11.427 198.572 54.033 1.00 32.36 199 TYR F CA 1
ATOM 11996 C C . TYR F 1 199 ? 10.330 199.241 54.820 1.00 32.38 199 TYR F C 1
ATOM 11997 O O . TYR F 1 199 ? 9.909 200.342 54.476 1.00 32.83 199 TYR F O 1
ATOM 12006 N N . LEU F 1 200 ? 9.879 198.603 55.890 1.00 32.61 200 LEU F N 1
ATOM 12007 C CA . LEU F 1 200 ? 8.866 199.219 56.751 1.00 33.24 200 LEU F CA 1
ATOM 12008 C C . LEU F 1 200 ? 9.228 200.676 57.166 1.00 34.26 200 LEU F C 1
ATOM 12009 O O . LEU F 1 200 ? 8.380 201.559 57.167 1.00 33.62 200 LEU F O 1
ATOM 12014 N N . ASP F 1 201 ? 10.507 200.920 57.452 1.00 35.98 201 ASP F N 1
ATOM 12015 C CA . ASP F 1 201 ? 10.974 202.248 57.822 1.00 37.84 201 ASP F CA 1
ATOM 12016 C C . ASP F 1 201 ? 10.876 203.296 56.731 1.00 38.18 201 ASP F C 1
ATOM 12017 O O . ASP F 1 201 ? 11.159 204.466 56.974 1.00 38.68 201 ASP F O 1
ATOM 12022 N N . LEU F 1 202 ? 10.491 202.907 55.528 1.00 38.42 202 LEU F N 1
ATOM 12023 C CA . LEU F 1 202 ? 10.372 203.910 54.486 1.00 38.74 202 LEU F CA 1
ATOM 12024 C C . LEU F 1 202 ? 9.167 204.768 54.773 1.00 38.75 202 LEU F C 1
ATOM 12025 O O . LEU F 1 202 ? 9.000 205.839 54.182 1.00 38.30 202 LEU F O 1
ATOM 12030 N N . ALA F 1 203 ? 8.341 204.277 55.700 1.00 39.09 203 ALA F N 1
ATOM 12031 C CA . ALA F 1 203 ? 7.160 204.981 56.163 1.00 39.84 203 ALA F CA 1
ATOM 12032 C C . ALA F 1 203 ? 7.583 206.324 56.700 1.00 40.52 203 ALA F C 1
ATOM 12033 O O . ALA F 1 203 ? 6.947 207.332 56.454 1.00 40.80 203 ALA F O 1
ATOM 12035 N N . HIS F 1 204 ? 8.708 206.330 57.390 1.00 41.80 204 HIS F N 1
ATOM 12036 C CA . HIS F 1 204 ? 9.205 207.513 58.051 1.00 43.24 204 HIS F CA 1
ATOM 12037 C C . HIS F 1 204 ? 9.695 208.672 57.162 1.00 43.89 204 HIS F C 1
ATOM 12038 O O . HIS F 1 204 ? 9.868 209.772 57.669 1.00 44.57 204 HIS F O 1
ATOM 12045 N N . LEU F 1 205 ? 9.893 208.467 55.858 1.00 44.49 205 LEU F N 1
ATOM 12046 C CA . LEU F 1 205 ? 10.543 209.501 55.025 1.00 44.63 205 LEU F CA 1
ATOM 12047 C C . LEU F 1 205 ? 9.661 210.719 54.777 1.00 44.86 205 LEU F C 1
ATOM 12048 O O . LEU F 1 205 ? 8.438 210.570 54.677 1.00 45.22 205 LEU F O 1
ATOM 12053 N N . PRO F 1 206 ? 10.274 211.933 54.715 1.00 44.95 206 PRO F N 1
ATOM 12054 C CA . PRO F 1 206 ? 9.589 213.195 54.347 1.00 44.87 206 PRO F CA 1
ATOM 12055 C C . PRO F 1 206 ? 9.262 213.210 52.858 1.00 44.98 206 PRO F C 1
ATOM 12056 O O . PRO F 1 206 ? 9.686 212.294 52.156 1.00 45.06 206 PRO F O 1
ATOM 12060 N N . PRO F 1 207 ? 8.496 214.221 52.367 1.00 45.03 207 PRO F N 1
ATOM 12061 C CA . PRO F 1 207 ? 8.413 214.470 50.895 1.00 44.49 207 PRO F CA 1
ATOM 12062 C C . PRO F 1 207 ? 9.754 214.502 50.167 1.00 44.08 207 PRO F C 1
ATOM 12063 O O . PRO F 1 207 ? 10.816 214.659 50.790 1.00 43.96 207 PRO F O 1
ATOM 12067 N N . GLY F 1 208 ? 9.711 214.324 48.852 1.00 43.66 208 GLY F N 1
ATOM 12068 C CA . GLY F 1 208 ? 10.952 214.202 48.099 1.00 42.66 208 GLY F CA 1
ATOM 12069 C C . GLY F 1 208 ? 10.935 213.106 47.050 1.00 41.86 208 GLY F C 1
ATOM 12070 O O . GLY F 1 208 ? 9.949 212.358 46.916 1.00 41.74 208 GLY F O 1
ATOM 12071 N N . LEU F 1 209 ? 12.034 213.034 46.300 1.00 40.81 209 LEU F N 1
ATOM 12072 C CA . LEU F 1 209 ? 12.200 212.046 45.242 1.00 39.84 209 LEU F CA 1
ATOM 12073 C C . LEU F 1 209 ? 13.231 210.982 45.622 1.00 39.29 209 LEU F C 1
ATOM 12074 O O . LEU F 1 209 ? 14.441 211.260 45.708 1.00 39.24 209 LEU F O 1
ATOM 12079 N N . TYR F 1 210 ? 12.747 209.760 45.824 1.00 38.23 210 TYR F N 1
ATOM 12080 C CA . TYR F 1 210 ? 13.624 208.684 46.245 1.00 37.79 210 TYR F CA 1
ATOM 12081 C C . TYR F 1 210 ? 13.870 207.608 45.192 1.00 36.48 210 TYR F C 1
ATOM 12082 O O . TYR F 1 210 ? 13.018 207.323 44.329 1.00 36.41 210 TYR F O 1
ATOM 12091 N N . TYR F 1 211 ? 15.050 207.017 45.284 1.00 34.41 211 TYR F N 1
ATOM 12092 C CA . TYR F 1 211 ? 15.452 206.015 44.333 1.00 32.95 211 TYR F CA 1
ATOM 12093 C C . TYR F 1 211 ? 15.898 204.820 45.131 1.00 31.88 211 TYR F C 1
ATOM 12094 O O . TYR F 1 211 ? 16.884 204.888 45.860 1.00 32.07 211 TYR F O 1
ATOM 12103 N N . LEU F 1 212 ? 15.161 203.729 44.996 1.00 30.24 212 LEU F N 1
ATOM 12104 C CA . LEU F 1 212 ? 15.394 202.588 45.831 1.00 29.05 212 LEU F CA 1
ATOM 12105 C C . LEU F 1 212 ? 15.756 201.387 44.983 1.00 28.21 212 LEU F C 1
ATOM 12106 O O . LEU F 1 212 ? 14.907 200.896 44.228 1.00 28.75 212 LEU F O 1
ATOM 12111 N N . VAL F 1 213 ? 16.986 200.890 45.152 1.00 25.90 213 VAL F N 1
ATOM 12112 C CA . VAL F 1 213 ? 17.442 199.721 44.429 1.00 23.89 213 VAL F CA 1
ATOM 12113 C C . VAL F 1 213 ? 17.276 198.455 45.250 1.00 22.74 213 VAL F C 1
ATOM 12114 O O . VAL F 1 213 ? 17.610 198.436 46.425 1.00 22.34 213 VAL F O 1
ATOM 12118 N N . HIS F 1 214 ? 16.738 197.404 44.624 1.00 21.78 214 HIS F N 1
ATOM 12119 C CA . HIS F 1 214 ? 16.720 196.053 45.219 1.00 21.07 214 HIS F CA 1
ATOM 12120 C C . HIS F 1 214 ? 17.237 194.982 44.261 1.00 20.68 214 HIS F C 1
ATOM 12121 O O . HIS F 1 214 ? 17.351 195.212 43.071 1.00 20.98 214 HIS F O 1
ATOM 12128 N N . HIS F 1 215 ? 17.528 193.800 44.776 1.00 20.15 215 HIS F N 1
ATOM 12129 C CA . HIS F 1 215 ? 18.185 192.775 43.976 1.00 20.31 215 HIS F CA 1
ATOM 12130 C C . HIS F 1 215 ? 17.432 191.467 44.035 1.00 19.44 215 HIS F C 1
ATOM 12131 O O . HIS F 1 215 ? 18.050 190.394 44.077 1.00 19.58 215 HIS F O 1
ATOM 12138 N N . SER F 1 216 ? 16.110 191.543 44.062 1.00 17.82 216 SER F N 1
ATOM 12139 C CA . SER F 1 216 ? 15.320 190.352 44.230 1.00 16.94 216 SER F CA 1
ATOM 12140 C C . SER F 1 216 ? 15.693 189.245 43.284 1.00 16.10 216 SER F C 1
ATOM 12141 O O . SER F 1 216 ? 15.928 189.474 42.109 1.00 16.13 216 SER F O 1
ATOM 12144 N N . ALA F 1 217 ? 15.777 188.047 43.833 1.00 14.99 217 ALA F N 1
ATOM 12145 C CA . ALA F 1 217 ? 15.974 186.849 43.064 1.00 14.76 217 ALA F CA 1
ATOM 12146 C C . ALA F 1 217 ? 15.042 185.804 43.670 1.00 14.57 217 ALA F C 1
ATOM 12147 O O . ALA F 1 217 ? 14.814 185.837 44.873 1.00 15.10 217 ALA F O 1
ATOM 12149 N N . LEU F 1 218 ? 14.461 184.923 42.855 1.00 13.88 218 LEU F N 1
ATOM 12150 C CA . LEU F 1 218 ? 13.715 183.805 43.398 1.00 13.23 218 LEU F CA 1
ATOM 12151 C C . LEU F 1 218 ? 14.693 182.808 44.054 1.00 13.67 218 LEU F C 1
ATOM 12152 O O . LEU F 1 218 ? 15.832 182.628 43.605 1.00 14.09 218 LEU F O 1
ATOM 12157 N N . PRO F 1 219 ? 14.295 182.222 45.170 1.00 13.33 219 PRO F N 1
ATOM 12158 C CA . PRO F 1 219 ? 15.084 181.143 45.728 1.00 13.79 219 PRO F CA 1
ATOM 12159 C C . PRO F 1 219 ? 15.060 179.840 44.877 1.00 14.59 219 PRO F C 1
ATOM 12160 O O . PRO F 1 219 ? 14.000 179.256 44.655 1.00 15.74 219 PRO F O 1
ATOM 12164 N N . THR F 1 220 ? 16.230 179.375 44.438 1.00 14.69 220 THR F N 1
ATOM 12165 C CA . THR F 1 220 ? 16.365 178.519 43.254 1.00 13.95 220 THR F CA 1
ATOM 12166 C C . THR F 1 220 ? 17.745 177.924 43.336 1.00 14.19 220 THR F C 1
ATOM 12167 O O . THR F 1 220 ? 18.710 178.621 43.725 1.00 14.25 220 THR F O 1
ATOM 12171 N N . PRO F 1 221 ? 17.881 176.637 42.977 1.00 14.42 221 PRO F N 1
ATOM 12172 C CA . PRO F 1 221 ? 19.243 176.070 42.906 1.00 14.13 221 PRO F CA 1
ATOM 12173 C C . PRO F 1 221 ? 20.192 177.010 42.167 1.00 14.31 221 PRO F C 1
ATOM 12174 O O . PRO F 1 221 ? 21.244 177.347 42.678 1.00 15.14 221 PRO F O 1
ATOM 12178 N N . GLU F 1 222 ? 19.801 177.481 40.997 1.00 14.40 222 GLU F N 1
ATOM 12179 C CA . GLU F 1 222 ? 20.629 178.423 40.273 1.00 14.57 222 GLU F CA 1
ATOM 12180 C C . GLU F 1 222 ? 20.902 179.734 41.057 1.00 14.85 222 GLU F C 1
ATOM 12181 O O . GLU F 1 222 ? 22.052 180.135 41.209 1.00 15.34 222 GLU F O 1
ATOM 12187 N N . GLY F 1 223 ? 19.870 180.404 41.557 1.00 15.18 223 GLY F N 1
ATOM 12188 C CA . GLY F 1 223 ? 20.074 181.614 42.333 1.00 15.42 223 GLY F CA 1
ATOM 12189 C C . GLY F 1 223 ? 20.986 181.370 43.536 1.00 16.32 223 GLY F C 1
ATOM 12190 O O . GLY F 1 223 ? 21.758 182.248 43.954 1.00 16.15 223 GLY F O 1
ATOM 12191 N N . ARG F 1 224 ? 20.937 180.176 44.101 1.00 16.62 224 ARG F N 1
ATOM 12192 C CA . ARG F 1 224 ? 21.777 179.953 45.250 1.00 17.57 224 ARG F CA 1
ATOM 12193 C C . ARG F 1 224 ? 23.250 179.740 44.976 1.00 18.35 224 ARG F C 1
ATOM 12194 O O . ARG F 1 224 ? 24.064 179.701 45.913 1.00 18.92 224 ARG F O 1
ATOM 12202 N N . ALA F 1 225 ? 23.606 179.652 43.702 1.00 18.62 225 ALA F N 1
ATOM 12203 C CA . ALA F 1 225 ? 24.993 179.493 43.363 1.00 18.64 225 ALA F CA 1
ATOM 12204 C C . ALA F 1 225 ? 25.688 180.829 43.530 1.00 19.50 225 ALA F C 1
ATOM 12205 O O . ALA F 1 225 ? 26.897 180.867 43.555 1.00 20.22 225 ALA F O 1
ATOM 12207 N N . LEU F 1 226 ? 24.943 181.931 43.626 1.00 20.40 226 LEU F N 1
ATOM 12208 C CA . LEU F 1 226 ? 25.556 183.238 43.923 1.00 21.02 226 LEU F CA 1
ATOM 12209 C C . LEU F 1 226 ? 25.805 183.375 45.418 1.00 22.00 226 LEU F C 1
ATOM 12210 O O . LEU F 1 226 ? 24.889 183.219 46.247 1.00 22.12 226 LEU F O 1
ATOM 12215 N N . PRO F 1 227 ? 27.049 183.692 45.792 1.00 22.82 227 PRO F N 1
ATOM 12216 C CA . PRO F 1 227 ? 27.325 183.746 47.232 1.00 22.87 227 PRO F CA 1
ATOM 12217 C C . PRO F 1 227 ? 26.433 184.749 48.009 1.00 22.69 227 PRO F C 1
ATOM 12218 O O . PRO F 1 227 ? 26.274 184.579 49.208 1.00 23.70 227 PRO F O 1
ATOM 12222 N N . ASP F 1 228 ? 25.827 185.732 47.342 1.00 21.98 228 ASP F N 1
ATOM 12223 C CA . ASP F 1 228 ? 25.024 186.733 48.029 1.00 21.80 228 ASP F CA 1
ATOM 12224 C C . ASP F 1 228 ? 23.524 186.490 47.963 1.00 21.43 228 ASP F C 1
ATOM 12225 O O . ASP F 1 228 ? 22.688 187.415 48.131 1.00 21.45 228 ASP F O 1
ATOM 12230 N N . TRP F 1 229 ? 23.178 185.238 47.713 1.00 20.89 229 TRP F N 1
ATOM 12231 C CA . TRP F 1 229 ? 21.784 184.901 47.532 1.00 20.39 229 TRP F CA 1
ATOM 12232 C C . TRP F 1 229 ? 20.929 185.228 48.746 1.00 21.09 229 TRP F C 1
ATOM 12233 O O . TRP F 1 229 ? 19.768 185.603 48.583 1.00 21.40 229 TRP F O 1
ATOM 12244 N N . PRO F 1 230 ? 21.489 185.088 49.980 1.00 22.00 230 PRO F N 1
ATOM 12245 C CA . PRO F 1 230 ? 20.637 185.420 51.131 1.00 21.42 230 PRO F CA 1
ATOM 12246 C C . PRO F 1 230 ? 20.012 186.797 51.058 1.00 20.95 230 PRO F C 1
ATOM 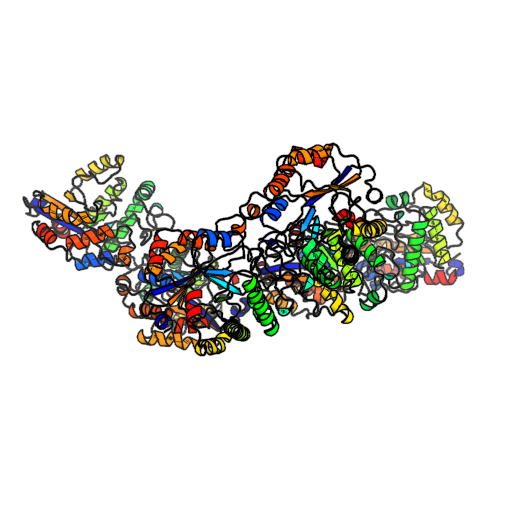12247 O O . PRO F 1 230 ? 18.824 186.940 51.326 1.00 21.44 230 PRO F O 1
ATOM 12251 N N . THR F 1 231 ? 20.766 187.789 50.628 1.00 20.41 231 THR F N 1
ATOM 12252 C CA . THR F 1 231 ? 20.233 189.150 50.656 1.00 20.60 231 THR F CA 1
ATOM 12253 C C . THR F 1 231 ? 19.244 189.380 49.509 1.00 20.83 231 THR F C 1
ATOM 12254 O O . THR F 1 231 ? 18.251 190.130 49.675 1.00 21.37 231 THR F O 1
ATOM 12258 N N . ARG F 1 232 ? 19.498 188.723 48.365 1.00 20.40 232 ARG F N 1
ATOM 12259 C CA . ARG F 1 232 ? 18.623 188.814 47.174 1.00 19.78 232 ARG F CA 1
ATOM 12260 C C . ARG F 1 232 ? 17.262 188.173 47.401 1.00 19.11 232 ARG F C 1
ATOM 12261 O O . ARG F 1 232 ? 16.229 188.705 46.999 1.00 19.05 232 ARG F O 1
ATOM 12269 N N . GLU F 1 233 ? 17.254 187.015 48.041 1.00 18.44 233 GLU F N 1
ATOM 12270 C CA . GLU F 1 233 ? 15.984 186.405 48.397 1.00 18.71 233 GLU F CA 1
ATOM 12271 C C . GLU F 1 233 ? 15.248 187.242 49.440 1.00 18.19 233 GLU F C 1
ATOM 12272 O O . GLU F 1 233 ? 14.003 187.212 49.507 1.00 17.89 233 GLU F O 1
ATOM 12278 N N . ALA F 1 234 ? 16.031 187.995 50.231 1.00 17.40 234 ALA F N 1
ATOM 12279 C CA . ALA F 1 234 ? 15.506 188.834 51.301 1.00 16.60 234 ALA F CA 1
ATOM 12280 C C . ALA F 1 234 ? 14.718 190.017 50.733 1.00 16.54 234 ALA F C 1
ATOM 12281 O O . ALA F 1 234 ? 13.584 190.295 51.174 1.00 15.91 234 ALA F O 1
ATOM 12283 N N . ASP F 1 235 ? 15.313 190.688 49.742 1.00 16.45 235 ASP F N 1
ATOM 12284 C CA . ASP F 1 235 ? 14.576 191.663 48.925 1.00 16.93 235 ASP F CA 1
ATOM 12285 C C . ASP F 1 235 ? 13.271 191.090 48.393 1.00 16.21 235 ASP F C 1
ATOM 12286 O O . ASP F 1 235 ? 12.187 191.663 48.564 1.00 15.09 235 ASP F O 1
ATOM 12291 N N . TYR F 1 236 ? 13.386 189.929 47.749 1.00 16.07 236 TYR F N 1
ATOM 12292 C CA . TYR F 1 236 ? 12.222 189.323 47.130 1.00 15.16 236 TYR F CA 1
ATOM 12293 C C . TYR F 1 236 ? 11.069 189.101 48.148 1.00 14.16 236 TYR F C 1
ATOM 12294 O O . TYR F 1 236 ? 9.947 189.565 47.932 1.00 12.47 236 TYR F O 1
ATOM 12303 N N . PHE F 1 237 ? 11.358 188.405 49.254 1.00 13.41 237 PHE F N 1
ATOM 12304 C CA . PHE F 1 237 ? 10.320 188.181 50.259 1.00 12.59 237 PHE F CA 1
ATOM 12305 C C . PHE F 1 237 ? 9.835 189.481 50.900 1.00 13.18 237 PHE F C 1
ATOM 12306 O O . PHE F 1 237 ? 8.627 189.655 51.071 1.00 13.62 237 PHE F O 1
ATOM 12314 N N . ALA F 1 238 ? 10.746 190.427 51.166 1.00 13.63 238 ALA F N 1
ATOM 12315 C CA . ALA F 1 238 ? 10.351 191.722 51.754 1.00 13.55 238 ALA F CA 1
ATOM 12316 C C . ALA F 1 238 ? 9.380 192.424 50.831 1.00 14.15 238 ALA F C 1
ATOM 12317 O O . ALA F 1 238 ? 8.306 192.825 51.266 1.00 14.11 238 ALA F O 1
ATOM 12319 N N . LEU F 1 239 ? 9.730 192.539 49.550 1.00 15.24 239 LEU F N 1
ATOM 12320 C CA . LEU F 1 239 ? 8.837 193.197 48.602 1.00 16.67 239 LEU F CA 1
ATOM 12321 C C . LEU F 1 239 ? 7.491 192.509 48.365 1.00 17.33 239 LEU F C 1
ATOM 12322 O O . LEU F 1 239 ? 6.525 193.173 47.995 1.00 17.57 239 LEU F O 1
ATOM 12327 N N . SER F 1 240 ? 7.391 191.210 48.606 1.00 18.56 240 SER F N 1
ATOM 12328 C CA . SER F 1 240 ? 6.101 190.563 48.422 1.00 20.30 240 SER F CA 1
ATOM 12329 C C . SER F 1 240 ? 5.296 190.593 49.687 1.00 21.39 240 SER F C 1
ATOM 12330 O O . SER F 1 240 ? 4.189 190.093 49.721 1.00 21.87 240 SER F O 1
ATOM 12333 N N . HIS F 1 241 ? 5.839 191.183 50.739 1.00 22.95 241 HIS F N 1
ATOM 12334 C CA . HIS F 1 241 ? 5.151 191.175 52.022 1.00 24.41 241 HIS F CA 1
ATOM 12335 C C . HIS F 1 241 ? 4.025 192.236 52.074 1.00 24.05 241 HIS F C 1
ATOM 12336 O O . HIS F 1 241 ? 4.261 193.397 51.714 1.00 24.24 241 HIS F O 1
ATOM 12343 N N . PRO F 1 242 ? 2.799 191.841 52.505 1.00 24.08 242 PRO F N 1
ATOM 12344 C CA . PRO F 1 242 ? 1.637 192.752 52.495 1.00 24.94 242 PRO F CA 1
ATOM 12345 C C . PRO F 1 242 ? 1.901 194.099 53.142 1.00 26.22 242 PRO F C 1
ATOM 12346 O O . PRO F 1 242 ? 1.362 195.096 52.722 1.00 27.00 242 PRO F O 1
ATOM 12350 N N . GLU F 1 243 ? 2.738 194.112 54.163 1.00 28.27 243 GLU F N 1
ATOM 12351 C CA . GLU F 1 243 ? 3.054 195.312 54.927 1.00 30.14 243 GLU F CA 1
ATOM 12352 C C . GLU F 1 243 ? 3.948 196.258 54.167 1.00 29.37 243 GLU F C 1
ATOM 12353 O O . GLU F 1 243 ? 3.773 197.473 54.232 1.00 29.45 243 GLU F O 1
ATOM 12359 N N . VAL F 1 244 ? 4.929 195.678 53.481 1.00 29.06 244 VAL F N 1
ATOM 12360 C CA . VAL F 1 244 ? 5.875 196.420 52.683 1.00 28.82 244 VAL F CA 1
ATOM 12361 C C . VAL F 1 244 ? 5.157 196.991 51.472 1.00 29.57 244 VAL F C 1
ATOM 12362 O O . VAL F 1 244 ? 5.438 198.114 51.035 1.00 29.74 244 VAL F O 1
ATOM 12366 N N . ARG F 1 245 ? 4.171 196.263 50.974 1.00 29.89 245 ARG F N 1
ATOM 12367 C CA . ARG F 1 245 ? 3.418 196.793 49.865 1.00 31.10 245 ARG F CA 1
ATOM 12368 C C . ARG F 1 245 ? 2.499 197.938 50.211 1.00 30.73 245 ARG F C 1
ATOM 12369 O O . ARG F 1 245 ? 2.200 198.792 49.381 1.00 31.30 245 ARG F O 1
ATOM 12377 N N . ARG F 1 246 ? 2.093 197.991 51.465 1.00 30.60 246 ARG F N 1
ATOM 12378 C CA . ARG F 1 246 ? 1.307 199.101 51.946 1.00 29.90 246 ARG F CA 1
ATOM 12379 C C . ARG F 1 246 ? 2.187 200.349 52.105 1.00 29.36 246 ARG F C 1
ATOM 12380 O O . ARG F 1 246 ? 1.813 201.422 51.675 1.00 29.56 246 ARG F O 1
ATOM 12388 N N . VAL F 1 247 ? 3.374 200.203 52.674 1.00 28.72 247 VAL F N 1
ATOM 12389 C CA . VAL F 1 247 ? 4.283 201.339 52.775 1.00 28.76 247 VAL F CA 1
ATOM 12390 C C . VAL F 1 247 ? 4.640 201.925 51.412 1.00 29.36 247 VAL F C 1
ATOM 12391 O O . VAL F 1 247 ? 4.721 203.130 51.251 1.00 29.41 247 VAL F O 1
ATOM 12395 N N . LEU F 1 248 ? 4.844 201.059 50.428 1.00 29.98 248 LEU F N 1
ATOM 12396 C CA . LEU F 1 248 ? 5.154 201.492 49.061 1.00 29.97 248 LEU F CA 1
ATOM 12397 C C . LEU F 1 248 ? 4.014 202.221 48.380 1.00 30.34 248 LEU F C 1
ATOM 12398 O O . LEU F 1 248 ? 4.247 203.109 47.565 1.00 29.79 248 LEU F O 1
ATOM 12403 N N . ALA F 1 249 ? 2.783 201.826 48.720 1.00 30.87 249 ALA F N 1
ATOM 12404 C CA . ALA F 1 249 ? 1.567 202.424 48.157 1.00 31.05 249 ALA F CA 1
ATOM 12405 C C . ALA F 1 249 ? 1.378 203.893 48.592 1.00 31.28 249 ALA F C 1
ATOM 12406 O O . ALA F 1 249 ? 0.642 204.660 47.951 1.00 31.15 249 ALA F O 1
ATOM 12408 N N . GLU F 1 250 ? 2.056 204.281 49.671 1.00 31.52 250 GLU F N 1
ATOM 12409 C CA . GLU F 1 250 ? 1.988 205.656 50.135 1.00 32.13 250 GLU F CA 1
ATOM 12410 C C . GLU F 1 250 ? 2.965 206.578 49.398 1.00 31.58 250 GLU F C 1
ATOM 12411 O O . GLU F 1 250 ? 3.061 207.745 49.737 1.00 31.74 250 GLU F O 1
ATOM 12417 N N . PHE F 1 251 ? 3.733 206.062 48.445 1.00 31.17 251 PHE F N 1
ATOM 12418 C CA . PHE F 1 251 ? 4.567 206.917 47.622 1.00 30.52 251 PHE F CA 1
ATOM 12419 C C . PHE F 1 251 ? 3.872 207.029 46.293 1.00 31.40 251 PHE F C 1
ATOM 12420 O O . PHE F 1 251 ? 3.132 206.131 45.882 1.00 32.10 251 PHE F O 1
ATOM 12428 N N . HIS F 1 252 ? 4.078 208.140 45.611 1.00 32.10 252 HIS F N 1
ATOM 12429 C CA . HIS F 1 252 ? 3.657 208.176 44.243 1.00 32.69 252 HIS F CA 1
ATOM 12430 C C . HIS F 1 252 ? 4.732 207.402 43.484 1.00 32.45 252 HIS F C 1
ATOM 12431 O O . HIS F 1 252 ? 5.931 207.611 43.707 1.00 32.91 252 HIS F O 1
ATOM 12438 N N . PRO F 1 253 ? 4.314 206.484 42.600 1.00 32.31 253 PRO F N 1
ATOM 12439 C CA . PRO F 1 253 ? 5.329 205.687 41.919 1.00 32.02 253 PRO F CA 1
ATOM 12440 C C . PRO F 1 253 ? 5.778 206.364 40.637 1.00 31.62 253 PRO F C 1
ATOM 12441 O O . PRO F 1 253 ? 4.948 206.790 39.852 1.00 32.05 253 PRO F O 1
ATOM 12445 N N . LEU F 1 254 ? 7.075 206.466 40.409 1.00 30.94 254 LEU F N 1
ATOM 12446 C CA . LEU F 1 254 ? 7.534 207.113 39.198 1.00 30.34 254 LEU F CA 1
ATOM 12447 C C . LEU F 1 254 ? 8.447 206.206 38.377 1.00 30.72 254 LEU F C 1
ATOM 12448 O O . LEU F 1 254 ? 9.496 205.769 38.856 1.00 30.62 254 LEU F O 1
ATOM 12453 N N . THR F 1 255 ? 8.066 205.941 37.132 1.00 31.27 255 THR F N 1
ATOM 12454 C CA . THR F 1 255 ? 8.956 205.227 36.206 1.00 31.35 255 THR F CA 1
ATOM 12455 C C . THR F 1 255 ? 10.004 206.160 35.586 1.00 32.06 255 THR F C 1
ATOM 12456 O O . THR F 1 255 ? 9.736 207.323 35.335 1.00 32.25 255 THR F O 1
ATOM 12460 N N . TRP F 1 256 ? 11.187 205.650 35.288 1.00 33.36 256 TRP F N 1
ATOM 12461 C CA . TRP F 1 256 ? 12.144 206.414 34.477 1.00 34.70 256 TRP F CA 1
ATOM 12462 C C . TRP F 1 256 ? 11.554 206.840 33.141 1.00 35.51 256 TRP F C 1
ATOM 12463 O O . TRP F 1 256 ? 11.902 207.885 32.604 1.00 35.30 256 TRP F O 1
ATOM 12474 N N . ARG F 1 257 ? 10.661 206.010 32.612 1.00 36.94 257 ARG F N 1
ATOM 12475 C CA . ARG F 1 257 ? 10.061 206.229 31.309 1.00 38.42 257 ARG F CA 1
ATOM 12476 C C . ARG F 1 257 ? 9.377 207.581 31.297 1.00 39.40 257 ARG F C 1
ATOM 12477 O O . ARG F 1 257 ? 9.546 208.351 30.345 1.00 39.72 257 ARG F O 1
ATOM 12485 N N . ALA F 1 258 ? 8.600 207.839 32.353 1.00 40.16 258 ALA F N 1
ATOM 12486 C CA . ALA F 1 258 ? 7.941 209.112 32.562 1.00 41.05 258 ALA F CA 1
ATOM 12487 C C . ALA F 1 258 ? 8.977 210.265 32.679 1.00 42.34 258 ALA F C 1
ATOM 12488 O O . ALA F 1 258 ? 8.865 211.262 31.964 1.00 42.92 258 ALA F O 1
ATOM 12490 N N . VAL F 1 259 ? 10.008 210.122 33.522 1.00 43.37 259 VAL F N 1
ATOM 12491 C CA . VAL F 1 259 ? 11.070 211.145 33.606 1.00 44.21 259 VAL F CA 1
ATOM 12492 C C . VAL F 1 259 ? 11.674 211.450 32.232 1.00 45.87 259 VAL F C 1
ATOM 12493 O O . VAL F 1 259 ? 11.998 212.591 31.904 1.00 46.05 259 VAL F O 1
ATOM 12497 N N . ARG F 1 260 ? 11.830 210.410 31.433 1.00 47.79 260 ARG F N 1
ATOM 12498 C CA . ARG F 1 260 ? 12.505 210.540 30.183 1.00 49.58 260 ARG F CA 1
ATOM 12499 C C . ARG F 1 260 ? 11.676 211.336 29.199 1.00 51.38 260 ARG F C 1
ATOM 12500 O O . ARG F 1 260 ? 12.216 212.174 28.488 1.00 51.92 260 ARG F O 1
ATOM 12508 N N . GLU F 1 261 ? 10.375 211.070 29.151 1.00 53.38 261 GLU F N 1
ATOM 12509 C CA . GLU F 1 261 ? 9.472 211.840 28.305 1.00 55.85 261 GLU F CA 1
ATOM 12510 C C . GLU F 1 261 ? 9.581 213.319 28.639 1.00 56.33 261 GLU F C 1
ATOM 12511 O O . GLU F 1 261 ? 9.714 214.146 27.743 1.00 57.38 261 GLU F O 1
ATOM 12517 N N . ALA F 1 262 ? 9.574 213.655 29.923 1.00 57.10 262 ALA F N 1
ATOM 12518 C CA . ALA F 1 262 ? 9.685 215.051 30.333 1.00 57.35 262 ALA F CA 1
ATOM 12519 C C . ALA F 1 262 ? 11.106 215.650 30.236 1.00 57.97 262 ALA F C 1
ATOM 12520 O O . ALA F 1 262 ? 11.284 216.804 30.574 1.00 58.53 262 ALA F O 1
ATOM 12522 N N . LEU F 1 263 ? 12.110 214.903 29.777 1.00 58.67 263 LEU F N 1
ATOM 12523 C CA . LEU F 1 263 ? 13.473 215.472 29.655 1.00 59.30 263 LEU F CA 1
ATOM 12524 C C . LEU F 1 263 ? 14.091 215.496 28.249 1.00 59.69 263 LEU F C 1
ATOM 12525 O O . LEU F 1 263 ? 15.219 215.975 28.087 1.00 59.93 263 LEU F O 1
ATOM 12530 N N . PHE F 1 264 ? 13.379 214.964 27.252 1.00 59.88 264 PHE F N 1
ATOM 12531 C CA . PHE F 1 264 ? 13.887 214.899 25.869 1.00 59.92 264 PHE F CA 1
ATOM 12532 C C . PHE F 1 264 ? 12.766 215.216 24.873 1.00 60.35 264 PHE F C 1
ATOM 12533 O O . PHE F 1 264 ? 11.575 215.023 25.174 1.00 60.73 264 PHE F O 1
#

Organism: Thermus thermophilus (strain ATCC 27634 / DSM 579 / HB8) (NCBI:txid300852)